Protein AF-0000000078400785 (afdb_homodimer)

Structure (mmCIF, N/CA/C/O backbone):
data_AF-0000000078400785-model_v1
#
loop_
_entity.id
_entity.type
_entity.pdbx_description
1 polymer 'Transmembrane protein 8A'
#
loop_
_atom_site.group_PDB
_atom_site.id
_atom_site.type_symbol
_atom_site.label_atom_id
_atom_site.label_alt_id
_atom_site.label_comp_id
_atom_site.label_asym_id
_atom_site.label_entity_id
_atom_site.label_seq_id
_atom_site.pdbx_PDB_ins_code
_atom_site.Cartn_x
_atom_site.Cartn_y
_atom_site.Cartn_z
_atom_site.occupancy
_atom_site.B_iso_or_equiv
_atom_site.auth_seq_id
_atom_site.auth_comp_id
_atom_site.auth_asym_id
_atom_site.auth_atom_id
_atom_site.pdbx_PDB_model_num
ATOM 1 N N . MET A 1 1 ? -0.159 -42.031 35.344 1 19.28 1 MET A N 1
ATOM 2 C CA . MET A 1 1 ? 0.586 -41.156 34.438 1 19.28 1 MET A CA 1
ATOM 3 C C . MET A 1 1 ? -0.352 -40.188 33.719 1 19.28 1 MET A C 1
ATOM 5 O O . MET A 1 1 ? -1.154 -40.625 32.875 1 19.28 1 MET A O 1
ATOM 9 N N . SER A 1 2 ? -0.845 -39.062 34.281 1 19.84 2 SER A N 1
ATOM 10 C CA . SER A 1 2 ? -2.131 -38.375 34.344 1 19.84 2 SER A CA 1
ATOM 11 C C . SER A 1 2 ? -2.332 -37.438 33.125 1 19.84 2 SER A C 1
ATOM 13 O O . SER A 1 2 ? -1.366 -36.906 32.594 1 19.84 2 SER A O 1
ATOM 15 N N . GLU A 1 3 ? -3.42 -37.562 32.344 1 19.44 3 GLU A N 1
ATOM 16 C CA . GLU A 1 3 ? -4.078 -37.281 31.062 1 19.44 3 GLU A CA 1
ATOM 17 C C . GLU A 1 3 ? -4.32 -35.781 30.906 1 19.44 3 GLU A C 1
ATOM 19 O O . GLU A 1 3 ? -5.445 -35.312 31.062 1 19.44 3 GLU A O 1
ATOM 24 N N . GLU A 1 4 ? -3.398 -34.906 31.516 1 20.33 4 GLU A N 1
ATOM 25 C CA . GLU A 1 4 ? -3.852 -33.531 31.703 1 20.33 4 GLU A CA 1
ATOM 26 C C . GLU A 1 4 ? -4.121 -32.875 30.359 1 20.33 4 GLU A C 1
ATOM 28 O O . GLU A 1 4 ? -3.365 -33.031 29.406 1 20.33 4 GLU A O 1
ATOM 33 N N . ASP A 1 5 ? -5.379 -32.375 30.078 1 21.56 5 ASP A N 1
ATOM 34 C CA . ASP A 1 5 ? -6.215 -31.938 28.969 1 21.56 5 ASP A CA 1
ATOM 35 C C . ASP A 1 5 ? -5.684 -30.641 28.344 1 21.56 5 ASP A C 1
ATOM 37 O O . ASP A 1 5 ? -5.578 -29.625 29.031 1 21.56 5 ASP A O 1
ATOM 41 N N . PRO A 1 6 ? -4.664 -30.641 27.484 1 23.09 6 PRO A N 1
ATOM 42 C CA . PRO A 1 6 ? -3.914 -29.453 27.078 1 23.09 6 PRO A CA 1
ATOM 43 C C . PRO A 1 6 ? -4.793 -28.406 26.391 1 23.09 6 PRO A C 1
ATOM 45 O O . PRO A 1 6 ? -5.715 -28.75 25.656 1 23.09 6 PRO A O 1
ATOM 48 N N . GLY A 1 7 ? -5.176 -27.312 27.078 1 19.34 7 GLY A N 1
ATOM 49 C CA . GLY A 1 7 ? -6.035 -26.172 26.797 1 19.34 7 GLY A CA 1
ATOM 50 C C . GLY A 1 7 ? -5.766 -25.531 25.453 1 19.34 7 GLY A C 1
ATOM 51 O O . GLY A 1 7 ? -4.656 -25.641 24.922 1 19.34 7 GLY A O 1
ATOM 52 N N . ASP A 1 8 ? -6.785 -25.172 24.609 1 19.75 8 ASP A N 1
ATOM 53 C CA . ASP A 1 8 ? -7.215 -24.75 23.281 1 19.75 8 ASP A CA 1
ATOM 54 C C . ASP A 1 8 ? -6.633 -23.391 22.922 1 19.75 8 ASP A C 1
ATOM 56 O O . ASP A 1 8 ? -7.066 -22.359 23.438 1 19.75 8 ASP A O 1
ATOM 60 N N . ALA A 1 9 ? -5.316 -23.172 22.938 1 20.39 9 ALA A N 1
ATOM 61 C CA . ALA A 1 9 ? -4.793 -21.859 22.547 1 20.39 9 ALA A CA 1
ATOM 62 C C . ALA A 1 9 ? -5.371 -21.422 21.203 1 20.39 9 ALA A C 1
ATOM 64 O O . ALA A 1 9 ? -5.289 -22.156 20.219 1 20.39 9 ALA A O 1
ATOM 65 N N . GLU A 1 10 ? -6.406 -20.562 21.234 1 20.53 10 GLU A N 1
ATOM 66 C CA . GLU A 1 10 ? -7.156 -19.891 20.188 1 20.53 10 GLU A CA 1
ATOM 67 C C . GLU A 1 10 ? -6.219 -19.234 19.172 1 20.53 10 GLU A C 1
ATOM 69 O O . GLU A 1 10 ? -5.402 -18.391 19.531 1 20.53 10 GLU A O 1
ATOM 74 N N . THR A 1 11 ? -5.578 -19.984 18.297 1 22.67 11 THR A N 1
ATOM 75 C CA . THR A 1 11 ? -4.824 -19.547 17.125 1 22.67 11 THR A CA 1
ATOM 76 C C . THR A 1 11 ? -5.594 -18.469 16.359 1 22.67 11 THR A C 1
ATOM 78 O O . THR A 1 11 ? -6.684 -18.719 15.852 1 22.67 11 THR A O 1
ATOM 81 N N . GLY A 1 12 ? -5.664 -17.219 16.938 1 21.56 12 GLY A N 1
ATOM 82 C CA . GLY A 1 12 ? -6.258 -16.062 16.281 1 21.56 12 GLY A CA 1
ATOM 83 C C . GLY A 1 12 ? -5.875 -15.953 14.82 1 21.56 12 GLY A C 1
ATOM 84 O O . GLY A 1 12 ? -4.695 -16.047 14.469 1 21.56 12 GLY A O 1
ATOM 85 N N . ASN A 1 13 ? -6.691 -16.422 13.898 1 22.72 13 ASN A N 1
ATOM 86 C CA . ASN A 1 13 ? -6.777 -16.359 12.445 1 22.72 13 ASN A CA 1
ATOM 87 C C . ASN A 1 13 ? -6.504 -14.945 11.93 1 22.72 13 ASN A C 1
ATOM 89 O O . ASN A 1 13 ? -7.305 -14.031 12.133 1 22.72 13 ASN A O 1
ATOM 93 N N . SER A 1 14 ? -5.363 -14.445 12.047 1 25.84 14 SER A N 1
ATOM 94 C CA . SER A 1 14 ? -5.023 -13.164 11.43 1 25.84 14 SER A CA 1
ATOM 95 C C . SER A 1 14 ? -5.477 -13.125 9.969 1 25.84 14 SER A C 1
ATOM 97 O O . SER A 1 14 ? -5.051 -13.945 9.156 1 25.84 14 SER A O 1
ATOM 99 N N . ASN A 1 15 ? -6.695 -12.773 9.695 1 26.77 15 ASN A N 1
ATOM 100 C CA . ASN A 1 15 ? -7.375 -12.516 8.43 1 26.77 15 ASN A CA 1
ATOM 101 C C . ASN A 1 15 ? -6.512 -11.672 7.492 1 26.77 15 ASN A C 1
ATOM 103 O O . ASN A 1 15 ? -6.125 -10.555 7.836 1 26.77 15 ASN A O 1
ATOM 107 N N . MET A 1 16 ? -5.746 -12.219 6.668 1 29.48 16 MET A N 1
ATOM 108 C CA . MET A 1 16 ? -4.941 -11.656 5.59 1 29.48 16 MET A CA 1
ATOM 109 C C . MET A 1 16 ? -5.793 -10.797 4.66 1 29.48 16 MET A C 1
ATOM 111 O O . MET A 1 16 ? -6.699 -11.305 3.998 1 29.48 16 MET A O 1
ATOM 115 N N . HIS A 1 17 ? -5.973 -9.609 4.922 1 34.06 17 HIS A N 1
ATOM 116 C CA . HIS A 1 17 ? -6.656 -8.695 4.02 1 34.06 17 HIS A CA 1
ATOM 117 C C . HIS A 1 17 ? -5.934 -8.594 2.682 1 34.06 17 HIS A C 1
ATOM 119 O O . HIS A 1 17 ? -4.699 -8.594 2.635 1 34.06 17 HIS A O 1
ATOM 125 N N . THR A 1 18 ? -6.488 -9.008 1.623 1 38.72 18 THR A N 1
ATOM 126 C CA . THR A 1 18 ? -6.004 -8.961 0.248 1 38.72 18 THR A CA 1
ATOM 127 C C . THR A 1 18 ? -5.938 -7.516 -0.249 1 38.72 18 THR A C 1
ATOM 129 O O . THR A 1 18 ? -6.906 -6.766 -0.116 1 38.72 18 THR A O 1
ATOM 132 N N . PHE A 1 19 ? -4.809 -7.012 -0.399 1 40.62 19 PHE A N 1
ATOM 133 C CA . PHE A 1 19 ? -4.605 -5.699 -1.003 1 40.62 19 PHE A CA 1
ATOM 134 C C . PHE A 1 19 ? -4.887 -5.742 -2.5 1 40.62 19 PHE A C 1
ATOM 136 O O . PHE A 1 19 ? -4.371 -6.609 -3.209 1 40.62 19 PHE A O 1
ATOM 143 N N . VAL A 1 20 ? -5.953 -5.27 -2.889 1 39.47 20 VAL A N 1
ATOM 144 C CA . VAL A 1 20 ? -6.207 -5.125 -4.32 1 39.47 20 VAL A CA 1
ATOM 145 C C . VAL A 1 20 ? -5.453 -3.91 -4.855 1 39.47 20 VAL A C 1
ATOM 147 O O . VAL A 1 20 ? -5.715 -2.777 -4.445 1 39.47 20 VAL A O 1
ATOM 150 N N . VAL A 1 21 ? -4.289 -4.031 -5.078 1 35.66 21 VAL A N 1
ATOM 151 C CA . VAL A 1 21 ? -3.615 -2.951 -5.789 1 35.66 21 VAL A CA 1
ATOM 152 C C . VAL A 1 21 ? -4.391 -2.604 -7.055 1 35.66 21 VAL A C 1
ATOM 154 O O . VAL A 1 21 ? -4.973 -3.482 -7.699 1 35.66 21 VAL A O 1
ATOM 157 N N . ASP A 1 22 ? -4.613 -1.391 -7.246 1 34.34 22 ASP A N 1
ATOM 158 C CA . ASP A 1 22 ? -5.273 -0.912 -8.453 1 34.34 22 ASP A CA 1
ATOM 159 C C . ASP A 1 22 ? -4.75 -1.641 -9.688 1 34.34 22 ASP A C 1
ATOM 161 O O . ASP A 1 22 ? -3.877 -1.129 -10.398 1 34.34 22 ASP A O 1
ATOM 165 N N . GLU A 1 23 ? -4.242 -2.76 -9.578 1 31.8 23 GLU A N 1
ATOM 166 C CA . GLU A 1 23 ? -4.168 -3.346 -10.914 1 31.8 23 GLU A CA 1
ATOM 167 C C . GLU A 1 23 ? -5.539 -3.355 -11.586 1 31.8 23 GLU A C 1
ATOM 169 O O . GLU A 1 23 ? -6.57 -3.365 -10.914 1 31.8 23 GLU A O 1
ATOM 174 N N . PRO A 1 24 ? -5.664 -2.969 -12.867 1 30.34 24 PRO A N 1
ATOM 175 C CA . PRO A 1 24 ? -7.012 -3.164 -13.406 1 30.34 24 PRO A CA 1
ATOM 176 C C . PRO A 1 24 ? -7.695 -4.406 -12.844 1 30.34 24 PRO A C 1
ATOM 178 O O . PRO A 1 24 ? -7.098 -5.484 -12.812 1 30.34 24 PRO A O 1
ATOM 181 N N . PRO A 1 25 ? -8.461 -4.223 -11.719 1 30.16 25 PRO A N 1
ATOM 182 C CA . PRO A 1 25 ? -9.18 -5.406 -11.242 1 30.16 25 PRO A CA 1
ATOM 183 C C . PRO A 1 25 ? -9.531 -6.375 -12.367 1 30.16 25 PRO A C 1
ATOM 185 O O . PRO A 1 25 ? -9.945 -5.945 -13.445 1 30.16 25 PRO A O 1
ATOM 188 N N . GLU A 1 26 ? -8.812 -7.383 -12.414 1 27.52 26 GLU A N 1
ATOM 189 C CA . GLU A 1 26 ? -9.422 -8.461 -13.188 1 27.52 26 GLU A CA 1
ATOM 190 C C . GLU A 1 26 ? -10.898 -8.625 -12.836 1 27.52 26 GLU A C 1
ATOM 192 O O . GLU A 1 26 ? -11.281 -8.516 -11.672 1 27.52 26 GLU A O 1
ATOM 197 N N . GLU A 1 27 ? -11.797 -8.281 -13.719 1 26.12 27 GLU A N 1
ATOM 198 C CA . GLU A 1 27 ? -13.242 -8.469 -13.695 1 26.12 27 GLU A CA 1
ATOM 199 C C . GLU A 1 27 ? -13.617 -9.766 -12.977 1 26.12 27 GLU A C 1
ATOM 201 O O . GLU A 1 27 ? -13.312 -10.859 -13.469 1 26.12 27 GLU A O 1
ATOM 206 N N . GLU A 1 28 ? -13.43 -9.875 -11.742 1 26.27 28 GLU A N 1
ATOM 207 C CA . GLU A 1 28 ? -14.109 -11.023 -11.141 1 26.27 28 GLU A CA 1
ATOM 208 C C . GLU A 1 28 ? -15.547 -11.133 -11.633 1 26.27 28 GLU A C 1
ATOM 210 O O . GLU A 1 28 ? -16.234 -10.125 -11.797 1 26.27 28 GLU A O 1
ATOM 215 N N . GLN A 1 29 ? -15.859 -12.258 -12.141 1 23.41 29 GLN A N 1
ATOM 216 C CA . GLN A 1 29 ? -17.125 -12.766 -12.672 1 23.41 29 GLN A CA 1
ATOM 217 C C . GLN A 1 29 ? -18.203 -12.766 -11.602 1 23.41 29 GLN A C 1
ATOM 219 O O . GLN A 1 29 ? -18.188 -13.602 -10.695 1 23.41 29 GLN A O 1
ATOM 224 N N . GLN A 1 30 ? -18.516 -11.703 -10.953 1 21.67 30 GLN A N 1
ATOM 225 C CA . GLN A 1 30 ? -19.625 -11.766 -10.016 1 21.67 30 GLN A CA 1
ATOM 226 C C . GLN A 1 30 ? -20.906 -12.211 -10.711 1 21.67 30 GLN A C 1
ATOM 228 O O . GLN A 1 30 ? -21.266 -11.68 -11.766 1 21.67 30 GLN A O 1
ATOM 233 N N . LYS A 1 31 ? -21.516 -13.375 -10.297 1 20.31 31 LYS A N 1
ATOM 234 C CA . LYS A 1 31 ? -22.734 -14.094 -10.672 1 20.31 31 LYS A CA 1
ATOM 235 C C . LYS A 1 31 ? -23.984 -13.281 -10.32 1 20.31 31 LYS A C 1
ATOM 237 O O . LYS A 1 31 ? -24.219 -12.992 -9.148 1 20.31 31 LYS A O 1
ATOM 242 N N . GLY A 1 32 ? -24.406 -12.188 -11.008 1 19.53 32 GLY A N 1
ATOM 243 C CA . GLY A 1 32 ? -25.594 -11.367 -10.812 1 19.53 32 GLY A CA 1
ATOM 244 C C . GLY A 1 32 ? -26.891 -12.164 -10.875 1 19.53 32 GLY A C 1
ATOM 245 O O . GLY A 1 32 ? -27.141 -12.859 -11.859 1 19.53 32 GLY A O 1
ATOM 246 N N . ASP A 1 33 ? -27.406 -12.656 -9.797 1 19.19 33 ASP A N 1
ATOM 247 C CA . ASP A 1 33 ? -28.719 -13.32 -9.711 1 19.19 33 ASP A CA 1
ATOM 248 C C . ASP A 1 33 ? -29.828 -12.383 -10.148 1 19.19 33 ASP A C 1
ATOM 250 O O . ASP A 1 33 ? -29.891 -11.227 -9.711 1 19.19 33 ASP A O 1
ATOM 254 N N . VAL A 1 34 ? -30.438 -12.539 -11.289 1 18.52 34 VAL A N 1
ATOM 255 C CA . VAL A 1 34 ? -31.531 -11.82 -11.922 1 18.52 34 VAL A CA 1
ATOM 256 C C . VAL A 1 34 ? -32.812 -12.078 -11.156 1 18.52 34 VAL A C 1
ATOM 258 O O . VAL A 1 34 ? -33.312 -13.211 -11.133 1 18.52 34 VAL A O 1
ATOM 261 N N . ILE A 1 35 ? -33.062 -11.617 -9.891 1 18.45 35 ILE A N 1
ATOM 262 C CA . ILE A 1 35 ? -34.406 -11.781 -9.297 1 18.45 35 ILE A CA 1
ATOM 263 C C . ILE A 1 35 ? -35.438 -11.055 -10.141 1 18.45 35 ILE A C 1
ATOM 265 O O . ILE A 1 35 ? -35.219 -9.914 -10.555 1 18.45 35 ILE A O 1
ATOM 269 N N . GLU A 1 36 ? -36.375 -11.789 -10.656 1 17.7 36 GLU A N 1
ATOM 270 C CA . GLU A 1 36 ? -37.594 -11.547 -11.422 1 17.7 36 GLU A CA 1
ATOM 271 C C . GLU A 1 36 ? -38.5 -10.508 -10.734 1 17.7 36 GLU A C 1
ATOM 273 O O . GLU A 1 36 ? -38.406 -10.312 -9.523 1 17.7 36 GLU A O 1
ATOM 278 N N . GLU A 1 37 ? -39.438 -9.797 -11.516 1 18.19 37 GLU A N 1
ATOM 279 C CA . GLU A 1 37 ? -40.281 -8.609 -11.719 1 18.19 37 GLU A CA 1
ATOM 280 C C . GLU A 1 37 ? -41.5 -8.633 -10.82 1 18.19 37 GLU A C 1
ATOM 282 O O . GLU A 1 37 ? -42.5 -9.266 -11.148 1 18.19 37 GLU A O 1
ATOM 287 N N . ALA A 1 38 ? -41.594 -9.062 -9.539 1 17.58 38 ALA A N 1
ATOM 288 C CA . ALA A 1 38 ? -42.969 -9.086 -9.078 1 17.58 38 ALA A CA 1
ATOM 289 C C . ALA A 1 38 ? -43.594 -7.695 -9.18 1 17.58 38 ALA A C 1
ATOM 291 O O . ALA A 1 38 ? -42.969 -6.691 -8.867 1 17.58 38 ALA A O 1
ATOM 292 N N . ASN A 1 39 ? -44.781 -7.488 -9.914 1 18.14 39 ASN A N 1
ATOM 293 C CA . ASN A 1 39 ? -45.75 -6.52 -10.445 1 18.14 39 ASN A CA 1
ATOM 294 C C . ASN A 1 39 ? -46.375 -5.699 -9.336 1 18.14 39 ASN A C 1
ATOM 296 O O . ASN A 1 39 ? -47.312 -4.926 -9.586 1 18.14 39 ASN A O 1
ATOM 300 N N . LEU A 1 40 ? -46.125 -5.965 -8.047 1 17.02 40 LEU A N 1
ATOM 301 C CA . LEU A 1 40 ? -47.344 -5.695 -7.281 1 17.02 40 LEU A CA 1
ATOM 302 C C . LEU A 1 40 ? -47.719 -4.215 -7.336 1 17.02 40 LEU A C 1
ATOM 304 O O . LEU A 1 40 ? -48.875 -3.857 -7.445 1 17.02 40 LEU A O 1
ATOM 308 N N . LEU A 1 41 ? -46.875 -3.209 -6.961 1 17.48 41 LEU A N 1
ATOM 309 C CA . LEU A 1 41 ? -47.406 -2.342 -5.91 1 17.48 41 LEU A CA 1
ATOM 310 C C . LEU A 1 41 ? -48.156 -1.16 -6.504 1 17.48 41 LEU A C 1
ATOM 312 O O . LEU A 1 41 ? -47.562 -0.259 -7.09 1 17.48 41 LEU A O 1
ATOM 316 N N . THR A 1 42 ? -49.25 -1.261 -7.301 1 17.14 42 THR A N 1
ATOM 317 C CA . THR A 1 42 ? -49.688 -0.033 -7.953 1 17.14 42 THR A CA 1
ATOM 318 C C . THR A 1 42 ? -50.125 1.007 -6.918 1 17.14 42 THR A C 1
ATOM 320 O O . THR A 1 42 ? -50.406 2.156 -7.266 1 17.14 42 THR A O 1
ATOM 323 N N . GLU A 1 43 ? -50.375 0.716 -5.656 1 18.47 43 GLU A N 1
ATOM 324 C CA . GLU A 1 43 ? -51.438 1.588 -5.168 1 18.47 43 GLU A CA 1
ATOM 325 C C . GLU A 1 43 ? -51 3.055 -5.227 1 18.47 43 GLU A C 1
ATOM 327 O O . GLU A 1 43 ? -49.812 3.373 -5.152 1 18.47 43 GLU A O 1
ATOM 332 N N . SER A 1 44 ? -51.938 4.066 -5.539 1 19.2 44 SER A N 1
ATOM 333 C CA . SER A 1 44 ? -52.219 5.434 -5.965 1 19.2 44 SER A CA 1
ATOM 334 C C . SER A 1 44 ? -51.781 6.438 -4.902 1 19.2 44 SER A C 1
ATOM 336 O O . SER A 1 44 ? -52.062 7.633 -5.02 1 19.2 44 SER A O 1
ATOM 338 N N . GLN A 1 45 ? -50.875 6.066 -3.932 1 17.12 45 GLN A N 1
ATOM 339 C CA . GLN A 1 45 ? -50.969 7 -2.816 1 17.12 45 GLN A CA 1
ATOM 340 C C . GLN A 1 45 ? -50.75 8.438 -3.283 1 17.12 45 GLN A C 1
ATOM 342 O O . GLN A 1 45 ? -50.031 8.68 -4.254 1 17.12 45 GLN A O 1
ATOM 347 N N . GLU A 1 46 ? -51.469 9.453 -2.713 1 19.28 46 GLU A N 1
ATOM 348 C CA . GLU A 1 46 ? -51.812 10.875 -2.699 1 19.28 46 GLU A CA 1
ATOM 349 C C . GLU A 1 46 ? -50.562 11.734 -2.572 1 19.28 46 GLU A C 1
ATOM 351 O O . GLU A 1 46 ? -49.688 11.438 -1.771 1 19.28 46 GLU A O 1
ATOM 356 N N . GLU A 1 47 ? -50.125 12.477 -3.615 1 18.05 47 GLU A N 1
ATOM 357 C CA . GLU A 1 47 ? -49.031 13.352 -4.039 1 18.05 47 GLU A CA 1
ATOM 358 C C . GLU A 1 47 ? -48.875 14.539 -3.088 1 18.05 47 GLU A C 1
ATOM 360 O O . GLU A 1 47 ? -49.656 15.492 -3.145 1 18.05 47 GLU A O 1
ATOM 365 N N . ALA A 1 48 ? -48.812 14.328 -1.694 1 18.91 48 ALA A N 1
ATOM 366 C CA . ALA A 1 48 ? -48.719 15.555 -0.915 1 18.91 48 ALA A CA 1
ATOM 367 C C . ALA A 1 48 ? -47.562 16.422 -1.389 1 18.91 48 ALA A C 1
ATOM 369 O O . ALA A 1 48 ? -46.469 15.93 -1.604 1 18.91 48 ALA A O 1
ATOM 370 N N . HIS A 1 49 ? -47.781 17.578 -2.053 1 18.25 49 HIS A N 1
ATOM 371 C CA . HIS A 1 49 ? -47.125 18.719 -2.689 1 18.25 49 HIS A CA 1
ATOM 372 C C . HIS A 1 49 ? -46.125 19.375 -1.736 1 18.25 49 HIS A C 1
ATOM 374 O O . HIS A 1 49 ? -46.188 20.594 -1.516 1 18.25 49 HIS A O 1
ATOM 380 N N . VAL A 1 50 ? -45.375 18.625 -0.907 1 17.89 50 VAL A N 1
ATOM 381 C CA . VAL A 1 50 ? -44.625 19.438 0.047 1 17.89 50 VAL A CA 1
ATOM 382 C C . VAL A 1 50 ? -43.75 20.438 -0.702 1 17.89 50 VAL A C 1
ATOM 384 O O . VAL A 1 50 ? -42.969 20.047 -1.576 1 17.89 50 VAL A O 1
ATOM 387 N N . GLN A 1 51 ? -44.062 21.734 -0.835 1 17.39 51 GLN A N 1
ATOM 388 C CA . GLN A 1 51 ? -43.5 22.969 -1.379 1 17.39 51 GLN A CA 1
ATOM 389 C C . GLN A 1 51 ? -42.094 23.25 -0.838 1 17.39 51 GLN A C 1
ATOM 391 O O . GLN A 1 51 ? -41.969 23.734 0.279 1 17.39 51 GLN A O 1
ATOM 396 N N . ASN A 1 52 ? -41.281 22.25 -0.652 1 17.03 52 ASN A N 1
ATOM 397 C CA . ASN A 1 52 ? -40.094 22.625 0.063 1 17.03 52 ASN A CA 1
ATOM 398 C C . ASN A 1 52 ? -39.281 23.703 -0.689 1 17.03 52 ASN A C 1
ATOM 400 O O . ASN A 1 52 ? -39.031 23.547 -1.88 1 17.03 52 ASN A O 1
ATOM 404 N N . GLY A 1 53 ? -39.438 25 -0.429 1 18.42 53 GLY A N 1
ATOM 405 C CA . GLY A 1 53 ? -38.812 26.25 -0.866 1 18.42 53 GLY A CA 1
ATOM 406 C C . GLY A 1 53 ? -37.312 26.188 -0.901 1 18.42 53 GLY A C 1
ATOM 407 O O . GLY A 1 53 ? -36.656 26.344 0.131 1 18.42 53 GLY A O 1
ATOM 408 N N . GLY A 1 54 ? -36.688 25.25 -1.542 1 19.11 54 GLY A N 1
ATOM 409 C CA . GLY A 1 54 ? -35.25 25.094 -1.594 1 19.11 54 GLY A CA 1
ATOM 410 C C . GLY A 1 54 ? -34.562 26.312 -2.184 1 19.11 54 GLY A C 1
ATOM 411 O O . GLY A 1 54 ? -34.844 26.703 -3.314 1 19.11 54 GLY A O 1
ATOM 412 N N . ASP A 1 55 ? -34.219 27.344 -1.435 1 20.36 55 ASP A N 1
ATOM 413 C CA . ASP A 1 55 ? -33.469 28.531 -1.806 1 20.36 55 ASP A CA 1
ATOM 414 C C . ASP A 1 55 ? -32.219 28.172 -2.629 1 20.36 55 ASP A C 1
ATOM 416 O O . ASP A 1 55 ? -31.406 27.344 -2.209 1 20.36 55 ASP A O 1
ATOM 420 N N . VAL A 1 56 ? -32.281 28.203 -3.895 1 20.38 56 VAL A N 1
ATOM 421 C CA . VAL A 1 56 ? -31.344 28.047 -5.004 1 20.38 56 VAL A CA 1
ATOM 422 C C . VAL A 1 56 ? -30.109 28.922 -4.777 1 20.38 56 VAL A C 1
ATOM 424 O O . VAL A 1 56 ? -30.234 30.125 -4.586 1 20.38 56 VAL A O 1
ATOM 427 N N . LEU A 1 57 ? -29.078 28.391 -4.18 1 19.97 57 LEU A N 1
ATOM 428 C CA . LEU A 1 57 ? -27.734 28.984 -4.098 1 19.97 57 LEU A CA 1
ATOM 429 C C . LEU A 1 57 ? -27.281 29.469 -5.465 1 19.97 57 LEU A C 1
ATOM 431 O O . LEU A 1 57 ? -27.109 28.672 -6.395 1 19.97 57 LEU A O 1
ATOM 435 N N . LYS A 1 58 ? -27.672 30.672 -5.93 1 21.25 58 LYS A N 1
ATOM 436 C CA . LYS A 1 58 ? -27.312 31.406 -7.133 1 21.25 58 LYS A CA 1
ATOM 437 C C . LYS A 1 58 ? -25.797 31.5 -7.281 1 21.25 58 LYS A C 1
ATOM 439 O O . LYS A 1 58 ? -25.125 32.094 -6.441 1 21.25 58 LYS A O 1
ATOM 444 N N . VAL A 1 59 ? -25.203 30.484 -7.789 1 21.56 59 VAL A N 1
ATOM 445 C CA . VAL A 1 59 ? -23.859 30.531 -8.383 1 21.56 59 VAL A CA 1
ATOM 446 C C . VAL A 1 59 ? -23.781 31.703 -9.367 1 21.56 59 VAL A C 1
ATOM 448 O O . VAL A 1 59 ? -24.5 31.734 -10.367 1 21.56 59 VAL A O 1
ATOM 451 N N . LEU A 1 60 ? -23.625 32.969 -9 1 19.42 60 LEU A N 1
ATOM 452 C CA . LEU A 1 60 ? -23.547 34.188 -9.805 1 19.42 60 LEU A CA 1
ATOM 453 C C . LEU A 1 60 ? -22.484 34.062 -10.898 1 19.42 60 LEU A C 1
ATOM 455 O O . LEU A 1 60 ? -21.297 34 -10.609 1 19.42 60 LEU A O 1
ATOM 459 N N . MET A 1 61 ? -22.797 33.406 -12.086 1 19.64 61 MET A N 1
ATOM 460 C CA . MET A 1 61 ? -22.062 33.406 -13.344 1 19.64 61 MET A CA 1
ATOM 461 C C . MET A 1 61 ? -22.078 34.781 -13.992 1 19.64 61 MET A C 1
ATOM 463 O O . MET A 1 61 ? -23.141 35.25 -14.422 1 19.64 61 MET A O 1
ATOM 467 N N . SER A 1 62 ? -21.422 35.875 -13.586 1 19.23 62 SER A N 1
ATOM 468 C CA . SER A 1 62 ? -21.5 37.062 -14.445 1 19.23 62 SER A CA 1
ATOM 469 C C . SER A 1 62 ? -20.859 36.781 -15.805 1 19.23 62 SER A C 1
ATOM 471 O O . SER A 1 62 ? -19.75 36.25 -15.883 1 19.23 62 SER A O 1
ATOM 473 N N . PRO A 1 63 ? -21.438 36.844 -17.078 1 21.06 63 PRO A N 1
ATOM 474 C CA . PRO A 1 63 ? -21.156 36.594 -18.484 1 21.06 63 PRO A CA 1
ATOM 475 C C . PRO A 1 63 ? -20.016 37.438 -19.031 1 21.06 63 PRO A C 1
ATOM 477 O O . PRO A 1 63 ? -19.156 36.938 -19.766 1 21.06 63 PRO A O 1
ATOM 480 N N . GLY A 1 64 ? -20.031 38.844 -19.25 1 20.05 64 GLY A N 1
ATOM 481 C CA . GLY A 1 64 ? -19.891 39.594 -20.484 1 20.05 64 GLY A CA 1
ATOM 482 C C . GLY A 1 64 ? -18.438 39.844 -20.859 1 20.05 64 GLY A C 1
ATOM 483 O O . GLY A 1 64 ? -18.078 39.844 -22.047 1 20.05 64 GLY A O 1
ATOM 484 N N . GLN A 1 65 ? -17.516 40.625 -20.219 1 19.33 65 GLN A N 1
ATOM 485 C CA . GLN A 1 65 ? -16.672 41.562 -20.938 1 19.33 65 GLN A CA 1
ATOM 486 C C . GLN A 1 65 ? -15.453 40.875 -21.531 1 19.33 65 GLN A C 1
ATOM 488 O O . GLN A 1 65 ? -14.734 40.156 -20.828 1 19.33 65 GLN A O 1
ATOM 493 N N . SER A 1 66 ? -15.297 40.656 -23.016 1 20.95 66 SER A N 1
ATOM 494 C CA . SER A 1 66 ? -14.43 40.125 -24.062 1 20.95 66 SER A CA 1
ATOM 495 C C . SER A 1 66 ? -13.055 40.781 -24.031 1 20.95 66 SER A C 1
ATOM 497 O O . SER A 1 66 ? -12.758 41.688 -24.844 1 20.95 66 SER A O 1
ATOM 499 N N . TYR A 1 67 ? -12.305 41.094 -23.078 1 21.67 67 TYR A N 1
ATOM 500 C CA . TYR A 1 67 ? -11.078 41.812 -23.406 1 21.67 67 TYR A CA 1
ATOM 501 C C . TYR A 1 67 ? -10.133 40.938 -24.203 1 21.67 67 TYR A C 1
ATOM 503 O O . TYR A 1 67 ? -9.945 39.75 -23.875 1 21.67 67 TYR A O 1
ATOM 511 N N . GLY A 1 68 ? -9.773 41.125 -25.562 1 21.28 68 GLY A N 1
ATOM 512 C CA . GLY A 1 68 ? -9.008 40.688 -26.719 1 21.28 68 GLY A CA 1
ATOM 513 C C . GLY A 1 68 ? -7.539 40.5 -26.422 1 21.28 68 GLY A C 1
ATOM 514 O O . GLY A 1 68 ? -6.742 41.438 -26.562 1 21.28 68 GLY A O 1
ATOM 515 N N . CYS A 1 69 ? -7.07 39.844 -25.359 1 23.19 69 CYS A N 1
ATOM 516 C CA . CYS A 1 69 ? -5.617 39.75 -25.266 1 23.19 69 CYS A CA 1
ATOM 517 C C . CYS A 1 69 ? -5.074 38.844 -26.375 1 23.19 69 CYS A C 1
ATOM 519 O O . CYS A 1 69 ? -5.457 37.688 -26.484 1 23.19 69 CYS A O 1
ATOM 521 N N . LYS A 1 70 ? -4.602 39.375 -27.516 1 22.44 70 LYS A N 1
ATOM 522 C CA . LYS A 1 70 ? -4.02 38.875 -28.75 1 22.44 70 LYS A CA 1
ATOM 523 C C . LYS A 1 70 ? -2.744 38.062 -28.469 1 22.44 70 LYS A C 1
ATOM 525 O O . LYS A 1 70 ? -1.758 38.625 -27.984 1 22.44 70 LYS A O 1
ATOM 530 N N . LEU A 1 71 ? -2.824 36.812 -28.062 1 23.92 71 LEU A N 1
ATOM 531 C CA . LEU A 1 71 ? -1.641 35.969 -27.891 1 23.92 71 LEU A CA 1
ATOM 532 C C . LEU A 1 71 ? -0.952 35.719 -29.219 1 23.92 71 LEU A C 1
ATOM 534 O O . LEU A 1 71 ? -1.615 35.469 -30.234 1 23.92 71 LEU A O 1
ATOM 538 N N . PRO A 1 72 ? 0.262 36.188 -29.422 1 23.27 72 PRO A N 1
ATOM 539 C CA . PRO A 1 72 ? 0.911 35.875 -30.688 1 23.27 72 PRO A CA 1
ATOM 540 C C . PRO A 1 72 ? 1.016 34.375 -30.922 1 23.27 72 PRO A C 1
ATOM 542 O O . PRO A 1 72 ? 1.001 33.594 -29.969 1 23.27 72 PRO A O 1
ATOM 545 N N . ASP A 1 73 ? 0.894 33.812 -32.219 1 23.64 73 ASP A N 1
ATOM 546 C CA . ASP A 1 73 ? 0.715 32.562 -32.969 1 23.64 73 ASP A CA 1
ATOM 547 C C . ASP A 1 73 ? 1.866 31.609 -32.719 1 23.64 73 ASP A C 1
ATOM 549 O O . ASP A 1 73 ? 2.053 30.656 -33.5 1 23.64 73 ASP A O 1
ATOM 553 N N . ILE A 1 74 ? 2.809 31.688 -31.828 1 23.59 74 ILE A N 1
ATOM 554 C CA . ILE A 1 74 ? 3.953 30.844 -32.188 1 23.59 74 ILE A CA 1
ATOM 555 C C . ILE A 1 74 ? 3.553 29.375 -32.125 1 23.59 74 ILE A C 1
ATOM 557 O O . ILE A 1 74 ? 2.594 29.016 -31.453 1 23.59 74 ILE A O 1
ATOM 561 N N . LEU A 1 75 ? 4.602 28.359 -32.531 1 22 75 LEU A N 1
ATOM 562 C CA . LEU A 1 75 ? 4.758 27.016 -33.062 1 22 75 LEU A CA 1
ATOM 563 C C . LEU A 1 75 ? 4.281 25.953 -32.094 1 22 75 LEU A C 1
ATOM 565 O O . LEU A 1 75 ? 4.887 25.766 -31.031 1 22 75 LEU A O 1
ATOM 569 N N . LEU A 1 76 ? 2.939 25.672 -32.031 1 24.34 76 LEU A N 1
ATOM 570 C CA . LEU A 1 76 ? 2.051 24.828 -31.234 1 24.34 76 LEU A CA 1
ATOM 571 C C . LEU A 1 76 ? 2.318 23.359 -31.5 1 24.34 76 LEU A C 1
ATOM 573 O O . LEU A 1 76 ? 1.849 22.797 -32.5 1 24.34 76 LEU A O 1
ATOM 577 N N . ASP A 1 77 ? 3.598 22.828 -31.328 1 24.05 77 ASP A N 1
ATOM 578 C CA . ASP A 1 77 ? 3.664 21.406 -31.656 1 24.05 77 ASP A CA 1
ATOM 579 C C . ASP A 1 77 ? 2.66 20.609 -30.844 1 24.05 77 ASP A C 1
ATOM 581 O O . ASP A 1 77 ? 2.207 21.062 -29.781 1 24.05 77 ASP A O 1
ATOM 585 N N . ASP A 1 78 ? 2.328 19.188 -31.25 1 26.27 78 ASP A N 1
ATOM 586 C CA . ASP A 1 78 ? 1.157 18.328 -31.094 1 26.27 78 ASP A CA 1
ATOM 587 C C . ASP A 1 78 ? 0.892 18 -29.625 1 26.27 78 ASP A C 1
ATOM 589 O O . ASP A 1 78 ? -0.262 17.891 -29.219 1 26.27 78 ASP A O 1
ATOM 593 N N . ALA A 1 79 ? 1.781 17.156 -29.062 1 27.19 79 ALA A N 1
ATOM 594 C CA . ALA A 1 79 ? 1.383 16.5 -27.828 1 27.19 79 ALA A CA 1
ATOM 595 C C . ALA A 1 79 ? 0.936 17.516 -26.781 1 27.19 79 ALA A C 1
ATOM 597 O O . ALA A 1 79 ? 0.458 17.156 -25.703 1 27.19 79 ALA A O 1
ATOM 598 N N . ALA A 1 80 ? 1.548 18.688 -26.828 1 28.39 80 ALA A N 1
ATOM 599 C CA . ALA A 1 80 ? 1.58 19.922 -26.047 1 28.39 80 ALA A CA 1
ATOM 600 C C . ALA A 1 80 ? 0.222 20.609 -26.047 1 28.39 80 ALA A C 1
ATOM 602 O O . ALA A 1 80 ? 0.105 21.766 -25.641 1 28.39 80 ALA A O 1
ATOM 603 N N . GLU A 1 81 ? -0.815 20.031 -26.734 1 33.41 81 GLU A N 1
ATOM 604 C CA . GLU A 1 81 ? -2.09 20.719 -26.906 1 33.41 81 GLU A CA 1
ATOM 605 C C . GLU A 1 81 ? -2.881 20.766 -25.609 1 33.41 81 GLU A C 1
ATOM 607 O O . GLU A 1 81 ? -3.514 21.766 -25.281 1 33.41 81 GLU A O 1
ATOM 612 N N . GLY A 1 82 ? -3.008 19.516 -24.953 1 30.58 82 GLY A N 1
ATOM 613 C CA . GLY A 1 82 ? -3.896 19.578 -23.797 1 30.58 82 GLY A CA 1
ATOM 614 C C . GLY A 1 82 ? -3.414 20.531 -22.719 1 30.58 82 GLY A C 1
ATOM 615 O O . GLY A 1 82 ? -4.211 21.25 -22.109 1 30.58 82 GLY A O 1
ATOM 616 N N . ILE A 1 83 ? -2.125 20.422 -22.422 1 33.41 83 ILE A N 1
ATOM 617 C CA . ILE A 1 83 ? -1.596 21.359 -21.422 1 33.41 83 ILE A CA 1
ATOM 618 C C . ILE A 1 83 ? -1.646 22.781 -21.969 1 33.41 83 ILE A C 1
ATOM 620 O O . ILE A 1 83 ? -1.837 23.734 -21.219 1 33.41 83 ILE A O 1
ATOM 624 N N . GLU A 1 84 ? -1.476 22.906 -23.297 1 35.78 84 GLU A N 1
ATOM 625 C CA . GLU A 1 84 ? -1.51 24.25 -23.875 1 35.78 84 GLU A CA 1
ATOM 626 C C . GLU A 1 84 ? -2.893 24.875 -23.734 1 35.78 84 GLU A C 1
ATOM 628 O O . GLU A 1 84 ? -3.012 26.078 -23.484 1 35.78 84 GLU A O 1
ATOM 633 N N . CYS A 1 85 ? -3.957 24.062 -24.078 1 35.34 85 CYS A N 1
ATOM 634 C CA . CYS A 1 85 ? -5.273 24.625 -23.781 1 35.34 85 CYS A CA 1
ATOM 635 C C . CYS A 1 85 ? -5.395 24.969 -22.297 1 35.34 85 CYS A C 1
ATOM 637 O O . CYS A 1 85 ? -6.039 25.953 -21.938 1 35.34 85 CYS A O 1
ATOM 639 N N . LEU A 1 86 ? -4.766 24.172 -21.5 1 36.09 86 LEU A N 1
ATOM 640 C CA . LEU A 1 86 ? -4.77 24.516 -20.078 1 36.09 86 LEU A CA 1
ATOM 641 C C . LEU A 1 86 ? -3.971 25.797 -19.828 1 36.09 86 LEU A C 1
ATOM 643 O O . LEU A 1 86 ? -4.398 26.656 -19.047 1 36.09 86 LEU A O 1
ATOM 647 N N . LEU A 1 87 ? -2.834 25.953 -20.5 1 37.78 87 LEU A N 1
ATOM 648 C CA . LEU A 1 87 ? -2.047 27.156 -20.312 1 37.78 87 LEU A CA 1
ATOM 649 C C . LEU A 1 87 ? -2.723 28.359 -20.984 1 37.78 87 LEU A C 1
ATOM 651 O O . LEU A 1 87 ? -2.697 29.469 -20.453 1 37.78 87 LEU A O 1
ATOM 655 N N . ASN A 1 88 ? -3.229 28.25 -22.203 1 37.19 88 ASN A N 1
ATOM 656 C CA . ASN A 1 88 ? -3.955 29.359 -22.812 1 37.19 88 ASN A CA 1
ATOM 657 C C . ASN A 1 88 ? -5.168 29.766 -21.984 1 37.19 88 ASN A C 1
ATOM 659 O O . ASN A 1 88 ? -5.461 30.953 -21.859 1 37.19 88 ASN A O 1
ATOM 663 N N . HIS A 1 89 ? -5.98 28.797 -21.609 1 34.62 89 HIS A N 1
ATOM 664 C CA . HIS A 1 89 ? -7.035 29.172 -20.672 1 34.62 89 HIS A CA 1
ATOM 665 C C . HIS A 1 89 ? -6.453 29.688 -19.359 1 34.62 89 HIS A C 1
ATOM 667 O O . HIS A 1 89 ? -7.109 30.438 -18.641 1 34.62 89 HIS A O 1
ATOM 673 N N . TRP A 1 90 ? -5.367 29.281 -18.984 1 36.31 90 TRP A N 1
ATOM 674 C CA . TRP A 1 90 ? -4.676 29.781 -17.797 1 36.31 90 TRP A CA 1
ATOM 675 C C . TRP A 1 90 ? -4.098 31.172 -18.047 1 36.31 90 TRP A C 1
ATOM 677 O O . TRP A 1 90 ? -4.039 32 -17.125 1 36.31 90 TRP A O 1
ATOM 687 N N . THR A 1 91 ? -3.566 31.531 -19.172 1 34.53 91 THR A N 1
ATOM 688 C CA . THR A 1 91 ? -3.303 32.938 -19.422 1 34.53 91 THR A CA 1
ATOM 689 C C . THR A 1 91 ? -4.574 33.781 -19.25 1 34.53 91 THR A C 1
ATOM 691 O O . THR A 1 91 ? -4.512 34.938 -18.859 1 34.53 91 THR A O 1
ATOM 694 N N . GLN A 1 92 ? -5.691 33.281 -19.609 1 31.89 92 GLN A N 1
ATOM 695 C CA . GLN A 1 92 ? -6.91 34 -19.281 1 31.89 92 GLN A CA 1
ATOM 696 C C . GLN A 1 92 ? -7.113 34.094 -17.766 1 31.89 92 GLN A C 1
ATOM 698 O O . GLN A 1 92 ? -7.648 35.062 -17.266 1 31.89 92 GLN A O 1
ATOM 703 N N . ILE A 1 93 ? -6.844 33.062 -17.062 1 33.22 93 ILE A N 1
ATOM 704 C CA . ILE A 1 93 ? -6.918 33.156 -15.617 1 33.22 93 ILE A CA 1
ATOM 705 C C . ILE A 1 93 ? -5.785 34.031 -15.102 1 33.22 93 ILE A C 1
ATOM 707 O O . ILE A 1 93 ? -5.969 34.781 -14.141 1 33.22 93 ILE A O 1
ATOM 711 N N . LEU A 1 94 ? -4.609 34.031 -15.641 1 34.5 94 LEU A N 1
ATOM 712 C CA . LEU A 1 94 ? -3.609 35.031 -15.234 1 34.5 94 LEU A CA 1
ATOM 713 C C . LEU A 1 94 ? -4.105 36.438 -15.484 1 34.5 94 LEU A C 1
ATOM 715 O O . LEU A 1 94 ? -3.697 37.375 -14.789 1 34.5 94 LEU A O 1
ATOM 719 N N . CYS A 1 95 ? -4.684 36.656 -16.625 1 32.84 95 CYS A N 1
ATOM 720 C CA . CYS A 1 95 ? -5.23 38 -16.781 1 32.84 95 CYS A CA 1
ATOM 721 C C . CYS A 1 95 ? -6.145 38.344 -15.609 1 32.84 95 CYS A C 1
ATOM 723 O O . CYS A 1 95 ? -6.5 39.531 -15.43 1 32.84 95 CYS A O 1
ATOM 725 N N . PHE A 1 96 ? -6.887 37.438 -15.148 1 30.5 96 PHE A N 1
ATOM 726 C CA . PHE A 1 96 ? -7.656 37.938 -14.016 1 30.5 96 PHE A CA 1
ATOM 727 C C . PHE A 1 96 ? -6.734 38.469 -12.938 1 30.5 96 PHE A C 1
ATOM 729 O O . PHE A 1 96 ? -7.082 39.438 -12.25 1 30.5 96 PHE A O 1
ATOM 736 N N . ILE A 1 97 ? -5.734 37.625 -12.578 1 31.94 97 ILE A N 1
ATOM 737 C CA . ILE A 1 97 ? -5.055 38.156 -11.398 1 31.94 97 ILE A CA 1
ATOM 738 C C . ILE A 1 97 ? -4.152 39.312 -11.797 1 31.94 97 ILE A C 1
ATOM 740 O O . ILE A 1 97 ? -3.625 40.031 -10.938 1 31.94 97 ILE A O 1
ATOM 744 N N . ALA A 1 98 ? -3.693 39.344 -13 1 30.7 98 ALA A N 1
ATOM 745 C CA . ALA A 1 98 ? -2.795 40.5 -13.188 1 30.7 98 ALA A CA 1
ATOM 746 C C . ALA A 1 98 ? -3.557 41.812 -13.102 1 30.7 98 ALA A C 1
ATOM 748 O O . ALA A 1 98 ? -4.051 42.312 -14.117 1 30.7 98 ALA A O 1
ATOM 749 N N . GLY A 1 99 ? -4.602 41.875 -12.281 1 28.34 99 GLY A N 1
ATOM 750 C CA . GLY A 1 99 ? -4.953 43.281 -12.195 1 28.34 99 GLY A CA 1
ATOM 751 C C . GLY A 1 99 ? -3.744 44.188 -12.062 1 28.34 99 GLY A C 1
ATOM 752 O O . GLY A 1 99 ? -2.652 43.75 -11.719 1 28.34 99 GLY A O 1
ATOM 753 N N . PRO A 1 100 ? -3.887 45.312 -12.617 1 28.8 100 PRO A N 1
ATOM 754 C CA . PRO A 1 100 ? -2.891 46.375 -12.422 1 28.8 100 PRO A CA 1
ATOM 755 C C . PRO A 1 100 ? -2.375 46.438 -10.984 1 28.8 100 PRO A C 1
ATOM 757 O O . PRO A 1 100 ? -3.139 46.219 -10.039 1 28.8 100 PRO A O 1
ATOM 760 N N . LEU A 1 101 ? -1.112 46.219 -10.742 1 31.59 101 LEU A N 1
ATOM 761 C CA . LEU A 1 101 ? -0.233 46.375 -9.586 1 31.59 101 LEU A CA 1
ATOM 762 C C . LEU A 1 101 ? -0.493 47.688 -8.883 1 31.59 101 LEU A C 1
ATOM 764 O O . LEU A 1 101 ? 0.156 48.688 -9.18 1 31.59 101 LEU A O 1
ATOM 768 N N . LEU A 1 102 ? -1.61 48.188 -8.758 1 29.39 102 LEU A N 1
ATOM 769 C CA . LEU A 1 102 ? -1.646 49.312 -7.859 1 29.39 102 LEU A CA 1
ATOM 770 C C . LEU A 1 102 ? -1.257 48.906 -6.445 1 29.39 102 LEU A C 1
ATOM 772 O O . LEU A 1 102 ? -1.515 47.781 -6.027 1 29.39 102 LEU A O 1
ATOM 776 N N . PRO A 1 103 ? -0.412 49.656 -5.641 1 37.59 103 PRO A N 1
ATOM 777 C CA . PRO A 1 103 ? 0.146 49.5 -4.297 1 37.59 103 PRO A CA 1
ATOM 778 C C . PRO A 1 103 ? -0.816 48.812 -3.326 1 37.59 103 PRO A C 1
ATOM 780 O O . PRO A 1 103 ? -0.381 48.188 -2.355 1 37.59 103 PRO A O 1
ATOM 783 N N . LEU A 1 104 ? -2.139 49.125 -3.189 1 40.12 104 LEU A N 1
ATOM 784 C CA . LEU A 1 104 ? -3.094 48.719 -2.158 1 40.12 104 LEU A CA 1
ATOM 785 C C . LEU A 1 104 ? -3.639 47.344 -2.432 1 40.12 104 LEU A C 1
ATOM 787 O O . LEU A 1 104 ? -4.586 46.875 -1.773 1 40.12 104 LEU A O 1
ATOM 791 N N . TYR A 1 105 ? -3.195 46.562 -3.428 1 46.34 105 TYR A N 1
ATOM 792 C CA . TYR A 1 105 ? -3.975 45.375 -3.771 1 46.34 105 TYR A CA 1
ATOM 793 C C . TYR A 1 105 ? -3.35 44.125 -3.176 1 46.34 105 TYR A C 1
ATOM 795 O O . TYR A 1 105 ? -2.125 44 -3.07 1 46.34 105 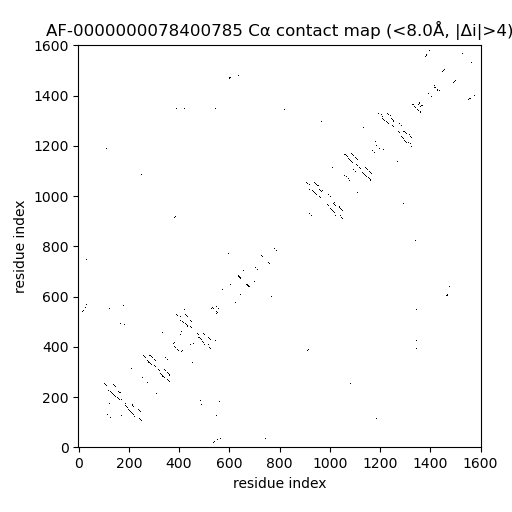TYR A O 1
ATOM 803 N N . PRO A 1 106 ? -4.148 43.25 -2.461 1 58.97 106 PRO A N 1
ATOM 804 C CA . PRO A 1 106 ? -3.729 41.938 -1.942 1 58.97 106 PRO A CA 1
ATOM 805 C C . PRO A 1 106 ? -2.967 41.125 -2.977 1 58.97 106 PRO A C 1
ATOM 807 O O . PRO A 1 106 ? -3.256 41.219 -4.172 1 58.97 106 PRO A O 1
ATOM 810 N N . LEU A 1 107 ? -1.751 40.594 -2.559 1 70.5 107 LEU A N 1
ATOM 811 C CA . LEU A 1 107 ? -0.918 39.75 -3.396 1 70.5 107 LEU A CA 1
ATOM 812 C C . LEU A 1 107 ? -1.453 38.312 -3.414 1 70.5 107 LEU A C 1
ATOM 814 O O . LEU A 1 107 ? -1.781 37.75 -2.365 1 70.5 107 LEU A O 1
ATOM 818 N N . TYR A 1 108 ? -1.73 37.875 -4.578 1 76.25 108 TYR A N 1
ATOM 819 C CA . TYR A 1 108 ? -2.213 36.5 -4.766 1 76.25 108 TYR A CA 1
ATOM 820 C C . TYR A 1 108 ? -1.138 35.625 -5.398 1 76.25 108 TYR A C 1
ATOM 822 O O . TYR A 1 108 ? -0.341 36.094 -6.211 1 76.25 108 TYR A O 1
ATOM 830 N N . ILE A 1 109 ? -1.041 34.375 -4.941 1 80.88 109 ILE A N 1
ATOM 831 C CA . ILE A 1 109 ? -0.165 33.375 -5.527 1 80.88 109 ILE A CA 1
ATOM 832 C C . ILE A 1 109 ? -1.002 32.219 -6.078 1 80.88 109 ILE A C 1
ATOM 834 O O . ILE A 1 109 ? -1.979 31.797 -5.449 1 80.88 109 ILE A O 1
ATOM 838 N N . SER A 1 110 ? -0.583 31.734 -7.207 1 83.81 110 SER A N 1
ATOM 839 C CA . SER A 1 110 ? -1.289 30.625 -7.828 1 83.81 110 SER A CA 1
ATOM 840 C C . SER A 1 110 ? -0.472 29.344 -7.746 1 83.81 110 SER A C 1
ATOM 842 O O . SER A 1 110 ? 0.752 29.359 -7.887 1 83.81 110 SER A O 1
ATOM 844 N N . GLU A 1 111 ? -1.14 28.297 -7.422 1 89 111 GLU A N 1
ATOM 845 C CA . GLU A 1 111 ? -0.543 26.969 -7.387 1 89 111 GLU A CA 1
ATOM 846 C C . GLU A 1 111 ? -1.339 25.984 -8.242 1 89 111 GLU A C 1
ATOM 848 O O . GLU A 1 111 ? -2.561 26.109 -8.359 1 89 111 GLU A O 1
ATOM 853 N N . TYR A 1 112 ? -0.552 25.078 -8.852 1 90.69 112 TYR A N 1
ATOM 854 C CA . TYR A 1 112 ? -1.159 24.125 -9.781 1 90.69 112 TYR A CA 1
ATOM 855 C C . TYR A 1 112 ? -0.829 22.688 -9.406 1 90.69 112 TYR A C 1
ATOM 857 O O . TYR A 1 112 ? 0.314 22.391 -9.062 1 90.69 112 TYR A O 1
ATOM 865 N N . PHE A 1 113 ? -1.859 21.891 -9.422 1 94.88 113 PHE A N 1
ATOM 866 C CA . PHE A 1 113 ? -1.706 20.484 -9.109 1 94.88 113 PHE A CA 1
ATOM 867 C C . PHE A 1 113 ? -2.361 19.625 -10.188 1 94.88 113 PHE A C 1
ATOM 869 O O . PHE A 1 113 ? -3.475 19.906 -10.625 1 94.88 113 PHE A O 1
ATOM 876 N N . SER A 1 114 ? -1.632 18.625 -10.609 1 93.19 114 SER A N 1
ATOM 877 C CA . SER A 1 114 ? -2.152 17.719 -11.633 1 93.19 114 SER A CA 1
ATOM 878 C C . SER A 1 114 ? -1.907 16.266 -11.258 1 93.19 114 SER A C 1
ATOM 880 O O . SER A 1 114 ? -0.987 15.961 -10.492 1 93.19 114 SER A O 1
ATOM 882 N N . GLN A 1 115 ? -2.807 15.461 -11.672 1 93.5 115 GLN A N 1
ATOM 883 C CA . GLN A 1 115 ? -2.656 14.023 -11.508 1 93.5 115 GLN A CA 1
ATOM 884 C C . GLN A 1 115 ? -2.811 13.297 -12.844 1 93.5 115 GLN A C 1
ATOM 886 O O . GLN A 1 115 ? -3.525 13.766 -13.734 1 93.5 115 GLN A O 1
ATOM 891 N N . SER A 1 116 ? -2.152 12.164 -13.031 1 89.94 116 SER A N 1
ATOM 892 C CA . SER A 1 116 ? -2.188 11.406 -14.281 1 89.94 116 SER A CA 1
ATOM 893 C C . SER A 1 116 ? -3.59 10.883 -14.578 1 89.94 116 SER A C 1
ATOM 895 O O . SER A 1 116 ? -4.352 10.594 -13.648 1 89.94 116 SER A O 1
ATOM 897 N N . ALA A 1 117 ? -3.867 10.758 -15.859 1 93 117 ALA A N 1
ATOM 898 C CA . ALA A 1 117 ? -5.164 10.25 -16.297 1 93 117 ALA A CA 1
ATOM 899 C C . ALA A 1 117 ? -5.352 8.789 -15.891 1 93 117 ALA A C 1
ATOM 901 O O . ALA A 1 117 ? -4.41 7.996 -15.945 1 93 117 ALA A O 1
ATOM 902 N N . GLN A 1 118 ? -6.629 8.539 -15.461 1 94.62 118 GLN A N 1
ATOM 903 C CA . GLN A 1 118 ? -6.938 7.18 -15.031 1 94.62 118 GLN A CA 1
ATOM 904 C C . GLN A 1 118 ? -8.07 6.582 -15.859 1 94.62 118 GLN A C 1
ATOM 906 O O . GLN A 1 118 ? -9.008 7.285 -16.234 1 94.62 118 GLN A O 1
ATOM 911 N N . LYS A 1 119 ? -7.953 5.309 -16.109 1 93.06 119 LYS A N 1
ATOM 912 C CA . LYS A 1 119 ? -9.023 4.586 -16.797 1 93.06 119 LYS A CA 1
ATOM 913 C C . LYS A 1 119 ? -10.188 4.309 -15.844 1 93.06 119 LYS A C 1
ATOM 915 O O . LYS A 1 119 ? -9.984 3.852 -14.719 1 93.06 119 LYS A O 1
ATOM 920 N N . LEU A 1 120 ? -11.352 4.566 -16.297 1 94.81 120 LEU A N 1
ATOM 921 C CA . LEU A 1 120 ? -12.547 4.371 -15.469 1 94.81 120 LEU A CA 1
ATOM 922 C C . LEU A 1 120 ? -13.156 3 -15.719 1 94.81 120 LEU A C 1
ATOM 924 O O . LEU A 1 120 ? -12.898 2.377 -16.75 1 94.81 120 LEU A O 1
ATOM 928 N N . SER A 1 121 ? -13.859 2.506 -14.719 1 91.62 121 SER A N 1
ATOM 929 C CA . SER A 1 121 ? -14.555 1.225 -14.797 1 91.62 121 SER A CA 1
ATOM 930 C C . SER A 1 121 ? -16.047 1.379 -14.477 1 91.62 121 SER A C 1
ATOM 932 O O . SER A 1 121 ? -16.438 2.357 -13.844 1 91.62 121 SER A O 1
ATOM 934 N N . PHE A 1 122 ? -16.797 0.498 -14.992 1 92.19 122 PHE A N 1
ATOM 935 C CA . PHE A 1 122 ? -18.203 0.461 -14.648 1 92.19 122 PHE A CA 1
ATOM 936 C C . PHE A 1 122 ? -18.406 0.083 -13.188 1 92.19 122 PHE A C 1
ATOM 938 O O . PHE A 1 122 ? -17.688 -0.771 -12.664 1 92.19 122 PHE A O 1
ATOM 945 N N . TYR A 1 123 ? -19.438 0.639 -12.57 1 94.06 123 TYR A N 1
ATOM 946 C CA . TYR A 1 123 ? -19.578 0.564 -11.125 1 94.06 123 TYR A CA 1
ATOM 947 C C . TYR A 1 123 ? -20.297 -0.71 -10.711 1 94.06 123 TYR A C 1
ATOM 949 O O . TYR A 1 123 ? -21.391 -1 -11.203 1 94.06 123 TYR A O 1
ATOM 957 N N . SER A 1 124 ? -19.703 -1.474 -9.797 1 90.88 124 SER A N 1
ATOM 958 C CA . SER A 1 124 ? -20.328 -2.607 -9.141 1 90.88 124 SER A CA 1
ATOM 959 C C . SER A 1 124 ? -20.172 -2.529 -7.625 1 90.88 124 SER A C 1
ATOM 961 O O . SER A 1 124 ? -21.078 -2.922 -6.879 1 90.88 124 SER A O 1
ATOM 963 N N . TRP A 1 125 ? -19.125 -2.084 -7.227 1 93.12 125 TRP A N 1
ATOM 964 C CA . TRP A 1 125 ? -18.812 -1.818 -5.828 1 93.12 125 TRP A CA 1
ATOM 965 C C . TRP A 1 125 ? -17.828 -0.659 -5.699 1 93.12 125 TRP A C 1
ATOM 967 O O . TRP A 1 125 ? -17.359 -0.124 -6.707 1 93.12 125 TRP A O 1
ATOM 977 N N . TYR A 1 126 ? -17.438 -0.213 -4.609 1 94.81 126 TYR A N 1
ATOM 978 C CA . TYR A 1 126 ? -16.656 1 -4.402 1 94.81 126 TYR A CA 1
ATOM 979 C C . TYR A 1 126 ? -15.289 0.885 -5.059 1 94.81 126 TYR A C 1
ATOM 981 O O . TYR A 1 126 ? -14.703 1.891 -5.465 1 94.81 126 TYR A O 1
ATOM 989 N N . GLY A 1 127 ? -14.75 -0.306 -5.168 1 94.75 127 GLY A N 1
ATOM 990 C CA . GLY A 1 127 ? -13.43 -0.522 -5.75 1 94.75 127 GLY A CA 1
ATOM 991 C C . GLY A 1 127 ? -13.367 -0.191 -7.227 1 94.75 127 GLY A C 1
ATOM 992 O O . GLY A 1 127 ? -12.281 -0.006 -7.781 1 94.75 127 GLY A O 1
ATOM 993 N N . ASN A 1 128 ? -14.492 -0.081 -7.844 1 94.81 128 ASN A N 1
ATOM 994 C CA . ASN A 1 128 ? -14.539 0.263 -9.266 1 94.81 128 ASN A CA 1
ATOM 995 C C . ASN A 1 128 ? -14.398 1.768 -9.477 1 94.81 128 ASN A C 1
ATOM 997 O O . ASN A 1 128 ? -14.133 2.217 -10.594 1 94.81 128 ASN A O 1
ATOM 1001 N N . ALA A 1 129 ? -14.609 2.471 -8.461 1 95.88 129 ALA A N 1
ATOM 1002 C CA . ALA A 1 129 ? -14.492 3.922 -8.578 1 95.88 129 ALA A CA 1
ATOM 1003 C C . ALA A 1 129 ? -13.039 4.367 -8.422 1 95.88 129 ALA A C 1
ATOM 1005 O O . ALA A 1 129 ? -12.281 3.771 -7.645 1 95.88 129 ALA A O 1
ATOM 1006 N N . LYS A 1 130 ? -12.688 5.375 -9.211 1 97.12 130 LYS A N 1
ATOM 1007 C CA . LYS A 1 130 ? -11.336 5.914 -9.094 1 97.12 130 LYS A CA 1
ATOM 1008 C C . LYS A 1 130 ? -11.297 7.109 -8.141 1 97.12 130 LYS A C 1
ATOM 1010 O O . LYS A 1 130 ? -12.047 8.07 -8.312 1 97.12 130 LYS A O 1
ATOM 1015 N N . LEU A 1 131 ? -10.406 6.98 -7.184 1 96.81 131 LEU A N 1
ATOM 1016 C CA . LEU A 1 131 ? -10.297 8 -6.148 1 96.81 131 LEU A CA 1
ATOM 1017 C C . LEU A 1 131 ? -9.117 8.922 -6.418 1 96.81 131 LEU A C 1
ATOM 1019 O O . LEU A 1 131 ? -8.039 8.469 -6.816 1 96.81 131 LEU A O 1
ATOM 1023 N N . PHE A 1 132 ? -9.328 10.219 -6.258 1 96.62 132 PHE A N 1
ATOM 1024 C CA . PHE A 1 132 ? -8.297 11.242 -6.363 1 96.62 132 PHE A CA 1
ATOM 1025 C C . PHE A 1 132 ? -8.242 12.094 -5.098 1 96.62 132 PHE A C 1
ATOM 1027 O O . PHE A 1 132 ? -9.281 12.523 -4.59 1 96.62 132 PHE A O 1
ATOM 1034 N N . GLN A 1 133 ? -7.094 12.289 -4.602 1 95.25 133 GLN A N 1
ATOM 1035 C CA . GLN A 1 133 ? -6.902 13.102 -3.402 1 95.25 133 GLN A CA 1
ATOM 1036 C C . GLN A 1 133 ? -6.086 14.352 -3.709 1 95.25 133 GLN A C 1
ATOM 1038 O O . GLN A 1 133 ? -5.047 14.273 -4.367 1 95.25 133 GLN A O 1
ATOM 1043 N N . PHE A 1 134 ? -6.527 15.492 -3.277 1 94.88 134 PHE A N 1
ATOM 1044 C CA . PHE A 1 134 ? -5.82 16.766 -3.402 1 94.88 134 PHE A CA 1
ATOM 1045 C C . PHE A 1 134 ? -5.688 17.438 -2.043 1 94.88 134 PHE A C 1
ATOM 1047 O O . PHE A 1 134 ? -6.531 17.25 -1.163 1 94.88 134 PHE A O 1
ATOM 1054 N N . HIS A 1 135 ? -4.656 18.172 -1.897 1 93.5 135 HIS A N 1
ATOM 1055 C CA . HIS A 1 135 ? -4.461 18.953 -0.686 1 93.5 135 HIS A CA 1
ATOM 1056 C C . HIS A 1 135 ? -4.586 20.453 -0.973 1 93.5 135 HIS A C 1
ATOM 1058 O O . HIS A 1 135 ? -3.795 21 -1.738 1 93.5 135 HIS A O 1
ATOM 1064 N N . VAL A 1 136 ? -5.516 21.078 -0.391 1 94.81 136 VAL A N 1
ATOM 1065 C CA . VAL A 1 136 ? -5.715 22.516 -0.531 1 94.81 136 VAL A CA 1
ATOM 1066 C C . VAL A 1 136 ? -4.945 23.25 0.564 1 94.81 136 VAL A C 1
ATOM 1068 O O . VAL A 1 136 ? -5.172 23.016 1.754 1 94.81 136 VAL A O 1
ATOM 1071 N N . PRO A 1 137 ? -4.109 24.141 0.219 1 91.56 137 PRO A N 1
ATOM 1072 C CA . PRO A 1 137 ? -3.318 24.875 1.217 1 91.56 137 PRO A CA 1
ATOM 1073 C C . PRO A 1 137 ? -4.145 25.891 1.994 1 91.56 137 PRO A C 1
ATOM 1075 O O . PRO A 1 137 ? -5.27 26.219 1.598 1 91.56 137 PRO A O 1
ATOM 1078 N N . GLU A 1 138 ? -3.549 26.406 3.062 1 91 138 GLU A N 1
ATOM 1079 C CA . GLU A 1 138 ? -4.18 27.453 3.855 1 91 138 GLU A CA 1
ATOM 1080 C C . GLU A 1 138 ? -4.223 28.766 3.09 1 91 138 GLU A C 1
ATOM 1082 O O . GLU A 1 138 ? -3.404 29 2.195 1 91 138 GLU A O 1
ATOM 1087 N N . ASP A 1 139 ? -5.207 29.547 3.33 1 92.06 139 ASP A N 1
ATOM 1088 C CA . ASP A 1 139 ? -5.359 30.891 2.797 1 92.06 139 ASP A CA 1
ATOM 1089 C C . ASP A 1 139 ? -5.773 30.859 1.326 1 92.06 139 ASP A C 1
ATOM 1091 O O . ASP A 1 139 ? -5.418 31.766 0.556 1 92.06 139 ASP A O 1
ATOM 1095 N N . THR A 1 140 ? -6.34 29.812 0.959 1 93.62 140 THR A N 1
ATOM 1096 C CA . THR A 1 140 ? -6.891 29.734 -0.389 1 93.62 140 THR A CA 1
ATOM 1097 C C . THR A 1 140 ? -8.195 30.516 -0.485 1 93.62 140 THR A C 1
ATOM 1099 O O . THR A 1 140 ? -9.086 30.359 0.354 1 93.62 140 THR A O 1
ATOM 1102 N N . VAL A 1 141 ? -8.32 31.328 -1.518 1 92.44 141 VAL A N 1
ATOM 1103 C CA . VAL A 1 141 ? -9.523 32.156 -1.67 1 92.44 141 VAL A CA 1
ATOM 1104 C C . VAL A 1 141 ? -10.383 31.594 -2.805 1 92.44 141 VAL A C 1
ATOM 1106 O O . VAL A 1 141 ? -11.602 31.766 -2.812 1 92.44 141 VAL A O 1
ATOM 1109 N N . LEU A 1 142 ? -9.688 30.906 -3.736 1 92.38 142 LEU A N 1
ATOM 1110 C CA . LEU A 1 142 ? -10.406 30.344 -4.867 1 92.38 142 LEU A CA 1
ATOM 1111 C C . LEU A 1 142 ? -9.805 29 -5.266 1 92.38 142 LEU A C 1
ATOM 1113 O O . LEU A 1 142 ? -8.586 28.859 -5.391 1 92.38 142 LEU A O 1
ATOM 1117 N N . LEU A 1 143 ? -10.633 28.047 -5.34 1 95.56 143 LEU A N 1
ATOM 1118 C CA . LEU A 1 143 ? -10.281 26.719 -5.805 1 95.56 143 LEU A CA 1
ATOM 1119 C C . LEU A 1 143 ? -11.016 26.375 -7.098 1 95.56 143 LEU A C 1
ATOM 1121 O O . LEU A 1 143 ? -12.242 26.516 -7.176 1 95.56 143 LEU A O 1
ATOM 1125 N N . ARG A 1 144 ? -10.281 25.984 -8.133 1 93.5 144 ARG A N 1
ATOM 1126 C CA . ARG A 1 144 ? -10.875 25.609 -9.406 1 93.5 144 ARG A CA 1
ATOM 1127 C C . ARG A 1 144 ? -10.406 24.219 -9.836 1 93.5 144 ARG A C 1
ATOM 1129 O O . ARG A 1 144 ? -9.203 23.969 -9.977 1 93.5 144 ARG A O 1
ATOM 1136 N N . TRP A 1 145 ? -11.344 23.391 -10.078 1 95 145 TRP A N 1
ATOM 1137 C CA . TRP A 1 145 ? -11.039 22.078 -10.625 1 95 145 TRP A CA 1
ATOM 1138 C C . TRP A 1 145 ? -11.312 22.031 -12.125 1 95 145 TRP A C 1
ATOM 1140 O O . TRP A 1 145 ? -12.344 22.516 -12.586 1 95 145 TRP A O 1
ATOM 1150 N N . LEU A 1 146 ? -10.367 21.547 -12.812 1 94.56 146 LEU A N 1
ATOM 1151 C CA . LEU A 1 146 ? -10.57 21.188 -14.211 1 94.56 146 LEU A CA 1
ATOM 1152 C C . LEU A 1 146 ? -10.75 19.688 -14.383 1 94.56 146 LEU A C 1
ATOM 1154 O O . LEU A 1 146 ? -9.812 18.922 -14.156 1 94.56 146 LEU A O 1
ATOM 1158 N N . LEU A 1 147 ? -11.906 19.344 -14.766 1 95.88 147 LEU A N 1
ATOM 1159 C CA . LEU A 1 147 ? -12.219 17.922 -14.953 1 95.88 147 LEU A CA 1
ATOM 1160 C C . LEU A 1 147 ? -12.25 17.562 -16.438 1 95.88 147 LEU A C 1
ATOM 1162 O O . LEU A 1 147 ? -13.008 18.156 -17.203 1 95.88 147 LEU A O 1
ATOM 1166 N N . GLN A 1 148 ? -11.391 16.609 -16.75 1 94.19 148 GLN A N 1
ATOM 1167 C CA . GLN A 1 148 ? -11.297 16.188 -18.141 1 94.19 148 GLN A CA 1
ATOM 1168 C C . GLN A 1 148 ? -11.602 14.703 -18.297 1 94.19 148 GLN A C 1
ATOM 1170 O O . GLN A 1 148 ? -11.133 13.875 -17.516 1 94.19 148 GLN A O 1
ATOM 1175 N N . ALA A 1 149 ? -12.438 14.383 -19.234 1 93.38 149 ALA A N 1
ATOM 1176 C CA . ALA A 1 149 ? -12.773 13 -19.547 1 93.38 149 ALA A CA 1
ATOM 1177 C C . ALA A 1 149 ? -12.633 12.727 -21.047 1 93.38 149 ALA A C 1
ATOM 1179 O O . ALA A 1 149 ? -12.898 13.609 -21.875 1 93.38 149 ALA A O 1
ATOM 1180 N N . SER A 1 150 ? -12.094 11.523 -21.406 1 90.31 150 SER A N 1
ATOM 1181 C CA . SER A 1 150 ? -11.93 11.141 -22.812 1 90.31 150 SER A CA 1
ATOM 1182 C C . SER A 1 150 ? -12.328 9.688 -23.031 1 90.31 150 SER A C 1
ATOM 1184 O O . SER A 1 150 ? -12.305 8.883 -22.109 1 90.31 150 SER A O 1
ATOM 1186 N N . LYS A 1 151 ? -12.805 9.445 -24.219 1 87.5 151 LYS A N 1
ATOM 1187 C CA . LYS A 1 151 ? -13.148 8.086 -24.609 1 87.5 151 LYS A CA 1
ATOM 1188 C C . LYS A 1 151 ? -12.242 7.598 -25.734 1 87.5 151 LYS A C 1
ATOM 1190 O O . LYS A 1 151 ? -11.781 8.391 -26.562 1 87.5 151 LYS A O 1
ATOM 1195 N N . GLY A 1 152 ? -11.938 6.289 -25.672 1 81 152 GLY A N 1
ATOM 1196 C CA . GLY A 1 152 ? -11.109 5.715 -26.719 1 81 152 GLY A CA 1
ATOM 1197 C C . GLY A 1 152 ? -11.711 5.855 -28.109 1 81 152 GLY A C 1
ATOM 1198 O O . GLY A 1 152 ? -12.914 6.082 -28.234 1 81 152 GLY A O 1
ATOM 1199 N N . ASN A 1 153 ? -10.891 5.801 -29.141 1 74 153 ASN A N 1
ATOM 1200 C CA . ASN A 1 153 ? -11.297 5.996 -30.531 1 74 153 ASN A CA 1
ATOM 1201 C C . ASN A 1 153 ? -11.922 4.734 -31.109 1 74 153 ASN A C 1
ATOM 1203 O O . ASN A 1 153 ? -12.211 4.676 -32.312 1 74 153 ASN A O 1
ATOM 1207 N N . GLU A 1 154 ? -12.227 3.928 -30.203 1 72.88 154 GLU A N 1
ATOM 1208 C CA . GLU A 1 154 ? -12.805 2.703 -30.75 1 72.88 154 GLU A CA 1
ATOM 1209 C C . GLU A 1 154 ? -14.266 2.904 -31.141 1 72.88 154 GLU A C 1
ATOM 1211 O O . GLU A 1 154 ? -15.016 3.559 -30.406 1 72.88 154 GLU A O 1
ATOM 1216 N N . PRO A 1 155 ? -14.656 2.604 -32.344 1 64.81 155 PRO A N 1
ATOM 1217 C CA . PRO A 1 155 ? -16.016 2.838 -32.875 1 64.81 155 PRO A CA 1
ATOM 1218 C C . PRO A 1 155 ? -17.094 2.271 -31.953 1 64.81 155 PRO A C 1
ATOM 1220 O O . PRO A 1 155 ? -18.219 2.766 -31.953 1 64.81 155 PRO A O 1
ATOM 1223 N N . GLU A 1 156 ? -16.703 1.333 -31.141 1 68.31 156 GLU A N 1
ATOM 1224 C CA . GLU A 1 156 ? -17.75 0.652 -30.375 1 68.31 156 GLU A CA 1
ATOM 1225 C C . GLU A 1 156 ? -17.953 1.309 -29.016 1 68.31 156 GLU A C 1
ATOM 1227 O O . GLU A 1 156 ? -18.766 0.846 -28.203 1 68.31 156 GLU A O 1
ATOM 1232 N N . CYS A 1 157 ? -17.375 2.447 -28.875 1 76.38 157 CYS A N 1
ATOM 1233 C CA . CYS A 1 157 ? -17.547 3.008 -27.547 1 76.38 157 CYS A CA 1
ATOM 1234 C C . CYS A 1 157 ? -18.859 3.793 -27.453 1 76.38 157 CYS A C 1
ATOM 1236 O O . CYS A 1 157 ? -19.109 4.688 -28.266 1 76.38 157 CYS A O 1
ATOM 1238 N N . SER A 1 158 ? -19.781 3.285 -26.703 1 76.31 158 SER A N 1
ATOM 1239 C CA . SER A 1 158 ? -21.094 3.893 -26.531 1 76.31 158 SER A CA 1
ATOM 1240 C C . SER A 1 158 ? -21.016 5.156 -25.688 1 76.31 158 SER A C 1
ATOM 1242 O O . SER A 1 158 ? -20.031 5.375 -24.984 1 76.31 158 SER A O 1
ATOM 1244 N N . ASN A 1 159 ? -22.062 5.988 -25.844 1 83.12 159 ASN A N 1
ATOM 1245 C CA . ASN A 1 159 ? -22.234 7.168 -25 1 83.12 159 ASN A CA 1
ATOM 1246 C C . ASN A 1 159 ? -22.469 6.781 -23.547 1 83.12 159 ASN A C 1
ATOM 1248 O O . ASN A 1 159 ? -23.172 5.805 -23.266 1 83.12 159 ASN A O 1
ATOM 1252 N N . THR A 1 160 ? -21.641 7.445 -22.75 1 88.44 160 THR A N 1
ATOM 1253 C CA . THR A 1 160 ? -21.797 7.141 -21.328 1 88.44 160 THR A CA 1
ATOM 1254 C C . THR A 1 160 ? -21.719 8.414 -20.484 1 88.44 160 THR A C 1
ATOM 1256 O O . THR A 1 160 ? -21.375 9.477 -21 1 88.44 160 THR A O 1
ATOM 1259 N N . GLU A 1 161 ? -22.25 8.234 -19.266 1 91.44 161 GLU A N 1
ATOM 1260 C CA . GLU A 1 161 ? -22.188 9.328 -18.297 1 91.44 161 GLU A CA 1
ATOM 1261 C C . GLU A 1 161 ? -21.219 9.008 -17.156 1 91.44 161 GLU A C 1
ATOM 1263 O O . GLU A 1 161 ? -21.219 7.891 -16.641 1 91.44 161 GLU A O 1
ATOM 1268 N N . ILE A 1 162 ? -20.406 10 -16.938 1 94.88 162 ILE A N 1
ATOM 1269 C CA . ILE A 1 162 ? -19.469 9.867 -15.82 1 94.88 162 ILE A CA 1
ATOM 1270 C C . ILE A 1 162 ? -19.984 10.656 -14.617 1 94.88 162 ILE A C 1
ATOM 1272 O O . ILE A 1 162 ? -20.344 11.828 -14.734 1 94.88 162 ILE A O 1
ATOM 1276 N N . THR A 1 163 ? -20.125 10.008 -13.484 1 96.31 163 THR A N 1
ATOM 1277 C CA . THR A 1 163 ? -20.516 10.68 -12.25 1 96.31 163 THR A CA 1
ATOM 1278 C C . THR A 1 163 ? -19.297 10.977 -11.383 1 96.31 163 THR A C 1
ATOM 1280 O O . THR A 1 163 ? -18.5 10.086 -11.102 1 96.31 163 THR A O 1
ATOM 1283 N N . ILE A 1 164 ? -19.188 12.203 -11.008 1 96.94 164 ILE A N 1
ATOM 1284 C CA . ILE A 1 164 ? -18.062 12.664 -10.195 1 96.94 164 ILE A CA 1
ATOM 1285 C C . ILE A 1 164 ? -18.578 13.156 -8.844 1 96.94 164 ILE A C 1
ATOM 1287 O O . ILE A 1 164 ? -19.5 13.969 -8.773 1 96.94 164 ILE A O 1
ATOM 1291 N N . HIS A 1 165 ? -17.984 12.625 -7.77 1 96.44 165 HIS A N 1
ATOM 1292 C CA . HIS A 1 165 ? -18.359 13 -6.406 1 96.44 165 HIS A CA 1
ATOM 1293 C C . HIS A 1 165 ? -17.219 13.75 -5.723 1 96.44 165 HIS A C 1
ATOM 1295 O O . HIS A 1 165 ? -16.047 13.438 -5.938 1 96.44 165 HIS A O 1
ATOM 1301 N N . PHE A 1 166 ? -17.594 14.75 -4.859 1 95.5 166 PHE A N 1
ATOM 1302 C CA . PHE A 1 166 ? -16.625 15.555 -4.117 1 95.5 166 PHE A CA 1
ATOM 1303 C C . PHE A 1 166 ? -16.922 15.516 -2.623 1 95.5 166 PHE A C 1
ATOM 1305 O O . PHE A 1 166 ? -18.078 15.516 -2.217 1 95.5 166 PHE A O 1
ATOM 1312 N N . ARG A 1 167 ? -15.852 15.469 -1.862 1 94.5 167 ARG A N 1
ATOM 1313 C CA . ARG A 1 167 ? -16.016 15.57 -0.415 1 94.5 167 ARG A CA 1
ATOM 1314 C C . ARG A 1 167 ? -14.734 16.094 0.242 1 94.5 167 ARG A C 1
ATOM 1316 O O . ARG A 1 167 ? -13.633 15.695 -0.139 1 94.5 167 ARG A O 1
ATOM 1323 N N . TYR A 1 168 ? -14.898 16.906 1.244 1 93.12 168 TYR A N 1
ATOM 1324 C CA . TYR A 1 168 ? -13.789 17.422 2.029 1 93.12 168 TYR A CA 1
ATOM 1325 C C . TYR A 1 168 ? -13.453 16.5 3.189 1 93.12 168 TYR A C 1
ATOM 1327 O O . TYR A 1 168 ? -14.352 15.992 3.865 1 93.12 168 TYR A O 1
ATOM 1335 N N . GLY A 1 169 ? -12.125 16.234 3.391 1 93.44 169 GLY A N 1
ATOM 1336 C CA . GLY A 1 169 ? -11.617 15.602 4.602 1 93.44 169 GLY A CA 1
ATOM 1337 C C . GLY A 1 169 ? -11.602 14.086 4.531 1 93.44 169 GLY A C 1
ATOM 1338 O O . GLY A 1 169 ? -10.922 13.43 5.324 1 93.44 169 GLY A O 1
ATOM 1339 N N . ALA A 1 170 ? -12.422 13.516 3.639 1 95.44 170 ALA A N 1
ATOM 1340 C CA . ALA A 1 170 ? -12.508 12.062 3.504 1 95.44 170 ALA A CA 1
ATOM 1341 C C . ALA A 1 170 ? -13.062 11.672 2.139 1 95.44 170 ALA A C 1
ATOM 1343 O O . ALA A 1 170 ? -13.625 12.5 1.428 1 95.44 170 ALA A O 1
ATOM 1344 N N . PRO A 1 171 ? -12.875 10.391 1.755 1 96.12 171 PRO A N 1
ATOM 1345 C CA . PRO A 1 171 ? -13.484 9.961 0.495 1 96.12 171 PRO A CA 1
ATOM 1346 C C . PRO A 1 171 ? -15.016 10.039 0.525 1 96.12 171 PRO A C 1
ATOM 1348 O O . PRO A 1 171 ? -15.625 9.828 1.577 1 96.12 171 PRO A O 1
ATOM 1351 N N . PRO A 1 172 ? -15.602 10.352 -0.597 1 96.06 172 PRO A N 1
ATOM 1352 C CA . PRO A 1 172 ? -17.062 10.398 -0.64 1 96.06 172 PRO A CA 1
ATOM 1353 C C . PRO A 1 172 ? -17.703 9.031 -0.432 1 96.06 172 PRO A C 1
ATOM 1355 O O . PRO A 1 172 ? -17.25 8.039 -1.003 1 96.06 172 PRO A O 1
ATOM 1358 N N . VAL A 1 173 ? -18.672 9.031 0.426 1 95.88 173 VAL A N 1
ATOM 1359 C CA . VAL A 1 173 ? -19.5 7.84 0.575 1 95.88 173 VAL A CA 1
ATOM 1360 C C . VAL A 1 173 ? -20.594 7.844 -0.481 1 95.88 173 VAL A C 1
ATOM 1362 O O . VAL A 1 173 ? -21.516 8.664 -0.424 1 95.88 173 VAL A O 1
ATOM 1365 N N . ILE A 1 174 ? -20.547 6.953 -1.405 1 95.06 174 ILE A N 1
ATOM 1366 C CA . ILE A 1 174 ? -21.453 7.008 -2.551 1 95.06 174 ILE A CA 1
ATOM 1367 C C . ILE A 1 174 ? -22.312 5.754 -2.582 1 95.06 174 ILE A C 1
ATOM 1369 O O . ILE A 1 174 ? -21.953 4.727 -2.008 1 95.06 174 ILE A O 1
ATOM 1373 N N . ASN A 1 175 ? -23.484 5.922 -3.191 1 93.19 175 ASN A N 1
ATOM 1374 C CA . ASN A 1 175 ? -24.438 4.824 -3.346 1 93.19 175 ASN A CA 1
ATOM 1375 C C . ASN A 1 175 ? -25.172 4.898 -4.684 1 93.19 175 ASN A C 1
ATOM 1377 O O . ASN A 1 175 ? -26.391 5.035 -4.727 1 93.19 175 ASN A O 1
ATOM 1381 N N . PRO A 1 176 ? -24.406 4.695 -5.738 1 92.06 176 PRO A N 1
ATOM 1382 C CA . PRO A 1 176 ? -25.016 4.797 -7.066 1 92.06 176 PRO A CA 1
ATOM 1383 C C . PRO A 1 176 ? -26.047 3.709 -7.328 1 92.06 176 PRO A C 1
ATOM 1385 O O . PRO A 1 176 ? -26.953 3.896 -8.141 1 92.06 176 PRO A O 1
ATOM 1388 N N . LEU A 1 177 ? -25.984 2.633 -6.703 1 92.25 177 LEU A N 1
ATOM 1389 C CA . LEU A 1 177 ? -26.891 1.512 -6.93 1 92.25 177 LEU A CA 1
ATOM 1390 C C . LEU A 1 177 ? -28.109 1.598 -6.012 1 92.25 177 LEU A C 1
ATOM 1392 O O . LEU A 1 177 ? -29 0.757 -6.086 1 92.25 177 LEU A O 1
ATOM 1396 N N . HIS A 1 178 ? -28.172 2.531 -5.117 1 92.38 178 HIS A N 1
ATOM 1397 C CA . HIS A 1 178 ? -29.281 2.781 -4.199 1 92.38 178 HIS A CA 1
ATOM 1398 C C . HIS A 1 178 ? -29.547 1.573 -3.305 1 92.38 178 HIS A C 1
ATOM 1400 O O . HIS A 1 178 ? -30.672 1.112 -3.191 1 92.38 178 HIS A O 1
ATOM 1406 N N . THR A 1 179 ? -28.453 1.142 -2.783 1 94.12 179 THR A N 1
ATOM 1407 C CA . THR A 1 179 ? -28.547 0.018 -1.856 1 94.12 179 THR A CA 1
ATOM 1408 C C . THR A 1 179 ? -28.812 0.508 -0.435 1 94.12 179 THR A C 1
ATOM 1410 O O . THR A 1 179 ? -28.703 1.705 -0.157 1 94.12 179 THR A O 1
ATOM 1413 N N . GLN A 1 180 ? -29.125 -0.425 0.42 1 93 180 GLN A N 1
ATOM 1414 C CA . GLN A 1 180 ? -29.406 -0.066 1.808 1 93 180 GLN A CA 1
ATOM 1415 C C . GLN A 1 180 ? -28.141 -0.136 2.654 1 93 180 GLN A C 1
ATOM 1417 O O . GLN A 1 180 ? -27.344 -1.075 2.525 1 93 180 GLN A O 1
ATOM 1422 N N . PHE A 1 181 ? -27.984 0.88 3.451 1 93.69 181 PHE A N 1
ATOM 1423 C CA . PHE A 1 181 ? -26.891 0.877 4.414 1 93.69 181 PHE A CA 1
ATOM 1424 C C . PHE A 1 181 ? -27.266 0.078 5.656 1 93.69 181 PHE A C 1
ATOM 1426 O O . PHE A 1 181 ? -28.438 -0.112 5.945 1 93.69 181 PHE A O 1
ATOM 1433 N N . PRO A 1 182 ? -26.203 -0.508 6.324 1 92.06 182 PRO A N 1
ATOM 1434 C CA . PRO A 1 182 ? -26.531 -1.15 7.602 1 92.06 182 PRO A CA 1
ATOM 1435 C C . PRO A 1 182 ? -27.234 -0.209 8.57 1 92.06 182 PRO A C 1
ATOM 1437 O O . PRO A 1 182 ? -27.125 1.013 8.445 1 92.06 182 PRO A O 1
ATOM 1440 N N . ALA A 1 183 ? -27.766 -0.92 9.547 1 87.94 183 ALA A N 1
ATOM 1441 C CA . ALA A 1 183 ? -28.453 -0.125 10.555 1 87.94 183 ALA A CA 1
ATOM 1442 C C . ALA A 1 183 ? -27.469 0.723 11.359 1 87.94 183 ALA A C 1
ATOM 1444 O O . ALA A 1 183 ? -26.344 0.301 11.609 1 87.94 183 ALA A O 1
ATOM 1445 N N . ASN A 1 184 ? -27.688 1.905 11.602 1 90.19 184 ASN A N 1
ATOM 1446 C CA . ASN A 1 184 ? -26.938 2.799 12.469 1 90.19 184 ASN A CA 1
ATOM 1447 C C . ASN A 1 184 ? -25.781 3.475 11.719 1 90.19 184 ASN A C 1
ATOM 1449 O O . ASN A 1 184 ? -24.969 4.16 12.32 1 90.19 184 ASN A O 1
ATOM 1453 N N . MET A 1 185 ? -25.641 3.021 10.445 1 92.88 185 MET A N 1
ATOM 1454 C CA . MET A 1 185 ? -24.656 3.74 9.633 1 92.88 185 MET A CA 1
ATOM 1455 C C . MET A 1 185 ? -25.219 5.07 9.148 1 92.88 185 MET A C 1
ATOM 1457 O O . MET A 1 185 ? -26.297 5.109 8.539 1 92.88 185 MET A O 1
ATOM 1461 N N . THR A 1 186 ? -24.547 6.07 9.492 1 89 186 THR A N 1
ATOM 1462 C CA . THR A 1 186 ? -25.016 7.398 9.109 1 89 186 THR A CA 1
ATOM 1463 C C . THR A 1 186 ? -24.172 7.953 7.969 1 89 186 THR A C 1
ATOM 1465 O O . THR A 1 186 ? -22.938 8.039 8.078 1 89 186 THR A O 1
ATOM 1468 N N . VAL A 1 187 ? -24.891 8.281 6.93 1 88.19 187 VAL A N 1
ATOM 1469 C CA . VAL A 1 187 ? -24.188 8.734 5.734 1 88.19 187 VAL A CA 1
ATOM 1470 C C . VAL A 1 187 ? -24.734 10.086 5.285 1 88.19 187 VAL A C 1
ATOM 1472 O O . VAL A 1 187 ? -25.953 10.297 5.312 1 88.19 187 VAL A O 1
ATOM 1475 N N . HIS A 1 188 ? -23.766 10.945 5.008 1 82.5 188 HIS A N 1
ATOM 1476 C CA . HIS A 1 188 ? -24.141 12.211 4.395 1 82.5 188 HIS A CA 1
ATOM 1477 C C . HIS A 1 188 ? -23.891 12.195 2.891 1 82.5 188 HIS A C 1
ATOM 1479 O O . HIS A 1 188 ? -22.875 11.68 2.43 1 82.5 188 HIS A O 1
ATOM 1485 N N . PRO A 1 189 ? -24.828 12.68 2.223 1 81.25 189 PRO A N 1
ATOM 1486 C CA . PRO A 1 189 ? -24.641 12.688 0.771 1 81.25 189 PRO A CA 1
ATOM 1487 C C . PRO A 1 189 ? -23.469 13.562 0.329 1 81.25 189 PRO A C 1
ATOM 1489 O O . PRO A 1 189 ? -23.203 14.594 0.949 1 81.25 189 PRO A O 1
ATOM 1492 N N . SER A 1 190 ? -22.859 13.102 -0.705 1 86.38 190 SER A N 1
ATOM 1493 C CA . SER A 1 190 ? -21.766 13.859 -1.281 1 86.38 190 SER A CA 1
ATOM 1494 C C . SER A 1 190 ? -22.234 14.719 -2.451 1 86.38 190 SER A C 1
ATOM 1496 O O . SER A 1 190 ? -23.266 14.445 -3.051 1 86.38 190 SER A O 1
ATOM 1498 N N . TYR A 1 191 ? -21.516 15.797 -2.645 1 90.5 191 TYR A N 1
ATOM 1499 C CA . TYR A 1 191 ? -21.766 16.609 -3.83 1 90.5 191 TYR A CA 1
ATOM 1500 C C . TYR A 1 191 ? -21.344 15.875 -5.094 1 90.5 191 TYR A C 1
ATOM 1502 O O . TYR A 1 191 ? -20.297 15.219 -5.121 1 90.5 191 TYR A O 1
ATOM 1510 N N . ASN A 1 192 ? -22.219 15.859 -6.023 1 92.12 192 ASN A N 1
ATOM 1511 C CA . ASN A 1 192 ? -21.875 15.125 -7.23 1 92.12 192 ASN A CA 1
ATOM 1512 C C . ASN A 1 192 ? -22.219 15.922 -8.492 1 92.12 192 ASN A C 1
ATOM 1514 O O . ASN A 1 192 ? -23.031 16.844 -8.445 1 92.12 192 ASN A O 1
ATOM 1518 N N . GLN A 1 193 ? -21.453 15.688 -9.516 1 92.19 193 GLN A N 1
ATOM 1519 C CA . GLN A 1 193 ? -21.641 16.234 -10.859 1 92.19 193 GLN A CA 1
ATOM 1520 C C . GLN A 1 193 ? -21.547 15.133 -11.914 1 92.19 193 GLN A C 1
ATOM 1522 O O . GLN A 1 193 ? -20.859 14.133 -11.719 1 92.19 193 GLN A O 1
ATOM 1527 N N . THR A 1 194 ? -22.312 15.352 -12.953 1 92.69 194 THR A N 1
ATOM 1528 C CA . THR A 1 194 ? -22.281 14.367 -14.023 1 92.69 194 THR A CA 1
ATOM 1529 C C . THR A 1 194 ? -21.719 14.977 -15.305 1 92.69 194 THR A C 1
ATOM 1531 O O . THR A 1 194 ? -22 16.141 -15.617 1 92.69 194 THR A O 1
ATOM 1534 N N . MET A 1 195 ? -20.891 14.242 -15.984 1 92.19 195 MET A N 1
ATOM 1535 C CA . MET A 1 195 ? -20.312 14.609 -17.281 1 92.19 195 MET A CA 1
ATOM 1536 C C . MET A 1 195 ? -20.734 13.609 -18.359 1 92.19 195 MET A C 1
ATOM 1538 O O . MET A 1 195 ? -20.594 12.398 -18.172 1 92.19 195 MET A O 1
ATOM 1542 N N . THR A 1 196 ? -21.25 14.094 -19.438 1 89.5 196 THR A N 1
ATOM 1543 C CA . THR A 1 196 ? -21.688 13.211 -20.516 1 89.5 196 THR A CA 1
ATOM 1544 C C . THR A 1 196 ? -20.656 13.141 -21.625 1 89.5 196 THR A C 1
ATOM 1546 O O . THR A 1 196 ? -20.078 14.156 -22.016 1 89.5 196 THR A O 1
ATOM 1549 N N . LEU A 1 197 ? -20.234 11.945 -21.953 1 87.62 197 LEU A N 1
ATOM 1550 C CA . LEU A 1 197 ? -19.375 11.711 -23.109 1 87.62 197 LEU A CA 1
ATOM 1551 C C . LEU A 1 197 ? -20.203 11.234 -24.297 1 87.62 197 LEU A C 1
ATOM 1553 O O . LEU A 1 197 ? -20.609 10.07 -24.359 1 87.62 197 LEU A O 1
ATOM 1557 N N . ASN A 1 198 ? -20.641 12.141 -25.094 1 77.19 198 ASN A N 1
ATOM 1558 C CA . ASN A 1 198 ? -21.422 11.812 -26.281 1 77.19 198 ASN A CA 1
ATOM 1559 C C . ASN A 1 198 ? -20.516 11.578 -27.5 1 77.19 198 ASN A C 1
ATOM 1561 O O . ASN A 1 198 ? -19.375 11.141 -27.344 1 77.19 198 ASN A O 1
ATOM 1565 N N . VAL A 1 199 ? -20.875 12.297 -28.516 1 66.12 199 VAL A N 1
ATOM 1566 C CA . VAL A 1 199 ? -20.25 12.133 -29.828 1 66.12 199 VAL A CA 1
ATOM 1567 C C . VAL A 1 199 ? -18.812 12.672 -29.781 1 66.12 199 VAL A C 1
ATOM 1569 O O . VAL A 1 199 ? -17.922 12.125 -30.406 1 66.12 199 VAL A O 1
ATOM 1572 N N . THR A 1 200 ? -18.641 13.516 -28.844 1 67.94 200 THR A N 1
ATOM 1573 C CA . THR A 1 200 ? -17.281 14.055 -28.781 1 67.94 200 THR A CA 1
ATOM 1574 C C . THR A 1 200 ? -16.375 13.141 -27.953 1 67.94 200 THR A C 1
ATOM 1576 O O . THR A 1 200 ? -16.812 12.547 -26.969 1 67.94 200 THR A O 1
ATOM 1579 N N . THR A 1 201 ? -15.172 12.992 -28.406 1 79.56 201 THR A N 1
ATOM 1580 C CA . THR A 1 201 ? -14.18 12.094 -27.812 1 79.56 201 THR A CA 1
ATOM 1581 C C . THR A 1 201 ? -13.617 12.688 -26.516 1 79.56 201 THR A C 1
ATOM 1583 O O . THR A 1 201 ? -13.062 11.969 -25.688 1 79.56 201 THR A O 1
ATOM 1586 N N . GLN A 1 202 ? -13.852 14.039 -26.344 1 85.12 202 GLN A N 1
ATOM 1587 C CA . GLN A 1 202 ? -13.312 14.656 -25.125 1 85.12 202 GLN A CA 1
ATOM 1588 C C . GLN A 1 202 ? -14.289 15.672 -24.547 1 85.12 202 GLN A C 1
ATOM 1590 O O . GLN A 1 202 ? -15.016 16.344 -25.297 1 85.12 202 GLN A O 1
ATOM 1595 N N . ASN A 1 203 ? -14.469 15.648 -23.25 1 88 203 ASN A N 1
ATOM 1596 C CA . ASN A 1 203 ? -15.281 16.609 -22.516 1 88 203 ASN A CA 1
ATOM 1597 C C . ASN A 1 203 ? -14.539 17.172 -21.312 1 88 203 ASN A C 1
ATOM 1599 O O . ASN A 1 203 ? -13.797 16.438 -20.641 1 88 203 ASN A O 1
ATOM 1603 N N . SER A 1 204 ? -14.617 18.5 -21.109 1 90.19 204 SER A N 1
ATOM 1604 C CA . SER A 1 204 ? -13.992 19.141 -19.953 1 90.19 204 SER A CA 1
ATOM 1605 C C . SER A 1 204 ? -14.961 20.109 -19.266 1 90.19 204 SER A C 1
ATOM 1607 O O . SER A 1 204 ? -15.82 20.703 -19.922 1 90.19 204 SER A O 1
ATOM 1609 N N . THR A 1 205 ? -14.969 20.109 -17.969 1 90.5 205 THR A N 1
ATOM 1610 C CA . THR A 1 205 ? -15.805 21 -17.172 1 90.5 205 THR A CA 1
ATOM 1611 C C . THR A 1 205 ? -15.023 21.578 -16 1 90.5 205 THR A C 1
ATOM 1613 O O . THR A 1 205 ? -13.977 21.047 -15.617 1 90.5 205 THR A O 1
ATOM 1616 N N . PHE A 1 206 ? -15.523 22.781 -15.508 1 90.88 206 PHE A N 1
ATOM 1617 C CA . PHE A 1 206 ? -14.883 23.438 -14.375 1 90.88 206 PHE A CA 1
ATOM 1618 C C . PHE A 1 206 ? -15.789 23.422 -13.156 1 90.88 206 PHE A C 1
ATOM 1620 O O . PHE A 1 206 ? -17.016 23.516 -13.281 1 90.88 206 PHE A O 1
ATOM 1627 N N . VAL A 1 207 ? -15.164 23.219 -12.047 1 92.56 207 VAL A N 1
ATOM 1628 C CA . VAL A 1 207 ? -15.836 23.391 -10.758 1 92.56 207 VAL A CA 1
ATOM 1629 C C . VAL A 1 207 ? -15.07 24.391 -9.906 1 92.56 207 VAL A C 1
ATOM 1631 O O . VAL A 1 207 ? -13.898 24.188 -9.578 1 92.56 207 VAL A O 1
ATOM 1634 N N . ASN A 1 208 ? -15.711 25.469 -9.477 1 91.62 208 ASN A N 1
ATOM 1635 C CA . ASN A 1 208 ? -15.094 26.531 -8.695 1 91.62 208 ASN A CA 1
ATOM 1636 C C . ASN A 1 208 ? -15.656 26.594 -7.277 1 91.62 208 ASN A C 1
ATOM 1638 O O . ASN A 1 208 ? -16.875 26.469 -7.082 1 91.62 208 ASN A O 1
ATOM 1642 N N . ILE A 1 209 ? -14.82 26.703 -6.355 1 92.06 209 ILE A N 1
ATOM 1643 C CA . ILE A 1 209 ? -15.203 26.859 -4.957 1 92.06 209 ILE A CA 1
ATOM 1644 C C . ILE A 1 209 ? -14.508 28.094 -4.371 1 92.06 209 ILE A C 1
ATOM 1646 O O . ILE A 1 209 ? -13.281 28.188 -4.402 1 92.06 209 ILE A O 1
ATOM 1650 N N . THR A 1 210 ? -15.289 28.984 -3.795 1 89.81 210 THR A N 1
ATOM 1651 C CA . THR A 1 210 ? -14.727 30.156 -3.139 1 89.81 210 THR A CA 1
ATOM 1652 C C . THR A 1 210 ? -14.508 29.891 -1.652 1 89.81 210 THR A C 1
ATOM 1654 O O . THR A 1 210 ? -15.328 29.25 -1 1 89.81 210 THR A O 1
ATOM 1657 N N . THR A 1 211 ? -13.422 30.312 -1.098 1 90.56 211 THR A N 1
ATOM 1658 C CA . THR A 1 211 ? -13.023 30.172 0.296 1 90.56 211 THR A CA 1
ATOM 1659 C C . THR A 1 211 ? -13.133 28.703 0.742 1 90.56 211 THR A C 1
ATOM 1661 O O . THR A 1 211 ? -13.805 28.406 1.731 1 90.56 211 THR A O 1
ATOM 1664 N N . PRO A 1 212 ? -12.469 27.891 -0.003 1 93.56 212 PRO A N 1
ATOM 1665 C CA . PRO A 1 212 ? -12.508 26.469 0.356 1 93.56 212 PRO A CA 1
ATOM 1666 C C . PRO A 1 212 ? -11.828 26.172 1.689 1 93.56 212 PRO A C 1
ATOM 1668 O O . PRO A 1 212 ? -10.93 26.922 2.104 1 93.56 212 PRO A O 1
ATOM 1671 N N . ALA A 1 213 ? -12.289 25.156 2.373 1 93.5 213 ALA A N 1
ATOM 1672 C CA . ALA A 1 213 ? -11.586 24.703 3.57 1 93.5 213 ALA A CA 1
ATOM 1673 C C . ALA A 1 213 ? -10.211 24.141 3.223 1 93.5 213 ALA A C 1
ATOM 1675 O O . ALA A 1 213 ? -10.047 23.469 2.205 1 93.5 213 ALA A O 1
ATOM 1676 N N . ALA A 1 214 ? -9.234 24.484 4.035 1 93.25 214 ALA A N 1
ATOM 1677 C CA . ALA A 1 214 ? -7.898 23.922 3.848 1 93.25 214 ALA A CA 1
ATOM 1678 C C . ALA A 1 214 ? -7.844 22.469 4.289 1 93.25 214 ALA A C 1
ATOM 1680 O O . ALA A 1 214 ? -8.516 22.078 5.242 1 93.25 214 ALA A O 1
ATOM 1681 N N . GLY A 1 215 ? -7.043 21.672 3.604 1 92.75 215 GLY A N 1
ATOM 1682 C CA . GLY A 1 215 ? -6.914 20.266 3.928 1 92.75 215 GLY A CA 1
ATOM 1683 C C . GLY A 1 215 ? -7.105 19.359 2.729 1 92.75 215 GLY A C 1
ATOM 1684 O O . GLY A 1 215 ? -6.965 19.797 1.584 1 92.75 215 GLY A O 1
ATOM 1685 N N . ASP A 1 216 ? -7.461 18.156 3.016 1 94.06 216 ASP A N 1
ATOM 1686 C CA . ASP A 1 216 ? -7.57 17.156 1.953 1 94.06 216 ASP A CA 1
ATOM 1687 C C . ASP A 1 216 ? -8.969 17.156 1.35 1 94.06 216 ASP A C 1
ATOM 1689 O O . ASP A 1 216 ? -9.969 17.219 2.076 1 94.06 216 ASP A O 1
ATOM 1693 N N . TRP A 1 217 ? -9.023 17.156 0.07 1 95.62 217 TRP A N 1
ATOM 1694 C CA . TRP A 1 217 ? -10.242 17 -0.708 1 95.62 217 TRP A CA 1
ATOM 1695 C C . TRP A 1 217 ? -10.188 15.742 -1.57 1 95.62 217 TRP A C 1
ATOM 1697 O O . TRP A 1 217 ? -9.133 15.406 -2.119 1 95.62 217 TRP A O 1
ATOM 1707 N N . PHE A 1 218 ? -11.32 15.133 -1.696 1 96.5 218 PHE A N 1
ATOM 1708 C CA . PHE A 1 218 ? -11.367 13.867 -2.43 1 96.5 218 PHE A CA 1
ATOM 1709 C C . PHE A 1 218 ? -12.375 13.938 -3.57 1 96.5 218 PHE A C 1
ATOM 1711 O O . PHE A 1 218 ? -13.445 14.523 -3.418 1 96.5 218 PHE A O 1
ATOM 1718 N N . ILE A 1 219 ? -12.008 13.359 -4.676 1 96.75 219 ILE A N 1
ATOM 1719 C CA . ILE A 1 219 ? -12.859 13.219 -5.848 1 96.75 219 ILE A CA 1
ATOM 1720 C C . ILE A 1 219 ? -12.961 11.742 -6.238 1 96.75 219 ILE A C 1
ATOM 1722 O O . ILE A 1 219 ? -11.961 11.031 -6.277 1 96.75 219 ILE A O 1
ATOM 1726 N N . VAL A 1 220 ? -14.141 11.312 -6.418 1 97.12 220 VAL A N 1
ATOM 1727 C CA . VAL A 1 220 ? -14.359 9.953 -6.891 1 97.12 220 VAL A CA 1
ATOM 1728 C C . VAL A 1 220 ? -15.141 9.977 -8.203 1 97.12 220 VAL A C 1
ATOM 1730 O O . VAL A 1 220 ? -16.141 10.688 -8.32 1 97.12 220 VAL A O 1
ATOM 1733 N N . ALA A 1 221 ? -14.633 9.234 -9.203 1 97.56 221 ALA A N 1
ATOM 1734 C CA . ALA A 1 221 ? -15.297 9.164 -10.508 1 97.56 221 ALA A CA 1
ATOM 1735 C C . ALA A 1 221 ? -15.555 7.719 -10.914 1 97.56 221 ALA A C 1
ATOM 1737 O O . ALA A 1 221 ? -14.734 6.84 -10.648 1 97.56 221 ALA A O 1
ATOM 1738 N N . HIS A 1 222 ? -16.656 7.465 -11.516 1 96.44 222 HIS A N 1
ATOM 1739 C CA . HIS A 1 222 ? -17 6.121 -11.969 1 96.44 222 HIS A CA 1
ATOM 1740 C C . HIS A 1 222 ? -17.984 6.16 -13.125 1 96.44 222 HIS A C 1
ATOM 1742 O O . HIS A 1 222 ? -18.625 7.188 -13.359 1 96.44 222 HIS A O 1
ATOM 1748 N N . LEU A 1 223 ? -18.047 5.098 -13.891 1 94.69 223 LEU A N 1
ATOM 1749 C CA . LEU A 1 223 ? -19.047 4.895 -14.93 1 94.69 223 LEU A CA 1
ATOM 1750 C C . LEU A 1 223 ? -20.328 4.281 -14.359 1 94.69 223 LEU A C 1
ATOM 1752 O O . LEU A 1 223 ? -20.359 3.887 -13.188 1 94.69 223 LEU A O 1
ATOM 1756 N N . PRO A 1 224 ? -21.406 4.336 -15.109 1 92.81 224 PRO A N 1
ATOM 1757 C CA . PRO A 1 224 ? -22.641 3.748 -14.602 1 92.81 224 PRO A CA 1
ATOM 1758 C C . PRO A 1 224 ? -22.547 2.234 -14.414 1 92.81 224 PRO A C 1
ATOM 1760 O O . PRO A 1 224 ? -21.484 1.647 -14.648 1 92.81 224 PRO A O 1
ATOM 1763 N N . GLU A 1 225 ? -23.578 1.663 -13.922 1 88.5 225 GLU A N 1
ATOM 1764 C CA . GLU A 1 225 ? -23.578 0.239 -13.602 1 88.5 225 GLU A CA 1
ATOM 1765 C C . GLU A 1 225 ? -23.375 -0.612 -14.852 1 88.5 225 GLU A C 1
ATOM 1767 O O . GLU A 1 225 ? -23.891 -0.28 -15.922 1 88.5 225 GLU A O 1
ATOM 1772 N N . THR A 1 226 ? -22.5 -1.68 -14.688 1 73.81 226 THR A N 1
ATOM 1773 C CA . THR A 1 226 ? -22.156 -2.604 -15.766 1 73.81 226 THR A CA 1
ATOM 1774 C C . THR A 1 226 ? -23.375 -3.4 -16.203 1 73.81 226 THR A C 1
ATOM 1776 O O . THR A 1 226 ? -24.266 -3.678 -15.398 1 73.81 226 THR A O 1
ATOM 1779 N N . GLU A 1 227 ? -23.375 -3.607 -17.547 1 64.62 227 GLU A N 1
ATOM 1780 C CA . GLU A 1 227 ? -24.359 -4.574 -18.016 1 64.62 227 GLU A CA 1
ATOM 1781 C C . GLU A 1 227 ? -23.875 -6.004 -17.797 1 64.62 227 GLU A C 1
ATOM 1783 O O . GLU A 1 227 ? -22.766 -6.348 -18.188 1 64.62 227 GLU A O 1
ATOM 1788 N N . GLY A 1 228 ? -24.297 -6.809 -16.875 1 60.78 228 GLY A N 1
ATOM 1789 C CA . GLY A 1 228 ? -24.172 -8.148 -16.328 1 60.78 228 GLY A CA 1
ATOM 1790 C C . GLY A 1 228 ? -23.484 -9.117 -17.281 1 60.78 228 GLY A C 1
ATOM 1791 O O . GLY A 1 228 ? -23.531 -10.328 -17.078 1 60.78 228 GLY A O 1
ATOM 1792 N N . ARG A 1 229 ? -22.75 -8.797 -18.562 1 58.28 229 ARG A N 1
ATOM 1793 C CA . ARG A 1 229 ? -22.203 -9.781 -19.484 1 58.28 229 ARG A CA 1
ATOM 1794 C C . ARG A 1 229 ? -20.781 -10.172 -19.078 1 58.28 229 ARG A C 1
ATOM 1796 O O . ARG A 1 229 ? -19.953 -9.312 -18.75 1 58.28 229 ARG A O 1
ATOM 1803 N N . ILE A 1 230 ? -20.391 -11.539 -19.031 1 58.88 230 ILE A N 1
ATOM 1804 C CA . ILE A 1 230 ? -19.047 -12.039 -18.766 1 58.88 230 ILE A CA 1
ATOM 1805 C C . ILE A 1 230 ? -18.203 -11.992 -20.031 1 58.88 230 ILE A C 1
ATOM 1807 O O . ILE A 1 230 ? -18.578 -12.578 -21.062 1 58.88 230 ILE A O 1
ATOM 1811 N N . LYS A 1 231 ? -17.234 -11.227 -20.172 1 61.09 231 LYS A N 1
ATOM 1812 C CA . LYS A 1 231 ? -16.391 -11.094 -21.359 1 61.09 231 LYS A CA 1
ATOM 1813 C C . LYS A 1 231 ? -15.109 -11.914 -21.219 1 61.09 231 LYS A C 1
ATOM 1815 O O . LYS A 1 231 ? -14.469 -11.891 -20.172 1 61.09 231 LYS A O 1
ATOM 1820 N N . VAL A 1 232 ? -14.891 -12.742 -22.188 1 59.47 232 VAL A N 1
ATOM 1821 C CA . VAL A 1 232 ? -13.656 -13.523 -22.266 1 59.47 232 VAL A CA 1
ATOM 1822 C C . VAL A 1 232 ? -12.5 -12.625 -22.672 1 59.47 232 VAL A C 1
ATOM 1824 O O . VAL A 1 232 ? -12.602 -11.875 -23.641 1 59.47 232 VAL A O 1
ATOM 1827 N N . LYS A 1 233 ? -11.359 -12.648 -21.922 1 61.22 233 LYS A N 1
ATOM 1828 C CA . LYS A 1 233 ? -10.188 -11.828 -22.219 1 61.22 233 LYS A CA 1
ATOM 1829 C C . LYS A 1 233 ? -9.609 -12.164 -23.594 1 61.22 233 LYS A C 1
ATOM 1831 O O . LYS A 1 233 ? -9.391 -13.328 -23.906 1 61.22 233 LYS A O 1
ATOM 1836 N N . GLY A 1 234 ? -9.461 -11.164 -24.5 1 58.28 234 GLY A N 1
ATOM 1837 C CA . GLY A 1 234 ? -8.805 -11.344 -25.797 1 58.28 234 GLY A CA 1
ATOM 1838 C C . GLY A 1 234 ? -9.75 -11.188 -26.969 1 58.28 234 GLY A C 1
ATOM 1839 O O . GLY A 1 234 ? -9.312 -10.953 -28.094 1 58.28 234 GLY A O 1
ATOM 1840 N N . PHE A 1 235 ? -10.984 -11.398 -26.812 1 60.81 235 PHE A N 1
ATOM 1841 C CA . PHE A 1 235 ? -11.867 -11.383 -27.984 1 60.81 235 PHE A CA 1
ATOM 1842 C C . PHE A 1 235 ? -12.422 -9.984 -28.219 1 60.81 235 PHE A C 1
ATOM 1844 O O . PHE A 1 235 ? -12.75 -9.625 -29.344 1 60.81 235 PHE A O 1
ATOM 1851 N N . SER A 1 236 ? -12.75 -9.156 -27.203 1 59.16 236 SER A N 1
ATOM 1852 C CA . SER A 1 236 ? -13.305 -7.828 -27.422 1 59.16 236 SER A CA 1
ATOM 1853 C C . SER A 1 236 ? -12.375 -6.746 -26.891 1 59.16 236 SER A C 1
ATOM 1855 O O . SER A 1 236 ? -11.695 -6.945 -25.875 1 59.16 236 SER A O 1
ATOM 1857 N N . ILE A 1 237 ? -12.086 -5.762 -27.859 1 62.16 237 ILE A N 1
ATOM 1858 C CA . ILE A 1 237 ? -11.344 -4.605 -27.375 1 62.16 237 ILE A CA 1
ATOM 1859 C C . ILE A 1 237 ? -12.242 -3.727 -26.516 1 62.16 237 ILE A C 1
ATOM 1861 O O . ILE A 1 237 ? -13.227 -3.16 -27 1 62.16 237 ILE A O 1
ATOM 1865 N N . PRO A 1 238 ? -11.992 -3.789 -25.281 1 69.62 238 PRO A N 1
ATOM 1866 C CA . PRO A 1 238 ? -12.875 -2.992 -24.438 1 69.62 238 PRO A CA 1
ATOM 1867 C C . PRO A 1 238 ? -12.688 -1.489 -24.625 1 69.62 238 PRO A C 1
ATOM 1869 O O . PRO A 1 238 ? -11.586 -1.04 -24.953 1 69.62 238 PRO A O 1
ATOM 1872 N N . CYS A 1 239 ? -13.867 -0.767 -24.703 1 78 239 CYS A N 1
ATOM 1873 C CA . CYS A 1 239 ? -13.836 0.691 -24.75 1 78 239 CYS A CA 1
ATOM 1874 C C . CYS A 1 239 ? -13.148 1.256 -23.5 1 78 239 CYS A C 1
ATOM 1876 O O . CYS A 1 239 ? -13.414 0.814 -22.391 1 78 239 CYS A O 1
ATOM 1878 N N . THR A 1 240 ? -12.227 2.146 -23.75 1 87.31 240 THR A N 1
ATOM 1879 C CA . THR A 1 240 ? -11.492 2.727 -22.641 1 87.31 240 THR A CA 1
ATOM 1880 C C . THR A 1 240 ? -11.961 4.152 -22.359 1 87.31 240 THR A C 1
ATOM 1882 O O . THR A 1 240 ? -12.117 4.945 -23.297 1 87.31 240 THR A O 1
ATOM 1885 N N . TYR A 1 241 ? -12.445 4.418 -21.25 1 91.38 241 TYR A N 1
ATOM 1886 C CA . TYR A 1 241 ? -12.773 5.754 -20.781 1 91.38 241 TYR A CA 1
ATOM 1887 C C . TYR A 1 241 ? -11.727 6.258 -19.797 1 91.38 241 TYR A C 1
ATOM 1889 O O . TYR A 1 241 ? -11.336 5.535 -18.875 1 91.38 241 TYR A O 1
ATOM 1897 N N . THR A 1 242 ? -11.211 7.488 -19.969 1 93.44 242 THR A N 1
ATOM 1898 C CA . THR A 1 242 ? -10.188 8.047 -19.094 1 93.44 242 THR A CA 1
ATOM 1899 C C . THR A 1 242 ? -10.68 9.328 -18.438 1 93.44 242 THR A C 1
ATOM 1901 O O . THR A 1 242 ? -11.492 10.055 -19 1 93.44 242 THR A O 1
ATOM 1904 N N . PHE A 1 243 ? -10.281 9.57 -17.266 1 94.81 243 PHE A N 1
ATOM 1905 C CA . PHE A 1 243 ? -10.625 10.742 -16.469 1 94.81 243 PHE A CA 1
ATOM 1906 C C . PHE A 1 243 ? -9.383 11.359 -15.836 1 94.81 243 PHE A C 1
ATOM 1908 O O . PHE A 1 243 ? -8.531 10.641 -15.312 1 94.81 243 PHE A O 1
ATOM 1915 N N . GLN A 1 244 ? -9.25 12.664 -15.883 1 94.62 244 GLN A N 1
ATOM 1916 C CA . GLN A 1 244 ? -8.109 13.383 -15.312 1 94.62 244 GLN A CA 1
ATOM 1917 C C . GLN A 1 244 ? -8.562 14.672 -14.633 1 94.62 244 GLN A C 1
ATOM 1919 O O . GLN A 1 244 ? -9.086 15.578 -15.281 1 94.62 244 GLN A O 1
ATOM 1924 N N . PRO A 1 245 ? -8.398 14.734 -13.336 1 95.25 245 PRO A N 1
ATOM 1925 C CA . PRO A 1 245 ? -8.68 15.977 -12.617 1 95.25 245 PRO A CA 1
ATOM 1926 C C . PRO A 1 245 ? -7.43 16.812 -12.359 1 95.25 245 PRO A C 1
ATOM 1928 O O . PRO A 1 245 ? -6.383 16.281 -12 1 95.25 245 PRO A O 1
ATOM 1931 N N . ASP A 1 246 ? -7.543 18.109 -12.57 1 95.06 246 ASP A N 1
ATOM 1932 C CA . ASP A 1 246 ? -6.52 19.078 -12.219 1 95.06 246 ASP A CA 1
ATOM 1933 C C . ASP A 1 246 ? -7.07 20.141 -11.273 1 95.06 246 ASP A C 1
ATOM 1935 O O . ASP A 1 246 ? -8.266 20.438 -11.289 1 95.06 246 ASP A O 1
ATOM 1939 N N . MET A 1 247 ? -6.238 20.609 -10.406 1 96.31 247 MET A N 1
ATOM 1940 C CA . MET A 1 247 ? -6.676 21.594 -9.414 1 96.31 247 MET A CA 1
ATOM 1941 C C . MET A 1 247 ? -5.84 22.859 -9.5 1 96.31 247 MET A C 1
ATOM 1943 O O . MET A 1 247 ? -4.609 22.797 -9.547 1 96.31 247 MET A O 1
ATOM 1947 N N . PHE A 1 248 ? -6.484 23.953 -9.492 1 92.94 248 PHE A N 1
ATOM 1948 C CA . PHE A 1 248 ? -5.887 25.281 -9.438 1 92.94 248 PHE A CA 1
ATOM 1949 C C . PHE A 1 248 ? -6.289 26 -8.156 1 92.94 248 PHE A C 1
ATOM 1951 O O . PHE A 1 248 ? -7.469 26.016 -7.793 1 92.94 248 PHE A O 1
ATOM 1958 N N . VAL A 1 249 ? -5.25 26.562 -7.543 1 93.81 249 VAL A N 1
ATOM 1959 C CA . VAL A 1 249 ? -5.508 27.234 -6.27 1 93.81 249 VAL A CA 1
ATOM 1960 C C . VAL A 1 249 ? -4.973 28.672 -6.312 1 93.81 249 VAL A C 1
ATOM 1962 O O . VAL A 1 249 ? -3.861 28.906 -6.785 1 93.81 249 VAL A O 1
ATOM 1965 N N . LEU A 1 250 ? -5.82 29.578 -5.902 1 91.19 250 LEU A N 1
ATOM 1966 C CA . LEU A 1 250 ? -5.418 30.953 -5.684 1 91.19 250 LEU A CA 1
ATOM 1967 C C . LEU A 1 250 ? -5.336 31.281 -4.195 1 91.19 250 LEU A C 1
ATOM 1969 O O . LEU A 1 250 ? -6.336 31.188 -3.48 1 91.19 250 LEU A O 1
ATOM 1973 N N . ARG A 1 251 ? -4.184 31.656 -3.746 1 89.75 251 ARG A N 1
ATOM 1974 C CA . ARG A 1 251 ? -3.961 31.922 -2.33 1 89.75 251 ARG A CA 1
ATOM 1975 C C . ARG A 1 251 ? -3.666 33.406 -2.098 1 89.75 251 ARG A C 1
ATOM 1977 O O . ARG A 1 251 ? -3.006 34.031 -2.916 1 89.75 251 ARG A O 1
ATOM 1984 N N . LEU A 1 252 ? -4.184 33.938 -1.045 1 87.81 252 LEU A N 1
ATOM 1985 C CA . LEU A 1 252 ? -3.871 35.281 -0.619 1 87.81 252 LEU A CA 1
ATOM 1986 C C . LEU A 1 252 ? -2.652 35.312 0.3 1 87.81 252 LEU A C 1
ATOM 1988 O O . LEU A 1 252 ? -2.633 34.625 1.322 1 87.81 252 LEU A O 1
ATOM 1992 N N . VAL A 1 253 ? -1.72 36.125 -0.18 1 79.19 253 VAL A N 1
ATOM 1993 C CA . VAL A 1 253 ? -0.501 36.219 0.617 1 79.19 253 VAL A CA 1
ATOM 1994 C C . VAL A 1 253 ? -0.694 37.219 1.743 1 79.19 253 VAL A C 1
ATOM 1996 O O . VAL A 1 253 ? -1.291 38.281 1.539 1 79.19 253 VAL A O 1
ATOM 1999 N N . ASN A 1 254 ? -0.352 37 2.951 1 77.19 254 ASN A N 1
ATOM 2000 C CA . ASN A 1 254 ? -0.396 37.875 4.117 1 77.19 254 ASN A CA 1
ATOM 2001 C C . ASN A 1 254 ? -1.831 38.219 4.512 1 77.19 254 ASN A C 1
ATOM 2003 O O . ASN A 1 254 ? -2.182 39.375 4.645 1 77.19 254 ASN A O 1
ATOM 2007 N N . MET A 1 255 ? -2.566 37.281 4.543 1 85.5 255 MET A N 1
ATOM 2008 C CA . MET A 1 255 ? -3.916 37.469 5.062 1 85.5 255 MET A CA 1
ATOM 2009 C C . MET A 1 255 ? -3.875 38.062 6.477 1 85.5 255 MET A C 1
ATOM 2011 O O . MET A 1 255 ? -3.189 37.5 7.348 1 85.5 255 MET A O 1
ATOM 2015 N N . PRO A 1 256 ? -4.574 39.188 6.641 1 87.44 256 PRO A N 1
ATOM 2016 C CA . PRO A 1 256 ? -4.57 39.75 7.98 1 87.44 256 PRO A CA 1
ATOM 2017 C C . PRO A 1 256 ? -5.109 38.812 9.047 1 87.44 256 PRO A C 1
ATOM 2019 O O . PRO A 1 256 ? -6.066 38.062 8.789 1 87.44 256 PRO A O 1
ATOM 2022 N N . ILE A 1 257 ? -4.5 38.812 10.172 1 88.62 257 ILE A N 1
ATOM 2023 C CA . ILE A 1 257 ? -4.887 37.969 11.289 1 88.62 257 ILE A CA 1
ATOM 2024 C C . ILE A 1 257 ? -5.605 38.781 12.352 1 88.62 257 ILE A C 1
ATOM 2026 O O . ILE A 1 257 ? -5.051 39.75 12.867 1 88.62 257 ILE A O 1
ATOM 2030 N N . LEU A 1 258 ? -6.828 38.469 12.578 1 92 258 LEU A N 1
ATOM 2031 C CA . LEU A 1 258 ? -7.609 39.094 13.625 1 92 258 LEU A CA 1
ATOM 2032 C C . LEU A 1 258 ? -7.191 38.594 15 1 92 258 LEU A C 1
ATOM 2034 O O . LEU A 1 258 ? -7.125 37.375 15.227 1 92 258 LEU A O 1
ATOM 2038 N N . GLU A 1 259 ? -6.863 39.5 15.867 1 86.38 259 GLU A N 1
ATOM 2039 C CA . GLU A 1 259 ? -6.512 39.156 17.234 1 86.38 259 GLU A CA 1
ATOM 2040 C C . GLU A 1 259 ? -7.73 39.219 18.156 1 86.38 259 GLU A C 1
ATOM 2042 O O . GLU A 1 259 ? -8.547 40.125 18.047 1 86.38 259 GLU A O 1
ATOM 2047 N N . PRO A 1 260 ? -7.809 38.25 19.016 1 88.69 260 PRO A N 1
ATOM 2048 C CA . PRO A 1 260 ? -8.969 38.281 19.922 1 88.69 260 PRO A CA 1
ATOM 2049 C C . PRO A 1 260 ? -9.016 39.5 20.797 1 88.69 260 PRO A C 1
ATOM 2051 O O . PRO A 1 260 ? -7.977 39.969 21.297 1 88.69 260 PRO A O 1
ATOM 2054 N N . ASP A 1 261 ? -10.156 40.156 20.953 1 88.19 261 ASP A N 1
ATOM 2055 C CA . ASP A 1 261 ? -10.477 41.281 21.844 1 88.19 261 ASP A CA 1
ATOM 2056 C C . ASP A 1 261 ? -9.781 42.562 21.406 1 88.19 261 ASP A C 1
ATOM 2058 O O . ASP A 1 261 ? -9.609 43.469 22.219 1 88.19 261 ASP A O 1
ATOM 2062 N N . THR A 1 262 ? -9.273 42.562 20.266 1 87.38 262 THR A N 1
ATOM 2063 C CA . THR A 1 262 ? -8.672 43.75 19.703 1 87.38 262 THR A CA 1
ATOM 2064 C C . THR A 1 262 ? -9.367 44.125 18.391 1 87.38 262 THR A C 1
ATOM 2066 O O . THR A 1 262 ? -9.367 43.344 17.438 1 87.38 262 THR A O 1
ATOM 2069 N N . PRO A 1 263 ? -9.891 45.25 18.406 1 91.56 263 PRO A N 1
ATOM 2070 C CA . PRO A 1 263 ? -10.562 45.656 17.172 1 91.56 263 PRO A CA 1
ATOM 2071 C C . PRO A 1 263 ? -9.602 45.875 16 1 91.56 263 PRO A C 1
ATOM 2073 O O . PRO A 1 263 ? -8.492 46.375 16.188 1 91.56 263 PRO A O 1
ATOM 2076 N N . MET A 1 264 ? -10 45.438 14.883 1 92.25 264 MET A N 1
ATOM 2077 C CA . MET A 1 264 ? -9.203 45.562 13.664 1 92.25 264 MET A CA 1
ATOM 2078 C C . MET A 1 264 ? -9.906 46.438 12.648 1 92.25 264 MET A C 1
ATOM 2080 O O . MET A 1 264 ? -11.094 46.281 12.383 1 92.25 264 MET A O 1
ATOM 2084 N N . LYS A 1 265 ? -9.141 47.438 12.141 1 89.88 265 LYS A N 1
ATOM 2085 C CA . LYS A 1 265 ? -9.672 48.344 11.133 1 89.88 265 LYS A CA 1
ATOM 2086 C C . LYS A 1 265 ? -9.227 47.938 9.734 1 89.88 265 LYS A C 1
ATOM 2088 O O . LYS A 1 265 ? -8.039 47.719 9.5 1 89.88 265 LYS A O 1
ATOM 2093 N N . GLN A 1 266 ? -10.203 47.75 8.945 1 89.12 266 GLN A N 1
ATOM 2094 C CA . GLN A 1 266 ? -9.914 47.375 7.559 1 89.12 266 GLN A CA 1
ATOM 2095 C C . GLN A 1 266 ? -10.812 48.156 6.594 1 89.12 266 GLN A C 1
ATOM 2097 O O . GLN A 1 266 ? -11.875 48.656 6.98 1 89.12 266 GLN A O 1
ATOM 2102 N N . THR A 1 267 ? -10.344 48.344 5.375 1 85.12 267 THR A N 1
ATOM 2103 C CA . THR A 1 267 ? -11.125 49.031 4.348 1 85.12 267 THR A CA 1
ATOM 2104 C C . THR A 1 267 ? -11.359 48.094 3.148 1 85.12 267 THR A C 1
ATOM 2106 O O . THR A 1 267 ? -10.43 47.438 2.67 1 85.12 267 THR A O 1
ATOM 2109 N N . ILE A 1 268 ? -12.555 47.969 2.805 1 87.19 268 ILE A N 1
ATOM 2110 C CA . ILE A 1 268 ? -12.891 47.25 1.573 1 87.19 268 ILE A CA 1
ATOM 2111 C C . ILE A 1 268 ? -12.875 48.219 0.399 1 87.19 268 ILE A C 1
ATOM 2113 O O . ILE A 1 268 ? -13.727 49.125 0.319 1 87.19 268 ILE A O 1
ATOM 2117 N N . VAL A 1 269 ? -11.844 48.156 -0.433 1 75.56 269 VAL A N 1
ATOM 2118 C CA . VAL A 1 269 ? -11.734 49.062 -1.575 1 75.56 269 VAL A CA 1
ATOM 2119 C C . VAL A 1 269 ? -12.594 48.531 -2.725 1 75.56 269 VAL A C 1
ATOM 2121 O O . VAL A 1 269 ? -12.5 47.375 -3.107 1 75.56 269 VAL A O 1
ATOM 2124 N N . SER A 1 270 ? -13.711 49.219 -3.057 1 63.38 270 SER A N 1
ATOM 2125 C CA . SER A 1 270 ? -14.602 48.875 -4.16 1 63.38 270 SER A CA 1
ATOM 2126 C C . SER A 1 270 ? -14.039 49.344 -5.496 1 63.38 270 SER A C 1
ATOM 2128 O O . SER A 1 270 ? -13.422 50.406 -5.566 1 63.38 270 SER A O 1
ATOM 2130 N N . PRO A 1 271 ? -14.211 48.594 -6.641 1 60.31 271 PRO A N 1
ATOM 2131 C CA . PRO A 1 271 ? -14.992 47.375 -6.855 1 60.31 271 PRO A CA 1
ATOM 2132 C C . PRO A 1 271 ? -14.18 46.094 -6.605 1 60.31 271 PRO A C 1
ATOM 2134 O O . PRO A 1 271 ? -14.547 45.031 -7.074 1 60.31 271 PRO A O 1
ATOM 2137 N N . VAL A 1 272 ? -13.281 46.438 -5.754 1 60.31 272 VAL A N 1
ATOM 2138 C CA . VAL A 1 272 ? -12.219 45.438 -5.637 1 60.31 272 VAL A CA 1
ATOM 2139 C C . VAL A 1 272 ? -12.758 44.188 -4.934 1 60.31 272 VAL A C 1
ATOM 2141 O O . VAL A 1 272 ? -13.898 44.156 -4.465 1 60.31 272 VAL A O 1
ATOM 2144 N N . GLN A 1 273 ? -12 43.125 -4.77 1 72.44 273 GLN A N 1
ATOM 2145 C CA . GLN A 1 273 ? -12.102 41.781 -4.215 1 72.44 273 GLN A CA 1
ATOM 2146 C C . GLN A 1 273 ? -12.5 41.812 -2.742 1 72.44 273 GLN A C 1
ATOM 2148 O O . GLN A 1 273 ? -12.234 42.812 -2.051 1 72.44 273 GLN A O 1
ATOM 2153 N N . PRO A 1 274 ? -13.406 40.906 -2.361 1 87.19 274 PRO A N 1
ATOM 2154 C CA . PRO A 1 274 ? -13.805 40.781 -0.958 1 87.19 274 PRO A CA 1
ATOM 2155 C C . PRO A 1 274 ? -12.617 40.781 -0.001 1 87.19 274 PRO A C 1
ATOM 2157 O O . PRO A 1 274 ? -11.492 40.469 -0.406 1 87.19 274 PRO A O 1
ATOM 2160 N N . LEU A 1 275 ? -12.867 41.375 1.119 1 90.06 275 LEU A N 1
ATOM 2161 C CA . LEU A 1 275 ? -11.852 41.375 2.166 1 90.06 275 LEU A CA 1
ATOM 2162 C C . LEU A 1 275 ? -11.789 40.031 2.859 1 90.06 275 LEU A C 1
ATOM 2164 O O . LEU A 1 275 ? -12.82 39.469 3.221 1 90.06 275 LEU A O 1
ATOM 2168 N N . HIS A 1 276 ? -10.586 39.469 2.984 1 92.31 276 HIS A N 1
ATOM 2169 C CA . HIS A 1 276 ? -10.383 38.219 3.682 1 92.31 276 HIS A CA 1
ATOM 2170 C C . HIS A 1 276 ? -9.562 38.406 4.953 1 92.31 276 HIS A C 1
ATOM 2172 O O . HIS A 1 276 ? -8.523 39.062 4.93 1 92.31 276 HIS A O 1
ATOM 2178 N N . VAL A 1 277 ? -10.031 37.906 6 1 93.56 277 VAL A N 1
ATOM 2179 C CA . VAL A 1 277 ? -9.367 37.938 7.301 1 93.56 277 VAL A CA 1
ATOM 2180 C C . VAL A 1 277 ? -9.469 36.562 7.957 1 93.56 277 VAL A C 1
ATOM 2182 O O . VAL A 1 277 ? -10.352 35.75 7.617 1 93.56 277 VAL A O 1
ATOM 2185 N N . LYS A 1 278 ? -8.523 36.219 8.82 1 93.44 278 LYS A N 1
ATOM 2186 C CA . LYS A 1 278 ? -8.594 34.938 9.516 1 93.44 278 LYS A CA 1
ATOM 2187 C C . LYS A 1 278 ? -8.344 35.125 11.008 1 93.44 278 LYS A C 1
ATOM 2189 O O . LYS A 1 278 ? -7.727 36.094 11.43 1 93.44 278 LYS A O 1
ATOM 2194 N N . ILE A 1 279 ? -8.828 34.188 11.758 1 93.5 279 ILE A N 1
ATOM 2195 C CA . ILE A 1 279 ? -8.633 34.188 13.203 1 93.5 279 ILE A CA 1
ATOM 2196 C C . ILE A 1 279 ? -8.398 32.75 13.68 1 93.5 279 ILE A C 1
ATOM 2198 O O . ILE A 1 279 ? -9.031 31.812 13.18 1 93.5 279 ILE A O 1
ATOM 2202 N N . PHE A 1 280 ? -7.48 32.562 14.625 1 91.19 280 PHE A N 1
ATOM 2203 C CA . PHE A 1 280 ? -7.184 31.219 15.148 1 91.19 280 PHE A CA 1
ATOM 2204 C C . PHE A 1 280 ? -8.047 30.906 16.359 1 91.19 280 PHE A C 1
ATOM 2206 O O . PHE A 1 280 ? -8.117 31.703 17.312 1 91.19 280 PHE A O 1
ATOM 2213 N N . ILE A 1 281 ? -8.695 29.766 16.312 1 92.25 281 ILE A N 1
ATOM 2214 C CA . ILE A 1 281 ? -9.539 29.344 17.422 1 92.25 281 ILE A CA 1
ATOM 2215 C C . ILE A 1 281 ? -8.758 28.406 18.328 1 92.25 281 ILE A C 1
ATOM 2217 O O . ILE A 1 281 ? -8.484 27.266 17.969 1 92.25 281 ILE A O 1
ATOM 2221 N N . PRO A 1 282 ? -8.469 28.844 19.516 1 86.69 282 PRO A N 1
ATOM 2222 C CA . PRO A 1 282 ? -7.723 27.969 20.438 1 86.69 282 PRO A CA 1
ATOM 2223 C C . PRO A 1 282 ? -8.57 26.812 20.969 1 86.69 282 PRO A C 1
ATOM 2225 O O . PRO A 1 282 ? -9.797 26.828 20.844 1 86.69 282 PRO A O 1
ATOM 2228 N N . GLN A 1 283 ? -7.934 25.938 21.625 1 84.75 283 GLN A N 1
ATOM 2229 C CA . GLN A 1 283 ? -8.625 24.812 22.234 1 84.75 283 GLN A CA 1
ATOM 2230 C C . GLN A 1 283 ? -9.453 25.266 23.438 1 84.75 283 GLN A C 1
ATOM 2232 O O . GLN A 1 283 ? -9.047 26.172 24.172 1 84.75 283 GLN A O 1
ATOM 2237 N N . TYR A 1 284 ? -10.672 24.688 23.672 1 81.31 284 TYR A N 1
ATOM 2238 C CA . TYR A 1 284 ? -11.562 24.891 24.797 1 81.31 284 TYR A CA 1
ATOM 2239 C C . TYR A 1 284 ? -12.359 26.172 24.641 1 81.31 284 TYR A C 1
ATOM 2241 O O . TYR A 1 284 ? -12.852 26.734 25.625 1 81.31 284 TYR A O 1
ATOM 2249 N N . THR A 1 285 ? -12.305 26.703 23.453 1 88.06 285 THR A N 1
ATOM 2250 C CA . THR A 1 285 ? -13.211 27.812 23.156 1 88.06 285 THR A CA 1
ATOM 2251 C C . THR A 1 285 ? -14.656 27.312 23.109 1 88.06 285 THR A C 1
ATOM 2253 O O . THR A 1 285 ? -14.984 26.422 22.328 1 88.06 285 THR A O 1
ATOM 2256 N N . ALA A 1 286 ? -15.43 27.828 23.922 1 88 286 ALA A N 1
ATOM 2257 C CA . ALA A 1 286 ? -16.828 27.422 23.938 1 88 286 ALA A CA 1
ATOM 2258 C C . ALA A 1 286 ? -17.656 28.234 22.953 1 88 286 ALA A C 1
ATOM 2260 O O . ALA A 1 286 ? -18.547 27.688 22.297 1 88 286 ALA A O 1
ATOM 2261 N N . ARG A 1 287 ? -17.391 29.531 23 1 91.88 287 ARG A N 1
ATOM 2262 C CA . ARG A 1 287 ? -18.156 30.438 22.141 1 91.88 287 ARG A CA 1
ATOM 2263 C C . ARG A 1 287 ? -17.25 31.516 21.562 1 91.88 287 ARG A C 1
ATOM 2265 O O . ARG A 1 287 ? -16.328 31.984 22.219 1 91.88 287 ARG A O 1
ATOM 2272 N N . MET A 1 288 ? -17.5 31.828 20.328 1 94 288 MET A N 1
ATOM 2273 C CA . MET A 1 288 ? -16.844 32.969 19.672 1 94 288 MET A CA 1
ATOM 2274 C C . MET A 1 288 ? -17.875 34 19.25 1 94 288 MET A C 1
ATOM 2276 O O . MET A 1 288 ? -18.875 33.688 18.609 1 94 288 MET A O 1
ATOM 2280 N N . GLN A 1 289 ? -17.672 35.188 19.703 1 95.19 289 GLN A N 1
ATOM 2281 C CA . GLN A 1 289 ? -18.547 36.281 19.328 1 95.19 289 GLN A CA 1
ATOM 2282 C C . GLN A 1 289 ? -17.844 37.25 18.344 1 95.19 289 GLN A C 1
ATOM 2284 O O . GLN A 1 289 ? -16.75 37.719 18.625 1 95.19 289 GLN A O 1
ATOM 2289 N N . PHE A 1 290 ? -18.469 37.375 17.234 1 94.81 290 PHE A N 1
ATOM 2290 C CA . PHE A 1 290 ? -17.969 38.281 16.219 1 94.81 290 PHE A CA 1
ATOM 2291 C C . PHE A 1 290 ? -18.875 39.5 16.094 1 94.81 290 PHE A C 1
ATOM 2293 O O . PHE A 1 290 ? -20.109 39.375 16.062 1 94.81 290 PHE A O 1
ATOM 2300 N N . GLU A 1 291 ? -18.234 40.719 16.062 1 92.12 291 GLU A N 1
ATOM 2301 C CA . GLU A 1 291 ? -19.031 41.938 15.969 1 92.12 291 GLU A CA 1
ATOM 2302 C C . GLU A 1 291 ? -18.359 42.938 15.031 1 92.12 291 GLU A C 1
ATOM 2304 O O . GLU A 1 291 ? -17.141 43.094 15.039 1 92.12 291 GLU A O 1
ATOM 2309 N N . LEU A 1 292 ? -19.188 43.469 14.234 1 89.81 292 LEU A N 1
ATOM 2310 C CA . LEU A 1 292 ? -18.766 44.625 13.453 1 89.81 292 LEU A CA 1
ATOM 2311 C C . LEU A 1 292 ? -19.078 45.938 14.195 1 89.81 292 LEU A C 1
ATOM 2313 O O . LEU A 1 292 ? -20.234 46.344 14.25 1 89.81 292 LEU A O 1
ATOM 2317 N N . LEU A 1 293 ? -18.109 46.594 14.656 1 84.56 293 LEU A N 1
ATOM 2318 C CA . LEU A 1 293 ? -18.281 47.781 15.5 1 84.56 293 LEU A CA 1
ATOM 2319 C C . LEU A 1 293 ? -18.719 49 14.664 1 84.56 293 LEU A C 1
ATOM 2321 O O . LEU A 1 293 ? -19.625 49.719 15.055 1 84.56 293 LEU A O 1
ATOM 2325 N N . THR A 1 294 ? -17.938 49.188 13.625 1 80.56 294 THR A N 1
ATOM 2326 C CA . THR A 1 294 ? -18.25 50.344 12.805 1 80.56 294 THR A CA 1
ATOM 2327 C C . THR A 1 294 ? -18.188 50 11.32 1 80.56 294 THR A C 1
ATOM 2329 O O . THR A 1 294 ? -17.406 49.125 10.914 1 80.56 294 THR A O 1
ATOM 2332 N N . CYS A 1 295 ? -19.125 50.375 10.656 1 82.12 295 CYS A N 1
ATOM 2333 C CA . CYS A 1 295 ? -19.141 50.344 9.203 1 82.12 295 CYS A CA 1
ATOM 2334 C C . CYS A 1 295 ? -19.5 51.719 8.625 1 82.12 295 CYS A C 1
ATOM 2336 O O . CYS A 1 295 ? -20.578 52.25 8.914 1 82.12 295 CYS A O 1
ATOM 2338 N N . VAL A 1 296 ? -18.578 52.312 7.988 1 79.75 296 VAL A N 1
ATOM 2339 C CA . VAL A 1 296 ? -18.812 53.656 7.477 1 79.75 296 VAL A CA 1
ATOM 2340 C C . VAL A 1 296 ? -18.625 53.688 5.961 1 79.75 296 VAL A C 1
ATOM 2342 O O . VAL A 1 296 ? -17.641 53.156 5.441 1 79.75 296 VAL A O 1
ATOM 2345 N N . MET A 1 297 ? -19.703 54.094 5.324 1 78.56 297 MET A N 1
ATOM 2346 C CA . MET A 1 297 ? -19.641 54.312 3.883 1 78.56 297 MET A CA 1
ATOM 2347 C C . MET A 1 297 ? -19.922 55.75 3.543 1 78.56 297 MET A C 1
ATOM 2349 O O . MET A 1 297 ? -21 56.281 3.867 1 78.56 297 MET A O 1
ATOM 2353 N N . ASN A 1 298 ? -19.078 56.438 2.818 1 73.5 298 ASN A N 1
ATOM 2354 C CA . ASN A 1 298 ? -19.234 57.812 2.414 1 73.5 298 ASN A CA 1
ATOM 2355 C C . ASN A 1 298 ? -19.672 58.688 3.584 1 73.5 298 ASN A C 1
ATOM 2357 O O . ASN A 1 298 ? -20.594 59.5 3.443 1 73.5 298 ASN A O 1
ATOM 2361 N N . GLY A 1 299 ? -19.016 58.469 4.688 1 68.25 299 GLY A N 1
ATOM 2362 C CA . GLY A 1 299 ? -19.312 59.312 5.848 1 68.25 299 GLY A CA 1
ATOM 2363 C C . GLY A 1 299 ? -20.594 58.906 6.555 1 68.25 299 GLY A C 1
ATOM 2364 O O . GLY A 1 299 ? -20.906 59.438 7.633 1 68.25 299 GLY A O 1
ATOM 2365 N N . THR A 1 300 ? -21.406 58.094 5.891 1 70.06 300 THR A N 1
ATOM 2366 C CA . THR A 1 300 ? -22.625 57.656 6.543 1 70.06 300 THR A CA 1
ATOM 2367 C C . THR A 1 300 ? -22.453 56.281 7.188 1 70.06 300 THR A C 1
ATOM 2369 O O . THR A 1 300 ? -21.641 55.5 6.73 1 70.06 300 THR A O 1
ATOM 2372 N N . THR A 1 301 ? -23.094 56.125 8.266 1 69.06 301 THR A N 1
ATOM 2373 C CA . THR A 1 301 ? -23.016 54.875 9.016 1 69.06 301 THR A CA 1
ATOM 2374 C C . THR A 1 301 ? -23.891 53.812 8.383 1 69.06 301 THR A C 1
ATOM 2376 O O . THR A 1 301 ? -24.109 52.75 8.969 1 69.06 301 THR A O 1
ATOM 2379 N N . ALA A 1 302 ? -24.453 54.062 7.219 1 66.75 302 ALA A N 1
ATOM 2380 C CA . ALA A 1 302 ? -25.25 53.031 6.555 1 66.75 302 ALA A CA 1
ATOM 2381 C C . ALA A 1 302 ? -24.375 52.188 5.645 1 66.75 302 ALA A C 1
ATOM 2383 O O . ALA A 1 302 ? -23.797 52.688 4.68 1 66.75 302 ALA A O 1
ATOM 2384 N N . CYS A 1 303 ? -23.891 50.938 6.18 1 74.31 303 CYS A N 1
ATOM 2385 C CA . CYS A 1 303 ? -23.078 50.094 5.328 1 74.31 303 CYS A CA 1
ATOM 2386 C C . CYS A 1 303 ? -23.812 48.781 5.02 1 74.31 303 CYS A C 1
ATOM 2388 O O . CYS A 1 303 ? -24.625 48.312 5.82 1 74.31 303 CYS A O 1
ATOM 2390 N N . ILE A 1 304 ? -23.812 48.438 3.746 1 82.06 304 ILE A N 1
ATOM 2391 C CA . ILE A 1 304 ? -24.359 47.156 3.295 1 82.06 304 ILE A CA 1
ATOM 2392 C C . ILE A 1 304 ? -23.219 46.188 3.043 1 82.06 304 ILE A C 1
ATOM 2394 O O . ILE A 1 304 ? -22.656 46.156 1.953 1 82.06 304 ILE A O 1
ATOM 2398 N N . VAL A 1 305 ? -22.906 45.5 4.176 1 87.69 305 VAL A N 1
ATOM 2399 C CA . VAL A 1 305 ? -21.781 44.562 4.086 1 87.69 305 VAL A CA 1
ATOM 2400 C C . VAL A 1 305 ? -22.25 43.156 4.469 1 87.69 305 VAL A C 1
ATOM 2402 O O . VAL A 1 305 ? -23.062 43 5.391 1 87.69 305 VAL A O 1
ATOM 2405 N N . ARG A 1 306 ? -21.875 42.219 3.711 1 89.44 306 ARG A N 1
ATOM 2406 C CA . ARG A 1 306 ? -22.109 40.812 4.027 1 89.44 306 ARG A CA 1
ATOM 2407 C C . ARG A 1 306 ? -20.828 40.188 4.551 1 89.44 306 ARG A C 1
ATOM 2409 O O . ARG A 1 306 ? -19.781 40.25 3.92 1 89.44 306 ARG A O 1
ATOM 2416 N N . VAL A 1 307 ? -20.953 39.594 5.711 1 91.81 307 VAL A N 1
ATOM 2417 C CA . VAL A 1 307 ? -19.812 38.906 6.297 1 91.81 307 VAL A CA 1
ATOM 2418 C C . VAL A 1 307 ? -20.062 37.406 6.355 1 91.81 307 VAL A C 1
ATOM 2420 O O . VAL A 1 307 ? -21.125 36.969 6.832 1 91.81 307 VAL A O 1
ATOM 2423 N N . MET A 1 308 ? -19.203 36.656 5.812 1 92.38 308 MET A N 1
ATOM 2424 C CA . MET A 1 308 ? -19.281 35.188 5.844 1 92.38 308 MET A CA 1
ATOM 2425 C C . MET A 1 308 ? -18.203 34.625 6.746 1 92.38 308 MET A C 1
ATOM 2427 O O . MET A 1 308 ? -17.016 34.938 6.586 1 92.38 308 MET A O 1
ATOM 2431 N N . LEU A 1 309 ? -18.641 33.812 7.738 1 93.75 309 LEU A N 1
ATOM 2432 C CA . LEU A 1 309 ? -17.703 33.125 8.625 1 93.75 309 LEU A CA 1
ATOM 2433 C C . LEU A 1 309 ? -17.609 31.641 8.305 1 93.75 309 LEU A C 1
ATOM 2435 O O . LEU A 1 309 ? -18.641 30.969 8.188 1 93.75 309 LEU A O 1
ATOM 2439 N N . GLY A 1 310 ? -16.344 31.172 8.203 1 92.06 310 GLY A N 1
ATOM 2440 C CA . GLY A 1 310 ? -16.141 29.766 7.902 1 92.06 310 GLY A CA 1
ATOM 2441 C C . GLY A 1 310 ? -15.781 29.516 6.453 1 92.06 310 GLY A C 1
ATOM 2442 O O . GLY A 1 310 ? -15.859 30.406 5.617 1 92.06 310 GLY A O 1
ATOM 2443 N N . SER A 1 311 ? -15.352 28.281 6.164 1 91.44 311 SER A N 1
ATOM 2444 C CA . SER A 1 311 ? -14.961 27.891 4.816 1 91.44 311 SER A CA 1
ATOM 2445 C C . SER A 1 311 ? -15.977 26.922 4.215 1 91.44 311 SER A C 1
ATOM 2447 O O . SER A 1 311 ? -16.781 26.328 4.938 1 91.44 311 SER A O 1
ATOM 2449 N N . VAL A 1 312 ? -15.969 26.844 2.971 1 90.94 312 VAL A N 1
ATOM 2450 C CA . VAL A 1 312 ? -16.891 25.953 2.266 1 90.94 312 VAL A CA 1
ATOM 2451 C C . VAL A 1 312 ? -16.344 24.531 2.281 1 90.94 312 VAL A C 1
ATOM 2453 O O . VAL A 1 312 ? -15.156 24.312 2.027 1 90.94 312 VAL A O 1
ATOM 2456 N N . THR A 1 313 ? -17.234 23.734 2.811 1 88.12 313 THR A N 1
ATOM 2457 C CA . THR A 1 313 ? -16.969 22.312 2.758 1 88.12 313 THR A CA 1
ATOM 2458 C C . THR A 1 313 ? -18.031 21.594 1.919 1 88.12 313 THR A C 1
ATOM 2460 O O . THR A 1 313 ? -19.156 22.062 1.796 1 88.12 313 THR A O 1
ATOM 2463 N N . LEU A 1 314 ? -17.781 20.875 0.788 1 81.12 314 LEU A N 1
ATOM 2464 C CA . LEU A 1 314 ? -18.734 20.094 0.016 1 81.12 314 LEU A CA 1
ATOM 2465 C C . LEU A 1 314 ? -19.047 18.766 0.713 1 81.12 314 LEU A C 1
ATOM 2467 O O . LEU A 1 314 ? -18.125 18.078 1.16 1 81.12 314 LEU A O 1
ATOM 2471 N N . PRO A 1 315 ? -20.562 18.5 0.846 1 68.31 315 PRO A N 1
ATOM 2472 C CA . PRO A 1 315 ? -21.75 19.125 0.271 1 68.31 315 PRO A CA 1
ATOM 2473 C C . PRO A 1 315 ? -22.375 20.188 1.183 1 68.31 315 PRO A C 1
ATOM 2475 O O . PRO A 1 315 ? -23.109 21.047 0.714 1 68.31 315 PRO A O 1
ATOM 2478 N N . GLN A 1 316 ? -22.109 19.984 2.504 1 62.25 316 GLN A N 1
ATOM 2479 C CA . GLN A 1 316 ? -22.75 20.906 3.426 1 62.25 316 GLN A CA 1
ATOM 2480 C C . GLN A 1 316 ? -21.844 22.094 3.74 1 62.25 316 GLN A C 1
ATOM 2482 O O . GLN A 1 316 ? -20.672 21.906 4.086 1 62.25 316 GLN A O 1
ATOM 2487 N N . SER A 1 317 ? -22.125 23.328 2.961 1 63.47 317 SER A N 1
ATOM 2488 C CA . SER A 1 317 ? -21.344 24.5 3.357 1 63.47 317 SER A CA 1
ATOM 2489 C C . SER A 1 317 ? -21.875 25.109 4.641 1 63.47 317 SER A C 1
ATOM 2491 O O . SER A 1 317 ? -23.078 25.406 4.742 1 63.47 317 SER A O 1
ATOM 2493 N N . PHE A 1 318 ? -21.203 24.891 5.691 1 68.19 318 PHE A N 1
ATOM 2494 C CA . PHE A 1 318 ? -21.734 25.375 6.953 1 68.19 318 PHE A CA 1
ATOM 2495 C C . PHE A 1 318 ? -21.188 26.766 7.281 1 68.19 318 PHE A C 1
ATOM 2497 O O . PHE A 1 318 ? -20.906 27.062 8.438 1 68.19 318 PHE A O 1
ATOM 2504 N N . GLN A 1 319 ? -21.188 27.516 6.23 1 83.62 319 GLN A N 1
ATOM 2505 C CA . GLN A 1 319 ? -20.797 28.891 6.512 1 83.62 319 GLN A CA 1
ATOM 2506 C C . GLN A 1 319 ? -21.938 29.656 7.16 1 83.62 319 GLN A C 1
ATOM 2508 O O . GLN A 1 319 ? -23.109 29.375 6.91 1 83.62 319 GLN A O 1
ATOM 2513 N N . LYS A 1 320 ? -21.578 30.5 8.039 1 90.5 320 LYS A N 1
ATOM 2514 C CA . LYS A 1 320 ? -22.547 31.406 8.656 1 90.5 320 LYS A CA 1
ATOM 2515 C C . LYS A 1 320 ? -22.469 32.812 8.047 1 90.5 320 LYS A C 1
ATOM 2517 O O . LYS A 1 320 ? -21.375 33.344 7.871 1 90.5 320 LYS A O 1
ATOM 2522 N N . THR A 1 321 ? -23.578 33.312 7.625 1 89.31 321 THR A N 1
ATOM 2523 C CA . THR A 1 321 ? -23.609 34.594 6.961 1 89.31 321 THR A CA 1
ATOM 2524 C C . THR A 1 321 ? -24.234 35.656 7.863 1 89.31 321 THR A C 1
ATOM 2526 O O . THR A 1 321 ? -25.234 35.375 8.539 1 89.31 321 THR A O 1
ATOM 2529 N N . LEU A 1 322 ? -23.594 36.812 7.918 1 88.56 322 LEU A N 1
ATOM 2530 C CA . LEU A 1 322 ? -24.094 37.969 8.617 1 88.56 322 LEU A CA 1
ATOM 2531 C C . LEU A 1 322 ? -24.312 39.125 7.645 1 88.56 322 LEU A C 1
ATOM 2533 O O . LEU A 1 322 ? -23.375 39.594 7 1 88.56 322 LEU A O 1
ATOM 2537 N N . ASN A 1 323 ? -25.578 39.469 7.512 1 86.31 323 ASN A N 1
ATOM 2538 C CA . ASN A 1 323 ? -25.906 40.625 6.664 1 86.31 323 ASN A CA 1
ATOM 2539 C C . ASN A 1 323 ? -26.062 41.875 7.488 1 86.31 323 ASN A C 1
ATOM 2541 O O . ASN A 1 323 ? -27 42 8.281 1 86.31 323 ASN A O 1
ATOM 2545 N N . CYS A 1 324 ? -25.125 42.688 7.352 1 81.81 324 CYS A N 1
ATOM 2546 C CA . CYS A 1 324 ? -25.172 43.938 8.094 1 81.81 324 CYS A CA 1
ATOM 2547 C C . CYS A 1 324 ? -25.734 45.062 7.234 1 81.81 324 CYS A C 1
ATOM 2549 O O . CYS A 1 324 ? -25.156 45.406 6.207 1 81.81 324 CYS A O 1
ATOM 2551 N N . THR A 1 325 ? -27.078 45.281 7.473 1 73.25 325 THR A N 1
ATOM 2552 C CA . THR A 1 325 ? -27.719 46.438 6.824 1 73.25 325 THR A CA 1
ATOM 2553 C C . THR A 1 325 ? -27.891 47.594 7.793 1 73.25 325 THR A C 1
ATOM 2555 O O . THR A 1 325 ? -28.359 47.406 8.922 1 73.25 325 THR A O 1
ATOM 2558 N N . ALA A 1 326 ? -27.719 48.938 7.453 1 58.75 326 ALA A N 1
ATOM 2559 C CA . ALA A 1 326 ? -27.859 50.281 7.988 1 58.75 326 ALA A CA 1
ATOM 2560 C C . ALA A 1 326 ? -27.672 50.281 9.5 1 58.75 326 ALA A C 1
ATOM 2562 O O . ALA A 1 326 ? -27.547 51.375 10.102 1 58.75 326 ALA A O 1
ATOM 2563 N N . ARG A 1 327 ? -27.828 49.094 10.156 1 56.69 327 ARG A N 1
ATOM 2564 C CA . ARG A 1 327 ? -27.938 49.219 11.609 1 56.69 327 ARG A CA 1
ATOM 2565 C C . ARG A 1 327 ? -26.594 49.031 12.281 1 56.69 327 ARG A C 1
ATOM 2567 O O . ARG A 1 327 ? -25.719 48.344 11.742 1 56.69 327 ARG A O 1
ATOM 2574 N N . VAL A 1 328 ? -26.234 49.844 13.328 1 59.41 328 VAL A N 1
ATOM 2575 C CA . VAL A 1 328 ? -25.172 49.75 14.328 1 59.41 328 VAL A CA 1
ATOM 2576 C C . VAL A 1 328 ? -25.281 48.438 15.094 1 59.41 328 VAL A C 1
ATOM 2578 O O . VAL A 1 328 ? -26.375 48 15.43 1 59.41 328 VAL A O 1
ATOM 2581 N N . GLY A 1 329 ? -24.188 47.594 15.07 1 68.31 329 GLY A N 1
ATOM 2582 C CA . GLY A 1 329 ? -24.016 46.5 15.992 1 68.31 329 GLY A CA 1
ATOM 2583 C C . GLY A 1 329 ? -24.328 45.156 15.367 1 68.31 329 GLY A C 1
ATOM 2584 O O . GLY A 1 329 ? -25.172 44.406 15.875 1 68.31 329 GLY A O 1
ATOM 2585 N N . CYS A 1 330 ? -23.844 44.844 14.242 1 83 330 CYS A N 1
ATOM 2586 C CA . CYS A 1 330 ? -24.016 43.5 13.633 1 83 330 CYS A CA 1
ATOM 2587 C C . CYS A 1 330 ? -23.125 42.469 14.305 1 83 330 CYS A C 1
ATOM 2589 O O . CYS A 1 330 ? -21.906 42.594 14.305 1 83 330 CYS A O 1
ATOM 2591 N N . SER A 1 331 ? -23.734 41.562 15 1 90.06 331 SER A N 1
ATOM 2592 C CA . SER A 1 331 ? -22.953 40.562 15.734 1 90.06 331 SER A CA 1
ATOM 2593 C C . SER A 1 331 ? -23.438 39.156 15.438 1 90.06 331 SER A C 1
ATOM 2595 O O . SER A 1 331 ? -24.578 38.938 15.023 1 90.06 331 SER A O 1
ATOM 2597 N N . LEU A 1 332 ? -22.547 38.25 15.469 1 92 332 LEU A N 1
ATOM 2598 C CA . LEU A 1 332 ? -22.797 36.844 15.281 1 92 332 LEU A CA 1
ATOM 2599 C C . LEU A 1 332 ? -22.094 36 16.344 1 92 332 LEU A C 1
ATOM 2601 O O . LEU A 1 332 ? -20.938 36.281 16.688 1 92 332 LEU A O 1
ATOM 2605 N N . ILE A 1 333 ? -22.812 35 16.875 1 92.56 333 ILE A N 1
ATOM 2606 C CA . ILE A 1 333 ? -22.234 34.125 17.891 1 92.56 333 ILE A CA 1
ATOM 2607 C C . ILE A 1 333 ? -22.078 32.719 17.328 1 92.56 333 ILE A C 1
ATOM 2609 O O . ILE A 1 333 ? -23.016 32.156 16.734 1 92.56 333 ILE A O 1
ATOM 2613 N N . LEU A 1 334 ? -20.938 32.188 17.438 1 92.25 334 LEU A N 1
ATOM 2614 C CA . LEU A 1 334 ? -20.641 30.812 17.047 1 92.25 334 LEU A CA 1
ATOM 2615 C C . LEU A 1 334 ? -20.453 29.938 18.281 1 92.25 334 LEU A C 1
ATOM 2617 O O . LEU A 1 334 ? -19.469 30.094 19.016 1 92.25 334 LEU A O 1
ATOM 2621 N N . ASP A 1 335 ? -21.344 28.984 18.438 1 89.25 335 ASP A N 1
ATOM 2622 C CA . ASP A 1 335 ? -21.234 28.062 19.547 1 89.25 335 ASP A CA 1
ATOM 2623 C C . ASP A 1 335 ? -20.391 26.844 19.172 1 89.25 335 ASP A C 1
ATOM 2625 O O . ASP A 1 335 ? -20.562 26.281 18.094 1 89.25 335 ASP A O 1
ATOM 2629 N N . SER A 1 336 ? -19.531 26.406 20.016 1 89.75 336 SER A N 1
ATOM 2630 C CA . SER A 1 336 ? -18.672 25.25 19.828 1 89.75 336 SER A CA 1
ATOM 2631 C C . SER A 1 336 ? -17.906 25.312 18.516 1 89.75 336 SER A C 1
ATOM 2633 O O . SER A 1 336 ? -18.031 24.438 17.656 1 89.75 336 SER A O 1
ATOM 2635 N N . PRO A 1 337 ? -17.156 26.391 18.328 1 92.81 337 PRO A N 1
ATOM 2636 C CA . PRO A 1 337 ? -16.359 26.5 17.109 1 92.81 337 PRO A CA 1
ATOM 2637 C C . PRO A 1 337 ? -15.273 25.438 17.016 1 92.81 337 PRO A C 1
ATOM 2639 O O . PRO A 1 337 ? -14.969 24.766 18 1 92.81 337 PRO A O 1
ATOM 2642 N N . PRO A 1 338 ? -14.812 25.172 15.844 1 92.94 338 PRO A N 1
ATOM 2643 C CA . PRO A 1 338 ? -13.758 24.172 15.703 1 92.94 338 PRO A CA 1
ATOM 2644 C C . PRO A 1 338 ? -12.477 24.547 16.438 1 92.94 338 PRO A C 1
ATOM 2646 O O . PRO A 1 338 ? -12.055 25.719 16.375 1 92.94 338 PRO A O 1
ATOM 2649 N N . TRP A 1 339 ? -11.914 23.578 17.094 1 90.75 339 TRP A N 1
ATOM 2650 C CA . TRP A 1 339 ? -10.727 23.828 17.891 1 90.75 339 TRP A CA 1
ATOM 2651 C C . TRP A 1 339 ? -9.461 23.719 17.031 1 90.75 339 TRP A C 1
ATOM 2653 O O . TRP A 1 339 ? -9.375 22.875 16.141 1 90.75 339 TRP A O 1
ATOM 2663 N N . GLU A 1 340 ? -8.469 24.578 17.312 1 88.25 340 GLU A N 1
ATOM 2664 C CA . GLU A 1 340 ? -7.133 24.578 16.719 1 88.25 340 GLU A CA 1
ATOM 2665 C C . GLU A 1 340 ? -7.195 24.688 15.203 1 88.25 340 GLU A C 1
ATOM 2667 O O . GLU A 1 340 ? -6.539 23.922 14.492 1 88.25 340 GLU A O 1
ATOM 2672 N N . LYS A 1 341 ? -8.094 25.547 14.812 1 91.19 341 LYS A N 1
ATOM 2673 C CA . LYS A 1 341 ? -8.242 25.781 13.383 1 91.19 341 LYS A CA 1
ATOM 2674 C C . LYS A 1 341 ? -8.305 27.281 13.078 1 91.19 341 LYS A C 1
ATOM 2676 O O . LYS A 1 341 ? -8.68 28.078 13.93 1 91.19 341 LYS A O 1
ATOM 2681 N N . TRP A 1 342 ? -7.852 27.578 11.93 1 92.38 342 TRP A N 1
ATOM 2682 C CA . TRP A 1 342 ? -8.016 28.938 11.414 1 92.38 342 TRP A CA 1
ATOM 2683 C C . TRP A 1 342 ? -9.406 29.125 10.82 1 92.38 342 TRP A C 1
ATOM 2685 O O . TRP A 1 342 ? -9.852 28.328 10 1 92.38 342 TRP A O 1
ATOM 2695 N N . LEU A 1 343 ? -10.102 30.031 11.305 1 94.31 343 LEU A N 1
ATOM 2696 C CA . LEU A 1 343 ? -11.406 30.391 10.766 1 94.31 343 LEU A CA 1
ATOM 2697 C C . LEU A 1 343 ? -11.281 31.562 9.789 1 94.31 343 LEU A C 1
ATOM 2699 O O . LEU A 1 343 ? -10.742 32.625 10.133 1 94.31 343 LEU A O 1
ATOM 2703 N N . GLN A 1 344 ? -11.781 31.391 8.641 1 93.69 344 GLN A N 1
ATOM 2704 C CA . GLN A 1 344 ? -11.742 32.438 7.629 1 93.69 344 GLN A CA 1
ATOM 2705 C C . GLN A 1 344 ? -12.992 33.312 7.703 1 93.69 344 GLN A C 1
ATOM 2707 O O . GLN A 1 344 ? -14.094 32.812 7.918 1 93.69 344 GLN A O 1
ATOM 2712 N N . ILE A 1 345 ? -12.766 34.625 7.543 1 94.25 345 ILE A N 1
ATOM 2713 C CA . ILE A 1 345 ? -13.836 35.594 7.512 1 94.25 345 ILE A CA 1
ATOM 2714 C C . ILE A 1 345 ? -13.766 36.406 6.211 1 94.25 345 ILE A C 1
ATOM 2716 O O . ILE A 1 345 ? -12.727 36.969 5.879 1 94.25 345 ILE A O 1
ATOM 2720 N N . MET A 1 346 ? -14.82 36.375 5.512 1 92.88 346 MET A N 1
ATOM 2721 C CA . MET A 1 346 ? -14.891 37.125 4.258 1 92.88 346 MET A CA 1
ATOM 2722 C C . MET A 1 346 ? -15.953 38.188 4.332 1 92.88 346 MET A C 1
ATOM 2724 O O . MET A 1 346 ? -17.094 37.938 4.734 1 92.88 346 MET A O 1
ATOM 2728 N N . ALA A 1 347 ? -15.578 39.406 4.027 1 91.25 347 ALA A N 1
ATOM 2729 C CA . ALA A 1 347 ? -16.5 40.531 4.008 1 91.25 347 ALA A CA 1
ATOM 2730 C C . ALA A 1 347 ? -16.625 41.125 2.605 1 91.25 347 ALA A C 1
ATOM 2732 O O . ALA A 1 347 ? -15.602 41.375 1.954 1 91.25 347 ALA A O 1
ATOM 2733 N N . GLU A 1 348 ? -17.844 41.25 2.225 1 88.31 348 GLU A N 1
ATOM 2734 C CA . GLU A 1 348 ? -18.094 41.812 0.892 1 88.31 348 GLU A CA 1
ATOM 2735 C C . GLU A 1 348 ? -19.047 43 0.948 1 88.31 348 GLU A C 1
ATOM 2737 O O . GLU A 1 348 ? -19.984 43 1.746 1 88.31 348 GLU A O 1
ATOM 2742 N N . ASN A 1 349 ? -18.672 43.969 0.098 1 85.5 349 ASN A N 1
ATOM 2743 C CA . ASN A 1 349 ? -19.547 45.125 -0.05 1 85.5 349 ASN A CA 1
ATOM 2744 C C . ASN A 1 349 ? -20.656 44.875 -1.073 1 85.5 349 ASN A C 1
ATOM 2746 O O . ASN A 1 349 ? -20.375 44.625 -2.248 1 85.5 349 ASN A O 1
ATOM 2750 N N . LEU A 1 350 ? -21.875 44.938 -0.597 1 81.38 350 LEU A N 1
ATOM 2751 C CA . LEU A 1 350 ? -23 44.656 -1.486 1 81.38 350 LEU A CA 1
ATOM 2752 C C . LEU A 1 350 ? -23.562 45.938 -2.072 1 81.38 350 LEU A C 1
ATOM 2754 O O . LEU A 1 350 ? -24.5 45.906 -2.871 1 81.38 350 LEU A O 1
ATOM 2758 N N . SER A 1 351 ? -22.906 47.062 -1.767 1 75.62 351 SER A N 1
ATOM 2759 C CA . SER A 1 351 ? -23.438 48.312 -2.277 1 75.62 351 SER A CA 1
ATOM 2760 C C . SER A 1 351 ? -23.094 48.531 -3.75 1 75.62 351 SER A C 1
ATOM 2762 O O . SER A 1 351 ? -22.031 48.094 -4.207 1 75.62 351 SER A O 1
ATOM 2764 N N . THR A 1 352 ? -24.016 48.906 -4.582 1 67.81 352 THR A N 1
ATOM 2765 C CA . THR A 1 352 ? -23.844 49.156 -6.008 1 67.81 352 THR A CA 1
ATOM 2766 C C . THR A 1 352 ? -22.984 50.406 -6.242 1 67.81 352 THR A C 1
ATOM 2768 O O . THR A 1 352 ? -22.5 50.625 -7.355 1 67.81 352 THR A O 1
ATOM 2771 N N . THR A 1 353 ? -22.703 51.125 -5.211 1 68.5 353 THR A N 1
ATOM 2772 C CA . THR A 1 353 ? -21.906 52.344 -5.418 1 68.5 353 THR A CA 1
ATOM 2773 C C . THR A 1 353 ? -20.422 52.031 -5.266 1 68.5 353 THR A C 1
ATOM 2775 O O . THR A 1 353 ? -20.031 51.156 -4.48 1 68.5 353 THR A O 1
ATOM 2778 N N . ASN A 1 354 ? -19.594 52.344 -6.203 1 71.62 354 ASN A N 1
ATOM 2779 C CA . ASN A 1 354 ? -18.141 52.156 -6.203 1 71.62 354 ASN A CA 1
ATOM 2780 C C . ASN A 1 354 ? -17.469 52.938 -5.07 1 71.62 354 ASN A C 1
ATOM 2782 O O . ASN A 1 354 ? -16.594 53.75 -5.312 1 71.62 354 ASN A O 1
ATOM 2786 N N . THR A 1 355 ? -18.094 52.812 -3.883 1 74.88 355 THR A N 1
ATOM 2787 C CA . THR A 1 355 ? -17.5 53.531 -2.752 1 74.88 355 THR A CA 1
ATOM 2788 C C . THR A 1 355 ? -16.812 52.531 -1.809 1 74.88 355 THR A C 1
ATOM 2790 O O . THR A 1 355 ? -17.219 51.375 -1.687 1 74.88 355 THR A O 1
ATOM 2793 N N . SER A 1 356 ? -15.672 52.969 -1.235 1 81.69 356 SER A N 1
ATOM 2794 C CA . SER A 1 356 ? -14.93 52.188 -0.244 1 81.69 356 SER A CA 1
ATOM 2795 C C . SER A 1 356 ? -15.648 52.188 1.103 1 81.69 356 SER A C 1
ATOM 2797 O O . SER A 1 356 ? -16.297 53.188 1.463 1 81.69 356 SER A O 1
ATOM 2799 N N . VAL A 1 357 ? -15.664 51.062 1.722 1 85.56 357 VAL A N 1
ATOM 2800 C CA . VAL A 1 357 ? -16.312 50.906 3.021 1 85.56 357 VAL A CA 1
ATOM 2801 C C . VAL A 1 357 ? -15.25 50.688 4.098 1 85.56 357 VAL A C 1
ATOM 2803 O O . VAL A 1 357 ? -14.383 49.812 3.953 1 85.56 357 VAL A O 1
ATOM 2806 N N . PHE A 1 358 ? -15.289 51.531 5.105 1 85.75 358 PHE A N 1
ATOM 2807 C CA . PHE A 1 358 ? -14.422 51.344 6.266 1 85.75 358 PHE A CA 1
ATOM 2808 C C . PHE A 1 358 ? -15.109 50.5 7.324 1 85.75 358 PHE A C 1
ATOM 2810 O O . PHE A 1 358 ? -16.25 50.75 7.699 1 85.75 358 PHE A O 1
ATOM 2817 N N . LEU A 1 359 ? -14.359 49.406 7.691 1 88.5 359 LEU A N 1
ATOM 2818 C CA . LEU A 1 359 ? -14.93 48.438 8.656 1 88.5 359 LEU A CA 1
ATOM 2819 C C . LEU A 1 359 ? -14.031 48.312 9.875 1 88.5 359 LEU A C 1
ATOM 2821 O O . LEU A 1 359 ? -12.805 48.344 9.758 1 88.5 359 LEU A O 1
ATOM 2825 N N . GLU A 1 360 ? -14.625 48.25 11.031 1 90.19 360 GLU A N 1
ATOM 2826 C CA . GLU A 1 360 ? -13.977 47.844 12.273 1 90.19 360 GLU A CA 1
ATOM 2827 C C . GLU A 1 360 ? -14.609 46.594 12.859 1 90.19 360 GLU A C 1
ATOM 2829 O O . GLU A 1 360 ? -15.797 46.594 13.188 1 90.19 360 GLU A O 1
ATOM 2834 N N . MET A 1 361 ? -13.805 45.531 12.922 1 92.38 361 MET A N 1
ATOM 2835 C CA . MET A 1 361 ? -14.336 44.25 13.398 1 92.38 361 MET A CA 1
ATOM 2836 C C . MET A 1 361 ? -13.602 43.781 14.648 1 92.38 361 MET A C 1
ATOM 2838 O O . MET A 1 361 ? -12.422 44.094 14.828 1 92.38 361 MET A O 1
ATOM 2842 N N . ILE A 1 362 ? -14.289 43.031 15.477 1 93.75 362 ILE A N 1
ATOM 2843 C CA . ILE A 1 362 ? -13.727 42.5 16.703 1 93.75 362 ILE A CA 1
ATOM 2844 C C . ILE A 1 362 ? -14.289 41.125 16.984 1 93.75 362 ILE A C 1
ATOM 2846 O O . ILE A 1 362 ? -15.422 40.812 16.594 1 93.75 362 ILE A O 1
ATOM 2850 N N . ALA A 1 363 ? -13.391 40.219 17.438 1 94.75 363 ALA A N 1
ATOM 2851 C CA . ALA A 1 363 ? -13.789 38.875 17.844 1 94.75 363 ALA A CA 1
ATOM 2852 C C . ALA A 1 363 ? -13.344 38.562 19.266 1 94.75 363 ALA A C 1
ATOM 2854 O O . ALA A 1 363 ? -12.258 39 19.688 1 94.75 363 ALA A O 1
ATOM 2855 N N . SER A 1 364 ? -14.195 37.938 20.016 1 93.94 364 SER A N 1
ATOM 2856 C CA . SER A 1 364 ? -13.891 37.562 21.391 1 93.94 364 SER A CA 1
ATOM 2857 C C . SER A 1 364 ? -14.234 36.094 21.672 1 93.94 364 SER A C 1
ATOM 2859 O O . SER A 1 364 ? -15.164 35.562 21.078 1 93.94 364 SER A O 1
ATOM 2861 N N . PHE A 1 365 ? -13.438 35.531 22.531 1 91.75 365 PHE A N 1
ATOM 2862 C CA . PHE A 1 365 ? -13.641 34.125 22.891 1 91.75 365 PHE A CA 1
ATOM 2863 C C . PHE A 1 365 ? -14.125 34 24.328 1 91.75 365 PHE A C 1
ATOM 2865 O O . PHE A 1 365 ? -13.695 34.781 25.203 1 91.75 365 PHE A O 1
ATOM 2872 N N . THR A 1 366 ? -15.102 33.188 24.453 1 86.94 366 THR A N 1
ATOM 2873 C CA . THR A 1 366 ? -15.5 32.75 25.797 1 86.94 366 THR A CA 1
ATOM 2874 C C . THR A 1 366 ? -15.047 31.328 26.078 1 86.94 366 THR A C 1
ATOM 2876 O O . THR A 1 366 ? -15.273 30.438 25.25 1 86.94 366 THR A O 1
ATOM 2879 N N . GLU A 1 367 ? -14.273 31.297 27.125 1 76.56 367 GLU A N 1
ATOM 2880 C CA . GLU A 1 367 ? -13.781 29.969 27.469 1 76.56 367 GLU A CA 1
ATOM 2881 C C . GLU A 1 367 ? -14.805 29.203 28.312 1 76.56 367 GLU A C 1
ATOM 2883 O O . GLU A 1 367 ? -15.656 29.812 28.953 1 76.56 367 GLU A O 1
ATOM 2888 N N . ASP A 1 368 ? -14.984 27.922 28 1 62.84 368 ASP A N 1
ATOM 2889 C CA . ASP A 1 368 ? -15.875 27.109 28.828 1 62.84 368 ASP A CA 1
ATOM 2890 C C . ASP A 1 368 ? -15.508 27.219 30.312 1 62.84 368 ASP A C 1
ATOM 2892 O O . ASP A 1 368 ? -14.328 27.203 30.656 1 62.84 368 ASP A O 1
ATOM 2896 N N . ALA A 1 369 ? -16.422 27.969 31.125 1 50.34 3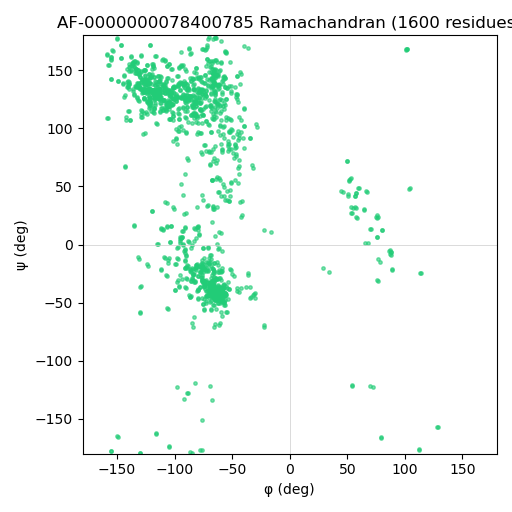69 ALA A N 1
ATOM 2897 C CA . ALA A 1 369 ? -16.344 28.266 32.562 1 50.34 369 ALA A CA 1
ATOM 2898 C C . ALA A 1 369 ? -15.625 27.156 33.312 1 50.34 369 ALA A C 1
ATOM 2900 O O . ALA A 1 369 ? -15.164 27.344 34.438 1 50.34 369 ALA A O 1
ATOM 2901 N N . ALA A 1 370 ? -15.922 25.938 32.969 1 48.41 370 ALA A N 1
ATOM 2902 C CA . ALA A 1 370 ? -15.453 24.797 33.75 1 48.41 370 ALA A CA 1
ATOM 2903 C C . ALA A 1 370 ? -13.93 24.766 33.812 1 48.41 370 ALA A C 1
ATOM 2905 O O . ALA A 1 370 ? -13.352 23.953 34.562 1 48.41 370 ALA A O 1
ATOM 2906 N N . TYR A 1 371 ? -13.234 25.344 32.906 1 44.78 371 TYR A N 1
ATOM 2907 C CA . TYR A 1 371 ? -11.781 25.266 32.906 1 44.78 371 TYR A CA 1
ATOM 2908 C C . TYR A 1 371 ? -11.195 26.125 34 1 44.78 371 TYR A C 1
ATOM 2910 O O . TYR A 1 371 ? -9.977 26.156 34.188 1 44.78 371 TYR A O 1
ATOM 2918 N N . ASN A 1 372 ? -11.867 27.125 34.594 1 37.66 372 ASN A N 1
ATOM 2919 C CA . ASN A 1 372 ? -11.297 27.938 35.656 1 37.66 372 ASN A CA 1
ATOM 2920 C C . ASN A 1 372 ? -11.203 27.156 36.969 1 37.66 372 ASN A C 1
ATOM 2922 O O . ASN A 1 372 ? -12.227 26.812 37.562 1 37.66 372 ASN A O 1
ATOM 2926 N N . SER A 1 373 ? -10.258 26.328 37.219 1 36.91 373 SER A N 1
ATOM 2927 C CA . SER A 1 373 ? -9.922 25.516 38.375 1 36.91 373 SER A CA 1
ATOM 2928 C C . SER A 1 373 ? -10.234 26.25 39.656 1 36.91 373 SER A C 1
ATOM 2930 O O . SER A 1 373 ? -10.008 25.719 40.75 1 36.91 373 SER A O 1
ATOM 2932 N N . SER A 1 374 ? -10.273 27.516 39.812 1 34.97 374 SER A N 1
ATOM 2933 C CA . SER A 1 374 ? -10.133 28.031 41.156 1 34.97 374 SER A CA 1
ATOM 2934 C C . SER A 1 374 ? -11.227 27.484 42.062 1 34.97 374 SER A C 1
ATOM 2936 O O . SER A 1 374 ? -11.039 27.375 43.281 1 34.97 374 SER A O 1
ATOM 2938 N N . ASP A 1 375 ? -12.609 27.719 41.844 1 33.84 375 ASP A N 1
ATOM 2939 C CA . ASP A 1 375 ? -13.586 27.469 42.875 1 33.84 375 ASP A CA 1
ATOM 2940 C C . ASP A 1 375 ? -13.938 25.984 42.969 1 33.84 375 ASP A C 1
ATOM 2942 O O . ASP A 1 375 ? -13.953 25.297 41.938 1 33.84 375 ASP A O 1
ATOM 2946 N N . GLN A 1 376 ? -13.961 25.188 44.188 1 35.28 376 GLN A N 1
ATOM 2947 C CA . GLN A 1 376 ? -14.32 23.844 44.625 1 35.28 376 GLN A CA 1
ATOM 2948 C C . GLN A 1 376 ? -15.312 23.203 43.656 1 35.28 376 GLN A C 1
ATOM 2950 O O . GLN A 1 376 ? -15.234 22 43.406 1 35.28 376 GLN A O 1
ATOM 2955 N N . GLY A 1 377 ? -16.594 23.578 43.531 1 33.44 377 GLY A N 1
ATOM 2956 C CA . GLY A 1 377 ? -17.781 22.969 43 1 33.44 377 GLY A CA 1
ATOM 2957 C C . GLY A 1 377 ? -17.797 22.953 41.469 1 33.44 377 GLY A C 1
ATOM 2958 O O . GLY A 1 377 ? -18.812 22.594 40.844 1 33.44 377 GLY A O 1
ATOM 2959 N N . SER A 1 378 ? -17.281 23.859 40.781 1 34.84 378 SER A N 1
ATOM 2960 C CA . SER A 1 378 ? -17.656 24.188 39.406 1 34.84 378 SER A CA 1
ATOM 2961 C C . SER A 1 378 ? -17.203 23.094 38.438 1 34.84 378 SER A C 1
ATOM 2963 O O . SER A 1 378 ? -16.281 22.328 38.719 1 34.84 378 SER A O 1
ATOM 2965 N N . PHE A 1 379 ? -17.969 23 37.156 1 40.47 379 PHE A N 1
ATOM 2966 C CA . PHE A 1 379 ? -18.312 22.172 36 1 40.47 379 PHE A CA 1
ATOM 2967 C C . PHE A 1 379 ? -17.078 21.828 35.188 1 40.47 379 PHE A C 1
ATOM 2969 O O . PHE A 1 379 ? -16.594 22.672 34.406 1 40.47 379 PHE A O 1
ATOM 2976 N N . CYS A 1 380 ? -16.031 21.234 35.594 1 48.78 380 CYS A N 1
ATOM 2977 C CA . CYS A 1 380 ? -14.789 20.938 34.906 1 48.78 380 CYS A CA 1
ATOM 2978 C C . CYS A 1 380 ? -15.039 19.938 33.75 1 48.78 380 CYS A C 1
ATOM 2980 O O . CYS A 1 380 ? -15.727 18.938 33.969 1 48.78 380 CYS A O 1
ATOM 2982 N N . LEU A 1 381 ? -14.977 20.406 32.469 1 58.16 381 LEU A N 1
ATOM 2983 C CA . LEU A 1 381 ? -14.844 19.484 31.328 1 58.16 381 LEU A CA 1
ATOM 2984 C C . LEU A 1 381 ? -13.883 18.344 31.672 1 58.16 381 LEU A C 1
ATOM 2986 O O . LEU A 1 381 ? -12.734 18.594 32.031 1 58.16 381 LEU A O 1
ATOM 2990 N N . GLN A 1 382 ? -14.492 17.188 31.984 1 64.44 382 GLN A N 1
ATOM 2991 C CA . GLN A 1 382 ? -13.672 16.031 32.312 1 64.44 382 GLN A CA 1
ATOM 2992 C C . GLN A 1 382 ? -13.141 15.336 31.078 1 64.44 382 GLN A C 1
ATOM 2994 O O . GLN A 1 382 ? -13.898 14.672 30.359 1 64.44 382 GLN A O 1
ATOM 2999 N N . ASN A 1 383 ? -11.922 15.688 30.703 1 74.12 383 ASN A N 1
ATOM 3000 C CA . ASN A 1 383 ? -11.258 14.961 29.625 1 74.12 383 ASN A CA 1
ATOM 3001 C C . ASN A 1 383 ? -10.75 13.602 30.094 1 74.12 383 ASN A C 1
ATOM 3003 O O . ASN A 1 383 ? -9.969 13.523 31.047 1 74.12 383 ASN A O 1
ATOM 3007 N N . GLN A 1 384 ? -11.328 12.602 29.484 1 80.75 384 GLN A N 1
ATOM 3008 C CA . GLN A 1 384 ? -10.867 11.258 29.812 1 80.75 384 GLN A CA 1
ATOM 3009 C C . GLN A 1 384 ? -9.688 10.859 28.922 1 80.75 384 GLN A C 1
ATOM 3011 O O . GLN A 1 384 ? -9.766 10.945 27.703 1 80.75 384 GLN A O 1
ATOM 3016 N N . PRO A 1 385 ? -8.656 10.5 29.547 1 83.62 385 PRO A N 1
ATOM 3017 C CA . PRO A 1 385 ? -7.492 10.109 28.75 1 83.62 385 PRO A CA 1
ATOM 3018 C C . PRO A 1 385 ? -7.73 8.828 27.953 1 83.62 385 PRO A C 1
ATOM 3020 O O . PRO A 1 385 ? -8.312 7.871 28.469 1 83.62 385 PRO A O 1
ATOM 3023 N N . ILE A 1 386 ? -7.328 8.859 26.781 1 91.25 386 ILE A N 1
ATOM 3024 C CA . ILE A 1 386 ? -7.512 7.746 25.859 1 91.25 386 ILE A CA 1
ATOM 3025 C C . ILE A 1 386 ? -6.164 7.352 25.25 1 91.25 386 ILE A C 1
ATOM 3027 O O . ILE A 1 386 ? -5.336 8.211 24.953 1 91.25 386 ILE A O 1
ATOM 3031 N N . ILE A 1 387 ? -5.949 6.051 25.156 1 92.25 387 ILE A N 1
ATOM 3032 C CA . ILE A 1 387 ? -4.777 5.535 24.453 1 92.25 387 ILE A CA 1
ATOM 3033 C C . ILE A 1 387 ? -5.156 5.16 23.031 1 92.25 387 ILE A C 1
ATOM 3035 O O . ILE A 1 387 ? -6.059 4.352 22.812 1 92.25 387 ILE A O 1
ATOM 3039 N N . ARG A 1 388 ? -4.574 5.844 22.078 1 95.19 388 ARG A N 1
ATOM 3040 C CA . ARG A 1 388 ? -4.738 5.43 20.703 1 95.19 388 ARG A CA 1
ATOM 3041 C C . ARG A 1 388 ? -3.785 4.289 20.344 1 95.19 388 ARG A C 1
ATOM 3043 O O . ARG A 1 388 ? -2.564 4.457 20.391 1 95.19 388 ARG A O 1
ATOM 3050 N N . GLU A 1 389 ? -4.273 3.17 19.969 1 93.81 389 GLU A N 1
ATOM 3051 C CA . GLU A 1 389 ? -3.467 2.008 19.609 1 93.81 389 GLU A CA 1
ATOM 3052 C C . GLU A 1 389 ? -3.594 1.691 18.125 1 93.81 389 GLU A C 1
ATOM 3054 O O . GLU A 1 389 ? -4.672 1.334 17.641 1 93.81 389 GLU A O 1
ATOM 3059 N N . ASP A 1 390 ? -2.494 1.855 17.5 1 93.75 390 ASP A N 1
ATOM 3060 C CA . ASP A 1 390 ? -2.467 1.456 16.094 1 93.75 390 ASP A CA 1
ATOM 3061 C C . ASP A 1 390 ? -2.225 -0.046 15.961 1 93.75 390 ASP A C 1
ATOM 3063 O O . ASP A 1 390 ? -1.191 -0.557 16.391 1 93.75 390 ASP A O 1
ATOM 3067 N N . LEU A 1 391 ? -3.104 -0.75 15.289 1 90.81 391 LEU A N 1
ATOM 3068 C CA . LEU A 1 391 ? -3.031 -2.203 15.195 1 90.81 391 LEU A CA 1
ATOM 3069 C C . LEU A 1 391 ? -2.561 -2.637 13.812 1 90.81 391 LEU A C 1
ATOM 3071 O O . LEU A 1 391 ? -1.608 -3.412 13.688 1 90.81 391 LEU A O 1
ATOM 3075 N N . ASP A 1 392 ? -3.26 -2.189 12.758 1 85 392 ASP A N 1
ATOM 3076 C CA . ASP A 1 392 ? -3.002 -2.52 11.359 1 85 392 ASP A CA 1
ATOM 3077 C C . ASP A 1 392 ? -3.4 -1.367 10.445 1 85 392 ASP A C 1
ATOM 3079 O O . ASP A 1 392 ? -3.627 -0.247 10.906 1 85 392 ASP A O 1
ATOM 3083 N N . VAL A 1 393 ? -3.467 -1.736 9.219 1 84.5 393 VAL A N 1
ATOM 3084 C CA . VAL A 1 393 ? -3.846 -0.711 8.25 1 84.5 393 VAL A CA 1
ATOM 3085 C C . VAL A 1 393 ? -5.277 -0.253 8.516 1 84.5 393 VAL A C 1
ATOM 3087 O O . VAL A 1 393 ? -6.203 -1.066 8.531 1 84.5 393 VAL A O 1
ATOM 3090 N N . VAL A 1 394 ? -5.434 0.973 8.727 1 90.75 394 VAL A N 1
ATOM 3091 C CA . VAL A 1 394 ? -6.711 1.639 8.969 1 90.75 394 VAL A CA 1
ATOM 3092 C C . VAL A 1 394 ? -7.434 0.961 10.133 1 90.75 394 VAL A C 1
ATOM 3094 O O . VAL A 1 394 ? -8.625 0.644 10.031 1 90.75 394 VAL A O 1
ATOM 3097 N N . SER A 1 395 ? -6.688 0.448 11.062 1 94.12 395 SER A N 1
ATOM 3098 C CA . SER A 1 395 ? -7.223 -0.189 12.266 1 94.12 395 SER A CA 1
ATOM 3099 C C . SER A 1 395 ? -6.656 0.448 13.523 1 94.12 395 SER A C 1
ATOM 3101 O O . SER A 1 395 ? -5.465 0.318 13.812 1 94.12 395 SER A O 1
ATOM 3103 N N . VAL A 1 396 ? -7.547 1.081 14.234 1 96.62 396 VAL A N 1
ATOM 3104 C CA . VAL A 1 396 ? -7.168 1.776 15.461 1 96.62 396 VAL A CA 1
ATOM 3105 C C . VAL A 1 396 ? -8.125 1.404 16.594 1 96.62 396 VAL A C 1
ATOM 3107 O O . VAL A 1 396 ? -9.328 1.249 16.359 1 96.62 396 VAL A O 1
ATOM 3110 N N . ARG A 1 397 ? -7.562 1.195 17.703 1 96.12 397 ARG A N 1
ATOM 3111 C CA . ARG A 1 397 ? -8.367 0.981 18.906 1 96.12 397 ARG A CA 1
ATOM 3112 C C . ARG A 1 397 ? -8.133 2.092 19.922 1 96.12 397 ARG A C 1
ATOM 3114 O O . ARG A 1 397 ? -6.992 2.467 20.188 1 96.12 397 ARG A O 1
ATOM 3121 N N . PHE A 1 398 ? -9.211 2.617 20.422 1 96.44 398 PHE A N 1
ATOM 3122 C CA . PHE A 1 398 ? -9.141 3.613 21.484 1 96.44 398 PHE A CA 1
ATOM 3123 C C . PHE A 1 398 ? -9.453 2.986 22.828 1 96.44 398 PHE A C 1
ATOM 3125 O O . PHE A 1 398 ? -10.609 2.643 23.109 1 96.44 398 PHE A O 1
ATOM 3132 N N . ARG A 1 399 ? -8.445 2.906 23.641 1 92.75 399 ARG A N 1
ATOM 3133 C CA . ARG A 1 399 ? -8.609 2.295 24.953 1 92.75 399 ARG A CA 1
ATOM 3134 C C . ARG A 1 399 ? -8.641 3.355 26.047 1 92.75 399 ARG A C 1
ATOM 3136 O O . ARG A 1 399 ? -7.816 4.27 26.062 1 92.75 399 ARG A O 1
ATOM 3143 N N . LEU A 1 400 ? -9.578 3.172 26.859 1 89.75 400 LEU A N 1
ATOM 3144 C CA . LEU A 1 400 ? -9.672 4.082 27.984 1 89.75 400 LEU A CA 1
ATOM 3145 C C . LEU A 1 400 ? -8.742 3.643 29.109 1 89.75 400 LEU A C 1
ATOM 3147 O O . LEU A 1 400 ? -8.688 2.459 29.453 1 89.75 400 LEU A O 1
ATOM 3151 N N . ILE A 1 401 ? -8.031 4.527 29.641 1 81.75 401 ILE A N 1
ATOM 3152 C CA . ILE A 1 401 ? -7.02 4.227 30.641 1 81.75 401 ILE A CA 1
ATOM 3153 C C . ILE A 1 401 ? -7.691 3.768 31.938 1 81.75 401 ILE A C 1
ATOM 3155 O O . ILE A 1 401 ? -7.215 2.836 32.594 1 81.75 401 ILE A O 1
ATOM 3159 N N . ASN A 1 402 ? -8.812 4.391 32.312 1 79.25 402 ASN A N 1
ATOM 3160 C CA . ASN A 1 402 ? -9.477 4.082 33.594 1 79.25 402 ASN A CA 1
ATOM 3161 C C . ASN A 1 402 ? -10.516 2.979 33.406 1 79.25 402 ASN A C 1
ATOM 3163 O O . ASN A 1 402 ? -11.383 2.797 34.281 1 79.25 402 ASN A O 1
ATOM 3167 N N . GLY A 1 403 ? -10.461 2.305 32.344 1 83.38 403 GLY A N 1
ATOM 3168 C CA . GLY A 1 403 ? -11.422 1.238 32.094 1 83.38 403 GLY A CA 1
ATOM 3169 C C . GLY A 1 403 ? -12.531 1.648 31.125 1 83.38 403 GLY A C 1
ATOM 3170 O O . GLY A 1 403 ? -12.75 2.84 30.906 1 83.38 403 GLY A O 1
ATOM 3171 N N . PRO A 1 404 ? -13.234 0.695 30.703 1 87.06 404 PRO A N 1
ATOM 3172 C CA . PRO A 1 404 ? -14.242 0.975 29.672 1 87.06 404 PRO A CA 1
ATOM 3173 C C . PRO A 1 404 ? -15.531 1.543 30.266 1 87.06 404 PRO A C 1
ATOM 3175 O O . PRO A 1 404 ? -16.312 2.166 29.547 1 87.06 404 PRO A O 1
ATOM 3178 N N . SER A 1 405 ? -15.82 1.342 31.5 1 90.31 405 SER A N 1
ATOM 3179 C CA . SER A 1 405 ? -17.031 1.868 32.125 1 90.31 405 SER A CA 1
ATOM 3180 C C . SER A 1 405 ? -16.766 3.225 32.781 1 90.31 405 SER A C 1
ATOM 3182 O O . SER A 1 405 ? -16.047 3.318 33.781 1 90.31 405 SER A O 1
ATOM 3184 N N . ILE A 1 406 ? -17.453 4.25 32.312 1 90.06 406 ILE A N 1
ATOM 3185 C CA . ILE A 1 406 ? -17.172 5.613 32.75 1 90.06 406 ILE A CA 1
ATOM 3186 C C . ILE A 1 406 ? -18.422 6.211 33.375 1 90.06 406 ILE A C 1
ATOM 3188 O O . ILE A 1 406 ? -19.531 6.066 32.875 1 90.06 406 ILE A O 1
ATOM 3192 N N . PRO A 1 407 ? -18.172 6.801 34.469 1 87.88 407 PRO A N 1
ATOM 3193 C CA . PRO A 1 407 ? -19.297 7.504 35.094 1 87.88 407 PRO A CA 1
ATOM 3194 C C . PRO A 1 407 ? -19.672 8.773 34.344 1 87.88 407 PRO A C 1
ATOM 3196 O O . PRO A 1 407 ? -18.797 9.531 33.906 1 87.88 407 PRO A O 1
ATOM 3199 N N . VAL A 1 408 ? -20.922 8.953 34.094 1 89.06 408 VAL A N 1
ATOM 3200 C CA . VAL A 1 408 ? -21.438 10.141 33.438 1 89.06 408 VAL A CA 1
ATOM 3201 C C . VAL A 1 408 ? -22.25 10.977 34.406 1 89.06 408 VAL A C 1
ATOM 3203 O O . VAL A 1 408 ? -23 10.438 35.219 1 89.06 408 VAL A O 1
ATOM 3206 N N . HIS A 1 409 ? -22.016 12.289 34.281 1 82.06 409 HIS A N 1
ATOM 3207 C CA . HIS A 1 409 ? -22.672 13.203 35.219 1 82.06 409 HIS A CA 1
ATOM 3208 C C . HIS A 1 409 ? -23.625 14.141 34.5 1 82.06 409 HIS A C 1
ATOM 3210 O O . HIS A 1 409 ? -23.562 14.273 33.281 1 82.06 409 HIS A O 1
ATOM 3216 N N . SER A 1 410 ? -24.531 14.75 35.312 1 81.19 410 SER A N 1
ATOM 3217 C CA . SER A 1 410 ? -25.5 15.672 34.75 1 81.19 410 SER A CA 1
ATOM 3218 C C . SER A 1 410 ? -24.984 17.109 34.75 1 81.19 410 SER A C 1
ATOM 3220 O O . SER A 1 410 ? -25.438 17.938 33.969 1 81.19 410 SER A O 1
ATOM 3222 N N . GLU A 1 411 ? -24.047 17.391 35.531 1 75.75 411 GLU A N 1
ATOM 3223 C CA . GLU A 1 411 ? -23.578 18.766 35.719 1 75.75 411 GLU A CA 1
ATOM 3224 C C . GLU A 1 411 ? -22.641 19.188 34.594 1 75.75 411 GLU A C 1
ATOM 3226 O O . GLU A 1 411 ? -22.688 20.328 34.156 1 75.75 411 GLU A O 1
ATOM 3231 N N . PHE A 1 412 ? -21.781 18.234 34.188 1 77.19 412 PHE A N 1
ATOM 3232 C CA . PHE A 1 412 ? -20.828 18.547 33.125 1 77.19 412 PHE A CA 1
ATOM 3233 C C . PHE A 1 412 ? -20.672 17.375 32.156 1 77.19 412 PHE A C 1
ATOM 3235 O O . PHE A 1 412 ? -20.797 16.219 32.562 1 77.19 412 PHE A O 1
ATOM 3242 N N . PRO A 1 413 ? -20.406 17.734 31 1 85.25 413 PRO A N 1
ATOM 3243 C CA . PRO A 1 413 ? -20.234 16.641 30.031 1 85.25 413 PRO A CA 1
ATOM 3244 C C . PRO A 1 413 ? -18.875 15.953 30.156 1 85.25 413 PRO A C 1
ATOM 3246 O O . PRO A 1 413 ? -17.891 16.594 30.547 1 85.25 413 PRO A O 1
ATOM 3249 N N . THR A 1 414 ? -18.875 14.703 29.953 1 87.94 414 THR A N 1
ATOM 3250 C CA . THR A 1 414 ? -17.641 13.938 29.812 1 87.94 414 THR A CA 1
ATOM 3251 C C . THR A 1 414 ? -17.188 13.906 28.359 1 87.94 414 THR A C 1
ATOM 3253 O O . THR A 1 414 ? -17.953 13.547 27.469 1 87.94 414 THR A O 1
ATOM 3256 N N . LEU A 1 415 ? -15.922 14.328 28.141 1 90.25 415 LEU A N 1
ATOM 3257 C CA . LEU A 1 415 ? -15.422 14.492 26.781 1 90.25 415 LEU A CA 1
ATOM 3258 C C . LEU A 1 415 ? -14.32 13.477 26.484 1 90.25 415 LEU A C 1
ATOM 3260 O O . LEU A 1 415 ? -13.453 13.234 27.328 1 90.25 415 LEU A O 1
ATOM 3264 N N . PHE A 1 416 ? -14.422 12.852 25.328 1 92.5 416 PHE A N 1
ATOM 3265 C CA . PHE A 1 416 ? -13.398 11.961 24.797 1 92.5 416 PHE A CA 1
ATOM 3266 C C . PHE A 1 416 ? -12.836 12.508 23.484 1 92.5 416 PHE A C 1
ATOM 3268 O O . PHE A 1 416 ? -13.594 12.938 22.609 1 92.5 416 PHE A O 1
ATOM 3275 N N . LEU A 1 417 ? -11.523 12.508 23.375 1 92.5 417 LEU A N 1
ATOM 3276 C CA . LEU A 1 417 ? -10.867 12.938 22.156 1 92.5 417 LEU A CA 1
ATOM 3277 C C . LEU A 1 417 ? -10.398 11.734 21.344 1 92.5 417 LEU A C 1
ATOM 3279 O O . LEU A 1 417 ? -9.664 10.883 21.844 1 92.5 417 LEU A O 1
ATOM 3283 N N . LEU A 1 418 ? -10.852 11.602 20.172 1 95.81 418 LEU A N 1
ATOM 3284 C CA . LEU A 1 418 ? -10.406 10.586 19.219 1 95.81 418 LEU A CA 1
ATOM 3285 C C . LEU A 1 418 ? -9.5 11.203 18.156 1 95.81 418 LEU A C 1
ATOM 3287 O O . LEU A 1 418 ? -9.984 11.859 17.219 1 95.81 418 LEU A O 1
ATOM 3291 N N . ASN A 1 419 ? -8.266 10.914 18.234 1 93.75 419 ASN A N 1
ATOM 3292 C CA . ASN A 1 419 ? -7.289 11.461 17.297 1 93.75 419 ASN A CA 1
ATOM 3293 C C . ASN A 1 419 ? -7.344 10.734 15.945 1 93.75 419 ASN A C 1
ATOM 3295 O O . ASN A 1 419 ? -6.707 9.695 15.773 1 93.75 419 ASN A O 1
ATOM 3299 N N . LEU A 1 420 ? -8.062 11.312 15.039 1 95.38 420 LEU A N 1
ATOM 3300 C CA . LEU A 1 420 ? -8.156 10.766 13.688 1 95.38 420 LEU A CA 1
ATOM 3301 C C . LEU A 1 420 ? -7.641 11.766 12.664 1 95.38 420 LEU A C 1
ATOM 3303 O O . LEU A 1 420 ? -8.094 11.773 11.516 1 95.38 420 LEU A O 1
ATOM 3307 N N . ASN A 1 421 ? -6.727 12.617 13.047 1 91.69 421 ASN A N 1
ATOM 3308 C CA . ASN A 1 421 ? -6.223 13.68 12.188 1 91.69 421 ASN A CA 1
ATOM 3309 C C . ASN A 1 421 ? -4.871 13.312 11.578 1 91.69 421 ASN A C 1
ATOM 3311 O O . ASN A 1 421 ? -4.051 14.195 11.305 1 91.69 421 ASN A O 1
ATOM 3315 N N . THR A 1 422 ? -4.562 12.094 11.32 1 88.25 422 THR A N 1
ATOM 3316 C CA . THR A 1 422 ? -3.268 11.672 10.797 1 88.25 422 THR A CA 1
ATOM 3317 C C . THR A 1 422 ? -3.26 11.719 9.266 1 88.25 422 THR A C 1
ATOM 3319 O O . THR A 1 422 ? -2.197 11.719 8.648 1 88.25 422 THR A O 1
ATOM 3322 N N . GLY A 1 423 ? -4.422 11.75 8.703 1 88.81 423 GLY A N 1
ATOM 3323 C CA . GLY A 1 423 ? -4.52 11.719 7.254 1 88.81 423 GLY A CA 1
ATOM 3324 C C . GLY A 1 423 ? -4.57 10.312 6.695 1 88.81 423 GLY A C 1
ATOM 3325 O O . GLY A 1 423 ? -4.785 10.117 5.496 1 88.81 423 GLY A O 1
ATOM 3326 N N . LYS A 1 424 ? -4.402 9.344 7.496 1 90.62 424 LYS A N 1
ATOM 3327 C CA . LYS A 1 424 ? -4.375 7.953 7.039 1 90.62 424 LYS A CA 1
ATOM 3328 C C . LYS A 1 424 ? -5.555 7.168 7.598 1 90.62 424 LYS A C 1
ATOM 3330 O O . LYS A 1 424 ? -5.719 5.984 7.293 1 90.62 424 LYS A O 1
ATOM 3335 N N . ASP A 1 425 ? -6.379 7.809 8.344 1 94.44 425 ASP A N 1
ATOM 3336 C CA . ASP A 1 425 ? -7.445 7.105 9.055 1 94.44 425 ASP A CA 1
ATOM 3337 C C . ASP A 1 425 ? -8.773 7.227 8.32 1 94.44 425 ASP A C 1
ATOM 3339 O O . ASP A 1 425 ? -9.703 6.461 8.57 1 94.44 425 ASP A O 1
ATOM 3343 N N . SER A 1 426 ? -8.914 8.102 7.449 1 95.56 426 SER A N 1
ATOM 3344 C CA . SER A 1 426 ? -10.203 8.438 6.852 1 95.56 426 SER A CA 1
ATOM 3345 C C . SER A 1 426 ? -10.641 7.371 5.855 1 95.56 426 SER A C 1
ATOM 3347 O O . SER A 1 426 ? -11.75 7.438 5.316 1 95.56 426 SER A O 1
ATOM 3349 N N . GLY A 1 427 ? -9.852 6.383 5.621 1 96.12 427 GLY A N 1
ATOM 3350 C CA . GLY A 1 427 ? -10.195 5.336 4.672 1 96.12 427 GLY A CA 1
ATOM 3351 C C . GLY A 1 427 ? -10.867 4.137 5.324 1 96.12 427 GLY A C 1
ATOM 3352 O O . GLY A 1 427 ? -11.094 3.119 4.672 1 96.12 427 GLY A O 1
ATOM 3353 N N . GLY A 1 428 ? -11.18 4.215 6.594 1 96.56 428 GLY A N 1
ATOM 3354 C CA . GLY A 1 428 ? -11.828 3.133 7.316 1 96.56 428 GLY A CA 1
ATOM 3355 C C . GLY A 1 428 ? -13.211 3.498 7.82 1 96.56 428 GLY A C 1
ATOM 3356 O O . GLY A 1 428 ? -13.859 4.391 7.27 1 96.56 428 GLY A O 1
ATOM 3357 N N . ILE A 1 429 ? -13.656 2.684 8.773 1 97.44 429 ILE A N 1
ATOM 3358 C CA . ILE A 1 429 ? -14.969 2.883 9.375 1 97.44 429 ILE A CA 1
ATOM 3359 C C . ILE A 1 429 ? -14.828 3.092 10.883 1 97.44 429 ILE A C 1
ATOM 3361 O O . ILE A 1 429 ? -14.234 2.262 11.57 1 97.44 429 ILE A O 1
ATOM 3365 N N . LEU A 1 430 ? -15.328 4.223 11.312 1 98 430 LEU A N 1
ATOM 3366 C CA . LEU A 1 430 ? -15.328 4.508 12.742 1 98 430 LEU A CA 1
ATOM 3367 C C . LEU A 1 430 ? -16.562 3.918 13.414 1 98 430 LEU A C 1
ATOM 3369 O O . LEU A 1 430 ? -17.688 4.137 12.953 1 98 430 LEU A O 1
ATOM 3373 N N . VAL A 1 431 ? -16.391 3.176 14.438 1 97.94 431 VAL A N 1
ATOM 3374 C CA . VAL A 1 431 ? -17.5 2.551 15.172 1 97.94 431 VAL A CA 1
ATOM 3375 C C . VAL A 1 431 ? -17.453 2.994 16.641 1 97.94 431 VAL A C 1
ATOM 3377 O O . VAL A 1 431 ? -16.406 2.924 17.281 1 97.94 431 VAL A O 1
ATOM 3380 N N . VAL A 1 432 ? -18.547 3.475 17.109 1 97.75 432 VAL A N 1
ATOM 3381 C CA . VAL A 1 432 ? -18.703 3.855 18.516 1 97.75 432 VAL A CA 1
ATOM 3382 C C . VAL A 1 432 ? -19.859 3.074 19.125 1 97.75 432 VAL A C 1
ATOM 3384 O O . VAL A 1 432 ? -21 3.131 18.641 1 97.75 432 VAL A O 1
ATOM 3387 N N . ASN A 1 433 ? -19.594 2.375 20.172 1 96.81 433 ASN A N 1
ATOM 3388 C CA . ASN A 1 433 ? -20.594 1.591 20.891 1 96.81 433 ASN A CA 1
ATOM 3389 C C . ASN A 1 433 ? -20.75 2.066 22.328 1 96.81 433 ASN A C 1
ATOM 3391 O O . ASN A 1 433 ? -19.766 2.254 23.031 1 96.81 433 ASN A O 1
ATOM 3395 N N . LEU A 1 434 ? -21.969 2.275 22.719 1 96.75 434 LEU A N 1
ATOM 3396 C CA . LEU A 1 434 ? -22.297 2.66 24.094 1 96.75 434 LEU A CA 1
ATOM 3397 C C . LEU A 1 434 ? -23.203 1.632 24.75 1 96.75 434 LEU A C 1
ATOM 3399 O O . LEU A 1 434 ? -24.172 1.163 24.125 1 96.75 434 LEU A O 1
ATOM 3403 N N . LEU A 1 435 ? -22.859 1.279 25.906 1 95.62 435 LEU A N 1
ATOM 3404 C CA . LEU A 1 435 ? -23.672 0.357 26.688 1 95.62 435 LEU A CA 1
ATOM 3405 C C . LEU A 1 435 ? -23.938 0.925 28.078 1 95.62 435 LEU A C 1
ATOM 3407 O O . LEU A 1 435 ? -23 1.157 28.859 1 95.62 435 LEU A O 1
ATOM 3411 N N . LEU A 1 436 ? -25.188 1.184 28.359 1 93.19 436 LEU A N 1
ATOM 3412 C CA . LEU A 1 436 ? -25.578 1.696 29.672 1 93.19 436 LEU A CA 1
ATOM 3413 C C . LEU A 1 436 ? -25.703 0.564 30.688 1 93.19 436 LEU A C 1
ATOM 3415 O O . LEU A 1 436 ? -26.344 -0.451 30.406 1 93.19 436 LEU A O 1
ATOM 3419 N N . ASN A 1 437 ? -24.984 0.802 31.75 1 88.44 437 ASN A N 1
ATOM 3420 C CA . ASN A 1 437 ? -25.125 -0.15 32.844 1 88.44 437 ASN A CA 1
ATOM 3421 C C . ASN A 1 437 ? -26.422 0.084 33.625 1 88.44 437 ASN A C 1
ATOM 3423 O O . ASN A 1 437 ? -26.531 1.066 34.375 1 88.44 437 ASN A O 1
ATOM 3427 N N . LYS A 1 438 ? -27.359 -0.792 33.656 1 78.81 438 LYS A N 1
ATOM 3428 C CA . LYS A 1 438 ? -28.672 -0.643 34.281 1 78.81 438 LYS A CA 1
ATOM 3429 C C . LYS A 1 438 ? -28.578 -0.609 35.781 1 78.81 438 LYS A C 1
ATOM 3431 O O . LYS A 1 438 ? -29.312 0.12 36.469 1 78.81 438 LYS A O 1
ATOM 3436 N N . THR A 1 439 ? -27.688 -1.381 36.25 1 71.5 439 THR A N 1
ATOM 3437 C CA . THR A 1 439 ? -27.625 -1.524 37.719 1 71.5 439 THR A CA 1
ATOM 3438 C C . THR A 1 439 ? -27.125 -0.235 38.344 1 71.5 439 THR A C 1
ATOM 3440 O O . THR A 1 439 ? -27.359 0.002 39.531 1 71.5 439 THR A O 1
ATOM 3443 N N . SER A 1 440 ? -26.578 0.558 37.531 1 68.12 440 SER A N 1
ATOM 3444 C CA . SER A 1 440 ? -26 1.771 38.094 1 68.12 440 SER A CA 1
ATOM 3445 C C . SER A 1 440 ? -27.016 2.91 38.094 1 68.12 440 SER A C 1
ATOM 3447 O O . SER A 1 440 ? -26.781 3.955 38.719 1 68.12 440 SER A O 1
ATOM 3449 N N . LEU A 1 441 ? -28.141 2.607 37.5 1 66.81 441 LEU A N 1
ATOM 3450 C CA . LEU A 1 441 ? -29.125 3.684 37.406 1 66.81 441 LEU A CA 1
ATOM 3451 C C . LEU A 1 441 ? -29.844 3.883 38.75 1 66.81 441 LEU A C 1
ATOM 3453 O O . LEU A 1 441 ? -30.406 2.939 39.281 1 66.81 441 LEU A O 1
ATOM 3457 N N . SER A 1 442 ? -29.609 4.922 39.375 1 63.72 442 SER A N 1
ATOM 3458 C CA . SER A 1 442 ? -30.281 5.211 40.625 1 63.72 442 SER A CA 1
ATOM 3459 C C . SER A 1 442 ? -31.734 5.586 40.406 1 63.72 442 SER A C 1
ATOM 3461 O O . SER A 1 442 ? -32.562 5.445 41.312 1 63.72 442 SER A O 1
ATOM 3463 N N . LEU A 1 443 ? -32.031 6.207 39.219 1 62.53 443 LEU A N 1
ATOM 3464 C CA . LEU A 1 443 ? -33.406 6.629 38.938 1 62.53 443 LEU A CA 1
ATOM 3465 C C . LEU A 1 443 ? -33.875 6.105 37.594 1 62.53 443 LEU A C 1
ATOM 3467 O O . LEU A 1 443 ? -33.062 5.988 36.656 1 62.53 443 LEU A O 1
ATOM 3471 N N . ASP A 1 444 ? -35.031 5.547 37.531 1 61.84 444 ASP A N 1
ATOM 3472 C CA . ASP A 1 444 ? -35.625 4.941 36.344 1 61.84 444 ASP A CA 1
ATOM 3473 C C . ASP A 1 444 ? -35.75 5.969 35.219 1 61.84 444 ASP A C 1
ATOM 3475 O O . ASP A 1 444 ? -35.812 5.605 34.031 1 61.84 444 ASP A O 1
ATOM 3479 N N . SER A 1 445 ? -35.719 7.273 35.531 1 73.31 445 SER A N 1
ATOM 3480 C CA . SER A 1 445 ? -36.062 8.258 34.5 1 73.31 445 SER A CA 1
ATOM 3481 C C . SER A 1 445 ? -34.844 9 34 1 73.31 445 SER A C 1
ATOM 3483 O O . SER A 1 445 ? -34.875 10.219 33.812 1 73.31 445 SER A O 1
ATOM 3485 N N . VAL A 1 446 ? -33.719 8.195 33.938 1 79.19 446 VAL A N 1
ATOM 3486 C CA . VAL A 1 446 ? -32.5 8.891 33.5 1 79.19 446 VAL A CA 1
ATOM 3487 C C . VAL A 1 446 ? -32.125 8.43 32.094 1 79.19 446 VAL A C 1
ATOM 3489 O O . VAL A 1 446 ? -32.312 7.27 31.734 1 79.19 446 VAL A O 1
ATOM 3492 N N . SER A 1 447 ? -31.719 9.43 31.25 1 85.75 447 SER A N 1
ATOM 3493 C CA . SER A 1 447 ? -31.203 9.164 29.906 1 85.75 447 SER A CA 1
ATOM 3494 C C . SER A 1 447 ? -29.828 9.781 29.719 1 85.75 447 SER A C 1
ATOM 3496 O O . SER A 1 447 ? -29.516 10.82 30.297 1 85.75 447 SER A O 1
ATOM 3498 N N . VAL A 1 448 ? -28.984 9.023 29.078 1 90.19 448 VAL A N 1
ATOM 3499 C CA . VAL A 1 448 ? -27.672 9.555 28.75 1 90.19 448 VAL A CA 1
ATOM 3500 C C . VAL A 1 448 ? -27.625 9.961 27.281 1 90.19 448 VAL A C 1
ATOM 3502 O O . VAL A 1 448 ? -27.906 9.148 26.391 1 90.19 448 VAL A O 1
ATOM 3505 N N . LEU A 1 449 ? -27.359 11.219 27.062 1 91.19 449 LEU A N 1
ATOM 3506 C CA . LEU A 1 449 ? -27.172 11.727 25.703 1 91.19 449 LEU A CA 1
ATOM 3507 C C . LEU A 1 449 ? -25.703 11.766 25.328 1 91.19 449 LEU A C 1
ATOM 3509 O O . LEU A 1 449 ? -24.859 12.133 26.141 1 91.19 449 LEU A O 1
ATOM 3513 N N . ALA A 1 450 ? -25.469 11.258 24.141 1 93.31 450 ALA A N 1
ATOM 3514 C CA . ALA A 1 450 ? -24.109 11.273 23.594 1 93.31 450 ALA A CA 1
ATOM 3515 C C . ALA A 1 450 ? -24.062 11.961 22.234 1 93.31 450 ALA A C 1
ATOM 3517 O O . ALA A 1 450 ? -25 11.836 21.438 1 93.31 450 ALA A O 1
ATOM 3518 N N . CYS A 1 451 ? -23 12.719 21.984 1 94.38 451 CYS A N 1
ATOM 3519 C CA . CYS A 1 451 ? -22.812 13.406 20.703 1 94.38 451 CYS A CA 1
ATOM 3520 C C . CYS A 1 451 ? -21.406 13.164 20.156 1 94.38 451 CYS A C 1
ATOM 3522 O O . CYS A 1 451 ? -20.422 13.375 20.859 1 94.38 451 CYS A O 1
ATOM 3524 N N . VAL A 1 452 ? -21.375 12.648 18.953 1 95.69 452 VAL A N 1
ATOM 3525 C CA . VAL A 1 452 ? -20.109 12.469 18.266 1 95.69 452 VAL A CA 1
ATOM 3526 C C . VAL A 1 452 ? -19.953 13.531 17.172 1 95.69 452 VAL A C 1
ATOM 3528 O O . VAL A 1 452 ? -20.844 13.68 16.312 1 95.69 452 VAL A O 1
ATOM 3531 N N . SER A 1 453 ? -18.922 14.32 17.234 1 94.19 453 SER A N 1
ATOM 3532 C CA . SER A 1 453 ? -18.75 15.391 16.266 1 94.19 453 SER A CA 1
ATOM 3533 C C . SER A 1 453 ? -17.281 15.5 15.828 1 94.19 453 SER A C 1
ATOM 3535 O O . SER A 1 453 ? -16.375 15.156 16.594 1 94.19 453 SER A O 1
ATOM 3537 N N . ALA A 1 454 ? -17.109 15.992 14.672 1 93.25 454 ALA A N 1
ATOM 3538 C CA . ALA A 1 454 ? -15.766 16.188 14.117 1 93.25 454 ALA A CA 1
ATOM 3539 C C . ALA A 1 454 ? -15.305 17.641 14.328 1 93.25 454 ALA A C 1
ATOM 3541 O O . ALA A 1 454 ? -16.094 18.578 14.18 1 93.25 454 ALA A O 1
ATOM 3542 N N . ALA A 1 455 ? -14.031 17.844 14.719 1 92.12 455 ALA A N 1
ATOM 3543 C CA . ALA A 1 455 ? -13.336 19.125 14.773 1 92.12 455 ALA A CA 1
ATOM 3544 C C . ALA A 1 455 ? -13.773 19.938 15.992 1 92.12 455 ALA A C 1
ATOM 3546 O O . ALA A 1 455 ? -13.023 20.781 16.484 1 92.12 455 ALA A O 1
ATOM 3547 N N . SER A 1 456 ? -15.117 19.75 16.422 1 91.81 456 SER A N 1
ATOM 3548 C CA . SER A 1 456 ? -15.672 20.562 17.5 1 91.81 456 SER A CA 1
ATOM 3549 C C . SER A 1 456 ? -16.391 19.703 18.531 1 91.81 456 SER A C 1
ATOM 3551 O O . SER A 1 456 ? -17.312 18.969 18.203 1 91.81 456 SER A O 1
ATOM 3553 N N . PRO A 1 457 ? -15.992 19.906 19.734 1 89.88 457 PRO A N 1
ATOM 3554 C CA . PRO A 1 457 ? -16.75 19.188 20.766 1 89.88 457 PRO A CA 1
ATOM 3555 C C . PRO A 1 457 ? -18.031 19.922 21.156 1 89.88 457 PRO A C 1
ATOM 3557 O O . PRO A 1 457 ? -18.094 21.156 21.078 1 89.88 457 PRO A O 1
ATOM 3560 N N . VAL A 1 458 ? -18.984 19.219 21.5 1 89 458 VAL A N 1
ATOM 3561 C CA . VAL A 1 458 ? -20.203 19.797 22.078 1 89 458 VAL A CA 1
ATOM 3562 C C . VAL A 1 458 ? -20.062 19.891 23.594 1 89 458 VAL A C 1
ATOM 3564 O O . VAL A 1 458 ? -19.875 18.875 24.266 1 89 458 VAL A O 1
ATOM 3567 N N . LEU A 1 459 ? -20.109 21.078 24.094 1 82.12 459 LEU A N 1
ATOM 3568 C CA . LEU A 1 459 ? -19.781 21.312 25.5 1 82.12 459 LEU A CA 1
ATOM 3569 C C . LEU A 1 459 ? -21.031 21.375 26.359 1 82.12 459 LEU A C 1
ATOM 3571 O O . LEU A 1 459 ? -20.953 21.422 27.578 1 82.12 459 LEU A O 1
ATOM 3575 N N . SER A 1 460 ? -22.156 21.469 25.828 1 76.44 460 SER A N 1
ATOM 3576 C CA . SER A 1 460 ? -23.391 21.422 26.594 1 76.44 460 SER A CA 1
ATOM 3577 C C . SER A 1 460 ? -24.469 20.656 25.844 1 76.44 460 SER A C 1
ATOM 3579 O O . SER A 1 460 ? -24.859 21.031 24.734 1 76.44 460 SER A O 1
ATOM 3581 N N . LEU A 1 461 ? -24.656 19.531 26.484 1 74.12 461 LEU A N 1
ATOM 3582 C CA . LEU A 1 461 ? -25.719 18.734 25.875 1 74.12 461 LEU A CA 1
ATOM 3583 C C . LEU A 1 461 ? -27.031 18.922 26.641 1 74.12 461 LEU A C 1
ATOM 3585 O O . LEU A 1 461 ? -27.078 18.766 27.859 1 74.12 461 LEU A O 1
ATOM 3589 N N . ASN A 1 462 ? -27.922 19.719 26.219 1 64.19 462 ASN A N 1
ATOM 3590 C CA . ASN A 1 462 ? -29.234 19.875 26.844 1 64.19 462 ASN A CA 1
ATOM 3591 C C . ASN A 1 462 ? -30.344 19.281 25.984 1 64.19 462 ASN A C 1
ATOM 3593 O O . ASN A 1 462 ? -30.094 18.859 24.859 1 64.19 462 ASN A O 1
ATOM 3597 N N . THR A 1 463 ? -31.469 18.969 26.656 1 56.78 463 THR A N 1
ATOM 3598 C CA . THR A 1 463 ? -32.625 18.375 26 1 56.78 463 THR A CA 1
ATOM 3599 C C . THR A 1 463 ? -32.969 19.172 24.734 1 56.78 463 THR A C 1
ATOM 3601 O O . THR A 1 463 ? -33.562 18.609 23.797 1 56.78 463 THR A O 1
ATOM 3604 N N . THR A 1 464 ? -32.625 20.391 24.75 1 53.06 464 THR A N 1
ATOM 3605 C CA . THR A 1 464 ? -33.031 21.188 23.594 1 53.06 464 THR A CA 1
ATOM 3606 C C . THR A 1 464 ? -31.891 21.266 22.578 1 53.06 464 THR A C 1
ATOM 3608 O O . THR A 1 464 ? -32.125 21.562 21.406 1 53.06 464 THR A O 1
ATOM 3611 N N . GLN A 1 465 ? -30.734 21.312 23.25 1 60.34 465 GLN A N 1
ATOM 3612 C CA . GLN A 1 465 ? -29.609 21.641 22.359 1 60.34 465 GLN A CA 1
ATOM 3613 C C . GLN A 1 465 ? -29.078 20.391 21.656 1 60.34 465 GLN A C 1
ATOM 3615 O O . GLN A 1 465 ? -28.703 19.422 22.297 1 60.34 465 GLN A O 1
ATOM 3620 N N . SER A 1 466 ? -29.266 20.359 20.375 1 71.12 466 SER A N 1
ATOM 3621 C CA . SER A 1 466 ? -28.984 19.359 19.344 1 71.12 466 SER A CA 1
ATOM 3622 C C . SER A 1 466 ? -27.484 19.172 19.172 1 71.12 466 SER A C 1
ATOM 3624 O O . SER A 1 466 ? -26.688 20 19.641 1 71.12 466 SER A O 1
ATOM 3626 N N . CYS A 1 467 ? -27.031 18 18.953 1 86.38 467 CYS A N 1
ATOM 3627 C CA . CYS A 1 467 ? -25.688 17.609 18.578 1 86.38 467 CYS A CA 1
ATOM 3628 C C . CYS A 1 467 ? -25.203 18.422 17.375 1 86.38 467 CYS A C 1
ATOM 3630 O O . CYS A 1 467 ? -24.953 17.875 16.297 1 86.38 467 CYS A O 1
ATOM 3632 N N . ARG A 1 468 ? -25.344 19.859 17.625 1 84.75 468 ARG A N 1
ATOM 3633 C CA . ARG A 1 468 ? -24.922 20.766 16.562 1 84.75 468 ARG A CA 1
ATOM 3634 C C . ARG A 1 468 ? -23.797 21.656 17.031 1 84.75 468 ARG A C 1
ATOM 3636 O O . ARG A 1 468 ? -23.828 22.188 18.141 1 84.75 468 ARG A O 1
ATOM 3643 N N . THR A 1 469 ? -22.797 21.75 16.266 1 89.81 469 THR A N 1
ATOM 3644 C CA . THR A 1 469 ? -21.703 22.672 16.516 1 89.81 469 THR A CA 1
ATOM 3645 C C . THR A 1 469 ? -21.766 23.875 15.57 1 89.81 469 THR A C 1
ATOM 3647 O O . THR A 1 469 ? -22.797 24.078 14.914 1 89.81 469 THR A O 1
ATOM 3650 N N . ALA A 1 470 ? -20.812 24.688 15.586 1 89.5 470 ALA A N 1
ATOM 3651 C CA . ALA A 1 470 ? -20.844 25.938 14.812 1 89.5 470 ALA A CA 1
ATOM 3652 C C . ALA A 1 470 ? -21.047 25.641 13.328 1 89.5 470 ALA A C 1
ATOM 3654 O O . ALA A 1 470 ? -21.781 26.359 12.648 1 89.5 470 ALA A O 1
ATOM 3655 N N . PHE A 1 471 ? -20.438 24.578 12.852 1 87.81 471 PHE A N 1
ATOM 3656 C CA . PHE A 1 471 ? -20.453 24.422 11.398 1 87.81 471 PHE A CA 1
ATOM 3657 C C . PHE A 1 471 ? -20.891 23 11.016 1 87.81 471 PHE A C 1
ATOM 3659 O O . PHE A 1 471 ? -21.109 22.719 9.844 1 87.81 471 PHE A O 1
ATOM 3666 N N . VAL A 1 472 ? -20.922 22.156 12 1 84.44 472 VAL A N 1
ATOM 3667 C CA . VAL A 1 472 ? -21.172 20.75 11.648 1 84.44 472 VAL A CA 1
ATOM 3668 C C . VAL A 1 472 ? -22.281 20.188 12.516 1 84.44 472 VAL A C 1
ATOM 3670 O O . VAL A 1 472 ? -22.422 20.547 13.688 1 84.44 472 VAL A O 1
ATOM 3673 N N . GLN A 1 473 ? -23 19.359 11.812 1 84.88 473 GLN A N 1
ATOM 3674 C CA . GLN A 1 473 ? -24 18.578 12.555 1 84.88 473 GLN A CA 1
ATOM 3675 C C . GLN A 1 473 ? -23.406 17.266 13.062 1 84.88 473 GLN A C 1
ATOM 3677 O O . GLN A 1 473 ? -23.016 16.422 12.266 1 84.88 473 GLN A O 1
ATOM 3682 N N . GLY A 1 474 ? -23.328 17.156 14.305 1 89.88 474 GLY A N 1
ATOM 3683 C CA . GLY A 1 474 ? -22.828 15.922 14.891 1 89.88 474 GLY A CA 1
ATOM 3684 C C . GLY A 1 474 ? -23.828 14.781 14.867 1 89.88 474 GLY A C 1
ATOM 3685 O O . GLY A 1 474 ? -24.891 14.906 14.25 1 89.88 474 GLY A O 1
ATOM 3686 N N . TYR A 1 475 ? -23.438 13.656 15.445 1 92.5 475 TYR A N 1
ATOM 3687 C CA . TYR A 1 475 ? -24.281 12.469 15.539 1 92.5 475 TYR A CA 1
ATOM 3688 C C . TYR A 1 475 ? -24.797 12.281 16.953 1 92.5 475 TYR A C 1
ATOM 3690 O O . TYR A 1 475 ? -24.016 12.086 17.891 1 92.5 475 TYR A O 1
ATOM 3698 N N . LEU A 1 476 ? -26.078 12.289 17 1 92.62 476 LEU A N 1
ATOM 3699 C CA . LEU A 1 476 ? -26.703 12.18 18.328 1 92.62 476 LEU A CA 1
ATOM 3700 C C . LEU A 1 476 ? -27 10.727 18.656 1 92.62 476 LEU A C 1
ATOM 3702 O O . LEU A 1 476 ? -27.531 9.992 17.812 1 92.62 476 LEU A O 1
ATOM 3706 N N . LEU A 1 477 ? -26.562 10.305 19.828 1 92.69 477 LEU A N 1
ATOM 3707 C CA . LEU A 1 477 ? -26.859 8.984 20.359 1 92.69 477 LEU A CA 1
ATOM 3708 C C . LEU A 1 477 ? -27.562 9.102 21.719 1 92.69 477 LEU A C 1
ATOM 3710 O O . LEU A 1 477 ? -27.328 10.055 22.469 1 92.69 477 LEU A O 1
ATOM 3714 N N . ASN A 1 478 ? -28.469 8.227 21.922 1 91.06 478 ASN A N 1
ATOM 3715 C CA . ASN A 1 478 ? -29.203 8.227 23.172 1 91.06 478 ASN A CA 1
ATOM 3716 C C . ASN A 1 478 ? -29.344 6.816 23.75 1 91.06 478 ASN A C 1
ATOM 3718 O O . ASN A 1 478 ? -29.672 5.875 23.016 1 91.06 478 ASN A O 1
ATOM 3722 N N . VAL A 1 479 ? -28.984 6.734 24.969 1 92.75 479 VAL A N 1
ATOM 3723 C CA . VAL A 1 479 ? -29.172 5.469 25.672 1 92.75 479 VAL A CA 1
ATOM 3724 C C . VAL A 1 479 ? -30.062 5.68 26.906 1 92.75 479 VAL A C 1
ATOM 3726 O O . VAL A 1 479 ? -29.906 6.664 27.625 1 92.75 479 VAL A O 1
ATOM 3729 N N . THR A 1 480 ? -31.016 4.777 27.031 1 89.81 480 THR A N 1
ATOM 3730 C CA . THR A 1 480 ? -31.953 4.82 28.141 1 89.81 480 THR A CA 1
ATOM 3731 C C . THR A 1 480 ? -32.062 3.459 28.828 1 89.81 480 THR A C 1
ATOM 3733 O O . THR A 1 480 ? -31.406 2.502 28.406 1 89.81 480 THR A O 1
ATOM 3736 N N . ALA A 1 481 ? -32.938 3.457 29.875 1 85.5 481 ALA A N 1
ATOM 3737 C CA . ALA A 1 481 ? -33.125 2.199 30.594 1 85.5 481 ALA A CA 1
ATOM 3738 C C . ALA A 1 481 ? -33.844 1.171 29.703 1 85.5 481 ALA A C 1
ATOM 3740 O O . ALA A 1 481 ? -33.594 -0.034 29.844 1 85.5 481 ALA A O 1
ATOM 3741 N N . SER A 1 482 ? -34.656 1.564 28.781 1 86.88 482 SER A N 1
ATOM 3742 C CA . SER A 1 482 ? -35.375 0.67 27.875 1 86.88 482 SER A CA 1
ATOM 3743 C C . SER A 1 482 ? -34.469 0.248 26.703 1 86.88 482 SER A C 1
ATOM 3745 O O . SER A 1 482 ? -34.625 -0.859 26.188 1 86.88 482 SER A O 1
ATOM 3747 N N . SER A 1 483 ? -33.594 1.176 26.328 1 91.12 483 SER A N 1
ATOM 3748 C CA . SER A 1 483 ? -32.625 0.906 25.266 1 91.12 483 SER A CA 1
ATOM 3749 C C . SER A 1 483 ? -31.203 1.183 25.734 1 91.12 483 SER A C 1
ATOM 3751 O O . SER A 1 483 ? -30.672 2.283 25.531 1 91.12 483 SER A O 1
ATOM 3753 N N . THR A 1 484 ? -30.547 0.13 26.156 1 92.69 484 THR A N 1
ATOM 3754 C CA . THR A 1 484 ? -29.297 0.31 26.891 1 92.69 484 THR A CA 1
ATOM 3755 C C . THR A 1 484 ? -28.109 0.306 25.938 1 92.69 484 THR A C 1
ATOM 3757 O O . THR A 1 484 ? -27 0.66 26.328 1 92.69 484 THR A O 1
ATOM 3760 N N . GLU A 1 485 ? -28.328 -0.129 24.703 1 94.38 485 GLU A N 1
ATOM 3761 C CA . GLU A 1 485 ? -27.203 -0.208 23.781 1 94.38 485 GLU A CA 1
ATOM 3762 C C . GLU A 1 485 ? -27.469 0.59 22.516 1 94.38 485 GLU A C 1
ATOM 3764 O O . GLU A 1 485 ? -28.609 0.627 22.031 1 94.38 485 GLU A O 1
ATOM 3769 N N . THR A 1 486 ? -26.484 1.293 22.062 1 94.69 486 THR A N 1
ATOM 3770 C CA . THR A 1 486 ? -26.547 1.993 20.781 1 94.69 486 THR A CA 1
ATOM 3771 C C . THR A 1 486 ? -25.188 1.968 20.094 1 94.69 486 THR A C 1
ATOM 3773 O O . THR A 1 486 ? -24.156 1.861 20.734 1 94.69 486 THR A O 1
ATOM 3776 N N . THR A 1 487 ? -25.219 1.88 18.766 1 95.88 487 THR A N 1
ATOM 3777 C CA . THR A 1 487 ? -24 1.835 17.969 1 95.88 487 THR A CA 1
ATOM 3778 C C . THR A 1 487 ? -24.047 2.883 16.859 1 95.88 487 THR A C 1
ATOM 3780 O O . THR A 1 487 ? -25.094 3.1 16.25 1 95.88 487 THR A O 1
ATOM 3783 N N . LEU A 1 488 ? -23 3.576 16.719 1 96.94 488 LEU A N 1
ATOM 3784 C CA . LEU A 1 488 ? -22.828 4.516 15.617 1 96.94 488 LEU A CA 1
ATOM 3785 C C . LEU A 1 488 ? -21.734 4.043 14.672 1 96.94 488 LEU A C 1
ATOM 3787 O O . LEU A 1 488 ? -20.641 3.674 15.109 1 96.94 488 LEU A O 1
ATOM 3791 N N . ILE A 1 489 ? -22.078 3.973 13.406 1 97.44 489 ILE A N 1
ATOM 3792 C CA . ILE A 1 489 ? -21.125 3.588 12.375 1 97.44 489 ILE A CA 1
ATOM 3793 C C . ILE A 1 489 ? -20.938 4.738 11.391 1 97.44 489 ILE A C 1
ATOM 3795 O O . ILE A 1 489 ? -21.891 5.152 10.719 1 97.44 489 ILE A O 1
ATOM 3799 N N . VAL A 1 490 ? -19.719 5.281 11.297 1 96.81 490 VAL A N 1
ATOM 3800 C CA . VAL A 1 490 ? -19.406 6.375 10.375 1 96.81 490 VAL A CA 1
ATOM 3801 C C . VAL A 1 490 ? -18.406 5.902 9.328 1 96.81 490 VAL A C 1
ATOM 3803 O O . VAL A 1 490 ? -17.219 5.762 9.617 1 96.81 490 VAL A O 1
ATOM 3806 N N . PRO A 1 491 ? -18.859 5.652 8.141 1 96.62 491 PRO A N 1
ATOM 3807 C CA . PRO A 1 491 ? -17.891 5.289 7.09 1 96.62 491 PRO A CA 1
ATOM 3808 C C . PRO A 1 491 ? -17.031 6.461 6.648 1 96.62 491 PRO A C 1
ATOM 3810 O O . PRO A 1 491 ? -17.531 7.578 6.48 1 96.62 491 PRO A O 1
ATOM 3813 N N . TYR A 1 492 ? -15.75 6.215 6.484 1 96.56 492 TYR A N 1
ATOM 3814 C CA . TYR A 1 492 ? -14.797 7.223 6.027 1 96.56 492 TYR A CA 1
ATOM 3815 C C . TYR A 1 492 ? -14.93 8.5 6.844 1 96.56 492 TYR A C 1
ATOM 3817 O O . TYR A 1 492 ? -15.336 9.539 6.32 1 96.56 492 TYR A O 1
ATOM 3825 N N . PRO A 1 493 ? -14.492 8.445 8.094 1 96.38 493 PRO A N 1
ATOM 3826 C CA . PRO A 1 493 ? -14.562 9.656 8.914 1 96.38 493 PRO A CA 1
ATOM 3827 C C . PRO A 1 493 ? -13.617 10.75 8.43 1 96.38 493 PRO A C 1
ATOM 3829 O O . PRO A 1 493 ? -12.492 10.461 8 1 96.38 493 PRO A O 1
ATOM 3832 N N . GLU A 1 494 ? -13.992 11.945 8.5 1 94.44 494 GLU A N 1
ATOM 3833 C CA . GLU A 1 494 ? -13.164 13.07 8.062 1 94.44 494 GLU A CA 1
ATOM 3834 C C . GLU A 1 494 ? -11.867 13.133 8.867 1 94.44 494 GLU A C 1
ATOM 3836 O O . GLU A 1 494 ? -11.828 12.734 10.031 1 94.44 494 GLU A O 1
ATOM 3841 N N . THR A 1 495 ? -10.844 13.648 8.164 1 94.44 495 THR A N 1
ATOM 3842 C CA . THR A 1 495 ? -9.547 13.82 8.805 1 94.44 495 THR A CA 1
ATOM 3843 C C . THR A 1 495 ? -9.57 14.992 9.781 1 94.44 495 THR A C 1
ATOM 3845 O O . THR A 1 495 ? -9.227 16.109 9.414 1 94.44 495 THR A O 1
ATOM 3848 N N . GLU A 1 496 ? -9.992 14.719 10.977 1 94 496 GLU A N 1
ATOM 3849 C CA . GLU A 1 496 ? -10.102 15.68 12.062 1 94 496 GLU A CA 1
ATOM 3850 C C . GLU A 1 496 ? -10.008 14.992 13.422 1 94 496 GLU A C 1
ATOM 3852 O O . GLU A 1 496 ? -10.031 13.766 13.508 1 94 496 GLU A O 1
ATOM 3857 N N . ASN A 1 497 ? -9.836 15.828 14.391 1 93.69 497 ASN A N 1
ATOM 3858 C CA . ASN A 1 497 ? -10.07 15.312 15.734 1 93.69 497 ASN A CA 1
ATOM 3859 C C . ASN A 1 497 ? -11.555 15.109 16 1 93.69 497 ASN A C 1
ATOM 3861 O O . ASN A 1 497 ? -12.367 16 15.742 1 93.69 497 ASN A O 1
ATOM 3865 N N . TRP A 1 498 ? -11.867 13.984 16.422 1 96.19 498 TRP A N 1
ATOM 3866 C CA . TRP A 1 498 ? -13.258 13.672 16.75 1 96.19 498 TRP A CA 1
ATOM 3867 C C . TRP A 1 498 ? -13.477 13.695 18.266 1 96.19 498 TRP A C 1
ATOM 3869 O O . TRP A 1 498 ? -12.555 13.43 19.031 1 96.19 498 TRP A O 1
ATOM 3879 N N . PHE A 1 499 ? -14.734 14.039 18.656 1 95.06 499 PHE A N 1
ATOM 3880 C CA . PHE A 1 499 ? -15.062 14.164 20.078 1 95.06 499 PHE A CA 1
ATOM 3881 C C . PHE A 1 499 ? -16.328 13.398 20.406 1 95.06 499 PHE A C 1
ATOM 3883 O O . PHE A 1 499 ? -17.297 13.414 19.641 1 95.06 499 PHE A O 1
ATOM 3890 N N . LEU A 1 500 ? -16.297 12.719 21.453 1 95.5 500 LEU A N 1
ATOM 3891 C CA . LEU A 1 500 ? -17.484 12.109 22.047 1 95.5 500 LEU A CA 1
ATOM 3892 C C . LEU A 1 500 ? -17.844 12.805 23.359 1 95.5 500 LEU A C 1
ATOM 3894 O O . LEU A 1 500 ? -17.047 12.82 24.297 1 95.5 500 LEU A O 1
ATOM 3898 N N . SER A 1 501 ? -18.969 13.414 23.391 1 93.12 501 SER A N 1
ATOM 3899 C CA . SER A 1 501 ? -19.484 14.07 24.594 1 93.12 501 SER A CA 1
ATOM 3900 C C . SER A 1 501 ? -20.656 13.297 25.188 1 93.12 501 SER A C 1
ATOM 3902 O O . SER A 1 501 ? -21.594 12.93 24.469 1 93.12 501 SER A O 1
ATOM 3904 N N . LEU A 1 502 ? -20.609 13.031 26.5 1 91.81 502 LEU A N 1
ATOM 3905 C CA . LEU A 1 502 ? -21.672 12.328 27.203 1 91.81 502 LEU A CA 1
ATOM 3906 C C . LEU A 1 502 ? -22.219 13.195 28.328 1 91.81 502 LEU A C 1
ATOM 3908 O O . LEU A 1 502 ? -21.469 13.883 29.016 1 91.81 502 LEU A O 1
ATOM 3912 N N . GLN A 1 503 ? -23.484 13.141 28.422 1 88.38 503 GLN A N 1
ATOM 3913 C CA . GLN A 1 503 ? -24.109 13.867 29.516 1 88.38 503 GLN A CA 1
ATOM 3914 C C . GLN A 1 503 ? -25.391 13.172 29.969 1 88.38 503 GLN A C 1
ATOM 3916 O O . GLN A 1 503 ? -26.156 12.672 29.141 1 88.38 503 GLN A O 1
ATOM 3921 N N . LEU A 1 504 ? -25.531 13.195 31.266 1 87.69 504 LEU A N 1
ATOM 3922 C CA . LEU A 1 504 ? -26.719 12.594 31.859 1 87.69 504 LEU A CA 1
ATOM 3923 C C . LEU A 1 504 ? -27.859 13.602 31.922 1 87.69 504 LEU A C 1
ATOM 3925 O O . LEU A 1 504 ? -27.656 14.758 32.312 1 87.69 504 LEU A O 1
ATOM 3929 N N . LEU A 1 505 ? -29.062 13.18 31.375 1 83.75 505 LEU A N 1
ATOM 3930 C CA . LEU A 1 505 ? -30.234 14.031 31.422 1 83.75 505 LEU A CA 1
ATOM 3931 C C . LEU A 1 505 ? -31.312 13.414 32.312 1 83.75 505 LEU A C 1
ATOM 3933 O O . LEU A 1 505 ? -31.562 12.203 32.25 1 83.75 505 LEU A O 1
ATOM 3937 N N . CYS A 1 506 ? -31.844 14.227 33.219 1 77.31 506 CYS A N 1
ATOM 3938 C CA . CYS A 1 506 ? -32.906 13.758 34.125 1 77.31 506 CYS A CA 1
ATOM 3939 C C . CYS A 1 506 ? -34.25 14.391 33.75 1 77.31 506 CYS A C 1
ATOM 3941 O O . CYS A 1 506 ? -34.281 15.547 33.312 1 77.31 506 CYS A O 1
ATOM 3943 N N . SER A 1 507 ? -35.25 13.633 33.344 1 68.25 507 SER A N 1
ATOM 3944 C CA . SER A 1 507 ? -36.562 14.156 33.062 1 68.25 507 SER A CA 1
ATOM 3945 C C . SER A 1 507 ? -37.125 14.961 34.219 1 68.25 507 SER A C 1
ATOM 3947 O O . SER A 1 507 ? -37.875 15.93 34.031 1 68.25 507 SER A O 1
ATOM 3949 N N . LYS A 1 508 ? -37.031 14.445 35.406 1 63.59 508 LYS A N 1
ATOM 3950 C CA . LYS A 1 508 ? -37.688 15.109 36.531 1 63.59 508 LYS A CA 1
ATOM 3951 C C . LYS A 1 508 ? -36.812 16.219 37.125 1 63.59 508 LYS A C 1
ATOM 3953 O O . LYS A 1 508 ? -35.656 16.391 36.719 1 63.59 508 LYS A O 1
ATOM 3958 N N . GLY A 1 509 ? -37.094 17 38.156 1 57.22 509 GLY A N 1
ATOM 3959 C CA . GLY A 1 509 ? -36.625 18.188 38.844 1 57.22 509 GLY A CA 1
ATOM 3960 C C . GLY A 1 509 ? -35.125 18.156 39.094 1 57.22 509 GLY A C 1
ATOM 3961 O O . GLY A 1 509 ? -34.531 17.094 39.188 1 57.22 509 GLY A O 1
ATOM 3962 N N . GLN A 1 510 ? -34.344 19.25 38.656 1 57.91 510 GLN A N 1
ATOM 3963 C CA . GLN A 1 510 ? -32.906 19.516 38.719 1 57.91 510 GLN A CA 1
ATOM 3964 C C . GLN A 1 510 ? -32.281 18.953 40 1 57.91 510 GLN A C 1
ATOM 3966 O O . GLN A 1 510 ? -31.156 18.453 39.969 1 57.91 510 GLN A O 1
ATOM 3971 N N . SER A 1 511 ? -33.031 19.031 41.062 1 59.75 511 SER A N 1
ATOM 3972 C CA . SER A 1 511 ? -32.438 18.672 42.344 1 59.75 511 SER A CA 1
ATOM 3973 C C . SER A 1 511 ? -32.125 17.172 42.406 1 59.75 511 SER A C 1
ATOM 3975 O O . SER A 1 511 ? -31.094 16.766 42.938 1 59.75 511 SER A O 1
ATOM 3977 N N . GLN A 1 512 ? -33 16.328 41.906 1 62.25 512 GLN A N 1
ATOM 3978 C CA . GLN A 1 512 ? -32.812 14.875 41.969 1 62.25 512 GLN A CA 1
ATOM 3979 C C . GLN A 1 512 ? -31.766 14.422 40.938 1 62.25 512 GLN A C 1
ATOM 3981 O O . GLN A 1 512 ? -31.094 13.406 41.156 1 62.25 512 GLN A O 1
ATOM 3986 N N . CYS A 1 513 ? -31.547 15.211 40.031 1 70.94 513 CYS A N 1
ATOM 3987 C CA . CYS A 1 513 ? -30.641 14.852 38.938 1 70.94 513 CYS A CA 1
ATOM 3988 C C . CYS A 1 513 ? -29.188 14.938 39.375 1 70.94 513 CYS A C 1
ATOM 3990 O O . CYS A 1 513 ? -28.328 14.188 38.906 1 70.94 513 CYS A O 1
ATOM 3992 N N . ASN A 1 514 ? -28.953 15.82 40.281 1 66 514 ASN A N 1
ATOM 3993 C CA . ASN A 1 514 ? -27.562 16.031 40.688 1 66 514 ASN A CA 1
ATOM 3994 C C . ASN A 1 514 ? -27 14.805 41.438 1 66 514 ASN A C 1
ATOM 3996 O O . ASN A 1 514 ? -25.797 14.578 41.438 1 66 514 ASN A O 1
ATOM 4000 N N . GLU A 1 515 ? -27.875 13.992 41.906 1 66.38 515 GLU A N 1
ATOM 4001 C CA . GLU A 1 515 ? -27.422 12.82 42.656 1 66.38 515 GLU A CA 1
ATOM 4002 C C . GLU A 1 515 ? -27.391 11.578 41.781 1 66.38 515 GLU A C 1
ATOM 4004 O O . GLU A 1 515 ? -26.859 10.539 42.156 1 66.38 515 GLU A O 1
ATOM 4009 N N . ALA A 1 516 ? -27.844 11.82 40.531 1 75.12 516 ALA A N 1
ATOM 4010 C CA . ALA A 1 516 ? -27.953 10.648 39.688 1 75.12 516 ALA A CA 1
ATOM 4011 C C . ALA A 1 516 ? -26.594 10.312 39.031 1 75.12 516 ALA A C 1
ATOM 4013 O O . ALA A 1 516 ? -25.828 11.211 38.688 1 75.12 516 ALA A O 1
ATOM 4014 N N . LYS A 1 517 ? -26.188 9.031 39.188 1 76.31 517 LYS A N 1
ATOM 4015 C CA . LYS A 1 517 ? -24.969 8.539 38.531 1 76.31 517 LYS A CA 1
ATOM 4016 C C . LYS A 1 517 ? -25.281 7.418 37.562 1 76.31 517 LYS A C 1
ATOM 4018 O O . LYS A 1 517 ? -26.188 6.609 37.781 1 76.31 517 LYS A O 1
ATOM 4023 N N . ALA A 1 518 ? -24.797 7.578 36.375 1 86.88 518 ALA A N 1
ATOM 4024 C CA . ALA A 1 518 ? -24.906 6.52 35.375 1 86.88 518 ALA A CA 1
ATOM 4025 C C . ALA A 1 518 ? -23.531 6.125 34.844 1 86.88 518 ALA A C 1
ATOM 4027 O O . ALA A 1 518 ? -22.641 6.969 34.75 1 86.88 518 ALA A O 1
ATOM 4028 N N . LYS A 1 519 ? -23.359 4.863 34.719 1 90.69 519 LYS A N 1
ATOM 4029 C CA . LYS A 1 519 ? -22.125 4.363 34.125 1 90.69 519 LYS A CA 1
ATOM 4030 C C . LYS A 1 519 ? -22.375 3.848 32.719 1 90.69 519 LYS A C 1
ATOM 4032 O O . LYS A 1 519 ? -23.344 3.129 32.469 1 90.69 519 LYS A O 1
ATOM 4037 N N . VAL A 1 520 ? -21.547 4.305 31.844 1 93.75 520 VAL A N 1
ATOM 4038 C CA . VAL A 1 520 ? -21.656 3.912 30.453 1 93.75 520 VAL A CA 1
ATOM 4039 C C . VAL A 1 520 ? -20.359 3.256 29.984 1 93.75 520 VAL A C 1
ATOM 4041 O O . VAL A 1 520 ? -19.281 3.787 30.219 1 93.75 520 VAL A O 1
ATOM 4044 N N . THR A 1 521 ? -20.484 2.043 29.438 1 95.06 521 THR A N 1
ATOM 4045 C CA . THR A 1 521 ? -19.344 1.394 28.812 1 95.06 521 THR A CA 1
ATOM 4046 C C . THR A 1 521 ? -19.172 1.874 27.375 1 95.06 521 THR A C 1
ATOM 4048 O O . THR A 1 521 ? -20.094 1.783 26.562 1 95.06 521 THR A O 1
ATOM 4051 N N . VAL A 1 522 ? -18 2.416 27.094 1 95.81 522 VAL A N 1
ATOM 4052 C CA . VAL A 1 522 ? -17.734 3.02 25.797 1 95.81 522 VAL A CA 1
ATOM 4053 C C . VAL A 1 522 ? -16.703 2.195 25.047 1 95.81 522 VAL A C 1
ATOM 4055 O O . VAL A 1 522 ? -15.656 1.845 25.594 1 95.81 522 VAL A O 1
ATOM 4058 N N . SER A 1 523 ? -16.984 1.763 23.828 1 95.94 523 SER A N 1
ATOM 4059 C CA . SER A 1 523 ? -16.062 1.108 22.906 1 95.94 523 SER A CA 1
ATOM 4060 C C . SER A 1 523 ? -15.953 1.87 21.594 1 95.94 523 SER A C 1
ATOM 4062 O O . SER A 1 523 ? -16.953 2.078 20.906 1 95.94 523 SER A O 1
ATOM 4064 N N . MET A 1 524 ? -14.773 2.348 21.297 1 97.25 524 MET A N 1
ATOM 4065 C CA . MET A 1 524 ? -14.523 3.104 20.078 1 97.25 524 MET A CA 1
ATOM 4066 C C . MET A 1 524 ? -13.352 2.52 19.312 1 97.25 524 MET A C 1
ATOM 4068 O O . MET A 1 524 ? -12.289 2.26 19.875 1 97.25 524 MET A O 1
ATOM 4072 N N . TYR A 1 525 ? -13.508 2.291 18.031 1 97.25 525 TYR A N 1
ATOM 4073 C CA . TYR A 1 525 ? -12.422 1.75 17.234 1 97.25 525 TYR A CA 1
ATOM 4074 C C . TYR A 1 525 ? -12.617 2.074 15.758 1 97.25 525 TYR A C 1
ATOM 4076 O O . TYR A 1 525 ? -13.719 2.443 15.336 1 97.25 525 TYR A O 1
ATOM 4084 N N . LEU A 1 526 ? -11.562 2.121 15.062 1 97.62 526 LEU A N 1
ATOM 4085 C CA . LEU A 1 526 ? -11.531 2.262 13.609 1 97.62 526 LEU A CA 1
ATOM 4086 C C . LEU A 1 526 ? -11.195 0.932 12.938 1 97.62 526 LEU A C 1
ATOM 4088 O O . LEU A 1 526 ? -10.266 0.238 13.359 1 97.62 526 LEU A O 1
ATOM 4092 N N . THR A 1 527 ? -11.969 0.499 11.969 1 97 527 THR A N 1
ATOM 4093 C CA . THR A 1 527 ? -11.773 -0.749 11.234 1 97 527 THR A CA 1
ATOM 4094 C C . THR A 1 527 ? -11.867 -0.517 9.734 1 97 527 THR A C 1
ATOM 4096 O O . THR A 1 527 ? -12.508 0.436 9.289 1 97 527 THR A O 1
ATOM 4099 N N . PRO A 1 528 ? -11.148 -1.317 8.984 1 96.19 528 PRO A N 1
ATOM 4100 C CA . PRO A 1 528 ? -11.227 -1.114 7.535 1 96.19 528 PRO A CA 1
ATOM 4101 C C . PRO A 1 528 ? -12.633 -1.343 6.98 1 96.19 528 PRO A C 1
ATOM 4103 O O . PRO A 1 528 ? -13.141 -0.525 6.211 1 96.19 528 PRO A O 1
ATOM 4106 N N . CYS A 1 529 ? -13.281 -2.463 7.305 1 96.31 529 CYS A N 1
ATOM 4107 C CA . CYS A 1 529 ? -14.641 -2.781 6.891 1 96.31 529 CYS A CA 1
ATOM 4108 C C . CYS A 1 529 ? -15.5 -3.17 8.086 1 96.31 529 CYS A C 1
ATOM 4110 O O . CYS A 1 529 ? -15.016 -3.814 9.016 1 96.31 529 CYS A O 1
ATOM 4112 N N . PHE A 1 530 ? -16.734 -2.73 8.008 1 95.38 530 PHE A N 1
ATOM 4113 C CA . PHE A 1 530 ? -17.625 -3.072 9.109 1 95.38 530 PHE A CA 1
ATOM 4114 C C . PHE A 1 530 ? -17.922 -4.566 9.125 1 95.38 530 PHE A C 1
ATOM 4116 O O . PHE A 1 530 ? -18.375 -5.125 8.117 1 95.38 530 PHE A O 1
ATOM 4123 N N . ASN A 1 531 ? -17.547 -5.25 10.195 1 94.19 531 ASN A N 1
ATOM 4124 C CA . ASN A 1 531 ? -17.75 -6.68 10.391 1 94.19 531 ASN A CA 1
ATOM 4125 C C . ASN A 1 531 ? -17.125 -7.492 9.266 1 94.19 531 ASN A C 1
ATOM 4127 O O . ASN A 1 531 ? -17.688 -8.484 8.812 1 94.19 531 ASN A O 1
ATOM 4131 N N . ASP A 1 532 ? -16.047 -7.031 8.711 1 94.19 532 ASP A N 1
ATOM 4132 C CA . ASP A 1 532 ? -15.32 -7.707 7.641 1 94.19 532 ASP A CA 1
ATOM 4133 C C . ASP A 1 532 ? -16.25 -8.047 6.477 1 94.19 532 ASP A C 1
ATOM 4135 O O . ASP A 1 532 ? -16.109 -9.102 5.852 1 94.19 532 ASP A O 1
ATOM 4139 N N . CYS A 1 533 ? -17.312 -7.281 6.312 1 95.19 533 CYS A N 1
ATOM 4140 C CA . CYS A 1 533 ? -18.25 -7.344 5.207 1 95.19 533 CYS A CA 1
ATOM 4141 C C . CYS A 1 533 ? -19.188 -8.547 5.352 1 95.19 533 CYS A C 1
ATOM 4143 O O . CYS A 1 533 ? -19.828 -8.961 4.387 1 95.19 533 CYS A O 1
ATOM 4145 N N . GLY A 1 534 ? -19.156 -9.266 6.422 1 92.62 534 GLY A N 1
ATOM 4146 C CA . GLY A 1 534 ? -20.078 -10.359 6.656 1 92.62 534 GLY A CA 1
ATOM 4147 C C . GLY A 1 534 ? -19.703 -11.625 5.914 1 92.62 534 GLY A C 1
ATOM 4148 O O . GLY A 1 534 ? -18.625 -11.711 5.324 1 92.62 534 GLY A O 1
ATOM 4149 N N . GLU A 1 535 ? -20.656 -12.586 5.848 1 90.62 535 GLU A N 1
ATOM 4150 C CA . GLU A 1 535 ? -20.438 -13.906 5.25 1 90.62 535 GLU A CA 1
ATOM 4151 C C . GLU A 1 535 ? -20.422 -13.82 3.727 1 90.62 535 GLU A C 1
ATOM 4153 O O . GLU A 1 535 ? -19.75 -14.609 3.064 1 90.62 535 GLU A O 1
ATOM 4158 N N . TYR A 1 536 ? -21.156 -12.914 3.205 1 93.81 536 TYR A N 1
ATOM 4159 C CA . TYR A 1 536 ? -21.297 -12.828 1.757 1 93.81 536 TYR A CA 1
ATOM 4160 C C . TYR A 1 536 ? -20.453 -11.695 1.186 1 93.81 536 TYR A C 1
ATOM 4162 O O . TYR A 1 536 ? -20.734 -11.203 0.088 1 93.81 536 TYR A O 1
ATOM 4170 N N . GLY A 1 537 ? -19.5 -11.211 2.008 1 94.25 537 GLY A N 1
ATOM 4171 C CA . GLY A 1 537 ? -18.656 -10.125 1.529 1 94.25 537 GLY A CA 1
ATOM 4172 C C . GLY A 1 537 ? -17.188 -10.336 1.832 1 94.25 537 GLY A C 1
ATOM 4173 O O . GLY A 1 537 ? -16.828 -11.172 2.666 1 94.25 537 GLY A O 1
ATOM 4174 N N . GLN A 1 538 ? -16.328 -9.664 1.062 1 92.94 538 GLN A N 1
ATOM 4175 C CA . GLN A 1 538 ? -14.891 -9.656 1.277 1 92.94 538 GLN A CA 1
ATOM 4176 C C . GLN A 1 538 ? -14.367 -8.227 1.419 1 92.94 538 GLN A C 1
ATOM 4178 O O . GLN A 1 538 ? -14.727 -7.348 0.631 1 92.94 538 GLN A O 1
ATOM 4183 N N . CYS A 1 539 ? -13.539 -8.016 2.48 1 95.69 539 CYS A N 1
ATOM 4184 C CA . CYS A 1 539 ? -12.953 -6.707 2.727 1 95.69 539 CYS A CA 1
ATOM 4185 C C . CYS A 1 539 ? -11.68 -6.516 1.91 1 95.69 539 CYS A C 1
ATOM 4187 O O . CYS A 1 539 ? -10.727 -7.281 2.055 1 95.69 539 CYS A O 1
ATOM 4189 N N . ASN A 1 540 ? -11.719 -5.516 1.089 1 95.69 540 ASN A N 1
ATOM 4190 C CA . ASN A 1 540 ? -10.57 -5.234 0.234 1 95.69 540 ASN A CA 1
ATOM 4191 C C . ASN A 1 540 ? -9.93 -3.896 0.581 1 95.69 540 ASN A C 1
ATOM 4193 O O . ASN A 1 540 ? -10.625 -2.918 0.848 1 95.69 540 ASN A O 1
ATOM 4197 N N . LEU A 1 541 ? -8.625 -3.904 0.658 1 93.75 541 LEU A N 1
ATOM 4198 C CA . LEU A 1 541 ? -7.867 -2.666 0.814 1 93.75 541 LEU A CA 1
ATOM 4199 C C . LEU A 1 541 ? -7.488 -2.084 -0.544 1 93.75 541 LEU A C 1
ATOM 4201 O O . LEU A 1 541 ? -6.859 -2.764 -1.36 1 93.75 541 LEU A O 1
ATOM 4205 N N . LEU A 1 542 ? -7.902 -0.914 -0.748 1 94.25 542 LEU A N 1
ATOM 4206 C CA . LEU A 1 542 ? -7.676 -0.206 -2.004 1 94.25 542 LEU A CA 1
ATOM 4207 C C . LEU A 1 542 ? -6.621 0.881 -1.831 1 94.25 542 LEU A C 1
ATOM 4209 O O . LEU A 1 542 ? -6.438 1.405 -0.73 1 94.25 542 LEU A O 1
ATOM 4213 N N . ARG A 1 543 ? -5.965 1.19 -2.947 1 91.19 543 ARG A N 1
ATOM 4214 C CA . ARG A 1 543 ? -4.891 2.174 -2.846 1 91.19 543 ARG A CA 1
ATOM 4215 C C . ARG A 1 543 ? -4.902 3.121 -4.043 1 91.19 543 ARG A C 1
ATOM 4217 O O . ARG A 1 543 ? -5.129 2.695 -5.176 1 91.19 543 ARG A O 1
ATOM 4224 N N . ARG A 1 544 ? -4.699 4.32 -3.787 1 90.62 544 ARG A N 1
ATOM 4225 C CA . ARG A 1 544 ? -4.371 5.355 -4.766 1 90.62 544 ARG A CA 1
ATOM 4226 C C . ARG A 1 544 ? -3.131 6.133 -4.336 1 90.62 544 ARG A C 1
ATOM 4228 O O . ARG A 1 544 ? -3.176 6.902 -3.371 1 90.62 544 ARG A O 1
ATOM 4235 N N . HIS A 1 545 ? -2.074 5.883 -5.105 1 87.44 545 HIS A N 1
ATOM 4236 C CA . HIS A 1 545 ? -0.786 6.434 -4.703 1 87.44 545 HIS A CA 1
ATOM 4237 C C . HIS A 1 545 ? -0.438 6.031 -3.273 1 87.44 545 HIS A C 1
ATOM 4239 O O . HIS A 1 545 ? -0.384 4.84 -2.955 1 87.44 545 HIS A O 1
ATOM 4245 N N . GLY A 1 546 ? -0.253 6.941 -2.453 1 86.69 546 GLY A N 1
ATOM 4246 C CA . GLY A 1 546 ? 0.107 6.633 -1.077 1 86.69 546 GLY A CA 1
ATOM 4247 C C . GLY A 1 546 ? -1.087 6.59 -0.143 1 86.69 546 GLY A C 1
ATOM 4248 O O . GLY A 1 546 ? -0.935 6.344 1.056 1 86.69 546 GLY A O 1
ATOM 4249 N N . TYR A 1 547 ? -2.25 6.691 -0.604 1 92.19 547 TYR A N 1
ATOM 4250 C CA . TYR A 1 547 ? -3.457 6.703 0.217 1 92.19 547 TYR A CA 1
ATOM 4251 C C . TYR A 1 547 ? -4.148 5.344 0.184 1 92.19 547 TYR A C 1
ATOM 4253 O O . TYR A 1 547 ? -4.332 4.762 -0.886 1 92.19 547 TYR A O 1
ATOM 4261 N N . LEU A 1 548 ? -4.555 4.887 1.393 1 93.12 548 LEU A N 1
ATOM 4262 C CA . LEU A 1 548 ? -5.211 3.59 1.516 1 93.12 548 LEU A CA 1
ATOM 4263 C C . LEU A 1 548 ? -6.633 3.748 2.041 1 93.12 548 LEU A C 1
ATOM 4265 O O . LEU A 1 548 ? -6.883 4.559 2.934 1 93.12 548 LEU A O 1
ATOM 4269 N N . TYR A 1 549 ? -7.555 3.02 1.467 1 95.44 549 TYR A N 1
ATOM 4270 C CA . TYR A 1 549 ? -8.945 2.977 1.91 1 95.44 549 TYR A CA 1
ATOM 4271 C C . TYR A 1 549 ? -9.547 1.597 1.679 1 95.44 549 TYR A C 1
ATOM 4273 O O . TYR A 1 549 ? -8.953 0.757 1 1 95.44 549 TYR A O 1
ATOM 4281 N N . ALA A 1 550 ? -10.625 1.295 2.357 1 96.62 550 ALA A N 1
ATOM 4282 C CA . ALA A 1 550 ? -11.172 -0.057 2.309 1 96.62 550 ALA A CA 1
ATOM 4283 C C . ALA A 1 550 ? -12.594 -0.051 1.754 1 96.62 550 ALA A C 1
ATOM 4285 O O . ALA A 1 550 ? -13.258 0.99 1.731 1 96.62 550 ALA A O 1
ATOM 4286 N N . GLY A 1 551 ? -13.016 -1.174 1.2 1 96.19 551 GLY A N 1
ATOM 4287 C CA . GLY A 1 551 ? -14.367 -1.396 0.701 1 96.19 551 GLY A CA 1
ATOM 4288 C C . GLY A 1 551 ? -14.758 -2.861 0.669 1 96.19 551 GLY A C 1
ATOM 4289 O O . GLY A 1 551 ? -13.891 -3.74 0.73 1 96.19 551 GLY A O 1
ATOM 4290 N N . CYS A 1 552 ? -16.062 -3.078 0.593 1 96.5 552 CYS A N 1
ATOM 4291 C CA . CYS A 1 552 ? -16.594 -4.441 0.595 1 96.5 552 CYS A CA 1
ATOM 4292 C C . CYS A 1 552 ? -17.031 -4.859 -0.803 1 96.5 552 CYS A C 1
ATOM 4294 O O . CYS A 1 552 ? -17.703 -4.102 -1.496 1 96.5 552 CYS A O 1
ATOM 4296 N N . SER A 1 553 ? -16.547 -5.996 -1.263 1 94.69 553 SER A N 1
ATOM 4297 C CA . SER A 1 553 ? -17.094 -6.664 -2.439 1 94.69 553 SER A CA 1
ATOM 4298 C C . SER A 1 553 ? -18.062 -7.777 -2.043 1 94.69 553 SER A C 1
ATOM 4300 O O . SER A 1 553 ? -17.719 -8.641 -1.233 1 94.69 553 SER A O 1
ATOM 4302 N N . CYS A 1 554 ? -19.234 -7.766 -2.58 1 94.88 554 CYS A N 1
ATOM 4303 C CA . CYS A 1 554 ? -20.297 -8.68 -2.148 1 94.88 554 CYS A CA 1
ATOM 4304 C C . CYS A 1 554 ? -20.5 -9.789 -3.17 1 94.88 554 CYS A C 1
ATOM 4306 O O . CYS A 1 554 ? -20.156 -9.633 -4.344 1 94.88 554 CYS A O 1
ATOM 4308 N N . LYS A 1 555 ? -21.031 -10.891 -2.645 1 91.25 555 LYS A N 1
ATOM 4309 C CA . LYS A 1 555 ? -21.281 -12.062 -3.486 1 91.25 555 LYS A CA 1
ATOM 4310 C C . LYS A 1 555 ? -22.719 -12.562 -3.314 1 91.25 555 LYS A C 1
ATOM 4312 O O . LYS A 1 555 ? -23.422 -12.156 -2.385 1 91.25 555 LYS A O 1
ATOM 4317 N N . ALA A 1 556 ? -23.219 -13.359 -4.211 1 92.06 556 ALA A N 1
ATOM 4318 C CA . ALA A 1 556 ? -24.5 -14.055 -4.164 1 92.06 556 ALA A CA 1
ATOM 4319 C C . ALA A 1 556 ? -25.656 -13.07 -4.176 1 92.06 556 ALA A C 1
ATOM 4321 O O . ALA A 1 556 ? -26.656 -13.273 -3.488 1 92.06 556 ALA A O 1
ATOM 4322 N N . GLY A 1 557 ? -25.484 -11.938 -4.809 1 90.94 557 GLY A N 1
ATOM 4323 C CA . GLY A 1 557 ? -26.562 -10.977 -4.961 1 90.94 557 GLY A CA 1
ATOM 4324 C C . GLY A 1 557 ? -26.672 -10.008 -3.801 1 90.94 557 GLY A C 1
ATOM 4325 O O . GLY A 1 557 ? -27.453 -9.055 -3.852 1 90.94 557 GLY A O 1
ATOM 4326 N N . TRP A 1 558 ? -25.906 -10.289 -2.771 1 93.31 558 TRP A N 1
ATOM 4327 C CA . TRP A 1 558 ? -25.859 -9.312 -1.689 1 93.31 558 TRP A CA 1
ATOM 4328 C C . TRP A 1 558 ? -25.188 -8.023 -2.15 1 93.31 558 TRP A C 1
ATOM 4330 O O . TRP A 1 558 ? -24.359 -8.039 -3.068 1 93.31 558 TRP A O 1
ATOM 4340 N N . SER A 1 559 ? -25.656 -6.949 -1.582 1 94 559 SER A N 1
ATOM 4341 C CA . SER A 1 559 ? -25.094 -5.668 -2.004 1 94 559 SER A CA 1
ATOM 4342 C C . SER A 1 559 ? -25.047 -4.68 -0.843 1 94 559 SER A C 1
ATOM 4344 O O . SER A 1 559 ? -25.5 -4.988 0.263 1 94 559 SER A O 1
ATOM 4346 N N . GLY A 1 560 ? -24.375 -3.537 -1.128 1 92.88 560 GLY A N 1
ATOM 4347 C CA . GLY A 1 560 ? -24.266 -2.488 -0.127 1 92.88 560 GLY A CA 1
ATOM 4348 C C . GLY A 1 560 ? -22.844 -2.299 0.387 1 92.88 560 GLY A C 1
ATOM 4349 O O . GLY A 1 560 ? -21.922 -3 -0.037 1 92.88 560 GLY A O 1
ATOM 4350 N N . TRP A 1 561 ? -22.766 -1.387 1.365 1 93.69 561 TRP A N 1
ATOM 4351 C CA . TRP A 1 561 ? -21.469 -0.98 1.891 1 93.69 561 TRP A CA 1
ATOM 4352 C C . TRP A 1 561 ? -20.906 -2.039 2.836 1 93.69 561 TRP A C 1
ATOM 4354 O O . TRP A 1 561 ? -19.703 -2.047 3.127 1 93.69 561 TRP A O 1
ATOM 4364 N N . SER A 1 562 ? -21.766 -2.918 3.348 1 95.06 562 SER A N 1
ATOM 4365 C CA . SER A 1 562 ? -21.312 -3.982 4.242 1 95.06 562 SER A CA 1
ATOM 4366 C C . SER A 1 562 ? -21.953 -5.316 3.873 1 95.06 562 SER A C 1
ATOM 4368 O O . SER A 1 562 ? -22.016 -6.23 4.695 1 95.06 562 SER A O 1
ATOM 4370 N N . CYS A 1 563 ? -22.5 -5.391 2.68 1 95.75 563 CYS A N 1
ATOM 4371 C CA . CYS A 1 563 ? -23.141 -6.598 2.168 1 95.75 563 CYS A CA 1
ATOM 4372 C C . CYS A 1 563 ? -24.266 -7.051 3.086 1 95.75 563 CYS A C 1
ATOM 4374 O O . CYS A 1 563 ? -24.344 -8.227 3.457 1 95.75 563 CYS A O 1
ATOM 4376 N N . THR A 1 564 ? -25.062 -6.098 3.516 1 94.56 564 THR A N 1
ATOM 4377 C CA . THR A 1 564 ? -26.188 -6.379 4.398 1 94.56 564 THR A CA 1
ATOM 4378 C C . THR A 1 564 ? -27.516 -6.219 3.656 1 94.56 564 THR A C 1
ATOM 4380 O O . THR A 1 564 ? -28.578 -6.547 4.191 1 94.56 564 THR A O 1
ATOM 4383 N N . ASP A 1 565 ? -27.453 -5.641 2.461 1 95.44 565 ASP A N 1
ATOM 4384 C CA . ASP A 1 565 ? -28.672 -5.496 1.652 1 95.44 565 ASP A CA 1
ATOM 4385 C C . ASP A 1 565 ? -29.047 -6.82 0.998 1 95.44 565 ASP A C 1
ATOM 4387 O O . ASP A 1 565 ? -28.375 -7.285 0.079 1 95.44 565 ASP A O 1
ATOM 4391 N N . ASP A 1 566 ? -30.125 -7.379 1.326 1 93.62 566 ASP A N 1
ATOM 4392 C CA . ASP A 1 566 ? -30.531 -8.695 0.842 1 93.62 566 ASP A CA 1
ATOM 4393 C C . ASP A 1 566 ? -31.656 -8.578 -0.183 1 93.62 566 ASP A C 1
ATOM 4395 O O . ASP A 1 566 ? -32.344 -9.562 -0.478 1 93.62 566 ASP A O 1
ATOM 4399 N N . THR A 1 567 ? -31.906 -7.426 -0.732 1 93.75 567 THR A N 1
ATOM 4400 C CA . THR A 1 567 ? -33.031 -7.215 -1.662 1 93.75 567 THR A CA 1
ATOM 4401 C C . THR A 1 567 ? -32.875 -8.133 -2.873 1 93.75 567 THR A C 1
ATOM 4403 O O . THR A 1 567 ? -33.875 -8.664 -3.367 1 93.75 567 THR A O 1
ATOM 4406 N N . LYS A 1 568 ? -31.688 -8.297 -3.381 1 90.69 568 LYS A N 1
ATOM 4407 C CA . LYS A 1 568 ? -31.469 -9.156 -4.547 1 90.69 568 LYS A CA 1
ATOM 4408 C C . LYS A 1 568 ? -30.672 -10.398 -4.176 1 90.69 568 LYS A C 1
ATOM 4410 O O . LYS A 1 568 ? -30.094 -11.062 -5.047 1 90.69 568 LYS A O 1
ATOM 4415 N N . ALA A 1 569 ? -30.562 -10.672 -2.904 1 93.81 569 ALA A N 1
ATOM 4416 C CA . ALA A 1 569 ? -29.766 -11.797 -2.434 1 93.81 569 ALA A CA 1
ATOM 4417 C C . ALA A 1 569 ? -30.406 -13.125 -2.822 1 93.81 569 ALA A C 1
ATOM 4419 O O . ALA A 1 569 ? -31.625 -13.258 -2.811 1 93.81 569 ALA A O 1
ATOM 4420 N N . GLN A 1 570 ? -29.562 -14.086 -3.164 1 92.5 570 GLN A N 1
ATOM 4421 C CA . GLN A 1 570 ? -30.031 -15.422 -3.488 1 92.5 570 GLN A CA 1
ATOM 4422 C C . GLN A 1 570 ? -30.406 -16.203 -2.225 1 92.5 570 GLN A C 1
ATOM 4424 O O . GLN A 1 570 ? -29.719 -16.078 -1.202 1 92.5 570 GLN A O 1
ATOM 4429 N N . SER A 1 571 ? -31.469 -16.922 -2.332 1 93.12 571 SER A N 1
ATOM 4430 C CA . SER A 1 571 ? -31.844 -17.75 -1.198 1 93.12 571 SER A CA 1
ATOM 4431 C C . SER A 1 571 ? -30.828 -18.859 -0.953 1 93.12 571 SER A C 1
ATOM 4433 O O . SER A 1 571 ? -30.047 -19.203 -1.843 1 93.12 571 SER A O 1
ATOM 4435 N N . GLU A 1 572 ? -30.828 -19.359 0.275 1 92.75 572 GLU A N 1
ATOM 4436 C CA . GLU A 1 572 ? -29.938 -20.469 0.603 1 92.75 572 GLU A CA 1
ATOM 4437 C C . GLU A 1 572 ? -30.203 -21.688 -0.28 1 92.75 572 GLU A C 1
ATOM 4439 O O . GLU A 1 572 ? -29.281 -22.375 -0.685 1 92.75 572 GLU A O 1
ATOM 4444 N N . GLY A 1 573 ? -31.453 -21.953 -0.529 1 93.69 573 GLY A N 1
ATOM 4445 C CA . GLY A 1 573 ? -31.828 -23.047 -1.41 1 93.69 573 GLY A CA 1
ATOM 4446 C C . GLY A 1 573 ? -31.281 -22.891 -2.816 1 93.69 573 GLY A C 1
ATOM 4447 O O . GLY A 1 573 ? -30.781 -23.859 -3.408 1 93.69 573 GLY A O 1
ATOM 4448 N N . ALA A 1 574 ? -31.391 -21.703 -3.336 1 92.56 574 ALA A N 1
ATOM 4449 C CA . ALA A 1 574 ? -30.875 -21.438 -4.672 1 92.56 574 ALA A CA 1
ATOM 4450 C C . ALA A 1 574 ? -29.359 -21.609 -4.711 1 92.56 574 ALA A C 1
ATOM 4452 O O . ALA A 1 574 ? -28.797 -22.109 -5.695 1 92.56 574 ALA A O 1
ATOM 4453 N N . GLN A 1 575 ? -28.703 -21.141 -3.709 1 93.88 575 GLN A N 1
ATOM 4454 C CA . GLN A 1 575 ? -27.266 -21.297 -3.615 1 93.88 575 GLN A CA 1
ATOM 4455 C C . GLN A 1 575 ? -26.875 -22.766 -3.58 1 93.88 575 GLN A C 1
ATOM 4457 O O . GLN A 1 575 ? -25.938 -23.188 -4.281 1 93.88 575 GLN A O 1
ATOM 4462 N N . ASN A 1 576 ? -27.562 -23.516 -2.801 1 94.69 576 ASN A N 1
ATOM 4463 C CA . ASN A 1 576 ? -27.297 -24.953 -2.709 1 94.69 576 ASN A CA 1
ATOM 4464 C C . ASN A 1 576 ? -27.578 -25.656 -4.031 1 94.69 576 ASN A C 1
ATOM 4466 O O . ASN A 1 576 ? -26.844 -26.578 -4.418 1 94.69 576 ASN A O 1
ATOM 4470 N N . LEU A 1 577 ? -28.656 -25.297 -4.664 1 94.94 577 LEU A N 1
ATOM 4471 C CA . LEU A 1 577 ? -28.969 -25.875 -5.965 1 94.94 577 LEU A CA 1
ATOM 4472 C C . LEU A 1 577 ? -27.859 -25.609 -6.969 1 94.94 577 LEU A C 1
ATOM 4474 O O . LEU A 1 577 ? -27.469 -26.516 -7.719 1 94.94 577 LEU A O 1
ATOM 4478 N N . ALA A 1 578 ? -27.422 -24.375 -6.988 1 94.88 578 ALA A N 1
ATOM 4479 C CA . ALA A 1 578 ? -26.328 -24.031 -7.887 1 94.88 578 ALA A CA 1
ATOM 4480 C C . ALA A 1 578 ? -25.094 -24.859 -7.594 1 94.88 578 ALA A C 1
ATOM 4482 O O . ALA A 1 578 ? -24.453 -25.391 -8.508 1 94.88 578 ALA A O 1
ATOM 4483 N N . THR A 1 579 ? -24.75 -25.016 -6.309 1 96 579 THR A N 1
ATOM 4484 C CA . THR A 1 579 ? -23.594 -25.797 -5.895 1 96 579 THR A CA 1
ATOM 4485 C C . THR A 1 579 ? -23.766 -27.266 -6.309 1 96 579 THR A C 1
ATOM 4487 O O . THR A 1 579 ? -22.828 -27.875 -6.848 1 96 579 THR A O 1
ATOM 4490 N N . LEU A 1 580 ? -24.938 -27.781 -6.121 1 96.88 580 LEU A N 1
ATOM 4491 C CA . LEU A 1 580 ? -25.203 -29.188 -6.441 1 96.88 580 LEU A CA 1
ATOM 4492 C C . LEU A 1 580 ? -25.125 -29.422 -7.945 1 96.88 580 LEU A C 1
ATOM 4494 O O . LEU A 1 580 ? -24.578 -30.438 -8.391 1 96.88 580 LEU A O 1
ATOM 4498 N N . LEU A 1 581 ? -25.625 -28.516 -8.711 1 97.31 581 LEU A N 1
ATOM 4499 C CA . LEU A 1 581 ? -25.578 -28.656 -10.156 1 97.31 581 LEU A CA 1
ATOM 4500 C C . LEU A 1 581 ? -24.141 -28.625 -10.664 1 97.31 581 LEU A C 1
ATOM 4502 O O . LEU A 1 581 ? -23.719 -29.484 -11.43 1 97.31 581 LEU A O 1
ATOM 4506 N N . LEU A 1 582 ? -23.406 -27.656 -10.172 1 97.31 582 LEU A N 1
ATOM 4507 C CA . LEU A 1 582 ? -22.031 -27.484 -10.641 1 97.31 582 LEU A CA 1
ATOM 4508 C C . LEU A 1 582 ? -21.141 -28.625 -10.172 1 97.31 582 LEU A C 1
ATOM 4510 O O . LEU A 1 582 ? -20.219 -29.031 -10.883 1 97.31 582 LEU A O 1
ATOM 4514 N N . THR A 1 583 ? -21.391 -29.203 -9.016 1 97.5 583 THR A N 1
ATOM 4515 C CA . THR A 1 583 ? -20.562 -30.266 -8.477 1 97.5 583 THR A CA 1
ATOM 4516 C C . THR A 1 583 ? -21 -31.625 -9.008 1 97.5 583 THR A C 1
ATOM 4518 O O . THR A 1 583 ? -20.203 -32.375 -9.555 1 97.5 583 THR A O 1
ATOM 4521 N N . LEU A 1 584 ? -22.312 -31.922 -9.047 1 97.56 584 LEU A N 1
ATOM 4522 C CA . LEU A 1 584 ? -22.828 -33.25 -9.422 1 97.56 584 LEU A CA 1
ATOM 4523 C C . LEU A 1 584 ? -22.766 -33.438 -10.93 1 97.56 584 LEU A C 1
ATOM 4525 O O . LEU A 1 584 ? -22.719 -34.594 -11.406 1 97.56 584 LEU A O 1
ATOM 4529 N N . SER A 1 585 ? -22.766 -32.312 -11.648 1 97.81 585 SER A N 1
ATOM 4530 C CA . SER A 1 585 ? -22.641 -32.469 -13.094 1 97.81 585 SER A CA 1
ATOM 4531 C C . SER A 1 585 ? -21.344 -33.125 -13.484 1 97.81 585 SER A C 1
ATOM 4533 O O . SER A 1 585 ? -21.234 -33.75 -14.547 1 97.81 585 SER A O 1
ATOM 4535 N N . ASN A 1 586 ? -20.297 -33.094 -12.633 1 98.06 586 ASN A N 1
ATOM 4536 C CA . ASN A 1 586 ? -19.016 -33.719 -12.914 1 98.06 586 ASN A CA 1
ATOM 4537 C C . ASN A 1 586 ? -19.109 -35.219 -12.836 1 98.06 586 ASN A C 1
ATOM 4539 O O . ASN A 1 586 ? -18.25 -35.938 -13.359 1 98.06 586 ASN A O 1
ATOM 4543 N N . LEU A 1 587 ? -20.188 -35.781 -12.211 1 97.31 587 LEU A N 1
ATOM 4544 C CA . LEU A 1 587 ? -20.359 -37.219 -12.117 1 97.31 587 LEU A CA 1
ATOM 4545 C C . LEU A 1 587 ? -20.672 -37.812 -13.484 1 97.31 587 LEU A C 1
ATOM 4547 O O . LEU A 1 587 ? -20.562 -39.031 -13.664 1 97.31 587 LEU A O 1
ATOM 4551 N N . MET A 1 588 ? -20.953 -36.938 -14.391 1 96.69 588 MET A N 1
ATOM 4552 C CA . MET A 1 588 ? -21.219 -37.406 -15.75 1 96.69 588 MET A CA 1
ATOM 4553 C C . MET A 1 588 ? -19.938 -37.906 -16.406 1 96.69 588 MET A C 1
ATOM 4555 O O . MET A 1 588 ? -19.984 -38.5 -17.484 1 96.69 588 MET A O 1
ATOM 4559 N N . PHE A 1 589 ? -18.812 -37.812 -15.742 1 97.25 589 PHE A N 1
ATOM 4560 C CA . PHE A 1 589 ? -17.562 -38.406 -16.203 1 97.25 589 PHE A CA 1
ATOM 4561 C C . PHE A 1 589 ? -17.578 -39.906 -15.945 1 97.25 589 PHE A C 1
ATOM 4563 O O . PHE A 1 589 ? -16.766 -40.656 -16.516 1 97.25 589 PHE A O 1
ATOM 4570 N N . LEU A 1 590 ? -18.453 -40.406 -15.094 1 97.56 590 LEU A N 1
ATOM 4571 C CA . LEU A 1 590 ? -18.469 -41.812 -14.688 1 97.56 590 LEU A CA 1
ATOM 4572 C C . LEU A 1 590 ? -18.688 -42.719 -15.898 1 97.56 590 LEU A C 1
ATOM 4574 O O . LEU A 1 590 ? -17.953 -43.719 -16.078 1 97.56 590 LEU A O 1
ATOM 4578 N N . PRO A 1 591 ? -19.656 -42.438 -16.828 1 96 591 PRO A N 1
ATOM 4579 C CA . PRO A 1 591 ? -19.781 -43.281 -18.016 1 96 591 PRO A CA 1
ATOM 4580 C C . PRO A 1 591 ? -18.5 -43.312 -18.859 1 96 591 PRO A C 1
ATOM 4582 O O . PRO A 1 591 ? -18.125 -44.344 -19.375 1 96 591 PRO A O 1
ATOM 4585 N N . ALA A 1 592 ? -17.906 -42.125 -19 1 96.69 592 ALA A N 1
ATOM 4586 C CA . ALA A 1 592 ? -16.641 -42.062 -19.75 1 96.69 592 ALA A CA 1
ATOM 4587 C C . ALA A 1 592 ? -15.562 -42.906 -19.062 1 96.69 592 ALA A C 1
ATOM 4589 O O . ALA A 1 592 ? -14.797 -43.594 -19.734 1 96.69 592 ALA A O 1
ATOM 4590 N N . ILE A 1 593 ? -15.492 -42.938 -17.766 1 97.94 593 ILE A N 1
ATOM 4591 C CA . ILE A 1 593 ? -14.523 -43.719 -16.984 1 97.94 593 ILE A CA 1
ATOM 4592 C C . ILE A 1 593 ? -14.812 -45.188 -17.141 1 97.94 593 ILE A C 1
ATOM 4594 O O . ILE A 1 593 ? -13.898 -46 -17.359 1 97.94 593 ILE A O 1
ATOM 4598 N N . VAL A 1 594 ? -16.094 -45.594 -17.094 1 96.38 594 VAL A N 1
ATOM 4599 C CA . VAL A 1 594 ? -16.5 -47 -17.219 1 96.38 594 VAL A CA 1
ATOM 4600 C C . VAL A 1 594 ? -16.141 -47.5 -18.625 1 96.38 594 VAL A C 1
ATOM 4602 O O . VAL A 1 594 ? -15.602 -48.625 -18.766 1 96.38 594 VAL A O 1
ATOM 4605 N N . VAL A 1 595 ? -16.391 -46.656 -19.578 1 94.94 595 VAL A N 1
ATOM 4606 C CA . VAL A 1 595 ? -16.078 -47.031 -20.953 1 94.94 595 VAL A CA 1
ATOM 4607 C C . VAL A 1 595 ? -14.562 -47.156 -21.125 1 94.94 595 VAL A C 1
ATOM 4609 O O . VAL A 1 595 ? -14.07 -48.125 -21.75 1 94.94 595 VAL A O 1
ATOM 4612 N N . ALA A 1 596 ? -13.836 -46.219 -20.578 1 95.94 596 ALA A N 1
ATOM 4613 C CA . ALA A 1 596 ? -12.375 -46.25 -20.656 1 95.94 596 ALA A CA 1
ATOM 4614 C C . ALA A 1 596 ? -11.812 -47.5 -19.969 1 95.94 596 ALA A C 1
ATOM 4616 O O . ALA A 1 596 ? -10.93 -48.156 -20.516 1 95.94 596 ALA A O 1
ATOM 4617 N N . VAL A 1 597 ? -12.336 -47.875 -18.797 1 94.06 597 VAL A N 1
ATOM 4618 C CA . VAL A 1 597 ? -11.883 -49.031 -18.078 1 94.06 597 VAL A CA 1
ATOM 4619 C C . VAL A 1 597 ? -12.266 -50.312 -18.844 1 94.06 597 VAL A C 1
ATOM 4621 O O . VAL A 1 597 ? -11.461 -51.219 -18.984 1 94.06 597 VAL A O 1
ATOM 4624 N N . TYR A 1 598 ? -13.461 -50.281 -19.469 1 91.88 598 TYR A N 1
ATOM 4625 C CA . TYR A 1 598 ? -13.961 -51.406 -20.234 1 91.88 598 TYR A CA 1
ATOM 4626 C C . TYR A 1 598 ? -13.117 -51.656 -21.484 1 91.88 598 TYR A C 1
ATOM 4628 O O . TYR A 1 598 ? -12.852 -52.781 -21.844 1 91.88 598 TYR A O 1
ATOM 4636 N N . ARG A 1 599 ? -12.625 -50.625 -22.062 1 90.69 599 ARG A N 1
ATOM 4637 C CA . ARG A 1 599 ? -11.844 -50.719 -23.281 1 90.69 599 ARG A CA 1
ATOM 4638 C C . ARG A 1 599 ? -10.344 -50.75 -22.984 1 90.69 599 ARG A C 1
ATOM 4640 O O . ARG A 1 599 ? -9.516 -50.656 -23.891 1 90.69 599 ARG A O 1
ATOM 4647 N N . TYR A 1 600 ? -9.938 -50.75 -21.703 1 88.88 600 TYR A N 1
ATOM 4648 C CA . TYR A 1 600 ? -8.586 -50.969 -21.203 1 88.88 600 TYR A CA 1
ATOM 4649 C C . TYR A 1 600 ? -7.734 -49.719 -21.406 1 88.88 600 TYR A C 1
ATOM 4651 O O . TYR A 1 600 ? -6.539 -49.812 -21.688 1 88.88 600 TYR A O 1
ATOM 4659 N N . TYR A 1 601 ? -8.367 -48.594 -21.5 1 93.06 601 TYR A N 1
ATOM 4660 C CA . TYR A 1 601 ? -7.684 -47.312 -21.453 1 93.06 601 TYR A CA 1
ATOM 4661 C C . TYR A 1 601 ? -7.555 -46.812 -20.016 1 93.06 601 TYR A C 1
ATOM 4663 O O . TYR A 1 601 ? -8.195 -45.844 -19.625 1 93.06 601 TYR A O 1
ATOM 4671 N N . LEU A 1 602 ? -6.664 -47.438 -19.234 1 94.06 602 LEU A N 1
ATOM 4672 C CA . LEU A 1 602 ? -6.605 -47.25 -17.781 1 94.06 602 LEU A CA 1
ATOM 4673 C C . LEU A 1 602 ? -5.93 -45.938 -17.438 1 94.06 602 LEU A C 1
ATOM 4675 O O . LEU A 1 602 ? -6.301 -45.281 -16.469 1 94.06 602 LEU A O 1
ATOM 4679 N N . VAL A 1 603 ? -4.906 -45.531 -18.203 1 95.44 603 VAL A N 1
ATOM 4680 C CA . VAL A 1 603 ? -4.238 -44.25 -17.938 1 95.44 603 VAL A CA 1
ATOM 4681 C C . VAL A 1 603 ? -5.223 -43.125 -18.156 1 95.44 603 VAL A C 1
ATOM 4683 O O . VAL A 1 603 ? -5.324 -42.219 -17.328 1 95.44 603 VAL A O 1
ATOM 4686 N N . GLU A 1 604 ? -6 -43.156 -19.25 1 96.44 604 GLU A N 1
ATOM 4687 C CA . GLU A 1 604 ? -7.012 -42.156 -19.547 1 96.44 604 GLU A CA 1
ATOM 4688 C C . GLU A 1 604 ? -8.086 -42.094 -18.453 1 96.44 604 GLU A C 1
ATOM 4690 O O . GLU A 1 604 ? -8.492 -41.031 -18.016 1 96.44 604 GLU A O 1
ATOM 4695 N N . ALA A 1 605 ? -8.477 -43.344 -18.031 1 97.19 605 ALA A N 1
ATOM 4696 C CA . ALA A 1 605 ? -9.484 -43.406 -16.984 1 97.19 605 ALA A CA 1
ATOM 4697 C C . ALA A 1 605 ? -9.016 -42.719 -15.695 1 97.19 605 ALA A C 1
ATOM 4699 O O . ALA A 1 605 ? -9.797 -42.062 -15.031 1 97.19 605 ALA A O 1
ATOM 4700 N N . SER A 1 606 ? -7.781 -42.875 -15.375 1 97.5 606 SER A N 1
ATOM 4701 C CA . SER A 1 606 ? -7.242 -42.281 -14.164 1 97.5 606 SER A CA 1
ATOM 4702 C C . SER A 1 606 ? -7.227 -40.75 -14.273 1 97.5 606 SER A C 1
ATOM 4704 O O . SER A 1 606 ? -7.473 -40.062 -13.289 1 97.5 606 SER A O 1
ATOM 4706 N N . ILE A 1 607 ? -6.945 -40.25 -15.43 1 98.12 607 ILE A N 1
ATOM 4707 C CA . ILE A 1 607 ? -6.926 -38.812 -15.648 1 98.12 607 ILE A CA 1
ATOM 4708 C C . ILE A 1 607 ? -8.344 -38.25 -15.539 1 98.12 607 ILE A C 1
ATOM 4710 O O . ILE A 1 607 ? -8.555 -37.156 -14.969 1 98.12 607 ILE A O 1
ATOM 4714 N N . TYR A 1 608 ? -9.328 -39.062 -16.141 1 98.31 608 TYR A N 1
ATOM 4715 C CA . TYR A 1 608 ? -10.719 -38.656 -16.031 1 98.31 608 TYR A CA 1
ATOM 4716 C C . TYR A 1 608 ? -11.164 -38.594 -14.57 1 98.31 608 TYR A C 1
ATOM 4718 O O . TYR A 1 608 ? -11.922 -37.719 -14.164 1 98.31 608 TYR A O 1
ATOM 4726 N N . ILE A 1 609 ? -10.656 -39.562 -13.766 1 98.31 609 ILE A N 1
ATOM 4727 C CA . ILE A 1 609 ? -10.977 -39.594 -12.344 1 98.31 609 ILE A CA 1
ATOM 4728 C C . ILE A 1 609 ? -10.383 -38.344 -11.664 1 98.31 609 ILE A C 1
ATOM 4730 O O . ILE A 1 609 ? -11.039 -37.688 -10.844 1 98.31 609 ILE A O 1
ATOM 4734 N N . TYR A 1 610 ? -9.141 -38.062 -11.992 1 98.19 610 TYR A N 1
ATOM 4735 C CA . TYR A 1 610 ? -8.484 -36.875 -11.477 1 98.19 610 TYR A CA 1
ATOM 4736 C C . TYR A 1 610 ? -9.281 -35.625 -11.812 1 98.19 610 TYR A C 1
ATOM 4738 O O . TYR A 1 610 ? -9.531 -34.781 -10.938 1 98.19 610 TYR A O 1
ATOM 4746 N N . THR A 1 611 ? -9.719 -35.438 -13.047 1 98.12 611 THR A N 1
ATOM 4747 C CA . THR A 1 611 ? -10.453 -34.281 -13.516 1 98.12 611 THR A CA 1
ATOM 4748 C C . THR A 1 611 ? -11.805 -34.156 -12.812 1 98.12 611 THR A C 1
ATOM 4750 O O . THR A 1 611 ? -12.195 -33.094 -12.375 1 98.12 611 THR A O 1
ATOM 4753 N N . MET A 1 612 ? -12.484 -35.344 -12.766 1 98.25 612 MET A N 1
ATOM 4754 C CA . MET A 1 612 ? -13.781 -35.375 -12.094 1 98.25 612 MET A CA 1
ATOM 4755 C C . MET A 1 612 ? -13.656 -34.906 -10.641 1 98.25 612 MET A C 1
ATOM 4757 O O . MET A 1 612 ? -14.445 -34.094 -10.18 1 98.25 612 MET A O 1
ATOM 4761 N N . PHE A 1 613 ? -12.633 -35.375 -9.984 1 97.88 613 PHE A N 1
ATOM 4762 C CA . PHE A 1 613 ? -12.43 -35.094 -8.578 1 97.88 613 PHE A CA 1
ATOM 4763 C C . PHE A 1 613 ? -12.125 -33.594 -8.367 1 97.88 613 PHE A C 1
ATOM 4765 O O . PHE A 1 613 ? -12.812 -32.938 -7.598 1 97.88 613 PHE A O 1
ATOM 4772 N N . PHE A 1 614 ? -11.188 -33.062 -9.055 1 98.06 614 PHE A N 1
ATOM 4773 C CA . PHE A 1 614 ? -10.719 -31.703 -8.805 1 98.06 614 PHE A CA 1
ATOM 4774 C C . PHE A 1 614 ? -11.703 -30.672 -9.359 1 98.06 614 PHE A C 1
ATOM 4776 O O . PHE A 1 614 ? -11.859 -29.594 -8.797 1 98.06 614 PHE A O 1
ATOM 4783 N N . SER A 1 615 ? -12.406 -30.984 -10.445 1 97.81 615 SER A N 1
ATOM 4784 C CA . SER A 1 615 ? -13.445 -30.078 -10.922 1 97.81 615 SER A CA 1
ATOM 4785 C C . SER A 1 615 ? -14.602 -30 -9.93 1 97.81 615 SER A C 1
ATOM 4787 O O . SER A 1 615 ? -15.172 -28.922 -9.719 1 97.81 615 SER A O 1
ATOM 4789 N N . THR A 1 616 ? -14.914 -31.141 -9.305 1 98.19 616 THR A N 1
ATOM 4790 C CA . THR A 1 616 ? -15.984 -31.172 -8.312 1 98.19 616 THR A CA 1
ATOM 4791 C C . THR A 1 616 ? -15.648 -30.266 -7.125 1 98.19 616 THR A C 1
ATOM 4793 O O . THR A 1 616 ? -16.438 -29.406 -6.754 1 98.19 616 THR A O 1
ATOM 4796 N N . PHE A 1 617 ? -14.461 -30.344 -6.672 1 97.69 617 PHE A N 1
ATOM 4797 C CA . PHE A 1 617 ? -14.125 -29.641 -5.445 1 97.69 617 PHE A CA 1
ATOM 4798 C C . PHE A 1 617 ? -13.719 -28.203 -5.742 1 97.69 617 PHE A C 1
ATOM 4800 O O . PHE A 1 617 ? -13.789 -27.344 -4.863 1 97.69 617 PHE A O 1
ATOM 4807 N N . TYR A 1 618 ? -13.336 -27.984 -6.914 1 96.81 618 TYR A N 1
ATOM 4808 C CA . TYR A 1 618 ? -13.125 -26.594 -7.312 1 96.81 618 TYR A CA 1
ATOM 4809 C C . TYR A 1 618 ? -14.43 -25.812 -7.305 1 96.81 618 TYR A C 1
ATOM 4811 O O . TYR A 1 618 ? -14.508 -24.719 -6.754 1 96.81 618 TYR A O 1
ATOM 4819 N N . HIS A 1 619 ? -15.414 -26.406 -7.902 1 96.94 619 HIS A N 1
ATOM 4820 C CA . HIS A 1 619 ? -16.703 -25.734 -7.984 1 96.94 619 HIS A CA 1
ATOM 4821 C C . HIS A 1 619 ? -17.406 -25.719 -6.633 1 96.94 619 HIS A C 1
ATOM 4823 O O . HIS A 1 619 ? -18.281 -24.891 -6.387 1 96.94 619 HIS A O 1
ATOM 4829 N N . ALA A 1 620 ? -17.031 -26.672 -5.746 1 96.88 620 ALA A N 1
ATOM 4830 C CA . ALA A 1 620 ? -17.531 -26.594 -4.371 1 96.88 620 ALA A CA 1
ATOM 4831 C C . ALA A 1 620 ? -16.906 -25.422 -3.627 1 96.88 620 ALA A C 1
ATOM 4833 O O . ALA A 1 620 ? -17.562 -24.797 -2.781 1 96.88 620 ALA A O 1
ATOM 4834 N N . CYS A 1 621 ? -15.672 -25.141 -3.934 1 95.56 621 CYS A N 1
ATOM 4835 C CA . CYS A 1 621 ? -14.938 -24.078 -3.252 1 95.56 621 CYS A CA 1
ATOM 4836 C C . CYS A 1 621 ? -15.234 -22.719 -3.873 1 95.56 621 CYS A C 1
ATOM 4838 O O . CYS A 1 621 ? -15.125 -21.688 -3.205 1 95.56 621 CYS A O 1
ATOM 4840 N N . ASP A 1 622 ? -15.609 -22.641 -5.074 1 91.44 622 ASP A N 1
ATOM 4841 C CA . ASP A 1 622 ? -15.867 -21.406 -5.793 1 91.44 622 ASP A CA 1
ATOM 4842 C C . ASP A 1 622 ? -17.266 -20.875 -5.508 1 91.44 622 ASP A C 1
ATOM 4844 O O . ASP A 1 622 ? -17.766 -19.984 -6.203 1 91.44 622 ASP A O 1
ATOM 4848 N N . GLN A 1 623 ? -17.922 -21.359 -4.527 1 91.88 623 GLN A N 1
ATOM 4849 C CA . GLN A 1 623 ? -19.281 -20.938 -4.18 1 91.88 623 GLN A CA 1
ATOM 4850 C C . GLN A 1 623 ? -19.266 -19.844 -3.127 1 91.88 623 GLN A C 1
ATOM 4852 O O . GLN A 1 623 ? -18.266 -19.672 -2.418 1 91.88 623 GLN A O 1
ATOM 4857 N N . PRO A 1 624 ? -20.297 -19.047 -3.139 1 87.56 624 PRO A N 1
ATOM 4858 C CA . PRO A 1 624 ? -20.344 -17.953 -2.176 1 87.56 624 PRO A CA 1
ATOM 4859 C C . PRO A 1 624 ? -21.016 -18.328 -0.859 1 87.56 624 PRO A C 1
ATOM 4861 O O . PRO A 1 624 ? -21.828 -19.25 -0.827 1 87.56 624 PRO A O 1
ATOM 4864 N N . GLY A 1 625 ? -20.562 -17.688 0.216 1 87.94 625 GLY A N 1
ATOM 4865 C CA . GLY A 1 625 ? -21.312 -17.688 1.459 1 87.94 625 GLY A CA 1
ATOM 4866 C C . GLY A 1 625 ? -21.297 -19.016 2.174 1 87.94 625 GLY A C 1
ATOM 4867 O O . GLY A 1 625 ? -20.234 -19.594 2.406 1 87.94 625 GLY A O 1
ATOM 4868 N N . VAL A 1 626 ? -22.531 -19.5 2.379 1 87.38 626 VAL A N 1
ATOM 4869 C CA . VAL A 1 626 ? -22.719 -20.672 3.232 1 87.38 626 VAL A CA 1
ATOM 4870 C C . VAL A 1 626 ? -22.438 -21.953 2.438 1 87.38 626 VAL A C 1
ATOM 4872 O O . VAL A 1 626 ? -22.141 -23 3.016 1 87.38 626 VAL A O 1
ATOM 4875 N N . ALA A 1 627 ? -22.469 -21.859 1.135 1 91.44 627 ALA A N 1
ATOM 4876 C CA . ALA A 1 627 ? -22.359 -23.047 0.288 1 91.44 627 ALA A CA 1
ATOM 4877 C C . ALA A 1 627 ? -20.891 -23.359 -0.019 1 91.44 627 ALA A C 1
ATOM 4879 O O . ALA A 1 627 ? -20.594 -24.359 -0.686 1 91.44 627 ALA A O 1
ATOM 4880 N N . VAL A 1 628 ? -20 -22.609 0.528 1 92.19 628 VAL A N 1
ATOM 4881 C CA . VAL A 1 628 ? -18.594 -22.75 0.191 1 92.19 628 VAL A CA 1
ATOM 4882 C C . VAL A 1 628 ? -18.016 -23.953 0.929 1 92.19 628 VAL A C 1
ATOM 4884 O O . VAL A 1 628 ? -18.281 -24.156 2.117 1 92.19 628 VAL A O 1
ATOM 4887 N N . MET A 1 629 ? -17.281 -24.828 0.162 1 94.69 629 MET A N 1
ATOM 4888 C CA . MET A 1 629 ? -16.531 -25.938 0.743 1 94.69 629 MET A CA 1
ATOM 4889 C C . MET A 1 629 ? -15.164 -26.078 0.067 1 94.69 629 MET A C 1
ATOM 4891 O O . MET A 1 629 ? -15.078 -26.562 -1.061 1 94.69 629 MET A O 1
ATOM 4895 N N . CYS A 1 630 ? -14.133 -25.688 0.793 1 94.75 630 CYS A N 1
ATOM 4896 C CA . CYS A 1 630 ? -12.789 -25.75 0.239 1 94.75 630 CYS A CA 1
ATOM 4897 C C . CYS A 1 630 ? -11.953 -26.812 0.957 1 94.75 630 CYS A C 1
ATOM 4899 O O . CYS A 1 630 ? -11.727 -26.703 2.164 1 94.75 630 CYS A O 1
ATOM 4901 N N . ILE A 1 631 ? -11.508 -27.688 0.216 1 95.31 631 ILE A N 1
ATOM 4902 C CA . ILE A 1 631 ? -10.688 -28.734 0.812 1 95.31 631 ILE A CA 1
ATOM 4903 C C . ILE A 1 631 ? -9.219 -28.312 0.787 1 95.31 631 ILE A C 1
ATOM 4905 O O . ILE A 1 631 ? -8.383 -28.906 1.471 1 95.31 631 ILE A O 1
ATOM 4909 N N . MET A 1 632 ? -8.883 -27.375 -0.036 1 94.62 632 MET A N 1
ATOM 4910 C CA . MET A 1 632 ? -7.547 -26.797 -0.144 1 94.62 632 MET A CA 1
ATOM 4911 C C . MET A 1 632 ? -7.617 -25.375 -0.708 1 94.62 632 MET A C 1
ATOM 4913 O O . MET A 1 632 ? -8.703 -24.844 -0.916 1 94.62 632 MET A O 1
ATOM 4917 N N . ASP A 1 633 ? -6.477 -24.828 -0.872 1 93.5 633 ASP A N 1
ATOM 4918 C CA . ASP A 1 633 ? -6.41 -23.453 -1.354 1 93.5 633 ASP A CA 1
ATOM 4919 C C . ASP A 1 633 ? -7.148 -23.312 -2.684 1 93.5 633 ASP A C 1
ATOM 4921 O O . ASP A 1 633 ? -7.027 -24.156 -3.566 1 93.5 633 ASP A O 1
ATOM 4925 N N . TYR A 1 634 ? -7.945 -22.234 -2.809 1 93.5 634 TYR A N 1
ATOM 4926 C CA . TYR A 1 634 ? -8.773 -21.953 -3.98 1 93.5 634 TYR A CA 1
ATOM 4927 C C . TYR A 1 634 ? -7.926 -21.938 -5.246 1 93.5 634 TYR A C 1
ATOM 4929 O O . TYR A 1 634 ? -8.312 -22.5 -6.273 1 93.5 634 TYR A O 1
ATOM 4937 N N . ASP A 1 635 ? -6.762 -21.328 -5.215 1 93.5 635 ASP A N 1
ATOM 4938 C CA . ASP A 1 635 ? -5.887 -21.188 -6.379 1 93.5 635 ASP A CA 1
ATOM 4939 C C . ASP A 1 635 ? -5.375 -22.547 -6.852 1 93.5 635 ASP A C 1
ATOM 4941 O O . ASP A 1 635 ? -5.305 -22.812 -8.055 1 93.5 635 ASP A O 1
ATOM 4945 N N . THR A 1 636 ? -5.039 -23.344 -5.969 1 95.75 636 THR A N 1
ATOM 4946 C CA . THR A 1 636 ? -4.543 -24.672 -6.312 1 95.75 636 THR A CA 1
ATOM 4947 C C . THR A 1 636 ? -5.656 -25.516 -6.906 1 95.75 636 THR A C 1
ATOM 4949 O O . THR A 1 636 ? -5.438 -26.25 -7.879 1 95.75 636 THR A O 1
ATOM 4952 N N . LEU A 1 637 ? -6.84 -25.438 -6.324 1 96.94 637 LEU A N 1
ATOM 4953 C CA . LEU A 1 637 ? -7.977 -26.172 -6.855 1 96.94 637 LEU A CA 1
ATOM 4954 C C . LEU A 1 637 ? -8.297 -25.734 -8.281 1 96.94 637 LEU A C 1
ATOM 4956 O O . LEU A 1 637 ? -8.57 -26.562 -9.148 1 96.94 637 LEU A O 1
ATOM 4960 N N . GLN A 1 638 ? -8.242 -24.453 -8.516 1 96.31 638 GLN A N 1
ATOM 4961 C CA . GLN A 1 638 ? -8.477 -23.922 -9.852 1 96.31 638 GLN A CA 1
ATOM 4962 C C . GLN A 1 638 ? -7.418 -24.422 -10.828 1 96.31 638 GLN A C 1
ATOM 4964 O O . GLN A 1 638 ? -7.742 -24.844 -11.945 1 96.31 638 GLN A O 1
ATOM 4969 N N . TYR A 1 639 ? -6.184 -24.438 -10.406 1 96.06 639 TYR A N 1
ATOM 4970 C CA . TYR A 1 639 ? -5.082 -24.906 -11.227 1 96.06 639 TYR A CA 1
ATOM 4971 C C . TYR A 1 639 ? -5.27 -26.375 -11.602 1 96.06 639 TYR A C 1
ATOM 4973 O O . TYR A 1 639 ? -5.109 -26.75 -12.766 1 96.06 639 TYR A O 1
ATOM 4981 N N . CYS A 1 640 ? -5.621 -27.141 -10.648 1 97.5 640 CYS A N 1
ATOM 4982 C CA . CYS A 1 640 ? -5.793 -28.562 -10.883 1 97.5 640 CYS A CA 1
ATOM 4983 C C . CYS A 1 640 ? -6.992 -28.828 -11.781 1 97.5 640 CYS A C 1
ATOM 4985 O O . CYS A 1 640 ? -6.961 -29.75 -12.609 1 97.5 640 CYS A O 1
ATOM 4987 N N . ASP A 1 641 ? -8.047 -28.094 -11.57 1 96.88 641 ASP A N 1
ATOM 4988 C CA . ASP A 1 641 ? -9.219 -28.219 -12.43 1 96.88 641 ASP A CA 1
ATOM 4989 C C . ASP A 1 641 ? -8.875 -27.906 -13.891 1 96.88 641 ASP A C 1
ATOM 4991 O O . ASP A 1 641 ? -9.195 -28.688 -14.781 1 96.88 641 ASP A O 1
ATOM 4995 N N . PHE A 1 642 ? -8.188 -26.844 -14.148 1 96.25 642 PHE A N 1
ATOM 4996 C CA . PHE A 1 642 ? -7.805 -26.484 -15.508 1 96.25 642 PHE A CA 1
ATOM 4997 C C . PHE A 1 642 ? -6.816 -27.5 -16.078 1 96.25 642 PHE A C 1
ATOM 4999 O O . PHE A 1 642 ? -6.938 -27.891 -17.234 1 96.25 642 PHE A O 1
ATOM 5006 N N . LEU A 1 643 ? -5.867 -27.859 -15.258 1 97.31 643 LEU A N 1
ATOM 5007 C CA . LEU A 1 643 ? -4.867 -28.844 -15.688 1 97.31 643 LEU A CA 1
ATOM 5008 C C . LEU A 1 643 ? -5.527 -30.172 -16.047 1 97.31 643 LEU A C 1
ATOM 5010 O O . LEU A 1 643 ? -5.297 -30.703 -17.141 1 97.31 643 LEU A O 1
ATOM 5014 N N . GLY A 1 644 ? -6.375 -30.625 -15.148 1 97.31 644 GLY A N 1
ATOM 5015 C CA . GLY A 1 644 ? -7.07 -31.875 -15.422 1 97.31 644 GLY A CA 1
ATOM 5016 C C . GLY A 1 644 ? -7.934 -31.812 -16.672 1 97.31 644 GLY A C 1
ATOM 5017 O O . GLY A 1 644 ? -7.965 -32.75 -17.453 1 97.31 644 GLY A O 1
ATOM 5018 N N . SER A 1 645 ? -8.594 -30.75 -16.859 1 95.81 645 SER A N 1
ATOM 5019 C CA . SER A 1 645 ? -9.484 -30.594 -18.016 1 95.81 645 SER A CA 1
ATOM 5020 C C . SER A 1 645 ? -8.703 -30.594 -19.312 1 95.81 645 SER A C 1
ATOM 5022 O O . SER A 1 645 ? -9.047 -31.312 -20.25 1 95.81 645 SER A O 1
ATOM 5024 N N . VAL A 1 646 ? -7.625 -29.859 -19.391 1 96.5 646 VAL A N 1
ATOM 5025 C CA . VAL A 1 646 ? -6.844 -29.781 -20.625 1 96.5 646 VAL A CA 1
ATOM 5026 C C . VAL A 1 646 ? -6.145 -31.109 -20.891 1 96.5 646 VAL A C 1
ATOM 5028 O O . VAL A 1 646 ? -6.105 -31.578 -22.031 1 96.5 646 VAL A O 1
ATOM 5031 N N . VAL A 1 647 ? -5.633 -31.719 -19.844 1 97.88 647 VAL A N 1
ATOM 5032 C CA . VAL A 1 647 ? -4.953 -33 -20 1 97.88 647 VAL A CA 1
ATOM 5033 C C . VAL A 1 647 ? -5.957 -34.062 -20.438 1 97.88 647 VAL A C 1
ATOM 5035 O O . VAL A 1 647 ? -5.629 -34.969 -21.234 1 97.88 647 VAL A O 1
ATOM 5038 N N . SER A 1 648 ? -7.188 -33.969 -19.938 1 97.31 648 SER A N 1
ATOM 5039 C CA . SER A 1 648 ? -8.219 -34.938 -20.344 1 97.31 648 SER A CA 1
ATOM 5040 C C . SER A 1 648 ? -8.5 -34.812 -21.844 1 97.31 648 SER A C 1
ATOM 5042 O O . SER A 1 648 ? -8.633 -35.812 -22.531 1 97.31 648 SER A O 1
ATOM 5044 N N . VAL A 1 649 ? -8.617 -33.625 -22.344 1 96.5 649 VAL A N 1
ATOM 5045 C CA . VAL A 1 649 ? -8.828 -33.438 -23.766 1 96.5 649 VAL A CA 1
ATOM 5046 C C . VAL A 1 649 ? -7.605 -33.938 -24.547 1 96.5 649 VAL A C 1
ATOM 5048 O O . VAL A 1 649 ? -7.738 -34.625 -25.547 1 96.5 649 VAL A O 1
ATOM 5051 N N . TRP A 1 650 ? -6.434 -33.625 -24.016 1 96.75 650 TRP A N 1
ATOM 5052 C CA . TRP A 1 650 ? -5.156 -34 -24.609 1 96.75 650 TRP A CA 1
ATOM 5053 C C . TRP A 1 650 ? -5.066 -35.5 -24.797 1 96.75 650 TRP A C 1
ATOM 5055 O O . TRP A 1 650 ? -4.816 -36 -25.891 1 96.75 650 TRP A O 1
ATOM 5065 N N . VAL A 1 651 ? -5.324 -36.312 -23.75 1 96.81 651 VAL A N 1
ATOM 5066 C CA . VAL A 1 651 ? -5.145 -37.75 -23.797 1 96.81 651 VAL A CA 1
ATOM 5067 C C . VAL A 1 651 ? -6.258 -38.375 -24.625 1 96.81 651 VAL A C 1
ATOM 5069 O O . VAL A 1 651 ? -6.043 -39.406 -25.281 1 96.81 651 VAL A O 1
ATOM 5072 N N . THR A 1 652 ? -7.477 -37.781 -24.609 1 96.69 652 THR A N 1
ATOM 5073 C CA . THR A 1 652 ? -8.57 -38.312 -25.406 1 96.69 652 THR A CA 1
ATOM 5074 C C . THR A 1 652 ? -8.258 -38.219 -26.906 1 96.69 652 THR A C 1
ATOM 5076 O O . THR A 1 652 ? -8.398 -39.188 -27.641 1 96.69 652 THR A O 1
ATOM 5079 N N . ILE A 1 653 ? -7.793 -37.094 -27.312 1 96.44 653 ILE A N 1
ATOM 5080 C CA . ILE A 1 653 ? -7.48 -36.875 -28.734 1 96.44 653 ILE A CA 1
ATOM 5081 C C . ILE A 1 653 ? -6.32 -37.781 -29.141 1 96.44 653 ILE A C 1
ATOM 5083 O O . ILE A 1 653 ? -6.352 -38.375 -30.219 1 96.44 653 ILE A O 1
ATOM 5087 N N . LEU A 1 654 ? -5.352 -37.906 -28.297 1 96.31 654 LEU A N 1
ATOM 5088 C CA . LEU A 1 654 ? -4.215 -38.75 -28.625 1 96.31 654 LEU A CA 1
ATOM 5089 C C . LEU A 1 654 ? -4.641 -40.219 -28.656 1 96.31 654 LEU A C 1
ATOM 5091 O O . LEU A 1 654 ? -4.102 -41 -29.453 1 96.31 654 LEU A O 1
ATOM 5095 N N . CYS A 1 655 ? -5.52 -40.594 -27.766 1 94 655 CYS A N 1
ATOM 5096 C CA . CYS A 1 655 ? -6.051 -41.969 -27.812 1 94 655 CYS A CA 1
ATOM 5097 C C . CYS A 1 655 ? -6.75 -42.219 -29.125 1 94 655 CYS A C 1
ATOM 5099 O O . CYS A 1 655 ? -6.625 -43.312 -29.688 1 94 655 CYS A O 1
ATOM 5101 N N . MET A 1 656 ? -7.422 -41.25 -29.625 1 93.81 656 MET A N 1
ATOM 5102 C CA . MET A 1 656 ? -8.125 -41.375 -30.891 1 93.81 656 MET A CA 1
ATOM 5103 C C . MET A 1 656 ? -7.137 -41.562 -32.031 1 93.81 656 MET A C 1
ATOM 5105 O O . MET A 1 656 ? -7.477 -42.125 -33.062 1 93.81 656 MET A O 1
ATOM 5109 N N . SER A 1 657 ? -5.934 -41.156 -31.875 1 93.19 657 SER A N 1
ATOM 5110 C CA . SER A 1 657 ? -4.93 -41.25 -32.938 1 93.19 657 SER A CA 1
ATOM 5111 C C . SER A 1 657 ? -4.438 -42.688 -33.062 1 93.19 657 SER A C 1
ATOM 5113 O O . SER A 1 657 ? -3.881 -43.062 -34.094 1 93.19 657 SER A O 1
ATOM 5115 N N . ARG A 1 658 ? -4.594 -43.531 -32.062 1 90.06 658 ARG A N 1
ATOM 5116 C CA . ARG A 1 658 ? -4.176 -44.906 -32.062 1 90.06 658 ARG A CA 1
ATOM 5117 C C . ARG A 1 658 ? -2.727 -45.062 -32.5 1 90.06 658 ARG A C 1
ATOM 5119 O O . ARG A 1 658 ? -2.41 -45.906 -33.344 1 90.06 658 ARG A O 1
ATOM 5126 N N . MET A 1 659 ? -1.953 -44.156 -31.984 1 88.88 659 MET A N 1
ATOM 5127 C CA . MET A 1 659 ? -0.522 -44.281 -32.25 1 88.88 659 MET A CA 1
ATOM 5128 C C . MET A 1 659 ? 0.118 -45.375 -31.422 1 88.88 659 MET A C 1
ATOM 5130 O O . MET A 1 659 ? -0.516 -45.906 -30.516 1 88.88 659 MET A O 1
ATOM 5134 N N . LYS A 1 660 ? 1.392 -45.719 -31.797 1 85.75 660 LYS A N 1
ATOM 5135 C CA . LYS A 1 660 ? 2.129 -46.75 -31.047 1 85.75 660 LYS A CA 1
ATOM 5136 C C . LYS A 1 660 ? 2.244 -46.375 -29.578 1 85.75 660 LYS A C 1
ATOM 5138 O O . LYS A 1 660 ? 2.348 -45.188 -29.234 1 85.75 660 LYS A O 1
ATOM 5143 N N . LYS A 1 661 ? 2.182 -47.312 -28.734 1 83.06 661 LYS A N 1
ATOM 5144 C CA . LYS A 1 661 ? 2.135 -47.125 -27.297 1 83.06 661 LYS A CA 1
ATOM 5145 C C . LYS A 1 661 ? 3.332 -46.344 -26.797 1 83.06 661 LYS A C 1
ATOM 5147 O O . LYS A 1 661 ? 3.193 -45.469 -25.906 1 83.06 661 LYS A O 1
ATOM 5152 N N . ILE A 1 662 ? 4.445 -46.594 -27.375 1 82.12 662 ILE A N 1
ATOM 5153 C CA . ILE A 1 662 ? 5.648 -45.906 -26.906 1 82.12 662 ILE A CA 1
ATOM 5154 C C . ILE A 1 662 ? 5.508 -44.406 -27.125 1 82.12 662 ILE A C 1
ATOM 5156 O O . ILE A 1 662 ? 5.789 -43.625 -26.219 1 82.12 662 ILE A O 1
ATOM 5160 N N . PHE A 1 663 ? 5.074 -44 -28.297 1 89.38 663 PHE A N 1
ATOM 5161 C CA . PHE A 1 663 ? 4.91 -42.594 -28.594 1 89.38 663 PHE A CA 1
ATOM 5162 C C . PHE A 1 663 ? 3.756 -42 -27.812 1 89.38 663 PHE A C 1
ATOM 5164 O O . PHE A 1 663 ? 3.82 -40.844 -27.391 1 89.38 663 PHE A O 1
ATOM 5171 N N . LYS A 1 664 ? 2.838 -42.844 -27.625 1 92.25 664 LYS A N 1
ATOM 5172 C CA . LYS A 1 664 ? 1.652 -42.406 -26.891 1 92.25 664 LYS A CA 1
ATOM 5173 C C . LYS A 1 664 ? 2.006 -41.938 -25.484 1 92.25 664 LYS A C 1
ATOM 5175 O O . LYS A 1 664 ? 1.651 -40.844 -25.062 1 92.25 664 LYS A O 1
ATOM 5180 N N . TYR A 1 665 ? 2.822 -42.719 -24.766 1 94.12 665 TYR A N 1
ATOM 5181 C CA . TYR A 1 665 ? 3.1 -42.438 -23.375 1 94.12 665 TYR A CA 1
ATOM 5182 C C . TYR A 1 665 ? 4.148 -41.344 -23.234 1 94.12 665 TYR A C 1
ATOM 5184 O O . TYR A 1 665 ? 4.137 -40.562 -22.266 1 94.12 665 TYR A O 1
ATOM 5192 N N . ILE A 1 666 ? 5.02 -41.219 -24.266 1 95.38 666 ILE A N 1
ATOM 5193 C CA . ILE A 1 666 ? 5.93 -40.094 -24.297 1 95.38 666 ILE A CA 1
ATOM 5194 C C . ILE A 1 666 ? 5.133 -38.781 -24.391 1 95.38 666 ILE A C 1
ATOM 5196 O O . ILE A 1 666 ? 5.367 -37.875 -23.625 1 95.38 666 ILE A O 1
ATOM 5200 N N . LEU A 1 667 ? 4.141 -38.781 -25.219 1 96.31 667 LEU A N 1
ATOM 5201 C CA . LEU A 1 667 ? 3.328 -37.594 -25.438 1 96.31 667 LEU A CA 1
ATOM 5202 C C . LEU A 1 667 ? 2.414 -37.344 -24.234 1 96.31 667 LEU A C 1
ATOM 5204 O O . LEU A 1 667 ? 2.137 -36.188 -23.891 1 96.31 667 LEU A O 1
ATOM 5208 N N . PHE A 1 668 ? 1.956 -38.438 -23.609 1 96.56 668 PHE A N 1
ATOM 5209 C CA . PHE A 1 668 ? 1.108 -38.281 -22.422 1 96.56 668 PHE A CA 1
ATOM 5210 C C . PHE A 1 668 ? 1.842 -37.531 -21.328 1 96.56 668 PHE A C 1
ATOM 5212 O O . PHE A 1 668 ? 1.326 -36.531 -20.797 1 96.56 668 PHE A O 1
ATOM 5219 N N . VAL A 1 669 ? 3.07 -37.906 -21.031 1 96.88 669 VAL A N 1
ATOM 5220 C CA . VAL A 1 669 ? 3.789 -37.344 -19.891 1 96.88 669 VAL A CA 1
ATOM 5221 C C . VAL A 1 669 ? 4.367 -35.969 -20.25 1 96.88 669 VAL A C 1
ATOM 5223 O O . VAL A 1 669 ? 4.191 -35 -19.516 1 96.88 669 VAL A O 1
ATOM 5226 N N . LEU A 1 670 ? 5 -35.906 -21.406 1 96.38 670 LEU A N 1
ATOM 5227 C CA . LEU A 1 670 ? 5.57 -34.625 -21.828 1 96.38 670 LEU A CA 1
ATOM 5228 C C . LEU A 1 670 ? 4.473 -33.594 -22.047 1 96.38 670 LEU A C 1
ATOM 5230 O O . LEU A 1 670 ? 4.648 -32.406 -21.719 1 96.38 670 LEU A O 1
ATOM 5234 N N . GLY A 1 671 ? 3.395 -34.031 -22.734 1 96.88 671 GLY A N 1
ATOM 5235 C CA . GLY A 1 671 ? 2.271 -33.125 -22.906 1 96.88 671 GLY A CA 1
ATOM 5236 C C . GLY A 1 671 ? 1.725 -32.594 -21.594 1 96.88 671 GLY A C 1
ATOM 5237 O O . GLY A 1 671 ? 1.439 -31.406 -21.469 1 96.88 671 GLY A O 1
ATOM 5238 N N . THR A 1 672 ? 1.636 -33.469 -20.625 1 97.75 672 THR A N 1
ATOM 5239 C CA . THR A 1 672 ? 1.155 -33.062 -19.297 1 97.75 672 THR A CA 1
ATOM 5240 C C . THR A 1 672 ? 2.098 -32.031 -18.672 1 97.75 672 THR A C 1
ATOM 5242 O O . THR A 1 672 ? 1.649 -31.062 -18.094 1 97.75 672 THR A O 1
ATOM 5245 N N . LEU A 1 673 ? 3.385 -32.281 -18.781 1 98.19 673 LEU A N 1
ATOM 5246 C CA . LEU A 1 673 ? 4.375 -31.375 -18.234 1 98.19 673 LEU A CA 1
ATOM 5247 C C . LEU A 1 673 ? 4.316 -30.016 -18.922 1 98.19 673 LEU A C 1
ATOM 5249 O O . LEU A 1 673 ? 4.367 -28.984 -18.266 1 98.19 673 LEU A O 1
ATOM 5253 N N . PHE A 1 674 ? 4.113 -30.031 -20.203 1 96.88 674 PHE A N 1
ATOM 5254 C CA . PHE A 1 674 ? 4.059 -28.781 -20.938 1 96.88 674 PHE A CA 1
ATOM 5255 C C . PHE A 1 674 ? 2.752 -28.047 -20.672 1 96.88 674 PHE A C 1
ATOM 5257 O O . PHE A 1 674 ? 2.725 -26.812 -20.625 1 96.88 674 PHE A O 1
ATOM 5264 N N . ILE A 1 675 ? 1.69 -28.797 -20.531 1 97.44 675 ILE A N 1
ATOM 5265 C CA . ILE A 1 675 ? 0.415 -28.172 -20.188 1 97.44 675 ILE A CA 1
ATOM 5266 C C . ILE A 1 675 ? 0.505 -27.547 -18.797 1 97.44 675 ILE A C 1
ATOM 5268 O O . ILE A 1 675 ? 0.004 -26.438 -18.578 1 97.44 675 ILE A O 1
ATOM 5272 N N . ALA A 1 676 ? 1.17 -28.234 -17.891 1 97.25 676 ALA A N 1
ATOM 5273 C CA . ALA A 1 676 ? 1.382 -27.672 -16.547 1 97.25 676 ALA A CA 1
ATOM 5274 C C . ALA A 1 676 ? 2.145 -26.359 -16.625 1 97.25 676 ALA A C 1
ATOM 5276 O O . ALA A 1 676 ? 1.799 -25.406 -15.93 1 97.25 676 ALA A O 1
ATOM 5277 N N . MET A 1 677 ? 3.115 -26.266 -17.438 1 95.81 677 MET A N 1
ATOM 5278 C CA . MET A 1 677 ? 3.893 -25.047 -17.625 1 95.81 677 MET A CA 1
ATOM 5279 C C . MET A 1 677 ? 3.031 -23.938 -18.219 1 95.81 677 MET A C 1
ATOM 5281 O O . MET A 1 677 ? 3.047 -22.812 -17.734 1 95.81 677 MET A O 1
ATOM 5285 N N . SER A 1 678 ? 2.232 -24.25 -19.18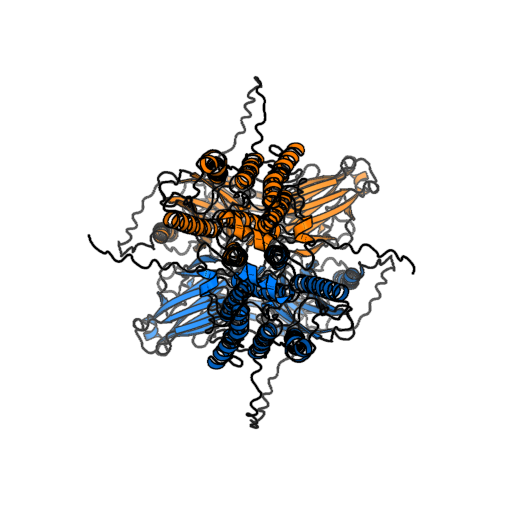8 1 94.81 678 SER A N 1
ATOM 5286 C CA . SER A 1 678 ? 1.399 -23.266 -19.875 1 94.81 678 SER A CA 1
ATOM 5287 C C . SER A 1 678 ? 0.374 -22.641 -18.938 1 94.81 678 SER A C 1
ATOM 5289 O O . SER A 1 678 ? 0.11 -21.438 -19.016 1 94.81 678 SER A O 1
ATOM 5291 N N . LEU A 1 679 ? -0.111 -23.484 -18.125 1 95.25 679 LEU A N 1
ATOM 5292 C CA . LEU A 1 679 ? -1.142 -23 -17.219 1 95.25 679 LEU A CA 1
ATOM 5293 C C . LEU A 1 679 ? -0.524 -22.203 -16.078 1 95.25 679 LEU A C 1
ATOM 5295 O O . LEU A 1 679 ? -1.188 -21.359 -15.477 1 95.25 679 LEU A O 1
ATOM 5299 N N . GLN A 1 680 ? 0.722 -22.531 -15.75 1 93.75 680 GLN A N 1
ATOM 5300 C CA . GLN A 1 680 ? 1.426 -21.734 -14.75 1 93.75 680 GLN A CA 1
ATOM 5301 C C . GLN A 1 680 ? 1.713 -20.328 -15.266 1 93.75 680 GLN A C 1
ATOM 5303 O O . GLN A 1 680 ? 1.72 -19.359 -14.492 1 93.75 680 GLN A O 1
ATOM 5308 N N . LEU A 1 681 ? 1.899 -20.234 -16.547 1 91.88 681 LEU A N 1
ATOM 5309 C CA . LEU A 1 681 ? 2.117 -18.922 -17.172 1 91.88 681 LEU A CA 1
ATOM 5310 C C . LEU A 1 681 ? 0.851 -18.078 -17.109 1 91.88 681 LEU A C 1
ATOM 5312 O O . LEU A 1 681 ? 0.882 -16.938 -16.641 1 91.88 681 LEU A O 1
ATOM 5316 N N . ASP A 1 682 ? -0.186 -18.625 -17.625 1 88.81 682 ASP A N 1
ATOM 5317 C CA . ASP A 1 682 ? -1.481 -17.953 -17.609 1 88.81 682 ASP A CA 1
ATOM 5318 C C . ASP A 1 682 ? -2.623 -18.953 -17.781 1 88.81 682 ASP A C 1
ATOM 5320 O O . ASP A 1 682 ? -2.822 -19.5 -18.859 1 88.81 682 ASP A O 1
ATOM 5324 N N . ARG A 1 683 ? -3.342 -19.156 -16.734 1 85.5 683 ARG A N 1
ATOM 5325 C CA . ARG A 1 683 ? -4.41 -20.156 -16.781 1 85.5 683 ARG A CA 1
ATOM 5326 C C . ARG A 1 683 ? -5.656 -19.594 -17.453 1 85.5 683 ARG A C 1
ATOM 5328 O O . ARG A 1 683 ? -6.516 -20.359 -17.906 1 85.5 683 ARG A O 1
ATOM 5335 N N . ARG A 1 684 ? -5.785 -18.344 -17.594 1 74.75 684 ARG A N 1
ATOM 5336 C CA . ARG A 1 684 ? -7.012 -17.766 -18.141 1 74.75 684 ARG A CA 1
ATOM 5337 C C . ARG A 1 684 ? -6.82 -17.312 -19.578 1 74.75 684 ARG A C 1
ATOM 5339 O O . ARG A 1 684 ? -7.773 -16.875 -20.234 1 74.75 684 ARG A O 1
ATOM 5346 N N . GLY A 1 685 ? -5.602 -17.594 -20.016 1 80.44 685 GLY A N 1
ATOM 5347 C CA . GLY A 1 685 ? -5.352 -17.25 -21.406 1 80.44 685 GLY A CA 1
ATOM 5348 C C . GLY A 1 685 ? -5.906 -18.266 -22.375 1 80.44 685 GLY A C 1
ATOM 5349 O O . GLY A 1 685 ? -5.746 -19.484 -22.172 1 80.44 685 GLY A O 1
ATOM 5350 N N . VAL A 1 686 ? -6.539 -17.844 -23.375 1 81.44 686 VAL A N 1
ATOM 5351 C CA . VAL A 1 686 ? -7.184 -18.719 -24.344 1 81.44 686 VAL A CA 1
ATOM 5352 C C . VAL A 1 686 ? -6.129 -19.594 -25.047 1 81.44 686 VAL A C 1
ATOM 5354 O O . VAL A 1 686 ? -6.324 -20.797 -25.219 1 81.44 686 VAL A O 1
ATOM 5357 N N . TRP A 1 687 ? -5.027 -19.016 -25.297 1 84.44 687 TRP A N 1
ATOM 5358 C CA . TRP A 1 687 ? -4.016 -19.75 -26.062 1 84.44 687 TRP A CA 1
ATOM 5359 C C . TRP A 1 687 ? -3.291 -20.75 -25.172 1 84.44 687 TRP A C 1
ATOM 5361 O O . TRP A 1 687 ? -2.789 -21.766 -25.656 1 84.44 687 TRP A O 1
ATOM 5371 N N . ASN A 1 688 ? -3.283 -20.516 -23.922 1 86.31 688 ASN A N 1
ATOM 5372 C CA . ASN A 1 688 ? -2.645 -21.453 -23 1 86.31 688 ASN A CA 1
ATOM 5373 C C . ASN A 1 688 ? -3.488 -22.703 -22.781 1 86.31 688 ASN A C 1
ATOM 5375 O O . ASN A 1 688 ? -2.955 -23.781 -22.484 1 86.31 688 ASN A O 1
ATOM 5379 N N . MET A 1 689 ? -4.742 -22.609 -23.078 1 86.12 689 MET A N 1
ATOM 5380 C CA . MET A 1 689 ? -5.633 -23.766 -22.953 1 86.12 689 MET A CA 1
ATOM 5381 C C . MET A 1 689 ? -5.863 -24.422 -24.312 1 86.12 689 MET A C 1
ATOM 5383 O O . MET A 1 689 ? -5.793 -25.641 -24.438 1 86.12 689 MET A O 1
ATOM 5387 N N . MET A 1 690 ? -5.996 -23.594 -25.312 1 87.81 690 MET A N 1
ATOM 5388 C CA . MET A 1 690 ? -6.34 -24.125 -26.625 1 87.81 690 MET A CA 1
ATOM 5389 C C . MET A 1 690 ? -5.094 -24.594 -27.359 1 87.81 690 MET A C 1
ATOM 5391 O O . MET A 1 690 ? -5.168 -25.5 -28.203 1 87.81 690 MET A O 1
ATOM 5395 N N . GLY A 1 691 ? -3.951 -24.047 -27.047 1 91.06 691 GLY A N 1
ATOM 5396 C CA . GLY A 1 691 ? -2.721 -24.391 -27.734 1 91.06 691 GLY A CA 1
ATOM 5397 C C . GLY A 1 691 ? -2.428 -25.891 -27.703 1 91.06 691 GLY A C 1
ATOM 5398 O O . GLY A 1 691 ? -2.34 -26.531 -28.75 1 91.06 691 GLY A O 1
ATOM 5399 N N . PRO A 1 692 ? -2.33 -26.453 -26.562 1 92.62 692 PRO A N 1
ATOM 5400 C CA . PRO A 1 692 ? -2.086 -27.891 -26.453 1 92.62 692 PRO A CA 1
ATOM 5401 C C . PRO A 1 692 ? -3.17 -28.734 -27.125 1 92.62 692 PRO A C 1
ATOM 5403 O O . PRO A 1 692 ? -2.869 -29.75 -27.75 1 92.62 692 PRO A O 1
ATOM 5406 N N . CYS A 1 693 ? -4.41 -28.344 -27.062 1 91.69 693 CYS A N 1
ATOM 5407 C CA . CYS A 1 693 ? -5.512 -29.078 -27.688 1 91.69 693 CYS A CA 1
ATOM 5408 C C . CYS A 1 693 ? -5.387 -29.062 -29.203 1 91.69 693 CYS A C 1
ATOM 5410 O O . CYS A 1 693 ? -5.586 -30.078 -29.859 1 91.69 693 CYS A O 1
ATOM 5412 N N . LEU A 1 694 ? -5.016 -27.938 -29.734 1 94.5 694 LEU A N 1
ATOM 5413 C CA . LEU A 1 694 ? -4.816 -27.812 -31.172 1 94.5 694 LEU A CA 1
ATOM 5414 C C . LEU A 1 694 ? -3.639 -28.672 -31.625 1 94.5 694 LEU A C 1
ATOM 5416 O O . LEU A 1 694 ? -3.688 -29.281 -32.688 1 94.5 694 LEU A O 1
ATOM 5420 N N . PHE A 1 695 ? -2.645 -28.703 -30.844 1 95.94 695 PHE A N 1
ATOM 5421 C CA . PHE A 1 695 ? -1.491 -29.531 -31.156 1 95.94 695 PHE A CA 1
ATOM 5422 C C . PHE A 1 695 ? -1.884 -31.016 -31.172 1 95.94 695 PHE A C 1
ATOM 5424 O O . PHE A 1 695 ? -1.467 -31.75 -32.062 1 95.94 695 PHE A O 1
ATOM 5431 N N . ALA A 1 696 ? -2.635 -31.422 -30.188 1 96.56 696 ALA A N 1
ATOM 5432 C CA . ALA A 1 696 ? -3.115 -32.812 -30.156 1 96.56 696 ALA A CA 1
ATOM 5433 C C . ALA A 1 696 ? -3.955 -33.125 -31.391 1 96.56 696 ALA A C 1
ATOM 5435 O O . ALA A 1 696 ? -3.848 -34.219 -31.953 1 96.56 696 ALA A O 1
ATOM 5436 N N . LEU A 1 697 ? -4.777 -32.188 -31.844 1 95.88 697 LEU A N 1
ATOM 5437 C CA . LEU A 1 697 ? -5.613 -32.375 -33.031 1 95.88 697 LEU A CA 1
ATOM 5438 C C . LEU A 1 697 ? -4.758 -32.531 -34.281 1 95.88 697 LEU A C 1
ATOM 5440 O O . LEU A 1 697 ? -5.059 -33.375 -35.156 1 95.88 697 LEU A O 1
ATOM 5444 N N . VAL A 1 698 ? -3.711 -31.797 -34.344 1 96.69 698 VAL A N 1
ATOM 5445 C CA . VAL A 1 698 ? -2.805 -31.891 -35.5 1 96.69 698 VAL A CA 1
ATOM 5446 C C . VAL A 1 698 ? -2.148 -33.281 -35.531 1 96.69 698 VAL A C 1
ATOM 5448 O O . VAL A 1 698 ? -2.021 -33.875 -36.594 1 96.69 698 VAL A O 1
ATOM 5451 N N . VAL A 1 699 ? -1.784 -33.75 -34.312 1 95.81 699 VAL A N 1
ATOM 5452 C CA . VAL A 1 699 ? -1.168 -35.062 -34.219 1 95.81 699 VAL A CA 1
ATOM 5453 C C . VAL A 1 699 ? -2.17 -36.125 -34.656 1 95.81 699 VAL A C 1
ATOM 5455 O O . VAL A 1 699 ? -1.826 -37.062 -35.406 1 95.81 699 VAL A O 1
ATOM 5458 N N . MET A 1 700 ? -3.373 -36.031 -34.219 1 95.69 700 MET A N 1
ATOM 5459 C CA . MET A 1 700 ? -4.406 -37 -34.562 1 95.69 700 MET A CA 1
ATOM 5460 C C . MET A 1 700 ? -4.676 -37 -36.062 1 95.69 700 MET A C 1
ATOM 5462 O O . MET A 1 700 ? -4.746 -38.062 -36.719 1 95.69 700 MET A O 1
ATOM 5466 N N . ILE A 1 701 ? -4.789 -35.812 -36.688 1 95.75 701 ILE A N 1
ATOM 5467 C CA . ILE A 1 701 ? -5.066 -35.688 -38.125 1 95.75 701 ILE A CA 1
ATOM 5468 C C . ILE A 1 701 ? -3.902 -36.25 -38.906 1 95.75 701 ILE A C 1
ATOM 5470 O O . ILE A 1 701 ? -4.109 -36.969 -39.906 1 95.75 701 ILE A O 1
ATOM 5474 N N . ALA A 1 702 ? -2.721 -36 -38.438 1 96.06 702 ALA A N 1
ATOM 5475 C CA . ALA A 1 702 ? -1.539 -36.531 -39.125 1 96.06 702 ALA A CA 1
ATOM 5476 C C . ALA A 1 702 ? -1.532 -38.062 -39.062 1 96.06 702 ALA A C 1
ATOM 5478 O O . ALA A 1 702 ? -1.209 -38.75 -40.062 1 96.06 702 ALA A O 1
ATOM 5479 N N . ALA A 1 703 ? -1.892 -38.625 -37.906 1 94.62 703 ALA A N 1
ATOM 5480 C CA . ALA A 1 703 ? -1.96 -40.062 -37.75 1 94.62 703 ALA A CA 1
ATOM 5481 C C . ALA A 1 703 ? -3.045 -40.656 -38.656 1 94.62 703 ALA A C 1
ATOM 5483 O O . ALA A 1 703 ? -2.816 -41.656 -39.344 1 94.62 703 ALA A O 1
ATOM 5484 N N . TRP A 1 704 ? -4.215 -40.062 -38.719 1 93.56 704 TRP A N 1
ATOM 5485 C CA . TRP A 1 704 ? -5.324 -40.562 -39.531 1 93.56 704 TRP A CA 1
ATOM 5486 C C . TRP A 1 704 ? -4.984 -40.5 -41.031 1 93.56 704 TRP A C 1
ATOM 5488 O O . TRP A 1 704 ? -5.336 -41.375 -41.781 1 93.56 704 TRP A O 1
ATOM 5498 N N . VAL A 1 705 ? -4.309 -39.406 -41.406 1 94.81 705 VAL A N 1
ATOM 5499 C CA . VAL A 1 705 ? -3.891 -39.281 -42.781 1 94.81 705 VAL A CA 1
ATOM 5500 C C . VAL A 1 705 ? -2.869 -40.344 -43.125 1 94.81 705 VAL A C 1
ATOM 5502 O O . VAL A 1 705 ? -2.941 -40.969 -44.188 1 94.81 705 VAL A O 1
ATOM 5505 N N . TYR A 1 706 ? -1.978 -40.562 -42.219 1 93.06 706 TYR A N 1
ATOM 5506 C CA . TYR A 1 706 ? -0.977 -41.594 -42.438 1 93.06 706 TYR A CA 1
ATOM 5507 C C . TYR A 1 706 ? -1.635 -42.969 -42.594 1 93.06 706 TYR A C 1
ATOM 5509 O O . TYR A 1 706 ? -1.297 -43.719 -43.5 1 93.06 706 TYR A O 1
ATOM 5517 N N . TYR A 1 707 ? -2.594 -43.281 -41.688 1 92.12 707 TYR A N 1
ATOM 5518 C CA . TYR A 1 707 ? -3.301 -44.531 -41.781 1 92.12 707 TYR A CA 1
ATOM 5519 C C . TYR A 1 707 ? -4.121 -44.656 -43.062 1 92.12 707 TYR A C 1
ATOM 5521 O O . TYR A 1 707 ? -4.211 -45.719 -43.656 1 92.12 707 TYR A O 1
ATOM 5529 N N . SER A 1 708 ? -4.68 -43.594 -43.469 1 93.19 708 SER A N 1
ATOM 5530 C CA . SER A 1 708 ? -5.473 -43.562 -44.688 1 93.19 708 SER A CA 1
ATOM 5531 C C . SER A 1 708 ? -4.598 -43.812 -45.906 1 93.19 708 SER A C 1
ATOM 5533 O O . SER A 1 708 ? -4.988 -44.562 -46.812 1 93.19 708 SER A O 1
ATOM 5535 N N . MET A 1 709 ? -3.508 -43.188 -45.875 1 93.75 709 MET A N 1
ATOM 5536 C CA . MET A 1 709 ? -2.586 -43.375 -47 1 93.75 709 MET A CA 1
ATOM 5537 C C . MET A 1 709 ? -2.062 -44.812 -47.031 1 93.75 709 MET A C 1
ATOM 5539 O O . MET A 1 709 ? -1.965 -45.406 -48.125 1 93.75 709 MET A O 1
ATOM 5543 N N . LYS A 1 710 ? -1.741 -45.281 -45.875 1 89.81 710 LYS A N 1
ATOM 5544 C CA . LYS A 1 710 ? -1.207 -46.625 -45.812 1 89.81 710 LYS A CA 1
ATOM 5545 C C . LYS A 1 710 ? -2.264 -47.656 -46.188 1 89.81 710 LYS A C 1
ATOM 5547 O O . LYS A 1 710 ? -1.958 -48.656 -46.875 1 89.81 710 LYS A O 1
ATOM 5552 N N . ARG A 1 711 ? -3.494 -47.438 -45.781 1 89.19 711 ARG A N 1
ATOM 5553 C CA . ARG A 1 711 ? -4.574 -48.375 -46.062 1 89.19 711 ARG A CA 1
ATOM 5554 C C . ARG A 1 711 ? -5.262 -48.031 -47.375 1 89.19 711 ARG A C 1
ATOM 5556 O O . ARG A 1 711 ? -6.082 -48.812 -47.875 1 89.19 711 ARG A O 1
ATOM 5563 N N . GLN A 1 712 ? -5 -46.875 -48.031 1 89.81 712 GLN A N 1
ATOM 5564 C CA . GLN A 1 712 ? -5.598 -46.375 -49.25 1 89.81 712 GLN A CA 1
ATOM 5565 C C . GLN A 1 712 ? -7.113 -46.25 -49.125 1 89.81 712 GLN A C 1
ATOM 5567 O O . GLN A 1 712 ? -7.848 -46.562 -50.062 1 89.81 712 GLN A O 1
ATOM 5572 N N . HIS A 1 713 ? -7.578 -46.125 -47.844 1 88.81 713 HIS A N 1
ATOM 5573 C CA . HIS A 1 713 ? -8.969 -45.875 -47.5 1 88.81 713 HIS A CA 1
ATOM 5574 C C . HIS A 1 713 ? -9.062 -44.875 -46.344 1 88.81 713 HIS A C 1
ATOM 5576 O O . HIS A 1 713 ? -8.133 -44.719 -45.562 1 88.81 713 HIS A O 1
ATOM 5582 N N . CYS A 1 714 ? -10.156 -44.25 -46.312 1 86.31 714 CYS A N 1
ATOM 5583 C CA . CYS A 1 714 ? -10.344 -43.25 -45.281 1 86.31 714 CYS A CA 1
ATOM 5584 C C . CYS A 1 714 ? -10.352 -43.906 -43.906 1 86.31 714 CYS A C 1
ATOM 5586 O O . CYS A 1 714 ? -10.992 -44.938 -43.688 1 86.31 714 CYS A O 1
ATOM 5588 N N . TYR A 1 715 ? -9.578 -43.5 -43.062 1 88.31 715 TYR A N 1
ATOM 5589 C CA . TYR A 1 715 ? -9.523 -43.969 -41.688 1 88.31 715 TYR A CA 1
ATOM 5590 C C . TYR A 1 715 ? -10.305 -43.062 -40.75 1 88.31 715 TYR A C 1
ATOM 5592 O O . TYR A 1 715 ? -10.156 -41.844 -40.812 1 88.31 715 TYR A O 1
ATOM 5600 N N . PRO A 1 716 ? -11.086 -43.438 -39.75 1 84.88 716 PRO A N 1
ATOM 5601 C CA . PRO A 1 716 ? -11.422 -44.844 -39.531 1 84.88 716 PRO A CA 1
ATOM 5602 C C . PRO A 1 716 ? -12.289 -45.406 -40.656 1 84.88 716 PRO A C 1
ATOM 5604 O O . PRO A 1 716 ? -13.109 -44.688 -41.219 1 84.88 716 PRO A O 1
ATOM 5607 N N . SER A 1 717 ? -12.258 -46.75 -41 1 82.69 717 SER A N 1
ATOM 5608 C CA . SER A 1 717 ? -12.836 -47.344 -42.219 1 82.69 717 SER A CA 1
ATOM 5609 C C . SER A 1 717 ? -14.305 -47.688 -42 1 82.69 717 SER A C 1
ATOM 5611 O O . SER A 1 717 ? -15.094 -47.656 -42.938 1 82.69 717 SER A O 1
ATOM 5613 N N . SER A 1 718 ? -14.734 -47.875 -40.75 1 85 718 SER A N 1
ATOM 5614 C CA . SER A 1 718 ? -16.109 -48.281 -40.531 1 85 718 SER A CA 1
ATOM 5615 C C . SER A 1 718 ? -17.062 -47.094 -40.531 1 85 718 SER A C 1
ATOM 5617 O O . SER A 1 718 ? -16.906 -46.188 -39.719 1 85 718 SER A O 1
ATOM 5619 N N . TRP A 1 719 ? -18.062 -47.031 -41.469 1 88.75 719 TRP A N 1
ATOM 5620 C CA . TRP A 1 719 ? -19.078 -45.969 -41.5 1 88.75 719 TRP A CA 1
ATOM 5621 C C . TRP A 1 719 ? -19.891 -45.938 -40.219 1 88.75 719 TRP A C 1
ATOM 5623 O O . TRP A 1 719 ? -20.344 -44.875 -39.781 1 88.75 719 TRP A O 1
ATOM 5633 N N . LYS A 1 720 ? -20.094 -47.156 -39.531 1 90 720 LYS A N 1
ATOM 5634 C CA . LYS A 1 720 ? -20.812 -47.25 -38.25 1 90 720 LYS A CA 1
ATOM 5635 C C . LYS A 1 720 ? -20.109 -46.438 -37.156 1 90 720 LYS A C 1
ATOM 5637 O O . LYS A 1 720 ? -20.75 -45.812 -36.344 1 90 720 LYS A O 1
ATOM 5642 N N . ARG A 1 721 ? -18.828 -46.5 -37.188 1 90.81 721 ARG A N 1
ATOM 5643 C CA . ARG A 1 721 ? -18.047 -45.719 -36.219 1 90.81 721 ARG A CA 1
ATOM 5644 C C . ARG A 1 721 ? -18.219 -44.219 -36.406 1 90.81 721 ARG A C 1
ATOM 5646 O O . ARG A 1 721 ? -18.312 -43.469 -35.438 1 90.81 721 ARG A O 1
ATOM 5653 N N . TRP A 1 722 ? -18.312 -43.75 -37.625 1 92.69 722 TRP A N 1
ATOM 5654 C CA . TRP A 1 722 ? -18.5 -42.344 -37.906 1 92.69 722 TRP A CA 1
ATOM 5655 C C . TRP A 1 722 ? -19.891 -41.875 -37.5 1 92.69 722 TRP A C 1
ATOM 5657 O O . TRP A 1 722 ? -20.031 -40.844 -36.812 1 92.69 722 TRP A O 1
ATOM 5667 N N . VAL A 1 723 ? -20.922 -42.625 -37.781 1 93.81 723 VAL A N 1
ATOM 5668 C CA . VAL A 1 723 ? -22.297 -42.156 -37.625 1 93.81 723 VAL A CA 1
ATOM 5669 C C . VAL A 1 723 ? -22.734 -42.344 -36.188 1 93.81 723 VAL A C 1
ATOM 5671 O O . VAL A 1 723 ? -23.438 -41.469 -35.625 1 93.81 723 VAL A O 1
ATOM 5674 N N . PHE A 1 724 ? -22.219 -43.375 -35.469 1 93.19 724 PHE A N 1
ATOM 5675 C CA . PHE A 1 724 ? -22.797 -43.688 -34.156 1 93.19 724 PHE A CA 1
ATOM 5676 C C . PHE A 1 724 ? -21.844 -43.219 -33.031 1 93.19 724 PHE A C 1
ATOM 5678 O O . PHE A 1 724 ? -22.25 -43.125 -31.875 1 93.19 724 PHE A O 1
ATOM 5685 N N . TYR A 1 725 ? -20.609 -42.875 -33.344 1 93.81 725 TYR A N 1
ATOM 5686 C CA . TYR A 1 725 ? -19.672 -42.562 -32.281 1 93.81 725 TYR A CA 1
ATOM 5687 C C . TYR A 1 725 ? -18.969 -41.219 -32.562 1 93.81 725 TYR A C 1
ATOM 5689 O O . TYR A 1 725 ? -19.219 -40.25 -31.875 1 93.81 725 TYR A O 1
ATOM 5697 N N . LEU A 1 726 ? -18.266 -41.062 -33.688 1 94.81 726 LEU A N 1
ATOM 5698 C CA . LEU A 1 726 ? -17.438 -39.875 -33.938 1 94.81 726 LEU A CA 1
ATOM 5699 C C . LEU A 1 726 ? -18.297 -38.656 -34.188 1 94.81 726 LEU A C 1
ATOM 5701 O O . LEU A 1 726 ? -18.031 -37.594 -33.594 1 94.81 726 LEU A O 1
ATOM 5705 N N . PHE A 1 727 ? -19.344 -38.781 -34.969 1 95.81 727 PHE A N 1
ATOM 5706 C CA . PHE A 1 727 ? -20.172 -37.625 -35.281 1 95.81 727 PHE A CA 1
ATOM 5707 C C . PHE A 1 727 ? -20.922 -37.188 -34.031 1 95.81 727 PHE A C 1
ATOM 5709 O O . PHE A 1 727 ? -20.906 -36 -33.688 1 95.81 727 PHE A O 1
ATOM 5716 N N . PRO A 1 728 ? -21.578 -38.094 -33.344 1 96 728 PRO A N 1
ATOM 5717 C CA . PRO A 1 728 ? -22.219 -37.656 -32.094 1 96 728 PRO A CA 1
ATOM 5718 C C . PRO A 1 728 ? -21.234 -37.094 -31.094 1 96 728 PRO A C 1
ATOM 5720 O O . PRO A 1 728 ? -21.531 -36.125 -30.406 1 96 728 PRO A O 1
ATOM 5723 N N . GLY A 1 729 ? -20.094 -37.688 -30.922 1 96.5 729 GLY A N 1
ATOM 5724 C CA . GLY A 1 729 ? -19.078 -37.188 -30.016 1 96.5 729 GLY A CA 1
ATOM 5725 C C . GLY A 1 729 ? -18.578 -35.812 -30.375 1 96.5 729 GLY A C 1
ATOM 5726 O O . GLY A 1 729 ? -18.484 -34.938 -29.5 1 96.5 729 GLY A O 1
ATOM 5727 N N . MET A 1 730 ? -18.359 -35.562 -31.609 1 95.94 730 MET A N 1
ATOM 5728 C CA . MET A 1 730 ? -17.875 -34.281 -32.062 1 95.94 730 MET A CA 1
ATOM 5729 C C . MET A 1 730 ? -18.969 -33.219 -31.922 1 95.94 730 MET A C 1
ATOM 5731 O O . MET A 1 730 ? -18.688 -32.062 -31.594 1 95.94 730 MET A O 1
ATOM 5735 N N . THR A 1 731 ? -20.156 -33.625 -32.219 1 96.81 731 THR A N 1
ATOM 5736 C CA . THR A 1 731 ? -21.266 -32.688 -32.094 1 96.81 731 THR A CA 1
ATOM 5737 C C . THR A 1 731 ? -21.453 -32.281 -30.625 1 96.81 731 THR A C 1
ATOM 5739 O O . THR A 1 731 ? -21.672 -31.094 -30.344 1 96.81 731 THR A O 1
ATOM 5742 N N . LEU A 1 732 ? -21.375 -33.25 -29.766 1 97.44 732 LEU A N 1
ATOM 5743 C CA . LEU A 1 732 ? -21.484 -32.938 -28.344 1 97.44 732 LEU A CA 1
ATOM 5744 C C . LEU A 1 732 ? -20.375 -31.984 -27.906 1 97.44 732 LEU A C 1
ATOM 5746 O O . LEU A 1 732 ? -20.641 -31.016 -27.188 1 97.44 732 LEU A O 1
ATOM 5750 N N . ALA A 1 733 ? -19.188 -32.156 -28.344 1 95.94 733 ALA A N 1
ATOM 5751 C CA . ALA A 1 733 ? -18.047 -31.328 -27.984 1 95.94 733 ALA A CA 1
ATOM 5752 C C . ALA A 1 733 ? -18.219 -29.906 -28.547 1 95.94 733 ALA A C 1
ATOM 5754 O O . ALA A 1 733 ? -17.922 -28.922 -27.859 1 95.94 733 ALA A O 1
ATOM 5755 N N . LEU A 1 734 ? -18.703 -29.844 -29.766 1 95.56 734 LEU A N 1
ATOM 5756 C CA . LEU A 1 734 ? -18.875 -28.547 -30.406 1 95.56 734 LEU A CA 1
ATOM 5757 C C . LEU A 1 734 ? -20 -27.766 -29.734 1 95.56 734 LEU A C 1
ATOM 5759 O O . LEU A 1 734 ? -19.891 -26.547 -29.578 1 95.56 734 LEU A O 1
ATOM 5763 N N . VAL A 1 735 ? -21.016 -28.422 -29.375 1 96.38 735 VAL A N 1
ATOM 5764 C CA . VAL A 1 735 ? -22.109 -27.75 -28.656 1 96.38 735 VAL A CA 1
ATOM 5765 C C . VAL A 1 735 ? -21.609 -27.281 -27.297 1 96.38 735 VAL A C 1
ATOM 5767 O O . VAL A 1 735 ? -21.953 -26.188 -26.859 1 96.38 735 VAL A O 1
ATOM 5770 N N . ALA A 1 736 ? -20.875 -28.125 -26.641 1 95.81 736 ALA A N 1
ATOM 5771 C CA . ALA A 1 736 ? -20.312 -27.75 -25.359 1 95.81 736 ALA A CA 1
ATOM 5772 C C . ALA A 1 736 ? -19.438 -26.5 -25.484 1 95.81 736 ALA A C 1
ATOM 5774 O O . ALA A 1 736 ? -19.562 -25.562 -24.688 1 95.81 736 ALA A O 1
ATOM 5775 N N . LEU A 1 737 ? -18.641 -26.438 -26.469 1 91.19 737 LEU A N 1
ATOM 5776 C CA . LEU A 1 737 ? -17.766 -25.312 -26.703 1 91.19 737 LEU A CA 1
ATOM 5777 C C . LEU A 1 737 ? -18.562 -24.047 -27.016 1 91.19 737 LEU A C 1
ATOM 5779 O O . LEU A 1 737 ? -18.203 -22.953 -26.594 1 91.19 737 LEU A O 1
ATOM 5783 N N . SER A 1 738 ? -19.625 -24.203 -27.703 1 91.56 738 SER A N 1
ATOM 5784 C CA . SER A 1 738 ? -20.5 -23.078 -28.047 1 91.56 738 SER A CA 1
ATOM 5785 C C . SER A 1 738 ? -21.188 -22.516 -26.812 1 91.56 738 SER A C 1
ATOM 5787 O O . SER A 1 738 ? -21.312 -21.297 -26.656 1 91.56 738 SER A O 1
ATOM 5789 N N . ILE A 1 739 ? -21.578 -23.391 -25.984 1 92.31 739 ILE A N 1
ATOM 5790 C CA . ILE A 1 739 ? -22.219 -22.969 -24.75 1 92.31 739 ILE A CA 1
ATOM 5791 C C . ILE A 1 739 ? -21.219 -22.203 -23.891 1 92.31 739 ILE A C 1
ATOM 5793 O O . ILE A 1 739 ? -21.531 -21.141 -23.344 1 92.31 739 ILE A O 1
ATOM 5797 N N . TYR A 1 740 ? -20.109 -22.672 -23.812 1 87.31 740 TYR A N 1
ATOM 5798 C CA . TYR A 1 740 ? -19.062 -22.078 -23 1 87.31 740 TYR A CA 1
ATOM 5799 C C . TYR A 1 740 ? -18.672 -20.703 -23.531 1 87.31 740 TYR A C 1
ATOM 5801 O O . TYR A 1 740 ? -18.5 -19.75 -22.766 1 87.31 740 TYR A O 1
ATOM 5809 N N . ALA A 1 741 ? -18.625 -20.453 -24.812 1 83.06 741 ALA A N 1
ATOM 5810 C CA . ALA A 1 741 ? -18.109 -19.234 -25.422 1 83.06 741 ALA A CA 1
ATOM 5811 C C . ALA A 1 741 ? -19.188 -18.188 -25.578 1 83.06 741 ALA A C 1
ATOM 5813 O O . ALA A 1 741 ? -18.938 -16.984 -25.406 1 83.06 741 ALA A O 1
ATOM 5814 N N . PHE A 1 742 ? -20.484 -18.656 -25.75 1 85.12 742 PHE A N 1
ATOM 5815 C CA . PHE A 1 742 ? -21.438 -17.656 -26.203 1 85.12 742 PHE A CA 1
ATOM 5816 C C . PHE A 1 742 ? -22.625 -17.562 -25.25 1 85.12 742 PHE A C 1
ATOM 5818 O O . PHE A 1 742 ? -23.344 -16.562 -25.234 1 85.12 742 PHE A O 1
ATOM 5825 N N . MET A 1 743 ? -22.797 -18.5 -24.453 1 86.38 743 MET A N 1
ATOM 5826 C CA . MET A 1 743 ? -24.062 -18.531 -23.719 1 86.38 743 MET A CA 1
ATOM 5827 C C . MET A 1 743 ? -23.828 -18.266 -22.234 1 86.38 743 MET A C 1
ATOM 5829 O O . MET A 1 743 ? -24.75 -17.875 -21.516 1 86.38 743 MET A O 1
ATOM 5833 N N . GLU A 1 744 ? -22.719 -18.453 -21.719 1 86.69 744 GLU A N 1
ATOM 5834 C CA . GLU A 1 744 ? -22.453 -18.359 -20.281 1 86.69 744 GLU A CA 1
ATOM 5835 C C . GLU A 1 744 ? -22.453 -16.906 -19.812 1 86.69 744 GLU A C 1
ATOM 5837 O O . GLU A 1 744 ? -21.719 -16.078 -20.359 1 86.69 744 GLU A O 1
ATOM 5842 N N . THR A 1 745 ? -23.391 -16.562 -18.875 1 82.25 745 THR A N 1
ATOM 5843 C CA . THR A 1 745 ? -23.469 -15.273 -18.188 1 82.25 745 THR A CA 1
ATOM 5844 C C . THR A 1 745 ? -23.375 -15.453 -16.672 1 82.25 745 THR A C 1
ATOM 5846 O O . THR A 1 745 ? -23.422 -16.578 -16.172 1 82.25 745 THR A O 1
ATOM 5849 N N . THR A 1 746 ? -23.266 -14.398 -15.992 1 78.69 746 THR A N 1
ATOM 5850 C CA . THR A 1 746 ? -23.141 -14.477 -14.539 1 78.69 746 THR A CA 1
ATOM 5851 C C . THR A 1 746 ? -24.438 -15 -13.906 1 78.69 746 THR A C 1
ATOM 5853 O O . THR A 1 746 ? -24.391 -15.719 -12.906 1 78.69 746 THR A O 1
ATOM 5856 N N . ASP A 1 747 ? -25.562 -14.773 -14.602 1 80.06 747 ASP A N 1
ATOM 5857 C CA . ASP A 1 747 ? -26.859 -15.141 -14.031 1 80.06 747 ASP A CA 1
ATOM 5858 C C . ASP A 1 747 ? -27.188 -16.609 -14.312 1 80.06 747 ASP A C 1
ATOM 5860 O O . ASP A 1 747 ? -27.844 -17.266 -13.508 1 80.06 747 ASP A O 1
ATOM 5864 N N . ASN A 1 748 ? -26.688 -17.078 -15.406 1 88.94 748 ASN A N 1
ATOM 5865 C CA . ASN A 1 748 ? -27.078 -18.422 -15.797 1 88.94 748 ASN A CA 1
ATOM 5866 C C . ASN A 1 748 ? -25.906 -19.406 -15.656 1 88.94 748 ASN A C 1
ATOM 5868 O O . ASN A 1 748 ? -26 -20.547 -16.109 1 88.94 748 ASN A O 1
ATOM 5872 N N . TYR A 1 749 ? -24.938 -19.047 -15.055 1 89.88 749 TYR A N 1
ATOM 5873 C CA . TYR A 1 749 ? -23.688 -19.781 -14.977 1 89.88 749 TYR A CA 1
ATOM 5874 C C . TYR A 1 749 ? -23.906 -21.172 -14.391 1 89.88 749 TYR A C 1
ATOM 5876 O O . TYR A 1 749 ? -23.391 -22.172 -14.906 1 89.88 749 TYR A O 1
ATOM 5884 N N . TYR A 1 750 ? -24.703 -21.375 -13.398 1 90.94 750 TYR A N 1
ATOM 5885 C CA . TYR A 1 750 ? -24.828 -22.625 -12.656 1 90.94 750 TYR A CA 1
ATOM 5886 C C . TYR A 1 750 ? -25.438 -23.719 -13.523 1 90.94 750 TYR A C 1
ATOM 5888 O O . TYR A 1 750 ? -25.016 -24.875 -13.461 1 90.94 750 TYR A O 1
ATOM 5896 N N . TYR A 1 751 ? -26.328 -23.328 -14.375 1 93.25 751 TYR A N 1
ATOM 5897 C CA . TYR A 1 751 ? -26.922 -24.406 -15.164 1 93.25 751 TYR A CA 1
ATOM 5898 C C . TYR A 1 751 ? -26.234 -24.516 -16.531 1 93.25 751 TYR A C 1
ATOM 5900 O O . TYR A 1 751 ? -26.125 -25.609 -17.078 1 93.25 751 TYR A O 1
ATOM 5908 N N . THR A 1 752 ? -25.75 -23.406 -17.109 1 94.62 752 THR A N 1
ATOM 5909 C CA . THR A 1 752 ? -25.047 -23.484 -18.391 1 94.62 752 THR A CA 1
ATOM 5910 C C . THR A 1 752 ? -23.719 -24.203 -18.234 1 94.62 752 THR A C 1
ATOM 5912 O O . THR A 1 752 ? -23.375 -25.062 -19.047 1 94.62 752 THR A O 1
ATOM 5915 N N . HIS A 1 753 ? -23 -23.891 -17.25 1 95.25 753 HIS A N 1
ATOM 5916 C CA . HIS A 1 753 ? -21.734 -24.547 -17.016 1 95.25 753 HIS A CA 1
ATOM 5917 C C . HIS A 1 753 ? -21.922 -26.016 -16.656 1 95.25 753 HIS A C 1
ATOM 5919 O O . HIS A 1 753 ? -21.125 -26.875 -17.047 1 95.25 753 HIS A O 1
ATOM 5925 N N . SER A 1 754 ? -22.969 -26.312 -15.93 1 97.19 754 SER A N 1
ATOM 5926 C CA . SER A 1 754 ? -23.312 -27.703 -15.641 1 97.19 754 SER A CA 1
ATOM 5927 C C . SER A 1 754 ? -23.594 -28.469 -16.922 1 97.19 754 SER A C 1
ATOM 5929 O O . SER A 1 754 ? -23.172 -29.625 -17.062 1 97.19 754 SER A O 1
ATOM 5931 N N . LEU A 1 755 ? -24.266 -27.828 -17.75 1 96.94 755 LEU A N 1
ATOM 5932 C CA . LEU A 1 755 ? -24.547 -28.453 -19.047 1 96.94 755 LEU A CA 1
ATOM 5933 C C . LEU A 1 755 ? -23.25 -28.672 -19.828 1 96.94 755 LEU A C 1
ATOM 5935 O O . LEU A 1 755 ? -23.094 -29.688 -20.5 1 96.94 755 LEU A O 1
ATOM 5939 N N . TRP A 1 756 ? -22.406 -27.734 -19.781 1 96.19 756 TRP A N 1
ATOM 5940 C CA . TRP A 1 756 ? -21.094 -27.875 -20.406 1 96.19 756 TRP A CA 1
ATOM 5941 C C . TRP A 1 756 ? -20.375 -29.109 -19.859 1 96.19 756 TRP A C 1
ATOM 5943 O O . TRP A 1 756 ? -19.828 -29.906 -20.625 1 96.19 756 TRP A O 1
ATOM 5953 N N . HIS A 1 757 ? -20.406 -29.406 -18.547 1 97.31 757 HIS A N 1
ATOM 5954 C CA . HIS A 1 757 ? -19.812 -30.594 -17.953 1 97.31 757 HIS A CA 1
ATOM 5955 C C . HIS A 1 757 ? -20.406 -31.859 -18.531 1 97.31 757 HIS A C 1
ATOM 5957 O O . HIS A 1 757 ? -19.672 -32.75 -18.953 1 97.31 757 HIS A O 1
ATOM 5963 N N . ILE A 1 758 ? -21.672 -31.875 -18.625 1 97.44 758 ILE A N 1
ATOM 5964 C CA . ILE A 1 758 ? -22.406 -33.062 -19.062 1 97.44 758 ILE A CA 1
ATOM 5965 C C . ILE A 1 758 ? -22.062 -33.375 -20.531 1 97.44 758 ILE A C 1
ATOM 5967 O O . ILE A 1 758 ? -21.797 -34.5 -20.875 1 97.44 758 ILE A O 1
ATOM 5971 N N . LEU A 1 759 ? -22.031 -32.344 -21.266 1 97.69 759 LEU A N 1
ATOM 5972 C CA . LEU A 1 759 ? -21.797 -32.531 -22.688 1 97.69 759 LEU A CA 1
ATOM 5973 C C . LEU A 1 759 ? -20.359 -32.938 -22.969 1 97.69 759 LEU A C 1
ATOM 5975 O O . LEU A 1 759 ? -20.109 -33.844 -23.766 1 97.69 759 LEU A O 1
ATOM 5979 N N . VAL A 1 760 ? -19.422 -32.312 -22.344 1 96.62 760 VAL A N 1
ATOM 5980 C CA . VAL A 1 760 ? -18.016 -32.625 -22.594 1 96.62 760 VAL A CA 1
ATOM 5981 C C . VAL A 1 760 ? -17.703 -34.031 -22.109 1 96.62 760 VAL A C 1
ATOM 5983 O O . VAL A 1 760 ? -17.031 -34.781 -22.797 1 96.62 760 VAL A O 1
ATOM 5986 N N . ALA A 1 761 ? -18.188 -34.375 -20.922 1 96.88 761 ALA A N 1
ATOM 5987 C CA . ALA A 1 761 ? -17.969 -35.688 -20.391 1 96.88 761 ALA A CA 1
ATOM 5988 C C . ALA A 1 761 ? -18.594 -36.781 -21.281 1 96.88 761 ALA A C 1
ATOM 5990 O O . ALA A 1 761 ? -17.969 -37.812 -21.547 1 96.88 761 ALA A O 1
ATOM 5991 N N . SER A 1 762 ? -19.797 -36.5 -21.766 1 96.12 762 SER A N 1
ATOM 5992 C CA . SER A 1 762 ? -20.484 -37.469 -22.641 1 96.12 762 SER A CA 1
ATOM 5993 C C . SER A 1 762 ? -19.766 -37.594 -23.984 1 96.12 762 SER A C 1
ATOM 5995 O O . SER A 1 762 ? -19.703 -38.688 -24.547 1 96.12 762 SER A O 1
ATOM 5997 N N . SER A 1 763 ? -19.234 -36.5 -24.422 1 97.38 763 SER A N 1
ATOM 5998 C CA . SER A 1 763 ? -18.516 -36.562 -25.688 1 97.38 763 SER A CA 1
ATOM 5999 C C . SER A 1 763 ? -17.312 -37.5 -25.609 1 97.38 763 SER A C 1
ATOM 6001 O O . SER A 1 763 ? -17.016 -38.188 -26.578 1 97.38 763 SER A O 1
ATOM 6003 N N . VAL A 1 764 ? -16.625 -37.594 -24.5 1 96.75 764 VAL A N 1
ATOM 6004 C CA . VAL A 1 764 ? -15.453 -38.406 -24.312 1 96.75 764 VAL A CA 1
ATOM 6005 C C . VAL A 1 764 ? -15.836 -39.906 -24.453 1 96.75 764 VAL A C 1
ATOM 6007 O O . VAL A 1 764 ? -15.102 -40.656 -25.062 1 96.75 764 VAL A O 1
ATOM 6010 N N . ALA A 1 765 ? -17 -40.312 -23.984 1 94.81 765 ALA A N 1
ATOM 6011 C CA . ALA A 1 765 ? -17.453 -41.688 -24.047 1 94.81 765 ALA A CA 1
ATOM 6012 C C . ALA A 1 765 ? -17.656 -42.125 -25.5 1 94.81 765 ALA A C 1
ATOM 6014 O O . ALA A 1 765 ? -17.422 -43.312 -25.844 1 94.81 765 ALA A O 1
ATOM 6015 N N . PHE A 1 766 ? -17.984 -41.188 -26.344 1 95.38 766 PHE A N 1
ATOM 6016 C CA . PHE A 1 766 ? -18.234 -41.5 -27.75 1 95.38 766 PHE A CA 1
ATOM 6017 C C . PHE A 1 766 ? -16.922 -41.5 -28.531 1 95.38 766 PHE A C 1
ATOM 6019 O O . PHE A 1 766 ? -16.75 -42.281 -29.484 1 95.38 766 PHE A O 1
ATOM 6026 N N . LEU A 1 767 ? -16.031 -40.688 -28.109 1 95.88 767 LEU A N 1
ATOM 6027 C CA . LEU A 1 767 ? -14.836 -40.438 -28.922 1 95.88 767 LEU A CA 1
ATOM 6028 C C . LEU A 1 767 ? -13.773 -41.5 -28.672 1 95.88 767 LEU A C 1
ATOM 6030 O O . LEU A 1 767 ? -12.898 -41.719 -29.5 1 95.88 767 LEU A O 1
ATOM 6034 N N . LEU A 1 768 ? -13.766 -42.219 -27.594 1 94.69 768 LEU A N 1
ATOM 6035 C CA . LEU A 1 768 ? -12.789 -43.281 -27.297 1 94.69 768 LEU A CA 1
ATOM 6036 C C . LEU A 1 768 ? -12.906 -44.438 -28.281 1 94.69 768 LEU A C 1
ATOM 6038 O O . LEU A 1 768 ? -14.008 -44.906 -28.562 1 94.69 768 LEU A O 1
ATOM 6042 N N . PRO A 1 769 ? -11.742 -44.875 -28.844 1 91.94 769 PRO A N 1
ATOM 6043 C CA . PRO A 1 769 ? -11.773 -45.938 -29.828 1 91.94 769 PRO A CA 1
ATOM 6044 C C . PRO A 1 769 ? -12.156 -47.281 -29.203 1 91.94 769 PRO A C 1
ATOM 6046 O O . PRO A 1 769 ? -12.008 -47.469 -27.984 1 91.94 769 PRO A O 1
ATOM 6049 N N . PRO A 1 770 ? -12.766 -48.156 -30.062 1 86.75 770 PRO A N 1
ATOM 6050 C CA . PRO A 1 770 ? -13.109 -49.5 -29.562 1 86.75 770 PRO A CA 1
ATOM 6051 C C . PRO A 1 770 ? -11.883 -50.344 -29.281 1 86.75 770 PRO A C 1
ATOM 6053 O O . PRO A 1 770 ? -10.781 -50.031 -29.719 1 86.75 770 PRO A O 1
ATOM 6056 N N . GLN A 1 771 ? -12.156 -51.344 -28.391 1 75.75 771 GLN A N 1
ATOM 6057 C CA . GLN A 1 771 ? -11.086 -52.25 -28.016 1 75.75 771 GLN A CA 1
ATOM 6058 C C . GLN A 1 771 ? -10.641 -53.094 -29.219 1 75.75 771 GLN A C 1
ATOM 6060 O O . GLN A 1 771 ? -11.438 -53.344 -30.125 1 75.75 771 GLN A O 1
ATOM 6065 N N . ASP A 1 772 ? -9.312 -53.406 -29.266 1 60.91 772 ASP A N 1
ATOM 6066 C CA . ASP A 1 772 ? -8.82 -54.312 -30.312 1 60.91 772 ASP A CA 1
ATOM 6067 C C . ASP A 1 772 ? -9.477 -55.688 -30.219 1 60.91 772 ASP A C 1
ATOM 6069 O O . ASP A 1 772 ? -9.789 -56.156 -29.109 1 60.91 772 ASP A O 1
ATOM 6073 N N . LYS A 1 773 ? -10.227 -56.281 -31.203 1 54.56 773 LYS A N 1
ATOM 6074 C CA . LYS A 1 773 ? -11.047 -57.5 -31.328 1 54.56 773 LYS A CA 1
ATOM 6075 C C . LYS A 1 773 ? -10.523 -58.594 -30.438 1 54.56 773 LYS A C 1
ATOM 6077 O O . LYS A 1 773 ? -11.297 -59.406 -29.922 1 54.56 773 LYS A O 1
ATOM 6082 N N . HIS A 1 774 ? -9.297 -58.906 -30.359 1 46.91 774 HIS A N 1
ATOM 6083 C CA . HIS A 1 774 ? -8.906 -60.188 -29.766 1 46.91 774 HIS A CA 1
ATOM 6084 C C . HIS A 1 774 ? -8.805 -60.062 -28.25 1 46.91 774 HIS A C 1
ATOM 6086 O O . HIS A 1 774 ? -8.445 -61.031 -27.578 1 46.91 774 HIS A O 1
ATOM 6092 N N . LYS A 1 775 ? -9.031 -58.969 -27.641 1 52.53 775 LYS A N 1
ATOM 6093 C CA . LYS A 1 775 ? -8.836 -58.906 -26.203 1 52.53 775 LYS A CA 1
ATOM 6094 C C . LYS A 1 775 ? -10.172 -58.938 -25.469 1 52.53 775 LYS A C 1
ATOM 6096 O O . LYS A 1 775 ? -11.109 -58.25 -25.828 1 52.53 775 LYS A O 1
ATOM 6101 N N . LYS A 1 776 ? -10.523 -60.125 -24.766 1 52.44 776 LYS A N 1
ATOM 6102 C CA . LYS A 1 776 ? -11.766 -60.281 -24.016 1 52.44 776 LYS A CA 1
ATOM 6103 C C . LYS A 1 776 ? -11.977 -59.156 -23.031 1 52.44 776 LYS A C 1
ATOM 6105 O O . LYS A 1 776 ? -11.055 -58.75 -22.312 1 52.44 776 LYS A O 1
ATOM 6110 N N . PRO A 1 777 ? -13.109 -58.656 -22.953 1 53.59 777 PRO A N 1
ATOM 6111 C CA . PRO A 1 777 ? -13.531 -57.594 -22.047 1 53.59 777 PRO A CA 1
ATOM 6112 C C . PRO A 1 777 ? -13.469 -58 -20.578 1 53.59 777 PRO A C 1
ATOM 6114 O O . PRO A 1 777 ? -13.609 -59.188 -20.266 1 53.59 777 PRO A O 1
ATOM 6117 N N . TRP A 1 778 ? -13.164 -57.188 -19.469 1 48.94 778 TRP A N 1
ATOM 6118 C CA . TRP A 1 778 ? -13.133 -57.375 -18.016 1 48.94 778 TRP A CA 1
ATOM 6119 C C . TRP A 1 778 ? -12.055 -58.375 -17.625 1 48.94 778 TRP A C 1
ATOM 6121 O O . TRP A 1 778 ? -12.055 -58.875 -16.484 1 48.94 778 TRP A O 1
ATOM 6131 N N . ALA A 1 779 ? -11.273 -58.938 -18.516 1 47.97 779 ALA A N 1
ATOM 6132 C CA . ALA A 1 779 ? -10.266 -59.938 -18.156 1 47.97 779 ALA A CA 1
ATOM 6133 C C . ALA A 1 779 ? -9.086 -59.312 -17.422 1 47.97 779 ALA A C 1
ATOM 6135 O O . ALA A 1 779 ? -7.93 -59.656 -17.672 1 47.97 779 ALA A O 1
ATOM 6136 N N . TRP A 1 780 ? -9.438 -58.281 -16.656 1 50.94 780 TRP A N 1
ATOM 6137 C CA . TRP A 1 780 ? -8.391 -57.594 -15.914 1 50.94 780 TRP A CA 1
ATOM 6138 C C . TRP A 1 780 ? -7.66 -58.562 -14.984 1 50.94 780 TRP A C 1
ATOM 6140 O O . TRP A 1 780 ? -6.453 -58.406 -14.773 1 50.94 780 TRP A O 1
ATOM 6150 N N . SER A 1 781 ? -8.539 -59.438 -14.352 1 49.03 781 SER A N 1
ATOM 6151 C CA . SER A 1 781 ? -7.93 -60.344 -13.406 1 49.03 781 SER A CA 1
ATOM 6152 C C . SER A 1 781 ? -6.879 -61.219 -14.078 1 49.03 781 SER A C 1
ATOM 6154 O O . SER A 1 781 ? -5.855 -61.562 -13.477 1 49.03 781 SER A O 1
ATOM 6156 N N . GLN A 1 782 ? -7.199 -61.625 -15.266 1 48.47 782 GLN A N 1
ATOM 6157 C CA . GLN A 1 782 ? -6.227 -62.5 -15.891 1 48.47 782 GLN A CA 1
ATOM 6158 C C . GLN A 1 782 ? -4.969 -61.75 -16.312 1 48.47 782 GLN A C 1
ATOM 6160 O O . GLN A 1 782 ? -3.867 -62.312 -16.266 1 48.47 782 GLN A O 1
ATOM 6165 N N . LYS A 1 783 ? -5.145 -60.5 -16.672 1 50.31 783 LYS A N 1
ATOM 6166 C CA . LYS A 1 783 ? -3.988 -59.719 -17.094 1 50.31 783 LYS A CA 1
ATOM 6167 C C . LYS A 1 783 ? -3.207 -59.219 -15.891 1 50.31 783 LYS A C 1
ATOM 6169 O O . LYS A 1 783 ? -1.982 -59.062 -15.953 1 50.31 783 LYS A O 1
ATOM 6174 N N . LEU A 1 784 ? -3.928 -58.812 -14.852 1 50.09 784 LEU A N 1
ATOM 6175 C CA . LEU A 1 784 ? -3.246 -58.344 -13.648 1 50.09 784 LEU A CA 1
ATOM 6176 C C . LEU A 1 784 ? -2.529 -59.5 -12.961 1 50.09 784 LEU A C 1
ATOM 6178 O O . LEU A 1 784 ? -1.5 -59.312 -12.305 1 50.09 784 LEU A O 1
ATOM 6182 N N . ILE A 1 785 ? -3.26 -60.781 -12.938 1 44.34 785 ILE A N 1
ATOM 6183 C CA . ILE A 1 785 ? -2.715 -61.938 -12.258 1 44.34 785 ILE A CA 1
ATOM 6184 C C . ILE A 1 785 ? -1.922 -62.781 -13.25 1 44.34 785 ILE A C 1
ATOM 6186 O O . ILE A 1 785 ? -1.563 -63.938 -12.953 1 44.34 785 ILE A O 1
ATOM 6190 N N . CYS A 1 786 ? -1.835 -62.375 -14.539 1 43.59 786 CYS A N 1
ATOM 6191 C CA . CYS A 1 786 ? -1.099 -63.312 -15.375 1 43.59 786 CYS A CA 1
ATOM 6192 C C . CYS A 1 786 ? 0.261 -63.625 -14.773 1 43.59 786 CYS A C 1
ATOM 6194 O O . CYS A 1 786 ? 1.046 -62.719 -14.477 1 43.59 786 CYS A O 1
ATOM 6196 N N . ARG A 1 787 ? 0.31 -64.75 -14.078 1 38.78 787 ARG A N 1
ATOM 6197 C CA . ARG A 1 787 ? 1.515 -65.438 -13.602 1 38.78 787 ARG A CA 1
ATOM 6198 C C . ARG A 1 787 ? 2.639 -65.312 -14.633 1 38.78 787 ARG A C 1
ATOM 6200 O O . ARG A 1 787 ? 2.391 -65 -15.805 1 38.78 787 ARG A O 1
ATOM 6207 N N . TYR A 1 788 ? 3.949 -65.688 -14.32 1 33.75 788 TYR A N 1
ATOM 6208 C CA . TYR A 1 788 ? 5.184 -65.562 -15.086 1 33.75 788 TYR A CA 1
ATOM 6209 C C . TYR A 1 788 ? 4.973 -66 -16.531 1 33.75 788 TYR A C 1
ATOM 6211 O O . TYR A 1 788 ? 5.781 -65.688 -17.406 1 33.75 788 TYR A O 1
ATOM 6219 N N . GLN A 1 789 ? 4.102 -67.125 -16.766 1 31.52 789 GLN A N 1
ATOM 6220 C CA . GLN A 1 789 ? 4.227 -67.75 -18.094 1 31.52 789 GLN A CA 1
ATOM 6221 C C . GLN A 1 789 ? 3.693 -66.812 -19.172 1 31.52 789 GLN A C 1
ATOM 6223 O O . GLN A 1 789 ? 4.41 -66.5 -20.109 1 31.52 789 GLN A O 1
ATOM 6228 N N . ILE A 1 790 ? 2.672 -67.25 -19.969 1 32.16 790 ILE A N 1
ATOM 6229 C CA . ILE A 1 790 ? 2.197 -66.812 -21.281 1 32.16 790 ILE A CA 1
ATOM 6230 C C . ILE A 1 790 ? 1.298 -65.562 -21.094 1 32.16 790 ILE A C 1
ATOM 6232 O O . ILE A 1 790 ? 0.128 -65.688 -20.734 1 32.16 790 ILE A O 1
ATOM 6236 N N . CYS A 1 791 ? 1.521 -64.812 -20.234 1 34.81 791 CYS A N 1
ATOM 6237 C CA . CYS A 1 791 ? 0.527 -63.719 -20.344 1 34.81 791 CYS A CA 1
ATOM 6238 C C . CYS A 1 791 ? 0.291 -63.344 -21.797 1 34.81 791 CYS A C 1
ATOM 6240 O O . CYS A 1 791 ? 1.198 -62.875 -22.469 1 34.81 791 CYS A O 1
ATOM 6242 N N . GLN A 1 792 ? -0.646 -64.188 -22.484 1 33.81 792 GLN A N 1
ATOM 6243 C CA . GLN A 1 792 ? -1.122 -64.375 -23.859 1 33.81 792 GLN A CA 1
ATOM 6244 C C . GLN A 1 792 ? -1.44 -63 -24.516 1 33.81 792 GLN A C 1
ATOM 6246 O O . GLN A 1 792 ? -1.437 -62.906 -25.734 1 33.81 792 GLN A O 1
ATOM 6251 N N . ASN A 1 793 ? -2.004 -62.156 -23.781 1 34.81 793 ASN A N 1
ATOM 6252 C CA . ASN A 1 793 ? -2.613 -61.062 -24.531 1 34.81 793 ASN A CA 1
ATOM 6253 C C . ASN A 1 793 ? -1.578 -60.312 -25.359 1 34.81 793 ASN A C 1
ATOM 6255 O O . ASN A 1 793 ? -1.932 -59.469 -26.188 1 34.81 793 ASN A O 1
ATOM 6259 N N . ASP A 1 794 ? -0.32 -60.406 -24.953 1 34.94 794 ASP A N 1
ATOM 6260 C CA . ASP A 1 794 ? 0.562 -59.812 -25.953 1 34.94 794 ASP A CA 1
ATOM 6261 C C . ASP A 1 794 ? 0.703 -60.719 -27.172 1 34.94 794 ASP A C 1
ATOM 6263 O O . ASP A 1 794 ? 1.419 -60.406 -28.125 1 34.94 794 ASP A O 1
ATOM 6267 N N . ARG A 1 795 ? 0.229 -62.031 -27.125 1 33.09 795 ARG A N 1
ATOM 6268 C CA . ARG A 1 795 ? 0.201 -63 -28.219 1 33.09 795 ARG A CA 1
ATOM 6269 C C . ARG A 1 795 ? -0.899 -62.656 -29.219 1 33.09 795 ARG A C 1
ATOM 6271 O O . ARG A 1 795 ? -0.715 -62.781 -30.438 1 33.09 795 ARG A O 1
ATOM 6278 N N . GLU A 1 796 ? -2.121 -62.562 -28.719 1 32.09 796 GLU A N 1
ATOM 6279 C CA . GLU A 1 796 ? -3.273 -62.625 -29.609 1 32.09 796 GLU A CA 1
ATOM 6280 C C . GLU A 1 796 ? -3.326 -61.438 -30.547 1 32.09 796 GLU A C 1
ATOM 6282 O O . GLU A 1 796 ? -4.051 -61.438 -31.547 1 32.09 796 GLU A O 1
ATOM 6287 N N . GLU A 1 797 ? -2.746 -60.406 -30.25 1 31.58 797 GLU A N 1
ATOM 6288 C CA . GLU A 1 797 ? -2.799 -59.469 -31.359 1 31.58 797 GLU A CA 1
ATOM 6289 C C . GLU A 1 797 ? -2.104 -60.031 -32.594 1 31.58 797 GLU A C 1
ATOM 6291 O O . GLU A 1 797 ? -2.115 -59.406 -33.656 1 31.58 797 GLU A O 1
ATOM 6296 N N . LEU A 1 798 ? -1.514 -61.219 -32.469 1 27.56 798 LEU A N 1
ATOM 6297 C CA . LEU A 1 798 ? -0.959 -61.875 -33.656 1 27.56 798 LEU A CA 1
ATOM 6298 C C . LEU A 1 798 ? -2.066 -62.438 -34.531 1 27.56 798 LEU A C 1
ATOM 6300 O O . LEU A 1 798 ? -1.957 -62.469 -35.75 1 27.56 798 LEU A O 1
ATOM 6304 N N . TYR A 1 799 ? -3.105 -63.188 -33.969 1 27.55 799 TYR A N 1
ATOM 6305 C CA . TYR A 1 799 ? -3.951 -64 -34.844 1 27.55 799 TYR A CA 1
ATOM 6306 C C . TYR A 1 799 ? -4.891 -63.125 -35.656 1 27.55 799 TYR A C 1
ATOM 6308 O O . TYR A 1 799 ? -5.434 -63.562 -36.656 1 27.55 799 TYR A O 1
ATOM 6316 N N . THR A 1 800 ? -5.438 -62.125 -35.094 1 27.84 800 THR A N 1
ATOM 6317 C CA . THR A 1 800 ? -6.617 -61.719 -35.844 1 27.84 800 THR A CA 1
ATOM 6318 C C . THR A 1 800 ? -6.215 -61.031 -37.156 1 27.84 800 THR A C 1
ATOM 6320 O O . THR A 1 800 ? -7.07 -60.594 -37.938 1 27.84 800 THR A O 1
ATOM 6323 N N . VAL A 1 801 ? -4.949 -60.625 -37.312 1 26.81 801 VAL A N 1
ATOM 6324 C CA . VAL A 1 801 ? -4.824 -60.062 -38.656 1 26.81 801 VAL A CA 1
ATOM 6325 C C . VAL A 1 801 ? -4.688 -61.188 -39.656 1 26.81 801 VAL A C 1
ATOM 6327 O O . VAL A 1 801 ? -3.58 -61.5 -40.094 1 26.81 801 VAL A O 1
ATOM 6330 N N . THR A 1 802 ? -5.027 -62.562 -39.344 1 21.06 802 THR A N 1
ATOM 6331 C CA . THR A 1 802 ? -5.312 -63.312 -40.562 1 21.06 802 THR A CA 1
ATOM 6332 C C . THR A 1 802 ? -6.691 -62.969 -41.094 1 21.06 802 THR A C 1
ATOM 6334 O O . THR A 1 802 ? -7.664 -62.875 -40.344 1 21.06 802 THR A O 1
ATOM 6337 N N . MET B 1 1 ? 2.07 -4.871 -53.094 1 17.61 1 MET B N 1
ATOM 6338 C CA . MET B 1 1 ? 2.623 -5.652 -52 1 17.61 1 MET B CA 1
ATOM 6339 C C . MET B 1 1 ? 3.557 -4.805 -51.156 1 17.61 1 MET B C 1
ATOM 6341 O O . MET B 1 1 ? 4.297 -5.336 -50.312 1 17.61 1 MET B O 1
ATOM 6345 N N . SER B 1 2 ? 3.479 -3.549 -51.188 1 19.56 2 SER B N 1
ATOM 6346 C CA . SER B 1 2 ? 4.469 -2.525 -50.875 1 19.56 2 SER B CA 1
ATOM 6347 C C . SER B 1 2 ? 4.742 -2.477 -49.375 1 19.56 2 SER B C 1
ATOM 6349 O O . SER B 1 2 ? 3.863 -2.791 -48.562 1 19.56 2 SER B O 1
ATOM 6351 N N . GLU B 1 3 ? 6.043 -2.619 -48.906 1 19.3 3 GLU B N 1
ATOM 6352 C CA . GLU B 1 3 ? 6.875 -2.922 -47.75 1 19.3 3 GLU B CA 1
ATOM 6353 C C . GLU B 1 3 ? 6.688 -1.876 -46.656 1 19.3 3 GLU B C 1
ATOM 6355 O O . GLU B 1 3 ? 7.465 -0.921 -46.562 1 19.3 3 GLU B O 1
ATOM 6360 N N . GLU B 1 4 ? 5.504 -1.288 -46.5 1 20.08 4 GLU B N 1
ATOM 6361 C CA . GLU B 1 4 ? 5.461 -0.065 -45.719 1 20.08 4 GLU B CA 1
ATOM 6362 C C . GLU B 1 4 ? 5.871 -0.332 -44.281 1 20.08 4 GLU B C 1
ATOM 6364 O O . GLU B 1 4 ? 5.48 -1.343 -43.688 1 20.08 4 GLU B O 1
ATOM 6369 N N . ASP B 1 5 ? 7.02 0.301 -43.75 1 21.41 5 ASP B N 1
ATOM 6370 C CA . ASP B 1 5 ? 7.941 0.199 -42.625 1 21.41 5 ASP B CA 1
ATOM 6371 C C . ASP B 1 5 ? 7.23 0.477 -41.312 1 21.41 5 ASP B C 1
ATOM 6373 O O . ASP B 1 5 ? 6.652 1.55 -41.125 1 21.41 5 ASP B O 1
ATOM 6377 N N . PRO B 1 6 ? 6.566 -0.47 -40.656 1 22.69 6 PRO B N 1
ATOM 6378 C CA . PRO B 1 6 ? 5.645 -0.264 -39.531 1 22.69 6 PRO B CA 1
ATOM 6379 C C . PRO B 1 6 ? 6.328 0.347 -38.312 1 22.69 6 PRO B C 1
ATOM 6381 O O . PRO B 1 6 ? 7.473 -0.002 -38 1 22.69 6 PRO B O 1
ATOM 6384 N N . GLY B 1 7 ? 6.223 1.672 -38.125 1 19.22 7 GLY B N 1
ATOM 6385 C CA . GLY B 1 7 ? 6.777 2.561 -37.094 1 19.22 7 GLY B CA 1
ATOM 6386 C C . GLY B 1 7 ? 6.68 2 -35.688 1 19.22 7 GLY B C 1
ATOM 6387 O O . GLY B 1 7 ? 5.812 1.172 -35.406 1 19.22 7 GLY B O 1
ATOM 6388 N N . ASP B 1 8 ? 7.727 2.109 -34.781 1 19.56 8 ASP B N 1
ATOM 6389 C CA . ASP B 1 8 ? 8.336 1.68 -33.531 1 19.56 8 ASP B CA 1
ATOM 6390 C C . ASP B 1 8 ? 7.496 2.109 -32.344 1 19.56 8 ASP B C 1
ATOM 6392 O O . ASP B 1 8 ? 7.457 3.291 -32 1 19.56 8 ASP B O 1
ATOM 6396 N N . ALA B 1 9 ? 6.203 1.785 -32.219 1 20.5 9 ALA B N 1
ATOM 6397 C CA . ALA B 1 9 ? 5.457 2.18 -31.031 1 20.5 9 ALA B CA 1
ATOM 6398 C C . ALA B 1 9 ? 6.203 1.79 -29.75 1 20.5 9 ALA B C 1
ATOM 6400 O O . ALA B 1 9 ? 6.582 0.629 -29.578 1 20.5 9 ALA B O 1
ATOM 6401 N N . GLU B 1 10 ? 6.898 2.771 -29.172 1 20.73 10 GLU B N 1
ATOM 6402 C CA . GLU B 1 10 ? 7.645 2.785 -27.906 1 20.73 10 GLU B CA 1
ATOM 6403 C C . GLU B 1 10 ? 6.832 2.168 -26.781 1 20.73 10 GLU B C 1
ATOM 6405 O O . GLU B 1 10 ? 5.73 2.627 -26.469 1 20.73 10 GLU B O 1
ATOM 6410 N N . THR B 1 11 ? 6.684 0.865 -26.688 1 22.52 11 THR B N 1
ATOM 6411 C CA . THR B 1 11 ? 6.152 0.048 -25.609 1 22.52 11 THR B CA 1
ATOM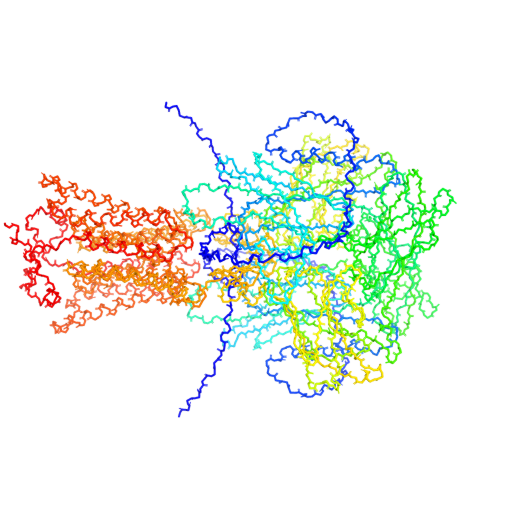 6412 C C . THR B 1 11 ? 6.711 0.506 -24.266 1 22.52 11 THR B C 1
ATOM 6414 O O . THR B 1 11 ? 7.91 0.373 -24 1 22.52 11 THR B O 1
ATOM 6417 N N . GLY B 1 12 ? 6.344 1.772 -23.828 1 21.41 12 GLY B N 1
ATOM 6418 C CA . GLY B 1 12 ? 6.723 2.227 -22.5 1 21.41 12 GLY B CA 1
ATOM 6419 C C . GLY B 1 12 ? 6.52 1.171 -21.438 1 21.41 12 GLY B C 1
ATOM 6420 O O . GLY B 1 12 ? 5.434 0.599 -21.312 1 21.41 12 GLY B O 1
ATOM 6421 N N . ASN B 1 13 ? 7.512 0.384 -21.094 1 22.47 13 ASN B N 1
ATOM 6422 C CA . ASN B 1 13 ? 7.773 -0.592 -20.047 1 22.47 13 ASN B CA 1
ATOM 6423 C C . ASN B 1 13 ? 7.305 -0.084 -18.672 1 22.47 13 ASN B C 1
ATOM 6425 O O . ASN B 1 13 ? 7.918 0.819 -18.109 1 22.47 13 ASN B O 1
ATOM 6429 N N . SER B 1 14 ? 6.105 0.185 -18.469 1 25.41 14 SER B N 1
ATOM 6430 C CA . SER B 1 14 ? 5.645 0.522 -17.125 1 25.41 14 SER B CA 1
ATOM 6431 C C . SER B 1 14 ? 6.172 -0.473 -16.094 1 25.41 14 SER B C 1
ATOM 6433 O O . SER B 1 14 ? 5.898 -1.672 -16.188 1 25.41 14 SER B O 1
ATOM 6435 N N . ASN B 1 15 ? 7.34 -0.281 -15.562 1 26.45 15 ASN B N 1
ATOM 6436 C CA . ASN B 1 15 ? 8.055 -0.969 -14.492 1 26.45 15 ASN B CA 1
ATOM 6437 C C . ASN B 1 15 ? 7.148 -1.246 -13.297 1 26.45 15 ASN B C 1
ATOM 6439 O O . ASN B 1 15 ? 6.586 -0.319 -12.719 1 26.45 15 ASN B O 1
ATOM 6443 N N . MET B 1 16 ? 6.508 -2.305 -13.227 1 28.95 16 MET B N 1
ATOM 6444 C CA . MET B 1 16 ? 5.699 -2.857 -12.141 1 28.95 16 MET B CA 1
ATOM 6445 C C . MET B 1 16 ? 6.5 -2.914 -10.844 1 28.95 16 MET B C 1
ATOM 6447 O O . MET B 1 16 ? 7.488 -3.645 -10.75 1 28.95 16 MET B O 1
ATOM 6451 N N . HIS B 1 17 ? 6.543 -1.927 -10.094 1 32.53 17 HIS B N 1
ATOM 6452 C CA . HIS B 1 17 ? 7.176 -1.938 -8.781 1 32.53 17 HIS B CA 1
ATOM 6453 C C . HIS B 1 17 ? 6.508 -2.949 -7.859 1 32.53 17 HIS B C 1
ATOM 6455 O O . HIS B 1 17 ? 5.281 -3.096 -7.875 1 32.53 17 HIS B O 1
ATOM 6461 N N . THR B 1 18 ? 7.141 -3.965 -7.469 1 37.5 18 THR B N 1
ATOM 6462 C CA . THR B 1 18 ? 6.723 -5.016 -6.543 1 37.5 18 THR B CA 1
ATOM 6463 C C . THR B 1 18 ? 6.551 -4.457 -5.133 1 37.5 18 THR B C 1
ATOM 6465 O O . THR B 1 18 ? 7.438 -3.775 -4.617 1 37.5 18 THR B O 1
ATOM 6468 N N . PHE B 1 19 ? 5.375 -4.34 -4.711 1 39.75 19 PHE B N 1
ATOM 6469 C CA . PHE B 1 19 ? 5.082 -3.957 -3.334 1 39.75 19 PHE B CA 1
ATOM 6470 C C . PHE B 1 19 ? 5.441 -5.086 -2.373 1 39.75 19 PHE B C 1
ATOM 6472 O O . PHE B 1 19 ? 5.039 -6.23 -2.574 1 39.75 19 PHE B O 1
ATOM 6479 N N . VAL B 1 20 ? 6.473 -4.973 -1.73 1 39 20 VAL B N 1
ATOM 6480 C CA . VAL B 1 20 ? 6.785 -5.93 -0.674 1 39 20 VAL B CA 1
ATOM 6481 C C . VAL B 1 20 ? 5.941 -5.629 0.563 1 39 20 VAL B C 1
ATOM 6483 O O . VAL B 1 20 ? 6.066 -4.559 1.162 1 39 20 VAL B O 1
ATOM 6486 N N . VAL B 1 21 ? 4.805 -5.984 0.554 1 35.12 21 VAL B N 1
ATOM 6487 C CA . VAL B 1 21 ? 4.059 -5.898 1.805 1 35.12 21 VAL B CA 1
ATOM 6488 C C . VAL B 1 21 ? 4.848 -6.57 2.926 1 35.12 21 VAL B C 1
ATOM 6490 O O . VAL B 1 21 ? 5.527 -7.574 2.697 1 35.12 21 VAL B O 1
ATOM 6493 N N . ASP B 1 22 ? 4.992 -5.914 3.973 1 34.34 22 ASP B N 1
ATOM 6494 C CA . ASP B 1 22 ? 5.652 -6.473 5.148 1 34.34 22 ASP B CA 1
ATOM 6495 C C . ASP B 1 22 ? 5.219 -7.918 5.387 1 34.34 22 ASP B C 1
ATOM 6497 O O . ASP B 1 22 ? 4.297 -8.172 6.16 1 34.34 22 ASP B O 1
ATOM 6501 N N . GLU B 1 23 ? 4.824 -8.594 4.449 1 31.45 23 GLU B N 1
ATOM 6502 C CA . GLU B 1 23 ? 4.816 -9.992 4.879 1 31.45 23 GLU B CA 1
ATOM 6503 C C . GLU B 1 23 ? 6.184 -10.414 5.41 1 31.45 23 GLU B C 1
ATOM 6505 O O . GLU B 1 23 ? 7.207 -9.828 5.039 1 31.45 23 GLU B O 1
ATOM 6510 N N . PRO B 1 24 ? 6.273 -11.125 6.559 1 30.48 24 PRO B N 1
ATOM 6511 C CA . PRO B 1 24 ? 7.641 -11.562 6.848 1 30.48 24 PRO B CA 1
ATOM 6512 C C . PRO B 1 24 ? 8.438 -11.891 5.586 1 30.48 24 PRO B C 1
ATOM 6514 O O . PRO B 1 24 ? 7.938 -12.602 4.707 1 30.48 24 PRO B O 1
ATOM 6517 N N . PRO B 1 25 ? 9.156 -10.852 5.051 1 29.97 25 PRO B N 1
ATOM 6518 C CA . PRO B 1 25 ? 9.969 -11.195 3.881 1 29.97 25 PRO B CA 1
ATOM 6519 C C . PRO B 1 25 ? 10.414 -12.648 3.875 1 29.97 25 PRO B C 1
ATOM 6521 O O . PRO B 1 25 ? 10.82 -13.18 4.914 1 29.97 25 PRO B O 1
ATOM 6524 N N . GLU B 1 26 ? 9.75 -13.398 3.127 1 27.25 26 GLU B N 1
ATOM 6525 C CA . GLU B 1 26 ? 10.469 -14.625 2.807 1 27.25 26 GLU B CA 1
ATOM 6526 C C . GLU B 1 26 ? 11.938 -14.352 2.502 1 27.25 26 GLU B C 1
ATOM 6528 O O . GLU B 1 26 ? 12.266 -13.359 1.839 1 27.25 26 GLU B O 1
ATOM 6533 N N . GLU B 1 27 ? 12.836 -14.711 3.391 1 25.98 27 GLU B N 1
ATOM 6534 C CA . GLU B 1 27 ? 14.289 -14.711 3.25 1 25.98 27 GLU B CA 1
ATOM 6535 C C . GLU B 1 27 ? 14.711 -14.992 1.812 1 25.98 27 GLU B C 1
ATOM 6537 O O . GLU B 1 27 ? 14.5 -16.109 1.31 1 25.98 27 GLU B O 1
ATOM 6542 N N . GLU B 1 28 ? 14.438 -14.164 0.923 1 26.09 28 GLU B N 1
ATOM 6543 C CA . GLU B 1 28 ? 15.133 -14.414 -0.335 1 26.09 28 GLU B CA 1
ATOM 6544 C C . GLU B 1 28 ? 16.609 -14.734 -0.094 1 26.09 28 GLU B C 1
ATOM 6546 O O . GLU B 1 28 ? 17.25 -14.102 0.744 1 26.09 28 GLU B O 1
ATOM 6551 N N . GLN B 1 29 ? 17 -15.844 -0.54 1 23.03 29 GLN B N 1
ATOM 6552 C CA . GLN B 1 29 ? 18.328 -16.453 -0.579 1 23.03 29 GLN B CA 1
ATOM 6553 C C . GLN B 1 29 ? 19.312 -15.57 -1.329 1 23.03 29 GLN B C 1
ATOM 6555 O O . GLN B 1 29 ? 19.281 -15.508 -2.561 1 23.03 29 GLN B O 1
ATOM 6560 N N . GLN B 1 30 ? 19.453 -14.336 -1.014 1 21.38 30 GLN B N 1
ATOM 6561 C CA . GLN B 1 30 ? 20.516 -13.617 -1.724 1 21.38 30 GLN B CA 1
ATOM 6562 C C . GLN B 1 30 ? 21.859 -14.289 -1.541 1 21.38 30 GLN B C 1
ATOM 6564 O O . GLN B 1 30 ? 22.266 -14.602 -0.416 1 21.38 30 GLN B O 1
ATOM 6569 N N . LYS B 1 31 ? 22.469 -14.797 -2.66 1 19.98 31 LYS B N 1
ATOM 6570 C CA . LYS B 1 31 ? 23.766 -15.453 -2.883 1 19.98 31 LYS B CA 1
ATOM 6571 C C . LYS B 1 31 ? 24.922 -14.516 -2.57 1 19.98 31 LYS B C 1
ATOM 6573 O O . LYS B 1 31 ? 25.078 -13.477 -3.213 1 19.98 31 LYS B O 1
ATOM 6578 N N . GLY B 1 32 ? 25.25 -14.172 -1.296 1 19.16 32 GLY B N 1
ATOM 6579 C CA . GLY B 1 32 ? 26.391 -13.367 -0.857 1 19.16 32 GLY B CA 1
ATOM 6580 C C . GLY B 1 32 ? 27.719 -13.891 -1.367 1 19.16 32 GLY B C 1
ATOM 6581 O O . GLY B 1 32 ? 28.078 -15.039 -1.11 1 19.16 32 GLY B O 1
ATOM 6582 N N . ASP B 1 33 ? 28.156 -13.477 -2.492 1 18.64 33 ASP B N 1
ATOM 6583 C CA . ASP B 1 33 ? 29.469 -13.828 -3.002 1 18.64 33 ASP B CA 1
ATOM 6584 C C . ASP B 1 33 ? 30.578 -13.344 -2.059 1 18.64 33 ASP B C 1
ATOM 6586 O O . ASP B 1 33 ? 30.578 -12.18 -1.648 1 18.64 33 ASP B O 1
ATOM 6590 N N . VAL B 1 34 ? 31.141 -14.188 -1.291 1 18.33 34 VAL B N 1
ATOM 6591 C CA . VAL B 1 34 ? 32.25 -14.039 -0.363 1 18.33 34 VAL B CA 1
ATOM 6592 C C . VAL B 1 34 ? 33.531 -13.68 -1.134 1 18.33 34 VAL B C 1
ATOM 6594 O O . VAL B 1 34 ? 34.062 -14.492 -1.894 1 18.33 34 VAL B O 1
ATOM 6597 N N . ILE B 1 35 ? 33.688 -12.422 -1.736 1 17 35 ILE B N 1
ATOM 6598 C CA . ILE B 1 35 ? 34.969 -12.164 -2.336 1 17 35 ILE B CA 1
ATOM 6599 C C . ILE B 1 35 ? 36.062 -12.125 -1.246 1 17 35 ILE B C 1
ATOM 6601 O O . ILE B 1 35 ? 35.938 -11.375 -0.273 1 17 35 ILE B O 1
ATOM 6605 N N . GLU B 1 36 ? 36.906 -13.055 -1.198 1 17.53 36 GLU B N 1
ATOM 6606 C CA . GLU B 1 36 ? 38.094 -13.312 -0.359 1 17.53 36 GLU B CA 1
ATOM 6607 C C . GLU B 1 36 ? 39.188 -12.305 -0.628 1 17.53 36 GLU B C 1
ATOM 6609 O O . GLU B 1 36 ? 40.344 -12.492 -0.181 1 17.53 36 GLU B O 1
ATOM 6614 N N . GLU B 1 37 ? 38.969 -10.984 -1.025 1 15.84 37 GLU B N 1
ATOM 6615 C CA . GLU B 1 37 ? 40.25 -10.398 -1.444 1 15.84 37 GLU B CA 1
ATOM 6616 C C . GLU B 1 37 ? 41.25 -10.422 -0.305 1 15.84 37 GLU B C 1
ATOM 6618 O O . GLU B 1 37 ? 40.875 -10.469 0.868 1 15.84 37 GLU B O 1
ATOM 6623 N N . ALA B 1 38 ? 42.688 -9.914 -0.731 1 15.94 38 ALA B N 1
ATOM 6624 C CA . ALA B 1 38 ? 44.125 -10.055 -0.551 1 15.94 38 ALA B CA 1
ATOM 6625 C C . ALA B 1 38 ? 44.625 -9.281 0.676 1 15.94 38 ALA B C 1
ATOM 6627 O O . ALA B 1 38 ? 43.812 -8.656 1.372 1 15.94 38 ALA B O 1
ATOM 6628 N N . ASN B 1 39 ? 45.625 -8.195 0.422 1 16.53 39 ASN B N 1
ATOM 6629 C CA . ASN B 1 39 ? 47.031 -8 0.792 1 16.53 39 ASN B CA 1
ATOM 6630 C C . ASN B 1 39 ? 47.156 -7.176 2.07 1 16.53 39 ASN B C 1
ATOM 6632 O O . ASN B 1 39 ? 46.25 -6.41 2.416 1 16.53 39 ASN B O 1
ATOM 6636 N N . LEU B 1 40 ? 48.438 -7.168 2.729 1 15.98 40 LEU B N 1
ATOM 6637 C CA . LEU B 1 40 ? 49.125 -7.086 4.012 1 15.98 40 LEU B CA 1
ATOM 6638 C C . LEU B 1 40 ? 49.281 -5.637 4.457 1 15.98 40 LEU B C 1
ATOM 6640 O O . LEU B 1 40 ? 49.062 -5.316 5.629 1 15.98 40 LEU B O 1
ATOM 6644 N N . LEU B 1 41 ? 50.062 -4.703 3.658 1 16.02 41 LEU B N 1
ATOM 6645 C CA . LEU B 1 41 ? 51.25 -4.18 4.297 1 16.02 41 LEU B CA 1
ATOM 6646 C C . LEU B 1 41 ? 50.906 -3.104 5.32 1 16.02 41 LEU B C 1
ATOM 6648 O O . LEU B 1 41 ? 49.781 -2.561 5.301 1 16.02 41 LEU B O 1
ATOM 6652 N N . THR B 1 42 ? 51.938 -2.027 5.574 1 16.34 42 THR B N 1
ATOM 6653 C CA . THR B 1 42 ? 52.781 -1.542 6.664 1 16.34 42 THR B CA 1
ATOM 6654 C C . THR B 1 42 ? 52.125 -0.337 7.348 1 16.34 42 THR B C 1
ATOM 6656 O O . THR B 1 42 ? 51 0.023 7.043 1 16.34 42 THR B O 1
ATOM 6659 N N . GLU B 1 43 ? 52.906 0.905 7.395 1 16.58 43 GLU B N 1
ATOM 6660 C CA . GLU B 1 43 ? 53.531 1.578 8.531 1 16.58 43 GLU B CA 1
ATOM 6661 C C . GLU B 1 43 ? 52.594 2.609 9.148 1 16.58 43 GLU B C 1
ATOM 6663 O O . GLU B 1 43 ? 51.531 2.912 8.578 1 16.58 43 GLU B O 1
ATOM 6668 N N . SER B 1 44 ? 53.156 3.889 9.422 1 17.36 44 SER B N 1
ATOM 6669 C CA . SER B 1 44 ? 53.469 4.695 10.594 1 17.36 44 SER B CA 1
ATOM 6670 C C . SER B 1 44 ? 52.5 5.844 10.773 1 17.36 44 SER B C 1
ATOM 6672 O O . SER B 1 44 ? 52.531 6.559 11.773 1 17.36 44 SER B O 1
ATOM 6674 N N . GLN B 1 45 ? 51.688 6.188 9.68 1 16.69 45 GLN B N 1
ATOM 6675 C CA . GLN B 1 45 ? 51.625 7.645 9.727 1 16.69 45 GLN B CA 1
ATOM 6676 C C . GLN B 1 45 ? 50.938 8.117 11.008 1 16.69 45 GLN B C 1
ATOM 6678 O O . GLN B 1 45 ? 50.094 7.414 11.562 1 16.69 45 GLN B O 1
ATOM 6683 N N . GLU B 1 46 ? 51.25 9.43 11.414 1 18.3 46 GLU B N 1
ATOM 6684 C CA . GLU B 1 46 ? 51.312 10.414 12.484 1 18.3 46 GLU B CA 1
ATOM 6685 C C . GLU B 1 46 ? 49.906 10.82 12.922 1 18.3 46 GLU B C 1
ATOM 6687 O O . GLU B 1 46 ? 49 10.969 12.086 1 18.3 46 GLU B O 1
ATOM 6692 N N . GLU B 1 47 ? 49.531 10.602 14.188 1 17.3 47 GLU B N 1
ATOM 6693 C CA . GLU B 1 47 ? 48.438 10.672 15.148 1 17.3 47 GLU B CA 1
ATOM 6694 C C . GLU B 1 47 ? 47.875 12.086 15.234 1 17.3 47 GLU B C 1
ATOM 6696 O O . GLU B 1 47 ? 48.375 12.93 15.984 1 17.3 47 GLU B O 1
ATOM 6701 N N . ALA B 1 48 ? 47.75 12.891 14.047 1 18.36 48 ALA B N 1
ATOM 6702 C CA . ALA B 1 48 ? 47.375 14.258 14.43 1 18.36 48 ALA B CA 1
ATOM 6703 C C . ALA B 1 48 ? 46.125 14.281 15.266 1 18.36 48 ALA B C 1
ATOM 6705 O O . ALA B 1 48 ? 45.125 13.641 14.922 1 18.36 48 ALA B O 1
ATOM 6706 N N . HIS B 1 49 ? 46.188 14.547 16.562 1 17.03 49 HIS B N 1
ATOM 6707 C CA . HIS B 1 49 ? 45.375 14.719 17.75 1 17.03 49 HIS B CA 1
ATOM 6708 C C . HIS B 1 49 ? 44.25 15.719 17.531 1 17.03 49 HIS B C 1
ATOM 6710 O O . HIS B 1 49 ? 44.344 16.891 17.906 1 17.03 49 HIS B O 1
ATOM 6716 N N . VAL B 1 50 ? 43.531 15.703 16.359 1 17.22 50 VAL B N 1
ATOM 6717 C CA . VAL B 1 50 ? 42.625 16.844 16.281 1 17.22 50 VAL B CA 1
ATOM 6718 C C . VAL B 1 50 ? 41.688 16.812 17.469 1 17.22 50 VAL B C 1
ATOM 6720 O O . VAL B 1 50 ? 41 15.805 17.703 1 17.22 50 VAL B O 1
ATOM 6723 N N . GLN B 1 51 ? 41.844 17.578 18.547 1 16.62 51 GLN B N 1
ATOM 6724 C CA . GLN B 1 51 ? 41.156 17.875 19.812 1 16.62 51 GLN B CA 1
ATOM 6725 C C . GLN B 1 51 ? 39.719 18.312 19.562 1 16.62 51 GLN B C 1
ATOM 6727 O O . GLN B 1 51 ? 39.469 19.469 19.234 1 16.62 51 GLN B O 1
ATOM 6732 N N . ASN B 1 52 ? 39 17.75 18.625 1 16.62 52 ASN B N 1
ATOM 6733 C CA . ASN B 1 52 ? 37.719 18.391 18.391 1 16.62 52 ASN B CA 1
ATOM 6734 C C . ASN B 1 52 ? 36.875 18.422 19.656 1 16.62 52 ASN B C 1
ATOM 6736 O O . ASN B 1 52 ? 36.688 17.375 20.312 1 16.62 52 ASN B O 1
ATOM 6740 N N . GLY B 1 53 ? 36.844 19.469 20.469 1 17.84 53 GLY B N 1
ATOM 6741 C CA . GLY B 1 53 ? 36.125 19.859 21.672 1 17.84 53 GLY B CA 1
ATOM 6742 C C . GLY B 1 53 ? 34.625 19.625 21.578 1 17.84 53 GLY B C 1
ATOM 6743 O O . GLY B 1 53 ? 33.906 20.406 20.969 1 17.84 53 GLY B O 1
ATOM 6744 N N . GLY B 1 54 ? 34.156 18.438 21.297 1 18.73 54 GLY B N 1
ATOM 6745 C CA . GLY B 1 54 ? 32.75 18.109 21.188 1 18.73 54 GLY B CA 1
ATOM 6746 C C . GLY B 1 54 ? 31.969 18.391 22.453 1 18.73 54 GLY B C 1
ATOM 6747 O O . GLY B 1 54 ? 32.25 17.828 23.516 1 18.73 54 GLY B O 1
ATOM 6748 N N . ASP B 1 55 ? 31.516 19.609 22.75 1 19.83 55 ASP B N 1
ATOM 6749 C CA . ASP B 1 55 ? 30.672 20.031 23.859 1 19.83 55 ASP B CA 1
ATOM 6750 C C . ASP B 1 55 ? 29.5 19.062 24.047 1 19.83 55 ASP B C 1
ATOM 6752 O O . ASP B 1 55 ? 28.75 18.812 23.094 1 19.83 55 ASP B O 1
ATOM 6756 N N . VAL B 1 56 ? 29.531 18.125 24.922 1 19.86 56 VAL B N 1
ATOM 6757 C CA . VAL B 1 56 ? 28.656 17.094 25.453 1 19.86 56 VAL B CA 1
ATOM 6758 C C . VAL B 1 56 ? 27.344 17.719 25.906 1 19.86 56 VAL B C 1
ATOM 6760 O O . VAL B 1 56 ? 27.344 18.656 26.703 1 19.86 56 VAL B O 1
ATOM 6763 N N . LEU B 1 57 ? 26.312 17.703 25.094 1 19.53 57 LEU B N 1
ATOM 6764 C CA . LEU B 1 57 ? 24.906 18 25.422 1 19.53 57 LEU B CA 1
ATOM 6765 C C . LEU B 1 57 ? 24.484 17.266 26.688 1 19.53 57 LEU B C 1
ATOM 6767 O O . LEU B 1 57 ? 24.453 16.031 26.734 1 19.53 57 LEU B O 1
ATOM 6771 N N . LYS B 1 58 ? 24.75 17.781 27.906 1 20.95 58 LYS B N 1
ATOM 6772 C CA . LYS B 1 58 ? 24.359 17.312 29.234 1 20.95 58 LYS B CA 1
ATOM 6773 C C . LYS B 1 58 ? 22.844 17.109 29.328 1 20.95 58 LYS B C 1
ATOM 6775 O O . LYS B 1 58 ? 22.078 18.062 29.203 1 20.95 58 LYS B O 1
ATOM 6780 N N . VAL B 1 59 ? 22.359 16.016 28.844 1 21.31 59 VAL B N 1
ATOM 6781 C CA . VAL B 1 59 ? 21.047 15.453 29.203 1 21.31 59 VAL B CA 1
ATOM 6782 C C . VAL B 1 59 ? 20.875 15.461 30.719 1 21.31 59 VAL B C 1
ATOM 6784 O O . VAL B 1 59 ? 21.625 14.805 31.438 1 21.31 59 VAL B O 1
ATOM 6787 N N . LEU B 1 60 ? 20.562 16.531 31.438 1 19.31 60 LEU B N 1
ATOM 6788 C CA . LEU B 1 60 ? 20.391 16.719 32.875 1 19.31 60 LEU B CA 1
ATOM 6789 C C . LEU B 1 60 ? 19.391 15.703 33.406 1 19.31 60 LEU B C 1
ATOM 6791 O O . LEU B 1 60 ? 18.203 15.758 33.125 1 19.31 60 LEU B O 1
ATOM 6795 N N . MET B 1 61 ? 19.812 14.422 33.75 1 19.45 61 MET B N 1
ATOM 6796 C CA . MET B 1 61 ? 19.125 13.398 34.531 1 19.45 61 MET B CA 1
ATOM 6797 C C . MET B 1 61 ? 19.016 13.805 36 1 19.45 61 MET B C 1
ATOM 6799 O O . MET B 1 61 ? 20.016 13.875 36.688 1 19.45 61 MET B O 1
ATOM 6803 N N . SER B 1 62 ? 18.266 14.773 36.5 1 19.06 62 SER B N 1
ATOM 6804 C CA . SER B 1 62 ? 18.266 14.93 37.938 1 19.06 62 SER B CA 1
ATOM 6805 C C . SER B 1 62 ? 17.656 13.711 38.625 1 19.06 62 SER B C 1
ATOM 6807 O O . SER B 1 62 ? 16.594 13.234 38.219 1 19.06 62 SER B O 1
ATOM 6809 N N . PRO B 1 63 ? 18.266 12.82 39.531 1 20.77 63 PRO B N 1
ATOM 6810 C CA . PRO B 1 63 ? 18.031 11.578 40.281 1 20.77 63 PRO B CA 1
ATOM 6811 C C . PRO B 1 63 ? 16.844 11.688 41.25 1 20.77 63 PRO B C 1
ATOM 6813 O O . PRO B 1 63 ? 16.047 10.758 41.375 1 20.77 63 PRO B O 1
ATOM 6816 N N . GLY B 1 64 ? 16.766 12.477 42.406 1 20.02 64 GLY B N 1
ATOM 6817 C CA . GLY B 1 64 ? 16.609 12.055 43.781 1 20.02 64 GLY B CA 1
ATOM 6818 C C . GLY B 1 64 ? 15.164 11.805 44.188 1 20.02 64 GLY B C 1
ATOM 6819 O O . GLY B 1 64 ? 14.859 10.844 44.875 1 20.02 64 GLY B O 1
ATOM 6820 N N . GLN B 1 65 ? 14.164 12.727 44.375 1 18.91 65 GLN B N 1
ATOM 6821 C CA . GLN B 1 65 ? 13.289 12.734 45.531 1 18.91 65 GLN B CA 1
ATOM 6822 C C . GLN B 1 65 ? 12.141 11.742 45.375 1 18.91 65 GLN B C 1
ATOM 6824 O O . GLN B 1 65 ? 11.445 11.758 44.344 1 18.91 65 GLN B O 1
ATOM 6829 N N . SER B 1 66 ? 12.047 10.5 46.219 1 20.88 66 SER B N 1
ATOM 6830 C CA . SER B 1 66 ? 11.266 9.297 46.5 1 20.88 66 SER B CA 1
ATOM 6831 C C . SER B 1 66 ? 9.844 9.648 46.938 1 20.88 66 SER B C 1
ATOM 6833 O O . SER B 1 66 ? 9.469 9.438 48.094 1 20.88 66 SER B O 1
ATOM 6835 N N . TYR B 1 67 ? 9.039 10.516 46.5 1 21.52 67 TYR B N 1
ATOM 6836 C CA . TYR B 1 67 ? 7.785 10.633 47.25 1 21.52 67 TYR B CA 1
ATOM 6837 C C . TYR B 1 67 ? 6.926 9.383 47.062 1 21.52 67 TYR B C 1
ATOM 6839 O O . TYR B 1 67 ? 6.836 8.844 45.969 1 21.52 67 TYR B O 1
ATOM 6847 N N . GLY B 1 68 ? 6.594 8.477 48.125 1 21.17 68 GLY B N 1
ATOM 6848 C CA . GLY B 1 68 ? 5.918 7.25 48.5 1 21.17 68 GLY B CA 1
ATOM 6849 C C . GLY B 1 68 ? 4.461 7.211 48.094 1 21.17 68 GLY B C 1
ATOM 6850 O O . GLY B 1 68 ? 3.582 7.637 48.844 1 21.17 68 GLY B O 1
ATOM 6851 N N . CYS B 1 69 ? 4.016 7.57 46.875 1 23.05 69 CYS B N 1
ATOM 6852 C CA . CYS B 1 69 ? 2.576 7.434 46.688 1 23.05 69 CYS B CA 1
ATOM 6853 C C . CYS B 1 69 ? 2.158 5.969 46.688 1 23.05 69 CYS B C 1
ATOM 6855 O O . CYS B 1 69 ? 2.65 5.168 45.906 1 23.05 69 CYS B O 1
ATOM 6857 N N . LYS B 1 70 ? 1.687 5.41 47.844 1 22.45 70 LYS B N 1
ATOM 6858 C CA . LYS B 1 70 ? 1.203 4.09 48.219 1 22.45 70 LYS B CA 1
ATOM 6859 C C . LYS B 1 70 ? 0.002 3.668 47.375 1 22.45 70 LYS B C 1
ATOM 6861 O O . LYS B 1 70 ? -1.048 4.312 47.438 1 22.45 70 LYS B O 1
ATOM 6866 N N . LEU B 1 71 ? 0.186 3.16 46.156 1 23.86 71 LEU B N 1
ATOM 6867 C CA . LEU B 1 71 ? -0.91 2.623 45.375 1 23.86 71 LEU B CA 1
ATOM 6868 C C . LEU B 1 71 ? -1.524 1.4 46.031 1 23.86 71 LEU B C 1
ATOM 6870 O O . LEU B 1 71 ? -0.805 0.542 46.562 1 23.86 71 LEU B O 1
ATOM 6874 N N . PRO B 1 72 ? -2.775 1.47 46.469 1 23.44 72 PRO B N 1
ATOM 6875 C CA . PRO B 1 72 ? -3.328 0.234 47.031 1 23.44 72 PRO B CA 1
ATOM 6876 C C . PRO B 1 72 ? -3.26 -0.938 46.062 1 23.44 72 PRO B C 1
ATOM 6878 O O . PRO B 1 72 ? -3.213 -0.731 44.844 1 23.44 72 PRO B O 1
ATOM 6881 N N . ASP B 1 73 ? -2.988 -2.246 46.5 1 23.94 73 ASP B N 1
ATOM 6882 C CA . ASP B 1 73 ? -2.639 -3.604 46.094 1 23.94 73 ASP B CA 1
ATOM 6883 C C . ASP B 1 73 ? -3.699 -4.184 45.156 1 23.94 73 ASP B C 1
ATOM 6885 O O . ASP B 1 73 ? -3.744 -5.395 44.938 1 23.94 73 ASP B O 1
ATOM 6889 N N . ILE B 1 74 ? -4.695 -3.547 44.594 1 23.67 74 ILE B N 1
ATOM 6890 C CA . ILE B 1 74 ? -5.727 -4.477 44.125 1 23.67 74 ILE B CA 1
ATOM 6891 C C . ILE B 1 74 ? -5.176 -5.355 43.031 1 23.67 74 ILE B C 1
ATOM 6893 O O . ILE B 1 74 ? -4.219 -4.98 42.344 1 23.67 74 ILE B O 1
ATOM 6897 N N . LEU B 1 75 ? -6.094 -6.406 42.438 1 22.23 75 LEU B N 1
ATOM 6898 C CA . LEU B 1 75 ? -6.086 -7.711 41.781 1 22.23 75 LEU B CA 1
ATOM 6899 C C . LEU B 1 75 ? -5.531 -7.613 40.375 1 22.23 75 LEU B C 1
ATOM 6901 O O . LEU B 1 75 ? -6.156 -7.016 39.469 1 22.23 75 LEU B O 1
ATOM 6905 N N . LEU B 1 76 ? -4.168 -7.574 40.188 1 24.58 76 LEU B N 1
ATOM 6906 C CA . LEU B 1 76 ? -3.246 -7.418 39.094 1 24.58 76 LEU B CA 1
ATOM 6907 C C . LEU B 1 76 ? -3.299 -8.633 38.156 1 24.58 76 LEU B C 1
ATOM 6909 O O . LEU B 1 76 ? -2.695 -9.664 38.438 1 24.58 76 LEU B O 1
ATOM 6913 N N . ASP B 1 77 ? -4.508 -9.023 37.594 1 24.03 77 ASP B N 1
ATOM 6914 C CA . ASP B 1 77 ? -4.371 -10.227 36.781 1 24.03 77 ASP B CA 1
ATOM 6915 C C . ASP B 1 77 ? -3.314 -10.031 35.688 1 24.03 77 ASP B C 1
ATOM 6917 O O . ASP B 1 77 ? -2.971 -8.898 35.344 1 24.03 77 ASP B O 1
ATOM 6921 N N . ASP B 1 78 ? -2.807 -11.227 34.938 1 26.22 78 ASP B N 1
ATOM 6922 C CA . ASP B 1 78 ? -1.561 -11.578 34.25 1 26.22 78 ASP B CA 1
ATOM 6923 C C . ASP B 1 78 ? -1.33 -10.688 33.031 1 26.22 78 ASP B C 1
ATOM 6925 O O . ASP B 1 78 ? -0.186 -10.406 32.656 1 26.22 78 ASP B O 1
ATOM 6929 N N . ALA B 1 79 ? -2.191 -10.867 32 1 26.95 79 ALA B N 1
ATOM 6930 C CA . ALA B 1 79 ? -1.771 -10.383 30.703 1 26.95 79 ALA B CA 1
ATOM 6931 C C . ALA B 1 79 ? -1.376 -8.914 30.75 1 26.95 79 ALA B C 1
ATOM 6933 O O . ALA B 1 79 ? -0.859 -8.367 29.781 1 26.95 79 ALA B O 1
ATOM 6934 N N . ALA B 1 80 ? -2.107 -8.156 31.547 1 28.95 80 ALA B N 1
ATOM 6935 C CA . ALA B 1 80 ? -2.262 -6.727 31.812 1 28.95 80 ALA B CA 1
ATOM 6936 C C . ALA B 1 80 ? -0.99 -6.141 32.406 1 28.95 80 ALA B C 1
ATOM 6938 O O . ALA B 1 80 ? -1.015 -5.051 33 1 28.95 80 ALA B O 1
ATOM 6939 N N . GLU B 1 81 ? 0.154 -6.922 32.469 1 33.5 81 GLU B N 1
ATOM 6940 C CA . GLU B 1 81 ? 1.343 -6.477 33.188 1 33.5 81 GLU B CA 1
ATOM 6941 C C . GLU B 1 81 ? 2.061 -5.363 32.438 1 33.5 81 GLU B C 1
ATOM 6943 O O . GLU B 1 81 ? 2.553 -4.41 33.031 1 33.5 81 GLU B O 1
ATOM 6948 N N . GLY B 1 82 ? 2.295 -5.617 31.062 1 31.22 82 GLY B N 1
ATOM 6949 C CA . GLY B 1 82 ? 3.113 -4.598 30.438 1 31.22 82 GLY B CA 1
ATOM 6950 C C . GLY B 1 82 ? 2.467 -3.225 30.438 1 31.22 82 GLY B C 1
ATOM 6951 O O . GLY B 1 82 ? 3.137 -2.217 30.688 1 31.22 82 GLY B O 1
ATOM 6952 N N . ILE B 1 83 ? 1.196 -3.197 30.062 1 33.66 83 ILE B N 1
ATOM 6953 C CA . ILE B 1 83 ? 0.509 -1.91 30.109 1 33.66 83 ILE B CA 1
ATOM 6954 C C . ILE B 1 83 ? 0.397 -1.435 31.562 1 33.66 83 ILE B C 1
ATOM 6956 O O . ILE B 1 83 ? 0.434 -0.231 31.828 1 33.66 83 ILE B O 1
ATOM 6960 N N . GLU B 1 84 ? 0.292 -2.389 32.5 1 36.22 84 GLU B N 1
ATOM 6961 C CA . GLU B 1 84 ? 0.176 -2.004 33.875 1 36.22 84 GLU B CA 1
ATOM 6962 C C . GLU B 1 84 ? 1.455 -1.335 34.375 1 36.22 84 GLU B C 1
ATOM 6964 O O . GLU B 1 84 ? 1.401 -0.376 35.156 1 36.22 84 GLU B O 1
ATOM 6969 N N . CYS B 1 85 ? 2.611 -1.971 34.031 1 35.72 85 CYS B N 1
ATOM 6970 C CA . CYS B 1 85 ? 3.826 -1.242 34.375 1 35.72 85 CYS B CA 1
ATOM 6971 C C . CYS B 1 85 ? 3.84 0.136 33.719 1 35.72 85 CYS B C 1
ATOM 6973 O O . CYS B 1 85 ? 4.32 1.104 34.312 1 35.72 85 CYS B O 1
ATOM 6975 N N . LEU B 1 86 ? 3.301 0.19 32.562 1 36.22 86 LEU B N 1
ATOM 6976 C CA . LEU B 1 86 ? 3.215 1.498 31.922 1 36.22 86 LEU B CA 1
ATOM 6977 C C . LEU B 1 86 ? 2.238 2.404 32.656 1 36.22 86 LEU B C 1
ATOM 6979 O O . LEU B 1 86 ? 2.518 3.586 32.875 1 36.22 86 LEU B O 1
ATOM 6983 N N . LEU B 1 87 ? 1.116 1.854 33.125 1 37.84 87 LEU B N 1
ATOM 6984 C CA . LEU B 1 87 ? 0.161 2.668 33.875 1 37.84 87 LEU B CA 1
ATOM 6985 C C . LEU B 1 87 ? 0.692 2.99 35.25 1 37.84 87 LEU B C 1
ATOM 6987 O O . LEU B 1 87 ? 0.49 4.098 35.75 1 37.84 87 LEU B O 1
ATOM 6991 N N . ASN B 1 88 ? 1.27 2.062 36 1 37.5 88 ASN B N 1
ATOM 6992 C CA . ASN B 1 88 ? 1.853 2.371 37.281 1 37.5 88 ASN B CA 1
ATOM 6993 C C . ASN B 1 88 ? 2.963 3.412 37.188 1 37.5 88 ASN B C 1
ATOM 6995 O O . ASN B 1 88 ? 3.078 4.301 38.031 1 37.5 88 ASN B O 1
ATOM 6999 N N . HIS B 1 89 ? 3.885 3.201 36.25 1 34.62 89 HIS B N 1
ATOM 7000 C CA . HIS B 1 89 ? 4.855 4.27 36.062 1 34.62 89 HIS B CA 1
ATOM 7001 C C . HIS B 1 89 ? 4.176 5.543 35.562 1 34.62 89 HIS B C 1
ATOM 7003 O O . HIS B 1 89 ? 4.68 6.645 35.781 1 34.62 89 HIS B O 1
ATOM 7009 N N . TRP B 1 90 ? 3.154 5.453 34.875 1 36.34 90 TRP B N 1
ATOM 7010 C CA . TRP B 1 90 ? 2.4 6.621 34.438 1 36.34 90 TRP B CA 1
ATOM 7011 C C . TRP B 1 90 ? 1.596 7.215 35.594 1 36.34 90 TRP B C 1
ATOM 7013 O O . TRP B 1 90 ? 1.366 8.422 35.625 1 36.34 90 TRP B O 1
ATOM 7023 N N . THR B 1 91 ? 1.036 6.512 36.531 1 34.69 91 THR B N 1
ATOM 7024 C CA . THR B 1 91 ? 0.563 7.164 37.719 1 34.69 91 THR B CA 1
ATOM 7025 C C . THR B 1 91 ? 1.693 7.941 38.406 1 34.69 91 THR B C 1
ATOM 7027 O O . THR B 1 91 ? 1.453 8.969 39.031 1 34.69 91 THR B O 1
ATOM 7030 N N . GLN B 1 92 ? 2.893 7.477 38.375 1 31.73 92 GLN B N 1
ATOM 7031 C CA . GLN B 1 92 ? 3.99 8.312 38.875 1 31.73 92 GLN B CA 1
ATOM 7032 C C . GLN B 1 92 ? 4.176 9.539 37.969 1 31.73 92 GLN B C 1
ATOM 7034 O O . GLN B 1 92 ? 4.539 10.609 38.469 1 31.73 92 GLN B O 1
ATOM 7039 N N . ILE B 1 93 ? 4.055 9.406 36.688 1 32.81 93 ILE B N 1
ATOM 7040 C CA . ILE B 1 93 ? 4.105 10.594 35.844 1 32.81 93 ILE B CA 1
ATOM 7041 C C . ILE B 1 93 ? 2.848 11.43 36.062 1 32.81 93 ILE B C 1
ATOM 7043 O O . ILE B 1 93 ? 2.906 12.664 36.062 1 32.81 93 ILE B O 1
ATOM 7047 N N . LEU B 1 94 ? 1.687 10.883 36.281 1 34.44 94 LEU B N 1
ATOM 7048 C CA . LEU B 1 94 ? 0.546 11.711 36.625 1 34.44 94 LEU B CA 1
ATOM 7049 C C . LEU B 1 94 ? 0.808 12.445 37.938 1 34.44 94 LEU B C 1
ATOM 7051 O O . LEU B 1 94 ? 0.245 13.508 38.188 1 34.44 94 LEU B O 1
ATOM 7055 N N . CYS B 1 95 ? 1.354 11.758 38.906 1 32.72 95 CYS B N 1
ATOM 7056 C CA . CYS B 1 95 ? 1.688 12.523 40.094 1 32.72 95 CYS B CA 1
ATOM 7057 C C . CYS B 1 95 ? 2.543 13.734 39.75 1 32.72 95 CYS B C 1
ATOM 7059 O O . CYS B 1 95 ? 2.721 14.633 40.594 1 32.72 95 CYS B O 1
ATOM 7061 N N . PHE B 1 96 ? 3.424 13.609 38.844 1 30.47 96 PHE B N 1
ATOM 7062 C CA . PHE B 1 96 ? 4.117 14.867 38.625 1 30.47 96 PHE B CA 1
ATOM 7063 C C . PHE B 1 96 ? 3.127 15.969 38.25 1 30.47 96 PHE B C 1
ATOM 7065 O O . PHE B 1 96 ? 3.34 17.141 38.594 1 30.47 96 PHE B O 1
ATOM 7072 N N . ILE B 1 97 ? 2.254 15.617 37.25 1 31.67 97 ILE B N 1
ATOM 7073 C CA . ILE B 1 97 ? 1.51 16.797 36.844 1 31.67 97 ILE B CA 1
ATOM 7074 C C . ILE B 1 97 ? 0.442 17.141 37.875 1 31.67 97 ILE B C 1
ATOM 7076 O O . ILE B 1 97 ? -0.213 18.172 37.781 1 31.67 97 ILE B O 1
ATOM 7080 N N . ALA B 1 98 ? 0.025 16.188 38.625 1 30.28 98 ALA B N 1
ATOM 7081 C CA . ALA B 1 98 ? -1.006 16.672 39.562 1 30.28 98 ALA B CA 1
ATOM 7082 C C . ALA B 1 98 ? -0.424 17.656 40.562 1 30.28 98 ALA B C 1
ATOM 7084 O O . ALA B 1 98 ? 0.012 17.266 41.656 1 30.28 98 ALA B O 1
ATOM 7085 N N . GLY B 1 99 ? 0.574 18.438 40.188 1 28.28 99 GLY B N 1
ATOM 7086 C CA . GLY B 1 99 ? 0.736 19.438 41.219 1 28.28 99 GLY B CA 1
ATOM 7087 C C . GLY B 1 99 ? -0.583 20 41.719 1 28.28 99 GLY B C 1
ATOM 7088 O O . GLY B 1 99 ? -1.614 19.859 41.031 1 28.28 99 GLY B O 1
ATOM 7089 N N . PRO B 1 100 ? -0.571 20.344 42.938 1 28.78 100 PRO B N 1
ATOM 7090 C CA . PRO B 1 100 ? -1.704 21.078 43.5 1 28.78 100 PRO B CA 1
ATOM 7091 C C . PRO B 1 100 ? -2.258 22.141 42.531 1 28.78 100 PRO B C 1
ATOM 7093 O O . PRO B 1 100 ? -1.495 22.781 41.812 1 28.78 100 PRO B O 1
ATOM 7096 N N . LEU B 1 101 ? -3.469 22.016 42.094 1 31.53 101 LEU B N 1
ATOM 7097 C CA . LEU B 1 101 ? -4.379 22.891 41.375 1 31.53 101 LEU B CA 1
ATOM 7098 C C . LEU B 1 101 ? -4.312 24.312 41.906 1 31.53 101 LEU B 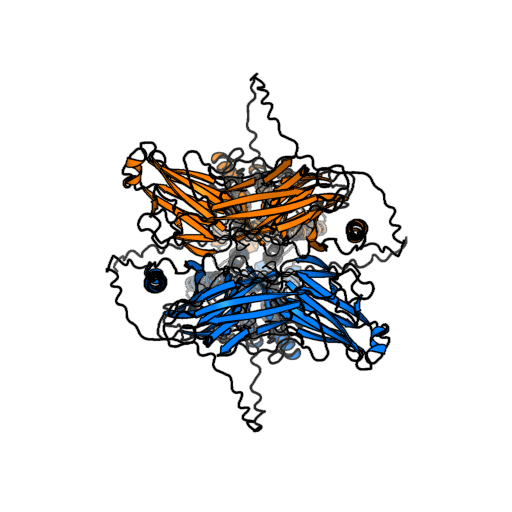C 1
ATOM 7100 O O . LEU B 1 101 ? -5.082 24.688 42.812 1 31.53 101 LEU B O 1
ATOM 7104 N N . LEU B 1 102 ? -3.287 24.859 42.281 1 29.22 102 LEU B N 1
ATOM 7105 C CA . LEU B 1 102 ? -3.416 26.281 42.531 1 29.22 102 LEU B CA 1
ATOM 7106 C C . LEU B 1 102 ? -3.807 27.016 41.25 1 29.22 102 LEU B C 1
ATOM 7108 O O . LEU B 1 102 ? -3.443 26.609 40.156 1 29.22 102 LEU B O 1
ATOM 7112 N N . PRO B 1 103 ? -4.75 28.016 41.188 1 37.59 103 PRO B N 1
ATOM 7113 C CA . PRO B 1 103 ? -5.328 28.859 40.156 1 37.59 103 PRO B CA 1
ATOM 7114 C C . PRO B 1 103 ? -4.328 29.219 39.062 1 37.59 103 PRO B C 1
ATOM 7116 O O . PRO B 1 103 ? -4.723 29.516 37.938 1 37.59 103 PRO B O 1
ATOM 7119 N N . LEU B 1 104 ? -3.045 29.625 39.25 1 40.12 104 LEU B N 1
ATOM 7120 C CA . LEU B 1 104 ? -2.086 30.234 38.344 1 40.12 104 LEU B CA 1
ATOM 7121 C C . LEU B 1 104 ? -1.388 29.156 37.5 1 40.12 104 LEU B C 1
ATOM 7123 O O . LEU B 1 104 ? -0.417 29.453 36.812 1 40.12 104 LEU B O 1
ATOM 7127 N N . TYR B 1 105 ? -1.683 27.859 37.562 1 46.38 105 TYR B N 1
ATOM 7128 C CA . TYR B 1 105 ? -0.764 26.906 36.938 1 46.38 105 TYR B CA 1
ATOM 7129 C C . TYR B 1 105 ? -1.27 26.484 35.562 1 46.38 105 TYR B C 1
ATOM 7131 O O . TYR B 1 105 ? -2.479 26.359 35.344 1 46.38 105 TYR B O 1
ATOM 7139 N N . PRO B 1 106 ? -0.412 26.547 34.5 1 59.09 106 PRO B N 1
ATOM 7140 C CA . PRO B 1 106 ? -0.708 26.031 33.156 1 59.09 106 PRO B CA 1
ATOM 7141 C C . PRO B 1 106 ? -1.318 24.641 33.188 1 59.09 106 PRO B C 1
ATOM 7143 O O . PRO B 1 106 ? -0.983 23.828 34.031 1 59.09 106 PRO B O 1
ATOM 7146 N N . LEU B 1 107 ? -2.486 24.484 32.469 1 70.75 107 LEU B N 1
ATOM 7147 C CA . LEU B 1 107 ? -3.178 23.203 32.312 1 70.75 107 LEU B CA 1
ATOM 7148 C C . LEU B 1 107 ? -2.492 22.328 31.281 1 70.75 107 LEU B C 1
ATOM 7150 O O . LEU B 1 107 ? -2.162 22.797 30.188 1 70.75 107 LEU B O 1
ATOM 7154 N N . TYR B 1 108 ? -2.104 21.188 31.719 1 76.56 108 TYR B N 1
ATOM 7155 C CA . TYR B 1 108 ? -1.469 20.219 30.844 1 76.56 108 TYR B CA 1
ATOM 7156 C C . TYR B 1 108 ? -2.412 19.062 30.547 1 76.56 108 TYR B C 1
ATOM 7158 O O . TYR B 1 108 ? -3.211 18.672 31.391 1 76.56 108 TYR B O 1
ATOM 7166 N N . ILE B 1 109 ? -2.398 18.594 29.281 1 80.88 109 ILE B N 1
ATOM 7167 C CA . ILE B 1 109 ? -3.133 17.406 28.859 1 80.88 109 ILE B CA 1
ATOM 7168 C C . ILE B 1 109 ? -2.152 16.328 28.391 1 80.88 109 ILE B C 1
ATOM 7170 O O . ILE B 1 109 ? -1.167 16.641 27.703 1 80.88 109 ILE B O 1
ATOM 7174 N N . SER B 1 110 ? -2.461 15.125 28.75 1 83.88 110 SER B N 1
ATOM 7175 C CA . SER B 1 110 ? -1.613 14.008 28.344 1 83.88 110 SER B CA 1
ATOM 7176 C C . SER B 1 110 ? -2.291 13.156 27.281 1 83.88 110 SER B C 1
ATOM 7178 O O . SER B 1 110 ? -3.504 12.938 27.344 1 83.88 110 SER B O 1
ATOM 7180 N N . GLU B 1 111 ? -1.539 12.797 26.328 1 89 111 GLU B N 1
ATOM 7181 C CA . GLU B 1 111 ? -1.991 11.898 25.266 1 89 111 GLU B CA 1
ATOM 7182 C C . GLU B 1 111 ? -1.058 10.703 25.125 1 89 111 GLU B C 1
ATOM 7184 O O . GLU B 1 111 ? 0.15 10.82 25.344 1 89 111 GLU B O 1
ATOM 7189 N N . TYR B 1 112 ? -1.71 9.562 24.781 1 90.69 112 TYR B N 1
ATOM 7190 C CA . TYR B 1 112 ? -0.963 8.312 24.719 1 90.69 112 TYR B CA 1
ATOM 7191 C C . TYR B 1 112 ? -1.16 7.637 23.359 1 90.69 112 TYR B C 1
ATOM 7193 O O . TYR B 1 112 ? -2.279 7.574 22.844 1 90.69 112 TYR B O 1
ATOM 7201 N N . PHE B 1 113 ? -0.059 7.219 22.828 1 94.88 113 PHE B N 1
ATOM 7202 C CA . PHE B 1 113 ? -0.078 6.52 21.547 1 94.88 113 PHE B CA 1
ATOM 7203 C C . PHE B 1 113 ? 0.71 5.219 21.641 1 94.88 113 PHE B C 1
ATOM 7205 O O . PHE B 1 113 ? 1.807 5.184 22.203 1 94.88 11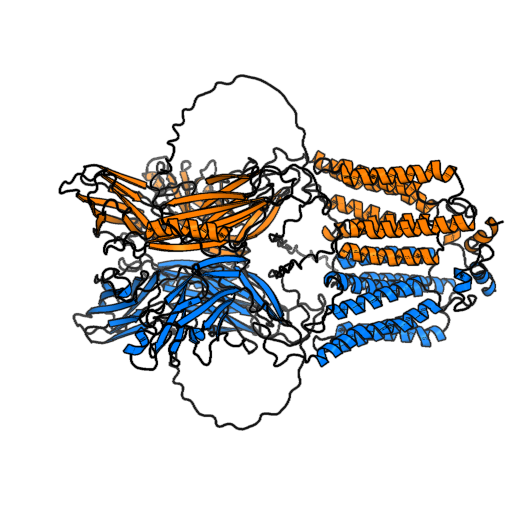3 PHE B O 1
ATOM 7212 N N . SER B 1 114 ? 0.117 4.18 21.125 1 93.25 114 SER B N 1
ATOM 7213 C CA . SER B 1 114 ? 0.777 2.879 21.141 1 93.25 114 SER B CA 1
ATOM 7214 C C . SER B 1 114 ? 0.665 2.191 19.781 1 93.25 114 SER B C 1
ATOM 7216 O O . SER B 1 114 ? -0.258 2.469 19.016 1 93.25 114 SER B O 1
ATOM 7218 N N . GLN B 1 115 ? 1.652 1.455 19.484 1 93.5 115 GLN B N 1
ATOM 7219 C CA . GLN B 1 115 ? 1.646 0.631 18.281 1 93.5 115 GLN B CA 1
ATOM 7220 C C . GLN B 1 115 ? 1.938 -0.83 18.625 1 93.5 115 GLN B C 1
ATOM 7222 O O . GLN B 1 115 ? 2.648 -1.123 19.578 1 93.5 115 GLN B O 1
ATOM 7227 N N . SER B 1 116 ? 1.414 -1.768 17.859 1 89.88 116 SER B N 1
ATOM 7228 C CA . SER B 1 116 ? 1.587 -3.195 18.109 1 89.88 116 SER B CA 1
ATOM 7229 C C . SER B 1 116 ? 3.047 -3.607 17.969 1 89.88 116 SER B C 1
ATOM 7231 O O . SER B 1 116 ? 3.793 -3.016 17.188 1 89.88 116 SER B O 1
ATOM 7233 N N . ALA B 1 117 ? 3.406 -4.633 18.719 1 93 117 ALA B N 1
ATOM 7234 C CA . ALA B 1 117 ? 4.77 -5.16 18.672 1 93 117 ALA B CA 1
ATOM 7235 C C . ALA B 1 117 ? 5.086 -5.777 17.312 1 93 117 ALA B C 1
ATOM 7237 O O . ALA B 1 117 ? 4.234 -6.43 16.719 1 93 117 ALA B O 1
ATOM 7238 N N . GLN B 1 118 ? 6.352 -5.48 16.906 1 94.56 118 GLN B N 1
ATOM 7239 C CA . GLN B 1 118 ? 6.781 -6.004 15.609 1 94.56 118 GLN B CA 1
ATOM 7240 C C . GLN B 1 118 ? 8 -6.906 15.758 1 94.56 118 GLN B C 1
ATOM 7242 O O . GLN B 1 118 ? 8.875 -6.645 16.594 1 94.56 118 GLN B O 1
ATOM 7247 N N . LYS B 1 119 ? 8.047 -7.93 14.953 1 93.12 119 LYS B N 1
ATOM 7248 C CA . LYS B 1 119 ? 9.219 -8.805 14.906 1 93.12 119 LYS B CA 1
ATOM 7249 C C . LYS B 1 119 ? 10.359 -8.148 14.133 1 93.12 119 LYS B C 1
ATOM 7251 O O . LYS B 1 119 ? 10.156 -7.629 13.039 1 93.12 119 LYS B O 1
ATOM 7256 N N . LEU B 1 120 ? 11.5 -8.195 14.688 1 94.88 120 LEU B N 1
ATOM 7257 C CA . LEU B 1 120 ? 12.664 -7.582 14.062 1 94.88 120 LEU B CA 1
ATOM 7258 C C . LEU B 1 120 ? 13.43 -8.594 13.211 1 94.88 120 LEU B C 1
ATOM 7260 O O . LEU B 1 120 ? 13.281 -9.805 13.406 1 94.88 120 LEU B O 1
ATOM 7264 N N . SER B 1 121 ? 14.133 -8.078 12.211 1 91.69 121 SER B N 1
ATOM 7265 C CA . SER B 1 121 ? 14.961 -8.898 11.328 1 91.69 121 SER B CA 1
ATOM 7266 C C . SER B 1 121 ? 16.406 -8.406 11.305 1 91.69 121 SER B C 1
ATOM 7268 O O . SER B 1 121 ? 16.672 -7.25 11.648 1 91.69 121 SER B O 1
ATOM 7270 N N . PHE B 1 122 ? 17.266 -9.281 11.016 1 92.19 122 PHE B N 1
ATOM 7271 C CA . PHE B 1 122 ? 18.656 -8.898 10.828 1 92.19 122 PHE B CA 1
ATOM 7272 C C . PHE B 1 122 ? 18.812 -8.016 9.602 1 92.19 122 PHE B C 1
ATOM 7274 O O . PHE B 1 122 ? 18.172 -8.25 8.578 1 92.19 122 PHE B O 1
ATOM 7281 N N . TYR B 1 123 ? 19.766 -7.086 9.672 1 94.06 123 TYR B N 1
ATOM 7282 C CA . TYR B 1 123 ? 19.844 -6.027 8.672 1 94.06 123 TYR B CA 1
ATOM 7283 C C . TYR B 1 123 ? 20.672 -6.465 7.473 1 94.06 123 TYR B C 1
ATOM 7285 O O . TYR B 1 123 ? 21.797 -6.918 7.629 1 94.06 123 TYR B O 1
ATOM 7293 N N . SER B 1 124 ? 20.094 -6.34 6.27 1 90.94 124 SER B N 1
ATOM 7294 C CA . SER B 1 124 ? 20.812 -6.512 5.012 1 90.94 124 SER B CA 1
ATOM 7295 C C . SER B 1 124 ? 20.578 -5.336 4.074 1 90.94 124 SER B C 1
ATOM 7297 O O . SER B 1 124 ? 21.484 -4.938 3.328 1 90.94 124 SER B O 1
ATOM 7299 N N . TRP B 1 125 ? 19.469 -4.852 4.105 1 93.19 125 TRP B N 1
ATOM 7300 C CA . TRP B 1 125 ? 19.062 -3.654 3.373 1 93.19 125 TRP B CA 1
ATOM 7301 C C . TRP B 1 125 ? 17.953 -2.906 4.117 1 93.19 125 TRP B C 1
ATOM 7303 O O . TRP B 1 125 ? 17.484 -3.367 5.156 1 93.19 125 TRP B O 1
ATOM 7313 N N . TYR B 1 126 ? 17.484 -1.838 3.725 1 94.88 126 TYR B N 1
ATOM 7314 C CA . TYR B 1 126 ? 16.578 -0.976 4.465 1 94.88 126 TYR B CA 1
ATOM 7315 C C . TYR B 1 126 ? 15.258 -1.688 4.742 1 94.88 126 TYR B C 1
ATOM 7317 O O . TYR B 1 126 ? 14.594 -1.409 5.742 1 94.88 126 TYR B O 1
ATOM 7325 N N . GLY B 1 127 ? 14.836 -2.596 3.891 1 94.81 127 GLY B N 1
ATOM 7326 C CA . GLY B 1 127 ? 13.578 -3.312 4.047 1 94.81 127 GLY B CA 1
ATOM 7327 C C . GLY B 1 127 ? 13.555 -4.219 5.262 1 94.81 127 GLY B C 1
ATOM 7328 O O . GLY B 1 127 ? 12.484 -4.633 5.715 1 94.81 127 GLY B O 1
ATOM 7329 N N . ASN B 1 128 ? 14.695 -4.492 5.797 1 94.88 128 ASN B N 1
ATOM 7330 C CA . ASN B 1 128 ? 14.766 -5.336 6.988 1 94.88 128 ASN B CA 1
ATOM 7331 C C . ASN B 1 128 ? 14.484 -4.539 8.258 1 94.88 128 ASN B C 1
ATOM 7333 O O . ASN B 1 128 ? 14.227 -5.117 9.312 1 94.88 128 ASN B O 1
ATOM 7337 N N . ALA B 1 129 ? 14.578 -3.305 8.133 1 95.88 129 ALA B N 1
ATOM 7338 C CA . ALA B 1 129 ? 14.312 -2.463 9.297 1 95.88 129 ALA B CA 1
ATOM 7339 C C . ALA B 1 129 ? 12.82 -2.205 9.461 1 95.88 129 ALA B C 1
ATOM 7341 O O . ALA B 1 129 ? 12.094 -2.086 8.477 1 95.88 129 ALA B O 1
ATOM 7342 N N . LYS B 1 130 ? 12.398 -2.178 10.727 1 97.19 130 LYS B N 1
ATOM 7343 C CA . LYS B 1 130 ? 10.992 -1.884 11 1 97.19 130 LYS B CA 1
ATOM 7344 C C . LYS B 1 130 ? 10.789 -0.397 11.273 1 97.19 130 LYS B C 1
ATOM 7346 O O . LYS B 1 130 ? 11.445 0.175 12.148 1 97.19 130 LYS B O 1
ATOM 7351 N N . LEU B 1 131 ? 9.875 0.159 10.508 1 96.88 131 LEU B N 1
ATOM 7352 C CA . LEU B 1 131 ? 9.617 1.592 10.594 1 96.88 131 LEU B CA 1
ATOM 7353 C C . LEU B 1 131 ? 8.352 1.863 11.414 1 96.88 131 LEU B C 1
ATOM 7355 O O . LEU B 1 131 ? 7.355 1.156 11.273 1 96.88 131 LEU B O 1
ATOM 7359 N N . PHE B 1 132 ? 8.43 2.84 12.305 1 96.62 132 PHE B N 1
ATOM 7360 C CA . PHE B 1 132 ? 7.301 3.314 13.094 1 96.62 132 PHE B CA 1
ATOM 7361 C C . PHE B 1 132 ? 7.105 4.816 12.906 1 96.62 132 PHE B C 1
ATOM 7363 O O . PHE B 1 132 ? 8.07 5.582 12.953 1 96.62 132 PHE B O 1
ATOM 7370 N N . GLN B 1 133 ? 5.914 5.211 12.664 1 95.25 133 GLN B N 1
ATOM 7371 C CA . GLN B 1 133 ? 5.582 6.621 12.492 1 95.25 133 GLN B CA 1
ATOM 7372 C C . GLN B 1 133 ? 4.66 7.113 13.602 1 95.25 133 GLN B C 1
ATOM 7374 O O . GLN B 1 133 ? 3.664 6.461 13.922 1 95.25 133 GLN B O 1
ATOM 7379 N N . PHE B 1 134 ? 4.961 8.211 14.195 1 94.88 134 PHE B N 1
ATOM 7380 C CA . PHE B 1 134 ? 4.137 8.867 15.203 1 94.88 134 PHE B CA 1
ATOM 7381 C C . PHE B 1 134 ? 3.867 10.32 14.82 1 94.88 134 PHE B C 1
ATOM 7383 O O . PHE B 1 134 ? 4.676 10.945 14.141 1 94.88 134 PHE B O 1
ATOM 7390 N N . HIS B 1 135 ? 2.76 10.797 15.234 1 93.5 135 HIS B N 1
ATOM 7391 C CA . HIS B 1 135 ? 2.428 12.203 15.031 1 93.5 135 HIS B CA 1
ATOM 7392 C C . HIS B 1 135 ? 2.41 12.961 16.344 1 93.5 135 HIS B C 1
ATOM 7394 O O . HIS B 1 135 ? 1.605 12.664 17.234 1 93.5 135 HIS B O 1
ATOM 7400 N N . VAL B 1 136 ? 3.238 13.898 16.484 1 94.81 136 VAL B N 1
ATOM 7401 C CA . VAL B 1 136 ? 3.295 14.742 17.672 1 94.81 136 VAL B CA 1
ATOM 7402 C C . VAL B 1 136 ? 2.404 15.969 17.469 1 94.81 136 VAL B C 1
ATOM 7404 O O . VAL B 1 136 ? 2.596 16.734 16.516 1 94.81 136 VAL B O 1
ATOM 7407 N N . PRO B 1 137 ? 1.497 16.203 18.328 1 91.5 137 PRO B N 1
ATOM 7408 C CA . PRO B 1 137 ? 0.589 17.344 18.188 1 91.5 137 PRO B CA 1
ATOM 7409 C C . PRO B 1 137 ? 1.266 18.688 18.5 1 91.5 137 PRO B C 1
ATOM 7411 O O . PRO B 1 137 ? 2.365 18.703 19.047 1 91.5 137 PRO B O 1
ATOM 7414 N N . GLU B 1 138 ? 0.58 19.75 18.141 1 91 138 GLU B N 1
ATOM 7415 C CA . GLU B 1 138 ? 1.057 21.094 18.453 1 91 138 GLU B CA 1
ATOM 7416 C C . GLU B 1 138 ? 0.998 21.375 19.953 1 91 138 GLU B C 1
ATOM 7418 O O . GLU B 1 138 ? 0.208 20.75 20.672 1 91 138 GLU B O 1
ATOM 7423 N N . ASP B 1 139 ? 1.876 22.156 20.438 1 92.12 139 ASP B N 1
ATOM 7424 C CA . ASP B 1 139 ? 1.912 22.641 21.812 1 92.12 139 ASP B CA 1
ATOM 7425 C C . ASP B 1 139 ? 2.395 21.562 22.766 1 92.12 139 ASP B C 1
ATOM 7427 O O . ASP B 1 139 ? 1.991 21.516 23.938 1 92.12 139 ASP B O 1
ATOM 7431 N N . THR B 1 140 ? 3.074 20.656 22.234 1 93.56 140 THR B N 1
ATOM 7432 C CA . THR B 1 140 ? 3.693 19.641 23.094 1 93.56 140 THR B CA 1
ATOM 7433 C C . THR B 1 140 ? 4.914 20.203 23.812 1 93.56 140 THR B C 1
ATOM 7435 O O . THR B 1 140 ? 5.773 20.828 23.188 1 93.56 140 THR B O 1
ATOM 7438 N N . VAL B 1 141 ? 5.004 19.969 25.094 1 92.44 141 VAL B N 1
ATOM 7439 C CA . VAL B 1 141 ? 6.117 20.5 25.875 1 92.44 141 VAL B CA 1
ATOM 7440 C C . VAL B 1 141 ? 7.082 19.375 26.234 1 92.44 141 VAL B C 1
ATOM 7442 O O . VAL B 1 141 ? 8.281 19.609 26.422 1 92.44 141 VAL B O 1
ATOM 7445 N N . LEU B 1 142 ? 6.504 18.172 26.297 1 92.5 142 LEU B N 1
ATOM 7446 C CA . LEU B 1 142 ? 7.336 17.016 26.625 1 92.5 142 LEU B CA 1
ATOM 7447 C C . LEU B 1 142 ? 6.898 15.781 25.844 1 92.5 142 LEU B C 1
ATOM 7449 O O . LEU B 1 142 ? 5.707 15.484 25.766 1 92.5 142 LEU B O 1
ATOM 7453 N N . LEU B 1 143 ? 7.82 15.203 25.234 1 95.56 143 LEU B N 1
ATOM 7454 C CA . LEU B 1 143 ? 7.633 13.953 24.516 1 95.56 143 LEU B CA 1
ATOM 7455 C C . LEU B 1 143 ? 8.461 12.836 25.141 1 95.56 143 LEU B C 1
ATOM 7457 O O . LEU B 1 143 ? 9.664 12.992 25.359 1 95.56 143 LEU B O 1
ATOM 7461 N N . ARG B 1 144 ? 7.82 11.719 25.469 1 93.75 144 ARG B N 1
ATOM 7462 C CA . ARG B 1 144 ? 8.508 10.57 26.047 1 93.75 144 ARG B CA 1
ATOM 7463 C C . ARG B 1 144 ? 8.203 9.305 25.25 1 93.75 144 ARG B C 1
ATOM 7465 O O . ARG B 1 144 ? 7.043 8.922 25.109 1 93.75 144 ARG B O 1
ATOM 7472 N N . TRP B 1 145 ? 9.219 8.68 24.844 1 95 145 TRP B N 1
ATOM 7473 C CA . TRP B 1 145 ? 9.07 7.375 24.188 1 95 145 TRP B CA 1
ATOM 7474 C C . TRP B 1 145 ? 9.438 6.246 25.156 1 95 145 TRP B C 1
ATOM 7476 O O . TRP B 1 145 ? 10.438 6.324 25.859 1 95 145 TRP B O 1
ATOM 7486 N N . LEU B 1 146 ? 8.594 5.309 25.188 1 94.69 146 LEU B N 1
ATOM 7487 C CA . LEU B 1 146 ? 8.906 4.047 25.844 1 94.69 146 LEU B CA 1
ATOM 7488 C C . LEU B 1 146 ? 9.25 2.965 24.828 1 94.69 146 LEU B C 1
ATOM 7490 O O . LEU B 1 146 ? 8.383 2.537 24.062 1 94.69 146 LEU B O 1
ATOM 7494 N N . LEU B 1 147 ? 10.445 2.57 24.875 1 95.88 147 LEU B N 1
ATOM 7495 C CA . LEU B 1 147 ? 10.914 1.549 23.938 1 95.88 147 LEU B CA 1
ATOM 7496 C C . LEU B 1 147 ? 11.047 0.198 24.641 1 95.88 147 LEU B C 1
ATOM 7498 O O . LEU B 1 147 ? 11.781 0.071 25.625 1 95.88 147 LEU B O 1
ATOM 7502 N N . GLN B 1 148 ? 10.32 -0.744 24.078 1 94.25 148 GLN B N 1
ATOM 7503 C CA . GLN B 1 148 ? 10.328 -2.08 24.672 1 94.25 148 GLN B CA 1
ATOM 7504 C C . GLN B 1 148 ? 10.797 -3.121 23.656 1 94.25 148 GLN B C 1
ATOM 7506 O O . GLN B 1 148 ? 10.375 -3.111 22.5 1 94.25 148 GLN B O 1
ATOM 7511 N N . ALA B 1 149 ? 11.703 -3.947 24.078 1 93.38 149 ALA B N 1
ATOM 7512 C CA . ALA B 1 149 ? 12.203 -5.051 23.25 1 93.38 149 ALA B CA 1
ATOM 7513 C C . ALA B 1 149 ? 12.156 -6.367 24.016 1 93.38 149 ALA B C 1
ATOM 7515 O O . ALA B 1 149 ? 12.367 -6.398 25.234 1 93.38 149 ALA B O 1
ATOM 7516 N N . SER B 1 150 ? 11.766 -7.469 23.312 1 90.38 150 SER B N 1
ATOM 7517 C CA . SER B 1 150 ? 11.711 -8.789 23.938 1 90.38 150 SER B CA 1
ATOM 7518 C C . SER B 1 150 ? 12.273 -9.859 23 1 90.38 150 SER B C 1
ATOM 7520 O O . SER B 1 150 ? 12.289 -9.68 21.781 1 90.38 150 SER B O 1
ATOM 7522 N N . LYS B 1 151 ? 12.82 -10.859 23.609 1 87.56 151 LYS B N 1
ATOM 7523 C CA . LYS B 1 151 ? 13.32 -12.008 22.859 1 87.56 151 LYS B CA 1
ATOM 7524 C C . LYS B 1 151 ? 12.523 -13.266 23.188 1 87.56 151 LYS B C 1
ATOM 7526 O O . LYS B 1 151 ? 12.023 -13.422 24.297 1 87.56 151 LYS B O 1
ATOM 7531 N N . GLY B 1 152 ? 12.359 -14.086 22.141 1 81 152 GLY B N 1
ATOM 7532 C CA . GLY B 1 152 ? 11.648 -15.336 22.359 1 81 152 GLY B CA 1
ATOM 7533 C C . GLY B 1 152 ? 12.305 -16.234 23.391 1 81 152 GLY B C 1
ATOM 7534 O O . GLY B 1 152 ? 13.484 -16.062 23.719 1 81 152 GLY B O 1
ATOM 7535 N N . ASN B 1 153 ? 11.539 -17.125 24 1 74.12 153 ASN B N 1
ATOM 7536 C CA . ASN B 1 153 ? 11.992 -18 25.078 1 74.12 153 ASN B CA 1
ATOM 7537 C C . ASN B 1 153 ? 12.773 -19.188 24.531 1 74.12 153 ASN B C 1
ATOM 7539 O O . ASN B 1 153 ? 13.133 -20.109 25.281 1 74.12 153 ASN B O 1
ATOM 7543 N N . GLU B 1 154 ? 13.117 -19.016 23.344 1 72.94 154 GLU B N 1
ATOM 7544 C CA . GLU B 1 154 ? 13.836 -20.156 22.812 1 72.94 154 GLU B CA 1
ATOM 7545 C C . GLU B 1 154 ? 15.289 -20.172 23.281 1 72.94 154 GLU B C 1
ATOM 7547 O O . GLU B 1 154 ? 15.938 -19.109 23.328 1 72.94 154 GLU B O 1
ATOM 7552 N N . PRO B 1 155 ? 15.773 -21.25 23.859 1 65.06 155 PRO B N 1
ATOM 7553 C CA . PRO B 1 155 ? 17.125 -21.344 24.438 1 65.06 155 PRO B CA 1
ATOM 7554 C C . PRO B 1 155 ? 18.203 -20.906 23.453 1 65.06 155 PRO B C 1
ATOM 7556 O O . PRO B 1 155 ? 19.281 -20.469 23.875 1 65.06 155 PRO B O 1
ATOM 7559 N N . GLU B 1 156 ? 17.875 -20.938 22.188 1 68.44 156 GLU B N 1
ATOM 7560 C CA . GLU B 1 156 ? 18.953 -20.688 21.234 1 68.44 156 GLU B CA 1
ATOM 7561 C C . GLU B 1 156 ? 19.031 -19.219 20.844 1 68.44 156 GLU B C 1
ATOM 7563 O O . GLU B 1 156 ? 19.844 -18.828 20.016 1 68.44 156 GLU B O 1
ATOM 7568 N N . CYS B 1 157 ? 18.312 -18.438 21.594 1 76.56 157 CYS B N 1
ATOM 7569 C CA . CYS B 1 157 ? 18.375 -17.047 21.156 1 76.56 157 CYS B CA 1
ATOM 7570 C C . CYS B 1 157 ? 19.578 -16.328 21.75 1 76.56 157 CYS B C 1
ATOM 7572 O O . CYS B 1 157 ? 19.766 -16.344 22.969 1 76.56 157 CYS B O 1
ATOM 7574 N N . SER B 1 158 ? 20.516 -16 20.938 1 76.25 158 SER B N 1
ATOM 7575 C CA . SER B 1 158 ? 21.75 -15.344 21.344 1 76.25 158 SER B CA 1
ATOM 7576 C C . SER B 1 158 ? 21.5 -13.898 21.734 1 76.25 158 SER B C 1
ATOM 7578 O O . SER B 1 158 ? 20.469 -13.32 21.391 1 76.25 158 SER B O 1
ATOM 7580 N N . ASN B 1 159 ? 22.469 -13.375 22.516 1 82.94 159 ASN B N 1
ATOM 7581 C CA . ASN B 1 159 ? 22.469 -11.953 22.859 1 82.94 159 ASN B CA 1
ATOM 7582 C C . ASN B 1 159 ? 22.672 -11.078 21.625 1 82.94 159 ASN B C 1
ATOM 7584 O O . ASN B 1 159 ? 23.453 -11.422 20.734 1 82.94 159 ASN B O 1
ATOM 7588 N N . THR B 1 160 ? 21.75 -10.125 21.562 1 88.44 160 THR B N 1
ATOM 7589 C CA . THR B 1 160 ? 21.859 -9.242 20.406 1 88.44 160 THR B CA 1
ATOM 7590 C C . THR B 1 160 ? 21.625 -7.789 20.828 1 88.44 160 THR B C 1
ATOM 7592 O O . THR B 1 160 ? 21.188 -7.52 21.953 1 88.44 160 THR B O 1
ATOM 7595 N N . GLU B 1 161 ? 22.094 -6.934 19.906 1 91.44 161 GLU B N 1
ATOM 7596 C CA . GLU B 1 161 ? 21.875 -5.504 20.094 1 91.44 161 GLU B CA 1
ATOM 7597 C C . GLU B 1 161 ? 20.891 -4.953 19.062 1 91.44 161 GLU B C 1
ATOM 7599 O O . GLU B 1 161 ? 20.984 -5.273 17.875 1 91.44 161 GLU B O 1
ATOM 7604 N N . ILE B 1 162 ? 19.953 -4.23 19.625 1 94.81 162 ILE B N 1
ATOM 7605 C CA . ILE B 1 162 ? 18.984 -3.574 18.766 1 94.81 162 ILE B CA 1
ATOM 7606 C C . ILE B 1 162 ? 19.359 -2.104 18.594 1 94.81 162 ILE B C 1
ATOM 7608 O O . ILE B 1 162 ? 19.594 -1.396 19.562 1 94.81 162 ILE B O 1
ATOM 7612 N N . THR B 1 163 ? 19.5 -1.646 17.359 1 96.31 163 THR B N 1
ATOM 7613 C CA . THR B 1 163 ? 19.766 -0.24 17.078 1 96.31 163 THR B CA 1
ATOM 7614 C C . THR B 1 163 ? 18.484 0.485 16.688 1 96.31 163 THR B C 1
ATOM 7616 O O . THR B 1 163 ? 17.766 0.033 15.797 1 96.31 163 THR B O 1
ATOM 7619 N N . ILE B 1 164 ? 18.234 1.55 17.375 1 96.94 164 ILE B N 1
ATOM 7620 C CA . ILE B 1 164 ? 17.031 2.342 17.141 1 96.94 164 ILE B CA 1
ATOM 7621 C C . ILE B 1 164 ? 17.422 3.732 16.641 1 96.94 164 ILE B C 1
ATOM 7623 O O . ILE B 1 164 ? 18.25 4.406 17.25 1 96.94 164 ILE B O 1
ATOM 7627 N N . HIS B 1 165 ? 16.859 4.148 15.508 1 96.5 165 HIS B N 1
ATOM 7628 C CA . HIS B 1 165 ? 17.109 5.457 14.914 1 96.5 165 HIS B CA 1
ATOM 7629 C C . HIS B 1 165 ? 15.875 6.344 14.977 1 96.5 165 HIS B C 1
ATOM 7631 O O . HIS B 1 165 ? 14.75 5.859 14.828 1 96.5 165 HIS B O 1
ATOM 7637 N N . PHE B 1 166 ? 16.094 7.676 15.195 1 95.5 166 PHE B N 1
ATOM 7638 C CA . PHE B 1 166 ? 15.016 8.656 15.273 1 95.5 166 PHE B CA 1
ATOM 7639 C C . PHE B 1 166 ? 15.242 9.789 14.281 1 95.5 166 PHE B C 1
ATOM 7641 O O . PHE B 1 166 ? 16.375 10.219 14.07 1 95.5 166 PHE B O 1
ATOM 7648 N N . ARG B 1 167 ? 14.164 10.227 13.688 1 94.62 167 ARG B N 1
ATOM 7649 C CA . ARG B 1 167 ? 14.242 11.398 12.828 1 94.62 167 ARG B CA 1
ATOM 7650 C C . ARG B 1 167 ? 12.891 12.102 12.734 1 94.62 167 ARG B C 1
ATOM 7652 O O . ARG B 1 167 ? 11.852 11.453 12.633 1 94.62 167 ARG B O 1
ATOM 7659 N N . TYR B 1 168 ? 12.914 13.406 12.703 1 93.25 168 TYR B N 1
ATOM 7660 C CA . TYR B 1 168 ? 11.719 14.227 12.539 1 93.25 168 TYR B CA 1
ATOM 7661 C C . TYR B 1 168 ? 11.43 14.469 11.062 1 93.25 168 TYR B C 1
ATOM 7663 O O . TYR B 1 168 ? 12.336 14.758 10.281 1 93.25 168 TYR B O 1
ATOM 7671 N N . GLY B 1 169 ? 10.133 14.305 10.664 1 93.5 169 GLY B N 1
ATOM 7672 C CA . GLY B 1 169 ? 9.633 14.766 9.375 1 93.5 169 GLY B CA 1
ATOM 7673 C C . GLY B 1 169 ? 9.789 13.734 8.273 1 93.5 169 GLY B C 1
ATOM 7674 O O . GLY B 1 169 ? 9.148 13.836 7.227 1 93.5 169 GLY B O 1
ATOM 7675 N N . ALA B 1 170 ? 10.695 12.766 8.461 1 95.5 170 ALA B N 1
ATOM 7676 C CA . ALA B 1 170 ? 10.938 11.734 7.457 1 95.5 170 ALA B CA 1
ATOM 7677 C C . ALA B 1 170 ? 11.594 10.508 8.078 1 95.5 170 ALA B C 1
ATOM 7679 O O . ALA B 1 170 ? 12.109 10.57 9.195 1 95.5 170 ALA B O 1
ATOM 7680 N N . PRO B 1 171 ? 11.547 9.367 7.363 1 96.19 171 PRO B N 1
ATOM 7681 C CA . PRO B 1 171 ? 12.266 8.203 7.895 1 96.19 171 PRO B CA 1
ATOM 7682 C C . PRO B 1 171 ? 13.766 8.43 8 1 96.19 171 PRO B C 1
ATOM 7684 O O . PRO B 1 171 ? 14.344 9.156 7.188 1 96.19 171 PRO B O 1
ATOM 7687 N N . PRO B 1 172 ? 14.375 7.848 8.984 1 96.12 172 PRO B N 1
ATOM 7688 C CA . PRO B 1 172 ? 15.828 7.996 9.125 1 96.12 172 PRO B CA 1
ATOM 7689 C C . PRO B 1 172 ? 16.594 7.336 7.984 1 96.12 172 PRO B C 1
ATOM 7691 O O . PRO B 1 172 ? 16.266 6.215 7.582 1 96.12 172 PRO B O 1
ATOM 7694 N N . VAL B 1 173 ? 17.5 8.07 7.473 1 95.94 173 VAL B N 1
ATOM 7695 C CA . VAL B 1 173 ? 18.438 7.5 6.516 1 95.94 173 VAL B CA 1
ATOM 7696 C C . VAL B 1 173 ? 19.594 6.82 7.262 1 95.94 173 VAL B C 1
ATOM 7698 O O . VAL B 1 173 ? 20.422 7.488 7.883 1 95.94 173 VAL B O 1
ATOM 7701 N N . ILE B 1 174 ? 19.672 5.543 7.188 1 95.06 174 ILE B N 1
ATOM 7702 C CA . ILE B 1 174 ? 20.609 4.809 8.023 1 95.06 174 ILE B CA 1
ATOM 7703 C C . ILE B 1 174 ? 21.609 4.062 7.137 1 95.06 174 ILE B C 1
ATOM 7705 O O . ILE B 1 174 ? 21.344 3.799 5.965 1 95.06 174 ILE B O 1
ATOM 7709 N N . ASN B 1 175 ? 22.781 3.826 7.727 1 93.25 175 ASN B N 1
ATOM 7710 C CA . ASN B 1 175 ? 23.859 3.102 7.047 1 93.25 175 ASN B CA 1
ATOM 7711 C C . ASN B 1 175 ? 24.625 2.211 8.016 1 93.25 175 ASN B C 1
ATOM 7713 O O . ASN B 1 175 ? 25.828 2.395 8.203 1 93.25 175 ASN B O 1
ATOM 7717 N N . PRO B 1 176 ? 23.953 1.201 8.5 1 92.06 176 PRO B N 1
ATOM 7718 C CA . PRO B 1 176 ? 24.609 0.329 9.469 1 92.06 176 PRO B CA 1
ATOM 7719 C C . PRO B 1 176 ? 25.766 -0.467 8.867 1 92.06 176 PRO B C 1
ATOM 7721 O O . PRO B 1 176 ? 26.688 -0.865 9.586 1 92.06 176 PRO B O 1
ATOM 7724 N N . LEU B 1 177 ? 25.766 -0.688 7.645 1 92.19 177 LEU B N 1
ATOM 7725 C CA . LEU B 1 177 ? 26.797 -1.493 6.988 1 92.19 177 LEU B CA 1
ATOM 7726 C C . LEU B 1 177 ? 27.953 -0.619 6.508 1 92.19 177 LEU B C 1
ATOM 7728 O O . LEU B 1 177 ? 28.938 -1.125 5.961 1 92.19 177 LEU B O 1
ATOM 7732 N N . HIS B 1 178 ? 27.891 0.665 6.637 1 92.38 178 HIS B N 1
ATOM 7733 C CA . HIS B 1 178 ? 28.922 1.633 6.273 1 92.38 178 HIS B CA 1
ATOM 7734 C C . HIS B 1 178 ? 29.25 1.55 4.789 1 92.38 178 HIS B C 1
ATOM 7736 O O . HIS B 1 178 ? 30.422 1.454 4.422 1 92.38 178 HIS B O 1
ATOM 7742 N N . THR B 1 179 ? 28.203 1.556 4.074 1 94.12 179 THR B N 1
ATOM 7743 C CA . THR B 1 179 ? 28.359 1.536 2.623 1 94.12 179 THR B CA 1
ATOM 7744 C C . THR B 1 179 ? 28.5 2.953 2.074 1 94.12 179 THR B C 1
ATOM 7746 O O . THR B 1 179 ? 28.25 3.928 2.789 1 94.12 179 THR B O 1
ATOM 7749 N N . GLN B 1 180 ? 28.875 3.029 0.834 1 92.88 180 GLN B N 1
ATOM 7750 C CA . GLN B 1 180 ? 29.047 4.336 0.21 1 92.88 180 GLN B CA 1
ATOM 7751 C C . GLN B 1 180 ? 27.75 4.801 -0.457 1 92.88 180 GLN B C 1
ATOM 7753 O O . GLN B 1 180 ? 27.078 4.012 -1.115 1 92.88 180 GLN B O 1
ATOM 7758 N N . PHE B 1 181 ? 27.453 6.043 -0.211 1 93.69 181 PHE B N 1
ATOM 7759 C CA . PHE B 1 181 ? 26.328 6.656 -0.896 1 93.69 181 PHE B CA 1
ATOM 7760 C C . PHE B 1 181 ? 26.719 7.117 -2.293 1 93.69 181 PHE B C 1
ATOM 7762 O O . PHE B 1 181 ? 27.906 7.336 -2.568 1 93.69 181 PHE B O 1
ATOM 7769 N N . PRO B 1 182 ? 25.703 7.141 -3.223 1 92.06 182 PRO B N 1
ATOM 7770 C CA . PRO B 1 182 ? 26.031 7.723 -4.527 1 92.06 182 PRO B CA 1
ATOM 7771 C C . PRO B 1 182 ? 26.578 9.141 -4.414 1 92.06 182 PRO B C 1
ATOM 7773 O O . PRO B 1 182 ? 26.344 9.82 -3.414 1 92.06 182 PRO B O 1
ATOM 7776 N N . ALA B 1 183 ? 27.141 9.477 -5.555 1 87.81 183 ALA B N 1
ATOM 7777 C CA . ALA B 1 183 ? 27.703 10.82 -5.578 1 87.81 183 ALA B CA 1
ATOM 7778 C C . ALA B 1 183 ? 26.594 11.875 -5.508 1 87.81 183 ALA B C 1
ATOM 7780 O O . ALA B 1 183 ? 25.516 11.68 -6.051 1 87.81 183 ALA B O 1
ATOM 7781 N N . ASN B 1 184 ? 26.688 12.852 -4.777 1 90.12 184 ASN B N 1
ATOM 7782 C CA . ASN B 1 184 ? 25.797 14.008 -4.703 1 90.12 184 ASN B CA 1
ATOM 7783 C C . ASN B 1 184 ? 24.625 13.75 -3.756 1 90.12 184 ASN B C 1
ATOM 7785 O O . ASN B 1 184 ? 23.703 14.57 -3.666 1 90.12 184 ASN B O 1
ATOM 7789 N N . MET B 1 185 ? 24.578 12.484 -3.271 1 92.94 185 MET B N 1
ATOM 7790 C CA . MET B 1 185 ? 23.562 12.234 -2.246 1 92.94 185 MET B CA 1
ATOM 7791 C C . MET B 1 185 ? 24.016 12.789 -0.897 1 92.94 185 MET B C 1
ATOM 7793 O O . MET B 1 185 ? 25.094 12.461 -0.414 1 92.94 185 MET B O 1
ATOM 7797 N N . THR B 1 186 ? 23.219 13.625 -0.405 1 89.31 186 THR B N 1
ATOM 7798 C CA . THR B 1 186 ? 23.562 14.242 0.874 1 89.31 186 THR B CA 1
ATOM 7799 C C . THR B 1 186 ? 22.703 13.648 1.998 1 89.31 186 THR B C 1
ATOM 7801 O O . THR B 1 186 ? 21.484 13.664 1.932 1 89.31 186 THR B O 1
ATOM 7804 N N . VAL B 1 187 ? 23.438 13.156 2.955 1 88.25 187 VAL B N 1
ATOM 7805 C CA . VAL B 1 187 ? 22.75 12.469 4.047 1 88.25 187 VAL B CA 1
ATOM 7806 C C . VAL B 1 187 ? 23.188 13.062 5.383 1 88.25 187 VAL B C 1
ATOM 7808 O O . VAL B 1 187 ? 24.359 13.359 5.586 1 88.25 187 VAL B O 1
ATOM 7811 N N . HIS B 1 188 ? 22.141 13.305 6.168 1 82.69 188 HIS B N 1
ATOM 7812 C CA . HIS B 1 188 ? 22.406 13.703 7.543 1 82.69 188 HIS B CA 1
ATOM 7813 C C . HIS B 1 188 ? 22.25 12.531 8.5 1 82.69 188 HIS B C 1
ATOM 7815 O O . HIS B 1 188 ? 21.312 11.742 8.367 1 82.69 188 HIS B O 1
ATOM 7821 N N . PRO B 1 189 ? 23.156 12.445 9.352 1 81.25 189 PRO B N 1
ATOM 7822 C CA . PRO B 1 189 ? 23.047 11.328 10.305 1 81.25 189 PRO B CA 1
ATOM 7823 C C . PRO B 1 189 ? 21.812 11.438 11.195 1 81.25 189 PRO B C 1
ATOM 7825 O O . PRO B 1 189 ? 21.406 12.539 11.562 1 81.25 189 PRO B O 1
ATOM 7828 N N . SER B 1 190 ? 21.312 10.289 11.484 1 86.44 190 SER B N 1
ATOM 7829 C CA . SER B 1 190 ? 20.156 10.227 12.383 1 86.44 190 SER B CA 1
ATOM 7830 C C . SER B 1 190 ? 20.594 9.961 13.812 1 86.44 190 SER B C 1
ATOM 7832 O O . SER B 1 190 ? 21.688 9.438 14.055 1 86.44 190 SER B O 1
ATOM 7834 N N . TYR B 1 191 ? 19.781 10.438 14.727 1 90.62 191 TYR B N 1
ATOM 7835 C CA . TYR B 1 191 ? 20 10.102 16.125 1 90.62 191 TYR B CA 1
ATOM 7836 C C . TYR B 1 191 ? 19.719 8.617 16.375 1 90.62 191 TYR B C 1
ATOM 7838 O O . TYR B 1 191 ? 18.766 8.062 15.844 1 90.62 191 TYR B O 1
ATOM 7846 N N . ASN B 1 192 ? 20.656 8 17 1 92.12 192 ASN B N 1
ATOM 7847 C CA . ASN B 1 192 ? 20.438 6.57 17.219 1 92.12 192 ASN B CA 1
ATOM 7848 C C . ASN B 1 192 ? 20.75 6.172 18.656 1 92.12 192 ASN B C 1
ATOM 7850 O O . ASN B 1 192 ? 21.469 6.879 19.359 1 92.12 192 ASN B O 1
ATOM 7854 N N . GLN B 1 193 ? 20.078 5.168 19.109 1 92.12 193 GLN B N 1
ATOM 7855 C CA . GLN B 1 193 ? 20.266 4.527 20.406 1 92.12 193 GLN B CA 1
ATOM 7856 C C . GLN B 1 193 ? 20.328 3.008 20.266 1 92.12 193 GLN B C 1
ATOM 7858 O O . GLN B 1 193 ? 19.734 2.438 19.359 1 92.12 193 GLN B O 1
ATOM 7863 N N . THR B 1 194 ? 21.109 2.441 21.156 1 92.69 194 THR B N 1
ATOM 7864 C CA . THR B 1 194 ? 21.234 0.987 21.109 1 92.69 194 THR B CA 1
ATOM 7865 C C . THR B 1 194 ? 20.672 0.36 22.375 1 92.69 194 THR B C 1
ATOM 7867 O O . THR B 1 194 ? 20.844 0.907 23.469 1 92.69 194 THR B O 1
ATOM 7870 N N . MET B 1 195 ? 19.953 -0.716 22.234 1 92.19 195 MET B N 1
ATOM 7871 C CA . MET B 1 195 ? 19.422 -1.517 23.328 1 92.19 195 MET B CA 1
ATOM 7872 C C . MET B 1 195 ? 19.984 -2.934 23.297 1 92.19 195 MET B C 1
ATOM 7874 O O . MET B 1 195 ? 19.953 -3.59 22.25 1 92.19 195 MET B O 1
ATOM 7878 N N . THR B 1 196 ? 20.5 -3.371 24.391 1 89.5 196 THR B N 1
ATOM 7879 C CA . THR B 1 196 ? 21.094 -4.703 24.438 1 89.5 196 THR B CA 1
ATOM 7880 C C . THR B 1 196 ? 20.125 -5.699 25.078 1 89.5 196 THR B C 1
ATOM 7882 O O . THR B 1 196 ? 19.469 -5.398 26.078 1 89.5 196 THR B O 1
ATOM 7885 N N . LEU B 1 197 ? 19.844 -6.762 24.359 1 87.62 197 LEU B N 1
ATOM 7886 C CA . LEU B 1 197 ? 19.062 -7.879 24.906 1 87.62 197 LEU B CA 1
ATOM 7887 C C . LEU B 1 197 ? 19.984 -9.008 25.359 1 87.62 197 LEU B C 1
ATOM 7889 O O . LEU B 1 197 ? 20.516 -9.758 24.547 1 87.62 197 LEU B O 1
ATOM 7893 N N . ASN B 1 198 ? 20.375 -8.977 26.578 1 77.12 198 ASN B N 1
ATOM 7894 C CA . ASN B 1 198 ? 21.234 -10 27.141 1 77.12 198 ASN B CA 1
ATOM 7895 C C . ASN B 1 198 ? 20.438 -11.164 27.719 1 77.12 198 ASN B C 1
ATOM 7897 O O . ASN B 1 198 ? 19.344 -11.461 27.234 1 77.12 198 ASN B O 1
ATOM 7901 N N . VAL B 1 199 ? 20.766 -11.438 28.953 1 66.12 199 VAL B N 1
ATOM 7902 C CA . VAL B 1 199 ? 20.219 -12.594 29.641 1 66.12 199 VAL B CA 1
ATOM 7903 C C . VAL B 1 199 ? 18.734 -12.359 29.953 1 66.12 199 VAL B C 1
ATOM 7905 O O . VAL B 1 199 ? 17.938 -13.289 29.922 1 66.12 199 VAL B O 1
ATOM 7908 N N . THR B 1 200 ? 18.422 -11.133 29.969 1 68.25 200 THR B N 1
ATOM 7909 C CA . THR B 1 200 ? 17.016 -10.867 30.266 1 68.25 200 THR B CA 1
ATOM 7910 C C . THR B 1 200 ? 16.172 -10.93 29 1 68.25 200 THR B C 1
ATOM 7912 O O . THR B 1 200 ? 16.625 -10.523 27.922 1 68.25 200 THR B O 1
ATOM 7915 N N . THR B 1 201 ? 15 -11.484 29.141 1 79.56 201 THR B N 1
ATOM 7916 C CA . THR B 1 201 ? 14.086 -11.719 28.031 1 79.56 201 THR B CA 1
ATOM 7917 C C . THR B 1 201 ? 13.398 -10.422 27.609 1 79.56 201 THR B C 1
ATOM 7919 O O . THR B 1 201 ? 12.883 -10.32 26.5 1 79.56 201 THR B O 1
ATOM 7922 N N . GLN B 1 202 ? 13.484 -9.391 28.516 1 85.19 202 GLN B N 1
ATOM 7923 C CA . GLN B 1 202 ? 12.82 -8.141 28.172 1 85.19 202 GLN B CA 1
ATOM 7924 C C . GLN B 1 202 ? 13.664 -6.938 28.609 1 85.19 202 GLN B C 1
ATOM 7926 O O . GLN B 1 202 ? 14.336 -6.988 29.625 1 85.19 202 GLN B O 1
ATOM 7931 N N . ASN B 1 203 ? 13.781 -5.953 27.75 1 88.12 203 ASN B N 1
ATOM 7932 C CA . ASN B 1 203 ? 14.453 -4.691 28.031 1 88.12 203 ASN B CA 1
ATOM 7933 C C . ASN B 1 203 ? 13.602 -3.494 27.625 1 88.12 203 ASN B C 1
ATOM 7935 O O . ASN B 1 203 ? 12.914 -3.537 26.609 1 88.12 203 ASN B O 1
ATOM 7939 N N . SER B 1 204 ? 13.516 -2.477 28.516 1 90.19 204 SER B N 1
ATOM 7940 C CA . SER B 1 204 ? 12.773 -1.255 28.203 1 90.19 204 SER B CA 1
ATOM 7941 C C . SER B 1 204 ? 13.602 -0.016 28.531 1 90.19 204 SER B C 1
ATOM 7943 O O . SER B 1 204 ? 14.422 -0.03 29.453 1 90.19 204 SER B O 1
ATOM 7945 N N . THR B 1 205 ? 13.555 0.962 27.688 1 90.62 205 THR B N 1
ATOM 7946 C CA . THR B 1 205 ? 14.258 2.225 27.875 1 90.62 205 THR B CA 1
ATOM 7947 C C . THR B 1 205 ? 13.367 3.404 27.516 1 90.62 205 THR B C 1
ATOM 7949 O O . THR B 1 205 ? 12.367 3.24 26.812 1 90.62 205 THR B O 1
ATOM 7952 N N . PHE B 1 206 ? 13.719 4.605 28.109 1 91 206 PHE B N 1
ATOM 7953 C CA . PHE B 1 206 ? 12.961 5.82 27.844 1 91 206 PHE B CA 1
ATOM 7954 C C . PHE B 1 206 ? 13.805 6.828 27.078 1 91 206 PHE B C 1
ATOM 7956 O O . PHE B 1 206 ? 15.016 6.914 27.281 1 91 206 PHE B O 1
ATOM 7963 N N . VAL B 1 207 ? 13.156 7.473 26.172 1 92.62 207 VAL B N 1
ATOM 7964 C CA . VAL B 1 207 ? 13.742 8.625 25.484 1 92.62 207 VAL B CA 1
ATOM 7965 C C . VAL B 1 207 ? 12.836 9.844 25.656 1 92.62 207 VAL B C 1
ATOM 7967 O O . VAL B 1 207 ? 11.68 9.828 25.234 1 92.62 207 VAL B O 1
ATOM 7970 N N . ASN B 1 208 ? 13.336 10.922 26.219 1 91.75 208 ASN B N 1
ATOM 7971 C CA . ASN B 1 208 ? 12.57 12.141 26.484 1 91.75 208 ASN B CA 1
ATOM 7972 C C . ASN B 1 208 ? 13.062 13.305 25.641 1 91.75 208 ASN B C 1
ATOM 7974 O O . ASN B 1 208 ? 14.266 13.492 25.469 1 91.75 208 ASN B O 1
ATOM 7978 N N . ILE B 1 209 ? 12.18 13.992 25.078 1 92.12 209 ILE B N 1
ATOM 7979 C CA . ILE B 1 209 ? 12.477 15.195 24.312 1 92.12 209 ILE B CA 1
ATOM 7980 C C . ILE B 1 209 ? 11.633 16.359 24.828 1 92.12 209 ILE B C 1
ATOM 7982 O O . ILE B 1 209 ? 10.398 16.281 24.859 1 92.12 209 ILE B O 1
ATOM 7986 N N . THR B 1 210 ? 12.273 17.438 25.172 1 89.88 210 THR B N 1
ATOM 7987 C CA . THR B 1 210 ? 11.562 18.641 25.594 1 89.88 210 THR B CA 1
ATOM 7988 C C . THR B 1 210 ? 11.305 19.578 24.422 1 89.88 210 THR B C 1
ATOM 7990 O O . THR B 1 210 ? 12.164 19.734 23.547 1 89.88 210 THR B O 1
ATOM 7993 N N . THR B 1 211 ? 10.164 20.156 24.312 1 90.62 211 THR B N 1
ATOM 7994 C CA . THR B 1 211 ? 9.719 21.078 23.266 1 90.62 211 THR B CA 1
ATOM 7995 C C . THR B 1 211 ? 9.961 20.484 21.875 1 90.62 211 THR B C 1
ATOM 7997 O O . THR B 1 211 ? 10.609 21.109 21.031 1 90.62 211 THR B O 1
ATOM 8000 N N . PRO B 1 212 ? 9.422 19.312 21.719 1 93.62 212 PRO B N 1
ATOM 8001 C CA . PRO B 1 212 ? 9.594 18.672 20.406 1 93.62 212 PRO B CA 1
ATOM 8002 C C . PRO B 1 212 ? 8.883 19.422 19.281 1 93.62 212 PRO B C 1
ATOM 8004 O O . PRO B 1 212 ? 7.898 20.125 19.531 1 93.62 212 PRO B O 1
ATOM 8007 N N . ALA B 1 213 ? 9.422 19.344 18.094 1 93.69 213 ALA B N 1
ATOM 8008 C CA . ALA B 1 213 ? 8.711 19.875 16.922 1 93.69 213 ALA B CA 1
ATOM 8009 C C . ALA B 1 213 ? 7.418 19.109 16.672 1 93.69 213 ALA B C 1
ATOM 8011 O O . ALA B 1 213 ? 7.375 17.891 16.812 1 93.69 213 ALA B O 1
ATOM 8012 N N . ALA B 1 214 ? 6.371 19.828 16.344 1 93.31 214 ALA B N 1
ATOM 8013 C CA . ALA B 1 214 ? 5.109 19.203 15.992 1 93.31 214 ALA B CA 1
ATOM 8014 C C . ALA B 1 214 ? 5.184 18.578 14.602 1 93.31 214 ALA B C 1
ATOM 8016 O O . ALA B 1 214 ? 5.844 19.109 13.711 1 93.31 214 ALA B O 1
ATOM 8017 N N . GLY B 1 215 ? 4.504 17.484 14.398 1 92.75 215 GLY B N 1
ATOM 8018 C CA . GLY B 1 215 ? 4.508 16.797 13.117 1 92.75 215 GLY B CA 1
ATOM 8019 C C . GLY B 1 215 ? 4.855 15.32 13.227 1 92.75 215 GLY B C 1
ATOM 8020 O O . GLY B 1 215 ? 4.723 14.727 14.297 1 92.75 215 GLY B O 1
ATOM 8021 N N . ASP B 1 216 ? 5.316 14.797 12.148 1 94.06 216 ASP B N 1
ATOM 8022 C CA . ASP B 1 216 ? 5.578 13.359 12.094 1 94.06 216 ASP B CA 1
ATOM 8023 C C . ASP B 1 216 ? 7 13.047 12.555 1 94.06 216 ASP B C 1
ATOM 8025 O O . ASP B 1 216 ? 7.949 13.742 12.18 1 94.06 216 ASP B O 1
ATOM 8029 N N . TRP B 1 217 ? 7.109 12.086 13.391 1 95.69 217 TRP B N 1
ATOM 8030 C CA . TRP B 1 217 ? 8.383 11.523 13.836 1 95.69 217 TRP B CA 1
ATOM 8031 C C . TRP B 1 217 ? 8.492 10.055 13.453 1 95.69 217 TRP B C 1
ATOM 8033 O O . TRP B 1 217 ? 7.508 9.312 13.508 1 95.69 217 TRP B O 1
ATOM 8043 N N . PHE B 1 218 ? 9.68 9.672 13.125 1 96.56 218 PHE B N 1
ATOM 8044 C CA . PHE B 1 218 ? 9.891 8.312 12.648 1 96.56 218 PHE B CA 1
ATOM 8045 C C . PHE B 1 218 ? 10.938 7.598 13.492 1 96.56 218 PHE B C 1
ATOM 8047 O O . PHE B 1 218 ? 11.938 8.195 13.891 1 96.56 218 PHE B O 1
ATOM 8054 N N . ILE B 1 219 ? 10.688 6.352 13.75 1 96.75 219 ILE B N 1
ATOM 8055 C CA . ILE B 1 219 ? 11.609 5.461 14.453 1 96.75 219 ILE B CA 1
ATOM 8056 C C . ILE B 1 219 ? 11.883 4.223 13.602 1 96.75 219 ILE B C 1
ATOM 8058 O O . ILE B 1 219 ? 10.953 3.633 13.039 1 96.75 219 ILE B O 1
ATOM 8062 N N . VAL B 1 220 ? 13.094 3.92 13.453 1 97.19 220 VAL B N 1
ATOM 8063 C CA . VAL B 1 220 ? 13.477 2.703 12.742 1 97.19 220 VAL B CA 1
ATOM 8064 C C . VAL B 1 220 ? 14.312 1.812 13.664 1 97.19 220 VAL B C 1
ATOM 8066 O O . VAL B 1 220 ? 15.234 2.287 14.32 1 97.19 220 VAL B O 1
ATOM 8069 N N . ALA B 1 221 ? 13.938 0.523 13.734 1 97.56 221 ALA B N 1
ATOM 8070 C CA . ALA B 1 221 ? 14.664 -0.433 14.562 1 97.56 221 ALA B CA 1
ATOM 8071 C C . ALA B 1 221 ? 15.094 -1.65 13.75 1 97.56 221 ALA B C 1
ATOM 8073 O O . ALA B 1 221 ? 14.352 -2.107 12.867 1 97.56 221 ALA B O 1
ATOM 8074 N N . HIS B 1 222 ? 16.234 -2.156 14 1 96.44 222 HIS B N 1
ATOM 8075 C CA . HIS B 1 222 ? 16.734 -3.332 13.297 1 96.44 222 HIS B CA 1
ATOM 8076 C C . HIS B 1 222 ? 17.766 -4.074 14.133 1 96.44 222 HIS B C 1
ATOM 8078 O O . HIS B 1 222 ? 18.312 -3.523 15.086 1 96.44 222 HIS B O 1
ATOM 8084 N N . LEU B 1 223 ? 17.984 -5.332 13.828 1 94.69 223 LEU B N 1
ATOM 8085 C CA . LEU B 1 223 ? 19.047 -6.152 14.406 1 94.69 223 LEU B CA 1
ATOM 8086 C C . LEU B 1 223 ? 20.344 -5.98 13.625 1 94.69 223 LEU B C 1
ATOM 8088 O O . LEU B 1 223 ? 20.359 -5.352 12.562 1 94.69 223 LEU B O 1
ATOM 8092 N N . PRO B 1 224 ? 21.453 -6.402 14.211 1 92.75 224 PRO B N 1
ATOM 8093 C CA . PRO B 1 224 ? 22.719 -6.27 13.484 1 92.75 224 PRO B CA 1
ATOM 8094 C C . PRO B 1 224 ? 22.766 -7.121 12.219 1 92.75 224 PRO B C 1
ATOM 8096 O O . PRO B 1 224 ? 21.797 -7.797 11.883 1 92.75 224 PRO B O 1
ATOM 8099 N N . GLU B 1 225 ? 23.828 -7.008 11.516 1 88.5 225 GLU B N 1
ATOM 8100 C CA . GLU B 1 225 ? 23.969 -7.684 10.227 1 88.5 225 GLU B CA 1
ATOM 8101 C C . GLU B 1 225 ? 23.906 -9.203 10.391 1 88.5 225 GLU B C 1
ATOM 8103 O O . GLU B 1 225 ? 24.438 -9.742 11.367 1 88.5 225 GLU B O 1
ATOM 8108 N N . THR B 1 226 ? 23.141 -9.859 9.438 1 73.75 226 THR B N 1
ATOM 8109 C CA . THR B 1 226 ? 22.938 -11.305 9.438 1 73.75 226 THR B CA 1
ATOM 8110 C C . THR B 1 226 ? 24.266 -12.031 9.18 1 73.75 226 THR B C 1
ATOM 8112 O O . THR B 1 226 ? 25.125 -11.508 8.477 1 73.75 226 THR B O 1
ATOM 8115 N N . GLU B 1 227 ? 24.344 -13.172 9.891 1 65.19 227 GLU B N 1
ATOM 8116 C CA . GLU B 1 227 ? 25.453 -14.047 9.5 1 65.19 227 GLU B CA 1
ATOM 8117 C C . GLU B 1 227 ? 25.094 -14.859 8.258 1 65.19 227 GLU B C 1
ATOM 8119 O O . GLU B 1 227 ? 24 -15.406 8.156 1 65.19 227 GLU B O 1
ATOM 8124 N N . GLY B 1 228 ? 25.594 -14.68 7.078 1 60.91 228 GLY B N 1
ATOM 8125 C CA . GLY B 1 228 ? 25.562 -15.141 5.699 1 60.91 228 GLY B CA 1
ATOM 8126 C C . GLY B 1 228 ? 25.031 -16.562 5.559 1 60.91 228 GLY B C 1
ATOM 8127 O O . GLY B 1 228 ? 25.188 -17.188 4.508 1 60.91 228 GLY B O 1
ATOM 8128 N N . ARG B 1 229 ? 24.328 -17.391 6.598 1 58.06 229 ARG B N 1
ATOM 8129 C CA . ARG B 1 229 ? 23.922 -18.781 6.43 1 58.06 229 ARG B CA 1
ATOM 8130 C C . ARG B 1 229 ? 22.531 -18.875 5.812 1 58.06 229 ARG B C 1
ATOM 8132 O O . ARG B 1 229 ? 21.625 -18.156 6.211 1 58.06 229 ARG B O 1
ATOM 8139 N N . ILE B 1 230 ? 22.281 -19.766 4.742 1 58.72 230 ILE B N 1
ATOM 8140 C CA . ILE B 1 230 ? 20.984 -20.031 4.125 1 58.72 230 ILE B CA 1
ATOM 8141 C C . ILE B 1 230 ? 20.219 -21.047 4.961 1 58.72 230 ILE B C 1
ATOM 8143 O O . ILE B 1 230 ? 20.703 -22.156 5.203 1 58.72 230 ILE B O 1
ATOM 8147 N N . LYS B 1 231 ? 19.172 -20.766 5.574 1 60.91 231 LYS B N 1
ATOM 8148 C CA . LYS B 1 231 ? 18.391 -21.656 6.414 1 60.91 231 LYS B CA 1
ATOM 8149 C C . LYS B 1 231 ? 17.188 -22.219 5.645 1 60.91 231 LYS B C 1
ATOM 8151 O O . LYS B 1 231 ? 16.484 -21.484 4.949 1 60.91 231 LYS B O 1
ATOM 8156 N N . VAL B 1 232 ? 17.109 -23.531 5.652 1 59.56 232 VAL B N 1
ATOM 8157 C CA . VAL B 1 232 ? 15.961 -24.219 5.055 1 59.56 232 VAL B CA 1
ATOM 8158 C C . VAL B 1 232 ? 14.742 -24.062 5.957 1 59.56 232 VAL B C 1
ATOM 8160 O O . VAL B 1 232 ? 14.82 -24.281 7.168 1 59.56 232 VAL B O 1
ATOM 8163 N N . LYS B 1 233 ? 13.562 -23.625 5.383 1 61.06 233 LYS B N 1
ATOM 8164 C CA . LYS B 1 233 ? 12.328 -23.438 6.145 1 61.06 233 LYS B CA 1
ATOM 8165 C C . LYS B 1 233 ? 11.867 -24.734 6.77 1 61.06 233 LYS B C 1
ATOM 8167 O O . LYS B 1 233 ? 11.781 -25.766 6.09 1 61.06 233 LYS B O 1
ATOM 8172 N N . GLY B 1 234 ? 11.648 -24.797 8.125 1 58.47 234 GLY B N 1
ATOM 8173 C CA . GLY B 1 234 ? 11.078 -25.953 8.812 1 58.47 234 GLY B CA 1
ATOM 8174 C C . GLY B 1 234 ? 12.062 -26.641 9.742 1 58.47 234 GLY B C 1
ATOM 8175 O O . GLY B 1 234 ? 11.656 -27.391 10.641 1 58.47 234 GLY B O 1
ATOM 8176 N N . PHE B 1 235 ? 13.297 -26.531 9.539 1 60.69 235 PHE B N 1
ATOM 8177 C CA . PHE B 1 235 ? 14.227 -27.297 10.359 1 60.69 235 PHE B CA 1
ATOM 8178 C C . PHE B 1 235 ? 14.648 -26.516 11.594 1 60.69 235 PHE B C 1
ATOM 8180 O O . PHE B 1 235 ? 14.984 -27.094 12.625 1 60.69 235 PHE B O 1
ATOM 8187 N N . SER B 1 236 ? 14.852 -25.188 11.555 1 59.19 236 SER B N 1
ATOM 8188 C CA . SER B 1 236 ? 15.273 -24.422 12.727 1 59.19 236 SER B CA 1
ATOM 8189 C C . SER B 1 236 ? 14.211 -23.406 13.141 1 59.19 236 SER B C 1
ATOM 8191 O O . SER B 1 236 ? 13.523 -22.844 12.289 1 59.19 236 SER B O 1
ATOM 8193 N N . ILE B 1 237 ? 13.859 -23.516 14.508 1 62.09 237 ILE B N 1
ATOM 8194 C CA . ILE B 1 237 ? 12.969 -22.484 15.023 1 62.09 237 ILE B CA 1
ATOM 8195 C C . ILE B 1 237 ? 13.734 -21.172 15.164 1 62.09 237 ILE B C 1
ATOM 8197 O O . ILE B 1 237 ? 14.664 -21.062 15.969 1 62.09 237 ILE B O 1
ATOM 8201 N N . PRO B 1 238 ? 13.438 -20.328 14.297 1 69.69 238 PRO B N 1
ATOM 8202 C CA . PRO B 1 238 ? 14.195 -19.078 14.383 1 69.69 238 PRO B CA 1
ATOM 8203 C C . PRO B 1 238 ? 13.859 -18.266 15.633 1 69.69 238 PRO B C 1
ATOM 8205 O O . PRO B 1 238 ? 12.734 -18.328 16.141 1 69.69 238 PRO B O 1
ATOM 8208 N N . CYS B 1 239 ? 14.961 -17.734 16.281 1 78.12 239 CYS B N 1
ATOM 8209 C CA . CYS B 1 239 ? 14.781 -16.812 17.406 1 78.12 239 CYS B CA 1
ATOM 8210 C C . CYS B 1 239 ? 13.984 -15.586 17 1 78.12 239 CYS B C 1
ATOM 8212 O O . CYS B 1 239 ? 14.234 -15 15.945 1 78.12 239 CYS B O 1
ATOM 8214 N N . THR B 1 240 ? 12.969 -15.297 17.781 1 87.25 240 THR B N 1
ATOM 8215 C CA . THR B 1 240 ? 12.125 -14.156 17.453 1 87.25 240 THR B CA 1
ATOM 8216 C C . THR B 1 240 ? 12.438 -12.977 18.375 1 87.25 240 THR B C 1
ATOM 8218 O O . THR B 1 240 ? 12.562 -13.148 19.578 1 87.25 240 THR B O 1
ATOM 8221 N N . TYR B 1 241 ? 12.836 -11.93 17.875 1 91.44 241 TYR B N 1
ATOM 8222 C CA . TYR B 1 241 ? 13.008 -10.664 18.578 1 91.44 241 TYR B CA 1
ATOM 8223 C C . TYR B 1 241 ? 11.867 -9.703 18.266 1 91.44 241 TYR B C 1
ATOM 8225 O O . TYR B 1 241 ? 11.508 -9.516 17.109 1 91.44 241 TYR B O 1
ATOM 8233 N N . THR B 1 242 ? 11.234 -9.094 19.281 1 93.44 242 THR B N 1
ATOM 8234 C CA . THR B 1 242 ? 10.117 -8.18 19.094 1 93.44 242 THR B CA 1
ATOM 8235 C C . THR B 1 242 ? 10.445 -6.797 19.641 1 93.44 242 THR B C 1
ATOM 8237 O O . THR B 1 242 ? 11.211 -6.672 20.594 1 93.44 242 THR B O 1
ATOM 8240 N N . PHE B 1 243 ? 9.969 -5.797 19.062 1 94.88 243 PHE B N 1
ATOM 8241 C CA . PHE B 1 243 ? 10.148 -4.402 19.438 1 94.88 243 PHE B CA 1
ATOM 8242 C C . PHE B 1 243 ? 8.82 -3.658 19.422 1 94.88 243 PHE B C 1
ATOM 8244 O O . PHE B 1 243 ? 8.023 -3.816 18.5 1 94.88 243 PHE B O 1
ATOM 8251 N N . GLN B 1 244 ? 8.562 -2.859 20.438 1 94.62 244 GLN B N 1
ATOM 8252 C CA . GLN B 1 244 ? 7.328 -2.084 20.547 1 94.62 244 GLN B CA 1
ATOM 8253 C C . GLN B 1 244 ? 7.609 -0.688 21.094 1 94.62 244 GLN B C 1
ATOM 8255 O O . GLN B 1 244 ? 8.07 -0.543 22.234 1 94.62 244 GLN B O 1
ATOM 8260 N N . PRO B 1 245 ? 7.375 0.306 20.297 1 95.31 245 PRO B N 1
ATOM 8261 C CA . PRO B 1 245 ? 7.496 1.685 20.766 1 95.31 245 PRO B CA 1
ATOM 8262 C C . PRO B 1 245 ? 6.152 2.287 21.172 1 95.31 245 PRO B C 1
ATOM 8264 O O . PRO B 1 245 ? 5.152 2.102 20.484 1 95.31 245 PRO B O 1
ATOM 8267 N N . ASP B 1 246 ? 6.137 2.98 22.297 1 95.12 246 ASP B N 1
ATOM 8268 C CA . ASP B 1 246 ? 4.996 3.77 22.75 1 95.12 246 ASP B CA 1
ATOM 8269 C C . ASP B 1 246 ? 5.391 5.23 22.953 1 95.12 246 ASP B C 1
ATOM 8271 O O . ASP B 1 246 ? 6.551 5.535 23.25 1 95.12 246 ASP B O 1
ATOM 8275 N N . MET B 1 247 ? 4.48 6.09 22.703 1 96.38 247 MET B N 1
ATOM 8276 C CA . MET B 1 247 ? 4.766 7.52 22.828 1 96.38 247 MET B CA 1
ATOM 8277 C C . MET B 1 247 ? 3.803 8.188 23.797 1 96.38 247 MET B C 1
ATOM 8279 O O . MET B 1 247 ? 2.59 7.984 23.719 1 96.38 247 MET B O 1
ATOM 8283 N N . PHE B 1 248 ? 4.328 8.969 24.641 1 93.06 248 PHE B N 1
ATOM 8284 C CA . PHE B 1 248 ? 3.59 9.812 25.578 1 93.06 248 PHE B CA 1
ATOM 8285 C C . PHE B 1 248 ? 3.855 11.289 25.312 1 93.06 248 PHE B C 1
ATOM 8287 O O . PHE B 1 248 ? 5.008 11.695 25.141 1 93.06 248 PHE B O 1
ATOM 8294 N N . VAL B 1 249 ? 2.734 12.016 25.297 1 93.88 249 VAL B N 1
ATOM 8295 C CA . VAL B 1 249 ? 2.863 13.438 24.969 1 93.88 249 VAL B CA 1
ATOM 8296 C C . VAL B 1 249 ? 2.186 14.266 26.062 1 93.88 249 VAL B C 1
ATOM 8298 O O . VAL B 1 249 ? 1.076 13.945 26.5 1 93.88 249 VAL B O 1
ATOM 8301 N N . LEU B 1 250 ? 2.914 15.25 26.516 1 91.25 250 LEU B N 1
ATOM 8302 C CA . LEU B 1 250 ? 2.357 16.266 27.406 1 91.25 250 LEU B CA 1
ATOM 8303 C C . LEU B 1 250 ? 2.172 17.594 26.672 1 91.25 250 LEU B C 1
ATOM 8305 O O . LEU B 1 250 ? 3.141 18.172 26.188 1 91.25 250 LEU B O 1
ATOM 8309 N N . ARG B 1 251 ? 0.964 18.062 26.609 1 89.75 251 ARG B N 1
ATOM 8310 C CA . ARG B 1 251 ? 0.647 19.281 25.875 1 89.75 251 ARG B CA 1
ATOM 8311 C C . ARG B 1 251 ? 0.187 20.391 26.828 1 89.75 251 ARG B C 1
ATOM 8313 O O . ARG B 1 251 ? -0.499 20.109 27.812 1 89.75 251 ARG B O 1
ATOM 8320 N N . LEU B 1 252 ? 0.601 21.562 26.562 1 87.94 252 LEU B N 1
ATOM 8321 C CA . LEU B 1 252 ? 0.126 22.734 27.297 1 87.94 252 LEU B CA 1
ATOM 8322 C C . LEU B 1 252 ? -1.128 23.312 26.656 1 87.94 252 LEU B C 1
ATOM 8324 O O . LEU B 1 252 ? -1.124 23.641 25.453 1 87.94 252 LEU B O 1
ATOM 8328 N N . VAL B 1 253 ? -2.109 23.375 27.531 1 79.44 253 VAL B N 1
ATOM 8329 C CA . VAL B 1 253 ? -3.367 23.906 27.016 1 79.44 253 VAL B CA 1
ATOM 8330 C C . VAL B 1 253 ? -3.338 25.438 27.062 1 79.44 253 VAL B C 1
ATOM 8332 O O . VAL B 1 253 ? -2.84 26.031 28.016 1 79.44 253 VAL B O 1
ATOM 8335 N N . ASN B 1 254 ? -3.717 26.156 26.078 1 77.31 254 ASN B N 1
ATOM 8336 C CA . ASN B 1 254 ? -3.824 27.609 25.984 1 77.31 254 ASN B CA 1
ATOM 8337 C C . ASN B 1 254 ? -2.455 28.281 26.047 1 77.31 254 ASN B C 1
ATOM 8339 O O . ASN B 1 254 ? -2.238 29.172 26.859 1 77.31 254 ASN B O 1
ATOM 8343 N N . MET B 1 255 ? -1.623 27.781 25.375 1 85.56 255 MET B N 1
ATOM 8344 C CA . MET B 1 255 ? -0.33 28.438 25.25 1 85.56 255 MET B CA 1
ATOM 8345 C C . MET B 1 255 ? -0.501 29.875 24.75 1 85.56 255 MET B C 1
ATOM 8347 O O . MET B 1 255 ? -1.166 30.109 23.734 1 85.56 255 MET B O 1
ATOM 8351 N N . PRO B 1 256 ? 0.063 30.797 25.531 1 87.56 256 PRO B N 1
ATOM 8352 C CA . PRO B 1 256 ? -0.067 32.188 25.094 1 87.56 256 PRO B CA 1
ATOM 8353 C C . PRO B 1 256 ? 0.515 32.438 23.703 1 87.56 256 PRO B C 1
ATOM 8355 O O . PRO B 1 256 ? 1.559 31.875 23.359 1 87.56 256 PRO B O 1
ATOM 8358 N N . ILE B 1 257 ? -0.136 33.25 22.938 1 88.56 257 ILE B N 1
ATOM 8359 C CA . ILE B 1 257 ? 0.283 33.562 21.578 1 88.56 257 ILE B CA 1
ATOM 8360 C C . ILE B 1 257 ? 0.857 34.969 21.547 1 88.56 257 ILE B C 1
ATOM 8362 O O . ILE B 1 257 ? 0.182 35.938 21.922 1 88.56 257 ILE B O 1
ATOM 8366 N N . LEU B 1 258 ? 2.1 35.062 21.203 1 92 258 LEU B N 1
ATOM 8367 C CA . LEU B 1 258 ? 2.76 36.344 21.047 1 92 258 LEU B CA 1
ATOM 8368 C C . LEU B 1 258 ? 2.334 37 19.734 1 92 258 LEU B C 1
ATOM 8370 O O . LEU B 1 258 ? 2.396 36.406 18.672 1 92 258 LEU B O 1
ATOM 8374 N N . GLU B 1 259 ? 1.861 38.219 19.859 1 86.38 259 GLU B N 1
ATOM 8375 C CA . GLU B 1 259 ? 1.486 39 18.672 1 86.38 259 GLU B CA 1
ATOM 8376 C C . GLU B 1 259 ? 2.648 39.844 18.188 1 86.38 259 GLU B C 1
ATOM 8378 O O . GLU B 1 259 ? 3.365 40.438 18.984 1 86.38 259 GLU B O 1
ATOM 8383 N N . PRO B 1 260 ? 2.777 39.906 16.906 1 88.69 260 PRO B N 1
ATOM 8384 C CA . PRO B 1 260 ? 3.883 40.719 16.375 1 88.69 260 PRO B CA 1
ATOM 8385 C C . PRO B 1 260 ? 3.758 42.188 16.734 1 88.69 260 PRO B C 1
ATOM 8387 O O . PRO B 1 260 ? 2.656 42.75 16.719 1 88.69 260 PRO B O 1
ATOM 8390 N N . ASP B 1 261 ? 4.809 42.844 17.188 1 88.19 261 ASP B N 1
ATOM 8391 C CA . ASP B 1 261 ? 4.977 44.281 17.453 1 88.19 261 ASP B CA 1
ATOM 8392 C C . ASP B 1 261 ? 4.168 44.688 18.672 1 88.19 261 ASP B C 1
ATOM 8394 O O . ASP B 1 261 ? 3.848 45.875 18.828 1 88.19 261 ASP B O 1
ATOM 8398 N N . THR B 1 262 ? 3.721 43.781 19.406 1 87.44 262 THR B N 1
ATOM 8399 C CA . THR B 1 262 ? 3.031 44.062 20.656 1 87.44 262 THR B CA 1
ATOM 8400 C C . THR B 1 262 ? 3.74 43.375 21.828 1 87.44 262 THR B C 1
ATOM 8402 O O . THR B 1 262 ? 3.869 42.156 21.875 1 87.44 262 THR B O 1
ATOM 8405 N N . PRO B 1 263 ? 4.145 44.188 22.703 1 91.62 263 PRO B N 1
ATOM 8406 C CA . PRO B 1 263 ? 4.832 43.594 23.844 1 91.62 263 PRO B CA 1
ATOM 8407 C C . PRO B 1 263 ? 3.904 42.719 24.703 1 91.62 263 PRO B C 1
ATOM 8409 O O . PRO B 1 263 ? 2.74 43.062 24.906 1 91.62 263 PRO B O 1
ATOM 8412 N N . MET B 1 264 ? 4.398 41.625 25.125 1 92.25 264 MET B N 1
ATOM 8413 C CA . MET B 1 264 ? 3.652 40.719 25.984 1 92.25 264 MET B CA 1
ATOM 8414 C C . MET B 1 264 ? 4.301 40.594 27.359 1 92.25 264 MET B C 1
ATOM 8416 O O . MET B 1 264 ? 5.516 40.406 27.453 1 92.25 264 MET B O 1
ATOM 8420 N N . LYS B 1 265 ? 3.449 40.781 28.391 1 89.88 265 LYS B N 1
ATOM 8421 C CA . LYS B 1 265 ? 3.926 40.656 29.766 1 89.88 265 LYS B CA 1
ATOM 8422 C C . LYS B 1 265 ? 3.596 39.281 30.359 1 89.88 265 LYS B C 1
ATOM 8424 O O . LYS B 1 265 ? 2.457 38.844 30.266 1 89.88 265 LYS B O 1
ATOM 8429 N N . GLN B 1 266 ? 4.633 38.688 30.766 1 89.12 266 GLN B N 1
ATOM 8430 C CA . GLN B 1 266 ? 4.453 37.375 31.391 1 89.12 266 GLN B CA 1
ATOM 8431 C C . GLN B 1 266 ? 5.305 37.25 32.656 1 89.12 266 GLN B C 1
ATOM 8433 O O . GLN B 1 266 ? 6.285 37.969 32.812 1 89.12 266 GLN B O 1
ATOM 8438 N N . THR B 1 267 ? 4.898 36.375 33.562 1 85.19 267 THR B N 1
ATOM 8439 C CA . THR B 1 267 ? 5.645 36.125 34.781 1 85.19 267 THR B CA 1
ATOM 8440 C C . THR B 1 267 ? 6.031 34.656 34.875 1 85.19 267 THR B C 1
ATOM 8442 O O . THR B 1 267 ? 5.199 33.75 34.656 1 85.19 267 THR B O 1
ATOM 8445 N N . ILE B 1 268 ? 7.254 34.406 35.031 1 87.31 268 ILE B N 1
ATOM 8446 C CA . ILE B 1 268 ? 7.723 33.062 35.344 1 87.31 268 ILE B CA 1
ATOM 8447 C C . ILE B 1 268 ? 7.66 32.812 36.844 1 87.31 268 ILE B C 1
ATOM 8449 O O . ILE B 1 268 ? 8.414 33.406 37.594 1 87.31 268 ILE B O 1
ATOM 8453 N N . VAL B 1 269 ? 6.676 32.031 37.281 1 75.75 269 VAL B N 1
ATOM 8454 C CA . VAL B 1 269 ? 6.523 31.734 38.688 1 75.75 269 VAL B CA 1
ATOM 8455 C C . VAL B 1 269 ? 7.488 30.625 39.094 1 75.75 269 VAL B C 1
ATOM 8457 O O . VAL B 1 269 ? 7.543 29.578 38.438 1 75.75 269 VAL B O 1
ATOM 8460 N N . SER B 1 270 ? 8.523 30.938 39.906 1 63.47 270 SER B N 1
ATOM 8461 C CA . SER B 1 270 ? 9.492 29.969 40.406 1 63.47 270 SER B CA 1
ATOM 8462 C C . SER B 1 270 ? 8.938 29.219 41.625 1 63.47 270 SER B C 1
ATOM 8464 O O . SER B 1 270 ? 8.219 29.781 42.438 1 63.47 270 SER B O 1
ATOM 8466 N N . PRO B 1 271 ? 9.242 27.859 41.781 1 60.34 271 PRO B N 1
ATOM 8467 C CA . PRO B 1 271 ? 10.156 27 41.062 1 60.34 271 PRO B CA 1
ATOM 8468 C C . PRO B 1 271 ? 9.484 26.281 39.875 1 60.34 271 PRO B C 1
ATOM 8470 O O . PRO B 1 271 ? 9.992 25.266 39.406 1 60.34 271 PRO B O 1
ATOM 8473 N N . VAL B 1 272 ? 8.508 27.031 39.531 1 60.34 272 VAL B N 1
ATOM 8474 C CA . VAL B 1 272 ? 7.562 26.359 38.656 1 60.34 272 VAL B CA 1
ATOM 8475 C C . VAL B 1 272 ? 8.195 26.141 37.281 1 60.34 272 VAL B C 1
ATOM 8477 O O . VAL B 1 272 ? 9.305 26.625 37 1 60.34 272 VAL B O 1
ATOM 8480 N N . GLN B 1 273 ? 7.543 25.531 36.312 1 72.62 273 GLN B N 1
ATOM 8481 C CA . GLN B 1 273 ? 7.766 25.078 34.938 1 72.62 273 GLN B CA 1
ATOM 8482 C C . GLN B 1 273 ? 8.094 26.266 34.031 1 72.62 273 GLN B C 1
ATOM 8484 O O . GLN B 1 273 ? 7.695 27.406 34.312 1 72.62 273 GLN B O 1
ATOM 8489 N N . PRO B 1 274 ? 9.078 26.062 33.156 1 87.25 274 PRO B N 1
ATOM 8490 C CA . PRO B 1 274 ? 9.422 27.094 32.156 1 87.25 274 PRO B CA 1
ATOM 8491 C C . PRO B 1 274 ? 8.195 27.688 31.469 1 87.25 274 PRO B C 1
ATOM 8493 O O . PRO B 1 274 ? 7.137 27.062 31.438 1 87.25 274 PRO B O 1
ATOM 8496 N N . LEU B 1 275 ? 8.328 28.938 31.203 1 90.12 275 LEU B N 1
ATOM 8497 C CA . LEU B 1 275 ? 7.27 29.625 30.453 1 90.12 275 LEU B CA 1
ATOM 8498 C C . LEU B 1 275 ? 7.32 29.266 28.984 1 90.12 275 LEU B C 1
ATOM 8500 O O . LEU B 1 275 ? 8.391 29.281 28.359 1 90.12 275 LEU B O 1
ATOM 8504 N N . HIS B 1 276 ? 6.184 28.875 28.422 1 92.31 276 HIS B N 1
ATOM 8505 C CA . HIS B 1 276 ? 6.082 28.562 27 1 92.31 276 HIS B CA 1
ATOM 8506 C C . HIS B 1 276 ? 5.184 29.562 26.281 1 92.31 276 HIS B C 1
ATOM 8508 O O . HIS B 1 276 ? 4.086 29.875 26.75 1 92.31 276 HIS B O 1
ATOM 8514 N N . VAL B 1 277 ? 5.66 30.078 25.234 1 93.62 277 VAL B N 1
ATOM 8515 C CA . VAL B 1 277 ? 4.934 31 24.375 1 93.62 277 VAL B CA 1
ATOM 8516 C C . VAL B 1 277 ? 5.145 30.625 22.906 1 93.62 277 VAL B C 1
ATOM 8518 O O . VAL B 1 277 ? 6.117 29.938 22.578 1 93.62 277 VAL B O 1
ATOM 8521 N N . LYS B 1 278 ? 4.195 30.969 22.062 1 93.44 278 LYS B N 1
ATOM 8522 C CA . LYS B 1 278 ? 4.367 30.656 20.641 1 93.44 278 LYS B CA 1
ATOM 8523 C C . LYS B 1 278 ? 4.027 31.875 19.781 1 93.44 278 LYS B C 1
ATOM 8525 O O . LYS B 1 278 ? 3.293 32.781 20.219 1 93.44 278 LYS B O 1
ATOM 8530 N N . ILE B 1 279 ? 4.578 31.906 18.609 1 93.56 279 ILE B N 1
ATOM 8531 C CA . ILE B 1 279 ? 4.312 32.969 17.641 1 93.56 279 ILE B CA 1
ATOM 8532 C C . ILE B 1 279 ? 4.211 32.375 16.234 1 93.56 279 ILE B C 1
ATOM 8534 O O . ILE B 1 279 ? 4.957 31.438 15.891 1 93.56 279 ILE B O 1
ATOM 8538 N N . PHE B 1 280 ? 3.268 32.812 15.453 1 91.12 280 PHE B N 1
ATOM 8539 C CA . PHE B 1 280 ? 3.084 32.312 14.094 1 91.12 280 PHE B CA 1
ATOM 8540 C C . PHE B 1 280 ? 3.914 33.125 13.109 1 91.12 280 PHE B C 1
ATOM 8542 O O . PHE B 1 280 ? 3.842 34.344 13.086 1 91.12 280 PHE B O 1
ATOM 8549 N N . ILE B 1 281 ? 4.684 32.438 12.297 1 92.38 281 ILE B N 1
ATOM 8550 C CA . ILE B 1 281 ? 5.512 33.125 11.297 1 92.38 281 ILE B CA 1
ATOM 8551 C C . ILE B 1 281 ? 4.793 33.125 9.953 1 92.38 281 ILE B C 1
ATOM 8553 O O . ILE B 1 281 ? 4.656 32.062 9.312 1 92.38 281 ILE B O 1
ATOM 8557 N N . PRO B 1 282 ? 4.395 34.25 9.5 1 86.62 282 PRO B N 1
ATOM 8558 C CA . PRO B 1 282 ? 3.701 34.312 8.211 1 86.62 282 PRO B CA 1
ATOM 8559 C C . PRO B 1 282 ? 4.637 34.062 7.023 1 86.62 282 PRO B C 1
ATOM 8561 O O . PRO B 1 282 ? 5.859 34.094 7.184 1 86.62 282 PRO B O 1
ATOM 8564 N N . GLN B 1 283 ? 4.062 33.906 5.906 1 84.75 283 GLN B N 1
ATOM 8565 C CA . GLN B 1 283 ? 4.836 33.719 4.684 1 84.75 283 GLN B CA 1
ATOM 8566 C C . GLN B 1 283 ? 5.551 35 4.281 1 84.75 283 GLN B C 1
ATOM 8568 O O . GLN B 1 283 ? 5.02 36.094 4.465 1 84.75 283 GLN B O 1
ATOM 8573 N N . TYR B 1 284 ? 6.82 34.938 3.752 1 81.31 284 TYR B N 1
ATOM 8574 C CA . TYR B 1 284 ? 7.633 36.031 3.209 1 81.31 284 TYR B CA 1
ATOM 8575 C C . TYR B 1 284 ? 8.297 36.812 4.324 1 81.31 284 TYR B C 1
ATOM 8577 O O . TYR B 1 284 ? 8.688 37.969 4.129 1 81.31 284 TYR B O 1
ATOM 8585 N N . THR B 1 285 ? 8.242 36.25 5.492 1 88.12 285 THR B N 1
ATOM 8586 C CA . THR B 1 285 ? 9.047 36.844 6.559 1 88.12 285 THR B CA 1
ATOM 8587 C C . THR B 1 285 ? 10.531 36.625 6.293 1 88.12 285 THR B C 1
ATOM 8589 O O . THR B 1 285 ? 10.992 35.5 6.137 1 88.12 285 THR B O 1
ATOM 8592 N N . ALA B 1 286 ? 11.219 37.656 6.184 1 88 286 ALA B N 1
ATOM 8593 C CA . ALA B 1 286 ? 12.648 37.531 5.918 1 88 286 ALA B CA 1
ATOM 8594 C C . ALA B 1 286 ? 13.445 37.406 7.219 1 88 286 ALA B C 1
ATOM 8596 O O . ALA B 1 286 ? 14.414 36.656 7.289 1 88 286 ALA B O 1
ATOM 8597 N N . ARG B 1 287 ? 13.039 38.25 8.164 1 91.94 287 ARG B N 1
ATOM 8598 C CA . ARG B 1 287 ? 13.734 38.281 9.445 1 91.94 287 ARG B CA 1
ATOM 8599 C C . ARG B 1 287 ? 12.75 38.438 10.602 1 91.94 287 ARG B C 1
ATOM 8601 O O . ARG B 1 287 ? 11.75 39.156 10.477 1 91.94 287 ARG B O 1
ATOM 8608 N N . MET B 1 288 ? 13.023 37.719 11.656 1 94.19 288 MET B N 1
ATOM 8609 C CA . MET B 1 288 ? 12.281 37.906 12.898 1 94.19 288 MET B CA 1
ATOM 8610 C C . MET B 1 288 ? 13.203 38.375 14.016 1 94.19 288 MET B C 1
ATOM 8612 O O . MET B 1 288 ? 14.266 37.781 14.242 1 94.19 288 MET B O 1
ATOM 8616 N N . GLN B 1 289 ? 12.859 39.469 14.617 1 95.25 289 GLN B N 1
ATOM 8617 C CA . GLN B 1 289 ? 13.633 40 15.742 1 95.25 289 GLN B CA 1
ATOM 8618 C C . GLN B 1 289 ? 12.883 39.812 17.062 1 95.25 289 GLN B C 1
ATOM 8620 O O . GLN B 1 289 ? 11.727 40.219 17.188 1 95.25 289 GLN B O 1
ATOM 8625 N N . PHE B 1 290 ? 13.547 39.094 17.922 1 94.81 290 PHE B N 1
ATOM 8626 C CA . PHE B 1 290 ? 13 38.875 19.25 1 94.81 290 PHE B CA 1
ATOM 8627 C C . PHE B 1 290 ? 13.781 39.656 20.297 1 94.81 290 PHE B C 1
ATOM 8629 O O . PHE B 1 290 ? 15.016 39.688 20.266 1 94.81 290 PHE B O 1
ATOM 8636 N N . GLU B 1 291 ? 13.023 40.344 21.188 1 92.19 291 GLU B N 1
ATOM 8637 C CA . GLU B 1 291 ? 13.68 41.156 22.219 1 92.19 291 GLU B CA 1
ATOM 8638 C C . GLU B 1 291 ? 12.961 41.031 23.562 1 92.19 291 GLU B C 1
ATOM 8640 O O . GLU B 1 291 ? 11.727 41 23.609 1 92.19 291 GLU B O 1
ATOM 8645 N N . LEU B 1 292 ? 13.758 40.844 24.531 1 89.88 292 LEU B N 1
ATOM 8646 C CA . LEU B 1 292 ? 13.25 40.969 25.891 1 89.88 292 LEU B CA 1
ATOM 8647 C C . LEU B 1 292 ? 13.391 42.375 26.406 1 89.88 292 LEU B C 1
ATOM 8649 O O . LEU B 1 292 ? 14.492 42.812 26.75 1 89.88 292 LEU B O 1
ATOM 8653 N N . LEU B 1 293 ? 12.344 43.094 26.562 1 84.75 293 LEU B N 1
ATOM 8654 C CA . LEU B 1 293 ? 12.359 44.5 26.906 1 84.75 293 LEU B CA 1
ATOM 8655 C C . LEU B 1 293 ? 12.703 44.688 28.391 1 84.75 293 LEU B C 1
ATOM 8657 O O . LEU B 1 293 ? 13.516 45.562 28.734 1 84.75 293 LEU B O 1
ATOM 8661 N N . THR B 1 294 ? 11.945 43.938 29.172 1 80.81 294 THR B N 1
ATOM 8662 C CA . THR B 1 294 ? 12.172 44.125 30.594 1 80.81 294 THR B CA 1
ATOM 8663 C C . THR B 1 294 ? 12.211 42.75 31.297 1 80.81 294 THR B C 1
ATOM 8665 O O . THR B 1 294 ? 11.547 41.812 30.875 1 80.81 294 THR B O 1
ATOM 8668 N N . CYS B 1 295 ? 13.133 42.594 32.094 1 82.19 295 CYS B N 1
ATOM 8669 C CA . CYS B 1 295 ? 13.219 41.469 33 1 82.19 295 CYS B CA 1
ATOM 8670 C C . CYS B 1 295 ? 13.469 41.969 34.438 1 82.19 295 CYS B C 1
ATOM 8672 O O . CYS B 1 295 ? 14.469 42.625 34.688 1 82.19 295 CYS B O 1
ATOM 8674 N N . VAL B 1 296 ? 12.516 41.781 35.25 1 80 296 VAL B N 1
ATOM 8675 C CA . VAL B 1 296 ? 12.625 42.281 36.625 1 80 296 VAL B CA 1
ATOM 8676 C C . VAL B 1 296 ? 12.516 41.125 37.625 1 80 296 VAL B C 1
ATOM 8678 O O . VAL B 1 296 ? 11.617 40.281 37.5 1 80 296 VAL B O 1
ATOM 8681 N N . MET B 1 297 ? 13.57 41 38.375 1 78.56 297 MET B N 1
ATOM 8682 C CA . MET B 1 297 ? 13.555 40.062 39.5 1 78.56 297 MET B CA 1
ATOM 8683 C C . MET B 1 297 ? 13.695 40.781 40.812 1 78.56 297 MET B C 1
ATOM 8685 O O . MET B 1 297 ? 14.688 41.469 41.062 1 78.56 297 MET B O 1
ATOM 8689 N N . ASN B 1 298 ? 12.805 40.562 41.781 1 73.5 298 ASN B N 1
ATOM 8690 C CA . ASN B 1 298 ? 12.828 41.188 43.094 1 73.5 298 ASN B CA 1
ATOM 8691 C C . ASN B 1 298 ? 13.117 42.688 43 1 73.5 298 ASN B C 1
ATOM 8693 O O . ASN B 1 298 ? 13.945 43.188 43.781 1 73.5 298 ASN B O 1
ATOM 8697 N N . GLY B 1 299 ? 12.438 43.312 42.094 1 68.56 299 GLY B N 1
ATOM 8698 C CA . GLY B 1 299 ? 12.586 44.75 41.969 1 68.56 299 GLY B CA 1
ATOM 8699 C C . GLY B 1 299 ? 13.875 45.156 41.281 1 68.56 299 GLY B C 1
ATOM 8700 O O . GLY B 1 299 ? 14.062 46.344 40.969 1 68.56 299 GLY B O 1
ATOM 8701 N N . THR B 1 300 ? 14.797 44.219 41.125 1 70.31 300 THR B N 1
ATOM 8702 C CA . THR B 1 300 ? 16.031 44.562 40.469 1 70.31 300 THR B CA 1
ATOM 8703 C C . THR B 1 300 ? 15.977 44.156 39 1 70.31 300 THR B C 1
ATOM 8705 O O . THR B 1 300 ? 15.281 43.188 38.625 1 70.31 300 THR B O 1
ATOM 8708 N N . THR B 1 301 ? 16.578 44.938 38.219 1 68.88 301 THR B N 1
ATOM 8709 C CA . THR B 1 301 ? 16.594 44.688 36.781 1 68.88 301 THR B CA 1
ATOM 8710 C C . THR B 1 301 ? 17.609 43.625 36.406 1 68.88 301 THR B C 1
ATOM 8712 O O . THR B 1 301 ? 17.906 43.406 35.25 1 68.88 301 THR B O 1
ATOM 8715 N N . ALA B 1 302 ? 18.203 42.938 37.406 1 66.88 302 ALA B N 1
ATOM 8716 C CA . ALA B 1 302 ? 19.125 41.875 37.094 1 66.88 302 ALA B CA 1
ATOM 8717 C C . ALA B 1 302 ? 18.391 40.531 36.969 1 66.88 302 ALA B C 1
ATOM 8719 O O . ALA B 1 302 ? 17.812 40.062 37.938 1 66.88 302 ALA B O 1
ATOM 8720 N N . CYS B 1 303 ? 18 40.094 35.656 1 74.44 303 CYS B N 1
ATOM 8721 C CA . CYS B 1 303 ? 17.328 38.812 35.531 1 74.44 303 CYS B CA 1
ATOM 8722 C C . CYS B 1 303 ? 18.203 37.812 34.781 1 74.44 303 CYS B C 1
ATOM 8724 O O . CYS B 1 303 ? 19.016 38.219 33.938 1 74.44 303 CYS B O 1
ATOM 8726 N N . ILE B 1 304 ? 18.328 36.656 35.344 1 82.12 304 ILE B N 1
ATOM 8727 C CA . ILE B 1 304 ? 19.016 35.531 34.719 1 82.12 304 ILE B CA 1
ATOM 8728 C C . ILE B 1 304 ? 18 34.594 34.062 1 82.12 304 ILE B C 1
ATOM 8730 O O . ILE B 1 304 ? 17.484 33.688 34.719 1 82.12 304 ILE B O 1
ATOM 8734 N N . VAL B 1 305 ? 17.703 34.969 32.812 1 87.69 305 VAL B N 1
ATOM 8735 C CA . VAL B 1 305 ? 16.703 34.188 32.094 1 87.69 305 VAL B CA 1
ATOM 8736 C C . VAL B 1 305 ? 17.297 33.594 30.812 1 87.69 305 VAL B C 1
ATOM 8738 O O . VAL B 1 305 ? 18.062 34.281 30.125 1 87.69 305 VAL B O 1
ATOM 8741 N N . ARG B 1 306 ? 17.078 32.406 30.594 1 89.56 306 ARG B N 1
ATOM 8742 C CA . ARG B 1 306 ? 17.438 31.766 29.328 1 89.56 306 ARG B CA 1
ATOM 8743 C C . ARG B 1 306 ? 16.219 31.594 28.438 1 89.56 306 ARG B C 1
ATOM 8745 O O . ARG B 1 306 ? 15.188 31.062 28.859 1 89.56 306 ARG B O 1
ATOM 8752 N N . VAL B 1 307 ? 16.344 32.094 27.25 1 91.88 307 VAL B N 1
ATOM 8753 C CA . VAL B 1 307 ? 15.242 31.984 26.281 1 91.88 307 VAL B CA 1
ATOM 8754 C C . VAL B 1 307 ? 15.664 31.078 25.125 1 91.88 307 VAL B C 1
ATOM 8756 O O . VAL B 1 307 ? 16.734 31.281 24.547 1 91.88 307 VAL B O 1
ATOM 8759 N N . MET B 1 308 ? 14.922 30.094 24.859 1 92.56 308 MET B N 1
ATOM 8760 C CA . MET B 1 308 ? 15.148 29.188 23.75 1 92.56 308 MET B CA 1
ATOM 8761 C C . MET B 1 308 ? 14.094 29.375 22.656 1 92.56 308 MET B C 1
ATOM 8763 O O . MET B 1 308 ? 12.891 29.344 22.953 1 92.56 308 MET B O 1
ATOM 8767 N N . LEU B 1 309 ? 14.562 29.641 21.422 1 94.12 309 LEU B N 1
ATOM 8768 C CA . LEU B 1 309 ? 13.656 29.766 20.281 1 94.12 309 LEU B CA 1
ATOM 8769 C C . LEU B 1 309 ? 13.75 28.562 19.375 1 94.12 309 LEU B C 1
ATOM 8771 O O . LEU B 1 309 ? 14.852 28.125 19 1 94.12 309 LEU B O 1
ATOM 8775 N N . GLY B 1 310 ? 12.555 28.047 19.016 1 92.38 310 GLY B N 1
ATOM 8776 C CA . GLY B 1 310 ? 12.508 26.891 18.141 1 92.38 310 GLY B CA 1
ATOM 8777 C C . GLY B 1 310 ? 12.25 25.594 18.875 1 92.38 310 GLY B C 1
ATOM 8778 O O . GLY B 1 310 ? 12.281 25.547 20.109 1 92.38 310 GLY B O 1
ATOM 8779 N N . SER B 1 311 ? 11.945 24.547 18.109 1 91.69 311 SER B N 1
ATOM 8780 C CA . SER B 1 311 ? 11.664 23.234 18.672 1 91.69 311 SER B CA 1
ATOM 8781 C C . SER B 1 311 ? 12.805 22.25 18.375 1 91.69 311 SER B C 1
ATOM 8783 O O . SER B 1 311 ? 13.625 22.484 17.5 1 91.69 311 SER B O 1
ATOM 8785 N N . VAL B 1 312 ? 12.867 21.266 19.141 1 91.06 312 VAL B N 1
ATOM 8786 C CA . VAL B 1 312 ? 13.898 20.25 18.984 1 91.06 312 VAL B CA 1
ATOM 8787 C C . VAL B 1 312 ? 13.5 19.297 17.875 1 91.06 312 VAL B C 1
ATOM 8789 O O . VAL B 1 312 ? 12.359 18.828 17.812 1 91.06 312 VAL B O 1
ATOM 8792 N N . THR B 1 313 ? 14.453 19.266 16.984 1 88.31 313 THR B N 1
ATOM 8793 C CA . THR B 1 313 ? 14.328 18.266 15.922 1 88.31 313 THR B CA 1
ATOM 8794 C C . THR B 1 313 ? 15.484 17.266 15.977 1 88.31 313 THR B C 1
ATOM 8796 O O . THR B 1 313 ? 16.562 17.594 16.469 1 88.31 313 THR B O 1
ATOM 8799 N N . LEU B 1 314 ? 15.344 15.938 16.125 1 81.75 314 LEU B N 1
ATOM 8800 C CA . LEU B 1 314 ? 16.406 14.945 16.062 1 81.75 314 LEU B CA 1
ATOM 8801 C C . LEU B 1 314 ? 16.797 14.641 14.617 1 81.75 314 LEU B C 1
ATOM 8803 O O . LEU B 1 314 ? 15.93 14.461 13.766 1 81.75 314 LEU B O 1
ATOM 8807 N N . PRO B 1 315 ? 18.344 14.68 14.383 1 68.5 315 PRO B N 1
ATOM 8808 C CA . PRO B 1 315 ? 19.5 14.719 15.281 1 68.5 315 PRO B CA 1
ATOM 8809 C C . PRO B 1 315 ? 19.969 16.141 15.562 1 68.5 315 PRO B C 1
ATOM 8811 O O . PRO B 1 315 ? 20.609 16.391 16.594 1 68.5 315 PRO B O 1
ATOM 8814 N N . GLN B 1 316 ? 19.719 17 14.508 1 62.66 316 GLN B N 1
ATOM 8815 C CA . GLN B 1 316 ? 20.234 18.344 14.695 1 62.66 316 GLN B CA 1
ATOM 8816 C C . GLN B 1 316 ? 19.172 19.266 15.273 1 62.66 316 GLN B C 1
ATOM 8818 O O . GLN B 1 316 ? 18.031 19.297 14.797 1 62.66 316 GLN B O 1
ATOM 8823 N N . SER B 1 317 ? 19.297 19.531 16.703 1 63.66 317 SER B N 1
ATOM 8824 C CA . SER B 1 317 ? 18.359 20.516 17.266 1 63.66 317 SER B CA 1
ATOM 8825 C C . SER B 1 317 ? 18.844 21.938 17 1 63.66 317 SER B C 1
ATOM 8827 O O . SER B 1 317 ? 19.969 22.297 17.359 1 63.66 317 SER B O 1
ATOM 8829 N N . PHE B 1 318 ? 18.188 22.562 16.078 1 67.69 318 PHE B N 1
ATOM 8830 C CA . PHE B 1 318 ? 18.672 23.906 15.75 1 67.69 318 PHE B CA 1
ATOM 8831 C C . PHE B 1 318 ? 17.906 24.969 16.531 1 67.69 318 PHE B C 1
ATOM 8833 O O . PHE B 1 318 ? 17.469 25.969 15.969 1 67.69 318 PHE B O 1
ATOM 8840 N N . GLN B 1 319 ? 17.891 24.719 17.828 1 84.62 319 GLN B N 1
ATOM 8841 C CA . GLN B 1 319 ? 17.312 25.781 18.641 1 84.62 319 GLN B CA 1
ATOM 8842 C C . GLN B 1 319 ? 18.312 26.906 18.859 1 84.62 319 GLN B C 1
ATOM 8844 O O . GLN B 1 319 ? 19.531 26.672 18.875 1 84.62 319 GLN B O 1
ATOM 8849 N N . LYS B 1 320 ? 17.828 28.078 18.875 1 90.88 320 LYS B N 1
ATOM 8850 C CA . LYS B 1 320 ? 18.656 29.234 19.203 1 90.88 320 LYS B CA 1
ATOM 8851 C C . LYS B 1 320 ? 18.469 29.656 20.656 1 90.88 320 LYS B C 1
ATOM 8853 O O . LYS B 1 320 ? 17.328 29.766 21.125 1 90.88 320 LYS B O 1
ATOM 8858 N N . THR B 1 321 ? 19.516 29.781 21.375 1 89.56 321 THR B N 1
ATOM 8859 C CA . THR B 1 321 ? 19.438 30.109 22.797 1 89.56 321 THR B CA 1
ATOM 8860 C C . THR B 1 321 ? 19.906 31.547 23.031 1 89.56 321 THR B C 1
ATOM 8862 O O . THR B 1 321 ? 20.891 31.984 22.438 1 89.56 321 THR B O 1
ATOM 8865 N N . LEU B 1 322 ? 19.156 32.25 23.812 1 88.75 322 LEU B N 1
ATOM 8866 C CA . LEU B 1 322 ? 19.484 33.594 24.281 1 88.75 322 LEU B CA 1
ATOM 8867 C C . LEU B 1 322 ? 19.625 33.625 25.797 1 88.75 322 LEU B C 1
ATOM 8869 O O . LEU B 1 322 ? 18.672 33.344 26.516 1 88.75 322 LEU B O 1
ATOM 8873 N N . ASN B 1 323 ? 20.844 33.875 26.203 1 86.5 323 ASN B N 1
ATOM 8874 C CA . ASN B 1 323 ? 21.094 34 27.641 1 86.5 323 ASN B CA 1
ATOM 8875 C C . ASN B 1 323 ? 21.078 35.469 28.078 1 86.5 323 ASN B C 1
ATOM 8877 O O . ASN B 1 323 ? 21.953 36.25 27.688 1 86.5 323 ASN B O 1
ATOM 8881 N N . CYS B 1 324 ? 20.078 35.781 28.734 1 81.94 324 CYS B N 1
ATOM 8882 C CA . CYS B 1 324 ? 19.953 37.156 29.188 1 81.94 324 CYS B CA 1
ATOM 8883 C C . CYS B 1 324 ? 20.422 37.312 30.625 1 81.94 324 CYS B C 1
ATOM 8885 O O . CYS B 1 324 ? 19.875 36.688 31.531 1 81.94 324 CYS B O 1
ATOM 8887 N N . THR B 1 325 ? 21.719 37.781 30.734 1 73.38 325 THR B N 1
ATOM 8888 C CA . THR B 1 325 ? 22.281 38.094 32.031 1 73.38 325 THR B CA 1
ATOM 8889 C C . THR B 1 325 ? 22.266 39.594 32.312 1 73.38 325 THR B C 1
ATOM 8891 O O . THR B 1 325 ? 22.703 40.375 31.453 1 73.38 325 THR B O 1
ATOM 8894 N N . ALA B 1 326 ? 21.906 40.188 33.5 1 58.81 326 ALA B N 1
ATOM 8895 C CA . ALA B 1 326 ? 21.875 41.5 34.188 1 58.81 326 ALA B CA 1
ATOM 8896 C C . ALA B 1 326 ? 21.594 42.625 33.188 1 58.81 326 ALA B C 1
ATOM 8898 O O . ALA B 1 326 ? 21.266 43.719 33.594 1 58.81 326 ALA B O 1
ATOM 8899 N N . ARG B 1 327 ? 21.906 42.406 31.859 1 56.72 327 ARG B N 1
ATOM 8900 C CA . ARG B 1 327 ? 21.922 43.594 31.031 1 56.72 327 ARG B CA 1
ATOM 8901 C C . ARG B 1 327 ? 20.562 43.812 30.359 1 56.72 327 ARG B C 1
ATOM 8903 O O . ARG B 1 327 ? 19.812 42.844 30.141 1 56.72 327 ARG B O 1
ATOM 8910 N N . VAL B 1 328 ? 20.047 45.062 30.266 1 59.19 328 VAL B N 1
ATOM 8911 C CA . VAL B 1 328 ? 18.953 45.656 29.484 1 59.19 328 VAL B CA 1
ATOM 8912 C C . VAL B 1 328 ? 19.188 45.406 28 1 59.19 328 VAL B C 1
ATOM 8914 O O . VAL B 1 328 ? 20.312 45.469 27.516 1 59.19 328 VAL B O 1
ATOM 8917 N N . GLY B 1 329 ? 18.203 44.688 27.328 1 68.44 329 GLY B N 1
ATOM 8918 C CA . GLY B 1 329 ? 18.109 44.656 25.875 1 68.44 329 GLY B CA 1
ATOM 8919 C C . GLY B 1 329 ? 18.609 43.344 25.297 1 68.44 329 GLY B C 1
ATOM 8920 O O . GLY B 1 329 ? 19.5 43.344 24.438 1 68.44 329 GLY B O 1
ATOM 8921 N N . CYS B 1 330 ? 18.219 42.25 25.766 1 83.12 330 CYS B N 1
ATOM 8922 C CA . CYS B 1 330 ? 18.578 40.938 25.188 1 83.12 330 CYS B CA 1
ATOM 8923 C C . CYS B 1 330 ? 17.766 40.688 23.906 1 83.12 330 CYS B C 1
ATOM 8925 O O . CYS B 1 330 ? 16.547 40.625 23.953 1 83.12 330 CYS B O 1
ATOM 8927 N N . SER B 1 331 ? 18.453 40.688 22.781 1 90.06 331 SER B N 1
ATOM 8928 C CA . SER B 1 331 ? 17.75 40.5 21.516 1 90.06 331 SER B CA 1
ATOM 8929 C C . SER B 1 331 ? 18.391 39.406 20.672 1 90.06 331 SER B C 1
ATOM 8931 O O . SER B 1 331 ? 19.562 39.094 20.859 1 90.06 331 SER B O 1
ATOM 8933 N N . LEU B 1 332 ? 17.578 38.781 19.938 1 92.12 332 LEU B N 1
ATOM 8934 C CA . LEU B 1 332 ? 18 37.75 19 1 92.12 332 LEU B CA 1
ATOM 8935 C C . LEU B 1 332 ? 17.328 37.906 17.641 1 92.12 332 LEU B C 1
ATOM 8937 O O . LEU B 1 332 ? 16.141 38.25 17.578 1 92.12 332 LEU B O 1
ATOM 8941 N N . ILE B 1 333 ? 18.125 37.75 16.578 1 92.75 333 ILE B N 1
ATOM 8942 C CA . ILE B 1 333 ? 17.609 37.906 15.219 1 92.75 333 ILE B CA 1
ATOM 8943 C C . ILE B 1 333 ? 17.625 36.531 14.516 1 92.75 333 ILE B C 1
ATOM 8945 O O . ILE B 1 333 ? 18.641 35.844 14.547 1 92.75 333 ILE B O 1
ATOM 8949 N N . LEU B 1 334 ? 16.516 36.156 13.984 1 92.5 334 LEU B N 1
ATOM 8950 C CA . LEU B 1 334 ? 16.391 34.938 13.18 1 92.5 334 LEU B CA 1
ATOM 8951 C C . LEU B 1 334 ? 16.234 35.281 11.703 1 92.5 334 LEU B C 1
ATOM 8953 O O . LEU B 1 334 ? 15.211 35.844 11.297 1 92.5 334 LEU B O 1
ATOM 8957 N N . ASP B 1 335 ? 17.234 34.875 10.938 1 89.44 335 ASP B N 1
ATOM 8958 C CA . ASP B 1 335 ? 17.156 35.125 9.5 1 89.44 335 ASP B CA 1
ATOM 8959 C C . ASP B 1 335 ? 16.469 33.969 8.789 1 89.44 335 ASP B C 1
ATOM 8961 O O . ASP B 1 335 ? 16.75 32.781 9.078 1 89.44 335 ASP B O 1
ATOM 8965 N N . SER B 1 336 ? 15.617 34.219 7.867 1 89.88 336 SER B N 1
ATOM 8966 C CA . SER B 1 336 ? 14.891 33.219 7.066 1 89.88 336 SER B CA 1
ATOM 8967 C C . SER B 1 336 ? 14.195 32.219 7.953 1 89.88 336 SER B C 1
ATOM 8969 O O . SER B 1 336 ? 14.453 31 7.844 1 89.88 336 SER B O 1
ATOM 8971 N N . PRO B 1 337 ? 13.336 32.688 8.844 1 92.94 337 PRO B N 1
ATOM 8972 C CA . PRO B 1 337 ? 12.586 31.75 9.688 1 92.94 337 PRO B CA 1
ATOM 8973 C C . PRO B 1 337 ? 11.633 30.859 8.883 1 92.94 337 PRO B C 1
ATOM 8975 O O . PRO B 1 337 ? 11.352 31.156 7.719 1 92.94 337 PRO B O 1
ATOM 8978 N N . PRO B 1 338 ? 11.258 29.766 9.438 1 93.19 338 PRO B N 1
ATOM 8979 C CA . PRO B 1 338 ? 10.32 28.906 8.719 1 93.19 338 PRO B CA 1
ATOM 8980 C C . PRO B 1 338 ? 8.969 29.562 8.469 1 93.19 338 PRO B C 1
ATOM 8982 O O . PRO B 1 338 ? 8.43 30.234 9.359 1 93.19 338 PRO B O 1
ATOM 8985 N N . TRP B 1 339 ? 8.492 29.375 7.27 1 90.81 339 TRP B N 1
ATOM 8986 C CA . TRP B 1 339 ? 7.242 30.016 6.875 1 90.81 339 TRP B CA 1
ATOM 8987 C C . TRP B 1 339 ? 6.043 29.172 7.301 1 90.81 339 TRP B C 1
ATOM 8989 O O . TRP B 1 339 ? 6.082 27.953 7.246 1 90.81 339 TRP B O 1
ATOM 8999 N N . GLU B 1 340 ? 4.957 29.828 7.711 1 88.31 340 GLU B N 1
ATOM 9000 C CA . GLU B 1 340 ? 3.656 29.25 8.023 1 88.31 340 GLU B CA 1
ATOM 9001 C C . GLU B 1 340 ? 3.777 28.172 9.109 1 88.31 340 GLU B C 1
ATOM 9003 O O . GLU B 1 340 ? 3.242 27.078 8.961 1 88.31 340 GLU B O 1
ATOM 9008 N N . LYS B 1 341 ? 4.59 28.531 10.062 1 91.38 341 LYS B N 1
ATOM 9009 C CA . LYS B 1 341 ? 4.777 27.625 11.188 1 91.38 341 LYS B CA 1
ATOM 9010 C C . LYS B 1 341 ? 4.695 28.375 12.516 1 91.38 341 LYS B C 1
ATOM 9012 O O . LYS B 1 341 ? 4.957 29.578 12.578 1 91.38 341 LYS B O 1
ATOM 9017 N N . TRP B 1 342 ? 4.273 27.641 13.469 1 92.5 342 TRP B N 1
ATOM 9018 C CA . TRP B 1 342 ? 4.32 28.156 14.836 1 92.5 342 TRP B CA 1
ATOM 9019 C C . TRP B 1 342 ? 5.707 27.969 15.445 1 92.5 342 TRP B C 1
ATOM 9021 O O . TRP B 1 342 ? 6.273 26.875 15.391 1 92.5 342 TRP B O 1
ATOM 9031 N N . LEU B 1 343 ? 6.281 29 15.836 1 94.5 343 LEU B N 1
ATOM 9032 C CA . LEU B 1 343 ? 7.566 28.953 16.531 1 94.5 343 LEU B CA 1
ATOM 9033 C C . LEU B 1 343 ? 7.371 28.953 18.047 1 94.5 343 LEU B C 1
ATOM 9035 O O . LEU B 1 343 ? 6.707 29.844 18.578 1 94.5 343 LEU B O 1
ATOM 9039 N N . GLN B 1 344 ? 7.949 28.031 18.688 1 93.88 344 GLN B N 1
ATOM 9040 C CA . GLN B 1 344 ? 7.855 27.938 20.141 1 93.88 344 GLN B CA 1
ATOM 9041 C C . GLN B 1 344 ? 8.992 28.703 20.812 1 93.88 344 GLN B C 1
ATOM 9043 O O . GLN B 1 344 ? 10.133 28.656 20.344 1 93.88 344 GLN B O 1
ATOM 9048 N N . ILE B 1 345 ? 8.648 29.391 21.875 1 94.38 345 ILE B N 1
ATOM 9049 C CA . ILE B 1 345 ? 9.609 30.125 22.703 1 94.38 345 ILE B CA 1
ATOM 9050 C C . ILE B 1 345 ? 9.516 29.641 24.156 1 94.38 345 ILE B C 1
ATOM 9052 O O . ILE B 1 345 ? 8.438 29.656 24.75 1 94.38 345 ILE B O 1
ATOM 9056 N N . MET B 1 346 ? 10.594 29.219 24.641 1 92.94 346 MET B N 1
ATOM 9057 C CA . MET B 1 346 ? 10.648 28.75 26.016 1 92.94 346 MET B CA 1
ATOM 9058 C C . MET B 1 346 ? 11.578 29.625 26.844 1 92.94 346 MET B C 1
ATOM 9060 O O . MET B 1 346 ? 12.719 29.891 26.438 1 92.94 346 MET B O 1
ATOM 9064 N N . ALA B 1 347 ? 11.109 30.125 27.938 1 91.38 347 ALA B N 1
ATOM 9065 C CA . ALA B 1 347 ? 11.906 30.938 28.844 1 91.38 347 ALA B CA 1
ATOM 9066 C C . ALA B 1 347 ? 12.016 30.281 30.219 1 91.38 347 ALA B C 1
ATOM 9068 O O . ALA B 1 347 ? 11.016 29.859 30.781 1 91.38 347 ALA B O 1
ATOM 9069 N N . GLU B 1 348 ? 13.234 30.219 30.641 1 88.38 348 GLU B N 1
ATOM 9070 C CA . GLU B 1 348 ? 13.484 29.594 31.938 1 88.38 348 GLU B CA 1
ATOM 9071 C C . GLU B 1 348 ? 14.305 30.5 32.844 1 88.38 348 GLU B C 1
ATOM 9073 O O . GLU B 1 348 ? 15.195 31.219 32.375 1 88.38 348 GLU B O 1
ATOM 9078 N N . ASN B 1 349 ? 13.867 30.453 34.094 1 85.69 349 ASN B N 1
ATOM 9079 C CA . ASN B 1 349 ? 14.625 31.188 35.125 1 85.69 349 ASN B CA 1
ATOM 9080 C C . ASN B 1 349 ? 15.797 30.359 35.656 1 85.69 349 ASN B C 1
ATOM 9082 O O . ASN B 1 349 ? 15.602 29.281 36.219 1 85.69 349 ASN B O 1
ATOM 9086 N N . LEU B 1 350 ? 16.969 30.891 35.438 1 81.38 350 LEU B N 1
ATOM 9087 C CA . LEU B 1 350 ? 18.156 30.156 35.875 1 81.38 350 LEU B CA 1
ATOM 9088 C C . LEU B 1 350 ? 18.609 30.609 37.25 1 81.38 350 LEU B C 1
ATOM 9090 O O . LEU B 1 350 ? 19.594 30.094 37.781 1 81.38 350 LEU B O 1
ATOM 9094 N N . SER B 1 351 ? 17.828 31.484 37.875 1 75.69 351 SER B N 1
ATOM 9095 C CA . SER B 1 351 ? 18.25 31.969 39.188 1 75.69 351 SER B CA 1
ATOM 9096 C C . SER B 1 351 ? 17.969 30.938 40.281 1 75.69 351 SER B C 1
ATOM 9098 O O . SER B 1 351 ? 16.984 30.203 40.188 1 75.69 351 SER B O 1
ATOM 9100 N N . THR B 1 352 ? 18.875 30.672 41.156 1 68 352 THR B N 1
ATOM 9101 C CA . THR B 1 352 ? 18.75 29.734 42.281 1 68 352 THR B CA 1
ATOM 9102 C C . THR B 1 352 ? 17.781 30.266 43.312 1 68 352 THR B C 1
ATOM 9104 O O . THR B 1 352 ? 17.328 29.516 44.188 1 68 352 THR B O 1
ATOM 9107 N N . THR B 1 353 ? 17.359 31.469 43.188 1 68.56 353 THR B N 1
ATOM 9108 C CA . THR B 1 353 ? 16.453 32 44.188 1 68.56 353 THR B CA 1
ATOM 9109 C C . THR B 1 353 ? 15 31.766 43.781 1 68.56 353 THR B C 1
ATOM 9111 O O . THR B 1 353 ? 14.672 31.766 42.594 1 68.56 353 THR B O 1
ATOM 9114 N N . ASN B 1 354 ? 14.203 31.188 44.594 1 71.75 354 ASN B N 1
ATOM 9115 C CA . ASN B 1 354 ? 12.781 30.906 44.375 1 71.75 354 ASN B CA 1
ATOM 9116 C C . ASN B 1 354 ? 11.984 32.188 44.188 1 71.75 354 ASN B C 1
ATOM 9118 O O . ASN B 1 354 ? 11.047 32.469 44.938 1 71.75 354 ASN B O 1
ATOM 9122 N N . THR B 1 355 ? 12.539 33.062 43.375 1 74.88 355 THR B N 1
ATOM 9123 C CA . THR B 1 355 ? 11.82 34.312 43.125 1 74.88 355 THR B CA 1
ATOM 9124 C C . THR B 1 355 ? 11.195 34.344 41.75 1 74.88 355 THR B C 1
ATOM 9126 O O . THR B 1 355 ? 11.727 33.719 40.812 1 74.88 355 THR B O 1
ATOM 9129 N N . SER B 1 356 ? 10 34.938 41.625 1 81.81 356 SER B N 1
ATOM 9130 C CA . SER B 1 356 ? 9.305 35.094 40.344 1 81.81 356 SER B CA 1
ATOM 9131 C C . SER B 1 356 ? 9.945 36.188 39.5 1 81.81 356 SER B C 1
ATOM 9133 O O . SER B 1 356 ? 10.477 37.156 40.062 1 81.81 356 SER B O 1
ATOM 9135 N N . VAL B 1 357 ? 10.055 35.938 38.25 1 85.62 357 VAL B N 1
ATOM 9136 C CA . VAL B 1 357 ? 10.656 36.875 37.312 1 85.62 357 VAL B CA 1
ATOM 9137 C C . VAL B 1 357 ? 9.578 37.438 36.406 1 85.62 357 VAL B C 1
ATOM 9139 O O . VAL B 1 357 ? 8.812 36.688 35.781 1 85.62 357 VAL B O 1
ATOM 9142 N N . PHE B 1 358 ? 9.477 38.75 36.375 1 85.81 358 PHE B N 1
ATOM 9143 C CA . PHE B 1 358 ? 8.586 39.438 35.438 1 85.81 358 PHE B CA 1
ATOM 9144 C C . PHE B 1 358 ? 9.297 39.75 34.125 1 85.81 358 PHE B C 1
ATOM 9146 O O . PHE B 1 358 ? 10.398 40.312 34.156 1 85.81 358 PHE B O 1
ATOM 9153 N N . LEU B 1 359 ? 8.656 39.25 33.031 1 88.56 359 LEU B N 1
ATOM 9154 C CA . LEU B 1 359 ? 9.273 39.406 31.719 1 88.56 359 LEU B CA 1
ATOM 9155 C C . LEU B 1 359 ? 8.336 40.156 30.766 1 88.56 359 LEU B C 1
ATOM 9157 O O . LEU B 1 359 ? 7.117 39.969 30.812 1 88.56 359 LEU B O 1
ATOM 9161 N N . GLU B 1 360 ? 8.883 41.031 29.984 1 90.19 360 GLU B N 1
ATOM 9162 C CA . GLU B 1 360 ? 8.211 41.656 28.859 1 90.19 360 GLU B CA 1
ATOM 9163 C C . GLU B 1 360 ? 8.945 41.375 27.547 1 90.19 360 GLU B C 1
ATOM 9165 O O . GLU B 1 360 ? 10.109 41.719 27.391 1 90.19 360 GLU B O 1
ATOM 9170 N N . MET B 1 361 ? 8.25 40.625 26.672 1 92.44 361 MET B N 1
ATOM 9171 C CA . MET B 1 361 ? 8.891 40.219 25.422 1 92.44 361 MET B CA 1
ATOM 9172 C C . MET B 1 361 ? 8.148 40.781 24.219 1 92.44 361 MET B C 1
ATOM 9174 O O . MET B 1 361 ? 6.938 41 24.266 1 92.44 361 MET B O 1
ATOM 9178 N N . ILE B 1 362 ? 8.875 41 23.141 1 93.81 362 ILE B N 1
ATOM 9179 C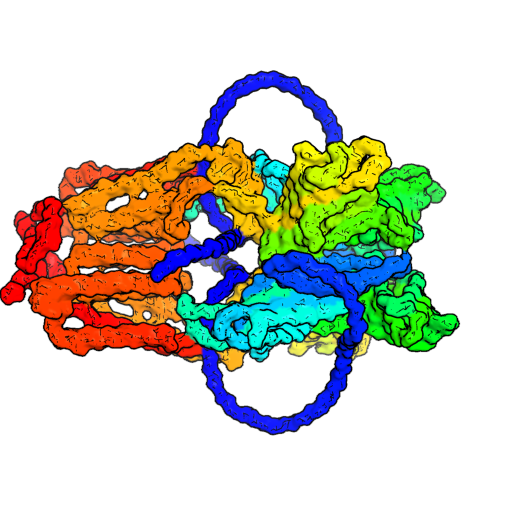 CA . ILE B 1 362 ? 8.312 41.531 21.906 1 93.81 362 ILE B CA 1
ATOM 9180 C C . ILE B 1 362 ? 9.008 40.906 20.703 1 93.81 362 ILE B C 1
ATOM 9182 O O . ILE B 1 362 ? 10.18 40.531 20.781 1 93.81 362 ILE B O 1
ATOM 9186 N N . ALA B 1 363 ? 8.188 40.562 19.672 1 94.81 363 ALA B N 1
ATOM 9187 C CA . ALA B 1 363 ? 8.711 40.031 18.406 1 94.81 363 ALA B CA 1
ATOM 9188 C C . ALA B 1 363 ? 8.227 40.875 17.234 1 94.81 363 ALA B C 1
ATOM 9190 O O . ALA B 1 363 ? 7.078 41.344 17.234 1 94.81 363 ALA B O 1
ATOM 9191 N N . SER B 1 364 ? 9.109 41.125 16.312 1 94 364 SER B N 1
ATOM 9192 C CA . SER B 1 364 ? 8.773 41.906 15.117 1 94 364 SER B CA 1
ATOM 9193 C C . SER B 1 364 ? 9.258 41.188 13.844 1 94 364 SER B C 1
ATOM 9195 O O . SER B 1 364 ? 10.266 40.5 13.867 1 94 364 SER B O 1
ATOM 9197 N N . PHE B 1 365 ? 8.477 41.375 12.828 1 91.75 365 PHE B N 1
ATOM 9198 C CA . PHE B 1 365 ? 8.805 40.75 11.547 1 91.75 365 PHE B CA 1
ATOM 9199 C C . PHE B 1 365 ? 9.234 41.812 10.531 1 91.75 365 PHE B C 1
ATOM 9201 O O . PHE B 1 365 ? 8.688 42.906 10.508 1 91.75 365 PHE B O 1
ATOM 9208 N N . THR B 1 366 ? 10.281 41.5 9.852 1 87.12 366 THR B N 1
ATOM 9209 C CA . THR B 1 366 ? 10.656 42.281 8.68 1 87.12 366 THR B CA 1
ATOM 9210 C C . THR B 1 366 ? 10.352 41.5 7.398 1 87.12 366 THR B C 1
ATOM 9212 O O . THR B 1 366 ? 10.711 40.344 7.266 1 87.12 366 THR B O 1
ATOM 9215 N N . GLU B 1 367 ? 9.523 42.188 6.652 1 76.62 367 GLU B N 1
ATOM 9216 C CA . GLU B 1 367 ? 9.164 41.531 5.398 1 76.62 367 GLU B CA 1
ATOM 9217 C C . GLU B 1 367 ? 10.219 41.781 4.324 1 76.62 367 GLU B C 1
ATOM 9219 O O . GLU B 1 367 ? 10.977 42.75 4.398 1 76.62 367 GLU B O 1
ATOM 9224 N N . ASP B 1 368 ? 10.547 40.75 3.572 1 62.84 368 ASP B N 1
ATOM 9225 C CA . ASP B 1 368 ? 11.484 40.938 2.465 1 62.84 368 ASP B CA 1
ATOM 9226 C C . ASP B 1 368 ? 11.062 42.094 1.566 1 62.84 368 ASP B C 1
ATOM 9228 O O . ASP B 1 368 ? 9.875 42.25 1.263 1 62.84 368 ASP B O 1
ATOM 9232 N N . ALA B 1 369 ? 11.852 43.281 1.658 1 50.59 369 ALA B N 1
ATOM 9233 C CA . ALA B 1 369 ? 11.672 44.562 0.958 1 50.59 369 ALA B CA 1
ATOM 9234 C C . ALA B 1 369 ? 11.047 44.344 -0.415 1 50.59 369 ALA B C 1
ATOM 9236 O O . ALA B 1 369 ? 10.516 45.281 -1.016 1 50.59 369 ALA B O 1
ATOM 9237 N N . ALA B 1 370 ? 11.5 43.344 -1.115 1 48.41 370 ALA B N 1
ATOM 9238 C CA . ALA B 1 370 ? 11.117 43.188 -2.518 1 48.41 370 ALA B CA 1
ATOM 9239 C C . ALA B 1 370 ? 9.609 43.062 -2.666 1 48.41 370 ALA B C 1
ATOM 9241 O O . ALA B 1 370 ? 9.086 43.031 -3.785 1 48.41 370 ALA B O 1
ATOM 9242 N N . TYR B 1 371 ? 8.891 42.656 -1.665 1 44.59 371 TYR B N 1
ATOM 9243 C CA . TYR B 1 371 ? 7.457 42.469 -1.798 1 44.59 371 TYR B CA 1
ATOM 9244 C C . TYR B 1 371 ? 6.727 43.781 -1.903 1 44.59 371 TYR B C 1
ATOM 9246 O O . TYR B 1 371 ? 5.5 43.844 -2.031 1 44.59 371 TYR B O 1
ATOM 9254 N N . ASN B 1 372 ? 7.266 44.938 -1.483 1 37.59 372 ASN B N 1
ATOM 9255 C CA . ASN B 1 372 ? 6.559 46.219 -1.604 1 37.59 372 ASN B CA 1
ATOM 9256 C C . ASN B 1 372 ? 6.465 46.656 -3.059 1 37.59 372 ASN B C 1
ATOM 9258 O O . ASN B 1 372 ? 7.473 47 -3.672 1 37.59 372 ASN B O 1
ATOM 9262 N N . SER B 1 373 ? 5.609 46.188 -3.867 1 36.88 373 SER B N 1
ATOM 9263 C CA . SER B 1 373 ? 5.285 46.5 -5.262 1 36.88 373 SER B CA 1
ATOM 9264 C C . SER B 1 373 ? 5.422 47.969 -5.562 1 36.88 373 SER B C 1
ATOM 9266 O O . SER B 1 373 ? 5.152 48.406 -6.684 1 36.88 373 SER B O 1
ATOM 9268 N N . SER B 1 374 ? 5.332 48.906 -4.699 1 34.88 374 SER B N 1
ATOM 9269 C CA . SER B 1 374 ? 5.043 50.219 -5.238 1 34.88 374 SER B CA 1
ATOM 9270 C C . SER B 1 374 ? 6.121 50.688 -6.223 1 34.88 374 SER B C 1
ATOM 9272 O O . SER B 1 374 ? 5.859 51.5 -7.105 1 34.88 374 SER B O 1
ATOM 9274 N N . ASP B 1 375 ? 7.484 50.812 -5.852 1 33.56 375 ASP B N 1
ATOM 9275 C CA . ASP B 1 375 ? 8.406 51.531 -6.727 1 33.56 375 ASP B CA 1
ATOM 9276 C C . ASP B 1 375 ? 8.875 50.625 -7.879 1 33.56 375 ASP B C 1
ATOM 9278 O O . ASP B 1 375 ? 9.031 49.438 -7.715 1 33.56 375 ASP B O 1
ATOM 9282 N N . GLN B 1 376 ? 8.867 51 -9.266 1 35.09 376 GLN B N 1
ATOM 9283 C CA . GLN B 1 376 ? 9.32 50.5 -10.555 1 35.09 376 GLN B CA 1
ATOM 9284 C C . GLN B 1 376 ? 10.453 49.5 -10.375 1 35.09 376 GLN B C 1
ATOM 9286 O O . GLN B 1 376 ? 10.531 48.5 -11.109 1 35.09 376 GLN B O 1
ATOM 9291 N N . GLY B 1 377 ? 11.672 49.812 -9.961 1 33.25 377 GLY B N 1
ATOM 9292 C CA . GLY B 1 377 ? 12.961 49.156 -10.016 1 33.25 377 GLY B CA 1
ATOM 9293 C C . GLY B 1 377 ? 13.094 48 -9.023 1 33.25 377 GLY B C 1
ATOM 9294 O O . GLY B 1 377 ? 14.172 47.438 -8.859 1 33.25 377 GLY B O 1
ATOM 9295 N N . SER B 1 378 ? 12.539 48 -7.887 1 34.66 378 SER B N 1
ATOM 9296 C CA . SER B 1 378 ? 12.969 47.25 -6.723 1 34.66 378 SER B CA 1
ATOM 9297 C C . SER B 1 378 ? 12.672 45.75 -6.898 1 34.66 378 SER B C 1
ATOM 9299 O O . SER B 1 378 ? 11.805 45.375 -7.691 1 34.66 378 SER B O 1
ATOM 9301 N N . PHE B 1 379 ? 13.539 44.812 -6.137 1 40.03 379 PHE B N 1
ATOM 9302 C CA . PHE B 1 379 ? 14.047 43.438 -6.012 1 40.03 379 PHE B CA 1
ATOM 9303 C C . PHE B 1 379 ? 12.906 42.469 -5.727 1 40.03 379 PHE B C 1
ATOM 9305 O O . PHE B 1 379 ? 12.438 42.375 -4.59 1 40.03 379 PHE B O 1
ATOM 9312 N N . CYS B 1 380 ? 11.867 42.281 -6.465 1 48.66 380 CYS B N 1
ATOM 9313 C CA . CYS B 1 380 ? 10.711 41.406 -6.246 1 48.66 380 CYS B CA 1
ATOM 9314 C C . CYS B 1 380 ? 11.133 39.969 -6.242 1 48.66 380 CYS B C 1
ATOM 9316 O O . CYS B 1 380 ? 11.922 39.531 -7.086 1 48.66 380 CYS B O 1
ATOM 9318 N N . LEU B 1 381 ? 11.102 39.281 -5.039 1 58.38 381 LEU B N 1
ATOM 9319 C CA . LEU B 1 381 ? 11.133 37.812 -5.008 1 58.38 381 LEU B CA 1
ATOM 9320 C C . LEU B 1 381 ? 10.273 37.219 -6.129 1 58.38 381 LEU B C 1
ATOM 9322 O O . LEU B 1 381 ? 9.094 37.531 -6.242 1 58.38 381 LEU B O 1
ATOM 9326 N N . GLN B 1 382 ? 11 36.781 -7.172 1 64.44 382 GLN B N 1
ATOM 9327 C CA . GLN B 1 382 ? 10.289 36.188 -8.312 1 64.44 382 GLN B CA 1
ATOM 9328 C C . GLN B 1 382 ? 9.898 34.75 -8.031 1 64.44 382 GLN B C 1
ATOM 9330 O O . GLN B 1 382 ? 10.758 33.844 -8.031 1 64.44 382 GLN B O 1
ATOM 9335 N N . ASN B 1 383 ? 8.664 34.562 -7.605 1 74.38 383 ASN B N 1
ATOM 9336 C CA . ASN B 1 383 ? 8.141 33.188 -7.48 1 74.38 383 ASN B CA 1
ATOM 9337 C C . ASN B 1 383 ? 7.754 32.625 -8.836 1 74.38 383 ASN B C 1
ATOM 9339 O O . ASN B 1 383 ? 6.934 33.188 -9.555 1 74.38 383 ASN B O 1
ATOM 9343 N N . GLN B 1 384 ? 8.477 31.594 -9.164 1 80.81 384 GLN B N 1
ATOM 9344 C CA . GLN B 1 384 ? 8.141 30.906 -10.406 1 80.81 384 GLN B CA 1
ATOM 9345 C C . GLN B 1 384 ? 7.051 29.859 -10.188 1 80.81 384 GLN B C 1
ATOM 9347 O O . GLN B 1 384 ? 7.176 29 -9.32 1 80.81 384 GLN B O 1
ATOM 9352 N N . PRO B 1 385 ? 6.035 30 -10.922 1 83.69 385 PRO B N 1
ATOM 9353 C CA . PRO B 1 385 ? 4.957 29.016 -10.75 1 83.69 385 PRO B CA 1
ATOM 9354 C C . PRO B 1 385 ? 5.363 27.609 -11.188 1 83.69 385 PRO B C 1
ATOM 9356 O O . PRO B 1 385 ? 6.016 27.438 -12.219 1 83.69 385 PRO B O 1
ATOM 9359 N N . ILE B 1 386 ? 5.016 26.703 -10.406 1 91.31 386 ILE B N 1
ATOM 9360 C CA . ILE B 1 386 ? 5.359 25.312 -10.641 1 91.31 386 ILE B CA 1
ATOM 9361 C C . ILE B 1 386 ? 4.09 24.453 -10.609 1 91.31 386 ILE B C 1
ATOM 9363 O O . ILE B 1 386 ? 3.193 24.703 -9.797 1 91.31 386 ILE B O 1
ATOM 9367 N N . ILE B 1 387 ? 4.012 23.516 -11.539 1 92.19 387 ILE B N 1
ATOM 9368 C CA . ILE B 1 387 ? 2.936 22.531 -11.523 1 92.19 387 ILE B CA 1
ATOM 9369 C C . ILE B 1 387 ? 3.418 21.25 -10.852 1 92.19 387 ILE B C 1
ATOM 9371 O O . ILE B 1 387 ? 4.41 20.656 -11.281 1 92.19 387 ILE B O 1
ATOM 9375 N N . ARG B 1 388 ? 2.803 20.906 -9.758 1 95.19 388 ARG B N 1
ATOM 9376 C CA . ARG B 1 388 ? 3.072 19.609 -9.148 1 95.19 388 ARG B CA 1
ATOM 9377 C C . ARG B 1 388 ? 2.264 18.516 -9.836 1 95.19 388 ARG B C 1
ATOM 9379 O O . ARG B 1 388 ? 1.031 18.531 -9.797 1 95.19 388 ARG B O 1
ATOM 9386 N N . GLU B 1 389 ? 2.889 17.547 -10.414 1 93.81 389 GLU B N 1
ATOM 9387 C CA . GLU B 1 389 ? 2.227 16.438 -11.094 1 93.81 389 GLU B CA 1
ATOM 9388 C C . GLU B 1 389 ? 2.453 15.133 -10.352 1 93.81 389 GLU B C 1
ATOM 9390 O O . GLU B 1 389 ? 3.586 14.648 -10.258 1 93.81 389 GLU B O 1
ATOM 9395 N N . ASP B 1 390 ? 1.371 14.664 -9.867 1 93.75 390 ASP B N 1
ATOM 9396 C CA . ASP B 1 390 ? 1.451 13.344 -9.242 1 93.75 390 ASP B CA 1
ATOM 9397 C C . ASP B 1 390 ? 1.372 12.242 -10.297 1 93.75 390 ASP B C 1
ATOM 9399 O O . ASP B 1 390 ? 0.374 12.125 -11.008 1 93.75 390 ASP B O 1
ATOM 9403 N N . LEU B 1 391 ? 2.359 11.359 -10.344 1 91.06 391 LEU B N 1
ATOM 9404 C CA . LEU B 1 391 ? 2.441 10.344 -11.391 1 91.06 391 LEU B CA 1
ATOM 9405 C C . LEU B 1 391 ? 2.084 8.969 -10.828 1 91.06 391 LEU B C 1
ATOM 9407 O O . LEU B 1 391 ? 1.227 8.273 -11.383 1 91.06 391 LEU B O 1
ATOM 9411 N N . ASP B 1 392 ? 2.775 8.547 -9.766 1 85 392 ASP B N 1
ATOM 9412 C CA . ASP B 1 392 ? 2.621 7.254 -9.117 1 85 392 ASP B CA 1
ATOM 9413 C C . ASP B 1 392 ? 2.945 7.348 -7.625 1 85 392 ASP B C 1
ATOM 9415 O O . ASP B 1 392 ? 3.033 8.445 -7.07 1 85 392 ASP B O 1
ATOM 9419 N N . VAL B 1 393 ? 3.123 6.188 -7.109 1 84.81 393 VAL B N 1
ATOM 9420 C CA . VAL B 1 393 ? 3.439 6.164 -5.684 1 84.81 393 VAL B CA 1
ATOM 9421 C C . VAL B 1 393 ? 4.797 6.816 -5.445 1 84.81 393 VAL B C 1
ATOM 9423 O O . VAL B 1 393 ? 5.805 6.402 -6.031 1 84.81 393 VAL B O 1
ATOM 9426 N N . VAL B 1 394 ? 4.82 7.785 -4.648 1 90.81 394 VAL B N 1
ATOM 9427 C CA . VAL B 1 394 ? 6 8.547 -4.25 1 90.81 394 VAL B CA 1
ATOM 9428 C C . VAL B 1 394 ? 6.734 9.047 -5.492 1 90.81 394 VAL B C 1
ATOM 9430 O O . VAL B 1 394 ? 7.953 8.898 -5.605 1 90.81 394 VAL B O 1
ATOM 9433 N N . SER B 1 395 ? 5.996 9.328 -6.527 1 94.19 395 SER B N 1
ATOM 9434 C CA . SER B 1 395 ? 6.535 9.875 -7.77 1 94.19 395 SER B CA 1
ATOM 9435 C C . SER B 1 395 ? 5.848 11.18 -8.141 1 94.19 395 SER B C 1
ATOM 9437 O O . SER B 1 395 ? 4.664 11.188 -8.492 1 94.19 395 SER B O 1
ATOM 9439 N N . VAL B 1 396 ? 6.625 12.219 -8.07 1 96.62 396 VAL B N 1
ATOM 9440 C CA . VAL B 1 396 ? 6.117 13.555 -8.367 1 96.62 396 VAL B CA 1
ATOM 9441 C C . VAL B 1 396 ? 7.055 14.258 -9.344 1 96.62 396 VAL B C 1
ATOM 9443 O O . VAL B 1 396 ? 8.281 14.117 -9.25 1 96.62 396 VAL B O 1
ATOM 9446 N N . ARG B 1 397 ? 6.469 14.906 -10.258 1 96.12 397 ARG B N 1
ATOM 9447 C CA . ARG B 1 397 ? 7.234 15.75 -11.164 1 96.12 397 ARG B CA 1
ATOM 9448 C C . ARG B 1 397 ? 6.844 17.219 -11.008 1 96.12 397 ARG B C 1
ATOM 9450 O O . ARG B 1 397 ? 5.656 17.547 -10.961 1 96.12 397 ARG B O 1
ATOM 9457 N N . PHE B 1 398 ? 7.828 18.047 -10.875 1 96.5 398 PHE B N 1
ATOM 9458 C CA . PHE B 1 398 ? 7.605 19.484 -10.82 1 96.5 398 PHE B CA 1
ATOM 9459 C C . PHE B 1 398 ? 7.922 20.141 -12.164 1 96.5 398 PHE B C 1
ATOM 9461 O O . PHE B 1 398 ? 9.086 20.25 -12.547 1 96.5 398 PHE B O 1
ATOM 9468 N N . ARG B 1 399 ? 6.891 20.594 -12.805 1 92.75 399 ARG B N 1
ATOM 9469 C CA . ARG B 1 399 ? 7.055 21.203 -14.117 1 92.75 399 ARG B CA 1
ATOM 9470 C C . ARG B 1 399 ? 6.934 22.719 -14.031 1 92.75 399 ARG B C 1
ATOM 9472 O O . ARG B 1 399 ? 6.02 23.25 -13.383 1 92.75 399 ARG B O 1
ATOM 9479 N N . LEU B 1 400 ? 7.84 23.312 -14.648 1 89.75 400 LEU B N 1
ATOM 9480 C CA . LEU B 1 400 ? 7.785 24.781 -14.695 1 89.75 400 LEU B CA 1
ATOM 9481 C C . LEU B 1 400 ? 6.855 25.25 -15.812 1 89.75 400 LEU B C 1
ATOM 9483 O O . LEU B 1 400 ? 6.914 24.734 -16.938 1 89.75 400 LEU B O 1
ATOM 9487 N N . ILE B 1 401 ? 6.031 26.141 -15.531 1 81.5 401 ILE B N 1
ATOM 9488 C CA . ILE B 1 401 ? 5.008 26.609 -16.453 1 81.5 401 ILE B CA 1
ATOM 9489 C C . ILE B 1 401 ? 5.668 27.359 -17.609 1 81.5 401 ILE B C 1
ATOM 9491 O O . ILE B 1 401 ? 5.262 27.203 -18.766 1 81.5 401 ILE B O 1
ATOM 9495 N N . ASN B 1 402 ? 6.699 28.156 -17.344 1 79.25 402 ASN B N 1
ATOM 9496 C CA . ASN B 1 402 ? 7.34 28.984 -18.359 1 79.25 402 ASN B CA 1
ATOM 9497 C C . ASN B 1 402 ? 8.492 28.25 -19.031 1 79.25 402 ASN B C 1
ATOM 9499 O O . ASN B 1 402 ? 9.336 28.875 -19.672 1 79.25 402 ASN B O 1
ATOM 9503 N N . GLY B 1 403 ? 8.547 27 -18.844 1 83.12 403 GLY B N 1
ATOM 9504 C CA . GLY B 1 403 ? 9.617 26.219 -19.438 1 83.12 403 GLY B CA 1
ATOM 9505 C C . GLY B 1 403 ? 10.719 25.875 -18.453 1 83.12 403 GLY B C 1
ATOM 9506 O O . GLY B 1 403 ? 10.836 26.5 -17.406 1 83.12 403 GLY B O 1
ATOM 9507 N N . PRO B 1 404 ? 11.555 25 -18.875 1 87 404 PRO B N 1
ATOM 9508 C CA . PRO B 1 404 ? 12.578 24.516 -17.938 1 87 404 PRO B CA 1
ATOM 9509 C C . PRO B 1 404 ? 13.773 25.453 -17.828 1 87 404 PRO B C 1
ATOM 9511 O O . PRO B 1 404 ? 14.516 25.406 -16.844 1 87 404 PRO B O 1
ATOM 9514 N N . SER B 1 405 ? 14.023 26.297 -18.781 1 90.31 405 SER B N 1
ATOM 9515 C CA . SER B 1 405 ? 15.141 27.234 -18.734 1 90.31 405 SER B CA 1
ATOM 9516 C C . SER B 1 405 ? 14.711 28.578 -18.141 1 90.31 405 SER B C 1
ATOM 9518 O O . SER B 1 405 ? 13.93 29.312 -18.75 1 90.31 405 SER B O 1
ATOM 9520 N N . ILE B 1 406 ? 15.289 28.953 -17.016 1 90.12 406 ILE B N 1
ATOM 9521 C CA . ILE B 1 406 ? 14.859 30.125 -16.281 1 90.12 406 ILE B CA 1
ATOM 9522 C C . ILE B 1 406 ? 16 31.141 -16.188 1 90.12 406 ILE B C 1
ATOM 9524 O O . ILE B 1 406 ? 17.141 30.766 -15.914 1 90.12 406 ILE B O 1
ATOM 9528 N N . PRO B 1 407 ? 15.633 32.312 -16.469 1 87.94 407 PRO B N 1
ATOM 9529 C CA . PRO B 1 407 ? 16.656 33.344 -16.281 1 87.94 407 PRO B CA 1
ATOM 9530 C C . PRO B 1 407 ? 16.938 33.656 -14.812 1 87.94 407 PRO B C 1
ATOM 9532 O O . PRO B 1 407 ? 16 33.719 -14.008 1 87.94 407 PRO B O 1
ATOM 9535 N N . VAL B 1 408 ? 18.156 33.719 -14.461 1 89.06 408 VAL B N 1
ATOM 9536 C CA . VAL B 1 408 ? 18.578 34.031 -13.094 1 89.06 408 VAL B CA 1
ATOM 9537 C C . VAL B 1 408 ? 19.266 35.406 -13.07 1 89.06 408 VAL B C 1
ATOM 9539 O O . VAL B 1 408 ? 20.016 35.75 -13.977 1 89.06 408 VAL B O 1
ATOM 9542 N N . HIS B 1 409 ? 18.906 36.125 -12.016 1 82.12 409 HIS B N 1
ATOM 9543 C CA . HIS B 1 409 ? 19.406 37.5 -11.906 1 82.12 409 HIS B CA 1
ATOM 9544 C C . HIS B 1 409 ? 20.297 37.656 -10.68 1 82.12 409 HIS B C 1
ATOM 9546 O O . HIS B 1 409 ? 20.281 36.812 -9.781 1 82.12 409 HIS B O 1
ATOM 9552 N N . SER B 1 410 ? 21.094 38.75 -10.703 1 81.25 410 SER B N 1
ATOM 9553 C CA . SER B 1 410 ? 21.984 39.031 -9.586 1 81.25 410 SER B CA 1
ATOM 9554 C C . SER B 1 410 ? 21.328 39.906 -8.531 1 81.25 410 SER B C 1
ATOM 9556 O O . SER B 1 410 ? 21.734 39.906 -7.363 1 81.25 410 SER B O 1
ATOM 9558 N N . GLU B 1 411 ? 20.328 40.594 -8.867 1 75.75 411 GLU B N 1
ATOM 9559 C CA . GLU B 1 411 ? 19.719 41.562 -7.973 1 75.75 411 GLU B CA 1
ATOM 9560 C C . GLU B 1 411 ? 18.797 40.875 -6.961 1 75.75 411 GLU B C 1
ATOM 9562 O O . GLU B 1 411 ? 18.734 41.281 -5.801 1 75.75 411 GLU B O 1
ATOM 9567 N N . PHE B 1 412 ? 18.078 39.844 -7.465 1 77.19 412 PHE B N 1
ATOM 9568 C CA . PHE B 1 412 ? 17.141 39.156 -6.582 1 77.19 412 PHE B CA 1
ATOM 9569 C C . PHE B 1 412 ? 17.156 37.656 -6.852 1 77.19 412 PHE B C 1
ATOM 9571 O O . PHE B 1 412 ? 17.375 37.25 -7.984 1 77.19 412 PHE B O 1
ATOM 9578 N N . PRO B 1 413 ? 16.875 37 -5.828 1 85.31 413 PRO B N 1
ATOM 9579 C CA . PRO B 1 413 ? 16.859 35.531 -6.027 1 85.31 413 PRO B CA 1
ATOM 9580 C C . PRO B 1 413 ? 15.578 35.031 -6.695 1 85.31 413 PRO B C 1
ATOM 9582 O O . PRO B 1 413 ? 14.516 35.656 -6.516 1 85.31 413 PRO B O 1
ATOM 9585 N N . THR B 1 414 ? 15.734 34.094 -7.508 1 88 414 THR B N 1
ATOM 9586 C CA . THR B 1 414 ? 14.602 33.375 -8.062 1 88 414 THR B CA 1
ATOM 9587 C C . THR B 1 414 ? 14.211 32.188 -7.152 1 88 414 THR B C 1
ATOM 9589 O O . THR B 1 414 ? 15.047 31.359 -6.805 1 88 414 THR B O 1
ATOM 9592 N N . LEU B 1 415 ? 12.914 32.188 -6.754 1 90.31 415 LEU B N 1
ATOM 9593 C CA . LEU B 1 415 ? 12.469 31.203 -5.77 1 90.31 415 LEU B CA 1
ATOM 9594 C C . LEU B 1 415 ? 11.492 30.203 -6.391 1 90.31 415 LEU B C 1
ATOM 9596 O O . LEU B 1 415 ? 10.617 30.594 -7.168 1 90.31 415 LEU B O 1
ATOM 9600 N N . PHE B 1 416 ? 11.719 28.938 -6.102 1 92.5 416 PHE B N 1
ATOM 9601 C CA . PHE B 1 416 ? 10.812 27.844 -6.473 1 92.5 416 PHE B CA 1
ATOM 9602 C C . PHE B 1 416 ? 10.258 27.156 -5.234 1 92.5 416 PHE B C 1
ATOM 9604 O O . PHE B 1 416 ? 11.008 26.859 -4.301 1 92.5 416 PHE B O 1
ATOM 9611 N N . LEU B 1 417 ? 8.961 26.938 -5.23 1 92.56 417 LEU B N 1
ATOM 9612 C CA . LEU B 1 417 ? 8.312 26.219 -4.137 1 92.56 417 LEU B CA 1
ATOM 9613 C C . LEU B 1 417 ? 8.016 24.781 -4.535 1 92.56 417 LEU B C 1
ATOM 9615 O O . LEU B 1 417 ? 7.352 24.531 -5.543 1 92.56 417 LEU B O 1
ATOM 9619 N N . LEU B 1 418 ? 8.531 23.859 -3.844 1 95.81 418 LEU B N 1
ATOM 9620 C CA . LEU B 1 418 ? 8.242 22.438 -4.012 1 95.81 418 LEU B CA 1
ATOM 9621 C C . LEU B 1 418 ? 7.332 21.938 -2.895 1 95.81 418 LEU B C 1
ATOM 9623 O O . LEU B 1 418 ? 7.785 21.703 -1.771 1 95.81 418 LEU B O 1
ATOM 9627 N N . ASN B 1 419 ? 6.133 21.672 -3.225 1 93.75 419 ASN B N 1
ATOM 9628 C CA . ASN B 1 419 ? 5.152 21.219 -2.244 1 93.75 419 ASN B CA 1
ATOM 9629 C C . ASN B 1 419 ? 5.34 19.75 -1.905 1 93.75 419 ASN B C 1
ATOM 9631 O O . ASN B 1 419 ? 4.82 18.875 -2.605 1 93.75 419 ASN B O 1
ATOM 9635 N N . LEU B 1 420 ? 6.031 19.5 -0.851 1 95.44 420 LEU B N 1
ATOM 9636 C CA . LEU B 1 420 ? 6.246 18.141 -0.375 1 95.44 420 LEU B CA 1
ATOM 9637 C C . LEU B 1 420 ? 5.676 17.969 1.027 1 95.44 420 LEU B C 1
ATOM 9639 O O . LEU B 1 420 ? 6.18 17.156 1.807 1 95.44 420 LEU B O 1
ATOM 9643 N N . ASN B 1 421 ? 4.664 18.703 1.364 1 91.69 421 ASN B N 1
ATOM 9644 C CA . ASN B 1 421 ? 4.094 18.688 2.705 1 91.69 421 ASN B CA 1
ATOM 9645 C C . ASN B 1 421 ? 2.816 17.859 2.762 1 91.69 421 ASN B C 1
ATOM 9647 O O . ASN B 1 421 ? 1.916 18.141 3.555 1 91.69 421 ASN B O 1
ATOM 9651 N N . THR B 1 422 ? 2.658 16.828 1.999 1 88.25 422 THR B N 1
ATOM 9652 C CA . THR B 1 422 ? 1.44 16.031 1.964 1 88.25 422 THR B CA 1
ATOM 9653 C C . THR B 1 422 ? 1.502 14.906 2.994 1 88.25 422 THR B C 1
ATOM 9655 O O . THR B 1 422 ? 0.474 14.328 3.35 1 88.25 422 THR B O 1
ATOM 9658 N N . GLY B 1 423 ? 2.668 14.625 3.443 1 88.88 423 GLY B N 1
ATOM 9659 C CA . GLY B 1 423 ? 2.838 13.516 4.371 1 88.88 423 GLY B CA 1
ATOM 9660 C C . GLY B 1 423 ? 3.064 12.188 3.674 1 88.88 423 GLY B C 1
ATOM 9661 O O . GLY B 1 423 ? 3.352 11.18 4.324 1 88.88 423 GLY B O 1
ATOM 9662 N N . LYS B 1 424 ? 2.965 12.148 2.416 1 90.75 424 LYS B N 1
ATOM 9663 C CA . LYS B 1 424 ? 3.102 10.906 1.664 1 90.75 424 LYS B CA 1
ATOM 9664 C C . LYS B 1 424 ? 4.332 10.938 0.761 1 90.75 424 LYS B C 1
ATOM 9666 O O . LYS B 1 424 ? 4.629 9.961 0.073 1 90.75 424 LYS B O 1
ATOM 9671 N N . ASP B 1 425 ? 5.047 12.008 0.795 1 94.44 425 ASP B N 1
ATOM 9672 C CA . ASP B 1 425 ? 6.145 12.203 -0.15 1 94.44 425 ASP B CA 1
ATOM 9673 C C . ASP B 1 425 ? 7.488 11.859 0.487 1 94.44 425 ASP B C 1
ATOM 9675 O O . ASP B 1 425 ? 8.477 11.648 -0.215 1 94.44 425 ASP B O 1
ATOM 9679 N N . SER B 1 426 ? 7.578 11.781 1.727 1 95.56 426 SER B N 1
ATOM 9680 C CA . SER B 1 426 ? 8.852 11.672 2.43 1 95.56 426 SER B CA 1
ATOM 9681 C C . SER B 1 426 ? 9.445 10.273 2.299 1 95.56 426 SER B C 1
ATOM 9683 O O . SER B 1 426 ? 10.555 10.016 2.77 1 95.56 426 SER B O 1
ATOM 9685 N N . GLY B 1 427 ? 8.758 9.375 1.659 1 96.19 427 GLY B N 1
ATOM 9686 C CA . GLY B 1 427 ? 9.258 8.016 1.505 1 96.19 427 GLY B CA 1
ATOM 9687 C C . GLY B 1 427 ? 10.016 7.801 0.209 1 96.19 427 GLY B C 1
ATOM 9688 O O . GLY B 1 427 ? 10.383 6.672 -0.12 1 96.19 427 GLY B O 1
ATOM 9689 N N . GLY B 1 428 ? 10.258 8.844 -0.548 1 96.62 428 GLY B N 1
ATOM 9690 C CA . GLY B 1 428 ? 10.984 8.766 -1.807 1 96.62 428 GLY B CA 1
ATOM 9691 C C . GLY B 1 428 ? 12.297 9.523 -1.792 1 96.62 428 GLY B C 1
ATOM 9692 O O . GLY B 1 428 ? 12.875 9.75 -0.727 1 96.62 428 GLY B O 1
ATOM 9693 N N . ILE B 1 429 ? 12.789 9.766 -3.01 1 97.44 429 ILE B N 1
ATOM 9694 C CA . ILE B 1 429 ? 14.047 10.477 -3.186 1 97.44 429 ILE B CA 1
ATOM 9695 C C . ILE B 1 429 ? 13.805 11.734 -4.02 1 97.44 429 ILE B C 1
ATOM 9697 O O . ILE B 1 429 ? 13.273 11.664 -5.129 1 97.44 429 ILE B O 1
ATOM 9701 N N . LEU B 1 430 ? 14.164 12.852 -3.422 1 98 430 LEU B N 1
ATOM 9702 C CA . LEU B 1 430 ? 14.07 14.117 -4.141 1 98 430 LEU B CA 1
ATOM 9703 C C . LEU B 1 430 ? 15.328 14.375 -4.961 1 98 430 LEU B C 1
ATOM 9705 O O . LEU B 1 430 ? 16.453 14.289 -4.441 1 98 430 LEU B O 1
ATOM 9709 N N . VAL B 1 431 ? 15.195 14.656 -6.203 1 97.94 431 VAL B N 1
ATOM 9710 C CA . VAL B 1 431 ? 16.312 14.914 -7.098 1 97.94 431 VAL B CA 1
ATOM 9711 C C . VAL B 1 431 ? 16.172 16.297 -7.719 1 97.94 431 VAL B C 1
ATOM 9713 O O . VAL B 1 431 ? 15.102 16.641 -8.25 1 97.94 431 VAL B O 1
ATOM 9716 N N . VAL B 1 432 ? 17.172 17.094 -7.617 1 97.75 432 VAL B N 1
ATOM 9717 C CA . VAL B 1 432 ? 17.234 18.422 -8.234 1 97.75 432 VAL B CA 1
ATOM 9718 C C . VAL B 1 432 ? 18.438 18.5 -9.172 1 97.75 432 VAL B C 1
ATOM 9720 O O . VAL B 1 432 ? 19.578 18.281 -8.75 1 97.75 432 VAL B O 1
ATOM 9723 N N . ASN B 1 433 ? 18.188 18.797 -10.398 1 96.81 433 ASN B N 1
ATOM 9724 C CA . ASN B 1 433 ? 19.234 18.938 -11.414 1 96.81 433 ASN B CA 1
ATOM 9725 C C . ASN B 1 433 ? 19.266 20.344 -11.992 1 96.81 433 ASN B C 1
ATOM 9727 O O . ASN B 1 433 ? 18.234 20.891 -12.367 1 96.81 433 ASN B O 1
ATOM 9731 N N . LEU B 1 434 ? 20.453 20.906 -12.023 1 96.75 434 LEU B N 1
ATOM 9732 C CA . LEU B 1 434 ? 20.656 22.234 -12.609 1 96.75 434 LEU B CA 1
ATOM 9733 C C . LEU B 1 434 ? 21.641 22.156 -13.773 1 96.75 434 LEU B C 1
ATOM 9735 O O . LEU B 1 434 ? 22.672 21.484 -13.68 1 96.75 434 LEU B O 1
ATOM 9739 N N . LEU B 1 435 ? 21.281 22.75 -14.805 1 95.62 435 LEU B N 1
ATOM 9740 C CA . LEU B 1 435 ? 22.141 22.844 -15.984 1 95.62 435 LEU B CA 1
ATOM 9741 C C . LEU B 1 435 ? 22.281 24.281 -16.453 1 95.62 435 LEU B C 1
ATOM 9743 O O . LEU B 1 435 ? 21.281 24.922 -16.828 1 95.62 435 LEU B O 1
ATOM 9747 N N . LEU B 1 436 ? 23.484 24.797 -16.359 1 93.31 436 LEU B N 1
ATOM 9748 C CA . LEU B 1 436 ? 23.75 26.156 -16.812 1 93.31 436 LEU B CA 1
ATOM 9749 C C . LEU B 1 436 ? 23.938 26.203 -18.328 1 93.31 436 LEU B C 1
ATOM 9751 O O . LEU B 1 436 ? 24.703 25.406 -18.875 1 93.31 436 LEU B O 1
ATOM 9755 N N . ASN B 1 437 ? 23.156 27.094 -18.875 1 88.56 437 ASN B N 1
ATOM 9756 C CA . ASN B 1 437 ? 23.359 27.312 -20.312 1 88.56 437 ASN B CA 1
ATOM 9757 C C . ASN B 1 437 ? 24.578 28.188 -20.578 1 88.56 437 ASN B C 1
ATOM 9759 O O . ASN B 1 437 ? 24.547 29.406 -20.328 1 88.56 437 ASN B O 1
ATOM 9763 N N . LYS B 1 438 ? 25.594 27.75 -21.219 1 79.12 438 LYS B N 1
ATOM 9764 C CA . LYS B 1 438 ? 26.859 28.453 -21.422 1 79.12 438 LYS B CA 1
ATOM 9765 C C . LYS B 1 438 ? 26.688 29.609 -22.406 1 79.12 438 LYS B C 1
ATOM 9767 O O . LYS B 1 438 ? 27.312 30.656 -22.25 1 79.12 438 LYS B O 1
ATOM 9772 N N . THR B 1 439 ? 25.875 29.359 -23.328 1 72.06 439 THR B N 1
ATOM 9773 C CA . THR B 1 439 ? 25.75 30.359 -24.391 1 72.06 439 THR B CA 1
ATOM 9774 C C . THR B 1 439 ? 25.078 31.625 -23.875 1 72.06 439 THR B C 1
ATOM 9776 O O . THR B 1 439 ? 25.234 32.688 -24.453 1 72.06 439 THR B O 1
ATOM 9779 N N . SER B 1 440 ? 24.5 31.438 -22.75 1 68.38 440 SER B N 1
ATOM 9780 C CA . SER B 1 440 ? 23.766 32.594 -22.234 1 68.38 440 SER B CA 1
ATOM 9781 C C . SER B 1 440 ? 24.656 33.469 -21.344 1 68.38 440 SER B C 1
ATOM 9783 O O . SER B 1 440 ? 24.266 34.562 -20.969 1 68.38 440 SER B O 1
ATOM 9785 N N . LEU B 1 441 ? 25.828 32.906 -21.125 1 67.44 441 LEU B N 1
ATOM 9786 C CA . LEU B 1 441 ? 26.688 33.656 -20.203 1 67.44 441 LEU B CA 1
ATOM 9787 C C . LEU B 1 441 ? 27.312 34.875 -20.891 1 67.44 441 LEU B C 1
ATOM 9789 O O . LEU B 1 441 ? 27.953 34.719 -21.938 1 67.44 441 LEU B O 1
ATOM 9793 N N . SER B 1 442 ? 26.953 35.969 -20.516 1 64 442 SER B N 1
ATOM 9794 C CA . SER B 1 442 ? 27.531 37.188 -21.094 1 64 442 SER B CA 1
ATOM 9795 C C . SER B 1 442 ? 28.953 37.406 -20.594 1 64 442 SER B C 1
ATOM 9797 O O . SER B 1 442 ? 29.75 38.094 -21.266 1 64 442 SER B O 1
ATOM 9799 N N . LEU B 1 443 ? 29.219 36.969 -19.344 1 62.94 443 LEU B N 1
ATOM 9800 C CA . LEU B 1 443 ? 30.547 37.156 -18.781 1 62.94 443 LEU B CA 1
ATOM 9801 C C . LEU B 1 443 ? 31.141 35.844 -18.281 1 62.94 443 LEU B C 1
ATOM 9803 O O . LEU B 1 443 ? 30.406 34.969 -17.797 1 62.94 443 LEU B O 1
ATOM 9807 N N . ASP B 1 444 ? 32.375 35.562 -18.594 1 62 444 ASP B N 1
ATOM 9808 C CA . ASP B 1 444 ? 33.062 34.312 -18.234 1 62 444 ASP B CA 1
ATOM 9809 C C . ASP B 1 444 ? 33.156 34.156 -16.719 1 62 444 ASP B C 1
ATOM 9811 O O . ASP B 1 444 ? 33.281 33.031 -16.234 1 62 444 ASP B O 1
ATOM 9815 N N . SER B 1 445 ? 32.969 35.219 -15.953 1 73.19 445 SER B N 1
ATOM 9816 C CA . SER B 1 445 ? 33.25 35.125 -14.531 1 73.19 445 SER B CA 1
ATOM 9817 C C . SER B 1 445 ? 31.984 35.125 -13.695 1 73.19 445 SER B C 1
ATOM 9819 O O . SER B 1 445 ? 31.922 35.75 -12.648 1 73.19 445 SER B O 1
ATOM 9821 N N . VAL B 1 446 ? 30.953 34.438 -14.297 1 79.25 446 VAL B N 1
ATOM 9822 C CA . VAL B 1 446 ? 29.703 34.438 -13.539 1 79.25 446 VAL B CA 1
ATOM 9823 C C . VAL B 1 446 ? 29.422 33.031 -12.992 1 79.25 446 VAL B C 1
ATOM 9825 O O . VAL B 1 446 ? 29.766 32.031 -13.625 1 79.25 446 VAL B O 1
ATOM 9828 N N . SER B 1 447 ? 28.984 33 -11.703 1 85.81 447 SER B N 1
ATOM 9829 C CA . SER B 1 447 ? 28.547 31.75 -11.062 1 85.81 447 SER B CA 1
ATOM 9830 C C . SER B 1 447 ? 27.125 31.859 -10.531 1 85.81 447 SER B C 1
ATOM 9832 O O . SER B 1 447 ? 26.688 32.938 -10.148 1 85.81 447 SER B O 1
ATOM 9834 N N . VAL B 1 448 ? 26.406 30.797 -10.742 1 90.12 448 VAL B N 1
ATOM 9835 C CA . VAL B 1 448 ? 25.062 30.766 -10.195 1 90.12 448 VAL B CA 1
ATOM 9836 C C . VAL B 1 448 ? 25.047 29.906 -8.93 1 90.12 448 VAL B C 1
ATOM 9838 O O . VAL B 1 448 ? 25.453 28.75 -8.945 1 90.12 448 VAL B O 1
ATOM 9841 N N . LEU B 1 449 ? 24.656 30.531 -7.848 1 91.19 449 LEU B N 1
ATOM 9842 C CA . LEU B 1 449 ? 24.484 29.828 -6.582 1 91.19 449 LEU B CA 1
ATOM 9843 C C . LEU B 1 449 ? 23.047 29.406 -6.375 1 91.19 449 LEU B C 1
ATOM 9845 O O . LEU B 1 449 ? 22.125 30.172 -6.668 1 91.19 449 LEU B O 1
ATOM 9849 N N . ALA B 1 450 ? 22.906 28.156 -5.988 1 93.31 450 ALA B N 1
ATOM 9850 C CA . ALA B 1 450 ? 21.578 27.625 -5.695 1 93.31 450 ALA B CA 1
ATOM 9851 C C . ALA B 1 450 ? 21.531 27.031 -4.289 1 93.31 450 ALA B C 1
ATOM 9853 O O . ALA B 1 450 ? 22.5 26.453 -3.814 1 93.31 450 ALA B O 1
ATOM 9854 N N . CYS B 1 451 ? 20.422 27.219 -3.602 1 94.44 451 CYS B N 1
ATOM 9855 C CA . CYS B 1 451 ? 20.219 26.672 -2.26 1 94.44 451 CYS B CA 1
ATOM 9856 C C . CYS B 1 451 ? 18.875 25.969 -2.154 1 94.44 451 CYS B C 1
ATOM 9858 O O . CYS B 1 451 ? 17.828 26.531 -2.498 1 94.44 451 CYS B O 1
ATOM 9860 N N . VAL B 1 452 ? 18.938 24.719 -1.757 1 95.75 452 VAL B N 1
ATOM 9861 C CA . VAL B 1 452 ? 17.734 23.953 -1.498 1 95.75 452 VAL B CA 1
ATOM 9862 C C . VAL B 1 452 ? 17.531 23.797 0.007 1 95.75 452 VAL B C 1
ATOM 9864 O O . VAL B 1 452 ? 18.422 23.344 0.719 1 95.75 452 VAL B O 1
ATOM 9867 N N . SER B 1 453 ? 16.406 24.234 0.512 1 94.19 453 SER B N 1
ATOM 9868 C CA . SER B 1 453 ? 16.156 24.188 1.949 1 94.19 453 SER B CA 1
ATOM 9869 C C . SER B 1 453 ? 14.727 23.766 2.242 1 94.19 453 SER B C 1
ATOM 9871 O O . SER B 1 453 ? 13.82 24.031 1.441 1 94.19 453 SER B O 1
ATOM 9873 N N . ALA B 1 454 ? 14.547 23.188 3.373 1 93.38 454 ALA B N 1
ATOM 9874 C CA . ALA B 1 454 ? 13.227 22.766 3.822 1 93.38 454 ALA B CA 1
ATOM 9875 C C . ALA B 1 454 ? 12.602 23.812 4.746 1 93.38 454 ALA B C 1
ATOM 9877 O O . ALA B 1 454 ? 13.289 24.391 5.594 1 93.38 454 ALA B O 1
ATOM 9878 N N . ALA B 1 455 ? 11.297 24.109 4.586 1 92.31 455 ALA B N 1
ATOM 9879 C CA . ALA B 1 455 ? 10.461 24.922 5.48 1 92.31 455 ALA B CA 1
ATOM 9880 C C . ALA B 1 455 ? 10.758 26.406 5.32 1 92.31 455 ALA B C 1
ATOM 9882 O O . ALA B 1 455 ? 9.898 27.25 5.578 1 92.31 455 ALA B O 1
ATOM 9883 N N . SER B 1 456 ? 12.094 26.75 4.957 1 91.94 456 SER B N 1
ATOM 9884 C CA . SER B 1 456 ? 12.508 28.141 4.91 1 91.94 456 SER B CA 1
ATOM 9885 C C . SER B 1 456 ? 13.258 28.453 3.617 1 91.94 456 SER B C 1
ATOM 9887 O O . SER B 1 456 ? 14.266 27.812 3.312 1 91.94 456 SER B O 1
ATOM 9889 N N . PRO B 1 457 ? 12.789 29.422 2.967 1 89.94 457 PRO B N 1
ATOM 9890 C CA . PRO B 1 457 ? 13.562 29.828 1.793 1 89.94 457 PRO B CA 1
ATOM 9891 C C . PRO B 1 457 ? 14.742 30.734 2.148 1 89.94 457 PRO B C 1
ATOM 9893 O O . PRO B 1 457 ? 14.68 31.469 3.133 1 89.94 457 PRO B O 1
ATOM 9896 N N . VAL B 1 458 ? 15.758 30.641 1.435 1 89.06 458 VAL B N 1
ATOM 9897 C CA . VAL B 1 458 ? 16.875 31.578 1.557 1 89.06 458 VAL B CA 1
ATOM 9898 C C . VAL B 1 458 ? 16.656 32.781 0.629 1 89.06 458 VAL B C 1
ATOM 9900 O O . VAL B 1 458 ? 16.547 32.594 -0.587 1 89.06 458 VAL B O 1
ATOM 9903 N N . LEU B 1 459 ? 16.562 33.938 1.203 1 82.12 459 LEU B N 1
ATOM 9904 C CA . LEU B 1 459 ? 16.141 35.094 0.436 1 82.12 459 LEU B CA 1
ATOM 9905 C C . LEU B 1 459 ? 17.344 35.906 -0.004 1 82.12 459 LEU B C 1
ATOM 9907 O O . LEU B 1 459 ? 17.203 36.875 -0.773 1 82.12 459 LEU B O 1
ATOM 9911 N N . SER B 1 460 ? 18.469 35.688 0.465 1 76.5 460 SER B N 1
ATOM 9912 C CA . SER B 1 460 ? 19.672 36.375 -0.004 1 76.5 460 SER B CA 1
ATOM 9913 C C . SER B 1 460 ? 20.875 35.438 -0.044 1 76.5 460 SER B C 1
ATOM 9915 O O . SER B 1 460 ? 21.281 34.906 0.988 1 76.5 460 SER B O 1
ATOM 9917 N N . LEU B 1 461 ? 21.125 35.188 -1.303 1 73.81 461 LEU B N 1
ATOM 9918 C CA . LEU B 1 461 ? 22.297 34.344 -1.46 1 73.81 461 LEU B CA 1
ATOM 9919 C C . LEU B 1 461 ? 23.547 35.188 -1.741 1 73.81 461 LEU B C 1
ATOM 9921 O O . LEU B 1 461 ? 23.547 36 -2.646 1 73.81 461 LEU B O 1
ATOM 9925 N N . ASN B 1 462 ? 24.391 35.438 -0.824 1 64.19 462 ASN B N 1
ATOM 9926 C CA . ASN B 1 462 ? 25.641 36.156 -1.058 1 64.19 462 ASN B CA 1
ATOM 9927 C C . ASN B 1 462 ? 26.844 35.219 -0.892 1 64.19 462 ASN B C 1
ATOM 9929 O O . ASN B 1 462 ? 26.688 34.062 -0.489 1 64.19 462 ASN B O 1
ATOM 9933 N N . THR B 1 463 ? 27.969 35.656 -1.516 1 56.78 463 THR B N 1
ATOM 9934 C CA . THR B 1 463 ? 29.203 34.875 -1.48 1 56.78 463 THR B CA 1
ATOM 9935 C C . THR B 1 463 ? 29.547 34.469 -0.052 1 56.78 463 THR B C 1
ATOM 9937 O O . THR B 1 463 ? 30.219 33.469 0.163 1 56.78 463 THR B O 1
ATOM 9940 N N . THR B 1 464 ? 29.094 35.219 0.856 1 53.16 464 THR B N 1
ATOM 9941 C CA . THR B 1 464 ? 29.469 34.906 2.225 1 53.16 464 THR B CA 1
ATOM 9942 C C . THR B 1 464 ? 28.375 34.062 2.895 1 53.16 464 THR B C 1
ATOM 9944 O O . THR B 1 464 ? 28.625 33.406 3.902 1 53.16 464 THR B O 1
ATOM 9947 N N . GLN B 1 465 ? 27.172 34.5 2.439 1 60.06 465 GLN B N 1
ATOM 9948 C CA . GLN B 1 465 ? 26.062 33.969 3.213 1 60.06 465 GLN B CA 1
ATOM 9949 C C . GLN B 1 465 ? 25.688 32.562 2.711 1 60.06 465 GLN B C 1
ATOM 9951 O O . GLN B 1 465 ? 25.375 32.406 1.53 1 60.06 465 GLN B O 1
ATOM 9956 N N . SER B 1 466 ? 25.906 31.594 3.52 1 71.19 466 SER B N 1
ATOM 9957 C CA . SER B 1 466 ? 25.766 30.141 3.457 1 71.19 466 SER B CA 1
ATOM 9958 C C . SER B 1 466 ? 24.312 29.734 3.355 1 71.19 466 SER B C 1
ATOM 9960 O O . SER B 1 466 ? 23.406 30.547 3.611 1 71.19 466 SER B O 1
ATOM 9962 N N . CYS B 1 467 ? 24 28.75 2.572 1 86.44 467 CYS B N 1
ATOM 9963 C CA . CYS B 1 467 ? 22.719 28.078 2.469 1 86.44 467 CYS B CA 1
ATOM 9964 C C . CYS B 1 467 ? 22.219 27.641 3.842 1 86.44 467 CYS B C 1
ATOM 9966 O O . CYS B 1 467 ? 22.078 26.438 4.109 1 86.44 467 CYS B O 1
ATOM 9968 N N . ARG B 1 468 ? 22.203 28.781 4.77 1 85 468 ARG B N 1
ATOM 9969 C CA . ARG B 1 468 ? 21.734 28.516 6.129 1 85 468 ARG B CA 1
ATOM 9970 C C . ARG B 1 468 ? 20.484 29.328 6.449 1 85 468 ARG B C 1
ATOM 9972 O O . ARG B 1 468 ? 20.406 30.516 6.117 1 85 468 ARG B O 1
ATOM 9979 N N . THR B 1 469 ? 19.531 28.703 6.961 1 90 469 THR B N 1
ATOM 9980 C CA . THR B 1 469 ? 18.328 29.375 7.441 1 90 469 THR B CA 1
ATOM 9981 C C . THR B 1 469 ? 18.312 29.438 8.969 1 90 469 THR B C 1
ATOM 9983 O O . THR B 1 469 ? 19.328 29.188 9.609 1 90 469 THR B O 1
ATOM 9986 N N . ALA B 1 470 ? 17.266 29.891 9.531 1 89.94 470 ALA B N 1
ATOM 9987 C CA . ALA B 1 470 ? 17.203 30.109 10.969 1 89.94 470 ALA B CA 1
ATOM 9988 C C . ALA B 1 470 ? 17.5 28.828 11.734 1 89.94 470 ALA B C 1
ATOM 9990 O O . ALA B 1 470 ? 18.188 28.844 12.766 1 89.94 470 ALA B O 1
ATOM 9991 N N . PHE B 1 471 ? 17.031 27.703 11.211 1 88.44 471 PHE B N 1
ATOM 9992 C CA . PHE B 1 471 ? 17.141 26.5 12.047 1 88.44 471 PHE B CA 1
ATOM 9993 C C . PHE B 1 471 ? 17.719 25.344 11.25 1 88.44 471 PHE B C 1
ATOM 9995 O O . PHE B 1 471 ? 18.031 24.297 11.812 1 88.44 471 PHE B O 1
ATOM 10002 N N . VAL B 1 472 ? 17.812 25.531 9.977 1 84.94 472 VAL B N 1
ATOM 10003 C CA . VAL B 1 472 ? 18.203 24.391 9.156 1 84.94 472 VAL B CA 1
ATOM 10004 C C . VAL B 1 472 ? 19.344 24.797 8.219 1 84.94 472 VAL B C 1
ATOM 10006 O O . VAL B 1 472 ? 19.391 25.938 7.742 1 84.94 472 VAL B O 1
ATOM 10009 N N . GLN B 1 473 ? 20.172 23.812 8.055 1 85.19 473 GLN B N 1
ATOM 10010 C CA . GLN B 1 473 ? 21.203 23.969 7.047 1 85.19 473 GLN B CA 1
ATOM 10011 C C . GLN B 1 473 ? 20.734 23.438 5.691 1 85.19 473 GLN B C 1
ATOM 10013 O O . GLN B 1 473 ? 20.469 22.25 5.543 1 85.19 473 GLN B O 1
ATOM 10018 N N . GLY B 1 474 ? 20.625 24.297 4.789 1 90.06 474 GLY B N 1
ATOM 10019 C CA . GLY B 1 474 ? 20.219 23.891 3.453 1 90.06 474 GLY B CA 1
ATOM 10020 C C . GLY B 1 474 ? 21.344 23.25 2.662 1 90.06 474 GLY B C 1
ATOM 10021 O O . GLY B 1 474 ? 22.406 22.953 3.207 1 90.06 474 GLY B O 1
ATOM 10022 N N . TYR B 1 475 ? 21.031 22.922 1.408 1 92.56 475 TYR B N 1
ATOM 10023 C CA . TYR B 1 475 ? 21.984 22.312 0.492 1 92.56 475 TYR B CA 1
ATOM 10024 C C . TYR B 1 475 ? 22.469 23.312 -0.553 1 92.56 475 TYR B C 1
ATOM 10026 O O . TYR B 1 475 ? 21.672 23.812 -1.349 1 92.56 475 TYR B O 1
ATOM 10034 N N . LEU B 1 476 ? 23.734 23.5 -0.512 1 92.62 476 LEU B N 1
ATOM 10035 C CA . LEU B 1 476 ? 24.297 24.484 -1.424 1 92.62 476 LEU B CA 1
ATOM 10036 C C . LEU B 1 476 ? 24.75 23.828 -2.727 1 92.62 476 LEU B C 1
ATOM 10038 O O . LEU B 1 476 ? 25.391 22.781 -2.709 1 92.62 476 LEU B O 1
ATOM 10042 N N . LEU B 1 477 ? 24.297 24.391 -3.83 1 92.75 477 LEU B N 1
ATOM 10043 C CA . LEU B 1 477 ? 24.703 23.969 -5.168 1 92.75 477 LEU B CA 1
ATOM 10044 C C . LEU B 1 477 ? 25.328 25.141 -5.926 1 92.75 477 LEU B C 1
ATOM 10046 O O . LEU B 1 477 ? 24.953 26.297 -5.699 1 92.75 477 LEU B O 1
ATOM 10050 N N . ASN B 1 478 ? 26.312 24.828 -6.688 1 91.06 478 ASN B N 1
ATOM 10051 C CA . ASN B 1 478 ? 26.984 25.859 -7.477 1 91.06 478 ASN B CA 1
ATOM 10052 C C . ASN B 1 478 ? 27.234 25.391 -8.906 1 91.06 478 ASN B C 1
ATOM 10054 O O . ASN B 1 478 ? 27.672 24.266 -9.125 1 91.06 478 ASN B O 1
ATOM 10058 N N . VAL B 1 479 ? 26.844 26.219 -9.789 1 92.75 479 VAL B N 1
ATOM 10059 C CA . VAL B 1 479 ? 27.125 25.953 -11.195 1 92.75 479 VAL B CA 1
ATOM 10060 C C . VAL B 1 479 ? 27.922 27.109 -11.789 1 92.75 479 VAL B C 1
ATOM 10062 O O . VAL B 1 479 ? 27.625 28.281 -11.523 1 92.75 479 VAL B O 1
ATOM 10065 N N . THR B 1 480 ? 28.969 26.719 -12.516 1 89.75 480 THR B N 1
ATOM 10066 C CA . THR B 1 480 ? 29.844 27.703 -13.164 1 89.75 480 THR B CA 1
ATOM 10067 C C . THR B 1 480 ? 30.047 27.344 -14.633 1 89.75 480 THR B C 1
ATOM 10069 O O . THR B 1 480 ? 29.531 26.328 -15.109 1 89.75 480 THR B O 1
ATOM 10072 N N . ALA B 1 481 ? 30.859 28.219 -15.273 1 85.5 481 ALA B N 1
ATOM 10073 C CA . ALA B 1 481 ? 31.172 27.969 -16.688 1 85.5 481 ALA B CA 1
ATOM 10074 C C . ALA B 1 481 ? 32 26.703 -16.844 1 85.5 481 ALA B C 1
ATOM 10076 O O . ALA B 1 481 ? 31.906 26.016 -17.859 1 85.5 481 ALA B O 1
ATOM 10077 N N . SER B 1 482 ? 32.812 26.344 -15.898 1 86.94 482 SER B N 1
ATOM 10078 C CA . SER B 1 482 ? 33.656 25.156 -15.945 1 86.94 482 SER B CA 1
ATOM 10079 C C . SER B 1 482 ? 32.906 23.906 -15.547 1 86.94 482 SER B C 1
ATOM 10081 O O . SER B 1 482 ? 33.188 22.812 -16.031 1 86.94 482 SER B O 1
ATOM 10083 N N . SER B 1 483 ? 31.922 24.125 -14.641 1 91.12 483 SER B N 1
ATOM 10084 C CA . SER B 1 483 ? 31.047 23.047 -14.195 1 91.12 483 SER B CA 1
ATOM 10085 C C . SER B 1 483 ? 29.578 23.438 -14.359 1 91.12 483 SER B C 1
ATOM 10087 O O . SER B 1 483 ? 28.953 23.938 -13.422 1 91.12 483 SER B O 1
ATOM 10089 N N . THR B 1 484 ? 29.031 23.016 -15.477 1 92.75 484 THR B N 1
ATOM 10090 C CA . THR B 1 484 ? 27.734 23.562 -15.883 1 92.75 484 THR B CA 1
ATOM 10091 C C . THR B 1 484 ? 26.594 22.703 -15.32 1 92.75 484 THR B C 1
ATOM 10093 O O . THR B 1 484 ? 25.438 23.109 -15.359 1 92.75 484 THR B O 1
ATOM 10096 N N . GLU B 1 485 ? 26.922 21.516 -14.836 1 94.44 485 GLU B N 1
ATOM 10097 C CA . GLU B 1 485 ? 25.844 20.656 -14.344 1 94.44 485 GLU B CA 1
ATOM 10098 C C . GLU B 1 485 ? 26.094 20.234 -12.898 1 94.44 485 GLU B C 1
ATOM 10100 O O . GLU B 1 485 ? 27.234 20.016 -12.5 1 94.44 485 GLU B O 1
ATOM 10105 N N . THR B 1 486 ? 25.047 20.25 -12.125 1 94.69 486 THR B N 1
ATOM 10106 C CA . THR B 1 486 ? 25.109 19.734 -10.758 1 94.69 486 THR B CA 1
ATOM 10107 C C . THR B 1 486 ? 23.797 19.047 -10.383 1 94.69 486 THR B C 1
ATOM 10109 O O . THR B 1 486 ? 22.75 19.359 -10.938 1 94.69 486 THR B O 1
ATOM 10112 N N . THR B 1 487 ? 23.891 18 -9.586 1 95.88 487 THR B N 1
ATOM 10113 C CA . THR B 1 487 ? 22.719 17.25 -9.156 1 95.88 487 THR B CA 1
ATOM 10114 C C . THR B 1 487 ? 22.719 17.094 -7.637 1 95.88 487 THR B C 1
ATOM 10116 O O . THR B 1 487 ? 23.766 16.875 -7.02 1 95.88 487 THR B O 1
ATOM 10119 N N . LEU B 1 488 ? 21.594 17.328 -7.074 1 96.94 488 LEU B N 1
ATOM 10120 C CA . LEU B 1 488 ? 21.391 17.078 -5.652 1 96.94 488 LEU B CA 1
ATOM 10121 C C . LEU B 1 488 ? 20.391 15.945 -5.441 1 96.94 488 LEU B C 1
ATOM 10123 O O . LEU B 1 488 ? 19.328 15.922 -6.059 1 96.94 488 LEU B O 1
ATOM 10127 N N . ILE B 1 489 ? 20.797 14.977 -4.656 1 97.44 489 ILE B N 1
ATOM 10128 C CA . ILE B 1 489 ? 19.938 13.852 -4.32 1 97.44 489 ILE B CA 1
ATOM 10129 C C . ILE B 1 489 ? 19.688 13.828 -2.814 1 97.44 489 ILE B C 1
ATOM 10131 O O . ILE B 1 489 ? 20.625 13.695 -2.021 1 97.44 489 ILE B O 1
ATOM 10135 N N . VAL B 1 490 ? 18.422 13.977 -2.408 1 96.81 490 VAL B N 1
ATOM 10136 C CA . VAL B 1 490 ? 18.047 13.953 -0.998 1 96.81 490 VAL B CA 1
ATOM 10137 C C . VAL B 1 490 ? 17.141 12.75 -0.72 1 96.81 490 VAL B C 1
ATOM 10139 O O . VAL B 1 490 ? 15.961 12.758 -1.067 1 96.81 490 VAL B O 1
ATOM 10142 N N . PRO B 1 491 ? 17.672 11.742 -0.109 1 96.69 491 PRO B N 1
ATOM 10143 C CA . PRO B 1 491 ? 16.812 10.617 0.253 1 96.69 491 PRO B CA 1
ATOM 10144 C C . PRO B 1 491 ? 15.844 10.953 1.39 1 96.69 491 PRO B C 1
ATOM 10146 O O . PRO B 1 491 ? 16.234 11.602 2.367 1 96.69 491 PRO B O 1
ATOM 10149 N N . TYR B 1 492 ? 14.609 10.539 1.254 1 96.56 492 TYR B N 1
ATOM 10150 C CA . TYR B 1 492 ? 13.578 10.75 2.268 1 96.56 492 TYR B CA 1
ATOM 10151 C C . TYR B 1 492 ? 13.539 12.211 2.709 1 96.56 492 TYR B C 1
ATOM 10153 O O . TYR B 1 492 ? 13.867 12.523 3.855 1 96.56 492 TYR B O 1
ATOM 10161 N N . PRO B 1 493 ? 13.055 13.07 1.828 1 96.44 493 PRO B N 1
ATOM 10162 C CA . PRO B 1 493 ? 12.961 14.484 2.207 1 96.44 493 PRO B CA 1
ATOM 10163 C C . PRO B 1 493 ? 11.93 14.727 3.307 1 96.44 493 PRO B C 1
ATOM 10165 O O . PRO B 1 493 ? 10.867 14.102 3.314 1 96.44 493 PRO B O 1
ATOM 10168 N N . GLU B 1 494 ? 12.172 15.586 4.188 1 94.5 494 GLU B N 1
ATOM 10169 C CA . GLU B 1 494 ? 11.258 15.898 5.277 1 94.5 494 GLU B CA 1
ATOM 10170 C C . GLU B 1 494 ? 9.922 16.406 4.746 1 94.5 494 GLU B C 1
ATOM 10172 O O . GLU B 1 494 ? 9.867 17.031 3.68 1 94.5 494 GLU B O 1
ATOM 10177 N N . THR B 1 495 ? 8.883 16.109 5.547 1 94.44 495 THR B N 1
ATOM 10178 C CA . THR B 1 495 ? 7.547 16.562 5.191 1 94.44 495 THR B CA 1
ATOM 10179 C C . THR B 1 495 ? 7.402 18.062 5.441 1 94.44 495 THR B C 1
ATOM 10181 O O . THR B 1 495 ? 6.945 18.484 6.508 1 94.44 495 THR B O 1
ATOM 10184 N N . GLU B 1 496 ? 7.801 18.844 4.469 1 94.06 496 GLU B N 1
ATOM 10185 C CA . GLU B 1 496 ? 7.758 20.297 4.492 1 94.06 496 GLU B CA 1
ATOM 10186 C C . GLU B 1 496 ? 7.668 20.859 3.078 1 94.06 496 GLU B C 1
ATOM 10188 O O . GLU B 1 496 ? 7.809 20.141 2.098 1 94.06 496 GLU B O 1
ATOM 10193 N N . ASN B 1 497 ? 7.355 22.125 3.07 1 93.69 497 ASN B N 1
ATOM 10194 C CA . ASN B 1 497 ? 7.578 22.828 1.813 1 93.69 497 ASN B CA 1
ATOM 10195 C C . ASN B 1 497 ? 9.062 23.062 1.557 1 93.69 497 ASN B C 1
ATOM 10197 O O . ASN B 1 497 ? 9.781 23.531 2.438 1 93.69 497 ASN B O 1
ATOM 10201 N N . TRP B 1 498 ? 9.477 22.672 0.441 1 96.25 498 TRP B N 1
ATOM 10202 C CA . TRP B 1 498 ? 10.867 22.875 0.064 1 96.25 498 TRP B CA 1
ATOM 10203 C C . TRP B 1 498 ? 11.016 24.047 -0.894 1 96.25 498 TRP B C 1
ATOM 10205 O O . TRP B 1 498 ? 10.086 24.359 -1.646 1 96.25 498 TRP B O 1
ATOM 10215 N N . PHE B 1 499 ? 12.211 24.703 -0.82 1 95.12 499 PHE B N 1
ATOM 10216 C CA . PHE B 1 499 ? 12.453 25.875 -1.636 1 95.12 499 PHE B CA 1
ATOM 10217 C C . PHE B 1 499 ? 13.789 25.766 -2.369 1 95.12 499 PHE B C 1
ATOM 10219 O O . PHE B 1 499 ? 14.773 25.297 -1.806 1 95.12 499 PHE B O 1
ATOM 10226 N N . LEU B 1 500 ? 13.773 26.109 -3.58 1 95.56 500 LEU B N 1
ATOM 10227 C CA . LEU B 1 500 ? 14.984 26.297 -4.371 1 95.56 500 LEU B CA 1
ATOM 10228 C C . LEU B 1 500 ? 15.211 27.766 -4.688 1 95.56 500 LEU B C 1
ATOM 10230 O O . LEU B 1 500 ? 14.367 28.406 -5.324 1 95.56 500 LEU B O 1
ATOM 10234 N N . SER B 1 501 ? 16.266 28.312 -4.191 1 93.12 501 SER B N 1
ATOM 10235 C CA . SER B 1 501 ? 16.641 29.688 -4.461 1 93.12 501 SER B CA 1
ATOM 10236 C C . SER B 1 501 ? 17.859 29.766 -5.379 1 93.12 501 SER B C 1
ATOM 10238 O O . SER B 1 501 ? 18.859 29.078 -5.145 1 93.12 501 SER B O 1
ATOM 10240 N N . LEU B 1 502 ? 17.781 30.562 -6.438 1 91.81 502 LEU B N 1
ATOM 10241 C CA . LEU B 1 502 ? 18.875 30.766 -7.379 1 91.81 502 LEU B CA 1
ATOM 10242 C C . LEU B 1 502 ? 19.297 32.219 -7.438 1 91.81 502 LEU B C 1
ATOM 10244 O O . LEU B 1 502 ? 18.438 33.125 -7.406 1 91.81 502 LEU B O 1
ATOM 10248 N N . GLN B 1 503 ? 20.531 32.406 -7.473 1 88.38 503 GLN B N 1
ATOM 10249 C CA . GLN B 1 503 ? 21.031 33.75 -7.609 1 88.38 503 GLN B CA 1
ATOM 10250 C C . GLN B 1 503 ? 22.359 33.781 -8.359 1 88.38 503 GLN B C 1
ATOM 10252 O O . GLN B 1 503 ? 23.219 32.906 -8.156 1 88.38 503 GLN B O 1
ATOM 10257 N N . LEU B 1 504 ? 22.453 34.812 -9.188 1 87.69 504 LEU B N 1
ATOM 10258 C CA . LEU B 1 504 ? 23.672 34.969 -9.961 1 87.69 504 LEU B CA 1
ATOM 10259 C C . LEU B 1 504 ? 24.688 35.812 -9.188 1 87.69 504 LEU B C 1
ATOM 10261 O O . LEU B 1 504 ? 24.344 36.812 -8.578 1 87.69 504 LEU B O 1
ATOM 10265 N N . LEU B 1 505 ? 25.953 35.25 -9.086 1 83.75 505 LEU B N 1
ATOM 10266 C CA . LEU B 1 505 ? 27.031 35.938 -8.414 1 83.75 505 LEU B CA 1
ATOM 10267 C C . LEU B 1 505 ? 28.125 36.344 -9.406 1 83.75 505 LEU B C 1
ATOM 10269 O O . LEU B 1 505 ? 28.5 35.531 -10.258 1 83.75 505 LEU B O 1
ATOM 10273 N N . CYS B 1 506 ? 28.531 37.594 -9.359 1 77.31 506 CYS B N 1
ATOM 10274 C CA . CYS B 1 506 ? 29.594 38.094 -10.242 1 77.31 506 CYS B CA 1
ATOM 10275 C C . CYS B 1 506 ? 30.859 38.344 -9.453 1 77.31 506 CYS B C 1
ATOM 10277 O O . CYS B 1 506 ? 30.812 38.781 -8.297 1 77.31 506 CYS B O 1
ATOM 10279 N N . SER B 1 507 ? 31.953 37.688 -9.734 1 68.31 507 SER B N 1
ATOM 10280 C CA . SER B 1 507 ? 33.219 37.938 -9.078 1 68.31 507 SER B CA 1
ATOM 10281 C C . SER B 1 507 ? 33.656 39.375 -9.203 1 68.31 507 SER B C 1
ATOM 10283 O O . SER B 1 507 ? 34.312 39.938 -8.312 1 68.31 507 SER B O 1
ATOM 10285 N N . LYS B 1 508 ? 33.531 39.938 -10.375 1 63.41 508 LYS B N 1
ATOM 10286 C CA . LYS B 1 508 ? 34.062 41.281 -10.57 1 63.41 508 LYS B CA 1
ATOM 10287 C C . LYS B 1 508 ? 33.062 42.344 -10.164 1 63.41 508 LYS B C 1
ATOM 10289 O O . LYS B 1 508 ? 31.906 42.031 -9.836 1 63.41 508 LYS B O 1
ATOM 10294 N N . GLY B 1 509 ? 33.25 43.656 -10.258 1 57.28 509 GLY B N 1
ATOM 10295 C CA . GLY B 1 509 ? 32.594 44.906 -9.812 1 57.28 509 GLY B CA 1
ATOM 10296 C C . GLY B 1 509 ? 31.109 44.906 -10.07 1 57.28 509 GLY B C 1
ATOM 10297 O O . GLY B 1 509 ? 30.609 44.25 -10.984 1 57.28 509 GLY B O 1
ATOM 10298 N N . GLN B 1 510 ? 30.219 45.25 -9.016 1 58.12 510 GLN B N 1
ATOM 10299 C CA . GLN B 1 510 ? 28.766 45.312 -8.914 1 58.12 510 GLN B CA 1
ATOM 10300 C C . GLN B 1 510 ? 28.156 45.844 -10.203 1 58.12 510 GLN B C 1
ATOM 10302 O O . GLN B 1 510 ? 27.094 45.375 -10.625 1 58.12 510 GLN B O 1
ATOM 10307 N N . SER B 1 511 ? 28.828 46.781 -10.812 1 59.94 511 SER B N 1
ATOM 10308 C CA . SER B 1 511 ? 28.234 47.438 -11.961 1 59.94 511 SER B CA 1
ATOM 10309 C C . SER B 1 511 ? 28.094 46.5 -13.148 1 59.94 511 SER B C 1
ATOM 10311 O O . SER B 1 511 ? 27.078 46.531 -13.844 1 59.94 511 SER B O 1
ATOM 10313 N N . GLN B 1 512 ? 29.047 45.625 -13.414 1 62.44 512 GLN B N 1
ATOM 10314 C CA . GLN B 1 512 ? 29 44.75 -14.555 1 62.44 512 GLN B CA 1
ATOM 10315 C C . GLN B 1 512 ? 28.062 43.562 -14.281 1 62.44 512 GLN B C 1
ATOM 10317 O O . GLN B 1 512 ? 27.5 43 -15.211 1 62.44 512 GLN B O 1
ATOM 10322 N N . CYS B 1 513 ? 27.797 43.344 -13.094 1 71 513 CYS B N 1
ATOM 10323 C CA . CYS B 1 513 ? 26.984 42.188 -12.703 1 71 513 CYS B CA 1
ATOM 10324 C C . CYS B 1 513 ? 25.516 42.438 -13 1 71 513 CYS B C 1
ATOM 10326 O O . CYS B 1 513 ? 24.766 41.5 -13.297 1 71 513 CYS B O 1
ATOM 10328 N N . ASN B 1 514 ? 25.156 43.656 -12.938 1 66.12 514 ASN B N 1
ATOM 10329 C CA . ASN B 1 514 ? 23.734 43.969 -13.117 1 66.12 514 ASN B CA 1
ATOM 10330 C C . ASN B 1 514 ? 23.281 43.656 -14.547 1 66.12 514 ASN B C 1
ATOM 10332 O O . ASN B 1 514 ? 22.094 43.406 -14.781 1 66.12 514 ASN B O 1
ATOM 10336 N N . GLU B 1 515 ? 24.203 43.594 -15.438 1 66.56 515 GLU B N 1
ATOM 10337 C CA . GLU B 1 515 ? 23.844 43.344 -16.828 1 66.56 515 GLU B CA 1
ATOM 10338 C C . GLU B 1 515 ? 24 41.875 -17.172 1 66.56 515 GLU B C 1
ATOM 10340 O O . GLU B 1 515 ? 23.547 41.438 -18.25 1 66.56 515 GLU B O 1
ATOM 10345 N N . ALA B 1 516 ? 24.469 41.156 -16.156 1 75.38 516 ALA B N 1
ATOM 10346 C CA . ALA B 1 516 ? 24.734 39.75 -16.484 1 75.38 516 ALA B CA 1
ATOM 10347 C C . ALA B 1 516 ? 23.469 38.906 -16.391 1 75.38 516 ALA B C 1
ATOM 10349 O O . ALA B 1 516 ? 22.625 39.156 -15.523 1 75.38 516 ALA B O 1
ATOM 10350 N N . LYS B 1 517 ? 23.188 38.156 -17.469 1 76.44 517 LYS B N 1
ATOM 10351 C CA . LYS B 1 517 ? 22.062 37.25 -17.484 1 76.44 517 LYS B CA 1
ATOM 10352 C C . LYS B 1 517 ? 22.531 35.781 -17.656 1 76.44 517 LYS B C 1
ATOM 10354 O O . LYS B 1 517 ? 23.516 35.531 -18.375 1 76.44 517 LYS B O 1
ATOM 10359 N N . ALA B 1 518 ? 22.062 34.969 -16.828 1 87 518 ALA B N 1
ATOM 10360 C CA . ALA B 1 518 ? 22.328 33.531 -16.953 1 87 518 ALA B CA 1
ATOM 10361 C C . ALA B 1 518 ? 21.016 32.719 -16.969 1 87 518 ALA B C 1
ATOM 10363 O O . ALA B 1 518 ? 20.062 33.094 -16.297 1 87 518 ALA B O 1
ATOM 10364 N N . LYS B 1 519 ? 20.984 31.797 -17.859 1 90.81 519 LYS B N 1
ATOM 10365 C CA . LYS B 1 519 ? 19.844 30.891 -17.891 1 90.81 519 LYS B CA 1
ATOM 10366 C C . LYS B 1 519 ? 20.203 29.516 -17.344 1 90.81 519 LYS B C 1
ATOM 10368 O O . LYS B 1 519 ? 21.25 28.969 -17.688 1 90.81 519 LYS B O 1
ATOM 10373 N N . VAL B 1 520 ? 19.375 29.062 -16.469 1 93.81 520 VAL B N 1
ATOM 10374 C CA . VAL B 1 520 ? 19.594 27.766 -15.852 1 93.81 520 VAL B CA 1
ATOM 10375 C C . VAL B 1 520 ? 18.391 26.859 -16.109 1 93.81 520 VAL B C 1
ATOM 10377 O O . VAL B 1 520 ? 17.25 27.266 -15.906 1 93.81 520 VAL B O 1
ATOM 10380 N N . THR B 1 521 ? 18.672 25.672 -16.656 1 95.12 521 THR B N 1
ATOM 10381 C CA . THR B 1 521 ? 17.641 24.656 -16.797 1 95.12 521 THR B CA 1
ATOM 10382 C C . THR B 1 521 ? 17.484 23.875 -15.5 1 95.12 521 THR B C 1
ATOM 10384 O O . THR B 1 521 ? 18.438 23.297 -14.992 1 95.12 521 THR B O 1
ATOM 10387 N N . VAL B 1 522 ? 16.266 23.891 -14.977 1 95.88 522 VAL B N 1
ATOM 10388 C CA . VAL B 1 522 ? 16 23.281 -13.68 1 95.88 522 VAL B CA 1
ATOM 10389 C C . VAL B 1 522 ? 15.094 22.062 -13.859 1 95.88 522 VAL B C 1
ATOM 10391 O O . VAL B 1 522 ? 14.07 22.141 -14.547 1 95.88 522 VAL B O 1
ATOM 10394 N N . SER B 1 523 ? 15.492 20.891 -13.375 1 95.94 523 SER B N 1
ATOM 10395 C CA . SER B 1 523 ? 14.688 19.672 -13.32 1 95.94 523 SER B CA 1
ATOM 10396 C C . SER B 1 523 ? 14.562 19.172 -11.883 1 95.94 523 SER B C 1
ATOM 10398 O O . SER B 1 523 ? 15.57 18.891 -11.227 1 95.94 523 SER B O 1
ATOM 10400 N N . MET B 1 524 ? 13.344 19.125 -11.398 1 97.25 524 MET B N 1
ATOM 10401 C CA . MET B 1 524 ? 13.078 18.672 -10.039 1 97.25 524 MET B CA 1
ATOM 10402 C C . MET B 1 524 ? 12.008 17.578 -10.031 1 97.25 524 MET B C 1
ATOM 10404 O O . MET B 1 524 ? 10.953 17.734 -10.648 1 97.25 524 MET B O 1
ATOM 10408 N N . TYR B 1 525 ? 12.25 16.484 -9.375 1 97.31 525 TYR B N 1
ATOM 10409 C CA . TYR B 1 525 ? 11.266 15.414 -9.305 1 97.31 525 TYR B CA 1
ATOM 10410 C C . TYR B 1 525 ? 11.508 14.539 -8.086 1 97.31 525 TYR B C 1
ATOM 10412 O O . TYR B 1 525 ? 12.586 14.57 -7.488 1 97.31 525 TYR B O 1
ATOM 10420 N N . LEU B 1 526 ? 10.477 13.93 -7.641 1 97.62 526 LEU B N 1
ATOM 10421 C CA . LEU B 1 526 ? 10.5 12.922 -6.586 1 97.62 526 LEU B CA 1
ATOM 10422 C C . LEU B 1 526 ? 10.328 11.523 -7.168 1 97.62 526 LEU B C 1
ATOM 10424 O O . LEU B 1 526 ? 9.461 11.297 -8.008 1 97.62 526 LEU B O 1
ATOM 10428 N N . THR B 1 527 ? 11.195 10.586 -6.828 1 97.06 527 THR B N 1
ATOM 10429 C CA . THR B 1 527 ? 11.156 9.211 -7.301 1 97.06 527 THR B CA 1
ATOM 10430 C C . THR B 1 527 ? 11.297 8.234 -6.137 1 97.06 527 THR B C 1
ATOM 10432 O O . THR B 1 527 ? 11.859 8.578 -5.098 1 97.06 527 THR B O 1
ATOM 10435 N N . PRO B 1 528 ? 10.695 7.07 -6.285 1 96.25 528 PRO B N 1
ATOM 10436 C CA . PRO B 1 528 ? 10.82 6.113 -5.184 1 96.25 528 PRO B CA 1
ATOM 10437 C C . PRO B 1 528 ? 12.266 5.695 -4.93 1 96.25 528 PRO B C 1
ATOM 10439 O O . PRO B 1 528 ? 12.719 5.695 -3.781 1 96.25 528 PRO B O 1
ATOM 10442 N N . CYS B 1 529 ? 13.016 5.277 -5.953 1 96.38 529 CYS B N 1
ATOM 10443 C CA . CYS B 1 529 ? 14.414 4.898 -5.859 1 96.38 529 CYS B CA 1
ATOM 10444 C C . CYS B 1 529 ? 15.25 5.641 -6.895 1 96.38 529 CYS B C 1
ATOM 10446 O O . CYS B 1 529 ? 14.797 5.871 -8.016 1 96.38 529 CYS B O 1
ATOM 10448 N N . PHE B 1 530 ? 16.438 6.012 -6.449 1 95.38 530 PHE B N 1
ATOM 10449 C CA . PHE B 1 530 ? 17.312 6.711 -7.387 1 95.38 530 PHE B CA 1
ATOM 10450 C C . PHE B 1 530 ? 17.766 5.781 -8.508 1 95.38 530 PHE B C 1
ATOM 10452 O O . PHE B 1 530 ? 18.312 4.711 -8.25 1 95.38 530 PHE B O 1
ATOM 10459 N N . ASN B 1 531 ? 17.406 6.102 -9.75 1 94.31 531 ASN B N 1
ATOM 10460 C CA . ASN B 1 531 ? 17.75 5.34 -10.953 1 94.31 531 ASN B CA 1
ATOM 10461 C C . ASN B 1 531 ? 17.25 3.898 -10.859 1 94.31 531 ASN B C 1
ATOM 10463 O O . ASN B 1 531 ? 17.953 2.973 -11.289 1 94.31 531 ASN B O 1
ATOM 10467 N N . ASP B 1 532 ? 16.172 3.668 -10.188 1 94.25 532 ASP B N 1
ATOM 10468 C CA . ASP B 1 532 ? 15.562 2.348 -10.031 1 94.25 532 ASP B CA 1
ATOM 10469 C C . ASP B 1 532 ? 16.578 1.344 -9.484 1 94.25 532 ASP B C 1
ATOM 10471 O O . ASP B 1 532 ? 16.578 0.174 -9.875 1 94.25 532 ASP B O 1
ATOM 10475 N N . CYS B 1 533 ? 17.562 1.828 -8.75 1 95.25 533 CYS B N 1
ATOM 10476 C CA . CYS B 1 533 ? 18.562 1.052 -8.031 1 95.25 533 CYS B CA 1
ATOM 10477 C C . CYS B 1 533 ? 19.609 0.481 -8.984 1 95.25 533 CYS B C 1
ATOM 10479 O O . CYS B 1 533 ? 20.344 -0.438 -8.633 1 95.25 533 CYS B O 1
ATOM 10481 N N . GLY B 1 534 ? 19.594 0.816 -10.227 1 92.69 534 GLY B N 1
ATOM 10482 C CA . GLY B 1 534 ? 20.609 0.383 -11.164 1 92.69 534 GLY B CA 1
ATOM 10483 C C . GLY B 1 534 ? 20.406 -1.038 -11.656 1 92.69 534 GLY B C 1
ATOM 10484 O O . GLY B 1 534 ? 19.375 -1.653 -11.375 1 92.69 534 GLY B O 1
ATOM 10485 N N . GLU B 1 535 ? 21.453 -1.607 -12.289 1 90.62 535 GLU B N 1
ATOM 10486 C CA . GLU B 1 535 ? 21.406 -2.932 -12.906 1 90.62 535 GLU B CA 1
ATOM 10487 C C . GLU B 1 535 ? 21.453 -4.031 -11.852 1 90.62 535 GLU B C 1
ATOM 10489 O O . GLU B 1 535 ? 20.891 -5.113 -12.047 1 90.62 535 GLU B O 1
ATOM 10494 N N . TYR B 1 536 ? 22.109 -3.77 -10.797 1 93.88 536 TYR B N 1
ATOM 10495 C CA . TYR B 1 536 ? 22.312 -4.793 -9.781 1 93.88 536 TYR B CA 1
ATOM 10496 C C . TYR B 1 536 ? 21.391 -4.578 -8.594 1 93.88 536 TYR B C 1
ATOM 10498 O O . TYR B 1 536 ? 21.672 -5.055 -7.488 1 93.88 536 TYR B O 1
ATOM 10506 N N . GLY B 1 537 ? 20.359 -3.748 -8.805 1 94.31 537 GLY B N 1
ATOM 10507 C CA . GLY B 1 537 ? 19.422 -3.496 -7.715 1 94.31 537 GLY B CA 1
ATOM 10508 C C . GLY B 1 537 ? 17.969 -3.555 -8.141 1 94.31 537 GLY B C 1
ATOM 10509 O O . GLY B 1 537 ? 17.672 -3.504 -9.336 1 94.31 537 GLY B O 1
ATOM 10510 N N . GLN B 1 538 ? 17.109 -3.783 -7.168 1 93.06 538 GLN B N 1
ATOM 10511 C CA . GLN B 1 538 ? 15.656 -3.76 -7.367 1 93.06 538 GLN B CA 1
ATOM 10512 C C . GLN B 1 538 ? 14.984 -2.783 -6.41 1 93.06 538 GLN B C 1
ATOM 10514 O O . GLN B 1 538 ? 15.281 -2.77 -5.215 1 93.06 538 GLN B O 1
ATOM 10519 N N . CYS B 1 539 ? 14.078 -1.941 -6.988 1 95.75 539 CYS B N 1
ATOM 10520 C CA . CYS B 1 539 ? 13.352 -0.967 -6.188 1 95.75 539 CYS B CA 1
ATOM 10521 C C . CYS B 1 539 ? 12.102 -1.594 -5.566 1 95.75 539 CYS B C 1
ATOM 10523 O O . CYS B 1 539 ? 11.227 -2.082 -6.285 1 95.75 539 CYS B O 1
ATOM 10525 N N . ASN B 1 540 ? 12.086 -1.554 -4.273 1 95.75 540 ASN B N 1
ATOM 10526 C CA . ASN B 1 540 ? 10.961 -2.139 -3.557 1 95.75 540 ASN B CA 1
ATOM 10527 C C . ASN B 1 540 ? 10.164 -1.076 -2.805 1 95.75 540 ASN B C 1
ATOM 10529 O O . ASN B 1 540 ? 10.742 -0.161 -2.215 1 95.75 540 ASN B O 1
ATOM 10533 N N . LEU B 1 541 ? 8.852 -1.165 -2.916 1 93.75 541 LEU B N 1
ATOM 10534 C CA . LEU B 1 541 ? 7.969 -0.324 -2.117 1 93.75 541 LEU B CA 1
ATOM 10535 C C . LEU B 1 541 ? 7.598 -1.013 -0.808 1 93.75 541 LEU B C 1
ATOM 10537 O O . LEU B 1 541 ? 7.086 -2.133 -0.813 1 93.75 541 LEU B O 1
ATOM 10541 N N . LEU B 1 542 ? 7.902 -0.358 0.224 1 94.31 542 LEU B N 1
ATOM 10542 C CA . LEU B 1 542 ? 7.664 -0.87 1.569 1 94.31 542 LEU B CA 1
ATOM 10543 C C . LEU B 1 542 ? 6.496 -0.143 2.229 1 94.31 542 LEU B C 1
ATOM 10545 O O . LEU B 1 542 ? 6.207 1.009 1.894 1 94.31 542 LEU B O 1
ATOM 10549 N N . ARG B 1 543 ? 5.867 -0.864 3.156 1 91.19 543 ARG B N 1
ATOM 10550 C CA . ARG B 1 543 ? 4.695 -0.261 3.783 1 91.19 543 ARG B CA 1
ATOM 10551 C C . ARG B 1 543 ? 4.664 -0.551 5.281 1 91.19 543 ARG B C 1
ATOM 10553 O O . ARG B 1 543 ? 4.988 -1.661 5.707 1 91.19 543 ARG B O 1
ATOM 10560 N N . ARG B 1 544 ? 4.328 0.396 6.016 1 90.62 544 ARG B N 1
ATOM 10561 C CA . ARG B 1 544 ? 3.941 0.293 7.418 1 90.62 544 ARG B CA 1
ATOM 10562 C C . ARG B 1 544 ? 2.609 0.995 7.672 1 90.62 544 ARG B C 1
ATOM 10564 O O . ARG B 1 544 ? 2.531 2.225 7.625 1 90.62 544 ARG B O 1
ATOM 10571 N N . HIS B 1 545 ? 1.618 0.144 7.938 1 87.5 545 HIS B N 1
ATOM 10572 C CA . HIS B 1 545 ? 0.263 0.678 8.031 1 87.5 545 HIS B CA 1
ATOM 10573 C C . HIS B 1 545 ? -0.105 1.463 6.773 1 87.5 545 HIS B C 1
ATOM 10575 O O . HIS B 1 545 ? -0.049 0.93 5.664 1 87.5 545 HIS B O 1
ATOM 10581 N N . GLY B 1 546 ? -0.429 2.65 6.922 1 86.81 546 GLY B N 1
ATOM 10582 C CA . GLY B 1 546 ? -0.822 3.455 5.773 1 86.81 546 GLY B CA 1
ATOM 10583 C C . GLY B 1 546 ? 0.326 4.25 5.184 1 86.81 546 GLY B C 1
ATOM 10584 O O . GLY B 1 546 ? 0.148 4.969 4.195 1 86.81 546 GLY B O 1
ATOM 10585 N N . TYR B 1 547 ? 1.498 4.098 5.621 1 92.25 547 TYR B N 1
ATOM 10586 C CA . TYR B 1 547 ? 2.656 4.848 5.145 1 92.25 547 TYR B CA 1
ATOM 10587 C C . TYR B 1 547 ? 3.482 4.016 4.176 1 92.25 547 TYR B C 1
ATOM 10589 O O . TYR B 1 547 ? 3.771 2.846 4.438 1 92.25 547 TYR B O 1
ATOM 10597 N N . LEU B 1 548 ? 3.879 4.672 3.051 1 93.12 548 LEU B N 1
ATOM 10598 C CA . LEU B 1 548 ? 4.656 3.99 2.021 1 93.12 548 LEU B CA 1
ATOM 10599 C C . LEU B 1 548 ? 6.031 4.633 1.864 1 93.12 548 LEU B C 1
ATOM 10601 O O . LEU B 1 548 ? 6.156 5.859 1.906 1 93.12 548 LEU B O 1
ATOM 10605 N N . TYR B 1 549 ? 7.043 3.828 1.742 1 95.44 549 TYR B N 1
ATOM 10606 C CA . TYR B 1 549 ? 8.406 4.277 1.486 1 95.44 549 TYR B CA 1
ATOM 10607 C C . TYR B 1 549 ? 9.164 3.273 0.624 1 95.44 549 TYR B C 1
ATOM 10609 O O . TYR B 1 549 ? 8.695 2.154 0.411 1 95.44 549 TYR B O 1
ATOM 10617 N N . ALA B 1 550 ? 10.219 3.697 -0.006 1 96.62 550 ALA B N 1
ATOM 10618 C CA . ALA B 1 550 ? 10.914 2.844 -0.969 1 96.62 550 ALA B CA 1
ATOM 10619 C C . ALA B 1 550 ? 12.352 2.574 -0.532 1 96.62 550 ALA B C 1
ATOM 10621 O O . ALA B 1 550 ? 12.898 3.305 0.298 1 96.62 550 ALA B O 1
ATOM 10622 N N . GLY B 1 551 ? 12.906 1.473 -0.996 1 96.31 551 GLY B N 1
ATOM 10623 C CA . GLY B 1 551 ? 14.297 1.091 -0.771 1 96.31 551 GLY B CA 1
ATOM 10624 C C . GLY B 1 551 ? 14.836 0.16 -1.839 1 96.31 551 GLY B C 1
ATOM 10625 O O . GLY B 1 551 ? 14.07 -0.443 -2.592 1 96.31 551 GLY B O 1
ATOM 10626 N N . CYS B 1 552 ? 16.172 0.099 -1.889 1 96.56 552 CYS B N 1
ATOM 10627 C CA . CYS B 1 552 ? 16.828 -0.725 -2.895 1 96.56 552 CYS B CA 1
ATOM 10628 C C . CYS B 1 552 ? 17.375 -2.008 -2.279 1 96.56 552 CYS B C 1
ATOM 10630 O O . CYS B 1 552 ? 18 -1.972 -1.221 1 96.56 552 CYS B O 1
ATOM 10632 N N . SER B 1 553 ? 17.031 -3.137 -2.867 1 94.75 553 SER B N 1
ATOM 10633 C CA . SER B 1 553 ? 17.703 -4.402 -2.578 1 94.75 553 SER B CA 1
ATOM 10634 C C . SER B 1 553 ? 18.766 -4.727 -3.635 1 94.75 553 SER B C 1
ATOM 10636 O O . SER B 1 553 ? 18.469 -4.707 -4.832 1 94.75 553 SER B O 1
ATOM 10638 N N . CYS B 1 554 ? 19.953 -4.996 -3.211 1 95 554 CYS B N 1
ATOM 10639 C CA . CYS B 1 554 ? 21.078 -5.152 -4.133 1 95 554 CYS B CA 1
ATOM 10640 C C . CYS B 1 554 ? 21.438 -6.625 -4.297 1 95 554 CYS B C 1
ATOM 10642 O O . CYS B 1 554 ? 21.125 -7.445 -3.432 1 95 554 CYS B O 1
ATOM 10644 N N . LYS B 1 555 ? 22.062 -6.891 -5.453 1 91.5 555 LYS B N 1
ATOM 10645 C CA . LYS B 1 555 ? 22.469 -8.258 -5.773 1 91.5 555 LYS B CA 1
ATOM 10646 C C . LYS B 1 555 ? 23.938 -8.305 -6.195 1 91.5 555 LYS B C 1
ATOM 10648 O O . LYS B 1 555 ? 24.547 -7.266 -6.461 1 91.5 555 LYS B O 1
ATOM 10653 N N . ALA B 1 556 ? 24.562 -9.453 -6.191 1 92.25 556 ALA B N 1
ATOM 10654 C CA . ALA B 1 556 ? 25.891 -9.734 -6.691 1 92.25 556 ALA B CA 1
ATOM 10655 C C . ALA B 1 556 ? 26.953 -8.984 -5.879 1 92.25 556 ALA B C 1
ATOM 10657 O O . ALA B 1 556 ? 27.938 -8.492 -6.434 1 92.25 556 ALA B O 1
ATOM 10658 N N . GLY B 1 557 ? 26.688 -8.742 -4.613 1 91.06 557 GLY B N 1
ATOM 10659 C CA . GLY B 1 557 ? 27.672 -8.125 -3.738 1 91.06 557 GLY B CA 1
ATOM 10660 C C . GLY B 1 557 ? 27.625 -6.609 -3.762 1 91.06 557 GLY B C 1
ATOM 10661 O O . GLY B 1 557 ? 28.312 -5.953 -2.975 1 91.06 557 GLY B O 1
ATOM 10662 N N . TRP B 1 558 ? 26.859 -6.102 -4.684 1 93.31 558 TRP B N 1
ATOM 10663 C CA . TRP B 1 558 ? 26.656 -4.656 -4.656 1 93.31 558 TRP B CA 1
ATOM 10664 C C . TRP B 1 558 ? 25.859 -4.238 -3.414 1 93.31 558 TRP B C 1
ATOM 10666 O O . TRP B 1 558 ? 25.094 -5.027 -2.869 1 93.31 558 TRP B O 1
ATOM 10676 N N . SER B 1 559 ? 26.188 -3.064 -2.951 1 94.06 559 SER B N 1
ATOM 10677 C CA . SER B 1 559 ? 25.531 -2.605 -1.734 1 94.06 559 SER B CA 1
ATOM 10678 C C . SER B 1 559 ? 25.328 -1.095 -1.752 1 94.06 559 SER B C 1
ATOM 10680 O O . SER B 1 559 ? 25.75 -0.417 -2.689 1 94.06 559 SER B O 1
ATOM 10682 N N . GLY B 1 560 ? 24.562 -0.639 -0.736 1 92.88 560 GLY B N 1
ATOM 10683 C CA . GLY B 1 560 ? 24.297 0.786 -0.605 1 92.88 560 GLY B CA 1
ATOM 10684 C C . GLY B 1 560 ? 22.844 1.153 -0.865 1 92.88 560 GLY B C 1
ATOM 10685 O O . GLY B 1 560 ? 22.031 0.285 -1.167 1 92.88 560 GLY B O 1
ATOM 10686 N N . TRP B 1 561 ? 22.625 2.471 -0.815 1 93.69 561 TRP B N 1
ATOM 10687 C CA . TRP B 1 561 ? 21.266 2.998 -0.911 1 93.69 561 TRP B CA 1
ATOM 10688 C C . TRP B 1 561 ? 20.766 2.969 -2.354 1 93.69 561 TRP B C 1
ATOM 10690 O O . TRP B 1 561 ? 19.562 3.066 -2.605 1 93.69 561 TRP B O 1
ATOM 10700 N N . SER B 1 562 ? 21.688 2.875 -3.311 1 95.06 562 SER B N 1
ATOM 10701 C CA . SER B 1 562 ? 21.312 2.816 -4.719 1 95.06 562 SER B CA 1
ATOM 10702 C C . SER B 1 562 ? 22.094 1.739 -5.457 1 95.06 562 SER B C 1
ATOM 10704 O O . SER B 1 562 ? 22.219 1.776 -6.684 1 95.06 562 SER B O 1
ATOM 10706 N N . CYS B 1 563 ? 22.703 0.846 -4.711 1 95.75 563 CYS B N 1
ATOM 10707 C CA . CYS B 1 563 ? 23.484 -0.257 -5.258 1 95.75 563 CYS B CA 1
ATOM 10708 C C . CYS B 1 563 ? 24.609 0.261 -6.145 1 95.75 563 CYS B C 1
ATOM 10710 O O . CYS B 1 563 ? 24.781 -0.207 -7.27 1 95.75 563 CYS B O 1
ATOM 10712 N N . THR B 1 564 ? 25.281 1.279 -5.664 1 94.56 564 THR B N 1
ATOM 10713 C CA . THR B 1 564 ? 26.391 1.882 -6.395 1 94.56 564 THR B CA 1
ATOM 10714 C C . THR B 1 564 ? 27.719 1.562 -5.723 1 94.56 564 THR B C 1
ATOM 10716 O O . THR B 1 564 ? 28.781 1.874 -6.262 1 94.56 564 THR B O 1
ATOM 10719 N N . ASP B 1 565 ? 27.656 1.009 -4.523 1 95.38 565 ASP B N 1
ATOM 10720 C CA . ASP B 1 565 ? 28.875 0.616 -3.826 1 95.38 565 ASP B CA 1
ATOM 10721 C C . ASP B 1 565 ? 29.422 -0.697 -4.379 1 95.38 565 ASP B C 1
ATOM 10723 O O . ASP B 1 565 ? 28.844 -1.762 -4.16 1 95.38 565 ASP B O 1
ATOM 10727 N N . ASP B 1 566 ? 30.547 -0.697 -4.957 1 93.56 566 ASP B N 1
ATOM 10728 C CA . ASP B 1 566 ? 31.109 -1.873 -5.613 1 93.56 566 ASP B CA 1
ATOM 10729 C C . ASP B 1 566 ? 32.25 -2.457 -4.797 1 93.56 566 ASP B C 1
ATOM 10731 O O . ASP B 1 566 ? 33.062 -3.25 -5.312 1 93.56 566 ASP B O 1
ATOM 10735 N N . THR B 1 567 ? 32.406 -2.102 -3.557 1 93.75 567 THR B N 1
ATOM 10736 C CA . THR B 1 567 ? 33.531 -2.555 -2.732 1 93.75 567 THR B CA 1
ATOM 10737 C C . THR B 1 567 ? 33.562 -4.078 -2.639 1 93.75 567 THR B C 1
ATOM 10739 O O . THR B 1 567 ? 34.625 -4.691 -2.66 1 93.75 567 THR B O 1
ATOM 10742 N N . LYS B 1 568 ? 32.406 -4.691 -2.504 1 90.75 568 LYS B N 1
ATOM 10743 C CA . LYS B 1 568 ? 32.312 -6.145 -2.396 1 90.75 568 LYS B CA 1
ATOM 10744 C C . LYS B 1 568 ? 31.641 -6.754 -3.619 1 90.75 568 LYS B C 1
ATOM 10746 O O . LYS B 1 568 ? 31.188 -7.898 -3.578 1 90.75 568 LYS B O 1
ATOM 10751 N N . ALA B 1 569 ? 31.5 -5.98 -4.652 1 93.88 569 ALA B N 1
ATOM 10752 C CA . ALA B 1 569 ? 30.797 -6.434 -5.852 1 93.88 569 ALA B CA 1
ATOM 10753 C C . ALA B 1 569 ? 31.594 -7.523 -6.57 1 93.88 569 ALA B C 1
ATOM 10755 O O . ALA B 1 569 ? 32.812 -7.473 -6.625 1 93.88 569 ALA B O 1
ATOM 10756 N N . GLN B 1 570 ? 30.875 -8.484 -7.113 1 92.62 570 GLN B N 1
ATOM 10757 C CA . GLN B 1 570 ? 31.5 -9.547 -7.895 1 92.62 570 GLN B CA 1
ATOM 10758 C C . GLN B 1 570 ? 31.875 -9.055 -9.289 1 92.62 570 GLN B C 1
ATOM 10760 O O . GLN B 1 570 ? 31.141 -8.273 -9.898 1 92.62 570 GLN B O 1
ATOM 10765 N N . SER B 1 571 ? 33 -9.508 -9.703 1 93.19 571 SER B N 1
ATOM 10766 C CA . SER B 1 571 ? 33.438 -9.148 -11.055 1 93.19 571 SER B CA 1
ATOM 10767 C C . SER B 1 571 ? 32.531 -9.789 -12.102 1 93.19 571 SER B C 1
ATOM 10769 O O . SER B 1 571 ? 31.828 -10.766 -11.812 1 93.19 571 SER B O 1
ATOM 10771 N N . GLU B 1 572 ? 32.5 -9.188 -13.281 1 92.88 572 GLU B N 1
ATOM 10772 C CA . GLU B 1 572 ? 31.703 -9.75 -14.367 1 92.88 572 GLU B CA 1
ATOM 10773 C C . GLU B 1 572 ? 32.156 -11.172 -14.695 1 92.88 572 GLU B C 1
ATOM 10775 O O . GLU B 1 572 ? 31.312 -12.031 -15.008 1 92.88 572 GLU B O 1
ATOM 10780 N N . GLY B 1 573 ? 33.438 -11.406 -14.68 1 93.75 573 GLY B N 1
ATOM 10781 C CA . GLY B 1 573 ? 33.969 -12.742 -14.914 1 93.75 573 GLY B CA 1
ATOM 10782 C C . GLY B 1 573 ? 33.469 -13.766 -13.906 1 93.75 573 GLY B C 1
ATOM 10783 O O . GLY B 1 573 ? 33.125 -14.891 -14.273 1 93.75 573 GLY B O 1
ATOM 10784 N N . ALA B 1 574 ? 33.5 -13.383 -12.664 1 92.62 574 ALA B N 1
ATOM 10785 C CA . ALA B 1 574 ? 33 -14.273 -11.617 1 92.62 574 ALA B CA 1
ATOM 10786 C C . ALA B 1 574 ? 31.516 -14.562 -11.781 1 92.62 574 ALA B C 1
ATOM 10788 O O . ALA B 1 574 ? 31.062 -15.688 -11.547 1 92.62 574 ALA B O 1
ATOM 10789 N N . GLN B 1 575 ? 30.781 -13.57 -12.117 1 93.94 575 GLN B N 1
ATOM 10790 C CA . GLN B 1 575 ? 29.359 -13.75 -12.367 1 93.94 575 GLN B CA 1
ATOM 10791 C C . GLN B 1 575 ? 29.109 -14.719 -13.523 1 93.94 575 GLN B C 1
ATOM 10793 O O . GLN B 1 575 ? 28.281 -15.617 -13.422 1 93.94 575 GLN B O 1
ATOM 10798 N N . ASN B 1 576 ? 29.844 -14.547 -14.57 1 94.88 576 ASN B N 1
ATOM 10799 C CA . ASN B 1 576 ? 29.719 -15.43 -15.719 1 94.88 576 ASN B CA 1
ATOM 10800 C C . ASN B 1 576 ? 30.141 -16.859 -15.383 1 94.88 576 ASN B C 1
ATOM 10802 O O . ASN B 1 576 ? 29.531 -17.812 -15.852 1 94.88 576 ASN B O 1
ATOM 10806 N N . LEU B 1 577 ? 31.203 -16.984 -14.633 1 95 577 LEU B N 1
ATOM 10807 C CA . LEU B 1 577 ? 31.641 -18.312 -14.211 1 95 577 LEU B CA 1
ATOM 10808 C C . LEU B 1 577 ? 30.562 -19.016 -13.406 1 95 577 LEU B C 1
ATOM 10810 O O . LEU B 1 577 ? 30.297 -20.203 -13.617 1 95 577 LEU B O 1
ATOM 10814 N N . ALA B 1 578 ? 30 -18.281 -12.484 1 94.88 578 ALA B N 1
ATOM 10815 C CA . ALA B 1 578 ? 28.922 -18.844 -11.68 1 94.88 578 ALA B CA 1
ATOM 10816 C C . ALA B 1 578 ? 27.75 -19.297 -12.562 1 94.88 578 ALA B C 1
ATOM 10818 O O . ALA B 1 578 ? 27.219 -20.391 -12.391 1 94.88 578 ALA B O 1
ATOM 10819 N N . THR B 1 579 ? 27.375 -18.453 -13.531 1 96.12 579 THR B N 1
ATOM 10820 C CA . THR B 1 579 ? 26.297 -18.781 -14.453 1 96.12 579 THR B CA 1
ATOM 10821 C C . THR B 1 579 ? 26.625 -20.016 -15.273 1 96.12 579 THR B C 1
ATOM 10823 O O . THR B 1 579 ? 25.781 -20.922 -15.422 1 96.12 579 THR B O 1
ATOM 10826 N N . LEU B 1 580 ? 27.844 -20.094 -15.742 1 96.94 580 LEU B N 1
ATOM 10827 C CA . LEU B 1 580 ? 28.25 -21.203 -16.578 1 96.94 580 LEU B CA 1
ATOM 10828 C C . LEU B 1 580 ? 28.281 -22.5 -15.773 1 96.94 580 LEU B C 1
ATOM 10830 O O . LEU B 1 580 ? 27.859 -23.547 -16.266 1 96.94 580 LEU B O 1
ATOM 10834 N N . LEU B 1 581 ? 28.719 -22.453 -14.57 1 97.31 581 LEU B N 1
ATOM 10835 C CA . LEU B 1 581 ? 28.75 -23.641 -13.727 1 97.31 581 LEU B CA 1
ATOM 10836 C C . LEU B 1 581 ? 27.344 -24.141 -13.438 1 97.31 581 LEU B C 1
ATOM 10838 O O . LEU B 1 581 ? 27.047 -25.328 -13.602 1 97.31 581 LEU B O 1
ATOM 10842 N N . LEU B 1 582 ? 26.484 -23.234 -13.078 1 97.25 582 LEU B N 1
ATOM 10843 C CA . LEU B 1 582 ? 25.125 -23.594 -12.695 1 97.25 582 LEU B CA 1
ATOM 10844 C C . LEU B 1 582 ? 24.328 -24.078 -13.906 1 97.25 582 LEU B C 1
ATOM 10846 O O . LEU B 1 582 ? 23.484 -24.969 -13.789 1 97.25 582 LEU B O 1
ATOM 10850 N N . THR B 1 583 ? 24.578 -23.562 -15.086 1 97.56 583 THR B N 1
ATOM 10851 C CA . THR B 1 583 ? 23.844 -23.922 -16.281 1 97.56 583 THR B CA 1
ATOM 10852 C C . THR B 1 583 ? 24.453 -25.156 -16.938 1 97.56 583 THR B C 1
ATOM 10854 O O . THR B 1 583 ? 23.75 -26.141 -17.203 1 97.56 583 THR B O 1
ATOM 10857 N N . LEU B 1 584 ? 25.781 -25.25 -17.078 1 97.56 584 LEU B N 1
ATOM 10858 C CA . LEU B 1 584 ? 26.438 -26.328 -17.812 1 97.56 584 LEU B CA 1
ATOM 10859 C C . LEU B 1 584 ? 26.469 -27.609 -16.969 1 97.56 584 LEU B C 1
ATOM 10861 O O . LEU B 1 584 ? 26.562 -28.719 -17.516 1 97.56 584 LEU B O 1
ATOM 10865 N N . SER B 1 585 ? 26.375 -27.422 -15.656 1 97.81 585 SER B N 1
ATOM 10866 C CA . SER B 1 585 ? 26.344 -28.625 -14.82 1 97.81 585 SER B CA 1
ATOM 10867 C C . SER B 1 585 ? 25.141 -29.484 -15.141 1 97.81 585 SER B C 1
ATOM 10869 O O . SER B 1 585 ? 25.156 -30.703 -14.914 1 97.81 585 SER B O 1
ATOM 10871 N N . ASN B 1 586 ? 24.062 -28.922 -15.703 1 98.06 586 ASN B N 1
ATOM 10872 C CA . ASN B 1 586 ? 22.859 -29.672 -16.062 1 98.06 586 ASN B CA 1
ATOM 10873 C C . ASN B 1 586 ? 23.094 -30.594 -17.25 1 98.06 586 ASN B C 1
ATOM 10875 O O . ASN B 1 586 ? 22.344 -31.531 -17.469 1 98.06 586 ASN B O 1
ATOM 10879 N N . LEU B 1 587 ? 24.188 -30.359 -18.016 1 97.38 587 LEU B N 1
ATOM 10880 C CA . LEU B 1 587 ? 24.516 -31.203 -19.156 1 97.38 587 LEU B CA 1
ATOM 10881 C C . LEU B 1 587 ? 24.938 -32.594 -18.703 1 97.38 587 LEU B C 1
ATOM 10883 O O . LEU B 1 587 ? 24.969 -33.531 -19.5 1 97.38 587 LEU B O 1
ATOM 10887 N N . MET B 1 588 ? 25.172 -32.688 -17.422 1 96.75 588 MET B N 1
ATOM 10888 C CA . MET B 1 588 ? 25.547 -33.969 -16.891 1 96.75 588 MET B CA 1
ATOM 10889 C C . MET B 1 588 ? 24.344 -34.938 -16.891 1 96.75 588 MET B C 1
ATOM 10891 O O . MET B 1 588 ? 24.5 -36.125 -16.625 1 96.75 588 MET B O 1
ATOM 10895 N N . PHE B 1 589 ? 23.188 -34.5 -17.312 1 97.25 589 PHE B N 1
ATOM 10896 C CA . PHE B 1 589 ? 22.031 -35.344 -17.531 1 97.25 589 PHE B CA 1
ATOM 10897 C C . PHE B 1 589 ? 22.188 -36.125 -18.828 1 97.25 589 PHE B C 1
ATOM 10899 O O . PHE B 1 589 ? 21.484 -37.125 -19.047 1 97.25 589 PHE B O 1
ATOM 10906 N N . LEU B 1 590 ? 23.078 -35.719 -19.719 1 97.56 590 LEU B N 1
ATOM 10907 C CA . LEU B 1 590 ? 23.203 -36.344 -21.047 1 97.56 590 LEU B CA 1
ATOM 10908 C C . LEU B 1 590 ? 23.562 -37.812 -20.938 1 97.56 590 LEU B C 1
ATOM 10910 O O . LEU B 1 590 ? 22.953 -38.656 -21.594 1 97.56 590 LEU B O 1
ATOM 10914 N N . PRO B 1 591 ? 24.547 -38.219 -20.047 1 96 591 PRO B N 1
ATOM 10915 C CA . PRO B 1 591 ? 24.812 -39.656 -19.906 1 96 591 PRO B CA 1
ATOM 10916 C C . PRO B 1 591 ? 23.578 -40.438 -19.422 1 96 591 PRO B C 1
ATOM 10918 O O . PRO B 1 591 ? 23.328 -41.531 -19.906 1 96 591 PRO B O 1
ATOM 10921 N N . ALA B 1 592 ? 22.875 -39.844 -18.469 1 96.69 592 ALA B N 1
ATOM 10922 C CA . ALA B 1 592 ? 21.656 -40.5 -18 1 96.69 592 ALA B CA 1
ATOM 10923 C C . ALA B 1 592 ? 20.625 -40.625 -19.125 1 96.69 592 ALA B C 1
ATOM 10925 O O . ALA B 1 592 ? 19.969 -41.656 -19.25 1 96.69 592 ALA B O 1
ATOM 10926 N N . ILE B 1 593 ? 20.5 -39.656 -20.016 1 97.94 593 ILE B N 1
ATOM 10927 C CA . ILE B 1 593 ? 19.578 -39.688 -21.141 1 97.94 593 ILE B CA 1
ATOM 10928 C C . ILE B 1 593 ? 20.031 -40.719 -22.156 1 97.94 593 ILE B C 1
ATOM 10930 O O . ILE B 1 593 ? 19.203 -41.5 -22.656 1 97.94 593 ILE B O 1
ATOM 10934 N N . VAL B 1 594 ? 21.344 -40.844 -22.438 1 96.38 594 VAL B N 1
ATOM 10935 C CA . VAL B 1 594 ? 21.875 -41.812 -23.391 1 96.38 594 VAL B CA 1
ATOM 10936 C C . VAL B 1 594 ? 21.656 -43.219 -22.875 1 96.38 594 VAL B C 1
ATOM 10938 O O . VAL B 1 594 ? 21.234 -44.094 -23.641 1 96.38 594 VAL B O 1
ATOM 10941 N N . VAL B 1 595 ? 21.859 -43.375 -21.594 1 94.94 595 VAL B N 1
ATOM 10942 C CA . VAL B 1 595 ? 21.641 -44.688 -20.984 1 94.94 595 VAL B CA 1
ATOM 10943 C C . VAL B 1 595 ? 20.156 -45.031 -21.047 1 94.94 595 VAL B C 1
ATOM 10945 O O . VAL B 1 595 ? 19.797 -46.156 -21.375 1 94.94 595 VAL B O 1
ATOM 10948 N N . ALA B 1 596 ? 19.312 -44.094 -20.719 1 95.94 596 ALA B N 1
ATOM 10949 C CA . ALA B 1 596 ? 17.875 -44.312 -20.75 1 95.94 596 ALA B CA 1
ATOM 10950 C C . ALA B 1 596 ? 17.406 -44.656 -22.172 1 95.94 596 ALA B C 1
ATOM 10952 O O . ALA B 1 596 ? 16.609 -45.594 -22.359 1 95.94 596 ALA B O 1
ATOM 10953 N N . VAL B 1 597 ? 17.906 -43.969 -23.188 1 94 597 VAL B N 1
ATOM 10954 C CA . VAL B 1 597 ? 17.547 -44.219 -24.578 1 94 597 VAL B CA 1
ATOM 10955 C C . VAL B 1 597 ? 18.094 -45.594 -25 1 94 597 VAL B C 1
ATOM 10957 O O . VAL B 1 597 ? 17.391 -46.375 -25.656 1 94 597 VAL B O 1
ATOM 10960 N N . TYR B 1 598 ? 19.297 -45.938 -24.531 1 91.88 598 TYR B N 1
ATOM 10961 C CA . TYR B 1 598 ? 19.953 -47.188 -24.859 1 91.88 598 TYR B CA 1
ATOM 10962 C C . TYR B 1 598 ? 19.188 -48.375 -24.266 1 91.88 598 TYR B C 1
ATOM 10964 O O . TYR B 1 598 ? 19.047 -49.406 -24.906 1 91.88 598 TYR B O 1
ATOM 10972 N N . ARG B 1 599 ? 18.609 -48.188 -23.141 1 90.56 599 ARG B N 1
ATOM 10973 C CA . ARG B 1 599 ? 17.906 -49.25 -22.438 1 90.56 599 ARG B CA 1
ATOM 10974 C C . ARG B 1 599 ? 16.406 -49.219 -22.75 1 90.56 599 ARG B C 1
ATOM 10976 O O . ARG B 1 599 ? 15.617 -49.906 -22.125 1 90.56 599 ARG B O 1
ATOM 10983 N N . TYR B 1 600 ? 15.945 -48.281 -23.609 1 88.81 600 TYR B N 1
ATOM 10984 C CA . TYR B 1 600 ? 14.594 -48.156 -24.156 1 88.81 600 TYR B CA 1
ATOM 10985 C C . TYR B 1 600 ? 13.641 -47.594 -23.109 1 88.81 600 TYR B C 1
ATOM 10987 O O . TYR B 1 600 ? 12.469 -47.969 -23.062 1 88.81 600 TYR B O 1
ATOM 10995 N N . TYR B 1 601 ? 14.164 -46.875 -22.172 1 93 601 TYR B N 1
ATOM 10996 C CA . TYR B 1 601 ? 13.344 -46.094 -21.281 1 93 601 TYR B CA 1
ATOM 10997 C C . TYR B 1 601 ? 13.102 -44.688 -21.844 1 93 601 TYR B C 1
ATOM 10999 O O . TYR B 1 601 ? 13.625 -43.688 -21.328 1 93 601 TYR B O 1
ATOM 11007 N N . LEU B 1 602 ? 12.242 -44.594 -22.859 1 94 602 LEU B N 1
ATOM 11008 C CA . LEU B 1 602 ? 12.102 -43.375 -23.672 1 94 602 LEU B CA 1
ATOM 11009 C C . LEU B 1 602 ? 11.281 -42.312 -22.938 1 94 602 LEU B C 1
ATOM 11011 O O . LEU B 1 602 ? 11.539 -41.125 -23.062 1 94 602 LEU B O 1
ATOM 11015 N N . VAL B 1 603 ? 10.258 -42.75 -22.188 1 95.44 603 VAL B N 1
ATOM 11016 C CA . VAL B 1 603 ? 9.461 -41.812 -21.422 1 95.44 603 VAL B CA 1
ATOM 11017 C C . VAL B 1 603 ? 10.336 -41.125 -20.359 1 95.44 603 VAL B C 1
ATOM 11019 O O . VAL B 1 603 ? 10.305 -39.906 -20.234 1 95.44 603 VAL B O 1
ATOM 11022 N N . GLU B 1 604 ? 11.164 -41.906 -19.656 1 96.44 604 GLU B N 1
ATOM 11023 C CA . GLU B 1 604 ? 12.078 -41.375 -18.641 1 96.44 604 GLU B CA 1
ATOM 11024 C C . GLU B 1 604 ? 13.094 -40.406 -19.266 1 96.44 604 GLU B C 1
ATOM 11026 O O . GLU B 1 604 ? 13.367 -39.344 -18.719 1 96.44 604 GLU B O 1
ATOM 11031 N N . ALA B 1 605 ? 13.578 -40.844 -20.453 1 97.19 605 ALA B N 1
ATOM 11032 C CA . ALA B 1 605 ? 14.547 -40 -21.156 1 97.19 605 ALA B CA 1
ATOM 11033 C C . ALA B 1 605 ? 13.945 -38.625 -21.5 1 97.19 605 ALA B C 1
ATOM 11035 O O . ALA B 1 605 ? 14.625 -37.594 -21.391 1 97.19 605 ALA B O 1
ATOM 11036 N N . SER B 1 606 ? 12.719 -38.594 -21.875 1 97.5 606 SER B N 1
ATOM 11037 C CA . SER B 1 606 ? 12.062 -37.344 -22.234 1 97.5 606 SER B CA 1
ATOM 11038 C C . SER B 1 606 ? 11.898 -36.438 -21.016 1 97.5 606 SER B C 1
ATOM 11040 O O . SER B 1 606 ? 12.023 -35.219 -21.125 1 97.5 606 SER B O 1
ATOM 11042 N N . ILE B 1 607 ? 11.625 -37.031 -19.891 1 98.12 607 ILE B N 1
ATOM 11043 C CA . ILE B 1 607 ? 11.477 -36.281 -18.656 1 98.12 607 ILE B CA 1
ATOM 11044 C C . ILE B 1 607 ? 12.82 -35.688 -18.25 1 98.12 607 ILE B C 1
ATOM 11046 O O . ILE B 1 607 ? 12.891 -34.531 -17.797 1 98.12 607 ILE B O 1
ATOM 11050 N N . TYR B 1 608 ? 13.906 -36.562 -18.438 1 98.31 608 TYR B N 1
ATOM 11051 C CA . TYR B 1 608 ? 15.242 -36.062 -18.125 1 98.31 608 TYR B CA 1
ATOM 11052 C C . TYR B 1 608 ? 15.609 -34.875 -19.031 1 98.31 608 TYR B C 1
ATOM 11054 O O . TYR B 1 608 ? 16.25 -33.938 -18.594 1 98.31 608 TYR B O 1
ATOM 11062 N N . ILE B 1 609 ? 15.164 -34.938 -20.297 1 98.31 609 ILE B N 1
ATOM 11063 C CA . ILE B 1 609 ? 15.414 -33.844 -21.219 1 98.31 609 ILE B CA 1
ATOM 11064 C C . ILE B 1 609 ? 14.672 -32.594 -20.766 1 98.31 609 ILE B C 1
ATOM 11066 O O . ILE B 1 609 ? 15.227 -31.5 -20.781 1 98.31 609 ILE B O 1
ATOM 11070 N N . TYR B 1 610 ? 13.43 -32.781 -20.375 1 98.12 610 TYR B N 1
ATOM 11071 C CA . TYR B 1 610 ? 12.625 -31.703 -19.844 1 98.12 610 TYR B CA 1
ATOM 11072 C C . TYR B 1 610 ? 13.312 -31.062 -18.641 1 98.12 610 TYR B C 1
ATOM 11074 O O . TYR B 1 610 ? 13.43 -29.828 -18.562 1 98.12 610 TYR B O 1
ATOM 11082 N N . THR B 1 611 ? 13.789 -31.844 -17.688 1 98.12 611 THR B N 1
ATOM 11083 C CA . THR B 1 611 ? 14.43 -31.359 -16.469 1 98.12 611 THR B CA 1
ATOM 11084 C C . THR B 1 611 ? 15.727 -30.625 -16.781 1 98.12 611 THR B C 1
ATOM 11086 O O . THR B 1 611 ? 15.984 -29.547 -16.234 1 98.12 611 THR B O 1
ATOM 11089 N N . MET B 1 612 ? 16.516 -31.281 -17.672 1 98.25 612 MET B N 1
ATOM 11090 C CA . MET B 1 612 ? 17.781 -30.656 -18.062 1 98.25 612 MET B CA 1
ATOM 11091 C C . MET B 1 612 ? 17.531 -29.266 -18.672 1 98.25 612 MET B C 1
ATOM 11093 O O . MET B 1 612 ? 18.219 -28.312 -18.328 1 98.25 612 MET B O 1
ATOM 11097 N N . PHE B 1 613 ? 16.531 -29.188 -19.516 1 97.88 613 PHE B N 1
ATOM 11098 C CA . PHE B 1 613 ? 16.234 -27.953 -20.219 1 97.88 613 PHE B CA 1
ATOM 11099 C C . PHE B 1 613 ? 15.773 -26.859 -19.25 1 97.88 613 PHE B C 1
ATOM 11101 O O . PHE B 1 613 ? 16.359 -25.781 -19.203 1 97.88 613 PHE B O 1
ATOM 11108 N N . PHE B 1 614 ? 14.82 -27.125 -18.438 1 98.12 614 PHE B N 1
ATOM 11109 C CA . PHE B 1 614 ? 14.211 -26.109 -17.594 1 98.12 614 PHE B CA 1
ATOM 11110 C C . PHE B 1 614 ? 15.109 -25.766 -16.406 1 98.12 614 PHE B C 1
ATOM 11112 O O . PHE B 1 614 ? 15.133 -24.625 -15.953 1 98.12 614 PHE B O 1
ATOM 11119 N N . SER B 1 615 ? 15.883 -26.719 -15.898 1 97.81 615 SER B N 1
ATOM 11120 C CA . SER B 1 615 ? 16.859 -26.391 -14.859 1 97.81 615 SER B CA 1
ATOM 11121 C C . SER B 1 615 ? 17.938 -25.469 -15.391 1 97.81 615 SER B C 1
ATOM 11123 O O . SER B 1 615 ? 18.391 -24.547 -14.695 1 97.81 615 SER B O 1
ATOM 11125 N N . THR B 1 616 ? 18.344 -25.703 -16.641 1 98.19 616 THR B N 1
ATOM 11126 C CA . THR B 1 616 ? 19.359 -24.859 -17.266 1 98.19 616 THR B CA 1
ATOM 11127 C C . THR B 1 616 ? 18.875 -23.422 -17.375 1 98.19 616 THR B C 1
ATOM 11129 O O . THR B 1 616 ? 19.562 -22.484 -16.922 1 98.19 616 THR B O 1
ATOM 11132 N N . PHE B 1 617 ? 17.688 -23.234 -17.797 1 97.75 617 PHE B N 1
ATOM 11133 C CA . PHE B 1 617 ? 17.234 -21.891 -18.094 1 97.75 617 PHE B CA 1
ATOM 11134 C C . PHE B 1 617 ? 16.703 -21.219 -16.828 1 97.75 617 PHE B C 1
ATOM 11136 O O . PHE B 1 617 ? 16.656 -19.984 -16.734 1 97.75 617 PHE B O 1
ATOM 11143 N N . TYR B 1 618 ? 16.344 -22 -15.898 1 96.88 618 TYR B N 1
ATOM 11144 C CA . TYR B 1 618 ? 16 -21.422 -14.602 1 96.88 618 TYR B CA 1
ATOM 11145 C C . TYR B 1 618 ? 17.234 -20.781 -13.961 1 96.88 618 TYR B C 1
ATOM 11147 O O . TYR B 1 618 ? 17.156 -19.641 -13.484 1 96.88 618 TYR B O 1
ATOM 11155 N N . HIS B 1 619 ? 18.297 -21.516 -13.969 1 96.94 619 HIS B N 1
ATOM 11156 C CA . HIS B 1 619 ? 19.516 -21 -13.344 1 96.94 619 HIS B CA 1
ATOM 11157 C C . HIS B 1 619 ? 20.156 -19.906 -14.188 1 96.94 619 HIS B C 1
ATOM 11159 O O . HIS B 1 619 ? 20.922 -19.094 -13.672 1 96.94 619 HIS B O 1
ATOM 11165 N N . ALA B 1 620 ? 19.844 -19.891 -15.5 1 96.88 620 ALA B N 1
ATOM 11166 C CA . ALA B 1 620 ? 20.266 -18.75 -16.328 1 96.88 620 ALA B CA 1
ATOM 11167 C C . ALA B 1 620 ? 19.484 -17.484 -15.953 1 96.88 620 ALA B C 1
ATOM 11169 O O . ALA B 1 620 ? 20.031 -16.391 -16 1 96.88 620 ALA B O 1
ATOM 11170 N N . CYS B 1 621 ? 18.25 -17.672 -15.602 1 95.62 621 CYS B N 1
ATOM 11171 C CA . CYS B 1 621 ? 17.375 -16.547 -15.281 1 95.62 621 CYS B CA 1
ATOM 11172 C C . CYS B 1 621 ? 17.562 -16.094 -13.836 1 95.62 621 CYS B C 1
ATOM 11174 O O . CYS B 1 621 ? 17.328 -14.938 -13.5 1 95.62 621 CYS B O 1
ATOM 11176 N N . ASP B 1 622 ? 17.984 -16.922 -12.977 1 91.56 622 ASP B N 1
ATOM 11177 C CA . ASP B 1 622 ? 18.156 -16.641 -11.555 1 91.56 622 ASP B CA 1
ATOM 11178 C C . ASP B 1 622 ? 19.484 -15.93 -11.281 1 91.56 622 ASP B C 1
ATOM 11180 O O . ASP B 1 622 ? 19.906 -15.828 -10.133 1 91.56 622 ASP B O 1
ATOM 11184 N N . GLN B 1 623 ? 20.141 -15.445 -12.273 1 91.94 623 GLN B N 1
ATOM 11185 C CA . GLN B 1 623 ? 21.422 -14.766 -12.117 1 91.94 623 GLN B CA 1
ATOM 11186 C C . GLN B 1 623 ? 21.234 -13.258 -11.977 1 91.94 623 GLN B C 1
ATOM 11188 O O . GLN B 1 623 ? 20.203 -12.719 -12.367 1 91.94 623 GLN B O 1
ATOM 11193 N N . PRO B 1 624 ? 22.188 -12.648 -11.328 1 87.81 624 PRO B N 1
ATOM 11194 C CA . PRO B 1 624 ? 22.062 -11.203 -11.125 1 87.81 624 PRO B CA 1
ATOM 11195 C C . PRO B 1 624 ? 22.703 -10.391 -12.25 1 87.81 624 PRO B C 1
ATOM 11197 O O . PRO B 1 624 ? 23.594 -10.875 -12.938 1 87.81 624 PRO B O 1
ATOM 11200 N N . GLY B 1 625 ? 22.156 -9.203 -12.477 1 88.06 625 GLY B N 1
ATOM 11201 C CA . GLY B 1 625 ? 22.828 -8.18 -13.25 1 88.06 625 GLY B CA 1
ATOM 11202 C C . GLY B 1 625 ? 22.922 -8.516 -14.727 1 88.06 625 GLY B C 1
ATOM 11203 O O . GLY B 1 625 ? 21.922 -8.828 -15.367 1 88.06 625 GLY B O 1
ATOM 11204 N N . VAL B 1 626 ? 24.188 -8.539 -15.164 1 87.5 626 VAL B N 1
ATOM 11205 C CA . VAL B 1 626 ? 24.453 -8.641 -16.594 1 87.5 626 VAL B CA 1
ATOM 11206 C C . VAL B 1 626 ? 24.344 -10.094 -17.047 1 87.5 626 VAL B C 1
ATOM 11208 O O . VAL B 1 626 ? 24.141 -10.367 -18.234 1 87.5 626 VAL B O 1
ATOM 11211 N N . ALA B 1 627 ? 24.438 -11.016 -16.125 1 91.62 627 ALA B N 1
ATOM 11212 C CA . ALA B 1 627 ? 24.484 -12.438 -16.469 1 91.62 627 ALA B CA 1
ATOM 11213 C C . ALA B 1 627 ? 23.078 -13.016 -16.578 1 91.62 627 ALA B C 1
ATOM 11215 O O . ALA B 1 627 ? 22.906 -14.203 -16.891 1 91.62 627 ALA B O 1
ATOM 11216 N N . VAL B 1 628 ? 22.078 -12.203 -16.406 1 92.31 628 VAL B N 1
ATOM 11217 C CA . VAL B 1 628 ? 20.703 -12.703 -16.359 1 92.31 628 VAL B CA 1
ATOM 11218 C C . VAL B 1 628 ? 20.219 -12.984 -17.781 1 92.31 628 VAL B C 1
ATOM 11220 O O . VAL B 1 628 ? 20.453 -12.188 -18.703 1 92.31 628 VAL B O 1
ATOM 11223 N N . MET B 1 629 ? 19.609 -14.203 -17.969 1 94.81 629 MET B N 1
ATOM 11224 C CA . MET B 1 629 ? 18.953 -14.562 -19.219 1 94.81 629 MET B CA 1
ATOM 11225 C C . MET B 1 629 ? 17.641 -15.297 -18.953 1 94.81 629 MET B C 1
ATOM 11227 O O . MET B 1 629 ? 17.656 -16.484 -18.594 1 94.81 629 MET B O 1
ATOM 11231 N N . CYS B 1 630 ? 16.547 -14.617 -19.188 1 94.88 630 CYS B N 1
ATOM 11232 C CA . CYS B 1 630 ? 15.234 -15.219 -18.938 1 94.88 630 CYS B CA 1
ATOM 11233 C C . CYS B 1 630 ? 14.477 -15.445 -20.234 1 94.88 630 CYS B C 1
ATOM 11235 O O . CYS B 1 630 ? 14.18 -14.492 -20.953 1 94.88 630 CYS B O 1
ATOM 11237 N N . ILE B 1 631 ? 14.156 -16.609 -20.438 1 95.38 631 ILE B N 1
ATOM 11238 C CA . ILE B 1 631 ? 13.414 -16.938 -21.641 1 95.38 631 ILE B CA 1
ATOM 11239 C C . ILE B 1 631 ? 11.914 -16.828 -21.375 1 95.38 631 ILE B C 1
ATOM 11241 O O . ILE B 1 631 ? 11.117 -16.781 -22.312 1 95.38 631 ILE B O 1
ATOM 11245 N N . MET B 1 632 ? 11.539 -16.875 -20.156 1 94.69 632 MET B N 1
ATOM 11246 C CA . MET B 1 632 ? 10.156 -16.719 -19.703 1 94.69 632 MET B CA 1
ATOM 11247 C C . MET B 1 632 ? 10.109 -16.219 -18.266 1 94.69 632 MET B C 1
ATOM 11249 O O . MET B 1 632 ? 11.148 -15.922 -17.672 1 94.69 632 MET B O 1
ATOM 11253 N N . ASP B 1 633 ? 8.922 -16.109 -17.797 1 93.56 633 ASP B N 1
ATOM 11254 C CA . ASP B 1 633 ? 8.742 -15.594 -16.438 1 93.56 633 ASP B CA 1
ATOM 11255 C C . ASP B 1 633 ? 9.523 -16.422 -15.422 1 93.56 633 ASP B C 1
ATOM 11257 O O . ASP B 1 633 ? 9.523 -17.656 -15.492 1 93.56 633 ASP B O 1
ATOM 11261 N N . TYR B 1 634 ? 10.211 -15.734 -14.492 1 93.44 634 TYR B N 1
ATOM 11262 C CA . TYR B 1 634 ? 11.055 -16.359 -13.484 1 93.44 634 TYR B CA 1
ATOM 11263 C C . TYR B 1 634 ? 10.273 -17.375 -12.672 1 93.44 634 TYR B C 1
ATOM 11265 O O . TYR B 1 634 ? 10.766 -18.484 -12.406 1 93.44 634 TYR B O 1
ATOM 11273 N N . ASP B 1 635 ? 9.062 -17.094 -12.297 1 93.56 635 ASP B N 1
ATOM 11274 C CA . ASP B 1 635 ? 8.234 -17.969 -11.469 1 93.56 635 ASP B CA 1
ATOM 11275 C C . ASP B 1 635 ? 7.887 -19.266 -12.211 1 93.56 635 ASP B C 1
ATOM 11277 O O . ASP B 1 635 ? 7.902 -20.344 -11.617 1 93.56 635 ASP B O 1
ATOM 11281 N N . THR B 1 636 ? 7.578 -19.141 -13.398 1 95.75 636 THR B N 1
ATOM 11282 C CA . THR B 1 636 ? 7.238 -20.312 -14.195 1 95.75 636 THR B CA 1
ATOM 11283 C C . THR B 1 636 ? 8.461 -21.188 -14.406 1 95.75 636 THR B C 1
ATOM 11285 O O . THR B 1 636 ? 8.367 -22.422 -14.328 1 95.75 636 THR B O 1
ATOM 11288 N N . LEU B 1 637 ? 9.594 -20.578 -14.656 1 96.94 637 LEU B N 1
ATOM 11289 C CA . LEU B 1 637 ? 10.828 -21.344 -14.82 1 96.94 637 LEU B CA 1
ATOM 11290 C C . LEU B 1 637 ? 11.164 -22.094 -13.539 1 96.94 637 LEU B C 1
ATOM 11292 O O . LEU B 1 637 ? 11.562 -23.266 -13.594 1 96.94 637 LEU B O 1
ATOM 11296 N N . GLN B 1 638 ? 10.992 -21.453 -12.422 1 96.31 638 GLN B N 1
ATOM 11297 C CA . GLN B 1 638 ? 11.234 -22.094 -11.141 1 96.31 638 GLN B CA 1
ATOM 11298 C C . GLN B 1 638 ? 10.281 -23.266 -10.922 1 96.31 638 GLN B C 1
ATOM 11300 O O . GLN B 1 638 ? 10.695 -24.344 -10.5 1 96.31 638 GLN B O 1
ATOM 11305 N N . TYR B 1 639 ? 9.047 -23.078 -11.266 1 96.06 639 TYR B N 1
ATOM 11306 C CA . TYR B 1 639 ? 8.039 -24.125 -11.133 1 96.06 639 TYR B CA 1
ATOM 11307 C C . TYR B 1 639 ? 8.391 -25.328 -11.992 1 96.06 639 TYR B C 1
ATOM 11309 O O . TYR B 1 639 ? 8.32 -26.469 -11.523 1 96.06 639 TYR B O 1
ATOM 11317 N N . CYS B 1 640 ? 8.758 -25.078 -13.172 1 97.56 640 CYS B N 1
ATOM 11318 C CA . CYS B 1 640 ? 9.086 -26.156 -14.094 1 97.56 640 CYS B CA 1
ATOM 11319 C C . CYS B 1 640 ? 10.344 -26.891 -13.648 1 97.56 640 CYS B C 1
ATOM 11321 O O . CYS B 1 640 ? 10.445 -28.109 -13.805 1 97.56 640 CYS B O 1
ATOM 11323 N N . ASP B 1 641 ? 11.312 -26.141 -13.172 1 96.88 641 ASP B N 1
ATOM 11324 C CA . ASP B 1 641 ? 12.531 -26.766 -12.656 1 96.88 641 ASP B CA 1
ATOM 11325 C C . ASP B 1 641 ? 12.227 -27.688 -11.492 1 96.88 641 ASP B C 1
ATOM 11327 O O . ASP B 1 641 ? 12.672 -28.844 -11.477 1 96.88 641 ASP B O 1
ATOM 11331 N N . PHE B 1 642 ? 11.445 -27.266 -10.555 1 96.25 642 PHE B N 1
ATOM 11332 C CA . PHE B 1 642 ? 11.086 -28.094 -9.406 1 96.25 642 PHE B CA 1
ATOM 11333 C C . PHE B 1 642 ? 10.234 -29.281 -9.844 1 96.25 642 PHE B C 1
ATOM 11335 O O . PHE B 1 642 ? 10.445 -30.406 -9.391 1 96.25 642 PHE B O 1
ATOM 11342 N N . LEU B 1 643 ? 9.289 -29 -10.703 1 97.38 643 LEU B N 1
ATOM 11343 C CA . LEU B 1 643 ? 8.414 -30.062 -11.211 1 97.38 643 LEU B CA 1
ATOM 11344 C C . LEU B 1 643 ? 9.227 -31.125 -11.938 1 97.38 643 LEU B C 1
ATOM 11346 O O . LEU B 1 643 ? 9.094 -32.312 -11.633 1 97.38 643 LEU B O 1
ATOM 11350 N N . GLY B 1 644 ? 10.07 -30.656 -12.844 1 97.38 644 GLY B N 1
ATOM 11351 C CA . GLY B 1 644 ? 10.906 -31.594 -13.57 1 97.38 644 GLY B CA 1
ATOM 11352 C C . GLY B 1 644 ? 11.812 -32.406 -12.672 1 97.38 644 GLY B C 1
ATOM 11353 O O . GLY B 1 644 ? 11.977 -33.625 -12.875 1 97.38 644 GLY B O 1
ATOM 11354 N N . SER B 1 645 ? 12.375 -31.812 -11.703 1 95.81 645 SER B N 1
ATOM 11355 C CA . SER B 1 645 ? 13.289 -32.5 -10.797 1 95.81 645 SER B CA 1
ATOM 11356 C C . SER B 1 645 ? 12.578 -33.562 -9.977 1 95.81 645 SER B C 1
ATOM 11358 O O . SER B 1 645 ? 13.039 -34.688 -9.891 1 95.81 645 SER B O 1
ATOM 11360 N N . VAL B 1 646 ? 11.43 -33.25 -9.438 1 96.5 646 VAL B N 1
ATOM 11361 C CA . VAL B 1 646 ? 10.703 -34.188 -8.602 1 96.5 646 VAL B CA 1
ATOM 11362 C C . VAL B 1 646 ? 10.156 -35.344 -9.469 1 96.5 646 VAL B C 1
ATOM 11364 O O . VAL B 1 646 ? 10.219 -36.5 -9.078 1 96.5 646 VAL B O 1
ATOM 11367 N N . VAL B 1 647 ? 9.656 -35 -10.641 1 97.94 647 VAL B N 1
ATOM 11368 C CA . VAL B 1 647 ? 9.125 -36.031 -11.531 1 97.94 647 VAL B CA 1
ATOM 11369 C C . VAL B 1 647 ? 10.25 -36.938 -12 1 97.94 647 VAL B C 1
ATOM 11371 O O . VAL B 1 647 ? 10.047 -38.125 -12.164 1 97.94 647 VAL B O 1
ATOM 11374 N N . SER B 1 648 ? 11.445 -36.375 -12.203 1 97.31 648 SER B N 1
ATOM 11375 C CA . SER B 1 648 ? 12.586 -37.188 -12.594 1 97.31 648 SER B CA 1
ATOM 11376 C C . SER B 1 648 ? 12.922 -38.219 -11.523 1 97.31 648 SER B C 1
ATOM 11378 O O . SER B 1 648 ? 13.188 -39.375 -11.828 1 97.31 648 SER B O 1
ATOM 11380 N N . VAL B 1 649 ? 12.938 -37.812 -10.305 1 96.56 649 VAL B N 1
ATOM 11381 C CA . VAL B 1 649 ? 13.188 -38.75 -9.211 1 96.56 649 VAL B CA 1
ATOM 11382 C C . VAL B 1 649 ? 12.055 -39.75 -9.133 1 96.56 649 VAL B C 1
ATOM 11384 O O . VAL B 1 649 ? 12.305 -40.969 -8.992 1 96.56 649 VAL B O 1
ATOM 11387 N N . TRP B 1 650 ? 10.844 -39.312 -9.305 1 96.81 650 TRP B N 1
ATOM 11388 C CA . TRP B 1 650 ? 9.641 -40.125 -9.266 1 96.81 650 TRP B CA 1
ATOM 11389 C C . TRP B 1 650 ? 9.711 -41.25 -10.289 1 96.81 650 TRP B C 1
ATOM 11391 O O . TRP B 1 650 ? 9.562 -42.438 -9.945 1 96.81 650 TRP B O 1
ATOM 11401 N N . VAL B 1 651 ? 10 -40.938 -11.555 1 96.88 651 VAL B N 1
ATOM 11402 C CA . VAL B 1 651 ? 9.969 -41.938 -12.625 1 96.88 651 VAL B CA 1
ATOM 11403 C C . VAL B 1 651 ? 11.18 -42.844 -12.508 1 96.88 651 VAL B C 1
ATOM 11405 O O . VAL B 1 651 ? 11.102 -44.031 -12.859 1 96.88 651 VAL B O 1
ATOM 11408 N N . THR B 1 652 ? 12.328 -42.344 -12.016 1 96.69 652 THR B N 1
ATOM 11409 C CA . THR B 1 652 ? 13.516 -43.156 -11.852 1 96.69 652 THR B CA 1
ATOM 11410 C C . THR B 1 652 ? 13.258 -44.25 -10.805 1 96.69 652 THR B C 1
ATOM 11412 O O . THR B 1 652 ? 13.539 -45.438 -11.055 1 96.69 652 THR B O 1
ATOM 11415 N N . ILE B 1 653 ? 12.703 -43.875 -9.695 1 96.5 653 ILE B N 1
ATOM 11416 C CA . ILE B 1 653 ? 12.438 -44.844 -8.633 1 96.5 653 ILE B CA 1
ATOM 11417 C C . ILE B 1 653 ? 11.398 -45.875 -9.094 1 96.5 653 ILE B C 1
ATOM 11419 O O . ILE B 1 653 ? 11.539 -47.062 -8.852 1 96.5 653 ILE B O 1
ATOM 11423 N N . LEU B 1 654 ? 10.406 -45.406 -9.773 1 96.38 654 LEU B N 1
ATOM 11424 C CA . LEU B 1 654 ? 9.375 -46.312 -10.273 1 96.38 654 LEU B CA 1
ATOM 11425 C C . LEU B 1 654 ? 9.945 -47.25 -11.328 1 96.38 654 LEU B C 1
ATOM 11427 O O . LEU B 1 654 ? 9.531 -48.406 -11.43 1 96.38 654 LEU B O 1
ATOM 11431 N N . CYS B 1 655 ? 10.812 -46.719 -12.164 1 94 655 CYS B N 1
ATOM 11432 C CA . CYS B 1 655 ? 11.477 -47.594 -13.148 1 94 655 CYS B CA 1
ATOM 11433 C C . CYS B 1 655 ? 12.266 -48.688 -12.461 1 94 655 CYS B C 1
ATOM 11435 O O . CYS B 1 655 ? 12.273 -49.844 -12.93 1 94 655 CYS B O 1
ATOM 11437 N N . MET B 1 656 ? 12.859 -48.344 -11.359 1 93.75 656 MET B N 1
ATOM 11438 C CA . MET B 1 656 ? 13.625 -49.344 -10.602 1 93.75 656 MET B CA 1
ATOM 11439 C C . MET B 1 656 ? 12.719 -50.406 -10.031 1 93.75 656 MET B C 1
ATOM 11441 O O . MET B 1 656 ? 13.164 -51.531 -9.773 1 93.75 656 MET B O 1
ATOM 11445 N N . SER B 1 657 ? 11.477 -50.156 -9.875 1 93.19 657 SER B N 1
ATOM 11446 C CA . SER B 1 657 ? 10.539 -51.125 -9.32 1 93.19 657 SER B CA 1
ATOM 11447 C C . SER B 1 657 ? 10.203 -52.219 -10.336 1 93.19 657 SER B C 1
ATOM 11449 O O . SER B 1 657 ? 9.734 -53.281 -9.969 1 93.19 657 SER B O 1
ATOM 11451 N N . ARG B 1 658 ? 10.391 -51.969 -11.594 1 90.12 658 ARG B N 1
ATOM 11452 C CA . ARG B 1 658 ? 10.125 -52.906 -12.68 1 90.12 658 ARG B CA 1
ATOM 11453 C C . ARG B 1 658 ? 8.711 -53.5 -12.57 1 90.12 658 ARG B C 1
ATOM 11455 O O . ARG B 1 658 ? 8.523 -54.719 -12.688 1 90.12 658 ARG B O 1
ATOM 11462 N N . MET B 1 659 ? 7.824 -52.594 -12.273 1 89 659 MET B N 1
ATOM 11463 C CA . MET B 1 659 ? 6.426 -53 -12.234 1 89 659 MET B CA 1
ATOM 11464 C C . MET B 1 659 ? 5.863 -53.156 -13.641 1 89 659 MET B C 1
ATOM 11466 O O . MET B 1 659 ? 6.508 -52.781 -14.617 1 89 659 MET B O 1
ATOM 11470 N N . LYS B 1 660 ? 4.637 -53.781 -13.734 1 85.81 660 LYS B N 1
ATOM 11471 C CA . LYS B 1 660 ? 3.975 -53.969 -15.023 1 85.81 660 LYS B CA 1
ATOM 11472 C C . LYS B 1 660 ? 3.754 -52.625 -15.719 1 85.81 660 LYS B C 1
ATOM 11474 O O . LYS B 1 660 ? 3.518 -51.625 -15.055 1 85.81 660 LYS B O 1
ATOM 11479 N N . LYS B 1 661 ? 3.871 -52.594 -16.969 1 83.12 661 LYS B N 1
ATOM 11480 C CA . LYS B 1 661 ? 3.834 -51.375 -17.766 1 83.12 661 LYS B CA 1
ATOM 11481 C C . LYS B 1 661 ? 2.541 -50.625 -17.547 1 83.12 661 LYS B C 1
ATOM 11483 O O . LYS B 1 661 ? 2.551 -49.375 -17.469 1 83.12 661 LYS B O 1
ATOM 11488 N N . ILE B 1 662 ? 1.485 -51.344 -17.406 1 82.38 662 ILE B N 1
ATOM 11489 C CA . ILE B 1 662 ? 0.198 -50.688 -17.266 1 82.38 662 ILE B CA 1
ATOM 11490 C C . ILE B 1 662 ? 0.197 -49.844 -15.977 1 82.38 662 ILE B C 1
ATOM 11492 O O . ILE B 1 662 ? -0.201 -48.688 -15.977 1 82.38 662 ILE B O 1
ATOM 11496 N N . PHE B 1 663 ? 0.648 -50.438 -14.891 1 89.56 663 PHE B N 1
ATOM 11497 C CA . PHE B 1 663 ? 0.682 -49.719 -13.609 1 89.56 663 PHE B CA 1
ATOM 11498 C C . PHE B 1 663 ? 1.733 -48.625 -13.625 1 89.56 663 PHE B C 1
ATOM 11500 O O . PHE B 1 663 ? 1.535 -47.562 -13.039 1 89.56 663 PHE B O 1
ATOM 11507 N N . LYS B 1 664 ? 2.723 -48.938 -14.328 1 92.31 664 LYS B N 1
ATOM 11508 C CA . LYS B 1 664 ? 3.826 -47.969 -14.414 1 92.31 664 LYS B CA 1
ATOM 11509 C C . LYS B 1 664 ? 3.365 -46.656 -15.023 1 92.31 664 LYS B C 1
ATOM 11511 O O . LYS B 1 664 ? 3.588 -45.594 -14.453 1 92.31 664 LYS B O 1
ATOM 11516 N N . TYR B 1 665 ? 2.598 -46.719 -16.125 1 94.19 665 TYR B N 1
ATOM 11517 C CA . TYR B 1 665 ? 2.229 -45.5 -16.828 1 94.19 665 TYR B CA 1
ATOM 11518 C C . TYR B 1 665 ? 1.067 -44.781 -16.141 1 94.19 665 TYR B C 1
ATOM 11520 O O . TYR B 1 665 ? 0.958 -43.562 -16.188 1 94.19 665 TYR B O 1
ATOM 11528 N N . ILE B 1 666 ? 0.238 -45.594 -15.43 1 95.44 666 ILE B N 1
ATOM 11529 C CA . ILE B 1 666 ? -0.782 -44.969 -14.594 1 95.44 666 ILE B CA 1
ATOM 11530 C C . ILE B 1 666 ? -0.117 -44.125 -13.516 1 95.44 666 ILE B C 1
ATOM 11532 O O . ILE B 1 666 ? -0.483 -42.938 -13.32 1 95.44 666 ILE B O 1
ATOM 11536 N N . LEU B 1 667 ? 0.909 -44.625 -12.914 1 96.31 667 LEU B N 1
ATOM 11537 C CA . LEU B 1 667 ? 1.605 -43.938 -11.836 1 96.31 667 LEU B CA 1
ATOM 11538 C C . LEU B 1 667 ? 2.432 -42.781 -12.391 1 96.31 667 LEU B C 1
ATOM 11540 O O . LEU B 1 667 ? 2.57 -41.75 -11.734 1 96.31 667 LEU B O 1
ATOM 11544 N N . PHE B 1 668 ? 2.967 -42.969 -13.594 1 96.62 668 PHE B N 1
ATOM 11545 C CA . PHE B 1 668 ? 3.738 -41.875 -14.203 1 96.62 668 PHE B CA 1
ATOM 11546 C C . PHE B 1 668 ? 2.881 -40.625 -14.391 1 96.62 668 PHE B C 1
ATOM 11548 O O . PHE B 1 668 ? 3.266 -39.531 -13.969 1 96.62 668 PHE B O 1
ATOM 11555 N N . VAL B 1 669 ? 1.686 -40.781 -14.938 1 96.94 669 VAL B N 1
ATOM 11556 C CA . VAL B 1 669 ? 0.861 -39.625 -15.297 1 96.94 669 VAL B CA 1
ATOM 11557 C C . VAL B 1 669 ? 0.168 -39.094 -14.047 1 96.94 669 VAL B C 1
ATOM 11559 O O . VAL B 1 669 ? 0.207 -37.875 -13.789 1 96.94 669 VAL B O 1
ATOM 11562 N N . LEU B 1 670 ? -0.41 -39.969 -13.258 1 96.44 670 LEU B N 1
ATOM 11563 C CA . LEU B 1 670 ? -1.086 -39.531 -12.047 1 96.44 670 LEU B CA 1
ATOM 11564 C C . LEU B 1 670 ? -0.093 -38.906 -11.07 1 96.44 670 LEU B C 1
ATOM 11566 O O . LEU B 1 670 ? -0.401 -37.906 -10.406 1 96.44 670 LEU B O 1
ATOM 11570 N N . GLY B 1 671 ? 1.057 -39.594 -10.914 1 97 671 GLY B N 1
ATOM 11571 C CA . GLY B 1 671 ? 2.09 -39.031 -10.062 1 97 671 GLY B CA 1
ATOM 11572 C C . GLY B 1 671 ? 2.52 -37.625 -10.492 1 97 671 GLY B C 1
ATOM 11573 O O . GLY B 1 671 ? 2.674 -36.75 -9.656 1 97 671 GLY B O 1
ATOM 11574 N N . THR B 1 672 ? 2.66 -37.469 -11.781 1 97.81 672 THR B N 1
ATOM 11575 C CA . THR B 1 672 ? 3.035 -36.156 -12.32 1 97.81 672 THR B CA 1
ATOM 11576 C C . THR B 1 672 ? 1.966 -35.094 -12.008 1 97.81 672 THR B C 1
ATOM 11578 O O . THR B 1 672 ? 2.283 -33.969 -11.625 1 97.81 672 THR B O 1
ATOM 11581 N N . LEU B 1 673 ? 0.712 -35.5 -12.18 1 98.19 673 LEU B N 1
ATOM 11582 C CA . LEU B 1 673 ? -0.391 -34.594 -11.898 1 98.19 673 LEU B CA 1
ATOM 11583 C C . LEU B 1 673 ? -0.437 -34.219 -10.414 1 98.19 673 LEU B C 1
ATOM 11585 O O . LEU B 1 673 ? -0.626 -33.062 -10.062 1 98.19 673 LEU B O 1
ATOM 11589 N N . PHE B 1 674 ? -0.172 -35.188 -9.586 1 96.94 674 PHE B N 1
ATOM 11590 C CA . PHE B 1 674 ? -0.211 -34.906 -8.148 1 96.94 674 PHE B CA 1
ATOM 11591 C C . PHE B 1 674 ? 1 -34.094 -7.711 1 96.94 674 PHE B C 1
ATOM 11593 O O . PHE B 1 674 ? 0.901 -33.281 -6.809 1 96.94 674 PHE B O 1
ATOM 11600 N N . ILE B 1 675 ? 2.127 -34.344 -8.312 1 97.5 675 ILE B N 1
ATOM 11601 C CA . ILE B 1 675 ? 3.314 -33.562 -8.008 1 97.5 675 ILE B CA 1
ATOM 11602 C C . ILE B 1 675 ? 3.094 -32.125 -8.438 1 97.5 675 ILE B C 1
ATOM 11604 O O . ILE B 1 675 ? 3.471 -31.188 -7.727 1 97.5 675 ILE B O 1
ATOM 11608 N N . ALA B 1 676 ? 2.459 -31.953 -9.594 1 97.25 676 ALA B N 1
ATOM 11609 C CA . ALA B 1 676 ? 2.129 -30.609 -10.055 1 97.25 676 ALA B CA 1
ATOM 11610 C C . ALA B 1 676 ? 1.241 -29.875 -9.047 1 97.25 676 ALA B C 1
ATOM 11612 O O . ALA B 1 676 ? 1.453 -28.703 -8.766 1 97.25 676 ALA B O 1
ATOM 11613 N N . MET B 1 677 ? 0.308 -30.547 -8.492 1 95.88 677 MET B N 1
ATOM 11614 C CA . MET B 1 677 ? -0.58 -29.969 -7.48 1 95.88 677 MET B CA 1
ATOM 11615 C C . MET B 1 677 ? 0.194 -29.609 -6.215 1 95.88 677 MET B C 1
ATOM 11617 O O . MET B 1 677 ? 0.039 -28.516 -5.676 1 95.88 677 MET B O 1
ATOM 11621 N N . SER B 1 678 ? 1.058 -30.453 -5.785 1 94.88 678 SER B N 1
ATOM 11622 C CA . SER B 1 678 ? 1.818 -30.266 -4.555 1 94.88 678 SER B CA 1
ATOM 11623 C C . SER B 1 678 ? 2.727 -29.047 -4.652 1 94.88 678 SER B C 1
ATOM 11625 O O . SER B 1 678 ? 2.875 -28.297 -3.684 1 94.88 678 SER B O 1
ATOM 11627 N N . LEU B 1 679 ? 3.262 -28.938 -5.797 1 95.31 679 LEU B N 1
ATOM 11628 C CA . LEU B 1 679 ? 4.191 -27.828 -5.98 1 95.31 679 LEU B CA 1
ATOM 11629 C C . LEU B 1 679 ? 3.439 -26.516 -6.148 1 95.31 679 LEU B C 1
ATOM 11631 O O . LEU B 1 679 ? 3.98 -25.438 -5.859 1 95.31 679 LEU B O 1
ATOM 11635 N N . GLN B 1 680 ? 2.219 -26.594 -6.668 1 93.81 680 GLN B N 1
ATOM 11636 C CA . GLN B 1 680 ? 1.389 -25.406 -6.754 1 93.81 680 GLN B CA 1
ATOM 11637 C C . GLN B 1 680 ? 0.986 -24.906 -5.367 1 93.81 680 GLN B C 1
ATOM 11639 O O . GLN B 1 680 ? 0.842 -23.703 -5.145 1 93.81 680 GLN B O 1
ATOM 11644 N N . LEU B 1 681 ? 0.864 -25.828 -4.457 1 91.94 681 LEU B N 1
ATOM 11645 C CA . LEU B 1 681 ? 0.544 -25.484 -3.08 1 91.94 681 LEU B CA 1
ATOM 11646 C C . LEU B 1 681 ? 1.714 -24.75 -2.418 1 91.94 681 LEU B C 1
ATOM 11648 O O . LEU B 1 681 ? 1.546 -23.672 -1.87 1 91.94 681 LEU B O 1
ATOM 11652 N N . ASP B 1 682 ? 2.832 -25.406 -2.445 1 88.75 682 ASP B N 1
ATOM 11653 C CA . ASP B 1 682 ? 4.051 -24.828 -1.891 1 88.75 682 ASP B CA 1
ATOM 11654 C C . ASP B 1 682 ? 5.293 -25.469 -2.486 1 88.75 682 ASP B C 1
ATOM 11656 O O . ASP B 1 682 ? 5.605 -26.625 -2.176 1 88.75 682 ASP B O 1
ATOM 11660 N N . ARG B 1 683 ? 5.98 -24.75 -3.281 1 85.5 683 ARG B N 1
ATOM 11661 C CA . ARG B 1 683 ? 7.145 -25.297 -3.965 1 85.5 683 ARG B CA 1
ATOM 11662 C C . ARG B 1 683 ? 8.359 -25.344 -3.037 1 85.5 683 ARG B C 1
ATOM 11664 O O . ARG B 1 683 ? 9.305 -26.094 -3.277 1 85.5 683 ARG B O 1
ATOM 11671 N N . ARG B 1 684 ? 8.367 -24.609 -1.996 1 74.75 684 ARG B N 1
ATOM 11672 C CA . ARG B 1 684 ? 9.555 -24.531 -1.153 1 74.75 684 ARG B CA 1
ATOM 11673 C C . ARG B 1 684 ? 9.383 -25.344 0.125 1 74.75 684 ARG B C 1
ATOM 11675 O O . ARG B 1 684 ? 10.312 -25.453 0.924 1 74.75 684 ARG B O 1
ATOM 11682 N N . GLY B 1 685 ? 8.211 -25.969 0.13 1 80.38 685 GLY B N 1
ATOM 11683 C CA . GLY B 1 685 ? 7.988 -26.828 1.284 1 80.38 685 GLY B CA 1
ATOM 11684 C C . GLY B 1 685 ? 8.688 -28.172 1.178 1 80.38 685 GLY B C 1
ATOM 11685 O O . GLY B 1 685 ? 8.648 -28.828 0.131 1 80.38 685 GLY B O 1
ATOM 11686 N N . VAL B 1 686 ? 9.328 -28.594 2.188 1 81.56 686 VAL B N 1
ATOM 11687 C CA . VAL B 1 686 ? 10.102 -29.828 2.191 1 81.56 686 VAL B CA 1
ATOM 11688 C C . VAL B 1 686 ? 9.172 -31.016 1.943 1 81.56 686 VAL B C 1
ATOM 11690 O O . VAL B 1 686 ? 9.5 -31.906 1.154 1 81.56 686 VAL B O 1
ATOM 11693 N N . TRP B 1 687 ? 8.039 -30.969 2.492 1 84.38 687 TRP B N 1
ATOM 11694 C CA . TRP B 1 687 ? 7.141 -32.125 2.389 1 84.38 687 TRP B CA 1
ATOM 11695 C C . TRP B 1 687 ? 6.484 -32.156 1.014 1 84.38 687 TRP B C 1
ATOM 11697 O O . TRP B 1 687 ? 6.117 -33.25 0.538 1 84.38 687 TRP B O 1
ATOM 11707 N N . ASN B 1 688 ? 6.391 -31.078 0.387 1 86.31 688 ASN B N 1
ATOM 11708 C CA . ASN B 1 688 ? 5.805 -31.047 -0.948 1 86.31 688 ASN B CA 1
ATOM 11709 C C . ASN B 1 688 ? 6.762 -31.609 -1.996 1 86.31 688 ASN B C 1
ATOM 11711 O O . ASN B 1 688 ? 6.324 -32.125 -3.02 1 86.31 688 ASN B O 1
ATOM 11715 N N . MET B 1 689 ? 8.016 -31.641 -1.679 1 86 689 MET B N 1
ATOM 11716 C CA . MET B 1 689 ? 9.008 -32.188 -2.59 1 86 689 MET B CA 1
ATOM 11717 C C . MET B 1 689 ? 9.367 -33.625 -2.193 1 86 689 MET B C 1
ATOM 11719 O O . MET B 1 689 ? 9.43 -34.5 -3.043 1 86 689 MET B O 1
ATOM 11723 N N . MET B 1 690 ? 9.461 -33.844 -0.918 1 87.94 690 MET B N 1
ATOM 11724 C CA . MET B 1 690 ? 9.914 -35.125 -0.447 1 87.94 690 MET B CA 1
ATOM 11725 C C . MET B 1 690 ? 8.758 -36.125 -0.379 1 87.94 690 MET B C 1
ATOM 11727 O O . MET B 1 690 ? 8.969 -37.344 -0.508 1 87.94 690 MET B O 1
ATOM 11731 N N . GLY B 1 691 ? 7.551 -35.625 -0.215 1 91.12 691 GLY B N 1
ATOM 11732 C CA . GLY B 1 691 ? 6.395 -36.5 -0.093 1 91.12 691 GLY B CA 1
ATOM 11733 C C . GLY B 1 691 ? 6.254 -37.5 -1.249 1 91.12 691 GLY B C 1
ATOM 11734 O O . GLY B 1 691 ? 6.281 -38.688 -1.052 1 91.12 691 GLY B O 1
ATOM 11735 N N . PRO B 1 692 ? 6.164 -37 -2.436 1 92.62 692 PRO B N 1
ATOM 11736 C CA . PRO B 1 692 ? 6.062 -37.875 -3.605 1 92.62 692 PRO B CA 1
ATOM 11737 C C . PRO B 1 692 ? 7.258 -38.812 -3.738 1 92.62 692 PRO B C 1
ATOM 11739 O O . PRO B 1 692 ? 7.09 -39.969 -4.121 1 92.62 692 PRO B O 1
ATOM 11742 N N . CYS B 1 693 ? 8.453 -38.406 -3.434 1 91.75 693 CYS B N 1
ATOM 11743 C CA . CYS B 1 693 ? 9.648 -39.219 -3.523 1 91.75 693 CYS B CA 1
ATOM 11744 C C . CYS B 1 693 ? 9.594 -40.375 -2.52 1 91.75 693 CYS B C 1
ATOM 11746 O O . CYS B 1 693 ? 9.922 -41.5 -2.852 1 91.75 693 CYS B O 1
ATOM 11748 N N . LEU B 1 694 ? 9.125 -40.062 -1.347 1 94.56 694 LEU B N 1
ATOM 11749 C CA . LEU B 1 694 ? 8.984 -41.094 -0.323 1 94.56 694 LEU B CA 1
ATOM 11750 C C . LEU B 1 694 ? 7.918 -42.125 -0.721 1 94.56 694 LEU B C 1
ATOM 11752 O O . LEU B 1 694 ? 8.078 -43.312 -0.482 1 94.56 694 LEU B O 1
ATOM 11756 N N . PHE B 1 695 ? 6.895 -41.656 -1.313 1 96 695 PHE B N 1
ATOM 11757 C CA . PHE B 1 695 ? 5.852 -42.531 -1.796 1 96 695 PHE B CA 1
ATOM 11758 C C . PHE B 1 695 ? 6.391 -43.469 -2.873 1 96 695 PHE B C 1
ATOM 11760 O O . PHE B 1 695 ? 6.09 -44.656 -2.877 1 96 695 PHE B O 1
ATOM 11767 N N . ALA B 1 696 ? 7.133 -42.906 -3.789 1 96.56 696 ALA B N 1
ATOM 11768 C CA . ALA B 1 696 ? 7.75 -43.719 -4.828 1 96.56 696 ALA B CA 1
ATOM 11769 C C . ALA B 1 696 ? 8.672 -44.781 -4.223 1 96.56 696 ALA B C 1
ATOM 11771 O O . ALA B 1 696 ? 8.703 -45.938 -4.68 1 96.56 696 ALA B O 1
ATOM 11772 N N . LEU B 1 697 ? 9.406 -44.469 -3.18 1 95.94 697 LEU B N 1
ATOM 11773 C CA . LEU B 1 697 ? 10.312 -45.375 -2.502 1 95.94 697 LEU B CA 1
ATOM 11774 C C . LEU B 1 697 ? 9.531 -46.5 -1.845 1 95.94 697 LEU B C 1
ATOM 11776 O O . LEU B 1 697 ? 9.953 -47.688 -1.895 1 95.94 697 LEU B O 1
ATOM 11780 N N . VAL B 1 698 ? 8.43 -46.219 -1.304 1 96.75 698 VAL B N 1
ATOM 11781 C CA . VAL B 1 698 ? 7.586 -47.219 -0.67 1 96.75 698 VAL B CA 1
ATOM 11782 C C . VAL B 1 698 ? 7.078 -48.188 -1.723 1 96.75 698 VAL B C 1
ATOM 11784 O O . VAL B 1 698 ? 7.062 -49.406 -1.495 1 96.75 698 VAL B O 1
ATOM 11787 N N . VAL B 1 699 ? 6.707 -47.625 -2.871 1 95.88 699 VAL B N 1
ATOM 11788 C CA . VAL B 1 699 ? 6.223 -48.469 -3.961 1 95.88 699 VAL B CA 1
ATOM 11789 C C . VAL B 1 699 ? 7.348 -49.375 -4.445 1 95.88 699 VAL B C 1
ATOM 11791 O O . VAL B 1 699 ? 7.133 -50.562 -4.668 1 95.88 699 VAL B O 1
ATOM 11794 N N . MET B 1 700 ? 8.516 -48.906 -4.609 1 95.69 700 MET B N 1
ATOM 11795 C CA . MET B 1 700 ? 9.656 -49.688 -5.066 1 95.69 700 MET B CA 1
ATOM 11796 C C . MET B 1 700 ? 9.992 -50.781 -4.066 1 95.69 700 MET B C 1
ATOM 11798 O O . MET B 1 700 ? 10.195 -51.938 -4.449 1 95.69 700 MET B O 1
ATOM 11802 N N . ILE B 1 701 ? 10.008 -50.469 -2.764 1 95.81 701 ILE B N 1
ATOM 11803 C CA . ILE B 1 701 ? 10.336 -51.438 -1.72 1 95.81 701 ILE B CA 1
ATOM 11804 C C . ILE B 1 701 ? 9.273 -52.531 -1.681 1 95.81 701 ILE B C 1
ATOM 11806 O O . ILE B 1 701 ? 9.602 -53.688 -1.553 1 95.81 701 ILE B O 1
ATOM 11810 N N . ALA B 1 702 ? 8.062 -52.094 -1.838 1 96.06 702 ALA B N 1
ATOM 11811 C CA . ALA B 1 702 ? 6.973 -53.094 -1.869 1 96.06 702 ALA B CA 1
ATOM 11812 C C . ALA B 1 702 ? 7.117 -54.031 -3.059 1 96.06 702 ALA B C 1
ATOM 11814 O O . ALA B 1 702 ? 6.91 -55.25 -2.926 1 96.06 702 ALA B O 1
ATOM 11815 N N . ALA B 1 703 ? 7.473 -53.469 -4.203 1 94.69 703 ALA B N 1
ATOM 11816 C CA . ALA B 1 703 ? 7.684 -54.312 -5.391 1 94.69 703 ALA B CA 1
ATOM 11817 C C . ALA B 1 703 ? 8.867 -55.25 -5.199 1 94.69 703 ALA B C 1
ATOM 11819 O O . ALA B 1 703 ? 8.773 -56.438 -5.516 1 94.69 703 ALA B O 1
ATOM 11820 N N . TRP B 1 704 ? 9.969 -54.781 -4.668 1 93.62 704 TRP B N 1
ATOM 11821 C CA . TRP B 1 704 ? 11.164 -55.625 -4.457 1 93.62 704 TRP B CA 1
ATOM 11822 C C . TRP B 1 704 ? 10.891 -56.719 -3.443 1 93.62 704 TRP B C 1
ATOM 11824 O O . TRP B 1 704 ? 11.367 -57.844 -3.602 1 93.62 704 TRP B O 1
ATOM 11834 N N . VAL B 1 705 ? 10.117 -56.375 -2.404 1 94.88 705 VAL B N 1
ATOM 11835 C CA . VAL B 1 705 ? 9.75 -57.375 -1.409 1 94.88 705 VAL B CA 1
ATOM 11836 C C . VAL B 1 705 ? 8.859 -58.438 -2.049 1 94.88 705 VAL B C 1
ATOM 11838 O O . VAL B 1 705 ? 9.047 -59.656 -1.812 1 94.88 705 VAL B O 1
ATOM 11841 N N . TYR B 1 706 ? 7.961 -58 -2.842 1 93.12 706 TYR B N 1
ATOM 11842 C CA . TYR B 1 706 ? 7.082 -58.906 -3.549 1 93.12 706 TYR B CA 1
ATOM 11843 C C . TYR B 1 706 ? 7.883 -59.844 -4.449 1 93.12 706 TYR B C 1
ATOM 11845 O O . TYR B 1 706 ? 7.668 -61.062 -4.441 1 93.12 706 TYR B O 1
ATOM 11853 N N . TYR B 1 707 ? 8.828 -59.281 -5.207 1 92.12 707 TYR B N 1
ATOM 11854 C CA . TYR B 1 707 ? 9.664 -60.094 -6.094 1 92.12 707 TYR B CA 1
ATOM 11855 C C . TYR B 1 707 ? 10.547 -61.031 -5.293 1 92.12 707 TYR B C 1
ATOM 11857 O O . TYR B 1 707 ? 10.766 -62.188 -5.699 1 92.12 707 TYR B O 1
ATOM 11865 N N . SER B 1 708 ? 11.008 -60.594 -4.191 1 93.19 708 SER B N 1
ATOM 11866 C CA . SER B 1 708 ? 11.852 -61.438 -3.348 1 93.19 708 SER B CA 1
ATOM 11867 C C . SER B 1 708 ? 11.062 -62.594 -2.773 1 93.19 708 SER B C 1
ATOM 11869 O O . SER B 1 708 ? 11.57 -63.719 -2.709 1 93.19 708 SER B O 1
ATOM 11871 N N . MET B 1 709 ? 9.898 -62.281 -2.377 1 93.81 709 MET B N 1
ATOM 11872 C CA . MET B 1 709 ? 9.055 -63.344 -1.827 1 93.81 709 MET B CA 1
ATOM 11873 C C . MET B 1 709 ? 8.68 -64.375 -2.902 1 93.81 709 MET B C 1
ATOM 11875 O O . MET B 1 709 ? 8.688 -65.562 -2.65 1 93.81 709 MET B O 1
ATOM 11879 N N . LYS B 1 710 ? 8.375 -63.812 -4.035 1 89.81 710 LYS B N 1
ATOM 11880 C CA . LYS B 1 710 ? 7.973 -64.688 -5.133 1 89.81 710 LYS B CA 1
ATOM 11881 C C . LYS B 1 710 ? 9.141 -65.562 -5.609 1 89.81 710 LYS B C 1
ATOM 11883 O O . LYS B 1 710 ? 8.969 -66.688 -5.934 1 89.81 710 LYS B O 1
ATOM 11888 N N . ARG B 1 711 ? 10.312 -64.938 -5.66 1 89.25 711 ARG B N 1
ATOM 11889 C CA . ARG B 1 711 ? 11.492 -65.688 -6.137 1 89.25 711 ARG B CA 1
ATOM 11890 C C . ARG B 1 711 ? 12.203 -66.375 -4.992 1 89.25 711 ARG B C 1
ATOM 11892 O O . ARG B 1 711 ? 13.117 -67.188 -5.223 1 89.25 711 ARG B O 1
ATOM 11899 N N . GLN B 1 712 ? 11.859 -66.125 -3.711 1 89.62 712 GLN B N 1
ATOM 11900 C CA . GLN B 1 712 ? 12.453 -66.688 -2.5 1 89.62 712 GLN B CA 1
ATOM 11901 C C . GLN B 1 712 ? 13.945 -66.375 -2.426 1 89.62 712 GLN B C 1
ATOM 11903 O O . GLN B 1 712 ? 14.75 -67.25 -2.031 1 89.62 712 GLN B O 1
ATOM 11908 N N . HIS B 1 713 ? 14.344 -65.312 -3.143 1 88.75 713 HIS B N 1
ATOM 11909 C CA . HIS B 1 713 ? 15.68 -64.688 -3.119 1 88.75 713 HIS B CA 1
ATOM 11910 C C . HIS B 1 713 ? 15.617 -63.188 -3.086 1 88.75 713 HIS B C 1
ATOM 11912 O O . HIS B 1 713 ? 14.648 -62.594 -3.555 1 88.75 713 HIS B O 1
ATOM 11918 N N . CYS B 1 714 ? 16.641 -62.656 -2.582 1 86.19 714 CYS B N 1
ATOM 11919 C CA . CYS B 1 714 ? 16.672 -61.219 -2.492 1 86.19 714 CYS B CA 1
ATOM 11920 C C . CYS B 1 714 ? 16.688 -60.562 -3.879 1 86.19 714 CYS B C 1
ATOM 11922 O O . CYS B 1 714 ? 17.422 -61.031 -4.762 1 86.19 714 CYS B O 1
ATOM 11924 N N . TYR B 1 715 ? 15.852 -59.781 -4.176 1 87.81 715 TYR B N 1
ATOM 11925 C CA . TYR B 1 715 ? 15.781 -59.062 -5.438 1 87.81 715 TYR B CA 1
ATOM 11926 C C . TYR B 1 715 ? 16.422 -57.688 -5.312 1 87.81 715 TYR B C 1
ATOM 11928 O O . TYR B 1 715 ? 16.156 -56.938 -4.359 1 87.81 715 TYR B O 1
ATOM 11936 N N . PRO B 1 716 ? 17.203 -57.062 -6.211 1 84.88 716 PRO B N 1
ATOM 11937 C CA . PRO B 1 716 ? 17.656 -57.781 -7.402 1 84.88 716 PRO B CA 1
ATOM 11938 C C . PRO B 1 716 ? 18.625 -58.906 -7.07 1 84.88 716 PRO B C 1
ATOM 11940 O O . PRO B 1 716 ? 19.391 -58.812 -6.109 1 84.88 716 PRO B O 1
ATOM 11943 N N . SER B 1 717 ? 18.734 -60.031 -7.836 1 82.56 717 SER B N 1
ATOM 11944 C CA . SER B 1 717 ? 19.422 -61.281 -7.469 1 82.56 717 SER B CA 1
ATOM 11945 C C . SER B 1 717 ? 20.906 -61.188 -7.801 1 82.56 717 SER B C 1
ATOM 11947 O O . SER B 1 717 ? 21.734 -61.812 -7.133 1 82.56 717 SER B O 1
ATOM 11949 N N . SER B 1 718 ? 21.312 -60.344 -8.734 1 85.12 718 SER B N 1
ATOM 11950 C CA . SER B 1 718 ? 22.719 -60.281 -9.148 1 85.12 718 SER B CA 1
ATOM 11951 C C . SER B 1 718 ? 23.531 -59.406 -8.211 1 85.12 718 SER B C 1
ATOM 11953 O O . SER B 1 718 ? 23.25 -58.219 -8.047 1 85.12 718 SER B O 1
ATOM 11955 N N . TRP B 1 719 ? 24.578 -60 -7.484 1 88.75 719 TRP B N 1
ATOM 11956 C CA . TRP B 1 719 ? 25.469 -59.219 -6.617 1 88.75 719 TRP B CA 1
ATOM 11957 C C . TRP B 1 719 ? 26.219 -58.156 -7.41 1 88.75 719 TRP B C 1
ATOM 11959 O O . TRP B 1 719 ? 26.547 -57.094 -6.867 1 88.75 719 TRP B O 1
ATOM 11969 N N . LYS B 1 720 ? 26.5 -58.375 -8.766 1 90 720 LYS B N 1
ATOM 11970 C CA . LYS B 1 720 ? 27.172 -57.406 -9.625 1 90 720 LYS B CA 1
ATOM 11971 C C . LYS B 1 720 ? 26.328 -56.125 -9.773 1 90 720 LYS B C 1
ATOM 11973 O O . LYS B 1 720 ? 26.875 -55.031 -9.797 1 90 720 LYS B O 1
ATOM 11978 N N . ARG B 1 721 ? 25.062 -56.312 -9.844 1 90.81 721 ARG B N 1
ATOM 11979 C CA . ARG B 1 721 ? 24.172 -55.188 -9.953 1 90.81 721 ARG B CA 1
ATOM 11980 C C . ARG B 1 721 ? 24.203 -54.344 -8.68 1 90.81 721 ARG B C 1
ATOM 11982 O O . ARG B 1 721 ? 24.172 -53.094 -8.742 1 90.81 721 ARG B O 1
ATOM 11989 N N . TRP B 1 722 ? 24.312 -54.938 -7.523 1 92.62 722 TRP B N 1
ATOM 11990 C CA . TRP B 1 722 ? 24.359 -54.219 -6.25 1 92.62 722 TRP B CA 1
ATOM 11991 C C . TRP B 1 722 ? 25.672 -53.469 -6.094 1 92.62 722 TRP B C 1
ATOM 11993 O O . TRP B 1 722 ? 25.688 -52.281 -5.77 1 92.62 722 TRP B O 1
ATOM 12003 N N . VAL B 1 723 ? 26.781 -54.062 -6.438 1 93.81 723 VAL B N 1
ATOM 12004 C CA . VAL B 1 723 ? 28.094 -53.5 -6.133 1 93.81 723 VAL B CA 1
ATOM 12005 C C . VAL B 1 723 ? 28.484 -52.469 -7.191 1 93.81 723 VAL B C 1
ATOM 12007 O O . VAL B 1 723 ? 29.078 -51.438 -6.867 1 93.81 723 VAL B O 1
ATOM 12010 N N . PHE B 1 724 ? 28.062 -52.656 -8.469 1 93.12 724 PHE B N 1
ATOM 12011 C CA . PHE B 1 724 ? 28.594 -51.812 -9.523 1 93.12 724 PHE B CA 1
ATOM 12012 C C . PHE B 1 724 ? 27.562 -50.781 -9.961 1 93.12 724 PHE B C 1
ATOM 12014 O O . PHE B 1 724 ? 27.906 -49.781 -10.633 1 93.12 724 PHE B O 1
ATOM 12021 N N . TYR B 1 725 ? 26.297 -50.906 -9.555 1 93.81 725 TYR B N 1
ATOM 12022 C CA . TYR B 1 725 ? 25.281 -50 -10.047 1 93.81 725 TYR B CA 1
ATOM 12023 C C . TYR B 1 725 ? 24.469 -49.406 -8.891 1 93.81 725 TYR B C 1
ATOM 12025 O O . TYR B 1 725 ? 24.594 -48.219 -8.586 1 93.81 725 TYR B O 1
ATOM 12033 N N . LEU B 1 726 ? 23.812 -50.188 -8.055 1 94.81 726 LEU B N 1
ATOM 12034 C CA . LEU B 1 726 ? 22.875 -49.719 -7.035 1 94.81 726 LEU B CA 1
ATOM 12035 C C . LEU B 1 726 ? 23.625 -49 -5.91 1 94.81 726 LEU B C 1
ATOM 12037 O O . LEU B 1 726 ? 23.234 -47.906 -5.504 1 94.81 726 LEU B O 1
ATOM 12041 N N . PHE B 1 727 ? 24.703 -49.594 -5.445 1 95.88 727 PHE B N 1
ATOM 12042 C CA . PHE B 1 727 ? 25.422 -48.969 -4.344 1 95.88 727 PHE B CA 1
ATOM 12043 C C . PHE B 1 727 ? 26.078 -47.688 -4.789 1 95.88 727 PHE B C 1
ATOM 12045 O O . PHE B 1 727 ? 25.922 -46.656 -4.129 1 95.88 727 PHE B O 1
ATOM 12052 N N . PRO B 1 728 ? 26.781 -47.688 -5.879 1 95.94 728 PRO B N 1
ATOM 12053 C CA . PRO B 1 728 ? 27.328 -46.406 -6.336 1 95.94 728 PRO B CA 1
ATOM 12054 C C . PRO B 1 728 ? 26.234 -45.375 -6.625 1 95.94 728 PRO B C 1
ATOM 12056 O O . PRO B 1 728 ? 26.406 -44.188 -6.309 1 95.94 728 PRO B O 1
ATOM 12059 N N . GLY B 1 729 ? 25.172 -45.75 -7.25 1 96.56 729 GLY B N 1
ATOM 12060 C CA . GLY B 1 729 ? 24.062 -44.844 -7.516 1 96.56 729 GLY B CA 1
ATOM 12061 C C . GLY B 1 729 ? 23.453 -44.281 -6.254 1 96.56 729 GLY B C 1
ATOM 12062 O O . GLY B 1 729 ? 23.219 -43.062 -6.168 1 96.56 729 GLY B O 1
ATOM 12063 N N . MET B 1 730 ? 23.25 -45.062 -5.27 1 96 730 MET B N 1
ATOM 12064 C CA . MET B 1 730 ? 22.672 -44.625 -4 1 96 730 MET B CA 1
ATOM 12065 C C . MET B 1 730 ? 23.641 -43.719 -3.248 1 96 730 MET B C 1
ATOM 12067 O O . MET B 1 730 ? 23.234 -42.75 -2.617 1 96 730 MET B O 1
ATOM 12071 N N . THR B 1 731 ? 24.875 -44.094 -3.311 1 96.81 731 THR B N 1
ATOM 12072 C CA . THR B 1 731 ? 25.891 -43.281 -2.641 1 96.81 731 THR B CA 1
ATOM 12073 C C . THR B 1 731 ? 25.953 -41.875 -3.271 1 96.81 731 THR B C 1
ATOM 12075 O O . THR B 1 731 ? 26.031 -40.875 -2.562 1 96.81 731 THR B O 1
ATOM 12078 N N . LEU B 1 732 ? 25.922 -41.875 -4.582 1 97.44 732 LEU B N 1
ATOM 12079 C CA . LEU B 1 732 ? 25.953 -40.594 -5.266 1 97.44 732 LEU B CA 1
ATOM 12080 C C . LEU B 1 732 ? 24.734 -39.75 -4.883 1 97.44 732 LEU B C 1
ATOM 12082 O O . LEU B 1 732 ? 24.859 -38.531 -4.609 1 97.44 732 LEU B O 1
ATOM 12086 N N . ALA B 1 733 ? 23.578 -40.312 -4.797 1 96 733 ALA B N 1
ATOM 12087 C CA . ALA B 1 733 ? 22.344 -39.625 -4.438 1 96 733 ALA B CA 1
ATOM 12088 C C . ALA B 1 733 ? 22.406 -39.125 -2.998 1 96 733 ALA B C 1
ATOM 12090 O O . ALA B 1 733 ? 21.984 -38 -2.711 1 96 733 ALA B O 1
ATOM 12091 N N . LEU B 1 734 ? 22.938 -39.938 -2.133 1 95.62 734 LEU B N 1
ATOM 12092 C CA . LEU B 1 734 ? 23.016 -39.562 -0.725 1 95.62 734 LEU B CA 1
ATOM 12093 C C . LEU B 1 734 ? 24.016 -38.438 -0.522 1 95.62 734 LEU B C 1
ATOM 12095 O O . LEU B 1 734 ? 23.781 -37.531 0.29 1 95.62 734 LEU B O 1
ATOM 12099 N N . VAL B 1 735 ? 25.078 -38.469 -1.199 1 96.44 735 VAL B N 1
ATOM 12100 C CA . VAL B 1 735 ? 26.062 -37.406 -1.119 1 96.44 735 VAL B CA 1
ATOM 12101 C C . VAL B 1 735 ? 25.453 -36.125 -1.68 1 96.44 735 VAL B C 1
ATOM 12103 O O . VAL B 1 735 ? 25.656 -35.031 -1.122 1 96.44 735 VAL B O 1
ATOM 12106 N N . ALA B 1 736 ? 24.781 -36.25 -2.775 1 95.88 736 ALA B N 1
ATOM 12107 C CA . ALA B 1 736 ? 24.109 -35.094 -3.357 1 95.88 736 ALA B CA 1
ATOM 12108 C C . ALA B 1 736 ? 23.125 -34.469 -2.367 1 95.88 736 ALA B C 1
ATOM 12110 O O . ALA B 1 736 ? 23.125 -33.25 -2.174 1 95.88 736 ALA B O 1
ATOM 12111 N N . LEU B 1 737 ? 22.391 -35.25 -1.724 1 91.25 737 LEU B N 1
ATOM 12112 C CA . LEU B 1 737 ? 21.406 -34.781 -0.752 1 91.25 737 LEU B CA 1
ATOM 12113 C C . LEU B 1 737 ? 22.094 -34.125 0.437 1 91.25 737 LEU B C 1
ATOM 12115 O O . LEU B 1 737 ? 21.594 -33.125 0.971 1 91.25 737 LEU B O 1
ATOM 12119 N N . SER B 1 738 ? 23.188 -34.625 0.827 1 91.62 738 SER B N 1
ATOM 12120 C CA . SER B 1 738 ? 23.938 -34.062 1.938 1 91.62 738 SER B CA 1
ATOM 12121 C C . SER B 1 738 ? 24.516 -32.688 1.577 1 91.62 738 SER B C 1
ATOM 12123 O O . SER B 1 738 ? 24.516 -31.781 2.402 1 91.62 738 SER B O 1
ATOM 12125 N N . ILE B 1 739 ? 24.969 -32.594 0.408 1 92.44 739 ILE B N 1
ATOM 12126 C CA . ILE B 1 739 ? 25.5 -31.328 -0.053 1 92.44 739 ILE B CA 1
ATOM 12127 C C . ILE B 1 739 ? 24.391 -30.297 -0.094 1 92.44 739 ILE B C 1
ATOM 12129 O O . ILE B 1 739 ? 24.562 -29.172 0.377 1 92.44 739 ILE B O 1
ATOM 12133 N N . TYR B 1 740 ? 23.328 -30.656 -0.549 1 87.44 740 TYR B N 1
ATOM 12134 C CA . TYR B 1 740 ? 22.188 -29.766 -0.671 1 87.44 740 TYR B CA 1
ATOM 12135 C C . TYR B 1 740 ? 21.688 -29.312 0.7 1 87.44 740 TYR B C 1
ATOM 12137 O O . TYR B 1 740 ? 21.391 -28.125 0.905 1 87.44 740 TYR B O 1
ATOM 12145 N N . ALA B 1 741 ? 21.688 -30.125 1.709 1 83.31 741 ALA B N 1
ATOM 12146 C CA . ALA B 1 741 ? 21.062 -29.844 3.002 1 83.31 741 ALA B CA 1
ATOM 12147 C C . ALA B 1 741 ? 22.047 -29.172 3.949 1 83.31 741 ALA B C 1
ATOM 12149 O O . ALA B 1 741 ? 21.672 -28.297 4.734 1 83.31 741 ALA B O 1
ATOM 12150 N N . PHE B 1 742 ? 23.375 -29.469 3.775 1 85.12 742 PHE B N 1
ATOM 12151 C CA . PHE B 1 742 ? 24.266 -29.078 4.867 1 85.12 742 PHE B CA 1
ATOM 12152 C C . PHE B 1 742 ? 25.375 -28.172 4.359 1 85.12 742 PHE B C 1
ATOM 12154 O O . PHE B 1 742 ? 25.984 -27.438 5.137 1 85.12 742 PHE B O 1
ATOM 12161 N N . MET B 1 743 ? 25.609 -28.156 3.145 1 86.31 743 MET B N 1
ATOM 12162 C CA . MET B 1 743 ? 26.828 -27.484 2.703 1 86.31 743 MET B CA 1
ATOM 12163 C C . MET B 1 743 ? 26.516 -26.219 1.916 1 86.31 743 MET B C 1
ATOM 12165 O O . MET B 1 743 ? 27.344 -25.328 1.79 1 86.31 743 MET B O 1
ATOM 12169 N N . GLU B 1 744 ? 25.391 -26.078 1.379 1 86.69 744 GLU B N 1
ATOM 12170 C CA . GLU B 1 744 ? 25.047 -24.953 0.503 1 86.69 744 GLU B CA 1
ATOM 12171 C C . GLU B 1 744 ? 24.875 -23.672 1.3 1 86.69 744 GLU B C 1
ATOM 12173 O O . GLU B 1 744 ? 24.094 -23.625 2.246 1 86.69 744 GLU B O 1
ATOM 12178 N N . THR B 1 745 ? 25.734 -22.625 0.998 1 82.44 745 THR B N 1
ATOM 12179 C CA . THR B 1 745 ? 25.641 -21.266 1.527 1 82.44 745 THR B CA 1
ATOM 12180 C C . THR B 1 745 ? 25.5 -20.25 0.396 1 82.44 745 THR B C 1
ATOM 12182 O O . THR B 1 745 ? 25.625 -20.609 -0.779 1 82.44 745 THR B O 1
ATOM 12185 N N . THR B 1 746 ? 25.25 -19.062 0.753 1 79 746 THR B N 1
ATOM 12186 C CA . THR B 1 746 ? 25.062 -18.016 -0.255 1 79 746 THR B CA 1
ATOM 12187 C C . THR B 1 746 ? 26.375 -17.766 -1.008 1 79 746 THR B C 1
ATOM 12189 O O . THR B 1 746 ? 26.359 -17.484 -2.209 1 79 746 THR B O 1
ATOM 12192 N N . ASP B 1 747 ? 27.5 -18.016 -0.33 1 80.19 747 ASP B N 1
ATOM 12193 C CA . ASP B 1 747 ? 28.797 -17.688 -0.916 1 80.19 747 ASP B CA 1
ATOM 12194 C C . ASP B 1 747 ? 29.297 -18.812 -1.816 1 80.19 747 ASP B C 1
ATOM 12196 O O . ASP B 1 747 ? 29.984 -18.562 -2.809 1 80.19 747 ASP B O 1
ATOM 12200 N N . ASN B 1 748 ? 28.891 -20 -1.485 1 89 748 ASN B N 1
ATOM 12201 C CA . ASN B 1 748 ? 29.438 -21.125 -2.236 1 89 748 ASN B CA 1
ATOM 12202 C C . ASN B 1 748 ? 28.375 -21.766 -3.121 1 89 748 ASN B C 1
ATOM 12204 O O . ASN B 1 748 ? 28.609 -22.844 -3.688 1 89 748 ASN B O 1
ATOM 12208 N N . TYR B 1 749 ? 27.344 -21.188 -3.299 1 90 749 TYR B N 1
ATOM 12209 C CA . TYR B 1 749 ? 26.172 -21.75 -3.969 1 90 749 TYR B CA 1
ATOM 12210 C C . TYR B 1 749 ? 26.5 -22.172 -5.391 1 90 749 TYR B C 1
ATOM 12212 O O . TYR B 1 749 ? 26.125 -23.266 -5.828 1 90 749 TYR B O 1
ATOM 12220 N N . TYR B 1 750 ? 27.281 -21.469 -6.148 1 91 750 TYR B N 1
ATOM 12221 C CA . TYR B 1 750 ? 27.484 -21.703 -7.57 1 91 750 TYR B CA 1
ATOM 12222 C C . TYR B 1 750 ? 28.25 -23.016 -7.797 1 91 750 TYR B C 1
ATOM 12224 O O . TYR B 1 750 ? 27.953 -23.75 -8.742 1 91 750 TYR B O 1
ATOM 12232 N N . TYR B 1 751 ? 29.156 -23.328 -6.922 1 93.31 751 TYR B N 1
ATOM 12233 C CA . TYR B 1 751 ? 29.875 -24.562 -7.191 1 93.31 751 TYR B CA 1
ATOM 12234 C C . TYR B 1 751 ? 29.281 -25.719 -6.414 1 93.31 751 TYR B C 1
ATOM 12236 O O . TYR B 1 751 ? 29.297 -26.859 -6.891 1 93.31 751 TYR B O 1
ATOM 12244 N N . THR B 1 752 ? 28.703 -25.484 -5.215 1 94.69 752 THR B N 1
ATOM 12245 C CA . THR B 1 752 ? 28.078 -26.578 -4.473 1 94.69 752 THR B CA 1
ATOM 12246 C C . THR B 1 752 ? 26.812 -27.062 -5.176 1 94.69 752 THR B C 1
ATOM 12248 O O . THR B 1 752 ? 26.594 -28.266 -5.32 1 94.69 752 THR B O 1
ATOM 12251 N N . HIS B 1 753 ? 26.031 -26.188 -5.621 1 95.31 753 HIS B N 1
ATOM 12252 C CA . HIS B 1 753 ? 24.812 -26.578 -6.324 1 95.31 753 HIS B CA 1
ATOM 12253 C C . HIS B 1 753 ? 25.141 -27.234 -7.664 1 95.31 753 HIS B C 1
ATOM 12255 O O . HIS B 1 753 ? 24.453 -28.156 -8.086 1 95.31 753 HIS B O 1
ATOM 12261 N N . SER B 1 754 ? 26.172 -26.766 -8.305 1 97.25 754 SER B N 1
ATOM 12262 C CA . SER B 1 754 ? 26.641 -27.406 -9.531 1 97.25 754 SER B CA 1
ATOM 12263 C C . SER B 1 754 ? 27.062 -28.844 -9.266 1 97.25 754 SER B C 1
ATOM 12265 O O . SER B 1 754 ? 26.766 -29.75 -10.062 1 97.25 754 SER B O 1
ATOM 12267 N N . LEU B 1 755 ? 27.719 -29 -8.203 1 97 755 LEU B N 1
ATOM 12268 C CA . LEU B 1 755 ? 28.094 -30.344 -7.816 1 97 755 LEU B CA 1
ATOM 12269 C C . LEU B 1 755 ? 26.875 -31.203 -7.539 1 97 755 LEU B C 1
ATOM 12271 O O . LEU B 1 755 ? 26.844 -32.406 -7.875 1 97 755 LEU B O 1
ATOM 12275 N N . TRP B 1 756 ? 25.938 -30.656 -6.895 1 96.25 756 TRP B N 1
ATOM 12276 C CA . TRP B 1 756 ? 24.688 -31.344 -6.664 1 96.25 756 TRP B CA 1
ATOM 12277 C C . TRP B 1 756 ? 24.062 -31.812 -7.98 1 96.25 756 TRP B C 1
ATOM 12279 O O . TRP B 1 756 ? 23.641 -32.969 -8.094 1 96.25 756 TRP B O 1
ATOM 12289 N N . HIS B 1 757 ? 24.062 -30.984 -9.047 1 97.31 757 HIS B N 1
ATOM 12290 C CA . HIS B 1 757 ? 23.562 -31.359 -10.367 1 97.31 757 HIS B CA 1
ATOM 12291 C C . HIS B 1 757 ? 24.312 -32.562 -10.914 1 97.31 757 HIS B C 1
ATOM 12293 O O . HIS B 1 757 ? 23.688 -33.531 -11.352 1 97.31 757 HIS B O 1
ATOM 12299 N N . ILE B 1 758 ? 25.578 -32.531 -10.812 1 97.5 758 ILE B N 1
ATOM 12300 C CA . ILE B 1 758 ? 26.438 -33.562 -11.391 1 97.5 758 ILE B CA 1
ATOM 12301 C C . ILE B 1 758 ? 26.203 -34.906 -10.68 1 97.5 758 ILE B C 1
ATOM 12303 O O . ILE B 1 758 ? 26.062 -35.938 -11.328 1 97.5 758 ILE B O 1
ATOM 12307 N N . LEU B 1 759 ? 26.094 -34.781 -9.422 1 97.69 759 LEU B N 1
ATOM 12308 C CA . LEU B 1 759 ? 25.953 -36 -8.633 1 97.69 759 LEU B CA 1
ATOM 12309 C C . LEU B 1 759 ? 24.578 -36.625 -8.82 1 97.69 759 LEU B C 1
ATOM 12311 O O . LEU B 1 759 ? 24.453 -37.844 -9.016 1 97.69 759 LEU B O 1
ATOM 12315 N N . VAL B 1 760 ? 23.547 -35.844 -8.805 1 96.62 760 VAL B N 1
ATOM 12316 C CA . VAL B 1 760 ? 22.203 -36.375 -8.938 1 96.62 760 VAL B CA 1
ATOM 12317 C C . VAL B 1 760 ? 22 -36.938 -10.344 1 96.62 760 VAL B C 1
ATOM 12319 O O . VAL B 1 760 ? 21.438 -38.031 -10.5 1 96.62 760 VAL B O 1
ATOM 12322 N N . ALA B 1 761 ? 22.469 -36.219 -11.336 1 96.81 761 ALA B N 1
ATOM 12323 C CA . ALA B 1 761 ? 22.344 -36.719 -12.711 1 96.81 761 ALA B CA 1
ATOM 12324 C C . ALA B 1 761 ? 23.125 -38 -12.906 1 96.81 761 ALA B C 1
ATOM 12326 O O . ALA B 1 761 ? 22.625 -38.938 -13.547 1 96.81 761 ALA B O 1
ATOM 12327 N N . SER B 1 762 ? 24.312 -38.094 -12.344 1 96.19 762 SER B N 1
ATOM 12328 C CA . SER B 1 762 ? 25.125 -39.312 -12.461 1 96.19 762 SER B CA 1
ATOM 12329 C C . SER B 1 762 ? 24.484 -40.469 -11.727 1 96.19 762 SER B C 1
ATOM 12331 O O . SER B 1 762 ? 24.578 -41.625 -12.18 1 96.19 762 SER B O 1
ATOM 12333 N N . SER B 1 763 ? 23.875 -40.156 -10.641 1 97.38 763 SER B N 1
ATOM 12334 C CA . SER B 1 763 ? 23.219 -41.219 -9.875 1 97.38 763 SER B CA 1
ATOM 12335 C C . SER B 1 763 ? 22.125 -41.906 -10.695 1 97.38 763 SER B C 1
ATOM 12337 O O . SER B 1 763 ? 21.938 -43.094 -10.602 1 97.38 763 SER B O 1
ATOM 12339 N N . VAL B 1 764 ? 21.391 -41.188 -11.508 1 96.75 764 VAL B N 1
ATOM 12340 C CA . VAL B 1 764 ? 20.297 -41.688 -12.32 1 96.75 764 VAL B CA 1
ATOM 12341 C C . VAL B 1 764 ? 20.844 -42.719 -13.32 1 96.75 764 VAL B C 1
ATOM 12343 O O . VAL B 1 764 ? 20.219 -43.781 -13.539 1 96.75 764 VAL B O 1
ATOM 12346 N N . ALA B 1 765 ? 22.016 -42.531 -13.898 1 94.88 765 ALA B N 1
ATOM 12347 C CA . ALA B 1 765 ? 22.625 -43.438 -14.875 1 94.88 765 ALA B CA 1
ATOM 12348 C C . ALA B 1 765 ? 22.938 -44.781 -14.25 1 94.88 765 ALA B C 1
ATOM 12350 O O . ALA B 1 765 ? 22.828 -45.812 -14.914 1 94.88 765 ALA B O 1
ATOM 12351 N N . PHE B 1 766 ? 23.203 -44.781 -12.969 1 95.38 766 PHE B N 1
ATOM 12352 C CA . PHE B 1 766 ? 23.531 -46 -12.273 1 95.38 766 PHE B CA 1
ATOM 12353 C C . PHE B 1 766 ? 22.281 -46.719 -11.812 1 95.38 766 PHE B C 1
ATOM 12355 O O . PHE B 1 766 ? 22.234 -47.969 -11.797 1 95.38 766 PHE B O 1
ATOM 12362 N N . LEU B 1 767 ? 21.281 -45.969 -11.516 1 95.88 767 LEU B N 1
ATOM 12363 C CA . LEU B 1 767 ? 20.109 -46.562 -10.852 1 95.88 767 LEU B CA 1
ATOM 12364 C C . LEU B 1 767 ? 19.156 -47.156 -11.875 1 95.88 767 LEU B C 1
ATOM 12366 O O . LEU B 1 767 ? 18.344 -48.031 -11.531 1 95.88 767 LEU B O 1
ATOM 12370 N N . LEU B 1 768 ? 19.172 -46.812 -13.125 1 94.75 768 LEU B N 1
ATOM 12371 C CA . LEU B 1 768 ? 18.297 -47.375 -14.156 1 94.75 768 LEU B CA 1
ATOM 12372 C C . LEU B 1 768 ? 18.562 -48.844 -14.375 1 94.75 768 LEU B C 1
ATOM 12374 O O . LEU B 1 768 ? 19.734 -49.25 -14.492 1 94.75 768 LEU B O 1
ATOM 12378 N N . PRO B 1 769 ? 17.484 -49.688 -14.398 1 91.94 769 PRO B N 1
ATOM 12379 C CA . PRO B 1 769 ? 17.672 -51.125 -14.586 1 91.94 769 PRO B CA 1
ATOM 12380 C C . PRO B 1 769 ? 18.172 -51.469 -15.984 1 91.94 769 PRO B C 1
ATOM 12382 O O . PRO B 1 769 ? 17.984 -50.719 -16.922 1 91.94 769 PRO B O 1
ATOM 12385 N N . PRO B 1 770 ? 18.875 -52.625 -16.031 1 86.75 770 PRO B N 1
ATOM 12386 C CA . PRO B 1 770 ? 19.344 -53.062 -17.344 1 86.75 770 PRO B CA 1
ATOM 12387 C C . PRO B 1 770 ? 18.203 -53.531 -18.25 1 86.75 770 PRO B C 1
ATOM 12389 O O . PRO B 1 770 ? 17.094 -53.781 -17.766 1 86.75 770 PRO B O 1
ATOM 12392 N N . GLN B 1 771 ? 18.531 -53.469 -19.562 1 75.88 771 GLN B N 1
ATOM 12393 C CA . GLN B 1 771 ? 17.531 -53.906 -20.547 1 75.88 771 GLN B CA 1
ATOM 12394 C C . GLN B 1 771 ? 17.234 -55.406 -20.406 1 75.88 771 GLN B C 1
ATOM 12396 O O . GLN B 1 771 ? 18.078 -56.156 -19.953 1 75.88 771 GLN B O 1
ATOM 12401 N N . ASP B 1 772 ? 15.953 -55.781 -20.703 1 61 772 ASP B N 1
ATOM 12402 C CA . ASP B 1 772 ? 15.594 -57.219 -20.703 1 61 772 ASP B CA 1
ATOM 12403 C C . ASP B 1 772 ? 16.391 -57.969 -21.766 1 61 772 ASP B C 1
ATOM 12405 O O . ASP B 1 772 ? 16.703 -57.406 -22.828 1 61 772 ASP B O 1
ATOM 12409 N N . LYS B 1 773 ? 17.25 -59.031 -21.531 1 54.41 773 LYS B N 1
ATOM 12410 C CA . LYS B 1 773 ? 18.188 -59.812 -22.312 1 54.41 773 LYS B CA 1
ATOM 12411 C C . LYS B 1 773 ? 17.734 -59.938 -23.766 1 54.41 773 LYS B C 1
ATOM 12413 O O . LYS B 1 773 ? 18.562 -59.969 -24.672 1 54.41 773 LYS B O 1
ATOM 12418 N N . HIS B 1 774 ? 16.516 -60.188 -24.094 1 46.97 774 HIS B N 1
ATOM 12419 C CA . HIS B 1 774 ? 16.219 -60.625 -25.453 1 46.97 774 HIS B CA 1
ATOM 12420 C C . HIS B 1 774 ? 16.047 -59.438 -26.375 1 46.97 774 HIS B C 1
ATOM 12422 O O . HIS B 1 774 ? 15.75 -59.594 -27.562 1 46.97 774 HIS B O 1
ATOM 12428 N N . LYS B 1 775 ? 16.109 -58.25 -25.953 1 52.38 775 LYS B N 1
ATOM 12429 C CA . LYS B 1 775 ? 15.852 -57.125 -26.859 1 52.38 775 LYS B CA 1
ATOM 12430 C C . LYS B 1 775 ? 17.141 -56.469 -27.312 1 52.38 775 LYS B C 1
ATOM 12432 O O . LYS B 1 775 ? 18.016 -56.188 -26.5 1 52.38 775 LYS B O 1
ATOM 12437 N N . LYS B 1 776 ? 17.562 -56.688 -28.641 1 52.38 776 LYS B N 1
ATOM 12438 C CA . LYS B 1 776 ? 18.781 -56.094 -29.203 1 52.38 776 LYS B CA 1
ATOM 12439 C C . LYS B 1 776 ? 18.844 -54.594 -28.984 1 52.38 776 LYS B C 1
ATOM 12441 O O . LYS B 1 776 ? 17.844 -53.906 -29.219 1 52.38 776 LYS B O 1
ATOM 12446 N N . PRO B 1 777 ? 19.922 -54.094 -28.625 1 53.06 777 PRO B N 1
ATOM 12447 C CA . PRO B 1 777 ? 20.188 -52.688 -28.391 1 53.06 777 PRO B CA 1
ATOM 12448 C C . PRO B 1 777 ? 20.125 -51.844 -29.672 1 53.06 777 PRO B C 1
ATOM 12450 O O . PRO B 1 777 ? 20.375 -52.375 -30.766 1 53.06 777 PRO B O 1
ATOM 12453 N N . TRP B 1 778 ? 19.656 -50.531 -29.828 1 48.72 778 TRP B N 1
ATOM 12454 C CA . TRP B 1 778 ? 19.594 -49.562 -30.906 1 48.72 778 TRP B CA 1
ATOM 12455 C C . TRP B 1 778 ? 18.625 -50.031 -31.984 1 48.72 778 TRP B C 1
ATOM 12457 O O . TRP B 1 778 ? 18.609 -49.5 -33.094 1 48.72 778 TRP B O 1
ATOM 12467 N N . ALA B 1 779 ? 17.938 -51.156 -31.875 1 47.75 779 ALA B N 1
ATOM 12468 C CA . ALA B 1 779 ? 17.016 -51.656 -32.906 1 47.75 779 ALA B CA 1
ATOM 12469 C C . ALA B 1 779 ? 15.758 -50.781 -32.969 1 47.75 779 ALA B C 1
ATOM 12471 O O . ALA B 1 779 ? 14.648 -51.312 -33.062 1 47.75 779 ALA B O 1
ATOM 12472 N N . TRP B 1 780 ? 15.992 -49.5 -32.719 1 50.81 780 TRP B N 1
ATOM 12473 C CA . TRP B 1 780 ? 14.859 -48.562 -32.75 1 50.81 780 TRP B CA 1
ATOM 12474 C C . TRP B 1 780 ? 14.148 -48.625 -34.094 1 50.81 780 TRP B C 1
ATOM 12476 O O . TRP B 1 780 ? 12.922 -48.5 -34.156 1 50.81 780 TRP B O 1
ATOM 12486 N N . SER B 1 781 ? 15.047 -48.656 -35.156 1 48.59 781 SER B N 1
ATOM 12487 C CA . SER B 1 781 ? 14.469 -48.625 -36.5 1 48.59 781 SER B CA 1
ATOM 12488 C C . SER B 1 781 ? 13.531 -49.812 -36.719 1 48.59 781 SER B C 1
ATOM 12490 O O . SER B 1 781 ? 12.508 -49.688 -37.375 1 48.59 781 SER B O 1
ATOM 12492 N N . GLN B 1 782 ? 13.938 -50.906 -36.188 1 48.34 782 GLN B N 1
ATOM 12493 C CA . GLN B 1 782 ? 13.086 -52.062 -36.469 1 48.34 782 GLN B CA 1
ATOM 12494 C C . GLN B 1 782 ? 11.789 -52 -35.656 1 48.34 782 GLN B C 1
ATOM 12496 O O . GLN B 1 782 ? 10.734 -52.438 -36.125 1 48.34 782 GLN B O 1
ATOM 12501 N N . LYS B 1 783 ? 11.859 -51.438 -34.469 1 50.19 783 LYS B N 1
ATOM 12502 C CA . LYS B 1 783 ? 10.664 -51.344 -33.625 1 50.19 783 LYS B CA 1
ATOM 12503 C C . LYS B 1 783 ? 9.773 -50.188 -34.062 1 50.19 783 LYS B C 1
ATOM 12505 O O . LYS B 1 783 ? 8.547 -50.25 -33.969 1 50.19 783 LYS B O 1
ATOM 12510 N N . LEU B 1 784 ? 10.398 -49.062 -34.438 1 50.09 784 LEU B N 1
ATOM 12511 C CA . LEU B 1 784 ? 9.609 -47.938 -34.906 1 50.09 784 LEU B CA 1
ATOM 12512 C C . LEU B 1 784 ? 8.977 -48.219 -36.25 1 50.09 784 LEU B C 1
ATOM 12514 O O . LEU B 1 784 ? 7.91 -47.719 -36.594 1 50.09 784 LEU B O 1
ATOM 12518 N N . ILE B 1 785 ? 9.82 -48.969 -37.188 1 44.47 785 ILE B N 1
ATOM 12519 C CA . ILE B 1 785 ? 9.359 -49.281 -38.531 1 44.47 785 ILE B CA 1
ATOM 12520 C C . ILE B 1 785 ? 8.68 -50.656 -38.562 1 44.47 785 ILE B C 1
ATOM 12522 O O . ILE B 1 785 ? 8.406 -51.188 -39.625 1 44.47 785 ILE B O 1
ATOM 12526 N N . CYS B 1 786 ? 8.594 -51.344 -37.406 1 43.62 786 CYS B N 1
ATOM 12527 C CA . CYS B 1 786 ? 7.98 -52.625 -37.562 1 43.62 786 CYS B CA 1
ATOM 12528 C C . CYS B 1 786 ? 6.629 -52.5 -38.281 1 43.62 786 CYS B C 1
ATOM 12530 O O . CYS B 1 786 ? 5.754 -51.781 -37.812 1 43.62 786 CYS B O 1
ATOM 12532 N N . ARG B 1 787 ? 6.625 -52.719 -39.562 1 39.12 787 ARG B N 1
ATOM 12533 C CA . ARG B 1 787 ? 5.465 -52.875 -40.406 1 39.12 787 ARG B CA 1
ATOM 12534 C C . ARG B 1 787 ? 4.379 -53.688 -39.719 1 39.12 787 ARG B C 1
ATOM 12536 O O . ARG B 1 787 ? 4.645 -54.375 -38.719 1 39.12 787 ARG B O 1
ATOM 12543 N N . TYR B 1 788 ? 3.115 -53.812 -40.25 1 33.97 788 TYR B N 1
ATOM 12544 C CA . TYR B 1 788 ? 1.903 -54.438 -39.75 1 33.97 788 TYR B CA 1
ATOM 12545 C C . TYR B 1 788 ? 2.217 -55.781 -39.094 1 33.97 788 TYR B C 1
ATOM 12547 O O . TYR B 1 788 ? 1.366 -56.375 -38.406 1 33.97 788 TYR B O 1
ATOM 12555 N N . GLN B 1 789 ? 3.242 -56.625 -39.688 1 31.94 789 GLN B N 1
ATOM 12556 C CA . GLN B 1 789 ? 3.24 -58 -39.25 1 31.94 789 GLN B CA 1
ATOM 12557 C C . GLN B 1 789 ? 3.641 -58.125 -37.781 1 31.94 789 GLN B C 1
ATOM 12559 O O . GLN B 1 789 ? 2.844 -58.562 -36.938 1 31.94 789 GLN B O 1
ATOM 12564 N N . ILE B 1 790 ? 4.551 -59.062 -37.406 1 32.97 790 ILE B N 1
ATOM 12565 C CA . ILE B 1 790 ? 4.906 -59.625 -36.094 1 32.97 790 ILE B CA 1
ATOM 12566 C C . ILE B 1 790 ? 5.762 -58.625 -35.312 1 32.97 790 ILE B C 1
ATOM 12568 O O . ILE B 1 790 ? 6.941 -58.438 -35.625 1 32.97 790 ILE B O 1
ATOM 12572 N N . CYS B 1 791 ? 5.477 -57.469 -35.312 1 35.31 791 CYS B N 1
ATOM 12573 C CA . CYS B 1 791 ? 6.426 -56.75 -34.469 1 35.31 791 CYS B CA 1
ATOM 12574 C C . CYS B 1 791 ? 6.754 -57.531 -33.219 1 35.31 791 CYS B C 1
ATOM 12576 O O . CYS B 1 791 ? 5.867 -57.812 -32.406 1 35.31 791 CYS B O 1
ATOM 12578 N N . GLN B 1 792 ? 7.855 -58.375 -33.281 1 34.28 792 GLN B N 1
ATOM 12579 C CA . GLN B 1 792 ? 8.469 -59.375 -32.438 1 34.28 792 GLN B CA 1
ATOM 12580 C C . GLN B 1 792 ? 8.547 -58.906 -31 1 34.28 792 GLN B C 1
ATOM 12582 O O . GLN B 1 792 ? 8.562 -59.75 -30.078 1 34.28 792 GLN B O 1
ATOM 12587 N N . ASN B 1 793 ? 8.859 -57.719 -30.812 1 35.38 793 ASN B N 1
ATOM 12588 C CA . ASN B 1 793 ? 9.289 -57.406 -29.453 1 35.38 793 ASN B CA 1
ATOM 12589 C C . ASN B 1 793 ? 8.172 -57.656 -28.453 1 35.38 793 ASN B C 1
ATOM 12591 O O . ASN B 1 793 ? 8.406 -57.656 -27.234 1 35.38 793 ASN B O 1
ATOM 12595 N N . ASP B 1 794 ? 6.922 -57.625 -28.938 1 35.66 794 ASP B N 1
ATOM 12596 C CA . ASP B 1 794 ? 5.973 -58.062 -27.922 1 35.66 794 ASP B CA 1
ATOM 12597 C C . ASP B 1 794 ? 6.012 -59.562 -27.75 1 35.66 794 ASP B C 1
ATOM 12599 O O . ASP B 1 794 ? 5.301 -60.125 -26.922 1 35.66 794 ASP B O 1
ATOM 12603 N N . ARG B 1 795 ? 6.668 -60.344 -28.688 1 33.62 795 ARG B N 1
ATOM 12604 C CA . ARG B 1 795 ? 6.875 -61.812 -28.641 1 33.62 795 ARG B CA 1
ATOM 12605 C C . ARG B 1 795 ? 7.945 -62.156 -27.625 1 33.62 795 ARG B C 1
ATOM 12607 O O . ARG B 1 795 ? 7.832 -63.188 -26.938 1 33.62 795 ARG B O 1
ATOM 12614 N N . GLU B 1 796 ? 9.109 -61.562 -27.781 1 32.5 796 GLU B N 1
ATOM 12615 C CA . GLU B 1 796 ? 10.297 -62.125 -27.125 1 32.5 796 GLU B CA 1
ATOM 12616 C C . GLU B 1 796 ? 10.211 -62 -25.609 1 32.5 796 GLU B C 1
ATOM 12618 O O . GLU B 1 796 ? 10.961 -62.625 -24.875 1 32.5 796 GLU B O 1
ATOM 12623 N N . GLU B 1 797 ? 9.469 -61.188 -25.109 1 31.83 797 GLU B N 1
ATOM 12624 C CA . GLU B 1 797 ? 9.398 -61.344 -23.656 1 31.83 797 GLU B CA 1
ATOM 12625 C C . GLU B 1 797 ? 8.828 -62.719 -23.297 1 31.83 797 GLU B C 1
ATOM 12627 O O . GLU B 1 797 ? 8.805 -63.094 -22.109 1 31.83 797 GLU B O 1
ATOM 12632 N N . LEU B 1 798 ? 8.414 -63.5 -24.312 1 27.64 798 LEU B N 1
ATOM 12633 C CA . LEU B 1 798 ? 7.988 -64.875 -24.031 1 27.64 798 LEU B CA 1
ATOM 12634 C C . LEU B 1 798 ? 9.195 -65.75 -23.797 1 27.64 798 LEU B C 1
ATOM 12636 O O . LEU B 1 798 ? 9.133 -66.688 -22.984 1 27.64 798 LEU B O 1
ATOM 12640 N N . TYR B 1 799 ? 10.297 -65.688 -24.641 1 27.7 799 TYR B N 1
ATOM 12641 C CA . TYR B 1 799 ? 11.297 -66.75 -24.594 1 27.7 799 TYR B CA 1
ATOM 12642 C C . TYR B 1 799 ? 12.141 -66.688 -23.328 1 27.7 799 TYR B C 1
ATOM 12644 O O . TYR B 1 799 ? 12.797 -67.625 -22.938 1 27.7 799 TYR B O 1
ATOM 12652 N N . THR B 1 800 ? 12.5 -65.5 -22.906 1 28.02 800 THR B N 1
ATOM 12653 C CA . THR B 1 800 ? 13.641 -65.625 -22 1 28.02 800 THR B CA 1
ATOM 12654 C C . THR B 1 800 ? 13.211 -66.25 -20.672 1 28.02 800 THR B C 1
ATOM 12656 O O . THR B 1 800 ? 14.031 -66.438 -19.766 1 28.02 800 THR B O 1
ATOM 12659 N N . VAL B 1 801 ? 11.906 -66.312 -20.359 1 27.83 801 VAL B N 1
ATOM 12660 C CA . VAL B 1 801 ? 11.758 -66.938 -19.062 1 27.83 801 VAL B CA 1
ATOM 12661 C C . VAL B 1 801 ? 11.883 -68.438 -19.234 1 27.83 801 VAL B C 1
ATOM 12663 O O . VAL B 1 801 ? 11.352 -69.25 -18.438 1 27.83 801 VAL B O 1
ATOM 12666 N N . THR B 1 802 ? 12.375 -69.062 -20.469 1 21.7 802 THR B N 1
ATOM 12667 C CA . THR B 1 802 ? 12.828 -70.438 -20.234 1 21.7 802 THR B CA 1
ATOM 12668 C C . THR B 1 802 ? 14.195 -70.438 -19.562 1 21.7 802 THR B C 1
ATOM 12670 O O . THR B 1 802 ? 15.102 -69.688 -19.969 1 21.7 802 THR B O 1
#

Sequence (1604 aa):
MSEEDPGDAETGNSNMHTFVVDEPPEEEQQKGDVIEEANLLTESQEEAHVQNGGDVLKVLMSPGQSYGCKLPDILLDDAAEGIECLLNHWTQILCFIAGPLLPLYPLYISEYFSQSAQKLSFYSWYGNAKLFQFHVPEDTVLLRWLLQASKGNEPECSNTEITIHFRYGAPPVINPLHTQFPANMTVHPSYNQTMTLNVTTQNSTFVNITTPAAGDWFIVAHLPETEGRIKVKGFSIPCTYTFQPDMFVLRLVNMPILEPDTPMKQTIVSPVQPLHVKIFIPQYTARMQFELLTCVMNGTTACIVRVMLGSVTLPQSFQKTLNCTARVGCSLILDSPPWEKWLQIMAENLSTTNTSVFLEMIASFTEDAAYNSSDQGSFCLQNQPIIREDLDVVSVRFRLINGPSIPVHSEFPTLFLLNLNTGKDSGGILVVNLLLNKTSLSLDSVSVLACVSAASPVLSLNTTQSCRTAFVQGYLLNVTASSTETTLIVPYPETENWFLSLQLLCSKGQSQCNEAKAKVTVSMYLTPCFNDCGEYGQCNLLRRHGYLYAGCSCKAGWSGWSCTDDTKAQSEGAQNLATLLLTLSNLMFLPAIVVAVYRYYLVEASIYIYTMFFSTFYHACDQPGVAVMCIMDYDTLQYCDFLGSVVSVWVTILCMSRMKKIFKYILFVLGTLFIAMSLQLDRRGVWNMMGPCLFALVVMIAAWVYYSMKRQHCYPSSWKRWVFYLFPGMTLALVALSIYAFMETTDNYYYTHSLWHILVASSVAFLLPPQDKHKKPWAWSQKLICRYQICQNDREELYTVTMSEEDPGDAETGNSNMHTFVVDEPPEEEQQKGDVIEEANLLTESQEEAHVQNGGDVLKVLMSPGQSYGCKLPDILLDDAAEGIECLLNHWTQILCFIAGPLLPLYPLYISEYFSQSAQKLSFYSWYGNAKLFQFHVPEDTVLLRWLLQASKGNEPECSNTEITIHFRYGAPPVINPLHTQFPANMTVHPSYNQTMTLNVTTQNSTFVNITTPAAGDWFIVAHLPETEGRIKVKGFSIPCTYTFQPDMFVLRLVNMPILEPDTPMKQTIVSPVQPLHVKIFIPQYTARMQFELLTCVMNGTTACIVRVMLGSVTLPQSFQKTLNCTARVGCSLILDSPPWEKWLQIMAENLSTTNTSVFLEMIASFTEDAAYNSSDQGSFCLQNQPIIREDLDVVSVRFRLINGPSIPVHSEFPTLFLLNLNTGKDSGGILVVNLLLNKTSLSLDSVSVLACVSAASPVLSLNTTQSCRTAFVQGYLLNVTASSTETTLIVPYPETENWFLSLQLLCSKGQSQCNEAKAKVTVSMYLTPCFNDCGEYGQCNLLRRHGYLYAGCSCKAGWSGWSCTDDTKAQSEGAQNLATLLLTLSNLMFLPAIVVAVYRYYLVEASIYIYTMFFSTFYHACDQPGVAVMCIMDYDTLQYCDFLGSVVSVWVTILCMSRMKKIFKYILFVLGTLFIAMSLQLDRRGVWNMMGPCLFALVVMIAAWVYYSMKRQHCYPSSWKRWVFYLFPGMTLALVALSIYAFMETTDNYYYTHSLWHILVASSVAFLLPPQDKHKKPWAWSQKLICRYQICQNDREELYTVT

Radius of gyration: 40.06 Å; Cα contacts (8 Å, |Δi|>4): 3302; chains: 2; bounding box: 106×130×100 Å

InterPro domains:
  IPR000742 EGF-like domain [PS00022] (552-563)
  IPR000742 EGF-like domain [PS01186] (552-563)
  IPR000742 EGF-like domain [PS50026] (525-564)
  IPR021910 NGX6/PGAP6/MYMK [PF12036] (576-758)
  IPR021910 NGX6/PGAP6/MYMK [PTHR14319] (106-801)

Organism: Alligator mississippiensis (NCBI:txid8496)

Solvent-accessible surface area (backbone atoms only — not comparable to full-atom values): 86221 Å² total; per-residue (Å²): 138,84,83,75,77,80,79,81,76,78,76,76,77,77,79,78,68,52,67,47,58,74,47,83,70,72,79,70,82,67,44,49,55,78,74,79,82,82,80,69,83,66,81,77,79,81,81,79,74,80,76,74,83,72,82,76,82,76,78,83,76,84,84,77,92,80,81,81,79,81,73,82,82,74,92,79,61,76,90,54,43,68,61,39,54,49,46,56,55,36,50,56,52,46,56,61,67,57,49,81,84,54,74,90,59,85,50,69,49,68,46,38,40,36,45,60,71,38,75,57,33,52,34,84,42,68,84,33,40,48,70,46,80,46,75,42,59,77,56,32,49,37,37,36,33,41,41,37,36,37,46,50,88,51,87,80,49,70,72,47,52,38,43,37,32,33,17,53,35,19,58,56,65,78,62,93,81,70,59,48,68,55,87,52,49,60,80,66,73,49,34,68,49,75,46,69,39,56,93,50,52,63,44,73,50,76,49,76,39,66,33,43,50,59,41,46,37,20,38,39,36,26,35,55,70,61,78,78,72,65,76,65,80,85,77,64,85,74,71,47,36,36,41,31,58,30,42,37,38,36,25,49,56,76,61,48,71,56,48,74,75,38,75,42,80,48,69,40,55,46,88,53,72,66,41,61,35,32,33,75,32,56,70,68,42,36,30,36,40,39,36,39,69,44,42,36,28,90,90,33,61,54,30,48,37,39,35,36,40,48,39,38,36,53,56,67,57,38,51,46,76,45,78,31,59,59,57,85,64,43,66,48,76,33,48,19,41,51,42,73,36,76,39,40,34,38,38,34,75,70,55,88,60,75,55,50,35,42,37,31,37,35,34,38,75,39,61,48,72,28,70,61,68,63,64,93,84,66,47,44,73,44,73,50,57,42,33,42,31,42,70,49,58,36,24,34,40,52,42,47,75,86,47,49,61,39,80,35,33,53,82,32,37,38,36,35,71,43,86,32,58,80,72,49,45,18,28,10,25,39,37,41,36,41,35,52,44,66,86,47,45,76,53,87,61,44,35,38,42,33,28,41,23,70,41,22,55,65,79,66,79,46,99,79,48,62,46,55,39,49,57,46,77,36,44,73,45,66,31,33,80,91,40,33,62,46,60,42,34,33,69,28,41,50,46,27,44,29,23,40,24,32,27,36,44,52,78,62,63,73,76,65,31,72,74,42,45,37,35,36,33,56,46,41,37,33,29,40,43,65,75,49,6,46,74,36,23,44,45,33,39,38,52,49,62,54,45,51,34,41,39,29,48,50,38,56,29,26,31,40,75,36,30,69,23,60,89,45,35,61,51,70,65,57,47,45,50,37,42,47,37,41,26,55,28,34,57,40,35,49,62,26,31,53,48,24,51,56,48,66,36,52,50,59,23,50,41,45,51,51,21,33,52,33,38,24,46,28,44,27,36,72,38,58,51,87,57,42,45,64,93,59,60,68,67,45,31,49,49,44,24,53,48,26,50,48,45,41,54,34,50,49,41,43,53,53,31,67,59,61,66,70,60,45,50,36,47,52,47,52,47,46,54,50,48,51,48,34,38,62,71,35,70,79,39,59,62,45,57,48,46,60,46,52,52,29,49,51,53,24,51,52,40,36,50,50,50,13,61,74,67,74,42,66,54,80,75,53,68,66,52,42,66,73,19,44,47,52,14,51,49,32,38,51,51,23,51,46,40,65,76,72,63,50,29,32,59,47,33,43,60,49,52,21,48,32,39,37,28,42,26,50,15,50,47,32,44,55,64,79,54,68,86,73,60,73,71,81,48,52,63,56,66,74,57,44,56,94,68,70,60,48,75,62,51,42,76,60,60,68,80,105,134,80,82,74,79,80,78,82,76,80,76,77,74,76,77,78,68,51,67,48,58,74,46,82,70,71,78,70,81,67,51,45,52,71,74,76,79,88,92,83,85,85,86,77,83,80,81,79,74,78,76,74,82,74,82,75,82,77,76,82,78,85,84,79,92,80,81,82,80,80,70,84,84,72,93,78,64,77,88,55,46,67,63,39,54,48,47,56,56,38,50,54,52,46,54,61,66,58,50,83,82,54,72,89,59,85,50,69,47,65,45,38,40,38,45,61,73,39,75,56,33,51,34,82,42,67,82,33,40,49,68,46,76,46,74,41,60,78,56,32,49,37,37,38,33,43,40,36,37,38,47,49,88,51,88,80,48,70,72,47,51,37,43,36,33,34,16,53,35,18,58,56,66,80,61,92,81,69,58,48,70,55,86,54,50,59,80,66,74,48,33,68,49,75,46,69,39,56,94,51,52,63,43,73,50,76,48,77,39,66,33,43,53,60,42,48,36,20,38,36,36,28,33,54,70,60,76,77,70,65,76,68,82,83,78,65,85,75,72,47,37,36,40,29,57,32,42,38,38,36,24,49,56,77,60,49,71,57,48,74,75,38,75,42,80,48,68,40,53,47,88,53,71,66,40,62,35,31,33,73,31,56,70,68,42,36,32,38,41,39,34,38,68,43,41,36,28,89,88,33,59,54,29,49,36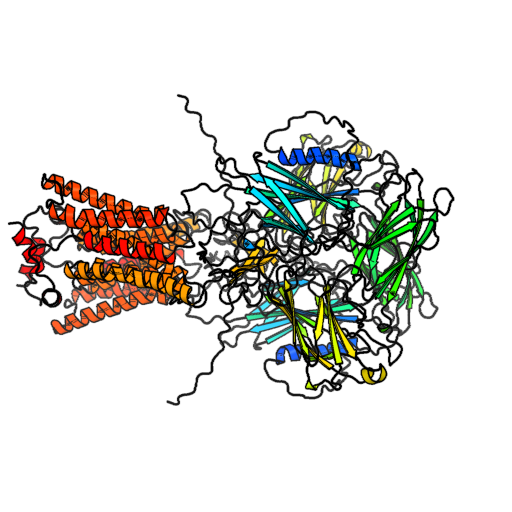,39,36,36,40,49,39,40,35,53,55,69,54,40,52,46,76,44,77,32,59,57,59,86,65,42,65,48,76,35,49,20,42,51,42,73,37,74,41,40,35,37,39,36,75,69,55,89,58,76,54,49,34,41,36,29,37,35,35,39,74,38,60,48,72,29,69,60,68,65,65,92,84,66,47,44,72,42,72,52,56,41,34,42,31,42,71,48,58,35,23,35,40,51,42,47,75,84,45,50,62,38,79,35,33,53,82,35,37,38,37,36,72,43,86,32,58,78,72,51,46,18,26,11,25,38,38,42,35,42,35,50,42,66,86,46,44,75,52,89,62,43,34,39,41,32,28,40,22,70,41,21,55,65,80,67,80,46,101,79,47,62,46,56,39,49,56,47,77,35,45,72,44,67,32,32,79,92,41,33,62,44,59,43,33,33,69,26,40,52,47,27,44,30,23,40,24,32,27,37,43,53,79,63,64,72,76,64,31,72,73,41,44,39,35,35,32,58,48,42,36,33,30,40,40,65,76,49,6,45,73,35,23,42,45,34,38,38,51,49,62,54,46,51,33,40,38,30,47,49,38,53,32,26,32,40,73,37,31,67,23,59,89,51,36,62,51,71,66,56,48,43,49,36,42,47,37,42,27,57,26,34,57,41,35,50,62,26,32,52,48,24,50,58,48,66,37,53,52,60,24,52,40,45,50,51,22,33,52,33,39,22,45,27,42,27,36,71,38,58,49,87,57,42,45,65,92,58,60,68,68,45,30,48,49,44,23,54,48,26,50,50,45,42,53,34,50,49,41,45,53,55,30,67,59,60,66,70,60,46,51,35,48,52,47,53,48,45,53,50,48,51,49,34,38,61,69,36,69,81,38,61,62,44,56,46,44,59,46,52,51,30,50,50,52,23,50,51,40,35,50,50,49,14,62,75,67,76,41,66,54,78,75,53,66,66,50,43,67,72,19,45,47,53,14,49,50,32,38,51,50,23,52,48,40,64,75,72,64,48,29,25,52,48,32,42,60,48,53,21,47,32,39,37,29,42,26,49,16,49,50,33,46,54,64,80,58,67,85,80,61,71,73,82,48,52,62,56,66,75,58,45,56,95,70,75,57,51,75,63,50,47,77,55,59,68,81,107

pLDDT: mean 77.96, std 25.0, range [15.84, 98.31]

Nearest PDB structures (foldseek):
  8t03-assembly1_A  TM=9.401E-01  e=1.099E-13  Mus musculus
  8t07-assembly1_B  TM=9.315E-01  e=2.852E-13  Mus musculus
  8t06-assembly1_B  TM=9.351E-01  e=1.073E-12  Mus musculus
  8t05-assembly1_B  TM=9.408E-01  e=9.930E-12  Ciona robusta
  6lm1-assembly1_C  TM=4.479E-01  e=7.011E-02  Tolypothrix sp. NIES-4075

Foldseek 3Di:
DDPPDPDDPPPPPPPPFAAPEPPVPPPDFFQAAPPDDPPDDPDPPDPPPPVPVPPPPPPPPPDDDPPCPPDDDDDCDDPCPVVVVVVVVVVVVVVVVPDPPDPPDFDKDKDKDWDDKDWAEADDWQQRKDKDKDFAAPQWFKKKKKKKKFKDPDPPDAKWKKKKWKFAQWEADDDLPPFDADPQEDHDHTDMDMDIDHPDRMDMDMDMFGQADGTMMMMIMHTHHDDQFDDAPPPDDDMIMIMIMMMMTMGTDCAAEADAPDKDKDKDQPPDDWRKHKYWAAPQFFKKKKKWQAKDWPNARFFFKKKWKAGQTTPAGQIDIWTDGGDGIGMDMFGQDFHGDMMMMTMDGPDPDSIMMMIMMHMHTDGDPLCPPPDDDAANAAEFDWDWDDDDQLKIWIATPVHQKDKAAARWKHKYKDQQQPSANLQWKKKKKKFWDLVQWPDQQKKKKKWKDFRGDDTDDDPPDASDGRRDHIDIDMAHNVRGMDMHMYHRDGNGIMMMIMHMDGPDDPVVRRPTMIIMGMTIMIDQADVCLPQQWHKYWYDDVPHIHIAIDGHQNQDDRSSPRCVSHDDPVVLQLLLCLQQVLLCLLVLLLVLCVQQPVNVLSVLSVQLNVLSNQLSQQPGGGPSHDHPDDNVVSLLSNLLSVLLNLLLLLLLLLVDDPVVSVVCSVVLSVQLSVLVVVPVSDPCSRVVSNVVSNVSSVVSQVVVCVVVVHRPPRDPCLVPPFVVQLVVLLVVLVCLVNPPDTSNCPSNSVSSSSNSNSVSSSRSRDHHDVPDDTPCVVCLVPVDPPCSCPVPVVPPPVD/DDPPDPDDPPPPPPPPFAAPEPPVPPPDFFQQAPPPDDDDDDDDDDDPPPVPVPPPPPPPPPDDDPDPPPDDDPDPDDPCPVVVVVVVVVVVVVVVPPDPPDPPDFDKDKDKDWDDKDWAEADDWQQRKDKDKDFAAPQWFKKKKKKKKFKDPDPPDAKWKKKKWKFAQWEADDDLPPFDADPQEDHDHTDMDMDIDHPDRMDMDMDMFGQADGTMMMMIMHTHHDDQFDDAPPPDDDMIMIMIMMMMTMGTDCAAEADAPDKDKDKDQPPDDWRKHKYWAAPQFFKKKKKWQAKDWPNARFFFKKKWKAGQTTPAGQIDIWTDGGDGIGMDMFGQDFHGDMMMMTMDGPDPDSTMMMIMMHMHTDGDPLCPPPDPDGANAAEFDWDWDDDDQLKIWIATPVHQKDKAAARWKHKYKDQQQPSANLQWKKKKKKFWDLVQWPDQQKKKKKWKDFRGDDTDDDPVDASDGRRDHIDIDMAHNVRGMDMHMYHRDGNGIMMMIMHMDGPDDPVVRRPTMIIMGMTIMIDQADVCLPQQWHKYWYDDVPHIHIAIDGHQQQDDRSSPRCVRHDDPVVLQLLLCLQQVLLVLLVLLLVLCVQQVVNVLSVLSVQLNVLSNQLSQQPGGGPSHDHPDDNVVSLLSNLLSVLLNLLLLLLLLLVDDPVVSVVCSVVLSVQLSVLVVVPVSDPCSRVVSNVVSNVSSVVSQVVVCVVVVHRPVRDVCLVPPFVVQLVVLLVVLVCLVNPPDTSNCPSNSVSSSSNSNSVSSSRSRDHHDVPDDTPCCVCQVVVPPPCSCVVVVVPPPVD

Secondary structure (DSSP, 8-state):
-----------------EE--SS------------------------------------------------------GGGHHHHHHHHHHHHHHHHH-----TTS--EEEEEEEE--EE--EESSGGGSEEEEEEEPTTEEEEEEEEEEEE-S-TT---EEEEEEEEESS-----TT-PPPPTTB--PPPEEEEEEE-SSSEEEEEEEEESBPSEEEEEEEEEEE--S--PPTTTS----EEEEEEEEEEEETT--BPPTTS-EEEEE-SSS--EEEEEEE-TTEEEEEEEEEEEEETTBS--EEEEEES-B-SS----EEEEEES-S-EEEEEESPPTTEEEEEEEEE--SS---EEEEEEEEEEE-GGG-TTSTTS---EEEPEEEEEEETTEEEEEETT-SEEEE-SSS-EEEEEE--SSSSTTSEEEEEEEE-GGG-SSTTEEEEEEEEESS------SSS-SB-SS-B-EEEEEESS--EEEEEEES--SSEEEEEEEEEESS-HHHHTT--EEEEEEEEEESSGGGG-TTEEEEEEEETTEEEEEEEE-TT-BTTTT-B-TTPPPHHHHHHHHHHHHHGGGGHHHHHHHHHHTT-HHHHHHHHHHHHHHHHHHHHT--GGG---SS-HHHHHHHHHHHHHHHHHHHHHHHHT--HHHHHHHHHHHHHHHHHHHHH-SS-HHHHHHHHHHHHHHHHHHHHHHHHHHTSPSS--HHHIIIIIHHHHHHHHHHHHIIIII--TTTHHHHHHHHHHHHHHHHHHHSPPPPTTS-TTTHHHHHS--SS--GGGTGGGTT--/-----------------EE--SS------------------------------------------------------GGGHHHHHHHHHHHHHHHHH-----TTS--EEEEEEEE--EE--EESSGGGSEEEEEEEPTTEEEEEEEEEEEE-S-TT---EEEEEEEEESS-----TT-PPPPTTB--PPPEEEEEEE-SSSEEEEEEEEESBPSEEEEEEEEEEE--S--PPTTTS----EEEEEEEEEEEETT--BPPTTS-EEEEE-SSS--EEEEEEE-TTEEEEEEEEEEEEETTBS--EEEEEES-B-SS----EEEEEESSS-EEEEEESPPTTEEEEEEEEE--SS---EEEEEEEEEEE-GGG-TTSTTS---EEEPEEEEEEETTEEEEEETT-SEEEE-SSS-EEEEEE--SSSSTTSEEEEEEEE-GGG-SSTTEEEEEEEEESS------SSS-SB-SS-B-EEEEEESS--EEEEEEES--SSEEEEEEEEEESS-HHHHTT--EEEEEEEEEESSGGGG-TTEEEEEEEETTEEEEEEEE-TT-BTTTT-B-TTPPPHHHHHHHHHHHHHGGGGHHHHHHHHHHTT-HHHHHHHHHHHHHHHHHHHHT--GGG---SS-HHHHHHHHHHHHHHHHHHHHHHHHT--HHHHHHHHHHHHHHHHHHHHH-SS-HHHHHHHHHHHHHHHHHHHHHHHHHHTSPSS--HHHIIIIIHHHHHHHHHHHHIIIII--TTTHHHHHHHHHHHHHHHHHHHSPPPPTTS-TTTHHHHHS--SS--GGGTTTTGGG-